Protein AF-0000000087720609 (afdb_homodimer)

Radius of gyration: 38.23 Å; Cα contacts (8 Å, |Δi|>4): 2742; chains: 2; bounding box: 148×110×104 Å

Secondary structure (DSSP, 8-state):
--SHHHHHHHHHHHHHHHHHHHHHHHHHHHHHHHHHHHHHHHHHH--S-HHHHHHHHHHHHHHHHHHHHHHHHHT-GGG-S-SHHHHHHHHTT---GGGGTTTSHHHHHHHHHHHHHHHHSS---BSHHHHHHHHHHHHHHHHTSHHHHHHHHSSS--GGGB--HHHHHHHHHHHHHHHHHHHT-HHHHHHHHHHH-S---HHHHHHHHHHHHHHHHHHHHHHHHHHHTTTTTTHHHHSTT--------TT---S-TT-----HHHHHHHHHHHHHHHHHHHHHHHHHHHHHHHHTTSHHHHHHHHHHHHHHHHHHHHHGGGG--EEE--SS-HHHHHHTT-SS--GGGTT--TTEEETTS---HHHHHHSPTTSS-HHHHHHHHHHHHHHHHHHTTSSS--BSHHHHHHHHHHHHHHHHHHHHHTTSS-TTSTTHHHHHHHHHHHHHHHHHH---HHHHHHHHHHHT-GGGHHHHHHHHHHHHHHHHTT---HHHHHHHHHT------S-HHHHHHTT-BHHHHPBPTT---SS------BPPPEESEE-HHHHHHHHHH-TT--EEEEEPPPSSTTPPPPEEEEEEHHHHHHHHHHH-TT-S-EE-GGGPBPPS-BB-TT-BHHHHHHHHHHHTBSEEEEESTT--EEEEEEHHHHHHHIIIII-TT-HHHHHHHHHHHHHTT-HHHHT-HHHHHHHHHHHHHHHHHHHHHHHHHTT------------------------------------------------------------------------------------------/--SHHHHHHHHHHHHHHHHHHHHHHHHHHHHHHHHHHHHHHHHHH--S-HHHHHHHHHHHHHHHHHHHHHHHHHT-GGG-S-SHHHHHHHHTT---TTHHHHTSHHHHHHHHHHHHHHHHSS---BSHHHHHHHHHHHHHHHHTSHHHHHHHHSSS--GGGB--HHHHHHHHHHHHHHHHHHHT-HHHHHHHHHHH-S---HHHHHHHHHHHHHHHHHHHHHHHHHHHTTTTTTHHHHSS---------TT---S-TT-----HHHHHHHHHHHHHHHHHHHHHHHHHHHHHHHHTTSHHHHHHHHHHHHHHHHHHHHHGGGG--EEE--SS-HHHHHHTT-SS--GGGTT--TTEEETTT---HHHHHHSPTTSS-HHHHHHHHHHHHHHHHHHTTSSS--BSHHHHHHHHHHHHHHHHHHHHHTTSS-TTSTTHHHHHHHHHHHHHHHHHH---HHHHHHHHHHHT-GGGHHHHHHHHHHHHHHHHTT---HHHHHHHHHT------S-HHHHHHTT-BHHHHPBPTT---SS------BPPPEESEE-HHHHHHHHHH-TT--EEEEEPPPSSTTPPPPEEEEEEHHHHHHHHHHH-TT-S-EE-GGGPBPPS-BB-TT-BHHHHHHHHHHHTBSEEEEESTT--EEEEEEHHHHHHHIIIII-TT-HHHHHHHHHHHHHTT-HHHHT-HHHHHHHHHHHHHHHHHHHHHHHHHTT------------------------------------------------------------------------------------------

Solvent-accessible surface area (backbone atoms only — not comparable to full-atom values): 85321 Å² total; per-residue (Å²): 132,77,70,66,64,53,56,52,50,52,45,50,49,40,13,50,51,34,20,52,49,42,51,51,42,48,50,51,26,34,52,45,38,50,55,50,19,52,54,46,42,52,47,39,72,41,84,66,68,66,64,64,43,48,50,50,54,38,47,54,24,31,49,27,32,40,49,12,24,45,36,20,70,73,60,18,64,62,23,40,25,22,41,52,39,58,50,32,31,46,50,42,67,31,82,57,77,70,56,73,52,50,52,34,70,51,16,38,53,20,24,54,53,13,18,31,30,29,52,45,20,53,46,56,44,17,54,44,27,28,35,18,36,42,15,21,23,48,19,44,56,66,49,55,33,71,67,40,42,61,59,55,66,71,48,93,50,61,57,87,37,27,58,72,59,64,63,42,50,37,27,39,35,15,27,8,24,12,32,10,51,52,39,60,11,35,67,16,9,33,38,41,36,47,73,46,33,70,60,58,50,73,68,55,52,50,50,22,47,50,26,11,26,50,15,47,48,50,38,50,50,53,51,48,55,35,35,74,67,64,77,29,63,53,53,66,56,51,47,84,26,80,38,75,44,84,54,62,40,62,72,63,63,88,58,63,102,73,71,74,60,70,59,66,65,58,48,50,50,44,5,47,51,21,0,44,53,16,31,50,46,35,54,51,24,52,49,49,49,56,56,45,60,73,55,47,83,38,65,67,46,37,48,49,50,44,38,52,49,24,48,51,39,36,52,51,64,61,47,44,37,72,73,35,56,68,39,75,49,82,52,87,49,60,66,43,40,46,30,55,74,41,84,52,53,56,51,9,41,40,95,28,59,93,65,25,23,15,45,40,26,51,83,42,73,66,39,56,45,62,44,60,68,76,66,54,52,62,67,44,42,51,53,50,36,52,52,49,52,53,48,26,38,64,46,51,75,38,58,36,26,33,13,55,64,54,43,28,42,48,41,14,19,39,51,14,32,44,53,38,51,51,35,30,73,70,63,74,42,66,60,77,43,72,39,48,39,15,48,31,4,51,50,19,14,42,2,21,36,6,8,26,59,55,46,43,72,21,51,40,38,31,54,32,45,18,29,41,29,57,73,47,45,50,58,42,43,46,24,14,52,45,0,24,56,46,11,59,73,73,42,73,28,44,46,55,51,50,26,56,75,70,64,56,62,48,74,71,92,62,57,66,69,59,47,56,71,62,71,44,27,38,62,76,40,33,27,51,65,64,70,65,59,94,72,67,77,63,50,58,48,69,38,52,63,39,49,38,62,32,31,19,51,58,51,53,49,55,56,64,71,45,81,83,37,51,39,24,40,25,21,39,79,43,91,50,97,92,48,71,22,48,50,58,24,38,30,40,48,68,56,50,50,51,52,36,67,72,61,31,53,84,32,73,69,42,77,42,68,73,62,45,40,66,64,67,50,40,30,30,42,77,38,42,37,56,58,49,50,50,47,30,54,61,66,35,40,46,54,36,44,22,31,49,78,64,41,39,64,59,22,36,33,25,52,61,10,48,37,49,47,38,55,73,73,61,43,88,77,33,56,67,59,51,50,52,51,24,50,51,26,47,72,71,64,37,56,73,69,37,62,44,55,67,60,52,50,49,48,51,49,45,65,56,44,47,56,49,49,49,50,50,46,56,55,49,58,68,64,67,65,76,77,89,77,78,78,81,77,79,81,78,76,82,74,78,87,61,71,75,78,73,82,76,83,75,78,78,80,80,72,91,80,91,83,90,86,93,85,88,84,84,86,84,88,93,84,91,88,89,90,85,95,84,92,86,88,91,81,87,87,85,86,84,93,78,90,76,83,90,79,86,89,77,85,85,79,82,69,80,82,73,89,77,74,89,74,82,113,132,78,71,66,65,53,57,53,49,50,44,50,47,40,14,51,50,32,20,51,49,42,51,51,41,43,49,50,26,33,52,46,39,49,54,50,18,53,53,46,43,51,47,40,72,39,87,63,68,66,64,64,43,47,50,50,54,38,47,55,25,31,51,27,30,41,49,11,25,46,34,19,71,74,60,18,63,62,23,40,25,23,40,51,39,56,50,32,31,48,50,41,67,31,81,58,78,68,56,74,52,49,54,34,70,51,16,39,53,20,24,55,52,13,18,31,29,29,51,44,22,53,47,56,44,16,54,43,27,29,34,17,35,41,15,21,23,48,20,43,55,67,49,55,34,70,66,40,42,62,58,55,69,70,62,84,54,62,58,86,37,28,58,72,60,66,63,44,50,36,28,39,35,15,28,9,25,11,32,9,52,52,50,60,11,34,68,16,10,34,39,40,37,46,73,48,31,69,61,59,50,74,66,55,52,52,51,22,47,50,27,10,24,49,15,46,48,49,38,51,50,53,51,48,55,36,35,75,69,63,77,28,62,56,52,72,56,42,48,75,48,78,38,73,43,80,52,64,40,63,70,60,63,86,60,65,103,73,72,73,60,71,59,66,64,58,48,50,50,43,6,45,52,21,0,45,54,15,32,49,48,34,54,50,24,52,50,49,48,55,57,45,60,73,55,46,83,38,66,69,46,36,49,48,49,46,37,50,48,24,48,51,39,35,52,52,64,61,48,43,37,72,73,35,54,69,38,72,49,82,52,88,49,59,66,44,42,45,29,55,73,42,83,52,56,56,52,9,41,39,95,29,58,94,65,26,23,16,44,39,25,49,84,41,72,66,36,55,46,63,44,59,68,75,65,53,52,62,67,45,42,52,52,51,35,52,52,49,51,52,47,27,37,64,46,52,75,38,57,35,25,32,14,56,63,53,43,28,42,49,43,13,19,38,52,14,32,43,52,38,52,51,35,30,73,70,64,74,43,67,58,78,44,70,39,48,39,14,47,31,5,51,49,18,14,41,2,21,36,6,8,26,59,56,47,43,72,20,52,38,38,31,54,30,46,16,27,42,30,56,71,46,44,48,58,43,42,46,24,15,52,46,0,25,55,44,10,60,73,73,44,72,28,44,46,57,53,50,27,56,73,70,63,56,62,48,73,71,91,64,58,67,68,60,46,55,71,62,71,44,28,38,62,75,41,33,28,52,64,64,70,66,57,95,72,66,78,62,49,58,48,68,36,53,62,38,49,38,63,33,32,19,51,58,52,52,48,54,58,65,72,44,81,83,36,49,38,24,39,26,22,38,78,43,91,52,95,91,47,71,23,49,50,60,26,37,30,40,47,68,57,50,49,51,51,37,67,74,61,30,54,81,31,74,69,42,77,43,65,65,62,44,40,66,62,66,51,40,28,31,42,77,39,43,38,56,59,50,51,49,47,30,52,61,67,34,40,44,52,37,45,23,31,50,79,63,42,40,63,59,20,36,33,25,53,61,10,49,35,49,46,38,56,72,73,60,43,88,76,32,56,68,60,50,50,51,50,26,51,52,27,46,73,71,63,38,57,72,69,35,61,44,55,67,60,53,50,50,50,50,49,45,64,56,44,46,56,50,49,49,51,49,45,56,56,50,59,66,65,70,62,75,79,88,79,76,78,80,75,80,80,76,77,82,59,78,86,64,77,73,80,72,79,78,80,73,82,60,83,76,78,86,81,74,90,76,85,86,79,83,88,87,88,80,89,89,79,91,82,89,87,85,92,76,93,84,85,93,81,84,87,84,87,83,93,82,89,79,84,91,82,89,87,82,90,92,80,87,71,82,80,73,85,77,74,86,73,79,122

Nearest PDB structures (foldseek):
  7cq7-assembly1_D  TM=8.341E-01  e=6.799E-31  Homo sapiens
  7jm7-assembly1_A  TM=8.362E-01  e=2.502E-29  Homo sapiens
  8jpo-assembly1_A  TM=7.755E-01  e=3.001E-30  Homo sapiens
  8ta2-assembly1_A  TM=8.194E-01  e=6.404E-19  Homo sapiens
  8ta2-assembly1_B  TM=8.160E-01  e=5.118E-18  Homo sapiens

Organism: NCBI:txid307507

Structure (mmCIF, N/CA/C/O backbone):
data_AF-0000000087720609-model_v1
#
loop_
_entity.id
_entity.type
_entity.pdbx_description
1 polymer 'Chloride channel protein'
#
loop_
_atom_site.group_PDB
_atom_site.id
_atom_site.type_symbol
_atom_site.label_atom_id
_atom_site.label_alt_id
_atom_site.label_comp_id
_atom_site.label_asym_id
_atom_site.label_entity_id
_atom_site.label_seq_id
_atom_site.pdbx_PDB_ins_code
_atom_site.Cartn_x
_atom_site.Cartn_y
_atom_site.Cartn_z
_atom_site.occupancy
_atom_site.B_iso_or_equiv
_atom_site.auth_seq_id
_atom_site.auth_comp_id
_atom_site.auth_asym_id
_atom_site.auth_atom_id
_atom_site.pdbx_PDB_model_num
ATOM 1 N N . MET A 1 1 ? 3.084 -24.359 23.203 1 22.62 1 MET A N 1
ATOM 2 C CA . MET A 1 1 ? 3.477 -22.969 23.453 1 22.62 1 MET A CA 1
ATOM 3 C C . MET A 1 1 ? 3.33 -22.125 22.188 1 22.62 1 MET A C 1
ATOM 5 O O . MET A 1 1 ? 3.871 -22.484 21.141 1 22.62 1 MET A O 1
ATOM 9 N N . ALA A 1 2 ? 2.441 -21.281 21.969 1 31.5 2 ALA A N 1
ATOM 10 C CA . ALA A 1 2 ? 1.818 -20.703 20.781 1 31.5 2 ALA A CA 1
ATOM 11 C C . ALA A 1 2 ? 2.826 -19.891 19.984 1 31.5 2 ALA A C 1
ATOM 13 O O . ALA A 1 2 ? 3.496 -19.016 20.531 1 31.5 2 ALA A O 1
ATOM 14 N N . PRO A 1 3 ? 3.369 -20.266 18.891 1 38.78 3 PRO A N 1
ATOM 15 C CA . PRO A 1 3 ? 4.445 -19.844 18 1 38.78 3 PRO A CA 1
ATOM 16 C C . PRO A 1 3 ? 4.312 -18.375 17.578 1 38.78 3 PRO A C 1
ATOM 18 O O . PRO A 1 3 ? 5.262 -17.797 17.047 1 38.78 3 PRO A O 1
ATOM 21 N N . LEU A 1 4 ? 3.156 -17.688 17.594 1 44.97 4 LEU A N 1
ATOM 22 C CA . LEU A 1 4 ? 2.896 -16.297 17.203 1 44.97 4 LEU A CA 1
ATOM 23 C C . LEU A 1 4 ? 3.67 -15.328 18.094 1 44.97 4 LEU A C 1
ATOM 25 O O . LEU A 1 4 ? 4.148 -14.297 17.625 1 44.97 4 LEU A O 1
ATOM 29 N N . PRO A 1 5 ? 3.818 -15.625 19.5 1 50.25 5 PRO A N 1
ATOM 30 C CA . PRO A 1 5 ? 4.496 -14.672 20.375 1 50.25 5 PRO A CA 1
ATOM 31 C C . PRO A 1 5 ? 5.957 -14.453 20 1 50.25 5 PRO A C 1
ATOM 33 O O . PRO A 1 5 ? 6.473 -13.344 20.141 1 50.25 5 PRO A O 1
ATOM 36 N N . ARG A 1 6 ? 6.477 -15.383 19.25 1 61.47 6 ARG A N 1
ATOM 37 C CA . ARG A 1 6 ? 7.914 -15.234 19.047 1 61.47 6 ARG A CA 1
ATOM 38 C C . ARG A 1 6 ? 8.203 -14.414 17.797 1 61.47 6 ARG A C 1
ATOM 40 O O . ARG A 1 6 ? 9.109 -13.578 17.797 1 61.47 6 ARG A O 1
ATOM 47 N N . LEU A 1 7 ? 7.336 -14.609 16.719 1 76.31 7 LEU A N 1
ATOM 48 C CA . LEU A 1 7 ? 7.555 -13.766 15.547 1 76.31 7 LEU A CA 1
ATOM 49 C C . LEU A 1 7 ? 7.379 -12.297 15.891 1 76.31 7 LEU A C 1
ATOM 51 O O . LEU A 1 7 ? 8.164 -11.445 15.445 1 76.31 7 LEU A O 1
ATOM 55 N N . PHE A 1 8 ? 6.516 -12.078 16.797 1 78.88 8 PHE A N 1
ATOM 56 C CA . PHE A 1 8 ? 6.246 -10.703 17.188 1 78.88 8 PHE A CA 1
ATOM 57 C C . PHE A 1 8 ? 7.406 -10.125 17.984 1 78.88 8 PHE A C 1
ATOM 59 O O . PHE A 1 8 ? 7.723 -8.938 17.875 1 78.88 8 PHE A O 1
ATOM 66 N N . SER A 1 9 ? 7.992 -11.008 18.734 1 83.12 9 SER A N 1
ATOM 67 C CA . SER A 1 9 ? 9.148 -10.547 19.5 1 83.12 9 SER A CA 1
ATOM 68 C C . SER A 1 9 ? 10.328 -10.227 18.594 1 83.12 9 SER A C 1
ATOM 70 O O . SER A 1 9 ? 11.039 -9.25 18.812 1 83.12 9 SER A O 1
ATOM 72 N N . VAL A 1 10 ? 10.469 -11.039 17.562 1 87.25 10 VAL A N 1
ATOM 73 C CA . VAL A 1 10 ? 11.547 -10.789 16.609 1 87.25 10 VAL A CA 1
ATOM 74 C C . VAL A 1 10 ? 11.289 -9.492 15.852 1 87.25 10 VAL A C 1
ATOM 76 O O . VAL A 1 10 ? 12.203 -8.695 15.641 1 87.25 10 VAL A O 1
ATOM 79 N N . LEU A 1 11 ? 10.055 -9.344 15.492 1 91.31 11 LEU A N 1
ATOM 80 C CA . LEU A 1 11 ? 9.68 -8.133 14.773 1 91.31 11 LEU A CA 1
ATOM 81 C C . LEU A 1 11 ? 9.914 -6.895 15.633 1 91.31 11 LEU A C 1
ATOM 83 O O . LEU A 1 11 ? 10.43 -5.883 15.148 1 91.31 11 LEU A O 1
ATOM 87 N N . LYS A 1 12 ? 9.625 -6.957 16.891 1 90.94 12 LYS A N 1
ATOM 88 C CA . LYS A 1 12 ? 9.852 -5.84 17.797 1 90.94 12 LYS A CA 1
ATOM 89 C C . LYS A 1 12 ? 11.344 -5.551 17.953 1 90.94 12 LYS A C 1
ATOM 91 O O . LYS A 1 12 ? 11.758 -4.391 18 1 90.94 12 LYS A O 1
ATOM 96 N N . CYS A 1 13 ? 12.078 -6.57 18.016 1 93.44 13 CYS A N 1
ATOM 97 C CA . CYS A 1 13 ? 13.516 -6.41 18.156 1 93.44 13 CYS A CA 1
ATOM 98 C C . CYS A 1 13 ? 14.125 -5.754 16.922 1 93.44 13 CYS A C 1
ATOM 100 O O . CYS A 1 13 ? 15.008 -4.898 17.047 1 93.44 13 CYS A O 1
ATOM 102 N N . ILE A 1 14 ? 13.656 -6.168 15.797 1 94.94 14 ILE A N 1
ATOM 103 C CA . ILE A 1 14 ? 14.148 -5.574 14.555 1 94.94 14 ILE A CA 1
ATOM 104 C C . ILE A 1 14 ? 13.828 -4.082 14.531 1 94.94 14 ILE A C 1
ATOM 106 O O . ILE A 1 14 ? 14.672 -3.264 14.18 1 94.94 14 ILE A O 1
ATOM 110 N N . ALA A 1 15 ? 12.633 -3.775 14.914 1 96 15 ALA A N 1
ATOM 111 C CA . ALA A 1 15 ? 12.172 -2.391 14.891 1 96 15 ALA A CA 1
ATOM 112 C C . ALA A 1 15 ? 12.984 -1.528 15.852 1 96 15 ALA A C 1
ATOM 114 O O . ALA A 1 15 ? 13.469 -0.456 15.484 1 96 15 ALA A O 1
ATOM 115 N N . VAL A 1 16 ? 13.188 -1.982 17.047 1 95.56 16 VAL A N 1
ATOM 116 C CA . VAL A 1 16 ? 13.898 -1.227 18.078 1 95.56 16 VAL A CA 1
ATOM 117 C C . VAL A 1 16 ? 15.375 -1.124 17.703 1 95.56 16 VAL A C 1
ATOM 119 O O . VAL A 1 16 ? 15.984 -0.06 17.844 1 95.56 16 VAL A O 1
ATOM 122 N N . ALA A 1 17 ? 15.922 -2.207 17.266 1 96.88 17 ALA A N 1
ATOM 123 C CA . ALA A 1 17 ? 17.344 -2.211 16.891 1 96.88 17 ALA A CA 1
ATOM 124 C C . ALA A 1 17 ? 17.609 -1.242 15.742 1 96.88 17 ALA A C 1
ATOM 126 O O . ALA A 1 17 ? 18.594 -0.51 15.758 1 96.88 17 ALA A O 1
ATOM 127 N N . THR A 1 18 ? 16.766 -1.296 14.758 1 96.81 18 THR A N 1
ATOM 128 C CA . THR A 1 18 ? 16.953 -0.4 13.625 1 96.81 18 THR A CA 1
ATOM 129 C C . THR A 1 18 ? 16.812 1.058 14.055 1 96.81 18 THR A C 1
ATOM 131 O O . THR A 1 18 ? 17.547 1.926 13.578 1 96.81 18 THR A O 1
ATOM 134 N N . ALA A 1 19 ? 15.867 1.325 14.938 1 94.94 19 ALA A N 1
ATOM 135 C CA . ALA A 1 19 ? 15.688 2.676 15.461 1 94.94 19 ALA A CA 1
ATOM 136 C C . ALA A 1 19 ? 16.922 3.146 16.219 1 94.94 19 ALA A C 1
ATOM 138 O O . ALA A 1 19 ? 17.359 4.293 16.062 1 94.94 19 ALA A O 1
ATOM 139 N N . LEU A 1 20 ? 17.5 2.297 16.984 1 94.88 20 LEU A N 1
ATOM 140 C CA . LEU A 1 20 ? 18.688 2.633 17.766 1 94.88 20 LEU A CA 1
ATOM 141 C C . LEU A 1 20 ? 19.875 2.914 16.859 1 94.88 20 LEU A C 1
ATOM 143 O O . LEU A 1 20 ? 20.625 3.869 17.078 1 94.88 20 LEU A O 1
ATOM 147 N N . VAL A 1 21 ? 19.984 2.127 15.867 1 95.19 21 VAL A N 1
ATOM 148 C CA . VAL A 1 21 ? 21.094 2.305 14.93 1 95.19 21 VAL A CA 1
ATOM 149 C C . VAL A 1 21 ? 20.906 3.602 14.141 1 95.19 21 VAL A C 1
ATOM 151 O O . VAL A 1 21 ? 21.859 4.344 13.914 1 95.19 21 VAL A O 1
ATOM 154 N N . GLY A 1 22 ? 19.703 3.758 13.688 1 92 22 GLY A N 1
ATOM 155 C CA . GLY A 1 22 ? 19.422 5 12.984 1 92 22 GLY A CA 1
ATOM 156 C C . GLY A 1 22 ? 19.688 6.234 13.82 1 92 22 GLY A C 1
ATOM 157 O O . GLY A 1 22 ? 20.234 7.219 13.336 1 92 22 GLY A O 1
ATOM 158 N N . PHE A 1 23 ? 19.344 6.219 15.039 1 89.81 23 PHE A N 1
ATOM 159 C CA . PHE A 1 23 ? 19.578 7.328 15.953 1 89.81 23 PHE A CA 1
ATOM 160 C C . PHE A 1 23 ? 21.078 7.535 16.172 1 89.81 23 PHE A C 1
ATOM 162 O O . PHE A 1 23 ? 21.578 8.664 16.109 1 89.81 23 PHE A O 1
ATOM 169 N N . ALA A 1 24 ? 21.766 6.441 16.406 1 90.12 24 ALA A N 1
ATOM 170 C CA . ALA A 1 24 ? 23.203 6.52 16.625 1 90.12 24 ALA A CA 1
ATOM 171 C C . ALA A 1 24 ? 23.922 7.062 15.391 1 90.12 24 ALA A C 1
ATOM 173 O O . ALA A 1 24 ? 24.859 7.855 15.508 1 90.12 24 ALA A O 1
ATOM 174 N N . GLN A 1 25 ? 23.531 6.602 14.273 1 91.75 25 GLN A N 1
ATOM 175 C CA . GLN A 1 25 ? 24.156 7.086 13.039 1 91.75 25 GLN A CA 1
ATOM 176 C C . GLN A 1 25 ? 23.875 8.57 12.828 1 91.75 25 GLN A C 1
ATOM 178 O O . GLN A 1 25 ? 24.75 9.312 12.367 1 91.75 25 GLN A O 1
ATOM 183 N N . SER A 1 26 ? 22.688 8.961 13.062 1 87 26 SER A N 1
ATOM 184 C CA . SER A 1 26 ? 22.344 10.367 12.922 1 87 26 SER A CA 1
ATOM 185 C C . SER A 1 26 ? 23.125 11.234 13.898 1 87 26 SER A C 1
ATOM 187 O O . SER A 1 26 ? 23.5 12.359 13.578 1 87 26 SER A O 1
ATOM 189 N N . MET A 1 27 ? 23.391 10.734 15.07 1 85.25 27 MET A N 1
ATOM 190 C CA . MET A 1 27 ? 24.188 11.453 16.047 1 85.25 27 MET A CA 1
ATOM 191 C C . MET A 1 27 ? 25.641 11.578 15.586 1 85.25 27 MET A C 1
ATOM 193 O O . MET A 1 27 ? 26.281 12.617 15.789 1 85.25 27 MET A O 1
ATOM 197 N N . LEU A 1 28 ? 26.062 10.539 15.023 1 87.62 28 LEU A N 1
ATOM 198 C CA . LEU A 1 28 ? 27.422 10.57 14.508 1 87.62 28 LEU A CA 1
ATOM 199 C C . LEU A 1 28 ? 27.562 11.578 13.367 1 87.62 28 LEU A C 1
ATOM 201 O O . LEU A 1 28 ? 28.5 12.375 13.344 1 87.62 28 LEU A O 1
ATOM 205 N N . VAL A 1 29 ? 26.688 11.555 12.469 1 87.62 29 VAL A N 1
ATOM 206 C CA . VAL A 1 29 ? 26.688 12.484 11.344 1 87.62 29 VAL A CA 1
ATOM 207 C C . VAL A 1 29 ? 26.594 13.914 11.859 1 87.62 29 VAL A C 1
ATOM 209 O O . VAL A 1 29 ? 27.312 14.797 11.406 1 87.62 29 VAL A O 1
ATOM 212 N N . ALA A 1 30 ? 25.688 14.133 12.805 1 81.88 30 ALA A N 1
ATOM 213 C CA . ALA A 1 30 ? 25.484 15.469 13.359 1 81.88 30 ALA A CA 1
ATOM 214 C C . ALA A 1 30 ? 26.75 15.961 14.062 1 81.88 30 ALA A C 1
ATOM 216 O O . ALA A 1 30 ? 27.094 17.141 13.977 1 81.88 30 ALA A O 1
ATOM 217 N N . SER A 1 31 ? 27.406 15.094 14.766 1 83.69 31 SER A N 1
ATOM 218 C CA . SER A 1 31 ? 28.641 15.461 15.453 1 83.69 31 SER A CA 1
ATOM 219 C C . SER A 1 31 ? 29.734 15.82 14.461 1 83.69 31 SER A C 1
ATOM 221 O O . SER A 1 31 ? 30.516 16.75 14.703 1 83.69 31 SER A O 1
ATOM 223 N N . LEU A 1 32 ? 29.812 15.102 13.43 1 87.19 32 LEU A N 1
ATOM 224 C CA . LEU A 1 32 ? 30.812 15.383 12.414 1 87.19 32 LEU A CA 1
ATOM 225 C C . LEU A 1 32 ? 30.469 16.656 11.656 1 87.19 32 LEU A C 1
ATOM 227 O O . LEU A 1 32 ? 31.375 17.422 11.281 1 87.19 32 LEU A O 1
ATOM 231 N N . TYR A 1 33 ? 29.219 16.891 11.406 1 82.56 33 TYR A N 1
ATOM 232 C CA . TYR A 1 33 ? 28.781 18.125 10.773 1 82.56 33 TYR A CA 1
ATOM 233 C C . TYR A 1 33 ? 29.125 19.328 11.641 1 82.56 33 TYR A C 1
ATOM 235 O O . TYR A 1 33 ? 29.484 20.391 11.133 1 82.56 33 TYR A O 1
ATOM 243 N N . LYS A 1 34 ? 28.891 19.141 12.914 1 79.62 34 LYS A N 1
ATOM 244 C CA . LYS A 1 34 ? 29.234 20.219 13.836 1 79.62 34 LYS A CA 1
ATOM 245 C C . LYS A 1 34 ? 30.734 20.547 13.766 1 79.62 34 LYS A C 1
ATOM 247 O O . LYS A 1 34 ? 31.109 21.719 13.75 1 79.62 34 LYS A O 1
ATOM 252 N N . MET A 1 35 ? 31.547 19.578 13.695 1 83.38 35 MET A N 1
ATOM 253 C CA . MET A 1 35 ? 33 19.781 13.57 1 83.38 35 MET A CA 1
ATOM 254 C C . MET A 1 35 ? 33.312 20.5 12.273 1 83.38 35 MET A C 1
ATOM 256 O O . MET A 1 35 ? 34.156 21.422 12.258 1 83.38 35 MET A O 1
ATOM 260 N N . ARG A 1 36 ? 32.688 20.062 11.242 1 84 36 ARG A N 1
ATOM 261 C CA . ARG A 1 36 ? 32.906 20.703 9.945 1 84 36 ARG A CA 1
ATOM 262 C C . ARG A 1 36 ? 32.438 22.156 9.961 1 84 36 ARG A C 1
ATOM 264 O O . ARG A 1 36 ? 33.062 23.031 9.375 1 84 36 ARG A O 1
ATOM 271 N N . SER A 1 37 ? 31.281 22.328 10.602 1 78.44 37 SER A N 1
ATOM 272 C CA . SER A 1 37 ? 30.719 23.672 10.688 1 78.44 37 SER A CA 1
ATOM 273 C C . SER A 1 37 ? 31.656 24.609 11.43 1 78.44 37 SER A C 1
ATOM 275 O O . SER A 1 37 ? 31.766 25.797 11.086 1 78.44 37 SER A O 1
ATOM 277 N N . ASN A 1 38 ? 32.281 24.094 12.406 1 76.5 38 ASN A N 1
ATOM 278 C CA . ASN A 1 38 ? 33.25 24.922 13.125 1 76.5 38 ASN A CA 1
ATOM 279 C C . ASN A 1 38 ? 34.438 25.297 12.242 1 76.5 38 ASN A C 1
ATOM 281 O O . ASN A 1 38 ? 34.969 26.422 12.344 1 76.5 38 ASN A O 1
ATOM 285 N N . LEU A 1 39 ? 34.812 24.438 11.406 1 76.56 39 LEU A N 1
ATOM 286 C CA . LEU A 1 39 ? 35.875 24.734 10.469 1 76.56 39 LEU A CA 1
ATOM 287 C C . LEU A 1 39 ? 35.438 25.797 9.469 1 76.56 39 LEU A C 1
ATOM 289 O O . LEU A 1 39 ? 36.219 26.703 9.141 1 76.56 39 LEU A O 1
ATOM 293 N N . VAL A 1 40 ? 34.25 25.672 8.977 1 75.44 40 VAL A N 1
ATOM 294 C CA . VAL A 1 40 ? 33.719 26.609 8.016 1 75.44 40 VAL A CA 1
ATOM 295 C C . VAL A 1 40 ? 33.562 27.984 8.664 1 75.44 40 VAL A C 1
ATOM 297 O O . VAL A 1 40 ? 33.844 29.016 8.039 1 75.44 40 VAL A O 1
ATOM 300 N N . TYR A 1 41 ? 33.094 28 9.867 1 73.62 41 TYR A N 1
ATOM 301 C CA . TYR A 1 41 ? 32.969 29.25 10.594 1 73.62 41 TYR A CA 1
ATOM 302 C C . TYR A 1 41 ? 34.312 29.969 10.711 1 73.62 41 TYR A C 1
ATOM 304 O O . TYR A 1 41 ? 34.375 31.188 10.555 1 73.62 41 TYR A O 1
ATOM 312 N N . ASN A 1 42 ? 35.25 29.234 10.969 1 73.25 42 ASN A N 1
ATOM 313 C CA . ASN A 1 42 ? 36.594 29.812 11.086 1 73.25 42 ASN A CA 1
ATOM 314 C C . ASN A 1 42 ? 37.062 30.422 9.758 1 73.25 42 ASN A C 1
ATOM 316 O O . ASN A 1 42 ? 37.719 31.438 9.742 1 73.25 42 ASN A O 1
ATOM 320 N N . ILE A 1 43 ? 36.656 29.844 8.734 1 72.06 43 ILE A N 1
ATOM 321 C CA . ILE A 1 43 ? 37 30.328 7.41 1 72.06 43 ILE A CA 1
ATOM 322 C C . ILE A 1 43 ? 36.25 31.625 7.105 1 72.06 43 ILE A C 1
ATOM 324 O O . ILE A 1 43 ? 36.844 32.562 6.574 1 72.06 43 ILE A O 1
ATOM 328 N N . VAL A 1 44 ? 34.969 31.641 7.391 1 70.25 44 VAL A N 1
ATOM 329 C CA . VAL A 1 44 ? 34.094 32.75 7.047 1 70.25 44 VAL A CA 1
ATOM 330 C C . VAL A 1 44 ? 34.375 33.938 7.965 1 70.25 44 VAL A C 1
ATOM 332 O O . VAL A 1 44 ? 34.375 35.094 7.52 1 70.25 44 VAL A O 1
ATOM 335 N N . SER A 1 45 ? 34.5 33.75 9.242 1 66.81 45 SER A N 1
ATOM 336 C CA . SER A 1 45 ? 34.625 34.812 10.195 1 66.81 45 SER A CA 1
ATOM 337 C C . SER A 1 45 ? 36 35.5 10.07 1 66.81 45 SER A C 1
ATOM 339 O O . SER A 1 45 ? 36.125 36.719 10.234 1 66.81 45 SER A O 1
ATOM 341 N N . GLU A 1 46 ? 37 34.625 9.844 1 61.47 46 GLU A N 1
ATOM 342 C CA . GLU A 1 46 ? 38.312 35.219 9.852 1 61.47 46 GLU A CA 1
ATOM 343 C C . GLU A 1 46 ? 38.781 35.562 8.445 1 61.47 46 GLU A C 1
ATOM 345 O O . GLU A 1 46 ? 38.906 34.688 7.586 1 61.47 46 GLU A O 1
ATOM 350 N N . HIS A 1 47 ? 38.188 36.656 7.758 1 57.75 47 HIS A N 1
ATOM 351 C CA . HIS A 1 47 ? 38.5 37.125 6.422 1 57.75 47 HIS A CA 1
ATOM 352 C C . HIS A 1 47 ? 40 36.906 6.105 1 57.75 47 HIS A C 1
ATOM 354 O O . HIS A 1 47 ? 40.469 37.25 5.023 1 57.75 47 HIS A O 1
ATOM 360 N N . SER A 1 48 ? 40.812 36.469 7.047 1 58.88 48 SER A N 1
ATOM 361 C CA . SER A 1 48 ? 42.25 36.438 6.738 1 58.88 48 SER A CA 1
ATOM 362 C C . SER A 1 48 ? 42.688 35 6.363 1 58.88 48 SER A C 1
ATOM 364 O O . SER A 1 48 ? 42.062 34.031 6.797 1 58.88 48 SER A O 1
ATOM 366 N N . ALA A 1 49 ? 43.594 34.719 5.371 1 66.06 49 ALA A N 1
ATOM 367 C CA . ALA A 1 49 ? 44.375 33.594 4.895 1 66.06 49 ALA A CA 1
ATOM 368 C C . ALA A 1 49 ? 43.5 32.469 4.383 1 66.06 49 ALA A C 1
ATOM 370 O O . ALA A 1 49 ? 43.5 31.344 4.93 1 66.06 49 ALA A O 1
ATOM 371 N N . TRP A 1 50 ? 42.656 32.594 3.346 1 72.62 50 TRP A N 1
ATOM 372 C CA . TRP A 1 50 ? 41.656 31.688 2.803 1 72.62 50 TRP A CA 1
ATOM 373 C C . TRP A 1 50 ? 42.312 30.406 2.301 1 72.62 50 TRP A C 1
ATOM 375 O O . TRP A 1 50 ? 41.719 29.328 2.32 1 72.62 50 TRP A O 1
ATOM 385 N N . VAL A 1 51 ? 43.594 30.469 1.959 1 79.81 51 VAL A N 1
ATOM 386 C CA . VAL A 1 51 ? 44.25 29.312 1.336 1 79.81 51 VAL A CA 1
ATOM 387 C C . VAL A 1 51 ? 44.406 28.203 2.363 1 79.81 51 VAL A C 1
ATOM 389 O O . VAL A 1 51 ? 44 27.062 2.129 1 79.81 51 VAL A O 1
ATOM 392 N N . PRO A 1 52 ? 45 28.547 3.512 1 80.5 52 PRO A N 1
ATOM 393 C CA . PRO A 1 52 ? 45.125 27.453 4.488 1 80.5 52 PRO A CA 1
ATOM 394 C C . PRO A 1 52 ? 43.781 26.922 4.977 1 80.5 52 PRO A C 1
ATOM 396 O O . PRO A 1 52 ? 43.656 25.719 5.254 1 80.5 52 PRO A O 1
ATOM 399 N N . LYS A 1 53 ? 42.938 27.797 5.02 1 79.31 53 LYS A N 1
ATOM 400 C CA . LYS A 1 53 ? 41.594 27.375 5.484 1 79.31 53 LYS A CA 1
ATOM 401 C C . LYS A 1 53 ? 40.906 26.5 4.453 1 79.31 53 LYS A C 1
ATOM 403 O O . LYS A 1 53 ? 40.188 25.562 4.809 1 79.31 53 LYS A O 1
ATOM 408 N N . PHE A 1 54 ? 41.125 26.719 3.238 1 84 54 PHE A N 1
ATOM 409 C CA . PHE A 1 54 ? 40.594 25.875 2.172 1 84 54 PHE A CA 1
ATOM 410 C C . PHE A 1 54 ? 41.188 24.469 2.271 1 84 54 PHE A C 1
ATOM 412 O O . PHE A 1 54 ? 40.469 23.484 2.143 1 84 54 PHE A O 1
ATOM 419 N N . PHE A 1 55 ? 42.438 24.484 2.555 1 89.25 55 PHE A N 1
ATOM 420 C CA . PHE A 1 55 ? 43.094 23.172 2.629 1 89.25 55 PHE A CA 1
ATOM 421 C C . PHE A 1 55 ? 42.656 22.422 3.887 1 89.25 55 PHE A C 1
ATOM 423 O O . PHE A 1 55 ? 42.562 21.203 3.885 1 89.25 55 PHE A O 1
ATOM 430 N N . GLN A 1 56 ? 42.344 23.172 4.941 1 87.62 56 GLN A N 1
ATOM 431 C CA . GLN A 1 56 ? 41.812 22.516 6.129 1 87.62 56 GLN A CA 1
ATOM 432 C C . GLN A 1 56 ? 40.406 21.953 5.859 1 87.62 56 GLN A C 1
ATOM 434 O O . GLN A 1 56 ? 40.125 20.828 6.273 1 87.62 56 GLN A O 1
ATOM 439 N N . TYR A 1 57 ? 39.656 22.797 5.203 1 88.44 57 TYR A N 1
ATOM 440 C CA . TYR A 1 57 ? 38.312 22.344 4.82 1 88.44 57 TYR A CA 1
ATOM 441 C C . TYR A 1 57 ? 38.406 21.141 3.902 1 88.44 57 TYR A C 1
ATOM 443 O O . TYR A 1 57 ? 37.719 20.125 4.137 1 88.44 57 TYR A O 1
ATOM 451 N N . MET A 1 58 ? 39.188 21.188 2.922 1 92.94 58 MET A N 1
ATOM 452 C CA . MET A 1 58 ? 39.375 20.094 1.96 1 92.94 58 MET A CA 1
ATOM 453 C C . MET A 1 58 ? 39.938 18.859 2.637 1 92.94 58 MET A C 1
ATOM 455 O O . MET A 1 58 ? 39.531 17.734 2.35 1 92.94 58 MET A O 1
ATOM 459 N N . GLY A 1 59 ? 40.938 19.109 3.523 1 94.56 59 GLY A N 1
ATOM 460 C CA . GLY A 1 59 ? 41.562 18 4.238 1 94.56 59 GLY A CA 1
ATOM 461 C C . GLY A 1 59 ? 40.625 17.25 5.137 1 94.56 59 GLY A C 1
ATOM 462 O O . GLY A 1 59 ? 40.656 16.016 5.223 1 94.56 59 GLY A O 1
ATOM 463 N N . PHE A 1 60 ? 39.812 18 5.84 1 94.25 60 PHE A N 1
ATOM 464 C CA . PHE A 1 60 ? 38.812 17.375 6.703 1 94.25 60 PHE A CA 1
ATOM 465 C C . PHE A 1 60 ? 37.875 16.5 5.891 1 94.25 60 PHE A C 1
ATOM 467 O O . PHE A 1 60 ? 37.594 15.352 6.262 1 94.25 60 PHE A O 1
ATOM 474 N N . ASN A 1 61 ? 37.344 17.031 4.805 1 96 61 ASN A N 1
ATOM 475 C CA . ASN A 1 61 ? 36.438 16.281 3.943 1 96 61 ASN A CA 1
ATOM 476 C C . ASN A 1 61 ? 37.125 15.07 3.33 1 96 61 ASN A C 1
ATOM 478 O O . ASN A 1 61 ? 36.531 14.008 3.205 1 96 61 ASN A O 1
ATOM 482 N N . LEU A 1 62 ? 38.344 15.242 2.934 1 97.25 62 LEU A N 1
ATOM 483 C CA . LEU A 1 62 ? 39.125 14.156 2.342 1 97.25 62 LEU A CA 1
ATOM 484 C C . LEU A 1 62 ? 39.312 13.031 3.35 1 97.25 62 LEU A C 1
ATOM 486 O O . LEU A 1 62 ? 39.25 11.852 2.996 1 97.25 62 LEU A O 1
ATOM 490 N N . LEU A 1 63 ? 39.594 13.398 4.578 1 96.94 63 LEU A N 1
ATOM 491 C CA . LEU A 1 63 ? 39.812 12.398 5.621 1 96.94 63 LEU A CA 1
ATOM 492 C C . LEU A 1 63 ? 38.531 11.57 5.84 1 96.94 63 LEU A C 1
ATOM 494 O O . LEU A 1 63 ? 38.594 10.352 5.984 1 96.94 63 LEU A O 1
ATOM 498 N N . LEU A 1 64 ? 37.469 12.227 5.867 1 97.75 64 LEU A N 1
ATOM 499 C CA . LEU A 1 64 ? 36.188 11.531 6.082 1 97.75 64 LEU A CA 1
ATOM 500 C C . LEU A 1 64 ? 35.875 10.648 4.887 1 97.75 64 LEU A C 1
ATOM 502 O O . LEU A 1 64 ? 35.438 9.5 5.059 1 97.75 64 LEU A O 1
ATOM 506 N N . ALA A 1 65 ? 36 11.164 3.662 1 98 65 ALA A N 1
ATOM 507 C CA . ALA A 1 65 ? 35.719 10.375 2.463 1 98 65 ALA A CA 1
ATOM 508 C C . ALA A 1 65 ? 36.656 9.18 2.365 1 98 65 ALA A C 1
ATOM 510 O O . ALA A 1 65 ? 36.25 8.078 2.016 1 98 65 ALA A O 1
ATOM 511 N N . PHE A 1 66 ? 37.906 9.469 2.678 1 97.06 66 PHE A N 1
ATOM 512 C CA . PHE A 1 66 ? 38.906 8.398 2.691 1 97.06 66 PHE A CA 1
ATOM 513 C C . PHE A 1 66 ? 38.562 7.359 3.754 1 97.06 66 PHE A C 1
ATOM 515 O O . PHE A 1 66 ? 38.656 6.156 3.506 1 97.06 66 PHE A O 1
ATOM 522 N N . GLY A 1 67 ? 38.188 7.793 4.891 1 97.44 67 GLY A N 1
ATOM 523 C CA . GLY A 1 67 ? 37.781 6.891 5.953 1 97.44 67 GLY A CA 1
ATOM 524 C C . GLY A 1 67 ? 36.594 6.016 5.578 1 97.44 67 GLY A C 1
ATOM 525 O O . GLY A 1 67 ? 36.562 4.84 5.941 1 97.44 67 GLY A O 1
ATOM 526 N N . SER A 1 68 ? 35.656 6.59 4.871 1 97.69 68 SER A N 1
ATOM 527 C CA . SER A 1 68 ? 34.5 5.832 4.426 1 97.69 68 SER A CA 1
ATOM 528 C C . SER A 1 68 ? 34.875 4.719 3.465 1 97.69 68 SER A C 1
ATOM 530 O O . SER A 1 68 ? 34.5 3.562 3.65 1 97.69 68 SER A O 1
ATOM 532 N N . SER A 1 69 ? 35.656 5.023 2.469 1 96.69 69 SER A N 1
ATOM 533 C CA . SER A 1 69 ? 36.062 4.031 1.486 1 96.69 69 SER A CA 1
ATOM 534 C C . SER A 1 69 ? 37 2.988 2.115 1 96.69 69 SER A C 1
ATOM 536 O O . SER A 1 69 ? 36.938 1.812 1.751 1 96.69 69 SER A O 1
ATOM 538 N N . LEU A 1 70 ? 37.781 3.438 3.039 1 95 70 LEU A N 1
ATOM 539 C CA . LEU A 1 70 ? 38.688 2.531 3.725 1 95 70 LEU A CA 1
ATOM 540 C C . LEU A 1 70 ? 37.938 1.525 4.574 1 95 70 LEU A C 1
ATOM 542 O O . LEU A 1 70 ? 38.312 0.362 4.676 1 95 70 LEU A O 1
ATOM 546 N N . SER A 1 71 ? 36.938 1.986 5.188 1 95.5 71 SER A N 1
ATOM 547 C CA . SER A 1 71 ? 36.125 1.083 5.996 1 95.5 71 SER A CA 1
ATOM 548 C C . SER A 1 71 ? 35.531 -0.044 5.148 1 95.5 71 SER A C 1
ATOM 550 O O . SER A 1 71 ? 35.438 -1.186 5.605 1 95.5 71 SER A O 1
ATOM 552 N N . LEU A 1 72 ? 35.125 0.269 3.939 1 95.44 72 LEU A N 1
ATOM 553 C CA . LEU A 1 72 ? 34.625 -0.765 3.051 1 95.44 72 LEU A CA 1
ATOM 554 C C . LEU A 1 72 ? 35.719 -1.727 2.631 1 95.44 72 LEU A C 1
ATOM 556 O O . LEU A 1 72 ? 35.5 -2.939 2.568 1 95.44 72 LEU A O 1
ATOM 560 N N . PHE A 1 73 ? 36.844 -1.155 2.449 1 92.81 73 PHE A N 1
ATOM 561 C CA . PHE A 1 73 ? 37.969 -1.961 2.004 1 92.81 73 PHE A CA 1
ATOM 562 C C . PHE A 1 73 ? 38.438 -2.908 3.105 1 92.81 73 PHE A C 1
ATOM 564 O O . PHE A 1 73 ? 38.75 -4.074 2.844 1 92.81 73 PHE A O 1
ATOM 571 N N . LEU A 1 74 ? 38.438 -2.484 4.297 1 93.62 74 LEU A N 1
ATOM 572 C CA . LEU A 1 74 ? 39 -3.246 5.41 1 93.62 74 LEU A CA 1
ATOM 573 C C . LEU A 1 74 ? 37.969 -4.199 5.996 1 93.62 74 LEU A C 1
ATOM 575 O O . LEU A 1 74 ? 38.281 -5.297 6.434 1 93.62 74 LEU A O 1
ATOM 579 N N . ILE A 1 75 ? 36.75 -3.789 5.961 1 95.56 75 ILE A N 1
ATOM 580 C CA . ILE A 1 75 ? 35.75 -4.57 6.695 1 95.56 75 ILE A CA 1
ATOM 581 C C . ILE A 1 75 ? 34.938 -5.414 5.719 1 95.56 75 ILE A C 1
ATOM 583 O O . ILE A 1 75 ? 34.875 -6.641 5.848 1 95.56 75 ILE A O 1
ATOM 587 N N . SER A 1 76 ? 34.188 -4.66 4.766 1 95.06 76 SER A N 1
ATOM 588 C CA . SER A 1 76 ? 33.344 -5.418 3.832 1 95.06 76 SER A CA 1
ATOM 589 C C . SER A 1 76 ? 33.062 -4.609 2.57 1 95.06 76 SER A C 1
ATOM 591 O O . SER A 1 76 ? 32.312 -3.643 2.605 1 95.06 76 SER A O 1
ATOM 593 N N . PRO A 1 77 ? 33.531 -5.004 1.489 1 92.38 77 PRO A N 1
ATOM 594 C CA . PRO A 1 77 ? 33.25 -4.316 0.225 1 92.38 77 PRO A CA 1
ATOM 595 C C . PRO A 1 77 ? 31.781 -4.434 -0.203 1 92.38 77 PRO A C 1
ATOM 597 O O . PRO A 1 77 ? 31.312 -3.645 -1.027 1 92.38 77 PRO A O 1
ATOM 600 N N . ALA A 1 78 ? 31.062 -5.371 0.421 1 93.88 78 ALA A N 1
ATOM 601 C CA . ALA A 1 78 ? 29.656 -5.574 0.078 1 93.88 78 ALA A CA 1
ATOM 602 C C . ALA A 1 78 ? 28.797 -4.398 0.54 1 93.88 78 ALA A C 1
ATOM 604 O O . ALA A 1 78 ? 27.656 -4.254 0.113 1 93.88 78 ALA A O 1
ATOM 605 N N . ALA A 1 79 ? 29.391 -3.564 1.297 1 96.19 79 ALA A N 1
ATOM 606 C CA . ALA A 1 79 ? 28.672 -2.404 1.821 1 96.19 79 ALA A CA 1
ATOM 607 C C . ALA A 1 79 ? 28.625 -1.28 0.791 1 96.19 79 ALA A C 1
ATOM 609 O O . ALA A 1 79 ? 27.938 -0.277 0.993 1 96.19 79 ALA A O 1
ATOM 610 N N . SER A 1 80 ? 29.281 -1.451 -0.335 1 94.31 80 SER A N 1
ATOM 611 C CA . SER A 1 80 ? 29.328 -0.418 -1.365 1 94.31 80 SER A CA 1
ATOM 612 C C . SER A 1 80 ? 27.953 -0.226 -2.014 1 94.31 80 SER A C 1
ATOM 614 O O . SER A 1 80 ? 27.219 -1.193 -2.223 1 94.31 80 SER A O 1
ATOM 616 N N . GLY A 1 81 ? 27.641 1.021 -2.355 1 93.88 81 GLY A N 1
ATOM 617 C CA . GLY A 1 81 ? 26.375 1.323 -3 1 93.88 81 GLY A CA 1
ATOM 618 C C . GLY A 1 81 ? 25.25 1.575 -2.012 1 93.88 81 GLY A C 1
ATOM 619 O O . GLY A 1 81 ? 25.453 1.506 -0.798 1 93.88 81 GLY A O 1
ATOM 620 N N . SER A 1 82 ? 24.125 1.85 -2.52 1 94.75 82 SER A N 1
ATOM 621 C CA . SER A 1 82 ? 22.984 2.168 -1.674 1 94.75 82 SER A CA 1
ATOM 622 C C . SER A 1 82 ? 22.438 0.919 -0.994 1 94.75 82 SER A C 1
ATOM 624 O O . SER A 1 82 ? 21.922 0.987 0.13 1 94.75 82 SER A O 1
ATOM 626 N N . GLY A 1 83 ? 22.469 -0.237 -1.62 1 95.75 83 GLY A N 1
ATOM 627 C CA . GLY A 1 83 ? 21.891 -1.475 -1.114 1 95.75 83 GLY A CA 1
ATOM 628 C C . GLY A 1 83 ? 20.469 -1.708 -1.582 1 95.75 83 GLY A C 1
ATOM 629 O O . GLY A 1 83 ? 19.984 -2.838 -1.55 1 95.75 83 GLY A O 1
ATOM 630 N N . ILE A 1 84 ? 19.781 -0.649 -2.129 1 96.31 84 ILE A N 1
ATOM 631 C CA . ILE A 1 84 ? 18.375 -0.738 -2.502 1 96.31 84 ILE A CA 1
ATOM 632 C C . ILE A 1 84 ? 18.219 -1.68 -3.693 1 96.31 84 ILE A C 1
ATOM 634 O O . ILE A 1 84 ? 17.375 -2.582 -3.672 1 96.31 84 ILE A O 1
ATOM 638 N N . PRO A 1 85 ? 19.078 -1.548 -4.758 1 95.25 85 PRO A N 1
ATOM 639 C CA . PRO A 1 85 ? 18.922 -2.467 -5.891 1 95.25 85 PRO A CA 1
ATOM 640 C C . PRO A 1 85 ? 19.125 -3.928 -5.496 1 95.25 85 PRO A C 1
ATOM 642 O O . PRO A 1 85 ? 18.422 -4.812 -5.988 1 95.25 85 PRO A O 1
ATOM 645 N N . ASP A 1 86 ? 20.031 -4.156 -4.574 1 95.31 86 ASP A N 1
ATOM 646 C CA . ASP A 1 86 ? 20.312 -5.52 -4.133 1 95.31 86 ASP A CA 1
ATOM 647 C C . ASP A 1 86 ? 19.156 -6.086 -3.311 1 95.31 86 ASP A C 1
ATOM 649 O O . ASP A 1 86 ? 18.766 -7.234 -3.504 1 95.31 86 ASP A O 1
ATOM 653 N N . VAL A 1 87 ? 18.688 -5.309 -2.422 1 95.81 87 VAL A N 1
ATOM 654 C CA . VAL A 1 87 ? 17.578 -5.758 -1.604 1 95.81 87 VAL A CA 1
ATOM 655 C C . VAL A 1 87 ? 16.344 -5.973 -2.486 1 95.81 87 VAL A C 1
ATOM 657 O O . VAL A 1 87 ? 15.586 -6.926 -2.287 1 95.81 87 VAL A O 1
ATOM 660 N N . LYS A 1 88 ? 16.125 -5.051 -3.398 1 94.06 88 LYS A N 1
ATOM 661 C CA . LYS A 1 88 ? 15.023 -5.211 -4.348 1 94.06 88 LYS A CA 1
ATOM 662 C C . LYS A 1 88 ? 15.148 -6.523 -5.117 1 94.06 88 LYS A C 1
ATOM 664 O O . LYS A 1 88 ? 14.164 -7.25 -5.277 1 94.06 88 LYS A O 1
ATOM 669 N N . ALA A 1 89 ? 16.312 -6.844 -5.594 1 91.69 89 ALA A N 1
ATOM 670 C CA . ALA A 1 89 ? 16.562 -8.094 -6.309 1 91.69 89 ALA A CA 1
ATOM 671 C C . ALA A 1 89 ? 16.328 -9.297 -5.402 1 91.69 89 ALA A C 1
ATOM 673 O O . ALA A 1 89 ? 15.711 -10.289 -5.809 1 91.69 89 ALA A O 1
ATOM 674 N N . TYR A 1 90 ? 16.828 -9.203 -4.191 1 90.69 90 TYR A N 1
ATOM 675 C CA . TYR A 1 90 ? 16.672 -10.289 -3.229 1 90.69 90 TYR A CA 1
ATOM 676 C C . TYR A 1 90 ? 15.203 -10.547 -2.939 1 90.69 90 TYR A C 1
ATOM 678 O O . TYR A 1 90 ? 14.766 -11.703 -2.893 1 90.69 90 TYR A O 1
ATOM 686 N N . LEU A 1 91 ? 14.438 -9.484 -2.758 1 89.81 91 LEU A N 1
ATOM 687 C CA . LEU A 1 91 ? 13.023 -9.602 -2.428 1 89.81 91 LEU A CA 1
ATOM 688 C C . LEU A 1 91 ? 12.234 -10.172 -3.602 1 89.81 91 LEU A C 1
ATOM 690 O O . LEU A 1 91 ? 11.156 -10.742 -3.412 1 89.81 91 LEU A O 1
ATOM 694 N N . ASN A 1 92 ? 12.766 -10.016 -4.777 1 87 92 ASN A N 1
ATOM 695 C CA . ASN A 1 92 ? 12.055 -10.5 -5.953 1 87 92 ASN A CA 1
ATOM 696 C C . ASN A 1 92 ? 12.625 -11.836 -6.441 1 87 92 ASN A C 1
ATOM 698 O O . ASN A 1 92 ? 12.531 -12.156 -7.625 1 87 92 ASN A O 1
ATOM 702 N N . GLY A 1 93 ? 13.359 -12.57 -5.609 1 79.44 93 GLY A N 1
ATOM 703 C CA . GLY A 1 93 ? 13.672 -13.969 -5.852 1 79.44 93 GLY A CA 1
ATOM 704 C C . GLY A 1 93 ? 15.062 -14.18 -6.43 1 79.44 93 GLY A C 1
ATOM 705 O O . GLY A 1 93 ? 15.445 -15.305 -6.742 1 79.44 93 GLY A O 1
ATOM 706 N N . ALA A 1 94 ? 15.852 -13.164 -6.566 1 80.56 94 ALA A N 1
ATOM 707 C CA . ALA A 1 94 ? 17.188 -13.336 -7.117 1 80.56 94 ALA A CA 1
ATOM 708 C C . ALA A 1 94 ? 18.094 -14.094 -6.141 1 80.56 94 ALA A C 1
ATOM 710 O O . ALA A 1 94 ? 18.031 -13.875 -4.926 1 80.56 94 ALA A O 1
ATOM 711 N N . SER A 1 95 ? 18.734 -15.086 -6.75 1 77.19 95 SER A N 1
ATOM 712 C CA . SER A 1 95 ? 19.75 -15.812 -5.992 1 77.19 95 SER A CA 1
ATOM 713 C C . SER A 1 95 ? 21.141 -15.594 -6.578 1 77.19 95 SER A C 1
ATOM 715 O O . SER A 1 95 ? 21.328 -15.656 -7.793 1 77.19 95 SER A O 1
ATOM 717 N N . SER A 1 96 ? 22 -14.992 -5.867 1 77.88 96 SER A N 1
ATOM 718 C CA . SER A 1 96 ? 23.359 -14.703 -6.301 1 77.88 96 SER A CA 1
ATOM 719 C C . SER A 1 96 ? 24.359 -14.914 -5.164 1 77.88 96 SER A C 1
ATOM 721 O O . SER A 1 96 ? 24.016 -14.727 -3.994 1 77.88 96 SER A O 1
ATOM 723 N N . PRO A 1 97 ? 25.469 -15.336 -5.535 1 76.06 97 PRO A N 1
ATOM 724 C CA . PRO A 1 97 ? 26.5 -15.484 -4.512 1 76.06 97 PRO A CA 1
ATOM 725 C C . PRO A 1 97 ? 26.828 -14.164 -3.807 1 76.06 97 PRO A C 1
ATOM 727 O O . PRO A 1 97 ? 27.375 -14.18 -2.701 1 76.06 97 PRO A O 1
ATOM 730 N N . ILE A 1 98 ? 26.516 -13.109 -4.418 1 76.44 98 ILE A N 1
ATOM 731 C CA . ILE A 1 98 ? 26.766 -11.789 -3.84 1 76.44 98 ILE A CA 1
ATOM 732 C C . ILE A 1 98 ? 26.031 -11.672 -2.5 1 76.44 98 ILE A C 1
ATOM 734 O O . ILE A 1 98 ? 26.484 -10.953 -1.606 1 76.44 98 ILE A O 1
ATOM 738 N N . PHE A 1 99 ? 24.969 -12.398 -2.318 1 81.62 99 PHE A N 1
ATOM 739 C CA . PHE A 1 99 ? 24.125 -12.234 -1.139 1 81.62 99 PHE A CA 1
ATOM 740 C C . PHE A 1 99 ? 24.719 -12.977 0.054 1 81.62 99 PHE A C 1
ATOM 742 O O . PHE A 1 99 ? 24.281 -12.789 1.19 1 81.62 99 PHE A O 1
ATOM 749 N N . ARG A 1 100 ? 25.734 -13.781 -0.196 1 80.06 100 ARG A N 1
ATOM 750 C CA . ARG A 1 100 ? 26.391 -14.5 0.896 1 80.06 100 ARG A CA 1
ATOM 751 C C . ARG A 1 100 ? 27.047 -13.531 1.875 1 80.06 100 ARG A C 1
ATOM 753 O O . ARG A 1 100 ? 26.969 -13.727 3.09 1 80.06 100 ARG A O 1
ATOM 760 N N . ASN A 1 101 ? 27.578 -12.469 1.344 1 88.62 101 ASN A N 1
ATOM 761 C CA . ASN A 1 101 ? 28.266 -11.492 2.189 1 88.62 101 ASN A CA 1
ATOM 762 C C . ASN A 1 101 ? 27.438 -10.219 2.334 1 88.62 101 ASN A C 1
ATOM 764 O O . ASN A 1 101 ? 27.844 -9.289 3.035 1 88.62 101 ASN A O 1
ATOM 768 N N . PHE A 1 102 ? 26.344 -10.219 1.781 1 92.88 102 PHE A N 1
ATOM 769 C CA . PHE A 1 102 ? 25.531 -9.008 1.698 1 92.88 102 PHE A CA 1
ATOM 770 C C . PHE A 1 102 ? 24.75 -8.781 2.99 1 92.88 102 PHE A C 1
ATOM 772 O O . PHE A 1 102 ? 24.531 -7.641 3.396 1 92.88 102 PHE A O 1
ATOM 779 N N . PHE A 1 103 ? 24.375 -9.914 3.672 1 93.31 103 PHE A N 1
ATOM 780 C CA . PHE A 1 103 ? 23.594 -9.828 4.898 1 93.31 103 PHE A CA 1
ATOM 781 C C . PHE A 1 103 ? 24.406 -10.305 6.098 1 93.31 103 PHE A C 1
ATOM 783 O O . PHE A 1 103 ? 24 -11.219 6.812 1 93.31 103 PHE A O 1
ATOM 790 N N . THR A 1 104 ? 25.578 -9.672 6.355 1 93.62 104 THR A N 1
ATOM 791 C CA . THR A 1 104 ? 26.469 -10.07 7.441 1 93.62 104 THR A CA 1
ATOM 792 C C . THR A 1 104 ? 26.703 -8.898 8.398 1 93.62 104 THR A C 1
ATOM 794 O O . THR A 1 104 ? 26.438 -7.746 8.055 1 93.62 104 THR A O 1
ATOM 797 N N . ILE A 1 105 ? 27.203 -9.195 9.547 1 94.62 105 ILE A N 1
ATOM 798 C CA . ILE A 1 105 ? 27.484 -8.195 10.57 1 94.62 105 ILE A CA 1
ATOM 799 C C . ILE A 1 105 ? 28.625 -7.293 10.109 1 94.62 105 ILE A C 1
ATOM 801 O O . ILE A 1 105 ? 28.641 -6.094 10.398 1 94.62 105 ILE A O 1
ATOM 805 N N . LYS A 1 106 ? 29.578 -7.848 9.414 1 96.06 106 LYS A N 1
ATOM 806 C CA . LYS A 1 106 ? 30.672 -7.047 8.891 1 96.06 106 LYS A CA 1
ATOM 807 C C . LYS A 1 106 ? 30.172 -5.988 7.914 1 96.06 106 LYS A C 1
ATOM 809 O O . LYS A 1 106 ? 30.578 -4.824 7.988 1 96.06 106 LYS A O 1
ATOM 814 N N . THR A 1 107 ? 29.344 -6.473 7.031 1 96.94 107 THR A N 1
ATOM 815 C CA . THR A 1 107 ? 28.766 -5.531 6.074 1 96.94 107 THR A CA 1
ATOM 816 C C . THR A 1 107 ? 27.938 -4.469 6.793 1 96.94 107 THR A C 1
ATOM 818 O O . THR A 1 107 ? 27.922 -3.303 6.391 1 96.94 107 THR A O 1
ATOM 821 N N . PHE A 1 108 ? 27.281 -4.875 7.848 1 96.81 108 PHE A N 1
ATOM 822 C CA . PHE A 1 108 ? 26.469 -3.963 8.641 1 96.81 108 PHE A CA 1
ATOM 823 C C . PHE A 1 108 ? 27.312 -2.846 9.227 1 96.81 108 PHE A C 1
ATOM 825 O O . PHE A 1 108 ? 26.984 -1.666 9.094 1 96.81 108 PHE A O 1
ATOM 832 N N . VAL A 1 109 ? 28.328 -3.166 9.82 1 96.94 109 VAL A N 1
ATOM 833 C CA . VAL A 1 109 ? 29.219 -2.207 10.484 1 96.94 109 VAL A CA 1
ATOM 834 C C . VAL A 1 109 ? 29.828 -1.276 9.445 1 96.94 109 VAL A C 1
ATOM 836 O O . VAL A 1 109 ? 29.844 -0.056 9.625 1 96.94 109 VAL A O 1
ATOM 839 N N . ALA A 1 110 ? 30.328 -1.84 8.367 1 97.31 110 ALA A N 1
ATOM 840 C CA . ALA A 1 110 ? 30.922 -1.039 7.297 1 97.31 110 ALA A CA 1
ATOM 841 C C . ALA A 1 110 ? 29.906 -0.083 6.691 1 97.31 110 ALA A C 1
ATOM 843 O O . ALA A 1 110 ? 30.234 1.05 6.336 1 97.31 110 ALA A O 1
ATOM 844 N N . LYS A 1 111 ? 28.688 -0.562 6.551 1 97.12 111 LYS A N 1
ATOM 845 C CA . LYS A 1 111 ? 27.625 0.237 5.953 1 97.12 111 LYS A CA 1
ATOM 846 C C . LYS A 1 111 ? 27.266 1.425 6.84 1 97.12 111 LYS A C 1
ATOM 848 O O . LYS A 1 111 ? 27.125 2.551 6.355 1 97.12 111 LYS A O 1
ATOM 853 N N . VAL A 1 112 ? 27.094 1.222 8.125 1 96.56 112 VAL A N 1
ATOM 854 C CA . VAL A 1 112 ? 26.641 2.244 9.062 1 96.56 112 VAL A CA 1
ATOM 855 C C . VAL A 1 112 ? 27.75 3.283 9.266 1 96.56 112 VAL A C 1
ATOM 857 O O . VAL A 1 112 ? 27.5 4.484 9.148 1 96.56 112 VAL A O 1
ATOM 860 N N . ILE A 1 113 ? 28.938 2.875 9.438 1 96.31 113 ILE A N 1
ATOM 861 C CA . ILE A 1 113 ? 30.047 3.779 9.695 1 96.31 113 ILE A CA 1
ATOM 862 C C . ILE A 1 113 ? 30.469 4.465 8.398 1 96.31 113 ILE A C 1
ATOM 864 O O . ILE A 1 113 ? 30.688 5.68 8.367 1 96.31 113 ILE A O 1
ATOM 868 N N . GLY A 1 114 ? 30.578 3.643 7.355 1 97 114 GLY A N 1
ATOM 869 C CA . GLY A 1 114 ? 30.969 4.211 6.07 1 97 114 GLY A CA 1
ATOM 870 C C . GLY A 1 114 ? 30 5.27 5.582 1 97 114 GLY A C 1
ATOM 871 O O . GLY A 1 114 ? 30.422 6.301 5.051 1 97 114 GLY A O 1
ATOM 872 N N . SER A 1 115 ? 28.75 4.988 5.719 1 95.88 115 SER A N 1
ATOM 873 C CA . SER A 1 115 ? 27.734 5.949 5.273 1 95.88 115 SER A CA 1
ATOM 874 C C . SER A 1 115 ? 27.797 7.23 6.098 1 95.88 115 SER A C 1
ATOM 876 O O . SER A 1 115 ? 27.594 8.328 5.566 1 95.88 115 SER A O 1
ATOM 878 N N . ALA A 1 116 ? 27.984 7.137 7.406 1 94.31 116 ALA A N 1
ATOM 879 C CA . ALA A 1 116 ? 28.078 8.305 8.273 1 94.31 116 ALA A CA 1
ATOM 880 C C . ALA A 1 116 ? 29.266 9.188 7.898 1 94.31 116 ALA A C 1
ATOM 882 O O . ALA A 1 116 ? 29.141 10.414 7.828 1 94.31 116 ALA A O 1
ATOM 883 N N . LEU A 1 117 ? 30.344 8.586 7.621 1 96.31 117 LEU A N 1
ATOM 884 C CA . LEU A 1 117 ? 31.547 9.328 7.262 1 96.31 117 LEU A CA 1
ATOM 885 C C . LEU A 1 117 ? 31.391 9.992 5.895 1 96.31 117 LEU A C 1
ATOM 887 O O . LEU A 1 117 ? 31.766 11.156 5.715 1 96.31 117 LEU A O 1
ATOM 891 N N . ALA A 1 118 ? 30.812 9.273 4.996 1 96.38 118 ALA A N 1
ATOM 892 C CA . ALA A 1 118 ? 30.641 9.797 3.645 1 96.38 118 ALA A CA 1
ATOM 893 C C . ALA A 1 118 ? 29.656 10.969 3.629 1 96.38 118 ALA A C 1
ATOM 895 O O . ALA A 1 118 ? 29.906 11.984 2.971 1 96.38 118 ALA A O 1
ATOM 896 N N . VAL A 1 119 ? 28.609 10.844 4.316 1 92.06 119 VAL A N 1
ATOM 897 C CA . VAL A 1 119 ? 27.578 11.883 4.344 1 92.06 119 VAL A CA 1
ATOM 898 C C . VAL A 1 119 ? 28.125 13.141 5.012 1 92.06 119 VAL A C 1
ATOM 900 O O . VAL A 1 119 ? 27.781 14.258 4.621 1 92.06 119 VAL A O 1
ATOM 903 N N . ALA A 1 120 ? 28.922 12.953 5.992 1 91.38 120 ALA A N 1
ATOM 904 C CA . ALA A 1 120 ? 29.484 14.078 6.734 1 91.38 120 ALA A CA 1
ATOM 905 C C . ALA A 1 120 ? 30.594 14.758 5.934 1 91.38 120 ALA A C 1
ATOM 907 O O . ALA A 1 120 ? 31 15.883 6.25 1 91.38 120 ALA A O 1
ATOM 908 N N . SER A 1 121 ? 31.047 14.109 4.938 1 93.25 121 SER A N 1
ATOM 909 C CA . SER A 1 121 ? 32.062 14.719 4.078 1 93.25 121 SER A CA 1
ATOM 910 C C . SER A 1 121 ? 31.438 15.672 3.07 1 93.25 121 SER A C 1
ATOM 912 O O . SER A 1 121 ? 30.266 16.047 3.211 1 93.25 121 SER A O 1
ATOM 914 N N . SER A 1 122 ? 32.156 16.062 2.027 1 88.88 122 SER A N 1
ATOM 915 C CA . SER A 1 122 ? 31.672 16.984 1.018 1 88.88 122 SER A CA 1
ATOM 916 C C . SER A 1 122 ? 30.953 16.25 -0.108 1 88.88 122 SER A C 1
ATOM 918 O O . SER A 1 122 ? 30.375 16.875 -0.998 1 88.88 122 SER A O 1
ATOM 920 N N . LEU A 1 123 ? 30.891 14.961 -0.063 1 94.69 123 LEU A N 1
ATOM 921 C CA . LEU A 1 123 ? 30.312 14.18 -1.158 1 94.69 123 LEU A CA 1
ATOM 922 C C . LEU A 1 123 ? 28.812 14.406 -1.266 1 94.69 123 LEU A C 1
ATOM 924 O O . LEU A 1 123 ? 28.125 14.547 -0.25 1 94.69 123 LEU A O 1
ATOM 928 N N . VAL A 1 124 ? 28.312 14.453 -2.494 1 94.62 124 VAL A N 1
ATOM 929 C CA . VAL A 1 124 ? 26.891 14.664 -2.756 1 94.62 124 VAL A CA 1
ATOM 930 C C . VAL A 1 124 ? 26.156 13.328 -2.744 1 94.62 124 VAL A C 1
ATOM 932 O O . VAL A 1 124 ? 26.062 12.656 -3.775 1 94.62 124 VAL A O 1
ATOM 935 N N . MET A 1 125 ? 25.641 13.031 -1.615 1 94.12 125 MET A N 1
ATOM 936 C CA . MET A 1 125 ? 24.984 11.734 -1.426 1 94.12 125 MET A CA 1
ATOM 937 C C . MET A 1 125 ? 24.062 11.766 -0.219 1 94.12 125 MET A C 1
ATOM 939 O O . MET A 1 125 ? 23.969 12.781 0.479 1 94.12 125 MET A O 1
ATOM 943 N N . GLY A 1 126 ? 23.266 10.68 -0.083 1 90.94 126 GLY A N 1
ATOM 944 C CA . GLY A 1 126 ? 22.391 10.531 1.064 1 90.94 126 GLY A CA 1
ATOM 945 C C . GLY A 1 126 ? 22.625 9.234 1.826 1 90.94 126 GLY A C 1
ATOM 946 O O . GLY A 1 126 ? 23.281 8.328 1.324 1 90.94 126 GLY A O 1
ATOM 947 N N . LYS A 1 127 ? 22.078 9.156 3.002 1 91.44 127 LYS A N 1
ATOM 948 C CA . LYS A 1 127 ? 22.281 7.984 3.848 1 91.44 127 LYS A CA 1
ATOM 949 C C . LYS A 1 127 ? 21.062 7.082 3.855 1 91.44 127 LYS A C 1
ATOM 951 O O . LYS A 1 127 ? 21.047 6.035 4.508 1 91.44 127 LYS A O 1
ATOM 956 N N . GLU A 1 128 ? 20 7.352 3.152 1 90.75 128 GLU A N 1
ATOM 957 C CA . GLU A 1 128 ? 18.734 6.648 3.223 1 90.75 128 GLU A CA 1
ATOM 958 C C . GLU A 1 128 ? 18.844 5.234 2.664 1 90.75 128 GLU A C 1
ATOM 960 O O . GLU A 1 128 ? 18.328 4.285 3.252 1 90.75 128 GLU A O 1
ATOM 965 N N . GLY A 1 129 ? 19.469 5.117 1.525 1 94.25 129 GLY A N 1
ATOM 966 C CA . GLY A 1 129 ? 19.688 3.793 0.968 1 94.25 129 GLY A CA 1
ATOM 967 C C . GLY A 1 129 ? 20.469 2.875 1.896 1 94.25 129 GLY A C 1
ATOM 968 O O . GLY A 1 129 ? 20 1.784 2.23 1 94.25 129 GLY A O 1
ATOM 969 N N . PRO A 1 130 ? 21.578 3.367 2.307 1 96.06 130 PRO A N 1
ATOM 970 C CA . PRO A 1 130 ? 22.375 2.576 3.242 1 96.06 130 PRO A CA 1
ATOM 971 C C . PRO A 1 130 ? 21.609 2.205 4.508 1 96.06 130 PRO A C 1
ATOM 973 O O . PRO A 1 130 ? 21.781 1.106 5.043 1 96.06 130 PRO A O 1
ATOM 976 N N . MET A 1 131 ? 20.797 3.086 5 1 95.75 131 MET A N 1
ATOM 977 C CA . MET A 1 131 ? 20.016 2.781 6.199 1 95.75 131 MET A CA 1
ATOM 978 C C . MET A 1 131 ? 18.984 1.689 5.914 1 95.75 131 MET A C 1
ATOM 980 O O . MET A 1 131 ? 18.672 0.892 6.797 1 95.75 131 MET A O 1
ATOM 984 N N . LEU A 1 132 ? 18.375 1.749 4.766 1 97.19 132 LEU A N 1
ATOM 985 C CA . LEU A 1 132 ? 17.469 0.675 4.348 1 97.19 132 LEU A CA 1
ATOM 986 C C . LEU A 1 132 ? 18.203 -0.667 4.348 1 97.19 132 LEU A C 1
ATOM 988 O O . LEU A 1 132 ? 17.672 -1.66 4.859 1 97.19 132 LEU A O 1
ATOM 992 N N . HIS A 1 133 ? 19.375 -0.66 3.777 1 97.75 133 HIS A N 1
ATOM 993 C CA . HIS A 1 133 ? 20.188 -1.874 3.748 1 97.75 133 HIS A CA 1
ATOM 994 C C . HIS A 1 133 ? 20.547 -2.33 5.156 1 97.75 133 HIS A C 1
ATOM 996 O O . HIS A 1 133 ? 20.469 -3.521 5.465 1 97.75 133 HIS A O 1
ATOM 1002 N N . ALA A 1 134 ? 20.953 -1.429 5.965 1 97.81 134 ALA A N 1
ATOM 1003 C CA . ALA A 1 134 ? 21.297 -1.758 7.344 1 97.81 134 ALA A CA 1
ATOM 1004 C C . ALA A 1 134 ? 20.109 -2.398 8.062 1 97.81 134 ALA A C 1
ATOM 1006 O O . ALA A 1 134 ? 20.281 -3.369 8.805 1 97.81 134 ALA A O 1
ATOM 1007 N N . GLY A 1 135 ? 18.938 -1.792 7.883 1 97.62 135 GLY A N 1
ATOM 1008 C CA . GLY A 1 135 ? 17.75 -2.393 8.461 1 97.62 135 GLY A CA 1
ATOM 1009 C C . GLY A 1 135 ? 17.5 -3.809 7.984 1 97.62 135 GLY A C 1
ATOM 1010 O O . GLY A 1 135 ? 17.125 -4.68 8.773 1 97.62 135 GLY A O 1
ATOM 1011 N N . SER A 1 136 ? 17.703 -4.078 6.73 1 97.12 136 SER A N 1
ATOM 1012 C CA . SER A 1 136 ? 17.516 -5.406 6.156 1 97.12 136 SER A CA 1
ATOM 1013 C C . SER A 1 136 ? 18.531 -6.398 6.711 1 97.12 136 SER A C 1
ATOM 1015 O O . SER A 1 136 ? 18.203 -7.562 6.941 1 97.12 136 SER A O 1
ATOM 1017 N N . ILE A 1 137 ? 19.781 -5.938 6.883 1 96.88 137 ILE A N 1
ATOM 1018 C CA . ILE A 1 137 ? 20.812 -6.801 7.441 1 96.88 137 ILE A CA 1
ATOM 1019 C C . ILE A 1 137 ? 20.453 -7.195 8.867 1 96.88 137 ILE A C 1
ATOM 1021 O O . ILE A 1 137 ? 20.562 -8.359 9.25 1 96.88 137 ILE A O 1
ATOM 1025 N N . LEU A 1 138 ? 20.031 -6.238 9.633 1 96.25 138 LEU A N 1
ATOM 1026 C CA . LEU A 1 138 ? 19.641 -6.512 11.016 1 96.25 138 LEU A CA 1
ATOM 1027 C C . LEU A 1 138 ? 18.516 -7.531 11.07 1 96.25 138 LEU A C 1
ATOM 1029 O O . LEU A 1 138 ? 18.469 -8.375 11.969 1 96.25 138 LEU A O 1
ATOM 1033 N N . ALA A 1 139 ? 17.578 -7.383 10.164 1 95 139 ALA A N 1
ATOM 1034 C CA . ALA A 1 139 ? 16.469 -8.328 10.109 1 95 139 ALA A CA 1
ATOM 1035 C C . ALA A 1 139 ? 16.984 -9.75 9.875 1 95 139 ALA A C 1
ATOM 1037 O O . ALA A 1 139 ? 16.484 -10.703 10.492 1 95 139 ALA A O 1
ATOM 1038 N N . VAL A 1 140 ? 17.969 -9.891 8.984 1 91.62 140 VAL A N 1
ATOM 1039 C CA . VAL A 1 140 ? 18.5 -11.219 8.688 1 91.62 140 VAL A CA 1
ATOM 1040 C C . VAL A 1 140 ? 19.281 -11.734 9.891 1 91.62 140 VAL A C 1
ATOM 1042 O O . VAL A 1 140 ? 19.156 -12.914 10.25 1 91.62 140 VAL A O 1
ATOM 1045 N N . ILE A 1 141 ? 20.047 -10.945 10.5 1 91.06 141 ILE A N 1
ATOM 1046 C CA . ILE A 1 141 ? 20.859 -11.344 11.641 1 91.06 141 ILE A CA 1
ATOM 1047 C C . ILE A 1 141 ? 19.953 -11.773 12.797 1 91.06 141 ILE A C 1
ATOM 1049 O O . ILE A 1 141 ? 20.172 -12.828 13.398 1 91.06 141 ILE A O 1
ATOM 1053 N N . LEU A 1 142 ? 18.984 -11.031 13.031 1 87.88 142 LEU A N 1
ATOM 1054 C CA . LEU A 1 142 ? 18.094 -11.328 14.148 1 87.88 142 LEU A CA 1
ATOM 1055 C C . LEU A 1 142 ? 17.156 -12.477 13.805 1 87.88 142 LEU A C 1
ATOM 1057 O O . LEU A 1 142 ? 16.734 -13.227 14.688 1 87.88 142 LEU A O 1
ATOM 1061 N N . GLY A 1 143 ? 16.812 -12.539 12.492 1 81.62 143 GLY A N 1
ATOM 1062 C CA . GLY A 1 143 ? 15.945 -13.617 12.047 1 81.62 143 GLY A CA 1
ATOM 1063 C C . GLY A 1 143 ? 16.672 -14.945 11.906 1 81.62 143 GLY A C 1
ATOM 1064 O O . GLY A 1 143 ? 16.031 -15.992 11.797 1 81.62 143 GLY A O 1
ATOM 1065 N N . SER A 1 144 ? 17.938 -14.938 11.688 1 75 144 SER A N 1
ATOM 1066 C CA . SER A 1 144 ? 18.703 -16.156 11.484 1 75 144 SER A CA 1
ATOM 1067 C C . SER A 1 144 ? 19.172 -16.75 12.805 1 75 144 SER A C 1
ATOM 1069 O O . SER A 1 144 ? 19.953 -17.703 12.828 1 75 144 SER A O 1
ATOM 1071 N N . SER A 1 145 ? 18.672 -16.312 13.789 1 63.06 145 SER A N 1
ATOM 1072 C CA . SER A 1 145 ? 19.016 -16.938 15.062 1 63.06 145 SER A CA 1
ATOM 1073 C C . SER A 1 145 ? 18.594 -18.406 15.086 1 63.06 145 SER A C 1
ATOM 1075 O O . SER A 1 145 ? 17.672 -18.812 14.367 1 63.06 145 SER A O 1
ATOM 1077 N N . ARG A 1 146 ? 19.578 -19.281 15.461 1 55.41 146 ARG A N 1
ATOM 1078 C CA . ARG A 1 146 ? 19.359 -20.734 15.531 1 55.41 146 ARG A CA 1
ATOM 1079 C C . ARG A 1 146 ? 17.906 -21.062 15.797 1 55.41 146 ARG A C 1
ATOM 1081 O O . ARG A 1 146 ? 17.375 -22.031 15.242 1 55.41 146 ARG A O 1
ATOM 1088 N N . TRP A 1 147 ? 17.469 -20.312 16.531 1 51.38 147 TRP A N 1
ATOM 1089 C CA . TRP A 1 147 ? 16.062 -20.5 16.891 1 51.38 147 TRP A CA 1
ATOM 1090 C C . TRP A 1 147 ? 15.164 -20.297 15.672 1 51.38 147 TRP A C 1
ATOM 1092 O O . TRP A 1 147 ? 14.281 -21.109 15.398 1 51.38 147 TRP A O 1
ATOM 1102 N N . PHE A 1 148 ? 15.43 -19.188 14.945 1 54.38 148 PHE A N 1
ATOM 1103 C CA . PHE A 1 148 ? 14.562 -18.875 13.812 1 54.38 148 PHE A CA 1
ATOM 1104 C C . PHE A 1 148 ? 14.766 -19.875 12.68 1 54.38 148 PHE A C 1
ATOM 1106 O O . PHE A 1 148 ? 13.797 -20.312 12.047 1 54.38 148 PHE A O 1
ATOM 1113 N N . LYS A 1 149 ? 15.969 -20.25 12.469 1 55.97 149 LYS A N 1
ATOM 1114 C CA . LYS A 1 149 ? 16.281 -21.219 11.43 1 55.97 149 LYS A CA 1
ATOM 1115 C C . LYS A 1 149 ? 15.578 -22.562 11.703 1 55.97 149 LYS A C 1
ATOM 1117 O O . LYS A 1 149 ? 15.102 -23.219 10.781 1 55.97 149 LYS A O 1
ATOM 1122 N N . SER A 1 150 ? 15.695 -22.969 12.922 1 51.34 150 SER A N 1
ATOM 1123 C CA . SER A 1 150 ? 15.055 -24.234 13.266 1 51.34 150 SER A CA 1
ATOM 1124 C C . SER A 1 150 ? 13.555 -24.188 13 1 51.34 150 SER A C 1
ATOM 1126 O O . SER A 1 150 ? 12.969 -25.172 12.555 1 51.34 150 SER A O 1
ATOM 1128 N N . LYS A 1 151 ? 13.055 -23.109 13.25 1 47.44 151 LYS A N 1
ATOM 1129 C CA . LYS A 1 151 ? 11.609 -22.984 13.125 1 47.44 151 LYS A CA 1
ATOM 1130 C C . LYS A 1 151 ? 11.203 -22.766 11.672 1 47.44 151 LYS A C 1
ATOM 1132 O O . LYS A 1 151 ? 10.141 -23.203 11.234 1 47.44 151 LYS A O 1
ATOM 1137 N N . THR A 1 152 ? 12.031 -21.984 11.016 1 48.53 152 THR A N 1
ATOM 1138 C CA . THR A 1 152 ? 11.688 -21.672 9.625 1 48.53 152 THR A CA 1
ATOM 1139 C C . THR A 1 152 ? 12.109 -22.812 8.703 1 48.53 152 THR A C 1
ATOM 1141 O O . THR A 1 152 ? 11.633 -22.906 7.57 1 48.53 152 THR A O 1
ATOM 1144 N N . ALA A 1 153 ? 13.18 -23.625 9.016 1 45.88 153 ALA A N 1
ATOM 1145 C CA . ALA A 1 153 ? 13.562 -24.75 8.172 1 45.88 153 ALA A CA 1
ATOM 1146 C C . ALA A 1 153 ? 12.367 -25.656 7.891 1 45.88 153 ALA A C 1
ATOM 1148 O O . ALA A 1 153 ? 12.281 -26.266 6.82 1 45.88 153 ALA A O 1
ATOM 1149 N N . ALA A 1 154 ? 11.57 -25.984 8.93 1 43.16 154 ALA A N 1
ATOM 1150 C CA . ALA A 1 154 ? 10.469 -26.922 8.727 1 43.16 154 ALA A CA 1
ATOM 1151 C C . ALA A 1 154 ? 9.445 -26.359 7.75 1 43.16 154 ALA A C 1
ATOM 1153 O O . ALA A 1 154 ? 8.656 -27.094 7.156 1 43.16 154 ALA A O 1
ATOM 1154 N N . ALA A 1 155 ? 9.297 -25.156 7.863 1 45.25 155 ALA A N 1
ATOM 1155 C CA . ALA A 1 155 ? 8.055 -24.688 7.254 1 45.25 155 ALA A CA 1
ATOM 1156 C C . ALA A 1 155 ? 8.055 -24.938 5.75 1 45.25 155 ALA A C 1
ATOM 1158 O O . ALA A 1 155 ? 9 -25.516 5.207 1 45.25 155 ALA A O 1
ATOM 1159 N N . SER A 1 156 ? 7.547 -23.812 4.766 1 49.22 156 SER A N 1
ATOM 1160 C CA . SER A 1 156 ? 6.766 -23.781 3.533 1 49.22 156 SER A CA 1
ATOM 1161 C C . SER A 1 156 ? 7.645 -24.031 2.312 1 49.22 156 SER A C 1
ATOM 1163 O O . SER A 1 156 ? 7.238 -23.75 1.182 1 49.22 156 SER A O 1
ATOM 1165 N N . HIS A 1 157 ? 8.953 -24.484 2.424 1 55.19 157 HIS A N 1
ATOM 1166 C CA . HIS A 1 157 ? 9.664 -24.469 1.149 1 55.19 157 HIS A CA 1
ATOM 1167 C C . HIS A 1 157 ? 9.602 -25.812 0.458 1 55.19 157 HIS A C 1
ATOM 1169 O O . HIS A 1 157 ? 9.555 -26.859 1.121 1 55.19 157 HIS A O 1
ATOM 1175 N N . TRP A 1 158 ? 8.898 -25.75 -0.679 1 57.84 158 TRP A N 1
ATOM 1176 C CA . TRP A 1 158 ? 8.922 -26.906 -1.576 1 57.84 158 TRP A CA 1
ATOM 1177 C C . TRP A 1 158 ? 10.336 -27.172 -2.076 1 57.84 158 TRP A C 1
ATOM 1179 O O . TRP A 1 158 ? 10.586 -27.188 -3.285 1 57.84 158 TRP A O 1
ATOM 1189 N N . GLY A 1 159 ? 11.188 -27.172 -0.993 1 58.38 159 GLY A N 1
ATOM 1190 C CA . GLY A 1 159 ? 12.555 -27.547 -1.289 1 58.38 159 GLY A CA 1
ATOM 1191 C C . GLY A 1 159 ? 13.211 -26.656 -2.322 1 58.38 159 GLY A C 1
ATOM 1192 O O . GLY A 1 159 ? 13.195 -25.422 -2.186 1 58.38 159 GLY A O 1
ATOM 1193 N N . ILE A 1 160 ? 13.57 -27.375 -3.43 1 54.47 160 ILE A N 1
ATOM 1194 C CA . ILE A 1 160 ? 14.391 -26.75 -4.461 1 54.47 160 ILE A CA 1
ATOM 1195 C C . ILE A 1 160 ? 13.516 -25.875 -5.363 1 54.47 160 ILE A C 1
ATOM 1197 O O . ILE A 1 160 ? 14.023 -25 -6.066 1 54.47 160 ILE A O 1
ATOM 1201 N N . TYR A 1 161 ? 12.234 -26.172 -5.195 1 64.88 161 TYR A N 1
ATOM 1202 C CA . TYR A 1 161 ? 11.359 -25.516 -6.16 1 64.88 161 TYR A CA 1
ATOM 1203 C C . TYR A 1 161 ? 11.062 -24.078 -5.746 1 64.88 161 TYR A C 1
ATOM 1205 O O . TYR A 1 161 ? 10.633 -23.266 -6.566 1 64.88 161 TYR A O 1
ATOM 1213 N N . THR A 1 162 ? 11.195 -23.797 -4.34 1 64.88 162 THR A N 1
ATOM 1214 C CA . THR A 1 162 ? 10.812 -22.469 -3.865 1 64.88 162 THR A CA 1
ATOM 1215 C C . THR A 1 162 ? 11.922 -21.844 -3.025 1 64.88 162 THR A C 1
ATOM 1217 O O . THR A 1 162 ? 12.859 -22.531 -2.615 1 64.88 162 THR A O 1
ATOM 1220 N N . HIS A 1 163 ? 11.859 -20.531 -3.002 1 64.12 163 HIS A N 1
ATOM 1221 C CA . HIS A 1 163 ? 12.789 -19.828 -2.113 1 64.12 163 HIS A CA 1
ATOM 1222 C C . HIS A 1 163 ? 12.148 -19.562 -0.756 1 64.12 163 HIS A C 1
ATOM 1224 O O . HIS A 1 163 ? 10.93 -19.672 -0.604 1 64.12 163 HIS A O 1
ATOM 1230 N N . ASN A 1 164 ? 13.047 -19.312 0.145 1 69 164 ASN A N 1
ATOM 1231 C CA . ASN A 1 164 ? 12.602 -19.094 1.515 1 69 164 ASN A CA 1
ATOM 1232 C C . ASN A 1 164 ? 11.828 -17.781 1.639 1 69 164 ASN A C 1
ATOM 1234 O O . ASN A 1 164 ? 12.414 -16.703 1.549 1 69 164 ASN A O 1
ATOM 1238 N N . ARG A 1 165 ? 10.625 -17.828 1.921 1 74.31 165 ARG A N 1
ATOM 1239 C CA . ARG A 1 165 ? 9.727 -16.688 1.969 1 74.31 165 ARG A CA 1
ATOM 1240 C C . ARG A 1 165 ? 9.805 -15.977 3.318 1 74.31 165 ARG A C 1
ATOM 1242 O O . ARG A 1 165 ? 9.641 -14.758 3.398 1 74.31 165 ARG A O 1
ATOM 1249 N N . ASP A 1 166 ? 10.086 -16.594 4.363 1 77.5 166 ASP A N 1
ATOM 1250 C CA . ASP A 1 166 ? 10.023 -16.016 5.699 1 77.5 166 ASP A CA 1
ATOM 1251 C C . ASP A 1 166 ? 11.164 -15.023 5.918 1 77.5 166 ASP A C 1
ATOM 1253 O O . ASP A 1 166 ? 10.961 -13.938 6.469 1 77.5 166 ASP A O 1
ATOM 1257 N N . ILE A 1 167 ? 12.305 -15.453 5.469 1 83.69 167 ILE A N 1
ATOM 1258 C CA . ILE A 1 167 ? 13.438 -14.555 5.656 1 83.69 167 ILE A CA 1
ATOM 1259 C C . ILE A 1 167 ? 13.273 -13.32 4.77 1 83.69 167 ILE A C 1
ATOM 1261 O O . ILE A 1 167 ? 13.656 -12.211 5.152 1 83.69 167 ILE A O 1
ATOM 1265 N N . ARG A 1 168 ? 12.781 -13.5 3.625 1 87.5 168 ARG A N 1
ATOM 1266 C CA . ARG A 1 168 ? 12.562 -12.375 2.719 1 87.5 168 ARG A CA 1
ATOM 1267 C C . ARG A 1 168 ? 11.516 -11.414 3.277 1 87.5 168 ARG A C 1
ATOM 1269 O O . ARG A 1 168 ? 11.602 -10.203 3.072 1 87.5 168 ARG A O 1
ATOM 1276 N N . ASP A 1 169 ? 10.523 -11.961 3.982 1 88 169 ASP A N 1
ATOM 1277 C CA . ASP A 1 169 ? 9.555 -11.109 4.656 1 88 169 ASP A CA 1
ATOM 1278 C C . ASP A 1 169 ? 10.227 -10.258 5.73 1 88 169 ASP A C 1
ATOM 1280 O O . ASP A 1 169 ? 9.898 -9.078 5.891 1 88 169 ASP A O 1
ATOM 1284 N N . LEU A 1 170 ? 11.109 -10.914 6.465 1 91.81 170 LEU A N 1
ATOM 1285 C CA . LEU A 1 170 ? 11.812 -10.172 7.5 1 91.81 170 LEU A CA 1
ATOM 1286 C C . LEU A 1 170 ? 12.688 -9.086 6.883 1 91.81 170 LEU A C 1
ATOM 1288 O O . LEU A 1 170 ? 12.812 -7.988 7.438 1 91.81 170 LEU A O 1
ATOM 1292 N N . VAL A 1 171 ? 13.289 -9.422 5.766 1 94.38 171 VAL A N 1
ATOM 1293 C CA . VAL A 1 171 ? 14.133 -8.453 5.07 1 94.38 171 VAL A CA 1
ATOM 1294 C C . VAL A 1 171 ? 13.281 -7.258 4.637 1 94.38 171 VAL A C 1
ATOM 1296 O O . VAL A 1 171 ? 13.727 -6.109 4.742 1 94.38 171 VAL A O 1
ATOM 1299 N N . ALA A 1 172 ? 12.109 -7.539 4.172 1 96 172 ALA A N 1
ATOM 1300 C CA . ALA A 1 172 ? 11.195 -6.461 3.799 1 96 172 ALA A CA 1
ATOM 1301 C C . ALA A 1 172 ? 10.836 -5.602 5.008 1 96 172 ALA A C 1
ATOM 1303 O O . ALA A 1 172 ? 10.758 -4.375 4.906 1 96 172 ALA A O 1
ATOM 1304 N N . CYS A 1 173 ? 10.586 -6.227 6.141 1 96.25 173 CYS A N 1
ATOM 1305 C CA . CYS A 1 173 ? 10.305 -5.5 7.375 1 96.25 173 CYS A CA 1
ATOM 1306 C C . CYS A 1 173 ? 11.492 -4.637 7.785 1 96.25 173 CYS A C 1
ATOM 1308 O O . CYS A 1 173 ? 11.32 -3.486 8.188 1 96.25 173 CYS A O 1
ATOM 1310 N N . GLY A 1 174 ? 12.633 -5.234 7.68 1 97.69 174 GLY A N 1
ATOM 1311 C CA . GLY A 1 174 ? 13.836 -4.473 7.969 1 97.69 174 GLY A CA 1
ATOM 1312 C C . GLY A 1 174 ? 14.023 -3.281 7.047 1 97.69 174 GLY A C 1
ATOM 1313 O O . GLY A 1 174 ? 14.438 -2.207 7.488 1 97.69 174 GLY A O 1
ATOM 1314 N N . ALA A 1 175 ? 13.781 -3.488 5.793 1 97.88 175 ALA A N 1
ATOM 1315 C CA . ALA A 1 175 ? 13.875 -2.402 4.824 1 97.88 175 ALA A CA 1
ATOM 1316 C C . ALA A 1 175 ? 12.914 -1.271 5.172 1 97.88 175 ALA A C 1
ATOM 1318 O O . ALA A 1 175 ? 13.273 -0.094 5.102 1 97.88 175 ALA A O 1
ATOM 1319 N N . ALA A 1 176 ? 11.695 -1.618 5.543 1 97.38 176 ALA A N 1
ATOM 1320 C CA . ALA A 1 176 ? 10.695 -0.623 5.934 1 97.38 176 ALA A CA 1
ATOM 1321 C C . ALA A 1 176 ? 11.164 0.176 7.145 1 97.38 176 ALA A C 1
ATOM 1323 O O . ALA A 1 176 ? 11.008 1.398 7.191 1 97.38 176 ALA A O 1
ATOM 1324 N N . CYS A 1 177 ? 11.758 -0.49 8.109 1 97.38 177 CYS A N 1
ATOM 1325 C CA . CYS A 1 177 ? 12.281 0.175 9.305 1 97.38 177 CYS A CA 1
ATOM 1326 C C . CYS A 1 177 ? 13.414 1.125 8.945 1 97.38 177 CYS A C 1
ATOM 1328 O O . CYS A 1 177 ? 13.516 2.221 9.5 1 97.38 177 CYS A O 1
ATOM 1330 N N . GLY A 1 178 ? 14.25 0.627 8.109 1 96.69 178 GLY A N 1
ATOM 1331 C CA . GLY A 1 178 ? 15.359 1.468 7.684 1 96.69 178 GLY A CA 1
ATOM 1332 C C . GLY A 1 178 ? 14.906 2.768 7.039 1 96.69 178 GLY A C 1
ATOM 1333 O O . GLY A 1 178 ? 15.398 3.842 7.387 1 96.69 178 GLY A O 1
ATOM 1334 N N . VAL A 1 179 ? 13.992 2.684 6.109 1 94.62 179 VAL A N 1
ATOM 1335 C CA . VAL A 1 179 ? 13.461 3.873 5.453 1 94.62 179 VAL A CA 1
ATOM 1336 C C . VAL A 1 179 ? 12.734 4.746 6.473 1 94.62 179 VAL A C 1
ATOM 1338 O O . VAL A 1 179 ? 12.859 5.973 6.445 1 94.62 179 VAL A O 1
ATOM 1341 N N . CYS A 1 180 ? 11.977 4.145 7.355 1 93.31 180 CYS A N 1
ATOM 1342 C CA . CYS A 1 180 ? 11.25 4.844 8.414 1 93.31 180 CYS A CA 1
ATOM 1343 C C . CYS A 1 180 ? 12.203 5.68 9.258 1 93.31 180 CYS A C 1
ATOM 1345 O O . CYS A 1 180 ? 11.922 6.844 9.555 1 93.31 180 CYS A O 1
ATOM 1347 N N . THR A 1 181 ? 13.305 5.102 9.617 1 91 181 THR A N 1
ATOM 1348 C CA . THR A 1 181 ? 14.266 5.785 10.469 1 91 181 THR A CA 1
ATOM 1349 C C . THR A 1 181 ? 14.977 6.898 9.703 1 91 181 THR A C 1
ATOM 1351 O O . THR A 1 181 ? 15.242 7.969 10.258 1 91 181 THR A O 1
ATOM 1354 N N . ALA A 1 182 ? 15.227 6.664 8.484 1 89.62 182 ALA A N 1
ATOM 1355 C CA . ALA A 1 182 ? 15.977 7.629 7.676 1 89.62 182 ALA A CA 1
ATOM 1356 C C . ALA A 1 182 ? 15.125 8.859 7.371 1 89.62 182 ALA A C 1
ATOM 1358 O O . ALA A 1 182 ? 15.625 9.984 7.375 1 89.62 182 ALA A O 1
ATOM 1359 N N . PHE A 1 183 ? 13.852 8.664 7.133 1 86.31 183 PHE A N 1
ATOM 1360 C CA . PHE A 1 183 ? 13.008 9.758 6.68 1 86.31 183 PHE A CA 1
ATOM 1361 C C . PHE A 1 183 ? 11.992 10.141 7.746 1 86.31 183 PHE A C 1
ATOM 1363 O O . PHE A 1 183 ? 11.273 11.133 7.602 1 86.31 183 PHE A O 1
ATOM 1370 N N . LYS A 1 184 ? 11.953 9.359 8.789 1 85.56 184 LYS A N 1
ATOM 1371 C CA . LYS A 1 184 ? 10.891 9.523 9.781 1 85.56 184 LYS A CA 1
ATOM 1372 C C . LYS A 1 184 ? 9.516 9.406 9.133 1 85.56 184 LYS A C 1
ATOM 1374 O O . LYS A 1 184 ? 8.633 10.227 9.383 1 85.56 184 LYS A O 1
ATOM 1379 N N . ALA A 1 185 ? 9.469 8.562 8.211 1 90.75 185 ALA A N 1
ATOM 1380 C CA . ALA A 1 185 ? 8.242 8.312 7.457 1 90.75 185 ALA A CA 1
ATOM 1381 C C . ALA A 1 185 ? 7.812 6.852 7.582 1 90.75 185 ALA A C 1
ATOM 1383 O O . ALA A 1 185 ? 8.141 6.027 6.727 1 90.75 185 ALA A O 1
ATOM 1384 N N . PRO A 1 186 ? 7.047 6.574 8.586 1 92.5 186 PRO A N 1
ATOM 1385 C CA . PRO A 1 186 ? 6.699 5.176 8.844 1 92.5 186 PRO A CA 1
ATOM 1386 C C . PRO A 1 186 ? 5.836 4.57 7.738 1 92.5 186 PRO A C 1
ATOM 1388 O O . PRO A 1 186 ? 6.102 3.457 7.281 1 92.5 186 PRO A O 1
ATOM 1391 N N . VAL A 1 187 ? 4.809 5.25 7.301 1 92.44 187 VAL A N 1
ATOM 1392 C CA . VAL A 1 187 ? 3.949 4.699 6.258 1 92.44 187 VAL A CA 1
ATOM 1393 C C . VAL A 1 187 ? 4.688 4.707 4.922 1 92.44 187 VAL A C 1
ATOM 1395 O O . VAL A 1 187 ? 4.527 3.793 4.109 1 92.44 187 VAL A O 1
ATOM 1398 N N . GLY A 1 188 ? 5.488 5.773 4.734 1 93.19 188 GLY A N 1
ATOM 1399 C CA . GLY A 1 188 ? 6.328 5.797 3.547 1 93.19 188 GLY A CA 1
ATOM 1400 C C . GLY A 1 188 ? 7.27 4.613 3.457 1 93.19 188 GLY A C 1
ATOM 1401 O O . GLY A 1 188 ? 7.492 4.07 2.371 1 93.19 188 GLY A O 1
ATOM 1402 N N . GLY A 1 189 ? 7.789 4.234 4.574 1 94.81 189 GLY A N 1
ATOM 1403 C CA . GLY A 1 189 ? 8.656 3.066 4.605 1 94.81 189 GLY A CA 1
ATOM 1404 C C . GLY A 1 189 ? 7.941 1.779 4.246 1 94.81 189 GLY A C 1
ATOM 1405 O O . GLY A 1 189 ? 8.492 0.936 3.533 1 94.81 189 GLY A O 1
ATOM 1406 N N . VAL A 1 190 ? 6.75 1.627 4.711 1 93.94 190 VAL A N 1
ATOM 1407 C CA . VAL A 1 190 ? 5.953 0.442 4.402 1 93.94 190 VAL A CA 1
ATOM 1408 C C . VAL A 1 190 ? 5.688 0.372 2.902 1 93.94 190 VAL A C 1
ATOM 1410 O O . VAL A 1 190 ? 5.871 -0.677 2.281 1 93.94 190 VAL A O 1
ATOM 1413 N N . LEU A 1 191 ? 5.281 1.488 2.354 1 93.19 191 LEU A N 1
ATOM 1414 C CA . LEU A 1 191 ? 4.941 1.508 0.934 1 93.19 191 LEU A CA 1
ATOM 1415 C C . LEU A 1 191 ? 6.191 1.341 0.075 1 93.19 191 LEU A C 1
ATOM 1417 O O . LEU A 1 191 ? 6.133 0.751 -1.007 1 93.19 191 LEU A O 1
ATOM 1421 N N . PHE A 1 192 ? 7.281 1.817 0.594 1 94.88 192 PHE A N 1
ATOM 1422 C CA . PHE A 1 192 ? 8.531 1.632 -0.141 1 94.88 192 PHE A CA 1
ATOM 1423 C C . PHE A 1 192 ? 8.875 0.152 -0.249 1 94.88 192 PHE A C 1
ATOM 1425 O O . PHE A 1 192 ? 9.242 -0.327 -1.324 1 94.88 192 PHE A O 1
ATOM 1432 N N . ALA A 1 193 ? 8.805 -0.526 0.85 1 95.19 193 ALA A N 1
ATOM 1433 C CA . ALA A 1 193 ? 9.039 -1.967 0.848 1 95.19 193 ALA A CA 1
ATOM 1434 C C . ALA A 1 193 ? 8.055 -2.686 -0.068 1 95.19 193 ALA A C 1
ATOM 1436 O O . ALA A 1 193 ? 8.422 -3.639 -0.759 1 95.19 193 ALA A O 1
ATOM 1437 N N . MET A 1 194 ? 6.867 -2.25 -0.054 1 91.69 194 MET A N 1
ATOM 1438 C CA . MET A 1 194 ? 5.836 -2.859 -0.888 1 91.69 194 MET A CA 1
ATOM 1439 C C . MET A 1 194 ? 6.148 -2.666 -2.367 1 91.69 194 MET A C 1
ATOM 1441 O O . MET A 1 194 ? 6.031 -3.604 -3.158 1 91.69 194 MET A O 1
ATOM 1445 N N . GLU A 1 195 ? 6.555 -1.483 -2.783 1 90.06 195 GLU A N 1
ATOM 1446 C CA . GLU A 1 195 ? 6.809 -1.202 -4.191 1 90.06 195 GLU A CA 1
ATOM 1447 C C . GLU A 1 195 ? 8.086 -1.891 -4.672 1 90.06 195 GLU A C 1
ATOM 1449 O O . GLU A 1 195 ? 8.25 -2.137 -5.867 1 90.06 195 GLU A O 1
ATOM 1454 N N . MET A 1 196 ? 8.914 -2.25 -3.758 1 90.75 196 MET A N 1
ATOM 1455 C CA . MET A 1 196 ? 10.141 -2.949 -4.125 1 90.75 196 MET A CA 1
ATOM 1456 C C . MET A 1 196 ? 9.883 -4.441 -4.301 1 90.75 196 MET A C 1
ATOM 1458 O O . MET A 1 196 ? 10.688 -5.145 -4.922 1 90.75 196 MET A O 1
ATOM 1462 N N . SER A 1 197 ? 8.758 -4.871 -3.746 1 86.06 197 SER A N 1
ATOM 1463 C CA . SER A 1 197 ? 8.508 -6.309 -3.736 1 86.06 197 SER A CA 1
ATOM 1464 C C . SER A 1 197 ? 7.371 -6.676 -4.684 1 86.06 197 SER A C 1
ATOM 1466 O O . SER A 1 197 ? 6.414 -5.918 -4.836 1 86.06 197 SER A O 1
ATOM 1468 N N . THR A 1 198 ? 7.523 -7.801 -5.293 1 73.75 198 THR A N 1
ATOM 1469 C CA . THR A 1 198 ? 6.453 -8.281 -6.16 1 73.75 198 THR A CA 1
ATOM 1470 C C . THR A 1 198 ? 5.527 -9.234 -5.406 1 73.75 198 THR A C 1
ATOM 1472 O O . THR A 1 198 ? 4.387 -9.453 -5.816 1 73.75 198 THR A O 1
ATOM 1475 N N . ARG A 1 199 ? 6.043 -9.836 -4.438 1 76.44 199 ARG A N 1
ATOM 1476 C CA . ARG A 1 199 ? 5.254 -10.75 -3.615 1 76.44 199 ARG A CA 1
ATOM 1477 C C . ARG A 1 199 ? 4.754 -10.055 -2.355 1 76.44 199 ARG A C 1
ATOM 1479 O O . ARG A 1 199 ? 5.383 -10.141 -1.299 1 76.44 199 ARG A O 1
ATOM 1486 N N . TRP A 1 200 ? 3.73 -9.344 -2.482 1 81.44 200 TRP A N 1
ATOM 1487 C CA . TRP A 1 200 ? 3.229 -8.617 -1.322 1 81.44 200 TRP A CA 1
ATOM 1488 C C . TRP A 1 200 ? 1.87 -9.156 -0.886 1 81.44 200 TRP A C 1
ATOM 1490 O O . TRP A 1 200 ? 0.956 -9.281 -1.703 1 81.44 200 TRP A O 1
ATOM 1500 N N . ARG A 1 201 ? 1.765 -9.539 0.31 1 79.62 201 ARG A N 1
ATOM 1501 C CA . ARG A 1 201 ? 0.549 -10.102 0.896 1 79.62 201 ARG A CA 1
ATOM 1502 C C . ARG A 1 201 ? 0.024 -9.203 2.016 1 79.62 201 ARG A C 1
ATOM 1504 O O . ARG A 1 201 ? 0.754 -8.359 2.539 1 79.62 201 ARG A O 1
ATOM 1511 N N . LYS A 1 202 ? -1.191 -9.445 2.395 1 77.81 202 LYS A N 1
ATOM 1512 C CA . LYS A 1 202 ? -1.833 -8.68 3.461 1 77.81 202 LYS A CA 1
ATOM 1513 C C . LYS A 1 202 ? -1.081 -8.844 4.781 1 77.81 202 LYS A C 1
ATOM 1515 O O . LYS A 1 202 ? -0.956 -7.887 5.547 1 77.81 202 LYS A O 1
ATOM 1520 N N . GLU A 1 203 ? -0.612 -9.992 5.031 1 79.81 203 GLU A N 1
ATOM 1521 C CA . GLU A 1 203 ? 0.102 -10.258 6.277 1 79.81 203 GLU A CA 1
ATOM 1522 C C . GLU A 1 203 ? 1.402 -9.461 6.344 1 79.81 203 GLU A C 1
ATOM 1524 O O . GLU A 1 203 ? 1.774 -8.961 7.406 1 79.81 203 GLU A O 1
ATOM 1529 N N . LEU A 1 204 ? 2.023 -9.438 5.25 1 86.75 204 LEU A N 1
ATOM 1530 C CA . LEU A 1 204 ? 3.27 -8.68 5.215 1 86.75 204 LEU A CA 1
ATOM 1531 C C . LEU A 1 204 ? 3.01 -7.191 5.418 1 86.75 204 LEU A C 1
ATOM 1533 O O . LEU A 1 204 ? 3.822 -6.492 6.027 1 86.75 204 LEU A O 1
ATOM 1537 N N . THR A 1 205 ? 1.904 -6.695 4.914 1 85.69 205 THR A N 1
ATOM 1538 C CA . THR A 1 205 ? 1.529 -5.301 5.117 1 85.69 205 THR A CA 1
ATOM 1539 C C . THR A 1 205 ? 1.386 -4.992 6.605 1 85.69 205 THR A C 1
ATOM 1541 O O . THR A 1 205 ? 1.896 -3.979 7.09 1 85.69 205 THR A O 1
ATOM 1544 N N . TRP A 1 206 ? 0.782 -5.828 7.281 1 83.12 206 TRP A N 1
ATOM 1545 C CA . TRP A 1 206 ? 0.564 -5.629 8.711 1 83.12 206 TRP A CA 1
ATOM 1546 C C . TRP A 1 206 ? 1.881 -5.699 9.477 1 83.12 206 TRP A C 1
ATOM 1548 O O . TRP A 1 206 ? 2.105 -4.922 10.406 1 83.12 206 TRP A O 1
ATOM 1558 N N . ARG A 1 207 ? 2.676 -6.602 9.117 1 88.25 207 ARG A N 1
ATOM 1559 C CA . ARG A 1 207 ? 3.963 -6.73 9.789 1 88.25 207 ARG A CA 1
ATOM 1560 C C . ARG A 1 207 ? 4.82 -5.488 9.57 1 88.25 207 ARG A C 1
ATOM 1562 O O . ARG A 1 207 ? 5.441 -4.988 10.516 1 88.25 207 ARG A O 1
ATOM 1569 N N . CYS A 1 208 ? 4.855 -5.059 8.328 1 92.88 208 CYS A N 1
ATOM 1570 C CA . CYS A 1 208 ? 5.629 -3.857 8.023 1 92.88 208 CYS A CA 1
ATOM 1571 C C . CYS A 1 208 ? 5.043 -2.639 8.727 1 92.88 208 CYS A C 1
ATOM 1573 O O . CYS A 1 208 ? 5.781 -1.768 9.188 1 92.88 208 CYS A O 1
ATOM 1575 N N . PHE A 1 209 ? 3.738 -2.67 8.812 1 90.75 209 PHE A N 1
ATOM 1576 C CA . PHE A 1 209 ? 3.057 -1.573 9.492 1 90.75 209 PHE A CA 1
ATOM 1577 C C . PHE A 1 209 ? 3.387 -1.568 10.977 1 90.75 209 PHE A C 1
ATOM 1579 O O . PHE A 1 209 ? 3.637 -0.511 11.562 1 90.75 209 PHE A O 1
ATOM 1586 N N . LEU A 1 210 ? 3.41 -2.631 11.586 1 88.5 210 LEU A N 1
ATOM 1587 C CA . LEU A 1 210 ? 3.721 -2.775 13.008 1 88.5 210 LEU A CA 1
ATOM 1588 C C . LEU A 1 210 ? 5.152 -2.34 13.297 1 88.5 210 LEU A C 1
ATOM 1590 O O . LEU A 1 210 ? 5.395 -1.541 14.203 1 88.5 210 LEU A O 1
ATOM 1594 N N . VAL A 1 211 ? 6.059 -2.879 12.562 1 94.38 211 VAL A N 1
ATOM 1595 C CA . VAL A 1 211 ? 7.461 -2.592 12.844 1 94.38 211 VAL A CA 1
ATOM 1596 C C . VAL A 1 211 ? 7.746 -1.114 12.586 1 94.38 211 VAL A C 1
ATOM 1598 O O . VAL A 1 211 ? 8.555 -0.501 13.289 1 94.38 211 VAL A O 1
ATOM 1601 N N . SER A 1 212 ? 7.164 -0.56 11.547 1 94.12 212 SER A N 1
ATOM 1602 C CA . SER A 1 212 ? 7.375 0.856 11.273 1 94.12 212 SER A CA 1
ATOM 1603 C C . SER A 1 212 ? 6.785 1.731 12.375 1 94.12 212 SER A C 1
ATOM 1605 O O . SER A 1 212 ? 7.348 2.771 12.719 1 94.12 212 SER A O 1
ATOM 1607 N N . ALA A 1 213 ? 5.637 1.32 12.922 1 88.25 213 ALA A N 1
ATOM 1608 C CA . ALA A 1 213 ? 5.023 2.055 14.023 1 88.25 213 ALA A CA 1
ATOM 1609 C C . ALA A 1 213 ? 5.934 2.07 15.25 1 88.25 213 ALA A C 1
ATOM 1611 O O . ALA A 1 213 ? 6.129 3.115 15.875 1 88.25 213 ALA A O 1
ATOM 1612 N N . ILE A 1 214 ? 6.492 0.968 15.539 1 89.12 214 ILE A N 1
ATOM 1613 C CA . ILE A 1 214 ? 7.387 0.858 16.688 1 89.12 214 ILE A CA 1
ATOM 1614 C C . ILE A 1 214 ? 8.656 1.668 16.438 1 89.12 214 ILE A C 1
ATOM 1616 O O . ILE A 1 214 ? 9.117 2.396 17.312 1 89.12 214 ILE A O 1
ATOM 1620 N N . THR A 1 215 ? 9.156 1.52 15.273 1 93.12 215 THR A N 1
ATOM 1621 C CA . THR A 1 215 ? 10.398 2.197 14.922 1 93.12 215 THR A CA 1
ATOM 1622 C C . THR A 1 215 ? 10.258 3.707 15.094 1 93.12 215 THR A C 1
ATOM 1624 O O . THR A 1 215 ? 11.117 4.348 15.703 1 93.12 215 THR A O 1
ATOM 1627 N N . ILE A 1 216 ? 9.211 4.25 14.57 1 88.31 216 ILE A N 1
ATOM 1628 C CA . ILE A 1 216 ? 9.07 5.703 14.586 1 88.31 216 ILE A CA 1
ATOM 1629 C C . ILE A 1 216 ? 8.844 6.184 16.016 1 88.31 216 ILE A C 1
ATOM 1631 O O . ILE A 1 216 ? 9.297 7.27 16.391 1 88.31 216 ILE A O 1
ATOM 1635 N N . VAL A 1 217 ? 8.125 5.477 16.812 1 80.62 217 VAL A N 1
ATOM 1636 C CA . VAL A 1 217 ? 7.898 5.852 18.203 1 80.62 217 VAL A CA 1
ATOM 1637 C C . VAL A 1 217 ? 9.227 5.844 18.969 1 80.62 217 VAL A C 1
ATOM 1639 O O . VAL A 1 217 ? 9.508 6.758 19.734 1 80.62 217 VAL A O 1
ATOM 1642 N N . VAL A 1 218 ? 10.031 4.828 18.734 1 86.25 218 VAL A N 1
ATOM 1643 C CA . VAL A 1 218 ? 11.312 4.719 19.422 1 86.25 218 VAL A CA 1
ATOM 1644 C C . VAL A 1 218 ? 12.234 5.852 18.984 1 86.25 218 VAL A C 1
ATOM 1646 O O . VAL A 1 218 ? 12.898 6.484 19.812 1 86.25 218 VAL A O 1
ATOM 1649 N N . VAL A 1 219 ? 12.305 6.078 17.719 1 85.5 219 VAL A N 1
ATOM 1650 C CA . VAL A 1 219 ? 13.156 7.148 17.203 1 85.5 219 VAL A CA 1
ATOM 1651 C C . VAL A 1 219 ? 12.719 8.484 17.797 1 85.5 219 VAL A C 1
ATOM 1653 O O . VAL A 1 219 ? 13.555 9.289 18.219 1 85.5 219 VAL A O 1
ATOM 1656 N N . ARG A 1 220 ? 11.477 8.75 17.797 1 77.88 220 ARG A N 1
ATOM 1657 C CA . ARG A 1 220 ? 10.961 10.008 18.312 1 77.88 220 ARG A CA 1
ATOM 1658 C C . ARG A 1 220 ? 11.266 10.141 19.812 1 77.88 220 ARG A C 1
ATOM 1660 O O . ARG A 1 220 ? 11.578 11.227 20.297 1 77.88 220 ARG A O 1
ATOM 1667 N N . TYR A 1 221 ? 11.133 9.062 20.531 1 76.5 221 TYR A N 1
ATOM 1668 C CA . TYR A 1 221 ? 11.445 9.078 21.953 1 76.5 221 TYR A CA 1
ATOM 1669 C C . TYR A 1 221 ? 12.93 9.367 22.188 1 76.5 221 TYR A C 1
ATOM 1671 O O . TYR A 1 221 ? 13.281 10.148 23.062 1 76.5 221 TYR A O 1
ATOM 1679 N N . LEU A 1 222 ? 13.75 8.758 21.469 1 81.62 222 LEU A N 1
ATOM 1680 C CA . LEU A 1 222 ? 15.188 8.953 21.609 1 81.62 222 LEU A CA 1
ATOM 1681 C C . LEU A 1 222 ? 15.578 10.383 21.266 1 81.62 222 LEU A C 1
ATOM 1683 O O . LEU A 1 222 ? 16.391 10.992 21.969 1 81.62 222 LEU A O 1
ATOM 1687 N N . VAL A 1 223 ? 15.031 10.906 20.25 1 77.75 223 VAL A N 1
ATOM 1688 C CA . VAL A 1 223 ? 15.344 12.266 19.828 1 77.75 223 VAL A CA 1
ATOM 1689 C C . VAL A 1 223 ? 14.828 13.258 20.875 1 77.75 223 VAL A C 1
ATOM 1691 O O . VAL A 1 223 ? 15.523 14.219 21.234 1 77.75 223 VAL A O 1
ATOM 1694 N N . SER A 1 224 ? 13.617 13.055 21.375 1 72 224 SER A N 1
ATOM 1695 C CA . SER A 1 224 ? 13.039 13.953 22.375 1 72 224 SER A CA 1
ATOM 1696 C C . SER A 1 224 ? 13.852 13.938 23.672 1 72 224 SER A C 1
ATOM 1698 O O . SER A 1 224 ? 14.078 14.984 24.281 1 72 224 SER A O 1
ATOM 1700 N N . THR A 1 225 ? 14.344 12.789 24.078 1 74.31 225 THR A N 1
ATOM 1701 C CA . THR A 1 225 ? 15.148 12.672 25.297 1 74.31 225 THR A CA 1
ATOM 1702 C C . THR A 1 225 ? 16.516 13.328 25.094 1 74.31 225 THR A C 1
ATOM 1704 O O . THR A 1 225 ? 17.047 13.945 26.031 1 74.31 225 THR A O 1
ATOM 1707 N N . CYS A 1 226 ? 16.953 13.195 23.922 1 75.25 226 CYS A N 1
ATOM 1708 C CA . CYS A 1 226 ? 18.25 13.781 23.641 1 75.25 226 CYS A CA 1
ATOM 1709 C C . CYS A 1 226 ? 18.172 15.305 23.609 1 75.25 226 CYS A C 1
ATOM 1711 O O . CYS A 1 226 ? 19.062 15.992 24.109 1 75.25 226 CYS A O 1
ATOM 1713 N N . VAL A 1 227 ? 17.141 15.852 23.078 1 70.06 227 VAL A N 1
ATOM 1714 C CA . VAL A 1 227 ? 16.969 17.297 23.016 1 70.06 227 VAL A CA 1
ATOM 1715 C C . VAL A 1 227 ? 16.688 17.859 24.406 1 70.06 227 VAL A C 1
ATOM 1717 O O . VAL A 1 227 ? 17.188 18.938 24.75 1 70.06 227 VAL A O 1
ATOM 1720 N N . ALA A 1 228 ? 15.883 17.188 25.172 1 66.44 228 ALA A N 1
ATOM 1721 C CA . ALA A 1 228 ? 15.555 17.641 26.516 1 66.44 228 ALA A CA 1
ATOM 1722 C C . ALA A 1 228 ? 16.812 17.75 27.375 1 66.44 228 ALA A C 1
ATOM 1724 O O . ALA A 1 228 ? 16.891 18.625 28.25 1 66.44 228 ALA A O 1
ATOM 1725 N N . HIS A 1 229 ? 17.781 17 27.047 1 66.69 229 HIS A N 1
ATOM 1726 C CA . HIS A 1 229 ? 19 17.047 27.844 1 66.69 229 HIS A CA 1
ATOM 1727 C C . HIS A 1 229 ? 20.031 17.984 27.234 1 66.69 229 HIS A C 1
ATOM 1729 O O . HIS A 1 229 ? 21.141 18.109 27.75 1 66.69 229 HIS A O 1
ATOM 1735 N N . GLY A 1 230 ? 19.641 18.703 26.219 1 59.38 230 GLY A N 1
ATOM 1736 C CA . GLY A 1 230 ? 20.469 19.766 25.656 1 59.38 230 GLY A CA 1
ATOM 1737 C C . GLY A 1 230 ? 21.531 19.25 24.688 1 59.38 230 GLY A C 1
ATOM 1738 O O . GLY A 1 230 ? 22.266 20.047 24.094 1 59.38 230 GLY A O 1
ATOM 1739 N N . HIS A 1 231 ? 21.766 18.062 24.594 1 57.78 231 HIS A N 1
ATOM 1740 C CA . HIS A 1 231 ? 22.906 17.531 23.859 1 57.78 231 HIS A CA 1
ATOM 1741 C C . HIS A 1 231 ? 22.594 17.406 22.359 1 57.78 231 HIS A C 1
ATOM 1743 O O . HIS A 1 231 ? 23.5 17.25 21.547 1 57.78 231 HIS A O 1
ATOM 1749 N N . CYS A 1 232 ? 21.297 17.422 21.984 1 62.97 232 CYS A N 1
ATOM 1750 C CA . CYS A 1 232 ? 21 17.016 20.609 1 62.97 232 CYS A CA 1
ATOM 1751 C C . CYS A 1 232 ? 20.203 18.094 19.875 1 62.97 232 CYS A C 1
ATOM 1753 O O . CYS A 1 232 ? 19.375 17.781 19.016 1 62.97 232 CYS A O 1
ATOM 1755 N N . ALA A 1 233 ? 20.484 19.25 20.297 1 57.56 233 ALA A N 1
ATOM 1756 C CA . ALA A 1 233 ? 19.75 20.312 19.625 1 57.56 233 ALA A CA 1
ATOM 1757 C C . ALA A 1 233 ? 20 20.297 18.125 1 57.56 233 ALA A C 1
ATOM 1759 O O . ALA A 1 233 ? 19.141 20.703 17.344 1 57.56 233 ALA A O 1
ATOM 1760 N N . TYR A 1 234 ? 21.25 19.766 17.859 1 56.66 234 TYR A N 1
ATOM 1761 C CA . TYR A 1 234 ? 21.672 19.766 16.469 1 56.66 234 TYR A CA 1
ATOM 1762 C C . TYR A 1 234 ? 20.984 18.625 15.703 1 56.66 234 TYR A C 1
ATOM 1764 O O . TYR A 1 234 ? 20.969 18.625 14.469 1 56.66 234 TYR A O 1
ATOM 1772 N N . LEU A 1 235 ? 20.5 17.719 16.531 1 55.34 235 LEU A N 1
ATOM 1773 C CA . LEU A 1 235 ? 19.859 16.578 15.891 1 55.34 235 LEU A CA 1
ATOM 1774 C C . LEU A 1 235 ? 18.578 17 15.188 1 55.34 235 LEU A C 1
ATOM 1776 O O . LEU A 1 235 ? 18.062 16.266 14.336 1 55.34 235 LEU A O 1
ATOM 1780 N N . GLN A 1 236 ? 17.984 18.094 15.773 1 48.25 236 GLN A N 1
ATOM 1781 C CA . GLN A 1 236 ? 16.766 18.547 15.102 1 48.25 236 GLN A CA 1
ATOM 1782 C C . GLN A 1 236 ? 17.016 18.766 13.617 1 48.25 236 GLN A C 1
ATOM 1784 O O . GLN A 1 236 ? 16.078 18.719 12.812 1 48.25 236 GLN A O 1
ATOM 1789 N N . TRP A 1 237 ? 18.312 19.141 13.266 1 41.5 237 TRP A N 1
ATOM 1790 C CA . TRP A 1 237 ? 18.688 19.5 11.898 1 41.5 237 TRP A CA 1
ATOM 1791 C C . TRP A 1 237 ? 19.141 18.281 11.109 1 41.5 237 TRP A C 1
ATOM 1793 O O . TRP A 1 237 ? 19.188 18.312 9.875 1 41.5 237 TRP A O 1
ATOM 1803 N N . GLY A 1 238 ? 19.891 17.531 11.766 1 39.84 238 GLY A N 1
ATOM 1804 C CA . GLY A 1 238 ? 20.562 16.562 10.906 1 39.84 238 GLY A CA 1
ATOM 1805 C C . GLY A 1 238 ? 19.609 15.852 9.961 1 39.84 238 GLY A C 1
ATOM 1806 O O . GLY A 1 238 ? 20.031 15.352 8.914 1 39.84 238 GLY A O 1
ATOM 1807 N N . SER A 1 239 ? 18.844 15.094 10.414 1 43 239 SER A N 1
ATOM 1808 C CA . SER A 1 239 ? 18 14.414 9.43 1 43 239 SER A CA 1
ATOM 1809 C C . SER A 1 239 ? 17.016 15.391 8.781 1 43 239 SER A C 1
ATOM 1811 O O . SER A 1 239 ? 16.531 16.312 9.438 1 43 239 SER A O 1
ATOM 1813 N N . LEU A 1 240 ? 17.062 15.555 7.441 1 40.72 240 LEU A N 1
ATOM 1814 C CA . LEU A 1 240 ? 16.188 16.391 6.621 1 40.72 240 LEU A CA 1
ATOM 1815 C C . LEU A 1 240 ? 14.891 16.688 7.355 1 40.72 240 LEU A C 1
ATOM 1817 O O . LEU A 1 240 ? 14.055 17.453 6.859 1 40.72 240 LEU A O 1
ATOM 1821 N N . ALA A 1 241 ? 14.336 15.781 8.062 1 43.06 241 ALA A N 1
ATOM 1822 C CA . ALA A 1 241 ? 12.938 15.352 7.969 1 43.06 241 ALA A CA 1
ATOM 1823 C C . ALA A 1 241 ? 12.008 16.391 8.586 1 43.06 241 ALA A C 1
ATOM 1825 O O . ALA A 1 241 ? 10.789 16.344 8.375 1 43.06 241 ALA A O 1
ATOM 1826 N N . TRP A 1 242 ? 12.25 17 9.953 1 44.88 242 TRP A N 1
ATOM 1827 C CA . TRP A 1 242 ? 10.953 17.406 10.477 1 44.88 242 TRP A CA 1
ATOM 1828 C C . TRP A 1 242 ? 10.586 18.797 9.977 1 44.88 242 TRP A C 1
ATOM 1830 O O . TRP A 1 242 ? 10.945 19.812 10.586 1 44.88 242 TRP A O 1
ATOM 1840 N N . PHE A 1 243 ? 10.531 18.891 8.578 1 43.19 243 PHE A N 1
ATOM 1841 C CA . PHE A 1 243 ? 10.109 20.156 7.977 1 43.19 243 PHE A CA 1
ATOM 1842 C C . PHE A 1 243 ? 8.625 20.391 8.211 1 43.19 243 PHE A C 1
ATOM 1844 O O . PHE A 1 243 ? 7.781 19.844 7.488 1 43.19 243 PHE A O 1
ATOM 1851 N N . GLN A 1 244 ? 8.18 20.516 9.453 1 45.12 244 GLN A N 1
ATOM 1852 C CA . GLN A 1 244 ? 6.742 20.766 9.539 1 45.12 244 GLN A CA 1
ATOM 1853 C C . GLN A 1 244 ? 6.383 22.125 8.953 1 45.12 244 GLN A C 1
ATOM 1855 O O . GLN A 1 244 ? 6.859 23.156 9.43 1 45.12 244 GLN A O 1
ATOM 1860 N N . GLN A 1 245 ? 6.32 22.328 7.555 1 43.59 245 GLN A N 1
ATOM 1861 C CA . GLN A 1 245 ? 5.902 23.594 6.938 1 43.59 245 GLN A CA 1
ATOM 1862 C C . GLN A 1 245 ? 4.426 23.547 6.547 1 43.59 245 GLN A C 1
ATOM 1864 O O . GLN A 1 245 ? 3.932 22.516 6.082 1 43.59 245 GLN A O 1
ATOM 1869 N N . ALA A 1 246 ? 3.77 24.469 7.012 1 42.16 246 ALA A N 1
ATOM 1870 C CA . ALA A 1 246 ? 2.42 24.672 6.492 1 42.16 246 ALA A CA 1
ATOM 1871 C C . ALA A 1 246 ? 2.453 25.234 5.078 1 42.16 246 ALA A C 1
ATOM 1873 O O . ALA A 1 246 ? 3.166 26.203 4.812 1 42.16 246 ALA A O 1
ATOM 1874 N N . TYR A 1 247 ? 2.311 24.516 4.035 1 40.31 247 TYR A N 1
ATOM 1875 C CA . TYR A 1 247 ? 2.227 25.016 2.67 1 40.31 247 TYR A CA 1
ATOM 1876 C C . TYR A 1 247 ? 0.826 25.547 2.365 1 40.31 247 TYR A C 1
ATOM 1878 O O . TYR A 1 247 ? -0.162 25.031 2.896 1 40.31 247 TYR A O 1
ATOM 1886 N N . PRO A 1 248 ? 0.708 26.781 1.8 1 37.44 248 PRO A N 1
ATOM 1887 C CA . PRO A 1 248 ? -0.635 27.203 1.394 1 37.44 248 PRO A CA 1
ATOM 1888 C C . PRO A 1 248 ? -1.345 26.156 0.535 1 37.44 248 PRO A C 1
ATOM 1890 O O . PRO A 1 248 ? -0.7 25.453 -0.242 1 37.44 248 PRO A O 1
ATOM 1893 N N . SER A 1 249 ? -2.396 25.594 1.102 1 44.38 249 SER A N 1
ATOM 1894 C CA . SER A 1 249 ? -3.186 24.688 0.262 1 44.38 249 SER A CA 1
ATOM 1895 C C . SER A 1 249 ? -3.715 25.422 -0.973 1 44.38 249 SER A C 1
ATOM 1897 O O . SER A 1 249 ? -4.195 26.547 -0.879 1 44.38 249 SER A O 1
ATOM 1899 N N . PRO A 1 250 ? -3.207 25.031 -2.109 1 38.62 250 PRO A N 1
ATOM 1900 C CA . PRO A 1 250 ? -3.738 25.719 -3.295 1 38.62 250 PRO A CA 1
ATOM 1901 C C . PRO A 1 250 ? -5.246 25.938 -3.217 1 38.62 250 PRO A C 1
ATOM 1903 O O . PRO A 1 250 ? -5.801 26.703 -4.008 1 38.62 250 PRO A O 1
ATOM 1906 N N . TYR A 1 251 ? -5.91 25.078 -2.451 1 38.53 251 TYR A N 1
ATOM 1907 C CA . TYR A 1 251 ? -7.367 25.156 -2.447 1 38.53 251 TYR A CA 1
ATOM 1908 C C . TYR A 1 251 ? -7.855 26.078 -1.334 1 38.53 251 TYR A C 1
ATOM 1910 O O . TYR A 1 251 ? -9.055 26.172 -1.078 1 38.53 251 TYR A O 1
ATOM 1918 N N . SER A 1 252 ? -6.977 26.562 -0.516 1 40.78 252 SER A N 1
ATOM 1919 C CA . SER A 1 252 ? -7.461 27.406 0.573 1 40.78 252 SER A CA 1
ATOM 1920 C C . SER A 1 252 ? -8.109 28.672 0.041 1 40.78 252 SER A C 1
ATOM 1922 O O . SER A 1 252 ? -7.496 29.422 -0.722 1 40.78 252 SER A O 1
ATOM 1924 N N . GLN A 1 253 ? -9.359 28.719 -0.028 1 37.16 253 GLN A N 1
ATOM 1925 C CA . GLN A 1 253 ? -10.312 29.781 -0.341 1 37.16 253 GLN A CA 1
ATOM 1926 C C . GLN A 1 253 ? -10.039 31.031 0.5 1 37.16 253 GLN A C 1
ATOM 1928 O O . GLN A 1 253 ? -10.648 32.062 0.284 1 37.16 253 GLN A O 1
ATOM 1933 N N . ALA A 1 254 ? -9.742 30.953 1.828 1 35.91 254 ALA A N 1
ATOM 1934 C CA . ALA A 1 254 ? -9.977 32.219 2.529 1 35.91 254 ALA A CA 1
ATOM 1935 C C . ALA A 1 254 ? -9.18 33.344 1.89 1 35.91 254 ALA A C 1
ATOM 1937 O O . ALA A 1 254 ? -8.992 34.406 2.502 1 35.91 254 ALA A O 1
ATOM 1938 N N . ARG A 1 255 ? -8.461 33.062 0.93 1 40.72 255 ARG A N 1
ATOM 1939 C CA . ARG A 1 255 ? -7.801 34.312 0.544 1 40.72 255 ARG A CA 1
ATOM 1940 C C . ARG A 1 255 ? -8.758 35.219 -0.218 1 40.72 255 ARG A C 1
ATOM 1942 O O . ARG A 1 255 ? -9.703 34.75 -0.852 1 40.72 255 ARG A O 1
ATOM 1949 N N . GLY A 1 256 ? -8.633 36.312 -0.122 1 35.38 256 GLY A N 1
ATOM 1950 C CA . GLY A 1 256 ? -9.258 37.469 -0.744 1 35.38 256 GLY A CA 1
ATOM 1951 C C . GLY A 1 256 ? -9.438 37.312 -2.242 1 35.38 256 GLY A C 1
ATOM 1952 O O . GLY A 1 256 ? -8.898 36.406 -2.846 1 35.38 256 GLY A O 1
ATOM 1953 N N . ARG A 1 257 ? -10.422 38.125 -2.936 1 40.22 257 ARG A N 1
ATOM 1954 C CA . ARG A 1 257 ? -10.961 38.375 -4.266 1 40.22 257 ARG A CA 1
ATOM 1955 C C . ARG A 1 257 ? -9.93 38.062 -5.344 1 40.22 257 ARG A C 1
ATOM 1957 O O . ARG A 1 257 ? -10.289 37.812 -6.504 1 40.22 257 ARG A O 1
ATOM 1964 N N . GLY A 1 258 ? -8.602 38.094 -5.16 1 37.41 258 GLY A N 1
ATOM 1965 C CA . GLY A 1 258 ? -7.629 38.125 -6.242 1 37.41 258 GLY A CA 1
ATOM 1966 C C . GLY A 1 258 ? -6.75 36.906 -6.293 1 37.41 258 GLY A C 1
ATOM 1967 O O . GLY A 1 258 ? -5.758 36.875 -7.027 1 37.41 258 GLY A O 1
ATOM 1968 N N . GLU A 1 259 ? -6.727 36.094 -5.398 1 44.56 259 GLU A N 1
ATOM 1969 C CA . GLU A 1 259 ? -5.625 35.156 -5.344 1 44.56 259 GLU A CA 1
ATOM 1970 C C . GLU A 1 259 ? -5.883 33.938 -6.25 1 44.56 259 GLU A C 1
ATOM 1972 O O . GLU A 1 259 ? -6.926 33.281 -6.145 1 44.56 259 GLU A O 1
ATOM 1977 N N . ARG A 1 260 ? -5.348 34.062 -7.379 1 45.16 260 ARG A N 1
ATOM 1978 C CA . ARG A 1 260 ? -5.328 33.094 -8.477 1 45.16 260 ARG A CA 1
ATOM 1979 C C . ARG A 1 260 ? -4.91 31.719 -7.988 1 45.16 260 ARG A C 1
ATOM 1981 O O . ARG A 1 260 ? -3.98 31.594 -7.191 1 45.16 260 ARG A O 1
ATOM 1988 N N . ALA A 1 261 ? -5.715 30.625 -7.855 1 51.19 261 ALA A N 1
ATOM 1989 C CA . ALA A 1 261 ? -5.465 29.203 -7.625 1 51.19 261 ALA A CA 1
ATOM 1990 C C . ALA A 1 261 ? -4.137 28.766 -8.242 1 51.19 261 ALA A C 1
ATOM 1992 O O . ALA A 1 261 ? -3.727 29.297 -9.281 1 51.19 261 ALA A O 1
ATOM 1993 N N . PRO A 1 262 ? -3.158 28.188 -7.402 1 55.84 262 PRO A N 1
ATOM 1994 C CA . PRO A 1 262 ? -1.934 27.734 -8.062 1 55.84 262 PRO A CA 1
ATOM 1995 C C . PRO A 1 262 ? -2.213 26.969 -9.352 1 55.84 262 PRO A C 1
ATOM 1997 O O . PRO A 1 262 ? -3.236 26.281 -9.453 1 55.84 262 PRO A O 1
ATOM 2000 N N . ASP A 1 263 ? -1.601 27.359 -10.453 1 65.38 263 ASP A N 1
ATOM 2001 C CA . ASP A 1 263 ? -1.837 26.922 -11.828 1 65.38 263 ASP A CA 1
ATOM 2002 C C . ASP A 1 263 ? -1.396 25.469 -12.023 1 65.38 263 ASP A C 1
ATOM 2004 O O . ASP A 1 263 ? -0.207 25.156 -11.922 1 65.38 263 ASP A O 1
ATOM 2008 N N . VAL A 1 264 ? -2.283 24.438 -11.867 1 75.19 264 VAL A N 1
ATOM 2009 C CA . VAL A 1 264 ? -2.104 23 -12.117 1 75.19 264 VAL A CA 1
ATOM 2010 C C . VAL A 1 264 ? -1.226 22.797 -13.344 1 75.19 264 VAL A C 1
ATOM 2012 O O . VAL A 1 264 ? -0.432 21.859 -13.398 1 75.19 264 VAL A O 1
ATOM 2015 N N . TRP A 1 265 ? -1.278 23.766 -14.242 1 82.94 265 TRP A N 1
ATOM 2016 C CA . TRP A 1 265 ? -0.506 23.578 -15.469 1 82.94 265 TRP A CA 1
ATOM 2017 C C . TRP A 1 265 ? 0.989 23.703 -15.195 1 82.94 265 TRP A C 1
ATOM 2019 O O . TRP A 1 265 ? 1.799 23.016 -15.828 1 82.94 265 TRP A O 1
ATOM 2029 N N . ALA A 1 266 ? 1.327 24.562 -14.273 1 87.56 266 ALA A N 1
ATOM 2030 C CA . ALA A 1 266 ? 2.734 24.734 -13.93 1 87.56 266 ALA A CA 1
ATOM 2031 C C . ALA A 1 266 ? 3.289 23.484 -13.25 1 87.56 266 ALA A C 1
ATOM 2033 O O . ALA A 1 266 ? 4.453 23.125 -13.453 1 87.56 266 ALA A O 1
ATOM 2034 N N . PHE A 1 267 ? 2.484 22.828 -12.484 1 88.62 267 PHE A N 1
ATOM 2035 C CA . PHE A 1 267 ? 2.904 21.594 -11.828 1 88.62 267 PHE A CA 1
ATOM 2036 C C . PHE A 1 267 ? 3.053 20.469 -12.844 1 88.62 267 PHE A C 1
ATOM 2038 O O . PHE A 1 267 ? 3.932 19.609 -12.703 1 88.62 267 PHE A O 1
ATOM 2045 N N . VAL A 1 268 ? 2.16 20.469 -13.797 1 88 268 VAL A N 1
ATOM 2046 C CA . VAL A 1 268 ? 2.262 19.469 -14.852 1 88 268 VAL A CA 1
ATOM 2047 C C . VAL A 1 268 ? 3.551 19.672 -15.641 1 88 268 VAL A C 1
ATOM 2049 O O . VAL A 1 268 ? 4.25 18.703 -15.961 1 88 268 VAL A O 1
ATOM 2052 N N . LEU A 1 269 ? 3.814 20.875 -15.938 1 88.81 269 LEU A N 1
ATOM 2053 C CA . LEU A 1 269 ? 5.047 21.188 -16.656 1 88.81 269 LEU A CA 1
ATOM 2054 C C . LEU A 1 269 ? 6.27 20.766 -15.844 1 88.81 269 LEU A C 1
ATOM 2056 O O . LEU A 1 269 ? 7.211 20.188 -16.375 1 88.81 269 LEU A O 1
ATOM 2060 N N . LEU A 1 270 ? 6.223 21.109 -14.617 1 93.12 270 LEU A N 1
ATOM 2061 C CA . LEU A 1 270 ? 7.305 20.719 -13.719 1 93.12 270 LEU A CA 1
ATOM 2062 C C . LEU A 1 270 ? 7.465 19.203 -13.688 1 93.12 270 LEU A C 1
ATOM 2064 O O . LEU A 1 270 ? 8.586 18.703 -13.68 1 93.12 270 LEU A O 1
ATOM 2068 N N . ALA A 1 271 ? 6.371 18.5 -13.664 1 94.69 271 ALA A N 1
ATOM 2069 C CA . ALA A 1 271 ? 6.383 17.047 -13.609 1 94.69 271 ALA A CA 1
ATOM 2070 C C . ALA A 1 271 ? 7.004 16.453 -14.875 1 94.69 271 ALA A C 1
ATOM 2072 O O . ALA A 1 271 ? 7.797 15.508 -14.797 1 94.69 271 ALA A O 1
ATOM 2073 N N . VAL A 1 272 ? 6.668 17 -15.992 1 93.19 272 VAL A N 1
ATOM 2074 C CA . VAL A 1 272 ? 7.188 16.516 -17.266 1 93.19 272 VAL A CA 1
ATOM 2075 C C . VAL A 1 272 ? 8.688 16.797 -17.359 1 93.19 272 VAL A C 1
ATOM 2077 O O . VAL A 1 272 ? 9.469 15.898 -17.672 1 93.19 272 VAL A O 1
ATOM 2080 N N . LEU A 1 273 ? 9.07 17.953 -17.016 1 94.38 273 LEU A N 1
ATOM 2081 C CA . LEU A 1 273 ? 10.484 18.328 -17.094 1 94.38 273 LEU A CA 1
ATOM 2082 C C . LEU A 1 273 ? 11.305 17.562 -16.062 1 94.38 273 LEU A C 1
ATOM 2084 O O . LEU A 1 273 ? 12.398 17.078 -16.375 1 94.38 273 LEU A O 1
ATOM 2088 N N . GLY A 1 274 ? 10.758 17.516 -14.898 1 96.19 274 GLY A N 1
ATOM 2089 C CA . GLY A 1 274 ? 11.461 16.766 -13.859 1 96.19 274 GLY A CA 1
ATOM 2090 C C . GLY A 1 274 ? 11.617 15.297 -14.188 1 96.19 274 GLY A C 1
ATOM 2091 O O . GLY A 1 274 ? 12.664 14.703 -13.906 1 96.19 274 GLY A O 1
ATOM 2092 N N . GLY A 1 275 ? 10.531 14.68 -14.695 1 95.69 275 GLY A N 1
ATOM 2093 C CA . GLY A 1 275 ? 10.625 13.297 -15.117 1 95.69 275 GLY A CA 1
ATOM 2094 C C . GLY A 1 275 ? 11.688 13.062 -16.172 1 95.69 275 GLY A C 1
ATOM 2095 O O . GLY A 1 275 ? 12.414 12.07 -16.125 1 95.69 275 GLY A O 1
ATOM 2096 N N . TYR A 1 276 ? 11.812 13.969 -17.047 1 93.44 276 TYR A N 1
ATOM 2097 C CA . TYR A 1 276 ? 12.805 13.867 -18.109 1 93.44 276 TYR A CA 1
ATOM 2098 C C . TYR A 1 276 ? 14.219 14.055 -17.562 1 93.44 276 TYR A C 1
ATOM 2100 O O . TYR A 1 276 ? 15.117 13.273 -17.891 1 93.44 276 TYR A O 1
ATOM 2108 N N . ILE A 1 277 ? 14.398 15.055 -16.766 1 95.31 277 ILE A N 1
ATOM 2109 C CA . ILE A 1 277 ? 15.703 15.32 -16.172 1 95.31 277 ILE A CA 1
ATOM 2110 C C . ILE A 1 277 ? 16.125 14.125 -15.328 1 95.31 277 ILE A C 1
ATOM 2112 O O . ILE A 1 277 ? 17.312 13.773 -15.289 1 95.31 277 ILE A O 1
ATOM 2116 N N . GLY A 1 278 ? 15.172 13.539 -14.633 1 96.5 278 GLY A N 1
ATOM 2117 C CA . GLY A 1 278 ? 15.461 12.336 -13.875 1 96.5 278 GLY A CA 1
ATOM 2118 C C . GLY A 1 278 ? 15.922 11.18 -14.734 1 96.5 278 GLY A C 1
ATOM 2119 O O . GLY A 1 278 ? 16.844 10.453 -14.375 1 96.5 278 GLY A O 1
ATOM 2120 N N . SER A 1 279 ? 15.305 10.977 -15.883 1 94.44 279 SER A N 1
ATOM 2121 C CA . SER A 1 279 ? 15.703 9.906 -16.797 1 94.44 279 SER A CA 1
ATOM 2122 C C . SER A 1 279 ? 17.094 10.156 -17.359 1 94.44 279 SER A C 1
ATOM 2124 O O . SER A 1 279 ? 17.859 9.211 -17.594 1 94.44 279 SER A O 1
ATOM 2126 N N . LEU A 1 280 ? 17.438 11.406 -17.578 1 93.19 280 LEU A N 1
ATOM 2127 C CA . LEU A 1 280 ? 18.781 11.75 -18.047 1 93.19 280 LEU A CA 1
ATOM 2128 C C . LEU A 1 280 ? 19.812 11.461 -16.969 1 93.19 280 LEU A C 1
ATOM 2130 O O . LEU A 1 280 ? 20.938 11.07 -17.281 1 93.19 280 LEU A O 1
ATOM 2134 N N . PHE A 1 281 ? 19.422 11.758 -15.789 1 96.25 281 PHE A N 1
ATOM 2135 C CA . PHE A 1 281 ? 20.312 11.438 -14.672 1 96.25 281 PHE A CA 1
ATOM 2136 C C . PHE A 1 281 ? 20.641 9.953 -14.648 1 96.25 281 PHE A C 1
ATOM 2138 O O . PHE A 1 281 ? 21.812 9.578 -14.469 1 96.25 281 PHE A O 1
ATOM 2145 N N . THR A 1 282 ? 19.641 9.109 -14.828 1 95.19 282 THR A N 1
ATOM 2146 C CA . THR A 1 282 ? 19.828 7.664 -14.812 1 95.19 282 THR A CA 1
ATOM 2147 C C . THR A 1 282 ? 20.75 7.23 -15.953 1 95.19 282 THR A C 1
ATOM 2149 O O . THR A 1 282 ? 21.641 6.398 -15.758 1 95.19 282 THR A O 1
ATOM 2152 N N . ALA A 1 283 ? 20.531 7.766 -17.109 1 92 283 ALA A N 1
ATOM 2153 C CA . ALA A 1 283 ? 21.359 7.426 -18.266 1 92 283 ALA A CA 1
ATOM 2154 C C . ALA A 1 283 ? 22.812 7.836 -18.047 1 92 283 ALA A C 1
ATOM 2156 O O . ALA A 1 283 ? 23.734 7.074 -18.344 1 92 283 ALA A O 1
ATOM 2157 N N . PHE A 1 284 ? 22.984 9.023 -17.547 1 93.19 284 PHE A N 1
ATOM 2158 C CA . PHE A 1 284 ? 24.328 9.539 -17.297 1 93.19 284 PHE A CA 1
ATOM 2159 C C . PHE A 1 284 ? 25.031 8.734 -16.219 1 93.19 284 PHE A C 1
ATOM 2161 O O . PHE A 1 284 ? 26.203 8.383 -16.359 1 93.19 284 PHE A O 1
ATOM 2168 N N . ASN A 1 285 ? 24.375 8.484 -15.156 1 95.5 285 ASN A N 1
ATOM 2169 C CA . ASN A 1 285 ? 24.969 7.703 -14.078 1 95.5 285 ASN A CA 1
ATOM 2170 C C . ASN A 1 285 ? 25.344 6.297 -14.539 1 95.5 285 ASN A C 1
ATOM 2172 O O . ASN A 1 285 ? 26.359 5.742 -14.125 1 95.5 285 ASN A O 1
ATOM 2176 N N . THR A 1 286 ? 24.438 5.684 -15.336 1 93.25 286 THR A N 1
ATOM 2177 C CA . THR A 1 286 ? 24.719 4.355 -15.867 1 93.25 286 THR A CA 1
ATOM 2178 C C . THR A 1 286 ? 26.016 4.363 -16.688 1 93.25 286 THR A C 1
ATOM 2180 O O . THR A 1 286 ? 26.812 3.438 -16.578 1 93.25 286 THR A O 1
ATOM 2183 N N . TRP A 1 287 ? 26.172 5.383 -17.438 1 91.5 287 TRP A N 1
ATOM 2184 C CA . TRP A 1 287 ? 27.391 5.527 -18.25 1 91.5 287 TRP A CA 1
ATOM 2185 C C . TRP A 1 287 ? 28.609 5.672 -17.359 1 91.5 287 TRP A C 1
ATOM 2187 O O . TRP A 1 287 ? 29.656 5.062 -17.625 1 91.5 287 TRP A O 1
ATOM 2197 N N . VAL A 1 288 ? 28.516 6.449 -16.344 1 92.88 288 VAL A N 1
ATOM 2198 C CA . VAL A 1 288 ? 29.625 6.652 -15.406 1 92.88 288 VAL A CA 1
ATOM 2199 C C . VAL A 1 288 ? 29.984 5.328 -14.75 1 92.88 288 VAL A C 1
ATOM 2201 O O . VAL A 1 288 ? 31.172 5.023 -14.57 1 92.88 288 VAL A O 1
ATOM 2204 N N . CYS A 1 289 ? 29 4.582 -14.383 1 92.5 289 CYS A N 1
ATOM 2205 C CA . CYS A 1 289 ? 29.25 3.299 -13.734 1 92.5 289 CYS A CA 1
ATOM 2206 C C . CYS A 1 289 ? 29.953 2.336 -14.68 1 92.5 289 CYS A C 1
ATOM 2208 O O . CYS A 1 289 ? 30.781 1.531 -14.258 1 92.5 289 CYS A O 1
ATOM 2210 N N . LEU A 1 290 ? 29.641 2.395 -15.938 1 90 290 LEU A N 1
ATOM 2211 C CA . LEU A 1 290 ? 30.312 1.557 -16.938 1 90 290 LEU A CA 1
ATOM 2212 C C . LEU A 1 290 ? 31.781 1.954 -17.078 1 90 290 LEU A C 1
ATOM 2214 O O . LEU A 1 290 ? 32.656 1.093 -17.219 1 90 290 LEU A O 1
ATOM 2218 N N . LEU A 1 291 ? 31.984 3.213 -17.094 1 87.56 291 LEU A N 1
ATOM 2219 C CA . LEU A 1 291 ? 33.344 3.711 -17.156 1 87.56 291 LEU A CA 1
ATOM 2220 C C . LEU A 1 291 ? 34.156 3.254 -15.953 1 87.56 291 LEU A C 1
ATOM 2222 O O . LEU A 1 291 ? 35.344 2.895 -16.094 1 87.56 291 LEU A O 1
ATOM 2226 N N . ARG A 1 292 ? 33.531 3.305 -14.844 1 88.81 292 ARG A N 1
ATOM 2227 C CA . ARG A 1 292 ? 34.156 2.906 -13.594 1 88.81 292 ARG A CA 1
ATOM 2228 C C . ARG A 1 292 ? 34.562 1.432 -13.617 1 88.81 292 ARG A C 1
ATOM 2230 O O . ARG A 1 292 ? 35.562 1.041 -13.039 1 88.81 292 ARG A O 1
ATOM 2237 N N . LYS A 1 293 ? 33.75 0.639 -14.188 1 83.94 293 LYS A N 1
ATOM 2238 C CA . LYS A 1 293 ? 34 -0.796 -14.25 1 83.94 293 LYS A CA 1
ATOM 2239 C C . LYS A 1 293 ? 35.281 -1.091 -14.992 1 83.94 293 LYS A C 1
ATOM 2241 O O . LYS A 1 293 ? 35.938 -2.1 -14.727 1 83.94 293 LYS A O 1
ATOM 2246 N N . ARG A 1 294 ? 35.625 -0.26 -15.844 1 77.88 294 ARG A N 1
ATOM 2247 C CA . ARG A 1 294 ? 36.844 -0.451 -16.625 1 77.88 294 ARG A CA 1
ATOM 2248 C C . ARG A 1 294 ? 38.094 -0.296 -15.75 1 77.88 294 ARG A C 1
ATOM 2250 O O . ARG A 1 294 ? 39.094 -0.985 -15.961 1 77.88 294 ARG A O 1
ATOM 2257 N N . TRP A 1 295 ? 37.938 0.542 -14.875 1 73.88 295 TRP A N 1
ATOM 2258 C CA . TRP A 1 295 ? 39.125 0.864 -14.086 1 73.88 295 TRP A CA 1
ATOM 2259 C C . TRP A 1 295 ? 39.062 0.2 -12.719 1 73.88 295 TRP A C 1
ATOM 2261 O O . TRP A 1 295 ? 40 0.323 -11.922 1 73.88 295 TRP A O 1
ATOM 2271 N N . SER A 1 296 ? 38.031 -0.456 -12.43 1 68.12 296 SER A N 1
ATOM 2272 C CA . SER A 1 296 ? 37.719 -0.927 -11.086 1 68.12 296 SER A CA 1
ATOM 2273 C C . SER A 1 296 ? 38.531 -2.184 -10.75 1 68.12 296 SER A C 1
ATOM 2275 O O . SER A 1 296 ? 38.5 -2.645 -9.602 1 68.12 296 SER A O 1
ATOM 2277 N N . ARG A 1 297 ? 39.312 -2.652 -11.617 1 63.59 297 ARG A N 1
ATOM 2278 C CA . ARG A 1 297 ? 40.031 -3.895 -11.344 1 63.59 297 ARG A CA 1
ATOM 2279 C C . ARG A 1 297 ? 41.062 -3.703 -10.234 1 63.59 297 ARG A C 1
ATOM 2281 O O . ARG A 1 297 ? 41.406 -4.656 -9.539 1 63.59 297 ARG A O 1
ATOM 2288 N N . TRP A 1 298 ? 41.312 -2.531 -10.094 1 66.81 298 TRP A N 1
ATOM 2289 C CA . TRP A 1 298 ? 42.281 -2.283 -9.031 1 66.81 298 TRP A CA 1
ATOM 2290 C C . TRP A 1 298 ? 41.656 -1.541 -7.867 1 66.81 298 TRP A C 1
ATOM 2292 O O . TRP A 1 298 ? 41.031 -0.479 -8.055 1 66.81 298 TRP A O 1
ATOM 2302 N N . PHE A 1 299 ? 41.625 -2.154 -6.691 1 68.75 299 PHE A N 1
ATOM 2303 C CA . PHE A 1 299 ? 40.969 -1.638 -5.488 1 68.75 299 PHE A CA 1
ATOM 2304 C C . PHE A 1 299 ? 41.531 -0.269 -5.121 1 68.75 299 PHE A C 1
ATOM 2306 O O . PHE A 1 299 ? 40.781 0.61 -4.672 1 68.75 299 PHE A O 1
ATOM 2313 N N . SER A 1 300 ? 42.688 -0.169 -5.344 1 77.75 300 SER A N 1
ATOM 2314 C CA . SER A 1 300 ? 43.312 1.109 -5.035 1 77.75 300 SER A CA 1
ATOM 2315 C C . SER A 1 300 ? 42.719 2.236 -5.875 1 77.75 300 SER A C 1
ATOM 2317 O O . SER A 1 300 ? 42.594 3.367 -5.406 1 77.75 300 SER A O 1
ATOM 2319 N N . PHE A 1 301 ? 42.281 1.815 -6.93 1 85.06 301 PHE A N 1
ATOM 2320 C CA . PHE A 1 301 ? 41.688 2.834 -7.801 1 85.06 301 PHE A CA 1
ATOM 2321 C C . PHE A 1 301 ? 40.312 3.248 -7.316 1 85.06 301 PHE A C 1
ATOM 2323 O O . PHE A 1 301 ? 39.906 4.391 -7.512 1 85.06 301 PHE A O 1
ATOM 2330 N N . ARG A 1 302 ? 39.719 2.346 -6.715 1 90.44 302 ARG A N 1
ATOM 2331 C CA . ARG A 1 302 ? 38.375 2.656 -6.223 1 90.44 302 ARG A CA 1
ATOM 2332 C C . ARG A 1 302 ? 38.438 3.658 -5.074 1 90.44 302 ARG A C 1
ATOM 2334 O O . ARG A 1 302 ? 37.625 4.578 -5.004 1 90.44 302 ARG A O 1
ATOM 2341 N N . VAL A 1 303 ? 39.375 3.479 -4.207 1 93.38 303 VAL A N 1
ATOM 2342 C CA . VAL A 1 303 ? 39.562 4.395 -3.082 1 93.38 303 VAL A CA 1
ATOM 2343 C C . VAL A 1 303 ? 40.031 5.746 -3.59 1 93.38 303 VAL A C 1
ATOM 2345 O O . VAL A 1 303 ? 39.594 6.793 -3.107 1 93.38 303 VAL A O 1
ATOM 2348 N N . LEU A 1 304 ? 40.938 5.695 -4.562 1 93.06 304 LEU A N 1
ATOM 2349 C CA . LEU A 1 304 ? 41.469 6.926 -5.141 1 93.06 304 LEU A CA 1
ATOM 2350 C C . LEU A 1 304 ? 40.375 7.738 -5.801 1 93.06 304 LEU A C 1
ATOM 2352 O O . LEU A 1 304 ? 40.344 8.969 -5.719 1 93.06 304 LEU A O 1
ATOM 2356 N N . GLU A 1 305 ? 39.531 7.02 -6.457 1 94.38 305 GLU A N 1
ATOM 2357 C CA . GLU A 1 305 ? 38.406 7.719 -7.102 1 94.38 305 GLU A CA 1
ATOM 2358 C C . GLU A 1 305 ? 37.594 8.516 -6.086 1 94.38 305 GLU A C 1
ATOM 2360 O O . GLU A 1 305 ? 37.219 9.664 -6.344 1 94.38 305 GLU A O 1
ATOM 2365 N N . VAL A 1 306 ? 37.312 7.914 -4.953 1 96.44 306 VAL A N 1
ATOM 2366 C CA . VAL A 1 306 ? 36.531 8.562 -3.912 1 96.44 306 VAL A CA 1
ATOM 2367 C C . VAL A 1 306 ? 37.281 9.789 -3.383 1 96.44 306 VAL A C 1
ATOM 2369 O O . VAL A 1 306 ? 36.688 10.828 -3.131 1 96.44 306 VAL A O 1
ATOM 2372 N N . CYS A 1 307 ? 38.531 9.672 -3.264 1 96 307 CYS A N 1
ATOM 2373 C CA . CYS A 1 307 ? 39.375 10.789 -2.801 1 96 307 CYS A CA 1
ATOM 2374 C C . CYS A 1 307 ? 39.344 11.93 -3.809 1 96 307 CYS A C 1
ATOM 2376 O O . CYS A 1 307 ? 39.219 13.094 -3.428 1 96 307 CYS A O 1
ATOM 2378 N N . VAL A 1 308 ? 39.469 11.609 -5.055 1 95.88 308 VAL A N 1
ATOM 2379 C CA . VAL A 1 308 ? 39.438 12.625 -6.105 1 95.88 308 VAL A CA 1
ATOM 2380 C C . VAL A 1 308 ? 38.062 13.328 -6.121 1 95.88 308 VAL A C 1
ATOM 2382 O O . VAL A 1 308 ? 38 14.547 -6.281 1 95.88 308 VAL A O 1
ATOM 2385 N N . LEU A 1 309 ? 37.031 12.539 -5.984 1 97 309 LEU A N 1
ATOM 2386 C CA . LEU A 1 309 ? 35.719 13.125 -5.949 1 97 309 LEU A CA 1
ATOM 2387 C C . LEU A 1 309 ? 35.562 14.062 -4.758 1 97 309 LEU A C 1
ATOM 2389 O O . LEU A 1 309 ? 34.906 15.109 -4.863 1 97 309 LEU A O 1
ATOM 2393 N N . SER A 1 310 ? 36.094 13.656 -3.619 1 97.44 310 SER A N 1
ATOM 2394 C CA . SER A 1 310 ? 36.031 14.5 -2.434 1 97.44 310 SER A CA 1
ATOM 2395 C C . SER A 1 310 ? 36.781 15.82 -2.656 1 97.44 310 SER A C 1
ATOM 2397 O O . SER A 1 310 ? 36.281 16.875 -2.262 1 97.44 310 SER A O 1
ATOM 2399 N N . VAL A 1 311 ? 37.906 15.797 -3.279 1 96.69 311 VAL A N 1
ATOM 2400 C CA . VAL A 1 311 ? 38.688 17 -3.564 1 96.69 311 VAL A CA 1
ATOM 2401 C C . VAL A 1 311 ? 37.938 17.875 -4.551 1 96.69 311 VAL A C 1
ATOM 2403 O O . VAL A 1 311 ? 37.844 19.094 -4.367 1 96.69 311 VAL A O 1
ATOM 2406 N N . LEU A 1 312 ? 37.406 17.25 -5.531 1 96.31 312 LEU A N 1
ATOM 2407 C CA . LEU A 1 312 ? 36.656 17.984 -6.547 1 96.31 312 LEU A CA 1
ATOM 2408 C C . LEU A 1 312 ? 35.406 18.656 -5.938 1 96.31 312 LEU A C 1
ATOM 2410 O O . LEU A 1 312 ? 35.156 19.828 -6.199 1 96.31 312 LEU A O 1
ATOM 2414 N N . THR A 1 313 ? 34.688 17.938 -5.176 1 95.44 313 THR A N 1
ATOM 2415 C CA . THR A 1 313 ? 33.469 18.469 -4.566 1 95.44 313 THR A CA 1
ATOM 2416 C C . THR A 1 313 ? 33.812 19.594 -3.59 1 95.44 313 THR A C 1
ATOM 2418 O O . THR A 1 313 ? 33.125 20.609 -3.547 1 95.44 313 THR A O 1
ATOM 2421 N N . SER A 1 314 ? 34.875 19.438 -2.793 1 93.06 314 SER A N 1
ATOM 2422 C CA . SER A 1 314 ? 35.281 20.484 -1.854 1 93.06 314 SER A CA 1
ATOM 2423 C C . SER A 1 314 ? 35.688 21.75 -2.588 1 93.06 314 SER A C 1
ATOM 2425 O O . SER A 1 314 ? 35.344 22.859 -2.168 1 93.06 314 SER A O 1
ATOM 2427 N N . ALA A 1 315 ? 36.375 21.594 -3.643 1 92.25 315 ALA A N 1
ATOM 2428 C CA . ALA A 1 315 ? 36.844 22.734 -4.422 1 92.25 315 ALA A CA 1
ATOM 2429 C C . ALA A 1 315 ? 35.688 23.484 -5.051 1 92.25 315 ALA A C 1
ATOM 2431 O O . ALA A 1 315 ? 35.625 24.719 -5.016 1 92.25 315 ALA A O 1
ATOM 2432 N N . LEU A 1 316 ? 34.781 22.75 -5.605 1 91.12 316 LEU A N 1
ATOM 2433 C CA . LEU A 1 316 ? 33.656 23.375 -6.297 1 91.12 316 LEU A CA 1
ATOM 2434 C C . LEU A 1 316 ? 32.719 24.062 -5.309 1 91.12 316 LEU A C 1
ATOM 2436 O O . LEU A 1 316 ? 32.219 25.156 -5.574 1 91.12 316 LEU A O 1
ATOM 2440 N N . PHE A 1 317 ? 32.5 23.422 -4.148 1 86.88 317 PHE A N 1
ATOM 2441 C CA . PHE A 1 317 ? 31.594 24.016 -3.166 1 86.88 317 PHE A CA 1
ATOM 2442 C C . PHE A 1 317 ? 32.25 25.219 -2.482 1 86.88 317 PHE A C 1
ATOM 2444 O O . PHE A 1 317 ? 31.547 26.109 -1.988 1 86.88 317 PHE A O 1
ATOM 2451 N N . PHE A 1 318 ? 33.531 25.219 -2.453 1 83.62 318 PHE A N 1
ATOM 2452 C CA . PHE A 1 318 ? 34.219 26.391 -1.933 1 83.62 318 PHE A CA 1
ATOM 2453 C C . PHE A 1 318 ? 34.219 27.516 -2.947 1 83.62 318 PHE A C 1
ATOM 2455 O O . PHE A 1 318 ? 34.156 28.688 -2.57 1 83.62 318 PHE A O 1
ATOM 2462 N N . ALA A 1 319 ? 34.188 27.203 -4.203 1 83.19 319 ALA A N 1
ATOM 2463 C CA . ALA A 1 319 ? 34.281 28.203 -5.27 1 83.19 319 ALA A CA 1
ATOM 2464 C C . ALA A 1 319 ? 32.906 28.797 -5.582 1 83.19 319 ALA A C 1
ATOM 2466 O O . ALA A 1 319 ? 32.812 29.953 -5.996 1 83.19 319 ALA A O 1
ATOM 2467 N N . LEU A 1 320 ? 31.906 28.109 -5.383 1 83.5 320 LEU A N 1
ATOM 2468 C CA . LEU A 1 320 ? 30.562 28.547 -5.773 1 83.5 320 LEU A CA 1
ATOM 2469 C C . LEU A 1 320 ? 30.172 29.828 -5.055 1 83.5 320 LEU A C 1
ATOM 2471 O O . LEU A 1 320 ? 29.625 30.75 -5.672 1 83.5 320 LEU A O 1
ATOM 2475 N N . PRO A 1 321 ? 30.453 29.922 -3.742 1 78.81 321 PRO A N 1
ATOM 2476 C CA . PRO A 1 321 ? 30.109 31.188 -3.078 1 78.81 321 PRO A CA 1
ATOM 2477 C C . PRO A 1 321 ? 30.875 32.375 -3.635 1 78.81 321 PRO A C 1
ATOM 2479 O O . PRO A 1 321 ? 30.438 33.531 -3.49 1 78.81 321 PRO A O 1
ATOM 2482 N N . LEU A 1 322 ? 31.953 32.094 -4.254 1 74.62 322 LEU A N 1
ATOM 2483 C CA . LEU A 1 322 ? 32.719 33.188 -4.852 1 74.62 322 LEU A CA 1
ATOM 2484 C C . LEU A 1 322 ? 31.984 33.781 -6.035 1 74.62 322 LEU A C 1
ATOM 2486 O O . LEU A 1 322 ? 32.219 34.969 -6.375 1 74.62 322 LEU A O 1
ATOM 2490 N N . ALA A 1 323 ? 31.109 33.031 -6.555 1 74.12 323 ALA A N 1
ATOM 2491 C CA . ALA A 1 323 ? 30.328 33.5 -7.695 1 74.12 323 ALA A CA 1
ATOM 2492 C C . ALA A 1 323 ? 29 34.094 -7.246 1 74.12 323 ALA A C 1
ATOM 2494 O O . ALA A 1 323 ? 28.25 34.625 -8.055 1 74.12 323 ALA A O 1
ATOM 2495 N N . GLY A 1 324 ? 28.797 34.062 -5.934 1 76.62 324 GLY A N 1
ATOM 2496 C CA . GLY A 1 324 ? 27.516 34.531 -5.422 1 76.62 324 GLY A CA 1
ATOM 2497 C C . GLY A 1 324 ? 27.484 36.031 -5.203 1 76.62 324 GLY A C 1
ATOM 2498 O O . GLY A 1 324 ? 28.484 36.719 -5.383 1 76.62 324 GLY A O 1
ATOM 2499 N N . ARG A 1 325 ? 26.203 36.594 -5.02 1 76.56 325 ARG A N 1
ATOM 2500 C CA . ARG A 1 325 ? 25.969 38 -4.73 1 76.56 325 ARG A CA 1
ATOM 2501 C C . ARG A 1 325 ? 25.516 38.188 -3.287 1 76.56 325 ARG A C 1
ATOM 2503 O O . ARG A 1 325 ? 24.812 37.344 -2.732 1 76.56 325 ARG A O 1
ATOM 2510 N N . CYS A 1 326 ? 26.031 39.219 -2.68 1 79.88 326 CYS A N 1
ATOM 2511 C CA . CYS A 1 326 ? 25.609 39.531 -1.321 1 79.88 326 CYS A CA 1
ATOM 2512 C C . CYS A 1 326 ? 24.25 40.219 -1.321 1 79.88 326 CYS A C 1
ATOM 2514 O O . CYS A 1 326 ? 24.062 41.219 -2.027 1 79.88 326 CYS A O 1
ATOM 2516 N N . ARG A 1 327 ? 23.359 39.625 -0.711 1 79.31 327 ARG A N 1
ATOM 2517 C CA . ARG A 1 327 ? 22.016 40.188 -0.618 1 79.31 327 ARG A CA 1
ATOM 2518 C C . ARG A 1 327 ? 21.688 40.594 0.817 1 79.31 327 ARG A C 1
ATOM 2520 O O . ARG A 1 327 ? 22.25 40.031 1.765 1 79.31 327 ARG A O 1
ATOM 2527 N N . ALA A 1 328 ? 20.719 41.531 0.923 1 75.94 328 ALA A N 1
ATOM 2528 C CA . ALA A 1 328 ? 20.312 42.031 2.238 1 75.94 328 ALA A CA 1
ATOM 2529 C C . ALA A 1 328 ? 19.375 41.062 2.928 1 75.94 328 ALA A C 1
ATOM 2531 O O . ALA A 1 328 ? 18.531 40.438 2.275 1 75.94 328 ALA A O 1
ATOM 2532 N N . CYS A 1 329 ? 19.609 40.688 4.176 1 69.19 329 CYS A N 1
ATOM 2533 C CA . CYS A 1 329 ? 18.781 39.781 4.961 1 69.19 329 CYS A CA 1
ATOM 2534 C C . CYS A 1 329 ? 17.375 40.375 5.145 1 69.19 329 CYS A C 1
ATOM 2536 O O . CYS A 1 329 ? 17.219 41.562 5.438 1 69.19 329 CYS A O 1
ATOM 2538 N N . THR A 1 330 ? 16.391 39.812 4.578 1 59.38 330 THR A N 1
ATOM 2539 C CA . THR A 1 330 ? 15.016 40.281 4.773 1 59.38 330 THR A CA 1
ATOM 2540 C C . THR A 1 330 ? 14.547 39.969 6.191 1 59.38 330 THR A C 1
ATOM 2542 O O . THR A 1 330 ? 13.484 40.438 6.609 1 59.38 330 THR A O 1
ATOM 2545 N N . SER A 1 331 ? 15.016 38.969 6.809 1 56 331 SER A N 1
ATOM 2546 C CA . SER A 1 331 ? 14.469 38.625 8.117 1 56 331 SER A CA 1
ATOM 2547 C C . SER A 1 331 ? 15.039 39.5 9.219 1 56 331 SER A C 1
ATOM 2549 O O . SER A 1 331 ? 16.172 39.969 9.117 1 56 331 SER A O 1
ATOM 2551 N N . THR A 1 332 ? 14.18 40.031 10.047 1 51.12 332 THR A N 1
ATOM 2552 C CA . THR A 1 332 ? 14.477 40.875 11.195 1 51.12 332 THR A CA 1
ATOM 2553 C C . THR A 1 332 ? 15.5 40.219 12.109 1 51.12 332 THR A C 1
ATOM 2555 O O . THR A 1 332 ? 16.094 40.875 12.969 1 51.12 332 THR A O 1
ATOM 2558 N N . ASP A 1 333 ? 15.531 38.969 12.211 1 50.06 333 ASP A N 1
ATOM 2559 C CA . ASP A 1 333 ? 16.5 38.375 13.117 1 50.06 333 ASP A CA 1
ATOM 2560 C C . ASP A 1 333 ? 17.828 38.125 12.406 1 50.06 333 ASP A C 1
ATOM 2562 O O . ASP A 1 333 ? 17.906 37.281 11.523 1 50.06 333 ASP A O 1
ATOM 2566 N N . PRO A 1 334 ? 18.75 38.969 12.555 1 51.19 334 PRO A N 1
ATOM 2567 C CA . PRO A 1 334 ? 20.047 38.906 11.883 1 51.19 334 PRO A CA 1
ATOM 2568 C C . PRO A 1 334 ? 20.688 37.531 11.969 1 51.19 334 PRO A C 1
ATOM 2570 O O . PRO A 1 334 ? 21.297 37.062 11.008 1 51.19 334 PRO A O 1
ATOM 2573 N N . GLU A 1 335 ? 20.625 36.906 13.078 1 53.53 335 GLU A N 1
ATOM 2574 C CA . GLU A 1 335 ? 21.25 35.594 13.25 1 53.53 335 GLU A CA 1
ATOM 2575 C C . GLU A 1 335 ? 20.562 34.531 12.383 1 53.53 335 GLU A C 1
ATOM 2577 O O . GLU A 1 335 ? 21.234 33.656 11.828 1 53.53 335 GLU A O 1
ATOM 2582 N N . HIS A 1 336 ? 19.359 34.719 12.32 1 56.47 336 HIS A N 1
ATOM 2583 C CA . HIS A 1 336 ? 18.609 33.812 11.477 1 56.47 336 HIS A CA 1
ATOM 2584 C C . HIS A 1 336 ? 18.922 34 10 1 56.47 336 HIS A C 1
ATOM 2586 O O . HIS A 1 336 ? 18.922 33.062 9.219 1 56.47 336 HIS A O 1
ATOM 2592 N N . CYS A 1 337 ? 19.141 35.312 9.719 1 55.47 337 CYS A N 1
ATOM 2593 C CA . CYS A 1 337 ? 19.453 35.656 8.336 1 55.47 337 CYS A CA 1
ATOM 2594 C C . CYS A 1 337 ? 20.75 35 7.883 1 55.47 337 CYS A C 1
ATOM 2596 O O . CYS A 1 337 ? 20.812 34.438 6.777 1 55.47 337 CYS A O 1
ATOM 2598 N N . VAL A 1 338 ? 21.781 35.188 8.734 1 51.03 338 VAL A N 1
ATOM 2599 C CA . VAL A 1 338 ? 23.094 34.688 8.352 1 51.03 338 VAL A CA 1
ATOM 2600 C C . VAL A 1 338 ? 23.125 33.156 8.531 1 51.03 338 VAL A C 1
ATOM 2602 O O . VAL A 1 338 ? 23.719 32.438 7.715 1 51.03 338 VAL A O 1
ATOM 2605 N N . SER A 1 339 ? 22.469 32.75 9.547 1 54.06 339 SER A N 1
ATOM 2606 C CA . SER A 1 339 ? 22.578 31.328 9.836 1 54.06 339 SER A CA 1
ATOM 2607 C C . SER A 1 339 ? 21.531 30.531 9.078 1 54.06 339 SER A C 1
ATOM 2609 O O . SER A 1 339 ? 21.672 29.312 8.906 1 54.06 339 SER A O 1
ATOM 2611 N N . GLY A 1 340 ? 20.688 31.422 8.211 1 48.5 340 GLY A N 1
ATOM 2612 C CA . GLY A 1 340 ? 19.625 30.812 7.441 1 48.5 340 GLY A CA 1
ATOM 2613 C C . GLY A 1 340 ? 18.828 29.781 8.242 1 48.5 340 GLY A C 1
ATOM 2614 O O . GLY A 1 340 ? 18.312 28.812 7.676 1 48.5 340 GLY A O 1
ATOM 2615 N N . GLY A 1 341 ? 18.734 29.984 9.594 1 49.41 341 GLY A N 1
ATOM 2616 C CA . GLY A 1 341 ? 18 29.047 10.43 1 49.41 341 GLY A CA 1
ATOM 2617 C C . GLY A 1 341 ? 18.672 27.703 10.547 1 49.41 341 GLY A C 1
ATOM 2618 O O . GLY A 1 341 ? 18.094 26.75 11.102 1 49.41 341 GLY A O 1
ATOM 2619 N N . ALA A 1 342 ? 19.859 27.625 9.812 1 51.34 342 ALA A N 1
ATOM 2620 C CA . ALA A 1 342 ? 20.578 26.359 9.852 1 51.34 342 ALA A CA 1
ATOM 2621 C C . ALA A 1 342 ? 21.344 26.203 11.172 1 51.34 342 ALA A C 1
ATOM 2623 O O . ALA A 1 342 ? 21.828 27.188 11.742 1 51.34 342 ALA A O 1
ATOM 2624 N N . ALA A 1 343 ? 21.078 25.141 11.82 1 53.59 343 ALA A N 1
ATOM 2625 C CA . ALA A 1 343 ? 21.828 24.844 13.039 1 53.59 343 ALA A CA 1
ATOM 2626 C C . ALA A 1 343 ? 23.328 24.844 12.773 1 53.59 343 ALA A C 1
ATOM 2628 O O . ALA A 1 343 ? 24.125 25.172 13.656 1 53.59 343 ALA A O 1
ATOM 2629 N N . PHE A 1 344 ? 23.688 24.531 11.5 1 57.16 344 PHE A N 1
ATOM 2630 C CA . PHE A 1 344 ? 25.109 24.469 11.188 1 57.16 344 PHE A CA 1
ATOM 2631 C C . PHE A 1 344 ? 25.531 25.688 10.352 1 57.16 344 PHE A C 1
ATOM 2633 O O . PHE A 1 344 ? 24.766 26.156 9.508 1 57.16 344 PHE A O 1
ATOM 2640 N N . ARG A 1 345 ? 26.453 26.25 10.742 1 59.97 345 ARG A N 1
ATOM 2641 C CA . ARG A 1 345 ? 26.984 27.438 10.055 1 59.97 345 ARG A CA 1
ATOM 2642 C C . ARG A 1 345 ? 27.422 27.078 8.641 1 59.97 345 ARG A C 1
ATOM 2644 O O . ARG A 1 345 ? 27.969 26 8.398 1 59.97 345 ARG A O 1
ATOM 2651 N N . THR A 1 346 ? 26.906 27.797 7.711 1 63.94 346 THR A N 1
ATOM 2652 C CA . THR A 1 346 ? 27.234 27.594 6.305 1 63.94 346 THR A CA 1
ATOM 2653 C C . THR A 1 346 ? 28.078 28.75 5.777 1 63.94 346 THR A C 1
ATOM 2655 O O . THR A 1 346 ? 28.516 29.609 6.547 1 63.94 346 THR A O 1
ATOM 2658 N N . PHE A 1 347 ? 28.484 28.734 4.559 1 62.25 347 PHE A N 1
ATOM 2659 C CA . PHE A 1 347 ? 29.281 29.766 3.895 1 62.25 347 PHE A CA 1
ATOM 2660 C C . PHE A 1 347 ? 28.453 31 3.584 1 62.25 347 PHE A C 1
ATOM 2662 O O . PHE A 1 347 ? 28.828 31.812 2.748 1 62.25 347 PHE A O 1
ATOM 2669 N N . ARG A 1 348 ? 27.359 31.109 4.277 1 68.62 348 ARG A N 1
ATOM 2670 C CA . ARG A 1 348 ? 26.422 32.188 3.959 1 68.62 348 ARG A CA 1
ATOM 2671 C C . ARG A 1 348 ? 27.031 33.562 4.258 1 68.62 348 ARG A C 1
ATOM 2673 O O . ARG A 1 348 ? 26.688 34.531 3.615 1 68.62 348 ARG A O 1
ATOM 2680 N N . GLY A 1 349 ? 27.938 33.625 5.121 1 67.25 349 GLY A N 1
ATOM 2681 C CA . GLY A 1 349 ? 28.562 34.906 5.461 1 67.25 349 GLY A CA 1
ATOM 2682 C C . GLY A 1 349 ? 29.891 35.125 4.766 1 67.25 349 GLY A C 1
ATOM 2683 O O . GLY A 1 349 ? 30.578 36.125 5.035 1 67.25 349 GLY A O 1
ATOM 2684 N N . TYR A 1 350 ? 30.109 34.281 3.789 1 71.5 350 TYR A N 1
ATOM 2685 C CA . TYR A 1 350 ? 31.422 34.375 3.148 1 71.5 350 TYR A CA 1
ATOM 2686 C C . TYR A 1 350 ? 31.531 35.625 2.287 1 71.5 350 TYR A C 1
ATOM 2688 O O . TYR A 1 350 ? 30.703 35.844 1.396 1 71.5 350 TYR A O 1
ATOM 2696 N N . ARG A 1 351 ? 32.438 36.469 2.566 1 72.5 351 ARG A N 1
ATOM 2697 C CA . ARG A 1 351 ? 32.781 37.688 1.847 1 72.5 351 ARG A CA 1
ATOM 2698 C C . ARG A 1 351 ? 31.656 38.719 1.863 1 72.5 351 ARG A C 1
ATOM 2700 O O . ARG A 1 351 ? 31.5 39.5 0.925 1 72.5 351 ARG A O 1
ATOM 2707 N N . CYS A 1 352 ? 30.719 38.5 2.641 1 75.38 352 CYS A N 1
ATOM 2708 C CA . CYS A 1 352 ? 29.625 39.438 2.744 1 75.38 352 CYS A CA 1
ATOM 2709 C C . CYS A 1 352 ? 29.656 40.188 4.082 1 75.38 352 CYS A C 1
ATOM 2711 O O . CYS A 1 352 ? 30.188 39.656 5.066 1 75.38 352 CYS A O 1
ATOM 2713 N N . GLY A 1 353 ? 29.281 41.438 4.035 1 69.56 353 GLY A N 1
ATOM 2714 C CA . GLY A 1 353 ? 29.281 42.281 5.23 1 69.56 353 GLY A CA 1
ATOM 2715 C C . GLY A 1 353 ? 28.172 41.938 6.195 1 69.56 353 GLY A C 1
ATOM 2716 O O . GLY A 1 353 ? 27.406 41 5.965 1 69.56 353 GLY A O 1
ATOM 2717 N N . ALA A 1 354 ? 28.188 42.688 7.34 1 66.12 354 ALA A N 1
ATOM 2718 C CA . ALA A 1 354 ? 27.188 42.5 8.375 1 66.12 354 ALA A CA 1
ATOM 2719 C C . ALA A 1 354 ? 25.781 42.75 7.832 1 66.12 354 ALA A C 1
ATOM 2721 O O . ALA A 1 354 ? 25.547 43.719 7.113 1 66.12 354 ALA A O 1
ATOM 2722 N N . GLY A 1 355 ? 24.828 41.875 7.926 1 69.38 355 GLY A N 1
ATOM 2723 C CA . GLY A 1 355 ? 23.453 42.031 7.508 1 69.38 355 GLY A CA 1
ATOM 2724 C C . GLY A 1 355 ? 23.172 41.5 6.105 1 69.38 355 GLY A C 1
ATOM 2725 O O . GLY A 1 355 ? 22.078 41.656 5.582 1 69.38 355 GLY A O 1
ATOM 2726 N N . THR A 1 356 ? 24.312 41.125 5.5 1 76.44 356 THR A N 1
ATOM 2727 C CA . THR A 1 356 ? 24.141 40.594 4.156 1 76.44 356 THR A CA 1
ATOM 2728 C C . THR A 1 356 ? 24.547 39.125 4.105 1 76.44 356 THR A C 1
ATOM 2730 O O . THR A 1 356 ? 25.266 38.656 4.992 1 76.44 356 THR A O 1
ATOM 2733 N N . TYR A 1 357 ? 24.016 38.344 3.184 1 76.88 357 TYR A N 1
ATOM 2734 C CA . TYR A 1 357 ? 24.359 36.938 3.045 1 76.88 357 TYR A CA 1
ATOM 2735 C C . TYR A 1 357 ? 24.656 36.594 1.592 1 76.88 357 TYR A C 1
ATOM 2737 O O . TYR A 1 357 ? 24.172 37.281 0.676 1 76.88 357 TYR A O 1
ATOM 2745 N N . ASN A 1 358 ? 25.531 35.688 1.401 1 77.06 358 ASN A N 1
ATOM 2746 C CA . ASN A 1 358 ? 25.859 35.156 0.08 1 77.06 358 ASN A CA 1
ATOM 2747 C C . ASN A 1 358 ? 24.812 34.188 -0.4 1 77.06 358 ASN A C 1
ATOM 2749 O O . ASN A 1 358 ? 24.609 33.125 0.214 1 77.06 358 ASN A O 1
ATOM 2753 N N . ASP A 1 359 ? 24.156 34.469 -1.463 1 74.88 359 ASP A N 1
ATOM 2754 C CA . ASP A 1 359 ? 23.031 33.656 -1.914 1 74.88 359 ASP A CA 1
ATOM 2755 C C . ASP A 1 359 ? 23.5 32.344 -2.518 1 74.88 359 ASP A C 1
ATOM 2757 O O . ASP A 1 359 ? 22.703 31.422 -2.717 1 74.88 359 ASP A O 1
ATOM 2761 N N . ALA A 1 360 ? 24.781 32.219 -2.82 1 73.19 360 ALA A N 1
ATOM 2762 C CA . ALA A 1 360 ? 25.297 30.984 -3.383 1 73.19 360 ALA A CA 1
ATOM 2763 C C . ALA A 1 360 ? 25.781 30.047 -2.281 1 73.19 360 ALA A C 1
ATOM 2765 O O . ALA A 1 360 ? 26.125 28.891 -2.551 1 73.19 360 ALA A O 1
ATOM 2766 N N . ALA A 1 361 ? 25.891 30.453 -1.113 1 62.72 361 ALA A N 1
ATOM 2767 C CA . ALA A 1 361 ? 26.453 29.656 -0.032 1 62.72 361 ALA A CA 1
ATOM 2768 C C . ALA A 1 361 ? 25.359 29.172 0.917 1 62.72 361 ALA A C 1
ATOM 2770 O O . ALA A 1 361 ? 25.641 28.438 1.867 1 62.72 361 ALA A O 1
ATOM 2771 N N . GLY A 1 362 ? 24.25 29.422 0.647 1 56.31 362 GLY A N 1
ATOM 2772 C CA . GLY A 1 362 ? 23.234 29.219 1.665 1 56.31 362 GLY A CA 1
ATOM 2773 C C . GLY A 1 362 ? 22.219 28.156 1.285 1 56.31 362 GLY A C 1
ATOM 2774 O O . GLY A 1 362 ? 21.047 28.25 1.637 1 56.31 362 GLY A O 1
ATOM 2775 N N . PHE A 1 363 ? 22.703 27.141 0.649 1 60.09 363 PHE A N 1
ATOM 2776 C CA . PHE A 1 363 ? 21.672 26.203 0.234 1 60.09 363 PHE A CA 1
ATOM 2777 C C . PHE A 1 363 ? 21.453 25.125 1.291 1 60.09 363 PHE A C 1
ATOM 2779 O O . PHE A 1 363 ? 22.188 24.125 1.32 1 60.09 363 PHE A O 1
ATOM 2786 N N . VAL A 1 364 ? 20.891 25.562 2.381 1 60.25 364 VAL A N 1
ATOM 2787 C CA . VAL A 1 364 ? 20.438 24.562 3.352 1 60.25 364 VAL A CA 1
ATOM 2788 C C . VAL A 1 364 ? 19.078 24.016 2.941 1 60.25 364 VAL A C 1
ATOM 2790 O O . VAL A 1 364 ? 18.219 24.766 2.453 1 60.25 364 VAL A O 1
ATOM 2793 N N . ILE A 1 365 ? 18.953 22.766 3.014 1 63.25 365 ILE A N 1
ATOM 2794 C CA . ILE A 1 365 ? 17.734 22.062 2.602 1 63.25 365 ILE A CA 1
ATOM 2795 C C . ILE A 1 365 ? 16.5 22.781 3.137 1 63.25 365 ILE A C 1
ATOM 2797 O O . ILE A 1 365 ? 15.531 23 2.406 1 63.25 365 ILE A O 1
ATOM 2801 N N . GLN A 1 366 ? 16.594 23.25 4.328 1 63.78 366 GLN A N 1
ATOM 2802 C CA . GLN A 1 366 ? 15.43 23.859 4.949 1 63.78 366 GLN A CA 1
ATOM 2803 C C . GLN A 1 366 ? 15.094 25.203 4.289 1 63.78 366 GLN A C 1
ATOM 2805 O O . GLN A 1 366 ? 13.922 25.547 4.113 1 63.78 366 GLN A O 1
ATOM 2810 N N . ALA A 1 367 ? 16.125 25.859 3.904 1 68.44 367 ALA A N 1
ATOM 2811 C CA . ALA A 1 367 ? 15.922 27.172 3.279 1 68.44 367 ALA A CA 1
ATOM 2812 C C . ALA A 1 367 ? 15.297 27.016 1.896 1 68.44 367 ALA A C 1
ATOM 2814 O O . ALA A 1 367 ? 14.516 27.875 1.464 1 68.44 367 ALA A O 1
ATOM 2815 N N . LEU A 1 368 ? 15.562 25.953 1.318 1 74.94 368 LEU A N 1
ATOM 2816 C CA . LEU A 1 368 ? 15.047 25.719 -0.025 1 74.94 368 LEU A CA 1
ATOM 2817 C C . LEU A 1 368 ? 13.523 25.609 -0.009 1 74.94 368 LEU A C 1
ATOM 2819 O O . LEU A 1 368 ? 12.859 26.047 -0.949 1 74.94 368 LEU A O 1
ATOM 2823 N N . PHE A 1 369 ? 12.969 25.203 1.101 1 77.25 369 PHE A N 1
ATOM 2824 C CA . PHE A 1 369 ? 11.539 24.906 1.133 1 77.25 369 PHE A CA 1
ATOM 2825 C C . PHE A 1 369 ? 10.773 25.984 1.878 1 77.25 369 PHE A C 1
ATOM 2827 O O . PHE A 1 369 ? 9.555 26.109 1.733 1 77.25 369 PHE A O 1
ATOM 2834 N N . VAL A 1 370 ? 11.531 26.828 2.617 1 72.19 370 VAL A N 1
ATOM 2835 C CA . VAL A 1 370 ? 10.82 27.75 3.498 1 72.19 370 VAL A CA 1
ATOM 2836 C C . VAL A 1 370 ? 11.078 29.188 3.059 1 72.19 370 VAL A C 1
ATOM 2838 O O . VAL A 1 370 ? 10.219 30.062 3.219 1 72.19 370 VAL A O 1
ATOM 2841 N N . ALA A 1 371 ? 12.227 29.422 2.482 1 74.31 371 ALA A N 1
ATOM 2842 C CA . ALA A 1 371 ? 12.609 30.797 2.174 1 74.31 371 ALA A CA 1
ATOM 2843 C C . ALA A 1 371 ? 11.672 31.406 1.138 1 74.31 371 ALA A C 1
ATOM 2845 O O . ALA A 1 371 ? 11.227 30.734 0.212 1 74.31 371 ALA A O 1
ATOM 2846 N N . PRO A 1 372 ? 11.32 32.625 1.357 1 78.44 372 PRO A N 1
ATOM 2847 C CA . PRO A 1 372 ? 10.43 33.344 0.421 1 78.44 372 PRO A CA 1
ATOM 2848 C C . PRO A 1 372 ? 11.078 33.562 -0.943 1 78.44 372 PRO A C 1
ATOM 2850 O O . PRO A 1 372 ? 12.266 33.281 -1.123 1 78.44 372 PRO A O 1
ATOM 2853 N N . SER A 1 373 ? 10.203 34.062 -1.809 1 83.56 373 SER A N 1
ATOM 2854 C CA . SER A 1 373 ? 10.68 34.375 -3.154 1 83.56 373 SER A CA 1
ATOM 2855 C C . SER A 1 373 ? 11.75 35.438 -3.129 1 83.56 373 SER A C 1
ATOM 2857 O O . SER A 1 373 ? 11.664 36.406 -2.35 1 83.56 373 SER A O 1
ATOM 2859 N N . GLY A 1 374 ? 12.781 35.312 -3.895 1 78.88 374 GLY A N 1
ATOM 2860 C CA . GLY A 1 374 ? 13.812 36.312 -4.02 1 78.88 374 GLY A CA 1
ATOM 2861 C C . GLY A 1 374 ? 15.016 36.062 -3.127 1 78.88 374 GLY A C 1
ATOM 2862 O O . GLY A 1 374 ? 16.047 36.719 -3.252 1 78.88 374 GLY A O 1
ATOM 2863 N N . GLU A 1 375 ? 14.898 35.125 -2.209 1 78.31 375 GLU A N 1
ATOM 2864 C CA . GLU A 1 375 ? 16.016 34.812 -1.321 1 78.31 375 GLU A CA 1
ATOM 2865 C C . GLU A 1 375 ? 17.219 34.312 -2.109 1 78.31 375 GLU A C 1
ATOM 2867 O O . GLU A 1 375 ? 18.359 34.594 -1.738 1 78.31 375 GLU A O 1
ATOM 2872 N N . PHE A 1 376 ? 16.984 33.562 -3.125 1 81.5 376 PHE A N 1
ATOM 2873 C CA . PHE A 1 376 ? 18.031 33.062 -3.99 1 81.5 376 PHE A CA 1
ATOM 2874 C C . PHE A 1 376 ? 17.875 33.562 -5.41 1 81.5 376 PHE A C 1
ATOM 2876 O O . PHE A 1 376 ? 16.75 33.656 -5.926 1 81.5 376 PHE A O 1
ATOM 2883 N N . SER A 1 377 ? 18.969 34 -5.977 1 84.06 377 SER A N 1
ATOM 2884 C CA . SER A 1 377 ? 18.906 34.438 -7.375 1 84.06 377 SER A CA 1
ATOM 2885 C C . SER A 1 377 ? 18.781 33.219 -8.305 1 84.06 377 SER A C 1
ATOM 2887 O O . SER A 1 377 ? 19.281 32.125 -8 1 84.06 377 SER A O 1
ATOM 2889 N N . VAL A 1 378 ? 18.141 33.375 -9.422 1 88.81 378 VAL A N 1
ATOM 2890 C CA . VAL A 1 378 ? 17.938 32.312 -10.398 1 88.81 378 VAL A CA 1
ATOM 2891 C C . VAL A 1 378 ? 19.281 31.828 -10.922 1 88.81 378 VAL A C 1
ATOM 2893 O O . VAL A 1 378 ? 19.469 30.641 -11.141 1 88.81 378 VAL A O 1
ATOM 2896 N N . ARG A 1 379 ? 20.234 32.688 -11.086 1 87.19 379 ARG A N 1
ATOM 2897 C CA . ARG A 1 379 ? 21.547 32.344 -11.602 1 87.19 379 ARG A CA 1
ATOM 2898 C C . ARG A 1 379 ? 22.281 31.422 -10.617 1 87.19 379 ARG A C 1
ATOM 2900 O O . ARG A 1 379 ? 22.906 30.438 -11.031 1 87.19 379 ARG A O 1
ATOM 2907 N N . THR A 1 380 ? 22.203 31.797 -9.422 1 85.25 380 THR A N 1
ATOM 2908 C CA . THR A 1 380 ? 22.875 31 -8.406 1 85.25 380 THR A CA 1
ATOM 2909 C C . THR A 1 380 ? 22.219 29.641 -8.266 1 85.25 380 THR A C 1
ATOM 2911 O O . THR A 1 380 ? 22.891 28.625 -8.078 1 85.25 380 THR A O 1
ATOM 2914 N N . LEU A 1 381 ? 20.922 29.625 -8.359 1 88.5 381 LEU A N 1
ATOM 2915 C CA . LEU A 1 381 ? 20.188 28.359 -8.242 1 88.5 381 LEU A CA 1
ATOM 2916 C C . LEU A 1 381 ? 20.531 27.422 -9.391 1 88.5 381 LEU A C 1
ATOM 2918 O O . LEU A 1 381 ? 20.719 26.219 -9.188 1 88.5 381 LEU A O 1
ATOM 2922 N N . VAL A 1 382 ? 20.609 27.922 -10.516 1 91.12 382 VAL A N 1
ATOM 2923 C CA . VAL A 1 382 ? 20.891 27.109 -11.695 1 91.12 382 VAL A CA 1
ATOM 2924 C C . VAL A 1 382 ? 22.328 26.594 -11.625 1 91.12 382 VAL A C 1
ATOM 2926 O O . VAL A 1 382 ? 22.594 25.422 -11.922 1 91.12 382 VAL A O 1
ATOM 2929 N N . ALA A 1 383 ? 23.25 27.453 -11.258 1 89.06 383 ALA A N 1
ATOM 2930 C CA . ALA A 1 383 ? 24.656 27.062 -11.156 1 89.06 383 ALA A CA 1
ATOM 2931 C C . ALA A 1 383 ? 24.844 25.984 -10.086 1 89.06 383 ALA A C 1
ATOM 2933 O O . ALA A 1 383 ? 25.516 24.984 -10.32 1 89.06 383 ALA A O 1
ATOM 2934 N N . TYR A 1 384 ? 24.281 26.234 -8.984 1 88.12 384 TYR A N 1
ATOM 2935 C CA . TYR A 1 384 ? 24.391 25.266 -7.895 1 88.12 384 TYR A CA 1
ATOM 2936 C C . TYR A 1 384 ? 23.766 23.938 -8.281 1 88.12 384 TYR A C 1
ATOM 2938 O O . TYR A 1 384 ? 24.344 22.875 -8.023 1 88.12 384 TYR A O 1
ATOM 2946 N N . SER A 1 385 ? 22.594 23.984 -8.867 1 91.62 385 SER A N 1
ATOM 2947 C CA . SER A 1 385 ? 21.875 22.766 -9.25 1 91.62 385 SER A CA 1
ATOM 2948 C C . SER A 1 385 ? 22.672 21.969 -10.289 1 91.62 385 SER A C 1
ATOM 2950 O O . SER A 1 385 ? 22.688 20.734 -10.25 1 91.62 385 SER A O 1
ATOM 2952 N N . ALA A 1 386 ? 23.234 22.625 -11.172 1 92.31 386 ALA A N 1
ATOM 2953 C CA . ALA A 1 386 ? 24.016 21.938 -12.211 1 92.31 386 ALA A CA 1
ATOM 2954 C C . ALA A 1 386 ? 25.219 21.219 -11.609 1 92.31 386 ALA A C 1
ATOM 2956 O O . ALA A 1 386 ? 25.484 20.062 -11.938 1 92.31 386 ALA A O 1
ATOM 2957 N N . VAL A 1 387 ? 25.906 21.922 -10.766 1 91.88 387 VAL A N 1
ATOM 2958 C CA . VAL A 1 387 ? 27.078 21.328 -10.133 1 91.88 387 VAL A CA 1
ATOM 2959 C C . VAL A 1 387 ? 26.656 20.172 -9.234 1 91.88 387 VAL A C 1
ATOM 2961 O O . VAL A 1 387 ? 27.281 19.094 -9.258 1 91.88 387 VAL A O 1
ATOM 2964 N N . TYR A 1 388 ? 25.609 20.438 -8.508 1 93.06 388 TYR A N 1
ATOM 2965 C CA . TYR A 1 388 ? 25.109 19.406 -7.594 1 93.06 388 TYR A CA 1
ATOM 2966 C C . TYR A 1 388 ? 24.656 18.172 -8.359 1 93.06 388 TYR A C 1
ATOM 2968 O O . TYR A 1 388 ? 24.969 17.047 -7.961 1 93.06 388 TYR A O 1
ATOM 2976 N N . TYR A 1 389 ? 23.969 18.359 -9.461 1 95.88 389 TYR A N 1
ATOM 2977 C CA . TYR A 1 389 ? 23.469 17.297 -10.328 1 95.88 389 TYR A CA 1
ATOM 2978 C C . TYR A 1 389 ? 24.625 16.469 -10.883 1 95.88 389 TYR A C 1
ATOM 2980 O O . TYR A 1 389 ? 24.594 15.234 -10.805 1 95.88 389 TYR A O 1
ATOM 2988 N N . LEU A 1 390 ? 25.625 17.062 -11.344 1 95.94 390 LEU A N 1
ATOM 2989 C CA . LEU A 1 390 ? 26.75 16.375 -11.961 1 95.94 390 LEU A CA 1
ATOM 2990 C C . LEU A 1 390 ? 27.578 15.625 -10.922 1 95.94 390 LEU A C 1
ATOM 2992 O O . LEU A 1 390 ? 27.969 14.477 -11.133 1 95.94 390 LEU A O 1
ATOM 2996 N N . LEU A 1 391 ? 27.828 16.281 -9.805 1 96.31 391 LEU A N 1
ATOM 2997 C CA . LEU A 1 391 ? 28.609 15.641 -8.758 1 96.31 391 LEU A CA 1
ATOM 2998 C C . LEU A 1 391 ? 27.875 14.445 -8.164 1 96.31 391 LEU A C 1
ATOM 3000 O O . LEU A 1 391 ? 28.484 13.438 -7.812 1 96.31 391 LEU A O 1
ATOM 3004 N N . ALA A 1 392 ? 26.578 14.594 -8.062 1 96.5 392 ALA A N 1
ATOM 3005 C CA . ALA A 1 392 ? 25.781 13.484 -7.562 1 96.5 392 ALA A CA 1
ATOM 3006 C C . ALA A 1 392 ? 25.844 12.289 -8.508 1 96.5 392 ALA A C 1
ATOM 3008 O O . ALA A 1 392 ? 25.969 11.141 -8.055 1 96.5 392 ALA A O 1
ATOM 3009 N N . ALA A 1 393 ? 25.75 12.531 -9.797 1 96.62 393 ALA A N 1
ATOM 3010 C CA . ALA A 1 393 ? 25.797 11.469 -10.805 1 96.62 393 ALA A CA 1
ATOM 3011 C C . ALA A 1 393 ? 27.156 10.781 -10.805 1 96.62 393 ALA A C 1
ATOM 3013 O O . ALA A 1 393 ? 27.234 9.57 -11.047 1 96.62 393 ALA A O 1
ATOM 3014 N N . LEU A 1 394 ? 28.172 11.531 -10.461 1 96.19 394 LEU A N 1
ATOM 3015 C CA . LEU A 1 394 ? 29.516 10.969 -10.43 1 96.19 394 LEU A CA 1
ATOM 3016 C C . LEU A 1 394 ? 29.75 10.188 -9.141 1 96.19 394 LEU A C 1
ATOM 3018 O O . LEU A 1 394 ? 30.484 9.195 -9.141 1 96.19 394 LEU A O 1
ATOM 3022 N N . THR A 1 395 ? 29.125 10.617 -8.117 1 97 395 THR A N 1
ATOM 3023 C CA . THR A 1 395 ? 29.359 10.031 -6.809 1 97 395 THR A CA 1
ATOM 3024 C C . THR A 1 395 ? 28.594 8.719 -6.652 1 97 395 THR A C 1
ATOM 3026 O O . THR A 1 395 ? 29.109 7.758 -6.074 1 97 395 THR A O 1
ATOM 3029 N N . TYR A 1 396 ? 27.375 8.688 -7.176 1 96.56 396 TYR A N 1
ATOM 3030 C CA . TYR A 1 396 ? 26.562 7.488 -7.008 1 96.56 396 TYR A CA 1
ATOM 3031 C C . TYR A 1 396 ? 27.172 6.305 -7.75 1 96.56 396 TYR A C 1
ATOM 3033 O O . TYR A 1 396 ? 27.438 6.387 -8.953 1 96.56 396 TYR A O 1
ATOM 3041 N N . GLY A 1 397 ? 27.469 5.266 -7.074 1 94 397 GLY A N 1
ATOM 3042 C CA . GLY A 1 397 ? 28.094 4.082 -7.641 1 94 397 GLY A CA 1
ATOM 3043 C C . GLY A 1 397 ? 29.547 3.93 -7.242 1 94 397 GLY A C 1
ATOM 3044 O O . GLY A 1 397 ? 30.141 2.875 -7.461 1 94 397 GLY A O 1
ATOM 3045 N N . ALA A 1 398 ? 30.109 4.949 -6.664 1 95 398 ALA A N 1
ATOM 3046 C CA . ALA A 1 398 ? 31.5 4.883 -6.199 1 95 398 ALA A CA 1
ATOM 3047 C C . ALA A 1 398 ? 31.641 3.922 -5.02 1 95 398 ALA A C 1
ATOM 3049 O O . ALA A 1 398 ? 30.641 3.391 -4.527 1 95 398 ALA A O 1
ATOM 3050 N N . PHE A 1 399 ? 32.844 3.691 -4.617 1 95.12 399 PHE A N 1
ATOM 3051 C CA . PHE A 1 399 ? 33.156 2.697 -3.596 1 95.12 399 PHE A CA 1
ATOM 3052 C C . PHE A 1 399 ? 32.875 3.252 -2.203 1 95.12 399 PHE A C 1
ATOM 3054 O O . PHE A 1 399 ? 33.781 3.271 -1.354 1 95.12 399 PHE A O 1
ATOM 3061 N N . ILE A 1 400 ? 31.703 3.686 -1.955 1 97 400 ILE A N 1
ATOM 3062 C CA . ILE A 1 400 ? 31.156 4.199 -0.702 1 97 400 ILE A CA 1
ATOM 3063 C C . ILE A 1 400 ? 29.688 3.828 -0.588 1 97 400 ILE A C 1
ATOM 3065 O O . ILE A 1 400 ? 29.016 3.559 -1.596 1 97 400 ILE A O 1
ATOM 3069 N N . PRO A 1 401 ? 29.141 3.703 0.667 1 97.31 401 PRO A N 1
ATOM 3070 C CA . PRO A 1 401 ? 27.688 3.588 0.799 1 97.31 401 PRO A CA 1
ATOM 3071 C C . PRO A 1 401 ? 26.969 4.895 0.488 1 97.31 401 PRO A C 1
ATOM 3073 O O . PRO A 1 401 ? 27.078 5.863 1.244 1 97.31 401 PRO A O 1
ATOM 3076 N N . SER A 1 402 ? 26.297 4.918 -0.632 1 95.25 402 SER A N 1
ATOM 3077 C CA . SER A 1 402 ? 25.734 6.191 -1.069 1 95.25 402 SER A CA 1
ATOM 3078 C C . SER A 1 402 ? 24.266 6.031 -1.472 1 95.25 402 SER A C 1
ATOM 3080 O O . SER A 1 402 ? 23.906 5.074 -2.154 1 95.25 402 SER A O 1
ATOM 3082 N N . GLY A 1 403 ? 23.422 6.898 -0.981 1 93.56 403 GLY A N 1
ATOM 3083 C CA . GLY A 1 403 ? 22.016 6.992 -1.369 1 93.56 403 GLY A CA 1
ATOM 3084 C C . GLY A 1 403 ? 21.719 8.211 -2.223 1 93.56 403 GLY A C 1
ATOM 3085 O O . GLY A 1 403 ? 22.531 9.133 -2.305 1 93.56 403 GLY A O 1
ATOM 3086 N N . LEU A 1 404 ? 20.531 8.227 -2.816 1 93.75 404 LEU A N 1
ATOM 3087 C CA . LEU A 1 404 ? 20.203 9.273 -3.779 1 93.75 404 LEU A CA 1
ATOM 3088 C C . LEU A 1 404 ? 19 10.078 -3.322 1 93.75 404 LEU A C 1
ATOM 3090 O O . LEU A 1 404 ? 18.641 11.094 -3.939 1 93.75 404 LEU A O 1
ATOM 3094 N N . PHE A 1 405 ? 18.375 9.742 -2.273 1 91 405 PHE A N 1
ATOM 3095 C CA . PHE A 1 405 ? 17.125 10.391 -1.902 1 91 405 PHE A CA 1
ATOM 3096 C C . PHE A 1 405 ? 17.359 11.852 -1.539 1 91 405 PHE A C 1
ATOM 3098 O O . PHE A 1 405 ? 16.656 12.734 -2.031 1 91 405 PHE A O 1
ATOM 3105 N N . THR A 1 406 ? 18.312 12.094 -0.704 1 88.56 406 THR A N 1
ATOM 3106 C CA . THR A 1 406 ? 18.625 13.461 -0.301 1 88.56 406 THR A CA 1
ATOM 3107 C C . THR A 1 406 ? 19.062 14.297 -1.505 1 88.56 406 THR A C 1
ATOM 3109 O O . THR A 1 406 ? 18.672 15.461 -1.626 1 88.56 406 THR A O 1
ATOM 3112 N N . VAL A 1 407 ? 19.75 13.688 -2.322 1 91.12 407 VAL A N 1
ATOM 3113 C CA . VAL A 1 407 ? 20.219 14.336 -3.545 1 91.12 407 VAL A CA 1
ATOM 3114 C C . VAL A 1 407 ? 19.016 14.742 -4.395 1 91.12 407 VAL A C 1
ATOM 3116 O O . VAL A 1 407 ? 18.969 15.844 -4.938 1 91.12 407 VAL A O 1
ATOM 3119 N N . GLY A 1 408 ? 18.062 13.812 -4.461 1 92.88 408 GLY A N 1
ATOM 3120 C CA . GLY A 1 408 ? 16.875 14.094 -5.234 1 92.88 408 GLY A CA 1
ATOM 3121 C C . GLY A 1 408 ? 16.047 15.227 -4.664 1 92.88 408 GLY A C 1
ATOM 3122 O O . GLY A 1 408 ? 15.477 16.031 -5.41 1 92.88 408 GLY A O 1
ATOM 3123 N N . ILE A 1 409 ? 16.047 15.312 -3.389 1 90.44 409 ILE A N 1
ATOM 3124 C CA . ILE A 1 409 ? 15.258 16.344 -2.723 1 90.44 409 ILE A CA 1
ATOM 3125 C C . ILE A 1 409 ? 15.93 17.703 -2.922 1 90.44 409 ILE A C 1
ATOM 3127 O O . ILE A 1 409 ? 15.258 18.703 -3.221 1 90.44 409 ILE A O 1
ATOM 3131 N N . ILE A 1 410 ? 17.266 17.766 -2.818 1 89.19 410 ILE A N 1
ATOM 3132 C CA . ILE A 1 410 ? 17.984 19.031 -2.914 1 89.19 410 ILE A CA 1
ATOM 3133 C C . ILE A 1 410 ? 17.984 19.516 -4.359 1 89.19 410 ILE A C 1
ATOM 3135 O O . ILE A 1 410 ? 17.594 20.656 -4.637 1 89.19 410 ILE A O 1
ATOM 3139 N N . PHE A 1 411 ? 18.391 18.703 -5.234 1 93.81 411 PHE A N 1
ATOM 3140 C CA . PHE A 1 411 ? 18.391 19.125 -6.633 1 93.81 411 PHE A CA 1
ATOM 3141 C C . PHE A 1 411 ? 16.969 19.422 -7.109 1 93.81 411 PHE A C 1
ATOM 3143 O O . PHE A 1 411 ? 16.734 20.453 -7.758 1 93.81 411 PHE A O 1
ATOM 3150 N N . GLY A 1 412 ? 16.078 18.453 -6.844 1 94.06 412 GLY A N 1
ATOM 3151 C CA . GLY A 1 412 ? 14.688 18.672 -7.246 1 94.06 412 GLY A CA 1
ATOM 3152 C C . GLY A 1 412 ? 14.086 19.922 -6.648 1 94.06 412 GLY A C 1
ATOM 3153 O O . GLY A 1 412 ? 13.305 20.609 -7.309 1 94.06 412 GLY A O 1
ATOM 3154 N N . GLY A 1 413 ? 14.422 20.125 -5.375 1 91.62 413 GLY A N 1
ATOM 3155 C CA . GLY A 1 413 ? 13.969 21.344 -4.738 1 91.62 413 GLY A CA 1
ATOM 3156 C C . GLY A 1 413 ? 14.5 22.594 -5.406 1 91.62 413 GLY A C 1
ATOM 3157 O O . GLY A 1 413 ? 13.773 23.578 -5.582 1 91.62 413 GLY A O 1
ATOM 3158 N N . CYS A 1 414 ? 15.766 22.578 -5.77 1 92 414 CYS A N 1
ATOM 3159 C CA . CYS A 1 414 ? 16.359 23.703 -6.488 1 92 414 CYS A CA 1
ATOM 3160 C C . CYS A 1 414 ? 15.703 23.891 -7.848 1 92 414 CYS A C 1
ATOM 3162 O O . CYS A 1 414 ? 15.398 25.016 -8.242 1 92 414 CYS A O 1
ATOM 3164 N N . PHE A 1 415 ? 15.484 22.844 -8.461 1 94.44 415 PHE A N 1
ATOM 3165 C CA . PHE A 1 415 ? 14.828 22.875 -9.766 1 94.44 415 PHE A CA 1
ATOM 3166 C C . PHE A 1 415 ? 13.438 23.484 -9.656 1 94.44 415 PHE A C 1
ATOM 3168 O O . PHE A 1 415 ? 13.078 24.344 -10.461 1 94.44 415 PHE A O 1
ATOM 3175 N N . GLY A 1 416 ? 12.688 23.016 -8.703 1 93.69 416 GLY A N 1
ATOM 3176 C CA . GLY A 1 416 ? 11.359 23.578 -8.484 1 93.69 416 GLY A CA 1
ATOM 3177 C C . GLY A 1 416 ? 11.383 25.062 -8.18 1 93.69 416 GLY A C 1
ATOM 3178 O O . GLY A 1 416 ? 10.523 25.812 -8.656 1 93.69 416 GLY A O 1
ATOM 3179 N N . ARG A 1 417 ? 12.328 25.5 -7.422 1 91.19 417 ARG A N 1
ATOM 3180 C CA . ARG A 1 417 ? 12.445 26.906 -7.066 1 91.19 417 ARG A CA 1
ATOM 3181 C C . ARG A 1 417 ? 12.82 27.75 -8.281 1 91.19 417 ARG A C 1
ATOM 3183 O O . ARG A 1 417 ? 12.367 28.875 -8.43 1 91.19 417 ARG A O 1
ATOM 3190 N N . VAL A 1 418 ? 13.688 27.266 -9.094 1 93.31 418 VAL A N 1
ATOM 3191 C CA . VAL A 1 418 ? 14.062 27.969 -10.312 1 93.31 418 VAL A CA 1
ATOM 3192 C C . VAL A 1 418 ? 12.82 28.234 -11.156 1 93.31 418 VAL A C 1
ATOM 3194 O O . VAL A 1 418 ? 12.609 29.344 -11.641 1 93.31 418 VAL A O 1
ATOM 3197 N N . VAL A 1 419 ? 12.039 27.219 -11.281 1 92.5 419 VAL A N 1
ATOM 3198 C CA . VAL A 1 419 ? 10.828 27.344 -12.086 1 92.5 419 VAL A CA 1
ATOM 3199 C C . VAL A 1 419 ? 9.883 28.359 -11.438 1 92.5 419 VAL A C 1
ATOM 3201 O O . VAL A 1 419 ? 9.273 29.188 -12.125 1 92.5 419 VAL A O 1
ATOM 3204 N N . ALA A 1 420 ? 9.781 28.266 -10.156 1 90.69 420 ALA A N 1
ATOM 3205 C CA . ALA A 1 420 ? 8.914 29.188 -9.43 1 90.69 420 ALA A CA 1
ATOM 3206 C C . ALA A 1 420 ? 9.359 30.641 -9.617 1 90.69 420 ALA A C 1
ATOM 3208 O O . ALA A 1 420 ? 8.539 31.531 -9.852 1 90.69 420 ALA A O 1
ATOM 3209 N N . GLU A 1 421 ? 10.664 30.875 -9.523 1 90.94 421 GLU A N 1
ATOM 3210 C CA . GLU A 1 421 ? 11.211 32.219 -9.664 1 90.94 421 GLU A CA 1
ATOM 3211 C C . GLU A 1 421 ? 11.039 32.75 -11.094 1 90.94 421 GLU A C 1
ATOM 3213 O O . GLU A 1 421 ? 10.797 33.938 -11.297 1 90.94 421 GLU A O 1
ATOM 3218 N N . LEU A 1 422 ? 11.164 31.906 -12.016 1 91.88 422 LEU A N 1
ATOM 3219 C CA . LEU A 1 422 ? 10.969 32.312 -13.406 1 91.88 422 LEU A CA 1
ATOM 3220 C C . LEU A 1 422 ? 9.508 32.656 -13.672 1 91.88 422 LEU A C 1
ATOM 3222 O O . LEU A 1 422 ? 9.219 33.625 -14.367 1 91.88 422 LEU A O 1
ATOM 3226 N N . LEU A 1 423 ? 8.672 31.859 -13.148 1 89.25 423 LEU A N 1
ATOM 3227 C CA . LEU A 1 423 ? 7.25 32.125 -13.328 1 89.25 423 LEU A CA 1
ATOM 3228 C C . LEU A 1 423 ? 6.832 33.406 -12.578 1 89.25 423 LEU A C 1
ATOM 3230 O O . LEU A 1 423 ? 5.98 34.156 -13.055 1 89.25 423 LEU A O 1
ATOM 3234 N N . ALA A 1 424 ? 7.367 33.531 -11.422 1 87.5 424 ALA A N 1
ATOM 3235 C CA . ALA A 1 424 ? 7.105 34.781 -10.672 1 87.5 424 ALA A CA 1
ATOM 3236 C C . ALA A 1 424 ? 7.613 36 -11.422 1 87.5 424 ALA A C 1
ATOM 3238 O O . ALA A 1 424 ? 6.949 37.031 -11.445 1 87.5 424 ALA A O 1
ATOM 3239 N N . GLY A 1 425 ? 8.781 35.906 -11.969 1 87.44 425 GLY A N 1
ATOM 3240 C CA . GLY A 1 425 ? 9.336 36.969 -12.766 1 87.44 425 GLY A CA 1
ATOM 3241 C C . GLY A 1 425 ? 8.5 37.312 -13.992 1 87.44 425 GLY A C 1
ATOM 3242 O O . GLY A 1 425 ? 8.422 38.469 -14.406 1 87.44 425 GLY A O 1
ATOM 3243 N N . ALA A 1 426 ? 7.852 36.312 -14.516 1 88.44 426 ALA A N 1
ATOM 3244 C CA . ALA A 1 426 ? 7 36.5 -15.688 1 88.44 426 ALA A CA 1
ATOM 3245 C C . ALA A 1 426 ? 5.602 36.969 -15.281 1 88.44 426 ALA A C 1
ATOM 3247 O O . ALA A 1 426 ? 4.754 37.219 -16.141 1 88.44 426 ALA A O 1
ATOM 3248 N N . GLY A 1 427 ? 5.332 37.031 -14.047 1 84 427 GLY A N 1
ATOM 3249 C CA . GLY A 1 427 ? 4.055 37.5 -13.531 1 84 427 GLY A CA 1
ATOM 3250 C C . GLY A 1 427 ? 2.969 36.438 -13.586 1 84 427 GLY A C 1
ATOM 3251 O O . GLY A 1 427 ? 1.779 36.75 -13.5 1 84 427 GLY A O 1
ATOM 3252 N N . LEU A 1 428 ? 3.373 35.281 -13.695 1 83.31 428 LEU A N 1
ATOM 3253 C CA . LEU A 1 428 ? 2.391 34.219 -13.859 1 83.31 428 LEU A CA 1
ATOM 3254 C C . LEU A 1 428 ? 1.967 33.656 -12.508 1 83.31 428 LEU A C 1
ATOM 3256 O O . LEU A 1 428 ? 0.905 33.031 -12.398 1 83.31 428 LEU A O 1
ATOM 3260 N N . ILE A 1 429 ? 2.834 33.781 -11.5 1 80.31 429 ILE A N 1
ATOM 3261 C CA . ILE A 1 429 ? 2.48 33.375 -10.148 1 80.31 429 ILE A CA 1
ATOM 3262 C C . ILE A 1 429 ? 2.676 34.531 -9.172 1 80.31 429 ILE A C 1
ATOM 3264 O O . ILE A 1 429 ? 3.449 35.438 -9.445 1 80.31 429 ILE A O 1
ATOM 3268 N N . ASP A 1 430 ? 1.865 34.438 -8.07 1 77.19 430 ASP A N 1
ATOM 3269 C CA . ASP A 1 430 ? 1.999 35.469 -7.035 1 77.19 430 ASP A CA 1
ATOM 3270 C C . ASP A 1 430 ? 3.158 35.125 -6.094 1 77.19 430 ASP A C 1
ATOM 3272 O O . ASP A 1 430 ? 3.012 34.312 -5.176 1 77.19 430 ASP A O 1
ATOM 3276 N N . ALA A 1 431 ? 4.211 35.844 -6.332 1 75.62 431 ALA A N 1
ATOM 3277 C CA . ALA A 1 431 ? 5.422 35.594 -5.547 1 75.62 431 ALA A CA 1
ATOM 3278 C C . ALA A 1 431 ? 5.195 35.938 -4.078 1 75.62 431 ALA A C 1
ATOM 3280 O O . ALA A 1 431 ? 5.922 35.469 -3.205 1 75.62 431 ALA A O 1
ATOM 3281 N N . GLY A 1 432 ? 4.152 36.75 -3.82 1 69 432 GLY A N 1
ATOM 3282 C CA . GLY A 1 432 ? 3.898 37.188 -2.461 1 69 432 GLY A CA 1
ATOM 3283 C C . GLY A 1 432 ? 3.07 36.219 -1.653 1 69 432 GLY A C 1
ATOM 3284 O O . GLY A 1 432 ? 2.982 36.312 -0.429 1 69 432 GLY A O 1
ATOM 3285 N N . ALA A 1 433 ? 2.578 35.312 -2.314 1 70.81 433 ALA A N 1
ATOM 3286 C CA . ALA A 1 433 ? 1.79 34.312 -1.576 1 70.81 433 ALA A CA 1
ATOM 3287 C C . ALA A 1 433 ? 2.682 33.469 -0.695 1 70.81 433 ALA A C 1
ATOM 3289 O O . ALA A 1 433 ? 3.682 32.906 -1.163 1 70.81 433 ALA A O 1
ATOM 3290 N N . PRO A 1 434 ? 2.318 33.5 0.586 1 70.31 434 PRO A N 1
ATOM 3291 C CA . PRO A 1 434 ? 3.182 32.75 1.506 1 70.31 434 PRO A CA 1
ATOM 3292 C C . PRO A 1 434 ? 3.295 31.266 1.143 1 70.31 434 PRO A C 1
ATOM 3294 O O . PRO A 1 434 ? 2.279 30.609 0.906 1 70.31 434 PRO A O 1
ATOM 3297 N N . GLY A 1 435 ? 4.52 30.766 0.947 1 75.25 435 GLY A N 1
ATOM 3298 C CA . GLY A 1 435 ? 4.801 29.344 0.8 1 75.25 435 GLY A CA 1
ATOM 3299 C C . GLY A 1 435 ? 4.715 28.859 -0.636 1 75.25 435 GLY A C 1
ATOM 3300 O O . GLY A 1 435 ? 4.934 27.688 -0.916 1 75.25 435 GLY A O 1
ATOM 3301 N N . ILE A 1 436 ? 4.418 29.766 -1.543 1 80 436 ILE A N 1
ATOM 3302 C CA . ILE A 1 436 ? 4.207 29.344 -2.924 1 80 436 ILE A CA 1
ATOM 3303 C C . ILE A 1 436 ? 5.516 28.812 -3.506 1 80 436 ILE A C 1
ATOM 3305 O O . ILE A 1 436 ? 5.523 27.797 -4.199 1 80 436 ILE A O 1
ATOM 3309 N N . VAL A 1 437 ? 6.594 29.531 -3.244 1 83.06 437 VAL A N 1
ATOM 3310 C CA . VAL A 1 437 ? 7.883 29.094 -3.773 1 83.06 437 VAL A CA 1
ATOM 3311 C C . VAL A 1 437 ? 8.281 27.766 -3.145 1 83.06 437 VAL A C 1
ATOM 3313 O O . VAL A 1 437 ? 8.859 26.906 -3.814 1 83.06 437 VAL A O 1
ATOM 3316 N N . GLY A 1 438 ? 7.984 27.594 -1.877 1 83.25 438 GLY A N 1
ATOM 3317 C CA . GLY A 1 438 ? 8.234 26.328 -1.203 1 83.25 438 GLY A CA 1
ATOM 3318 C C . GLY A 1 438 ? 7.441 25.172 -1.79 1 83.25 438 GLY A C 1
ATOM 3319 O O . GLY A 1 438 ? 7.938 24.047 -1.86 1 83.25 438 GLY A O 1
ATOM 3320 N N . MET A 1 439 ? 6.285 25.484 -2.209 1 85.62 439 MET A N 1
ATOM 3321 C CA . MET A 1 439 ? 5.445 24.469 -2.83 1 85.62 439 MET A CA 1
ATOM 3322 C C . MET A 1 439 ? 6.039 24 -4.156 1 85.62 439 MET A C 1
ATOM 3324 O O . MET A 1 439 ? 6.055 22.812 -4.449 1 85.62 439 MET A O 1
ATOM 3328 N N . TYR A 1 440 ? 6.492 24.906 -4.867 1 89.5 440 TYR A N 1
ATOM 3329 C CA . TYR A 1 440 ? 7.125 24.547 -6.129 1 89.5 440 TYR A CA 1
ATOM 3330 C C . TYR A 1 440 ? 8.414 23.75 -5.891 1 89.5 440 TYR A C 1
ATOM 3332 O O . TYR A 1 440 ? 8.75 22.859 -6.664 1 89.5 440 TYR A O 1
ATOM 3340 N N . ALA A 1 441 ? 9.141 24.141 -4.875 1 90.5 441 ALA A N 1
ATOM 3341 C CA . ALA A 1 441 ? 10.344 23.375 -4.523 1 90.5 441 ALA A CA 1
ATOM 3342 C C . ALA A 1 441 ? 9.992 21.938 -4.188 1 90.5 441 ALA A C 1
ATOM 3344 O O . ALA A 1 441 ? 10.695 21.016 -4.609 1 90.5 441 ALA A O 1
ATOM 3345 N N . LEU A 1 442 ? 8.945 21.781 -3.455 1 90.56 442 LEU A N 1
ATOM 3346 C CA . LEU A 1 442 ? 8.508 20.438 -3.082 1 90.56 442 LEU A CA 1
ATOM 3347 C C . LEU A 1 442 ? 8.07 19.641 -4.312 1 90.56 442 LEU A C 1
ATOM 3349 O O . LEU A 1 442 ? 8.414 18.469 -4.453 1 90.56 442 LEU A O 1
ATOM 3353 N N . MET A 1 443 ? 7.324 20.281 -5.18 1 93.25 443 MET A N 1
ATOM 3354 C CA . MET A 1 443 ? 6.883 19.625 -6.406 1 93.25 443 MET A CA 1
ATOM 3355 C C . MET A 1 443 ? 8.07 19.297 -7.309 1 93.25 443 MET A C 1
ATOM 3357 O O . MET A 1 443 ? 8.062 18.297 -8.023 1 93.25 443 MET A O 1
ATOM 3361 N N . GLY A 1 444 ? 9 20.188 -7.289 1 95.38 444 GLY A N 1
ATOM 3362 C CA . GLY A 1 444 ? 10.227 19.891 -8.023 1 95.38 444 GLY A CA 1
ATOM 3363 C C . GLY A 1 444 ? 10.969 18.688 -7.5 1 95.38 444 GLY A C 1
ATOM 3364 O O . GLY A 1 444 ? 11.445 17.859 -8.273 1 95.38 444 GLY A O 1
ATOM 3365 N N . ALA A 1 445 ? 11.086 18.594 -6.234 1 94.5 445 ALA A N 1
ATOM 3366 C CA . ALA A 1 445 ? 11.703 17.422 -5.617 1 94.5 445 ALA A CA 1
ATOM 3367 C C . ALA A 1 445 ? 10.953 16.141 -6.004 1 94.5 445 ALA A C 1
ATOM 3369 O O . ALA A 1 445 ? 11.578 15.141 -6.375 1 94.5 445 ALA A O 1
ATOM 3370 N N . ALA A 1 446 ?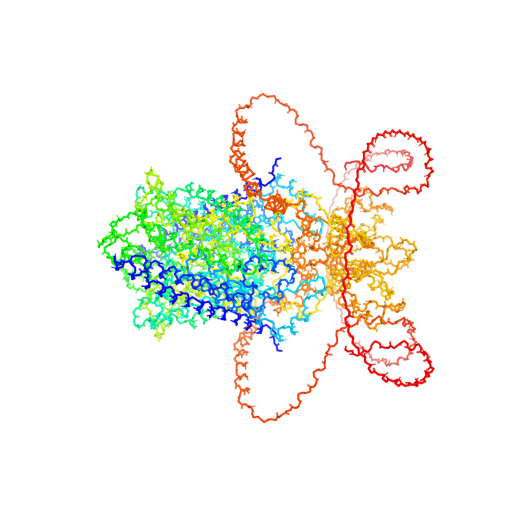 9.641 16.234 -5.93 1 96.19 446 ALA A N 1
ATOM 3371 C CA . ALA A 1 446 ? 8.812 15.078 -6.277 1 96.19 446 ALA A CA 1
ATOM 3372 C C . ALA A 1 446 ? 9.008 14.68 -7.738 1 96.19 446 ALA A C 1
ATOM 3374 O O . ALA A 1 446 ? 9.102 13.5 -8.062 1 96.19 446 ALA A O 1
ATOM 3375 N N . SER A 1 447 ? 9.039 15.633 -8.594 1 97.06 447 SER A N 1
ATOM 3376 C CA . SER A 1 447 ? 9.148 15.359 -10.023 1 97.06 447 SER A CA 1
ATOM 3377 C C . SER A 1 447 ? 10.484 14.695 -10.359 1 97.06 447 SER A C 1
ATOM 3379 O O . SER A 1 447 ? 10.516 13.711 -11.102 1 97.06 447 SER A O 1
ATOM 3381 N N . PHE A 1 448 ? 11.523 15.219 -9.852 1 96.94 448 PHE A N 1
ATOM 3382 C CA . PHE A 1 448 ? 12.836 14.633 -10.117 1 96.94 448 PHE A CA 1
ATOM 3383 C C . PHE A 1 448 ? 12.93 13.227 -9.523 1 96.94 448 PHE A C 1
ATOM 3385 O O . PHE A 1 448 ? 13.398 12.305 -10.188 1 96.94 448 PHE A O 1
ATOM 3392 N N . LEU A 1 449 ? 12.5 13.047 -8.32 1 96.62 449 LEU A N 1
ATOM 3393 C CA . LEU A 1 449 ? 12.539 11.742 -7.672 1 96.62 449 LEU A CA 1
ATOM 3394 C C . LEU A 1 449 ? 11.672 10.742 -8.422 1 96.62 449 LEU A C 1
ATOM 3396 O O . LEU A 1 449 ? 12.039 9.57 -8.562 1 96.62 449 LEU A O 1
ATOM 3400 N N . GLY A 1 450 ? 10.508 11.195 -8.828 1 95.56 450 GLY A N 1
ATOM 3401 C CA . GLY A 1 450 ? 9.664 10.336 -9.641 1 95.56 450 GLY A CA 1
ATOM 3402 C C . GLY A 1 450 ? 10.328 9.883 -10.922 1 95.56 450 GLY A C 1
ATOM 3403 O O . GLY A 1 450 ? 10.117 8.75 -11.375 1 95.56 450 GLY A O 1
ATOM 3404 N N . GLY A 1 451 ? 11.133 10.719 -11.508 1 95.5 451 GLY A N 1
ATOM 3405 C CA . GLY A 1 451 ? 11.828 10.398 -12.742 1 95.5 451 GLY A CA 1
ATOM 3406 C C . GLY A 1 451 ? 13.016 9.477 -12.539 1 95.5 451 GLY A C 1
ATOM 3407 O O . GLY A 1 451 ? 13.352 8.688 -13.422 1 95.5 451 GLY A O 1
ATOM 3408 N N . VAL A 1 452 ? 13.594 9.555 -11.422 1 96.56 452 VAL A N 1
ATOM 3409 C CA . VAL A 1 452 ? 14.812 8.789 -11.172 1 96.56 452 VAL A CA 1
ATOM 3410 C C . VAL A 1 452 ? 14.461 7.43 -10.578 1 96.56 452 VAL A C 1
ATOM 3412 O O . VAL A 1 452 ? 14.93 6.395 -11.047 1 96.56 452 VAL A O 1
ATOM 3415 N N . MET A 1 453 ? 13.633 7.426 -9.57 1 95.38 453 MET A N 1
ATOM 3416 C CA . MET A 1 453 ? 13.375 6.207 -8.812 1 95.38 453 MET A CA 1
ATOM 3417 C C . MET A 1 453 ? 12.18 5.457 -9.383 1 95.38 453 MET A C 1
ATOM 3419 O O . MET A 1 453 ? 12.016 4.258 -9.148 1 95.38 453 MET A O 1
ATOM 3423 N N . ARG A 1 454 ? 11.305 6.086 -10.094 1 93.19 454 ARG A N 1
ATOM 3424 C CA . ARG A 1 454 ? 10.102 5.52 -10.695 1 93.19 454 ARG A CA 1
ATOM 3425 C C . ARG A 1 454 ? 9.219 4.859 -9.641 1 93.19 454 ARG A C 1
ATOM 3427 O O . ARG A 1 454 ? 8.703 3.762 -9.852 1 93.19 454 ARG A O 1
ATOM 3434 N N . MET A 1 455 ? 9.234 5.367 -8.453 1 91.56 455 MET A N 1
ATOM 3435 C CA . MET A 1 455 ? 8.328 5.004 -7.371 1 91.56 455 MET A CA 1
ATOM 3436 C C . MET A 1 455 ? 7.328 6.125 -7.105 1 91.56 455 MET A C 1
ATOM 3438 O O . MET A 1 455 ? 7.676 7.305 -7.168 1 91.56 455 MET A O 1
ATOM 3442 N N . SER A 1 456 ? 6.086 5.789 -6.875 1 89.06 456 SER A N 1
ATOM 3443 C CA . SER A 1 456 ? 5.062 6.832 -6.801 1 89.06 456 SER A CA 1
ATOM 3444 C C . SER A 1 456 ? 4.473 6.922 -5.398 1 89.06 456 SER A C 1
ATOM 3446 O O . SER A 1 456 ? 4.797 7.84 -4.641 1 89.06 456 SER A O 1
ATOM 3448 N N . ALA A 1 457 ? 3.795 5.832 -4.93 1 90 457 ALA A N 1
ATOM 3449 C CA . ALA A 1 457 ? 3.07 5.867 -3.662 1 90 457 ALA A CA 1
ATOM 3450 C C . ALA A 1 457 ? 4.023 6.078 -2.49 1 90 457 ALA A C 1
ATOM 3452 O O . ALA A 1 457 ? 3.738 6.863 -1.582 1 90 457 ALA A O 1
ATOM 3453 N N . SER A 1 458 ? 5.102 5.414 -2.529 1 93.12 458 SER A N 1
ATOM 3454 C CA . SER A 1 458 ? 6.059 5.539 -1.436 1 93.12 458 SER A CA 1
ATOM 3455 C C . SER A 1 458 ? 6.668 6.934 -1.39 1 93.12 458 SER A C 1
ATOM 3457 O O . SER A 1 458 ? 6.762 7.543 -0.321 1 93.12 458 SER A O 1
ATOM 3459 N N . MET A 1 459 ? 7.039 7.453 -2.531 1 94.38 459 MET A N 1
ATOM 3460 C CA . MET A 1 459 ? 7.633 8.789 -2.58 1 94.38 459 MET A CA 1
ATOM 3461 C C . MET A 1 459 ? 6.629 9.852 -2.137 1 94.38 459 MET A C 1
ATOM 3463 O O . MET A 1 459 ? 7 10.82 -1.48 1 94.38 459 MET A O 1
ATOM 3467 N N . CYS A 1 460 ? 5.445 9.633 -2.543 1 93.06 460 CYS A N 1
ATOM 3468 C CA . CYS A 1 460 ? 4.379 10.555 -2.172 1 93.06 460 CYS A CA 1
ATOM 3469 C C . CYS A 1 460 ? 4.25 10.656 -0.657 1 93.06 460 CYS A C 1
ATOM 3471 O O . CYS A 1 460 ? 4.25 11.758 -0.104 1 93.06 460 CYS A O 1
ATOM 3473 N N . LEU A 1 461 ? 4.215 9.555 -0.024 1 92.5 461 LEU A N 1
ATOM 3474 C CA . LEU A 1 461 ? 4.004 9.555 1.42 1 92.5 461 LEU A CA 1
ATOM 3475 C C . LEU A 1 461 ? 5.27 9.977 2.152 1 92.5 461 LEU A C 1
ATOM 3477 O O . LEU A 1 461 ? 5.199 10.641 3.189 1 92.5 461 LEU A O 1
ATOM 3481 N N . ILE A 1 462 ? 6.414 9.586 1.661 1 92.19 462 ILE A N 1
ATOM 3482 C CA . ILE A 1 462 ? 7.66 10 2.293 1 92.19 462 ILE A CA 1
ATOM 3483 C C . ILE A 1 462 ? 7.77 11.523 2.266 1 92.19 462 ILE A C 1
ATOM 3485 O O . ILE A 1 462 ? 8.055 12.148 3.291 1 92.19 462 ILE A O 1
ATOM 3489 N N . LEU A 1 463 ? 7.52 12.125 1.136 1 91.19 463 LEU A N 1
ATOM 3490 C CA . LEU A 1 463 ? 7.621 13.578 1.009 1 91.19 463 LEU A CA 1
ATOM 3491 C C . LEU A 1 463 ? 6.566 14.273 1.861 1 91.19 463 LEU A C 1
ATOM 3493 O O . LEU A 1 463 ? 6.844 15.297 2.484 1 91.19 463 LEU A O 1
ATOM 3497 N N . MET A 1 464 ? 5.367 13.742 1.89 1 88.06 464 MET A N 1
ATOM 3498 C CA . MET A 1 464 ? 4.305 14.336 2.695 1 88.06 464 MET A CA 1
ATOM 3499 C C . MET A 1 464 ? 4.617 14.219 4.184 1 88.06 464 MET A C 1
ATOM 3501 O O . MET A 1 464 ? 4.418 15.172 4.941 1 88.06 464 MET A O 1
ATOM 3505 N N . GLU A 1 465 ? 5.09 13.047 4.621 1 85.94 465 GLU A N 1
ATOM 3506 C CA . GLU A 1 465 ? 5.395 12.828 6.031 1 85.94 465 GLU A CA 1
ATOM 3507 C C . GLU A 1 465 ? 6.594 13.664 6.473 1 85.94 465 GLU A C 1
ATOM 3509 O O . GLU A 1 465 ? 6.633 14.156 7.602 1 85.94 465 GLU A O 1
ATOM 3514 N N . MET A 1 466 ? 7.488 13.836 5.613 1 82.12 466 MET A N 1
ATOM 3515 C CA . MET A 1 466 ? 8.672 14.625 5.941 1 82.12 466 MET A CA 1
ATOM 3516 C C . MET A 1 466 ? 8.328 16.109 6.07 1 82.12 466 MET A C 1
ATOM 3518 O O . MET A 1 466 ? 8.906 16.812 6.898 1 82.12 466 MET A O 1
ATOM 3522 N N . THR A 1 467 ? 7.43 16.562 5.23 1 78.19 467 THR A N 1
ATOM 3523 C CA . THR A 1 467 ? 7.082 17.984 5.238 1 78.19 467 THR A CA 1
ATOM 3524 C C . THR A 1 467 ? 5.93 18.25 6.203 1 78.19 467 THR A C 1
ATOM 3526 O O . THR A 1 467 ? 5.699 19.391 6.598 1 78.19 467 THR A O 1
ATOM 3529 N N . GLY A 1 468 ? 5.172 17.219 6.527 1 77.19 468 GLY A N 1
ATOM 3530 C CA . GLY A 1 468 ? 4.02 17.391 7.398 1 77.19 468 GLY A CA 1
ATOM 3531 C C . GLY A 1 468 ? 2.898 18.188 6.766 1 77.19 468 GLY A C 1
ATOM 3532 O O . GLY A 1 468 ? 2.189 18.922 7.457 1 77.19 468 GLY A O 1
ATOM 3533 N N . ALA A 1 469 ? 2.818 18.156 5.422 1 78.44 469 ALA A N 1
ATOM 3534 C CA . ALA A 1 469 ? 1.818 18.953 4.715 1 78.44 469 ALA A CA 1
ATOM 3535 C C . ALA A 1 469 ? 0.859 18.062 3.936 1 78.44 469 ALA A C 1
ATOM 3537 O O . ALA A 1 469 ? 0.97 17.938 2.713 1 78.44 469 ALA A O 1
ATOM 3538 N N . PRO A 1 470 ? -0.121 17.578 4.609 1 77.56 470 PRO A N 1
ATOM 3539 C CA . PRO A 1 470 ? -1.046 16.656 3.928 1 77.56 470 PRO A CA 1
ATOM 3540 C C . PRO A 1 470 ? -1.856 17.359 2.834 1 77.56 470 PRO A C 1
ATOM 3542 O O . PRO A 1 470 ? -2.326 16.703 1.9 1 77.56 470 PRO A O 1
ATOM 3545 N N . GLY A 1 471 ? -1.984 18.688 2.902 1 75.44 471 GLY A N 1
ATOM 3546 C CA . GLY A 1 471 ? -2.711 19.422 1.887 1 75.44 471 GLY A CA 1
ATOM 3547 C C . GLY A 1 471 ? -2.066 19.359 0.516 1 75.44 471 GLY A C 1
ATOM 3548 O O . GLY A 1 471 ? -2.719 19.609 -0.497 1 75.44 471 GLY A O 1
ATOM 3549 N N . THR A 1 472 ? -0.832 18.953 0.482 1 81.56 472 THR A N 1
ATOM 3550 C CA . THR A 1 472 ? -0.106 18.906 -0.783 1 81.56 472 THR A CA 1
ATOM 3551 C C . THR A 1 472 ? -0.254 17.531 -1.439 1 81.56 472 THR A C 1
ATOM 3553 O O . THR A 1 472 ? 0.139 17.344 -2.594 1 81.56 472 THR A O 1
ATOM 3556 N N . LEU A 1 473 ? -0.907 16.656 -0.835 1 85.62 473 LEU A N 1
ATOM 3557 C CA . LEU A 1 473 ? -0.939 15.258 -1.252 1 85.62 473 LEU A CA 1
ATOM 3558 C C . LEU A 1 473 ? -1.517 15.125 -2.658 1 85.62 473 LEU A C 1
ATOM 3560 O O . LEU A 1 473 ? -0.968 14.398 -3.492 1 85.62 473 LEU A O 1
ATOM 3564 N N . PRO A 1 474 ? -2.598 15.812 -2.98 1 80.75 474 PRO A N 1
ATOM 3565 C CA . PRO A 1 474 ? -3.146 15.641 -4.328 1 80.75 474 PRO A CA 1
ATOM 3566 C C . PRO A 1 474 ? -2.168 16.062 -5.422 1 80.75 474 PRO A C 1
ATOM 3568 O O . PRO A 1 474 ? -2.068 15.398 -6.457 1 80.75 474 PRO A O 1
ATOM 3571 N N . PHE A 1 475 ? -1.45 17.078 -5.168 1 84.44 475 PHE A N 1
ATOM 3572 C CA . PHE A 1 475 ? -0.495 17.562 -6.16 1 84.44 475 PHE A CA 1
ATOM 3573 C C . PHE A 1 475 ? 0.73 16.656 -6.215 1 84.44 475 PHE A C 1
ATOM 3575 O O . PHE A 1 475 ? 1.271 16.406 -7.297 1 84.44 475 PHE A O 1
ATOM 3582 N N . LEU A 1 476 ? 1.118 16.219 -5.047 1 91.44 476 LEU A N 1
ATOM 3583 C CA . LEU A 1 476 ? 2.232 15.281 -5.016 1 91.44 476 LEU A CA 1
ATOM 3584 C C . LEU A 1 476 ? 1.906 14.031 -5.816 1 91.44 476 LEU A C 1
ATOM 3586 O O . LEU A 1 476 ? 2.748 13.531 -6.57 1 91.44 476 LEU A O 1
ATOM 3590 N N . MET A 1 477 ? 0.714 13.562 -5.621 1 91.5 477 MET A N 1
ATOM 3591 C CA . MET A 1 477 ? 0.292 12.359 -6.336 1 91.5 477 MET A CA 1
ATOM 3592 C C . MET A 1 477 ? 0.295 12.594 -7.844 1 91.5 477 MET A C 1
ATOM 3594 O O . MET A 1 477 ? 0.807 11.773 -8.602 1 91.5 477 MET A O 1
ATOM 3598 N N . MET A 1 478 ? -0.227 13.68 -8.211 1 85.31 478 MET A N 1
ATOM 3599 C CA . MET A 1 478 ? -0.315 13.992 -9.633 1 85.31 478 MET A CA 1
ATOM 3600 C C . MET A 1 478 ? 1.074 14.133 -10.25 1 85.31 478 MET A C 1
ATOM 3602 O O . MET A 1 478 ? 1.354 13.547 -11.297 1 85.31 478 MET A O 1
ATOM 3606 N N . VAL A 1 479 ? 1.927 14.883 -9.602 1 92.06 479 VAL A N 1
ATOM 3607 C CA . VAL A 1 479 ? 3.262 15.164 -10.117 1 92.06 479 VAL A CA 1
ATOM 3608 C C . VAL A 1 479 ? 4.059 13.859 -10.219 1 92.06 479 VAL A C 1
ATOM 3610 O O . VAL A 1 479 ? 4.758 13.633 -11.211 1 92.06 479 VAL A O 1
ATOM 3613 N N . LEU A 1 480 ? 3.938 13.016 -9.289 1 94.75 480 LEU A N 1
ATOM 3614 C CA . LEU A 1 480 ? 4.715 11.781 -9.266 1 94.75 480 LEU A CA 1
ATOM 3615 C C . LEU A 1 480 ? 4.238 10.82 -10.352 1 94.75 480 LEU A C 1
ATOM 3617 O O . LEU A 1 480 ? 5.051 10.148 -10.992 1 94.75 480 LEU A O 1
ATOM 3621 N N . VAL A 1 481 ? 2.973 10.742 -10.562 1 87.75 481 VAL A N 1
ATOM 3622 C CA . VAL A 1 481 ? 2.438 9.852 -11.586 1 87.75 481 VAL A CA 1
ATOM 3623 C C . VAL A 1 481 ? 2.893 10.312 -12.961 1 87.75 481 VAL A C 1
ATOM 3625 O O . VAL A 1 481 ? 3.301 9.5 -13.797 1 87.75 481 VAL A O 1
ATOM 3628 N N . ILE A 1 482 ? 2.844 11.578 -13.18 1 89.06 482 ILE A N 1
ATOM 3629 C CA . ILE A 1 482 ? 3.236 12.125 -14.477 1 89.06 482 ILE A CA 1
ATOM 3630 C C . ILE A 1 482 ? 4.746 11.969 -14.664 1 89.06 482 ILE A C 1
ATOM 3632 O O . ILE A 1 482 ? 5.203 11.547 -15.727 1 89.06 482 ILE A O 1
ATOM 3636 N N . ALA A 1 483 ? 5.48 12.32 -13.664 1 95 483 ALA A N 1
ATOM 3637 C CA . ALA A 1 483 ? 6.938 12.227 -13.75 1 95 483 ALA A CA 1
ATOM 3638 C C . ALA A 1 483 ? 7.383 10.797 -14.008 1 95 483 ALA A C 1
ATOM 3640 O O . ALA A 1 483 ? 8.273 10.547 -14.828 1 95 483 ALA A O 1
ATOM 3641 N N . LYS A 1 484 ? 6.82 9.891 -13.305 1 92.31 484 LYS A N 1
ATOM 3642 C CA . LYS A 1 484 ? 7.133 8.484 -13.531 1 92.31 484 LYS A CA 1
ATOM 3643 C C . LYS A 1 484 ? 6.781 8.07 -14.961 1 92.31 484 LYS A C 1
ATOM 3645 O O . LYS A 1 484 ? 7.555 7.367 -15.617 1 92.31 484 LYS A O 1
ATOM 3650 N N . GLY A 1 485 ? 5.586 8.453 -15.414 1 86.62 485 GLY A N 1
ATOM 3651 C CA . GLY A 1 485 ? 5.172 8.141 -16.766 1 86.62 485 GLY A CA 1
ATOM 3652 C C . GLY A 1 485 ? 6.137 8.664 -17.828 1 86.62 485 GLY A C 1
ATOM 3653 O O . GLY A 1 485 ? 6.422 7.977 -18.812 1 86.62 485 GLY A O 1
ATOM 3654 N N . VAL A 1 486 ? 6.625 9.82 -17.578 1 90.25 486 VAL A N 1
ATOM 3655 C CA . VAL A 1 486 ? 7.578 10.414 -18.516 1 90.25 486 VAL A CA 1
ATOM 3656 C C . VAL A 1 486 ? 8.898 9.656 -18.453 1 90.25 486 VAL A C 1
ATOM 3658 O O . VAL A 1 486 ? 9.477 9.32 -19.5 1 90.25 486 VAL A O 1
ATOM 3661 N N . GLY A 1 487 ? 9.359 9.414 -17.266 1 91.31 487 GLY A N 1
ATOM 3662 C CA . GLY A 1 487 ? 10.594 8.656 -17.125 1 91.31 487 GLY A CA 1
ATOM 3663 C C . GLY A 1 487 ? 10.531 7.285 -17.766 1 91.31 487 GLY A C 1
ATOM 3664 O O . GLY A 1 487 ? 11.484 6.859 -18.422 1 91.31 487 GLY A O 1
ATOM 3665 N N . ASP A 1 488 ? 9.422 6.621 -17.656 1 87.19 488 ASP A N 1
ATOM 3666 C CA . ASP A 1 488 ? 9.25 5.266 -18.172 1 87.19 488 ASP A CA 1
ATOM 3667 C C . ASP A 1 488 ? 9.305 5.238 -19.688 1 87.19 488 ASP A C 1
ATOM 3669 O O . ASP A 1 488 ? 9.5 4.18 -20.297 1 87.19 488 ASP A O 1
ATOM 3673 N N . ARG A 1 489 ? 9.195 6.309 -20.297 1 83.88 489 ARG A N 1
ATOM 3674 C CA . ARG A 1 489 ? 9.234 6.359 -21.766 1 83.88 489 ARG A CA 1
ATOM 3675 C C . ARG A 1 489 ? 10.672 6.383 -22.266 1 83.88 489 ARG A C 1
ATOM 3677 O O . ARG A 1 489 ? 10.93 6.09 -23.438 1 83.88 489 ARG A O 1
ATOM 3684 N N . PHE A 1 490 ? 11.562 6.688 -21.375 1 86.19 490 PHE A N 1
ATOM 3685 C CA . PHE A 1 490 ? 12.922 6.887 -21.859 1 86.19 490 PHE A CA 1
ATOM 3686 C C . PHE A 1 490 ? 13.828 5.754 -21.391 1 86.19 490 PHE A C 1
ATOM 3688 O O . PHE A 1 490 ? 14.711 5.309 -22.125 1 86.19 490 PHE A O 1
ATOM 3695 N N . ASN A 1 491 ? 13.727 5.398 -20.219 1 89.94 491 ASN A N 1
ATOM 3696 C CA . ASN A 1 491 ? 14.492 4.289 -19.672 1 89.94 491 ASN A CA 1
ATOM 3697 C C . ASN A 1 491 ? 13.852 3.738 -18.406 1 89.94 491 ASN A C 1
ATOM 3699 O O . ASN A 1 491 ? 12.68 3.998 -18.125 1 89.94 491 ASN A O 1
ATOM 3703 N N . TYR A 1 492 ? 14.609 2.822 -17.766 1 90.94 492 TYR A N 1
ATOM 3704 C CA . TYR A 1 492 ? 14.109 2.24 -16.516 1 90.94 492 TYR A CA 1
ATOM 3705 C C . TYR A 1 492 ? 14.602 3.025 -15.312 1 90.94 492 TYR A C 1
ATOM 3707 O O . TYR A 1 492 ? 15.305 4.023 -15.461 1 90.94 492 TYR A O 1
ATOM 3715 N N . SER A 1 493 ? 14.195 2.701 -14.125 1 93.19 493 SER A N 1
ATOM 3716 C CA . SER A 1 493 ? 14.617 3.373 -12.898 1 93.19 493 SER A CA 1
ATOM 3717 C C . SER A 1 493 ? 16.109 3.184 -12.648 1 93.19 493 SER A C 1
ATOM 3719 O O . SER A 1 493 ? 16.719 2.254 -13.18 1 93.19 493 SER A O 1
ATOM 3721 N N . ILE A 1 494 ? 16.656 4.008 -11.867 1 95.81 494 ILE A N 1
ATOM 3722 C CA . ILE A 1 494 ? 18.078 3.932 -11.547 1 95.81 494 ILE A CA 1
ATOM 3723 C C . ILE A 1 494 ? 18.375 2.611 -10.836 1 95.81 494 ILE A C 1
ATOM 3725 O O . ILE A 1 494 ? 19.453 2.039 -11.008 1 95.81 494 ILE A O 1
ATOM 3729 N N . PHE A 1 495 ? 17.469 2.074 -10.078 1 94.38 495 PHE A N 1
ATOM 3730 C CA . PHE A 1 495 ? 17.656 0.814 -9.367 1 94.38 495 PHE A CA 1
ATOM 3731 C C . PHE A 1 495 ? 17.703 -0.356 -10.344 1 94.38 495 PHE A C 1
ATOM 3733 O O . PHE A 1 495 ? 18.5 -1.274 -10.188 1 94.38 495 PHE A O 1
ATOM 3740 N N . ASP A 1 496 ? 16.844 -0.297 -11.336 1 91.12 496 ASP A N 1
ATOM 3741 C CA . ASP A 1 496 ? 16.844 -1.353 -12.344 1 91.12 496 ASP A CA 1
ATOM 3742 C C . ASP A 1 496 ? 18.141 -1.354 -13.141 1 91.12 496 ASP A C 1
ATOM 3744 O O . ASP A 1 496 ? 18.672 -2.416 -13.484 1 91.12 496 ASP A O 1
ATOM 3748 N N . HIS A 1 497 ? 18.594 -0.16 -13.461 1 92 497 HIS A N 1
ATOM 3749 C CA . HIS A 1 497 ? 19.859 -0.07 -14.164 1 92 497 HIS A CA 1
ATOM 3750 C C . HIS A 1 497 ? 21 -0.657 -13.336 1 92 497 HIS A C 1
ATOM 3752 O O . HIS A 1 497 ? 21.859 -1.367 -13.859 1 92 497 HIS A O 1
ATOM 3758 N N . GLN A 1 498 ? 20.984 -0.369 -12.078 1 92.94 498 GLN A N 1
ATOM 3759 C CA . GLN A 1 498 ? 22.031 -0.911 -11.211 1 92.94 498 GLN A CA 1
ATOM 3760 C C . GLN A 1 498 ? 21.922 -2.43 -11.102 1 92.94 498 GLN A C 1
ATOM 3762 O O . GLN A 1 498 ? 22.938 -3.125 -11.023 1 92.94 498 GLN A O 1
ATOM 3767 N N . ILE A 1 499 ? 20.719 -2.971 -11.047 1 91.38 499 ILE A N 1
ATOM 3768 C CA . ILE A 1 499 ? 20.484 -4.41 -11.008 1 91.38 499 ILE A CA 1
ATOM 3769 C C . ILE A 1 499 ? 21.047 -5.059 -12.266 1 91.38 499 ILE A C 1
ATOM 3771 O O . ILE A 1 499 ? 21.719 -6.098 -12.195 1 91.38 499 ILE A O 1
ATOM 3775 N N . MET A 1 500 ? 20.828 -4.441 -13.375 1 86.69 500 MET A N 1
ATOM 3776 C CA . MET A 1 500 ? 21.312 -4.965 -14.648 1 86.69 500 MET A CA 1
ATOM 3777 C C . MET A 1 500 ? 22.828 -4.871 -14.734 1 86.69 500 MET A C 1
ATOM 3779 O O . MET A 1 500 ? 23.484 -5.777 -15.258 1 86.69 500 MET A O 1
ATOM 3783 N N . LEU A 1 501 ? 23.375 -3.787 -14.242 1 88.06 501 LEU A N 1
ATOM 3784 C CA . LEU A 1 501 ? 24.828 -3.6 -14.25 1 88.06 501 LEU A CA 1
ATOM 3785 C C . LEU A 1 501 ? 25.516 -4.652 -13.383 1 88.06 501 LEU A C 1
ATOM 3787 O O . LEU A 1 501 ? 26.625 -5.078 -13.688 1 88.06 501 LEU A O 1
ATOM 3791 N N . LYS A 1 502 ? 24.828 -5.105 -12.312 1 88.19 502 LYS A N 1
ATOM 3792 C CA . LYS A 1 502 ? 25.375 -6.109 -11.406 1 88.19 502 LYS A CA 1
ATOM 3793 C C . LYS A 1 502 ? 25.094 -7.52 -11.906 1 88.19 502 LYS A C 1
ATOM 3795 O O . LYS A 1 502 ? 25.578 -8.5 -11.336 1 88.19 502 LYS A O 1
ATOM 3800 N N . GLY A 1 503 ? 24.25 -7.648 -12.891 1 81.69 503 GLY A N 1
ATOM 3801 C CA . GLY A 1 503 ? 23.938 -8.938 -13.477 1 81.69 503 GLY A CA 1
ATOM 3802 C C . GLY A 1 503 ? 22.969 -9.758 -12.633 1 81.69 503 GLY A C 1
ATOM 3803 O O . GLY A 1 503 ? 22.969 -10.992 -12.703 1 81.69 503 GLY A O 1
ATOM 3804 N N . LEU A 1 504 ? 22.234 -9.109 -11.789 1 85.56 504 LEU A N 1
ATOM 3805 C CA . LEU A 1 504 ? 21.266 -9.82 -10.961 1 85.56 504 LEU A CA 1
ATOM 3806 C C . LEU A 1 504 ? 20.031 -10.211 -11.781 1 85.56 504 LEU A C 1
ATOM 3808 O O . LEU A 1 504 ? 19.562 -9.43 -12.602 1 85.56 504 LEU A O 1
ATOM 3812 N N . GLN A 1 505 ? 19.625 -11.398 -11.539 1 79.88 505 GLN A N 1
ATOM 3813 C CA . GLN A 1 505 ? 18.5 -11.93 -12.312 1 79.88 505 GLN A CA 1
ATOM 3814 C C . GLN A 1 505 ? 17.172 -11.641 -11.625 1 79.88 505 GLN A C 1
ATOM 3816 O O . GLN A 1 505 ? 16.766 -12.359 -10.703 1 79.88 505 GLN A O 1
ATOM 3821 N N . VAL A 1 506 ? 16.5 -10.656 -12.094 1 83.25 506 VAL A N 1
ATOM 3822 C CA . VAL A 1 506 ? 15.219 -10.297 -11.523 1 83.25 506 VAL A CA 1
ATOM 3823 C C . VAL A 1 506 ? 14.125 -10.398 -12.586 1 83.25 506 VAL A C 1
ATOM 3825 O O . VAL A 1 506 ? 14.305 -9.945 -13.719 1 83.25 506 VAL A O 1
ATOM 3828 N N . ILE A 1 507 ? 13.133 -11.219 -12.133 1 77 507 ILE A N 1
ATOM 3829 C CA . ILE A 1 507 ? 11.961 -11.297 -12.992 1 77 507 ILE A CA 1
ATOM 3830 C C . ILE A 1 507 ? 11.039 -10.109 -12.711 1 77 507 ILE A C 1
ATOM 3832 O O . ILE A 1 507 ? 10.734 -9.805 -11.555 1 77 507 ILE A O 1
ATOM 3836 N N . GLY A 1 508 ? 10.789 -9.375 -13.719 1 71.75 508 GLY A N 1
ATOM 3837 C CA . GLY A 1 508 ? 9.828 -8.305 -13.523 1 71.75 508 GLY A CA 1
ATOM 3838 C C . GLY A 1 508 ? 10.32 -6.965 -14.039 1 71.75 508 GLY A C 1
ATOM 3839 O O . GLY A 1 508 ? 11.32 -6.895 -14.75 1 71.75 508 GLY A O 1
ATOM 3840 N N . GLY A 1 509 ? 9.633 -5.965 -13.938 1 66.12 509 GLY A N 1
ATOM 3841 C CA . GLY A 1 509 ? 9.984 -4.617 -14.375 1 66.12 509 GLY A CA 1
ATOM 3842 C C . GLY A 1 509 ? 9.391 -4.25 -15.719 1 66.12 509 GLY A C 1
ATOM 3843 O O . GLY A 1 509 ? 9.492 -3.102 -16.156 1 66.12 509 GLY A O 1
ATOM 3844 N N . ILE A 1 510 ? 8.859 -5.293 -16.297 1 74 510 ILE A N 1
ATOM 3845 C CA . ILE A 1 510 ? 8.242 -5.039 -17.594 1 74 510 ILE A CA 1
ATOM 3846 C C . ILE A 1 510 ? 6.727 -4.934 -17.422 1 74 510 ILE A C 1
ATOM 3848 O O . ILE A 1 510 ? 6.105 -5.777 -16.781 1 74 510 ILE A O 1
ATOM 3852 N N . PRO A 1 511 ? 6.285 -3.889 -17.969 1 71.06 511 PRO A N 1
ATOM 3853 C CA . PRO A 1 511 ? 4.832 -3.729 -17.859 1 71.06 511 PRO A CA 1
ATOM 3854 C C . PRO A 1 511 ? 4.062 -4.922 -18.422 1 71.06 511 PRO A C 1
ATOM 3856 O O . PRO A 1 511 ? 4.469 -5.504 -19.422 1 71.06 511 PRO A O 1
ATOM 3859 N N . GLU A 1 512 ? 2.967 -5.223 -17.812 1 72.69 512 GLU A N 1
ATOM 3860 C CA . GLU A 1 512 ? 2.162 -6.395 -18.156 1 72.69 512 GLU A CA 1
ATOM 3861 C C . GLU A 1 512 ? 1.68 -6.328 -19.594 1 72.69 512 GLU A C 1
ATOM 3863 O O . GLU A 1 512 ? 1.603 -7.355 -20.281 1 72.69 512 GLU A O 1
ATOM 3868 N N . HIS A 1 513 ? 1.405 -5.137 -20.047 1 72.19 513 HIS A N 1
ATOM 3869 C CA . HIS A 1 513 ? 0.871 -5.023 -21.391 1 72.19 513 HIS A CA 1
ATOM 3870 C C . HIS A 1 513 ? 1.925 -5.383 -22.438 1 72.19 513 HIS A C 1
ATOM 3872 O O . HIS A 1 513 ? 1.595 -5.895 -23.516 1 72.19 513 HIS A O 1
ATOM 3878 N N . VAL A 1 514 ? 3.154 -5.145 -22.141 1 76.19 514 VAL A N 1
ATOM 3879 C CA . VAL A 1 514 ? 4.242 -5.496 -23.047 1 76.19 514 VAL A CA 1
ATOM 3880 C C . VAL A 1 514 ? 4.402 -7.016 -23.094 1 76.19 514 VAL A C 1
ATOM 3882 O O . VAL A 1 514 ? 4.602 -7.586 -24.172 1 76.19 514 VAL A O 1
ATOM 3885 N N . VAL A 1 515 ? 4.277 -7.625 -22 1 81.69 515 VAL A N 1
ATOM 3886 C CA . VAL A 1 515 ? 4.414 -9.078 -21.938 1 81.69 515 VAL A CA 1
ATOM 3887 C C . VAL A 1 515 ? 3.254 -9.742 -22.672 1 81.69 515 VAL A C 1
ATOM 3889 O O . VAL A 1 515 ? 3.445 -10.727 -23.391 1 81.69 515 VAL A O 1
ATOM 3892 N N . ARG A 1 516 ? 2.104 -9.25 -22.516 1 77.06 516 ARG A N 1
ATOM 3893 C CA . ARG A 1 516 ? 0.919 -9.812 -23.156 1 77.06 516 ARG A CA 1
ATOM 3894 C C . ARG A 1 516 ? 0.987 -9.664 -24.672 1 77.06 516 ARG A C 1
ATOM 3896 O O . ARG A 1 516 ? 0.562 -10.555 -25.422 1 77.06 516 ARG A O 1
ATOM 3903 N N . ARG A 1 517 ? 1.513 -8.57 -25.156 1 78.12 517 ARG A N 1
ATOM 3904 C CA . ARG A 1 517 ? 1.582 -8.273 -26.594 1 78.12 517 ARG A CA 1
ATOM 3905 C C . ARG A 1 517 ? 2.625 -9.148 -27.281 1 78.12 517 ARG A C 1
ATOM 3907 O O . ARG A 1 517 ? 2.568 -9.352 -28.484 1 78.12 517 ARG A O 1
ATOM 3914 N N . ALA A 1 518 ? 3.547 -9.617 -26.469 1 84.31 518 ALA A N 1
ATOM 3915 C CA . ALA A 1 518 ? 4.602 -10.438 -27.062 1 84.31 518 ALA A CA 1
ATOM 3916 C C . ALA A 1 518 ? 4.074 -11.812 -27.438 1 84.31 518 ALA A C 1
ATOM 3918 O O . ALA A 1 518 ? 4.699 -12.531 -28.234 1 84.31 518 ALA A O 1
ATOM 3919 N N . HIS A 1 519 ? 2.936 -12.273 -26.938 1 84.69 519 HIS A N 1
ATOM 3920 C CA . HIS A 1 519 ? 2.295 -13.547 -27.234 1 84.69 519 HIS A CA 1
ATOM 3921 C C . HIS A 1 519 ? 3.273 -14.711 -27.094 1 84.69 519 HIS A C 1
ATOM 3923 O O . HIS A 1 519 ? 3.396 -15.539 -28 1 84.69 519 HIS A O 1
ATOM 3929 N N . LEU A 1 520 ? 4.035 -14.672 -26.062 1 89.56 520 LEU A N 1
ATOM 3930 C CA . LEU A 1 520 ? 4.941 -15.766 -25.734 1 89.56 520 LEU A CA 1
ATOM 3931 C C . LEU A 1 520 ? 4.285 -16.734 -24.75 1 89.56 520 LEU A C 1
ATOM 3933 O O . LEU A 1 520 ? 3.432 -16.344 -23.953 1 89.56 520 LEU A O 1
ATOM 3937 N N . ASP A 1 521 ? 4.648 -17.969 -24.906 1 90.62 521 ASP A N 1
ATOM 3938 C CA . ASP A 1 521 ? 4.133 -19 -24.031 1 90.62 521 ASP A CA 1
ATOM 3939 C C . ASP A 1 521 ? 5.27 -19.766 -23.344 1 90.62 521 ASP A C 1
ATOM 3941 O O . ASP A 1 521 ? 6.445 -19.484 -23.594 1 90.62 521 ASP A O 1
ATOM 3945 N N . ALA A 1 522 ? 4.914 -20.656 -22.5 1 90.75 522 ALA A N 1
ATOM 3946 C CA . ALA A 1 522 ? 5.898 -21.453 -21.781 1 90.75 522 ALA A CA 1
ATOM 3947 C C . ALA A 1 522 ? 6.809 -22.219 -22.734 1 90.75 522 ALA A C 1
ATOM 3949 O O . ALA A 1 522 ? 7.996 -22.406 -22.469 1 90.75 522 ALA A O 1
ATOM 3950 N N . ALA A 1 523 ? 6.285 -22.625 -23.859 1 88.75 523 ALA A N 1
ATOM 3951 C CA . ALA A 1 523 ? 7.047 -23.375 -24.859 1 88.75 523 ALA A CA 1
ATOM 3952 C C . ALA A 1 523 ? 8.18 -22.531 -25.438 1 88.75 523 ALA A C 1
ATOM 3954 O O . ALA A 1 523 ? 9.219 -23.062 -25.844 1 88.75 523 ALA A O 1
ATOM 3955 N N . ASP A 1 524 ? 7.973 -21.25 -25.422 1 88.44 524 ASP A N 1
ATOM 3956 C CA . ASP A 1 524 ? 8.961 -20.344 -26 1 88.44 524 ASP A CA 1
ATOM 3957 C C . ASP A 1 524 ? 10.102 -20.078 -25.016 1 88.44 524 ASP A C 1
ATOM 3959 O O . ASP A 1 524 ? 11.172 -19.609 -25.406 1 88.44 524 ASP A O 1
ATOM 3963 N N . VAL A 1 525 ? 9.898 -20.391 -23.781 1 89.75 525 VAL A N 1
ATOM 3964 C CA . VAL A 1 525 ? 10.875 -20 -22.781 1 89.75 525 VAL A CA 1
ATOM 3965 C C . VAL A 1 525 ? 11.492 -21.25 -22.141 1 89.75 525 VAL A C 1
ATOM 3967 O O . VAL A 1 525 ? 12.594 -21.188 -21.594 1 89.75 525 VAL A O 1
ATOM 3970 N N . MET A 1 526 ? 10.906 -22.328 -22.281 1 88 526 MET A N 1
ATOM 3971 C CA . MET A 1 526 ? 11.344 -23.547 -21.578 1 88 526 MET A CA 1
ATOM 3972 C C . MET A 1 526 ? 12.648 -24.062 -22.172 1 88 526 MET A C 1
ATOM 3974 O O . MET A 1 526 ? 12.945 -23.812 -23.344 1 88 526 MET A O 1
ATOM 3978 N N . ALA A 1 527 ? 13.359 -24.719 -21.297 1 82.44 527 ALA A N 1
ATOM 3979 C CA . ALA A 1 527 ? 14.547 -25.469 -21.719 1 82.44 527 ALA A CA 1
ATOM 3980 C C . ALA A 1 527 ? 14.227 -26.953 -21.859 1 82.44 527 ALA A C 1
ATOM 3982 O O . ALA A 1 527 ? 13.641 -27.562 -20.969 1 82.44 527 ALA A O 1
ATOM 3983 N N . ARG A 1 528 ? 14.445 -27.531 -22.984 1 76.19 528 ARG A N 1
ATOM 3984 C CA . ARG A 1 528 ? 14.18 -28.953 -23.219 1 76.19 528 ARG A CA 1
ATOM 3985 C C . ARG A 1 528 ? 15.289 -29.812 -22.625 1 76.19 528 ARG A C 1
ATOM 3987 O O . ARG A 1 528 ? 16.469 -29.469 -22.703 1 76.19 528 ARG A O 1
ATOM 3994 N N . PRO A 1 529 ? 14.789 -30.828 -21.922 1 61 529 PRO A N 1
ATOM 3995 C CA . PRO A 1 529 ? 15.789 -31.719 -21.328 1 61 529 PRO A CA 1
ATOM 3996 C C . PRO A 1 529 ? 16.688 -32.375 -22.375 1 61 529 PRO A C 1
ATOM 3998 O O . PRO A 1 529 ? 16.219 -32.75 -23.453 1 61 529 PRO A O 1
ATOM 4001 N N . GLY A 1 530 ? 18.109 -32.406 -22.359 1 53.5 530 GLY A N 1
ATOM 4002 C CA . GLY A 1 530 ? 19.078 -33.031 -23.234 1 53.5 530 GLY A CA 1
ATOM 4003 C C . GLY A 1 530 ? 19.688 -32.094 -24.25 1 53.5 530 GLY A C 1
ATOM 4004 O O . GLY A 1 530 ? 20.594 -32.469 -25 1 53.5 530 GLY A O 1
ATOM 4005 N N . SER A 1 531 ? 18.938 -31.188 -24.719 1 44.97 531 SER A N 1
ATOM 4006 C CA . SER A 1 531 ? 19.531 -30.375 -25.781 1 44.97 531 SER A CA 1
ATOM 4007 C C . SER A 1 531 ? 20.828 -29.719 -25.297 1 44.97 531 SER A C 1
ATOM 4009 O O . SER A 1 531 ? 20.891 -28.5 -25.188 1 44.97 531 SER A O 1
ATOM 4011 N N . GLY A 1 532 ? 21.484 -30.25 -24.484 1 36.72 532 GLY A N 1
ATOM 4012 C CA . GLY A 1 532 ? 22.766 -29.688 -24.109 1 36.72 532 GLY A CA 1
ATOM 4013 C C . GLY A 1 532 ? 23.734 -29.594 -25.281 1 36.72 532 GLY A C 1
ATOM 4014 O O . GLY A 1 532 ? 24.906 -29.938 -25.156 1 36.72 532 GLY A O 1
ATOM 4015 N N . GLY A 1 533 ? 23.469 -29.656 -26.594 1 32.81 533 GLY A N 1
ATOM 4016 C CA . GLY A 1 533 ? 24.719 -29.344 -27.266 1 32.81 533 GLY A CA 1
ATOM 4017 C C . GLY A 1 533 ? 25.391 -28.078 -26.75 1 32.81 533 GLY A C 1
ATOM 4018 O O . GLY A 1 533 ? 24.734 -27.25 -26.109 1 32.81 533 GLY A O 1
ATOM 4019 N N . PRO A 1 534 ? 26.891 -28.094 -26.875 1 32.94 534 PRO A N 1
ATOM 4020 C CA . PRO A 1 534 ? 27.641 -26.922 -26.406 1 32.94 534 PRO A CA 1
ATOM 4021 C C . PRO A 1 534 ? 26.891 -25.609 -26.625 1 32.94 534 PRO A C 1
ATOM 4023 O O . PRO A 1 534 ? 26.969 -24.703 -25.781 1 32.94 534 PRO A O 1
ATOM 4026 N N . GLY A 1 535 ? 26.641 -25.219 -27.875 1 29.55 535 GLY A N 1
ATOM 4027 C CA . GLY A 1 535 ? 26.438 -23.922 -28.5 1 29.55 535 GLY A CA 1
ATOM 4028 C C . GLY A 1 535 ? 25.047 -23.344 -28.25 1 29.55 535 GLY A C 1
ATOM 4029 O O . GLY A 1 535 ? 24.734 -22.234 -28.688 1 29.55 535 GLY A O 1
ATOM 4030 N N . CYS A 1 536 ? 24.094 -24.188 -28.562 1 30.23 536 CYS A N 1
ATOM 4031 C CA . CYS A 1 536 ? 22.828 -23.453 -28.656 1 30.23 536 CYS A CA 1
ATOM 4032 C C . CYS A 1 536 ? 22.484 -22.781 -27.344 1 30.23 536 CYS A C 1
ATOM 4034 O O . CYS A 1 536 ? 22.562 -23.406 -26.281 1 30.23 536 CYS A O 1
ATOM 4036 N N . GLY A 1 537 ? 22.719 -21.594 -27.219 1 31.56 537 GLY A N 1
ATOM 4037 C CA . GLY A 1 537 ? 22.359 -20.594 -26.219 1 31.56 537 GLY A CA 1
ATOM 4038 C C . GLY A 1 537 ? 21 -20.844 -25.609 1 31.56 537 GLY A C 1
ATOM 4039 O O . GLY A 1 537 ? 20.156 -19.922 -25.562 1 31.56 537 GLY A O 1
ATOM 4040 N N . GLY A 1 538 ? 20.375 -21.953 -25.906 1 36.22 538 GLY A N 1
ATOM 4041 C CA . GLY A 1 538 ? 19.062 -22.016 -25.266 1 36.22 538 GLY A CA 1
ATOM 4042 C C . GLY A 1 538 ? 19.125 -21.75 -23.766 1 36.22 538 GLY A C 1
ATOM 4043 O O . GLY A 1 538 ? 20.203 -21.812 -23.172 1 36.22 538 GLY A O 1
ATOM 4044 N N . PRO A 1 539 ? 17.984 -21.172 -23.156 1 41.81 539 PRO A N 1
ATOM 4045 C CA . PRO A 1 539 ? 17.953 -20.625 -21.797 1 41.81 539 PRO A CA 1
ATOM 4046 C C . PRO A 1 539 ? 18.469 -21.625 -20.75 1 41.81 539 PRO A C 1
ATOM 4048 O O . PRO A 1 539 ? 18.188 -22.812 -20.844 1 41.81 539 PRO A O 1
ATOM 4051 N N . ALA A 1 540 ? 19.562 -21.5 -20.062 1 47.59 540 ALA A N 1
ATOM 4052 C CA . ALA A 1 540 ? 20.406 -21.859 -18.922 1 47.59 540 ALA A CA 1
ATOM 4053 C C . ALA A 1 540 ? 19.547 -22.188 -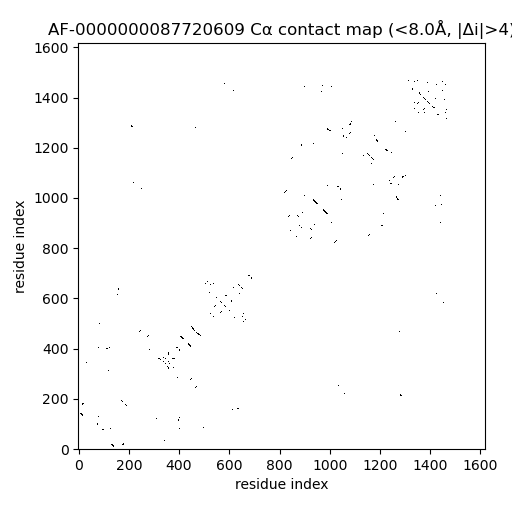17.688 1 47.59 540 ALA A C 1
ATOM 4055 O O . ALA A 1 540 ? 18.562 -21.5 -17.406 1 47.59 540 ALA A O 1
ATOM 4056 N N . GLY A 1 541 ? 19.422 -23.484 -17.266 1 58.25 541 GLY A N 1
ATOM 4057 C CA . GLY A 1 541 ? 19.047 -23.547 -15.859 1 58.25 541 GLY A CA 1
ATOM 4058 C C . GLY A 1 541 ? 18.812 -24.969 -15.367 1 58.25 541 GLY A C 1
ATOM 4059 O O . GLY A 1 541 ? 19.109 -25.297 -14.219 1 58.25 541 GLY A O 1
ATOM 4060 N N . ALA A 1 542 ? 18.031 -25.766 -16.281 1 64.69 542 ALA A N 1
ATOM 4061 C CA . ALA A 1 542 ? 17.828 -27.094 -15.727 1 64.69 542 ALA A CA 1
ATOM 4062 C C . ALA A 1 542 ? 18.812 -28.094 -16.312 1 64.69 542 ALA A C 1
ATOM 4064 O O . ALA A 1 542 ? 19.188 -28 -17.484 1 64.69 542 ALA A O 1
ATOM 4065 N N . GLY A 1 543 ? 19.406 -28.938 -15.547 1 70.31 543 GLY A N 1
ATOM 4066 C CA . GLY A 1 543 ? 20.344 -29.969 -15.961 1 70.31 543 GLY A CA 1
ATOM 4067 C C . GLY A 1 543 ? 19.703 -31.062 -16.797 1 70.31 543 GLY A C 1
ATOM 4068 O O . GLY A 1 543 ? 18.516 -31 -17.094 1 70.31 543 GLY A O 1
ATOM 4069 N N . PRO A 1 544 ? 20.484 -31.922 -17.312 1 79.19 544 PRO A N 1
ATOM 4070 C CA . PRO A 1 544 ? 19.953 -33.062 -18.062 1 79.19 544 PRO A CA 1
ATOM 4071 C C . PRO A 1 544 ? 19.016 -33.938 -17.234 1 79.19 544 PRO A C 1
ATOM 4073 O O . PRO A 1 544 ? 19.156 -34 -16.016 1 79.19 544 PRO A O 1
ATOM 4076 N N . ALA A 1 545 ? 18.125 -34.5 -17.906 1 84.88 545 ALA A N 1
ATOM 4077 C CA . ALA A 1 545 ? 17.172 -35.375 -17.234 1 84.88 545 ALA A CA 1
ATOM 4078 C C . ALA A 1 545 ? 17.859 -36.688 -16.812 1 84.88 545 ALA A C 1
ATOM 4080 O O . ALA A 1 545 ? 18.688 -37.219 -17.547 1 84.88 545 ALA A O 1
ATOM 4081 N N . LEU A 1 546 ? 17.594 -37.094 -15.625 1 88.06 546 LEU A N 1
ATOM 4082 C CA . LEU A 1 546 ? 18.125 -38.344 -15.086 1 88.06 546 LEU A CA 1
ATOM 4083 C C . LEU A 1 546 ? 17 -39.344 -14.891 1 88.06 546 LEU A C 1
ATOM 4085 O O . LEU A 1 546 ? 15.836 -38.969 -14.75 1 88.06 546 LEU A O 1
ATOM 4089 N N . ARG A 1 547 ? 17.406 -40.594 -14.922 1 88.56 547 ARG A N 1
ATOM 4090 C CA . ARG A 1 547 ? 16.438 -41.656 -14.609 1 88.56 547 ARG A CA 1
ATOM 4091 C C . ARG A 1 547 ? 16.359 -41.875 -13.109 1 88.56 547 ARG A C 1
ATOM 4093 O O . ARG A 1 547 ? 17.312 -41.625 -12.375 1 88.56 547 ARG A O 1
ATOM 4100 N N . ILE A 1 548 ? 15.234 -42.281 -12.711 1 89 548 ILE A N 1
ATOM 4101 C CA . ILE A 1 548 ? 15.008 -42.5 -11.289 1 89 548 ILE A CA 1
ATOM 4102 C C . ILE A 1 548 ? 16.078 -43.438 -10.734 1 89 548 ILE A C 1
ATOM 4104 O O . ILE A 1 548 ? 16.469 -43.312 -9.57 1 89 548 ILE A O 1
ATOM 4108 N N . VAL A 1 549 ? 16.469 -44.438 -11.516 1 90.5 549 VAL A N 1
ATOM 4109 C CA . VAL A 1 549 ? 17.625 -45.281 -11.211 1 90.5 549 VAL A CA 1
ATOM 4110 C C . VAL A 1 549 ? 18.703 -45.062 -12.266 1 90.5 549 VAL A C 1
ATOM 4112 O O . VAL A 1 549 ? 18.484 -45.281 -13.453 1 90.5 549 VAL A O 1
ATOM 4115 N N . GLU A 1 550 ? 19.797 -44.562 -11.875 1 91.12 550 GLU A N 1
ATOM 4116 C CA . GLU A 1 550 ? 20.844 -44.156 -12.812 1 91.12 550 GLU A CA 1
ATOM 4117 C C . GLU A 1 550 ? 22.219 -44.688 -12.359 1 91.12 550 GLU A C 1
ATOM 4119 O O . GLU A 1 550 ? 22.438 -44.875 -11.172 1 91.12 550 GLU A O 1
ATOM 4124 N N . GLY A 1 551 ? 23.078 -44.906 -13.32 1 91.69 551 GLY A N 1
ATOM 4125 C CA . GLY A 1 551 ? 24.438 -45.281 -13 1 91.69 551 GLY A CA 1
ATOM 4126 C C . GLY A 1 551 ? 25.266 -44.156 -12.406 1 91.69 551 GLY A C 1
ATOM 4127 O O . GLY A 1 551 ? 25.062 -43 -12.734 1 91.69 551 GLY A O 1
ATOM 4128 N N . GLY A 1 552 ? 26.109 -44.5 -11.594 1 92.12 552 GLY A N 1
ATOM 4129 C CA . GLY A 1 552 ? 26.984 -43.531 -10.953 1 92.12 552 GLY A CA 1
ATOM 4130 C C . GLY A 1 552 ? 27.781 -42.719 -11.945 1 92.12 552 GLY A C 1
ATOM 4131 O O . GLY A 1 552 ? 27.984 -41.5 -11.742 1 92.12 552 GLY A O 1
ATOM 4132 N N . ALA A 1 553 ? 28.188 -43.344 -12.992 1 91.12 553 ALA A N 1
ATOM 4133 C CA . ALA A 1 553 ? 28.953 -42.625 -14.016 1 91.12 553 ALA A CA 1
ATOM 4134 C C . ALA A 1 553 ? 28.094 -41.594 -14.703 1 91.12 553 ALA A C 1
ATOM 4136 O O . ALA A 1 553 ? 28.578 -40.5 -15.016 1 91.12 553 ALA A O 1
ATOM 4137 N N . ALA A 1 554 ? 26.953 -41.938 -14.961 1 90 554 ALA A N 1
ATOM 4138 C CA . ALA A 1 554 ? 26.047 -41 -15.602 1 90 554 ALA A CA 1
ATOM 4139 C C . ALA A 1 554 ? 25.766 -39.812 -14.703 1 90 554 ALA A C 1
ATOM 4141 O O . ALA A 1 554 ? 25.625 -38.656 -15.18 1 90 554 ALA A O 1
ATOM 4142 N N . ILE A 1 555 ? 25.609 -40.031 -13.477 1 92.25 555 ILE A N 1
ATOM 4143 C CA . ILE A 1 555 ? 25.359 -38.969 -12.508 1 92.25 555 ILE A CA 1
ATOM 4144 C C . ILE A 1 555 ? 26.578 -38.031 -12.445 1 92.25 555 ILE A C 1
ATOM 4146 O O . ILE A 1 555 ? 26.422 -36.812 -12.414 1 92.25 555 ILE A O 1
ATOM 4150 N N . ALA A 1 556 ? 27.703 -38.625 -12.422 1 91.38 556 ALA A N 1
ATOM 4151 C CA . ALA A 1 556 ? 28.938 -37.844 -12.406 1 91.38 556 ALA A CA 1
ATOM 4152 C C . ALA A 1 556 ? 29.047 -36.969 -13.656 1 91.38 556 ALA A C 1
ATOM 4154 O O . ALA A 1 556 ? 29.453 -35.812 -13.578 1 91.38 556 ALA A O 1
ATOM 4155 N N . ASP A 1 557 ? 28.719 -37.531 -14.75 1 88.31 557 ASP A N 1
ATOM 4156 C CA . ASP A 1 557 ? 28.734 -36.781 -16 1 88.31 557 ASP A CA 1
ATOM 4157 C C . ASP A 1 557 ? 27.75 -35.594 -15.969 1 88.31 557 ASP A C 1
ATOM 4159 O O . ASP A 1 557 ? 28.062 -34.531 -16.469 1 88.31 557 ASP A O 1
ATOM 4163 N N . ALA A 1 558 ? 26.578 -35.844 -15.469 1 86.81 558 ALA A N 1
ATOM 4164 C CA . ALA A 1 558 ? 25.562 -34.781 -15.375 1 86.81 558 ALA A CA 1
ATOM 4165 C C . ALA A 1 558 ? 26.031 -33.656 -14.477 1 86.81 558 ALA A C 1
ATOM 4167 O O . ALA A 1 558 ? 25.766 -32.469 -14.758 1 86.81 558 ALA A O 1
ATOM 4168 N N . LEU A 1 559 ? 26.641 -33.938 -13.391 1 87.62 559 LEU A N 1
ATOM 4169 C CA . LEU A 1 559 ? 27.125 -32.938 -12.445 1 87.62 559 LEU A CA 1
ATOM 4170 C C . LEU A 1 559 ? 28.266 -32.125 -13.047 1 87.62 559 LEU A C 1
ATOM 4172 O O . LEU A 1 559 ? 28.422 -30.938 -12.734 1 87.62 559 LEU A O 1
ATOM 4176 N N . ASP A 1 560 ? 28.984 -32.75 -13.898 1 83.06 560 ASP A N 1
ATOM 4177 C CA . ASP A 1 560 ? 30.156 -32.094 -14.469 1 83.06 560 ASP A CA 1
ATOM 4178 C C . ASP A 1 560 ? 29.797 -31.312 -15.727 1 83.06 560 ASP A C 1
ATOM 4180 O O . ASP A 1 560 ? 30.531 -30.422 -16.141 1 83.06 560 ASP A O 1
ATOM 4184 N N . ALA A 1 561 ? 28.719 -31.672 -16.406 1 77.62 561 ALA A N 1
ATOM 4185 C CA . ALA A 1 561 ? 28.328 -31.031 -17.656 1 77.62 561 ALA A CA 1
ATOM 4186 C C . ALA A 1 561 ? 28.109 -29.531 -17.453 1 77.62 561 ALA A C 1
ATOM 4188 O O . ALA A 1 561 ? 28.516 -28.734 -18.297 1 77.62 561 ALA A O 1
ATOM 4189 N N . ASP A 1 562 ? 27.453 -29.094 -16.438 1 73.56 562 ASP A N 1
ATOM 4190 C CA . ASP A 1 562 ? 27.219 -27.688 -16.141 1 73.56 562 ASP A CA 1
ATOM 4191 C C . ASP A 1 562 ? 27.234 -27.438 -14.633 1 73.56 562 ASP A C 1
ATOM 4193 O O . ASP A 1 562 ? 26.328 -27.875 -13.914 1 73.56 562 ASP A O 1
ATOM 4197 N N . ARG A 1 563 ? 28.109 -26.703 -14.195 1 69.44 563 ARG A N 1
ATOM 4198 C CA . ARG A 1 563 ? 28.328 -26.484 -12.773 1 69.44 563 ARG A CA 1
ATOM 4199 C C . ARG A 1 563 ? 27.375 -25.438 -12.227 1 69.44 563 ARG A C 1
ATOM 4201 O O . ARG A 1 563 ? 27.266 -25.25 -11.008 1 69.44 563 ARG A O 1
ATOM 4208 N N . THR A 1 564 ? 26.625 -24.859 -13.164 1 68.75 564 THR A N 1
ATOM 4209 C CA . THR A 1 564 ? 25.766 -23.781 -12.703 1 68.75 564 THR A CA 1
ATOM 4210 C C . THR A 1 564 ? 24.344 -24.281 -12.477 1 68.75 564 THR A C 1
ATOM 4212 O O . THR A 1 564 ? 23.516 -23.578 -11.891 1 68.75 564 THR A O 1
ATOM 4215 N N . VAL A 1 565 ? 24.172 -25.516 -12.867 1 76.25 565 VAL A N 1
ATOM 4216 C CA . VAL A 1 565 ? 22.812 -26.062 -12.75 1 76.25 565 VAL A CA 1
ATOM 4217 C C . VAL A 1 565 ? 22.625 -26.672 -11.367 1 76.25 565 VAL A C 1
ATOM 4219 O O . VAL A 1 565 ? 23.5 -27.406 -10.875 1 76.25 565 VAL A O 1
ATOM 4222 N N . ASN A 1 566 ? 21.547 -26.375 -10.734 1 79.38 566 ASN A N 1
ATOM 4223 C CA . ASN A 1 566 ? 21.328 -26.859 -9.383 1 79.38 566 ASN A CA 1
ATOM 4224 C C . ASN A 1 566 ? 20.156 -27.828 -9.32 1 79.38 566 ASN A C 1
ATOM 4226 O O . ASN A 1 566 ? 19.891 -28.438 -8.281 1 79.38 566 ASN A O 1
ATOM 4230 N N . ALA A 1 567 ? 19.469 -27.953 -10.414 1 84.31 567 ALA A N 1
ATOM 4231 C CA . ALA A 1 567 ? 18.281 -28.797 -10.422 1 84.31 567 ALA A CA 1
ATOM 4232 C C . ALA A 1 567 ? 18.297 -29.734 -11.625 1 84.31 567 ALA A C 1
ATOM 4234 O O . ALA A 1 567 ? 18.625 -29.328 -12.742 1 84.31 567 ALA A O 1
ATOM 4235 N N . PHE A 1 568 ? 18 -30.984 -11.383 1 86.25 568 PHE A N 1
ATOM 4236 C CA . PHE A 1 568 ? 18 -32 -12.422 1 86.25 568 PHE A CA 1
ATOM 4237 C C . PHE A 1 568 ? 16.656 -32.719 -12.469 1 86.25 568 PHE A C 1
ATOM 4239 O O . PHE A 1 568 ? 16.234 -33.312 -11.477 1 86.25 568 PHE A O 1
ATOM 4246 N N . PRO A 1 569 ? 15.984 -32.625 -13.586 1 86.75 569 PRO A N 1
ATOM 4247 C CA . PRO A 1 569 ? 14.727 -33.375 -13.695 1 86.75 569 PRO A CA 1
ATOM 4248 C C . PRO A 1 569 ? 14.93 -34.875 -13.656 1 86.75 569 PRO A C 1
ATOM 4250 O O . PRO A 1 569 ? 15.914 -35.375 -14.211 1 86.75 569 PRO A O 1
ATOM 4253 N N . VAL A 1 570 ? 14.07 -35.594 -13.039 1 86.62 570 VAL A N 1
ATOM 4254 C CA . VAL A 1 570 ? 14.141 -37.031 -12.914 1 86.62 570 VAL A CA 1
ATOM 4255 C C . VAL A 1 570 ? 12.938 -37.656 -13.609 1 86.62 570 VAL A C 1
ATOM 4257 O O . VAL A 1 570 ? 11.797 -37.25 -13.391 1 86.62 570 VAL A O 1
ATOM 4260 N N . LEU A 1 571 ? 13.266 -38.656 -14.438 1 83.81 571 LEU A N 1
ATOM 4261 C CA . LEU A 1 571 ? 12.219 -39.312 -15.203 1 83.81 571 LEU A CA 1
ATOM 4262 C C . LEU A 1 571 ? 12.094 -40.781 -14.797 1 83.81 571 LEU A C 1
ATOM 4264 O O . LEU A 1 571 ? 13.086 -41.406 -14.406 1 83.81 571 LEU A O 1
ATOM 4268 N N . ALA A 1 572 ? 10.883 -41.25 -14.836 1 81.94 572 ALA A N 1
ATOM 4269 C CA . ALA A 1 572 ? 10.648 -42.688 -14.648 1 81.94 572 ALA A CA 1
ATOM 4270 C C . ALA A 1 572 ? 11.094 -43.469 -15.867 1 81.94 572 ALA A C 1
ATOM 4272 O O . ALA A 1 572 ? 11.297 -42.906 -16.938 1 81.94 572 ALA A O 1
ATOM 4273 N N . PRO A 1 573 ? 11.383 -44.75 -15.633 1 76.75 573 PRO A N 1
ATOM 4274 C CA . PRO A 1 573 ? 11.734 -45.562 -16.781 1 76.75 573 PRO A CA 1
ATOM 4275 C C . PRO A 1 573 ? 10.641 -45.594 -17.859 1 76.75 573 PRO A C 1
ATOM 4277 O O . PRO A 1 573 ? 9.453 -45.594 -17.531 1 76.75 573 PRO A O 1
ATOM 4280 N N . ALA A 1 574 ? 11.047 -45.344 -19.078 1 71.31 574 ALA A N 1
ATOM 4281 C CA . ALA A 1 574 ? 10.094 -45.344 -20.188 1 71.31 574 ALA A CA 1
ATOM 4282 C C . ALA A 1 574 ? 9.391 -46.688 -20.328 1 71.31 574 ALA A C 1
ATOM 4284 O O . ALA A 1 574 ? 10 -47.719 -20.109 1 71.31 574 ALA A O 1
ATOM 4285 N N . ALA A 1 575 ? 8.031 -46.719 -20.406 1 63.91 575 ALA A N 1
ATOM 4286 C CA . ALA A 1 575 ? 7.285 -47.969 -20.609 1 63.91 575 ALA A CA 1
ATOM 4287 C C . ALA A 1 575 ? 7.699 -48.656 -21.906 1 63.91 575 ALA A C 1
ATOM 4289 O O . ALA A 1 575 ? 7.773 -49.875 -21.953 1 63.91 575 ALA A O 1
ATOM 4290 N N . ALA A 1 576 ? 7.773 -47.938 -23.016 1 60.94 576 ALA A N 1
ATOM 4291 C CA . ALA A 1 576 ? 8.164 -48.531 -24.297 1 60.94 576 ALA A CA 1
ATOM 4292 C C . ALA A 1 576 ? 9.43 -47.875 -24.828 1 60.94 576 ALA A C 1
ATOM 4294 O O . ALA A 1 576 ? 9.773 -46.75 -24.438 1 60.94 576 ALA A O 1
ATOM 4295 N N . ALA A 1 577 ? 10.227 -48.688 -25.672 1 58.62 577 ALA A N 1
ATOM 4296 C CA . ALA A 1 577 ? 11.453 -48.188 -26.297 1 58.62 577 ALA A CA 1
ATOM 4297 C C . ALA A 1 577 ? 11.195 -46.938 -27.125 1 58.62 577 ALA A C 1
ATOM 4299 O O . ALA A 1 577 ? 10.281 -46.906 -27.953 1 58.62 577 ALA A O 1
ATOM 4300 N N . GLY A 1 578 ? 11.789 -45.625 -26.906 1 56.81 578 GLY A N 1
ATOM 4301 C CA . GLY A 1 578 ? 11.664 -44.375 -27.656 1 56.81 578 GLY A CA 1
ATOM 4302 C C . GLY A 1 578 ? 10.797 -43.344 -26.953 1 56.81 578 GLY A C 1
ATOM 4303 O O . GLY A 1 578 ? 10.711 -42.219 -27.391 1 56.81 578 GLY A O 1
ATOM 4304 N N . GLU A 1 579 ? 10.062 -43.844 -25.922 1 61.44 579 GLU A N 1
ATOM 4305 C CA . GLU A 1 579 ? 9.172 -42.906 -25.234 1 61.44 579 GLU A CA 1
ATOM 4306 C C . GLU A 1 579 ? 9.836 -42.312 -24 1 61.44 579 GLU A C 1
ATOM 4308 O O . GLU A 1 579 ? 10.727 -42.906 -23.422 1 61.44 579 GLU A O 1
ATOM 4313 N N . ALA A 1 580 ? 9.617 -41 -23.859 1 67.12 580 ALA A N 1
ATOM 4314 C CA . ALA A 1 580 ? 10.141 -40.375 -22.656 1 67.12 580 ALA A CA 1
ATOM 4315 C C . ALA A 1 580 ? 9.367 -40.781 -21.406 1 67.12 580 ALA A C 1
ATOM 4317 O O . ALA A 1 580 ? 8.148 -41 -21.469 1 67.12 580 ALA A O 1
ATOM 4318 N N . GLY A 1 581 ? 10.078 -41.188 -20.328 1 71.38 581 GLY A N 1
ATOM 4319 C CA . GLY A 1 581 ? 9.453 -41.562 -19.062 1 71.38 581 GLY A CA 1
ATOM 4320 C C . G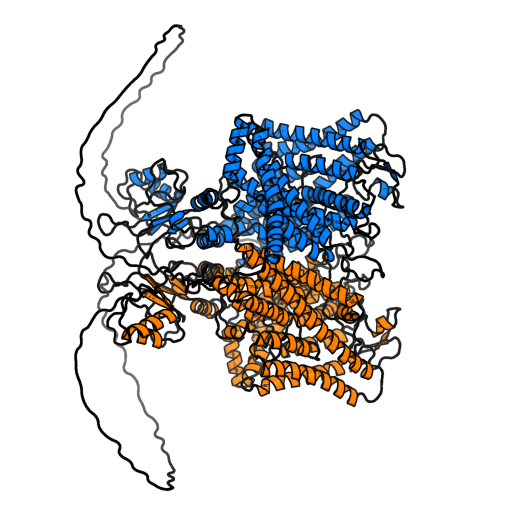LY A 1 581 ? 8.703 -40.406 -18.406 1 71.38 581 GLY A C 1
ATOM 4321 O O . GLY A 1 581 ? 8.867 -39.25 -18.797 1 71.38 581 GLY A O 1
ATOM 4322 N N . ASP A 1 582 ? 7.82 -40.781 -17.484 1 75.38 582 ASP A N 1
ATOM 4323 C CA . ASP A 1 582 ? 7.031 -39.781 -16.734 1 75.38 582 ASP A CA 1
ATOM 4324 C C . ASP A 1 582 ? 7.926 -38.938 -15.844 1 75.38 582 ASP A C 1
ATOM 4326 O O . ASP A 1 582 ? 8.906 -39.406 -15.289 1 75.38 582 ASP A O 1
ATOM 4330 N N . PHE A 1 583 ? 7.602 -37.719 -15.789 1 81.62 583 PHE A N 1
ATOM 4331 C CA . PHE A 1 583 ? 8.312 -36.781 -14.922 1 81.62 583 PHE A CA 1
ATOM 4332 C C . PHE A 1 583 ? 8.039 -37.094 -13.453 1 81.62 583 PHE A C 1
ATOM 4334 O O . PHE A 1 583 ? 6.887 -37.125 -13.023 1 81.62 583 PHE A O 1
ATOM 4341 N N . MET A 1 584 ? 9.109 -37.312 -12.664 1 78.94 584 MET A N 1
ATOM 4342 C CA . MET A 1 584 ? 8.945 -37.688 -11.266 1 78.94 584 MET A CA 1
ATOM 4343 C C . MET A 1 584 ? 9.25 -36.531 -10.344 1 78.94 584 MET A C 1
ATOM 4345 O O . MET A 1 584 ? 8.859 -36.531 -9.172 1 78.94 584 MET A O 1
ATOM 4349 N N . GLY A 1 585 ? 9.93 -35.531 -10.82 1 83 585 GLY A N 1
ATOM 4350 C CA . GLY A 1 585 ? 10.344 -34.406 -10.008 1 83 585 GLY A CA 1
ATOM 4351 C C . GLY A 1 585 ? 11.742 -33.906 -10.328 1 83 585 GLY A C 1
ATOM 4352 O O . GLY A 1 585 ? 12.234 -34.125 -11.445 1 83 585 GLY A O 1
ATOM 4353 N N . VAL A 1 586 ? 12.227 -33.188 -9.352 1 86.25 586 VAL A N 1
ATOM 4354 C CA . VAL A 1 586 ? 13.562 -32.625 -9.539 1 86.25 586 VAL A CA 1
ATOM 4355 C C . VAL A 1 586 ? 14.445 -33 -8.344 1 86.25 586 VAL A C 1
ATOM 4357 O O . VAL A 1 586 ? 13.953 -33.094 -7.215 1 86.25 586 VAL A O 1
ATOM 4360 N N . ILE A 1 587 ? 15.695 -33.312 -8.625 1 85.38 587 ILE A N 1
ATOM 4361 C CA . ILE A 1 587 ? 16.672 -33.562 -7.574 1 85.38 587 ILE A CA 1
ATOM 4362 C C . ILE A 1 587 ? 17.734 -32.469 -7.57 1 85.38 587 ILE A C 1
ATOM 4364 O O . ILE A 1 587 ? 18.172 -32 -8.633 1 85.38 587 ILE A O 1
ATOM 4368 N N . SER A 1 588 ? 18.031 -32.062 -6.406 1 86.25 588 SER A N 1
ATOM 4369 C CA . SER A 1 588 ? 19.016 -30.984 -6.27 1 86.25 588 SER A CA 1
ATOM 4370 C C . SER A 1 588 ? 20.438 -31.5 -6.477 1 86.25 588 SER A C 1
ATOM 4372 O O . SER A 1 588 ? 20.703 -32.688 -6.277 1 86.25 588 SER A O 1
ATOM 4374 N N . ARG A 1 589 ? 21.297 -30.609 -6.863 1 86.31 589 ARG A N 1
ATOM 4375 C CA . ARG A 1 589 ? 22.719 -30.922 -7.027 1 86.31 589 ARG A CA 1
ATOM 4376 C C . ARG A 1 589 ? 23.312 -31.453 -5.727 1 86.31 589 ARG A C 1
ATOM 4378 O O . ARG A 1 589 ? 24.094 -32.406 -5.738 1 86.31 589 ARG A O 1
ATOM 4385 N N . VAL A 1 590 ? 22.938 -30.891 -4.641 1 84.69 590 VAL A N 1
ATOM 4386 C CA . VAL A 1 590 ? 23.469 -31.281 -3.336 1 84.69 590 VAL A CA 1
ATOM 4387 C C . VAL A 1 590 ? 23.062 -32.719 -3.031 1 84.69 590 VAL A C 1
ATOM 4389 O O . VAL A 1 590 ? 23.875 -33.531 -2.586 1 84.69 590 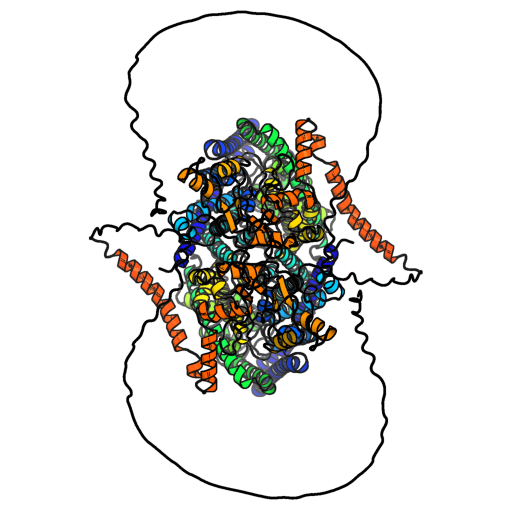VAL A O 1
ATOM 4392 N N . SER A 1 591 ? 21.812 -33 -3.279 1 87.5 591 SER A N 1
ATOM 4393 C CA . SER A 1 591 ? 21.312 -34.344 -3.023 1 87.5 591 SER A CA 1
ATOM 4394 C C . SER A 1 591 ? 21.969 -35.375 -3.957 1 87.5 591 SER A C 1
ATOM 4396 O O . SER A 1 591 ? 22.25 -36.5 -3.553 1 87.5 591 SER A O 1
ATOM 4398 N N . LEU A 1 592 ? 22.172 -35 -5.152 1 89.38 592 LEU A N 1
ATOM 4399 C CA . LEU A 1 592 ? 22.812 -35.875 -6.129 1 89.38 592 LEU A CA 1
ATOM 4400 C C . LEU A 1 592 ? 24.25 -36.188 -5.734 1 89.38 592 LEU A C 1
ATOM 4402 O O . LEU A 1 592 ? 24.703 -37.312 -5.871 1 89.38 592 LEU A O 1
ATOM 4406 N N . ARG A 1 593 ? 24.906 -35.156 -5.293 1 90.81 593 ARG A N 1
ATOM 4407 C CA . ARG A 1 593 ? 26.297 -35.344 -4.852 1 90.81 593 ARG A CA 1
ATOM 4408 C C . ARG A 1 593 ? 26.375 -36.25 -3.637 1 90.81 593 ARG A C 1
ATOM 4410 O O . ARG A 1 593 ? 27.312 -37.031 -3.504 1 90.81 593 ARG A O 1
ATOM 4417 N N . GLU A 1 594 ? 25.484 -36.062 -2.814 1 91.06 594 GLU A N 1
ATOM 4418 C CA . GLU A 1 594 ? 25.422 -36.906 -1.63 1 91.06 594 GLU A CA 1
ATOM 4419 C C . GLU A 1 594 ? 25.219 -38.375 -2.01 1 91.06 594 GLU A C 1
ATOM 4421 O O . GLU A 1 594 ? 25.859 -39.25 -1.448 1 91.06 594 GLU A O 1
ATOM 4426 N N . LEU A 1 595 ? 24.328 -38.625 -2.895 1 91.81 595 LEU A N 1
ATOM 4427 C CA . LEU A 1 595 ? 24.047 -40 -3.328 1 91.81 595 LEU A CA 1
ATOM 4428 C C . LEU A 1 595 ? 25.25 -40.562 -4.066 1 91.81 595 LEU A C 1
ATOM 4430 O O . LEU A 1 595 ? 25.562 -41.75 -3.91 1 91.81 595 LEU A O 1
ATOM 4434 N N . LEU A 1 596 ? 25.891 -39.781 -4.875 1 92.25 596 LEU A N 1
ATOM 4435 C CA . LEU A 1 596 ? 27.078 -40.25 -5.605 1 92.25 596 LEU A CA 1
ATOM 4436 C C . LEU A 1 596 ? 28.219 -40.562 -4.648 1 92.25 596 LEU A C 1
ATOM 4438 O O . LEU A 1 596 ? 28.953 -41.531 -4.863 1 92.25 596 LEU A O 1
ATOM 4442 N N . ALA A 1 597 ? 28.328 -39.75 -3.646 1 92.5 597 ALA A N 1
ATOM 4443 C CA . ALA A 1 597 ? 29.375 -39.969 -2.652 1 92.5 597 ALA A CA 1
ATOM 4444 C C . ALA A 1 597 ? 29.109 -41.25 -1.859 1 92.5 597 ALA A C 1
ATOM 4446 O O . ALA A 1 597 ? 30.047 -41.969 -1.484 1 92.5 597 ALA A O 1
ATOM 4447 N N . LYS A 1 598 ? 27.922 -41.469 -1.585 1 91.69 598 LYS A N 1
ATOM 4448 C CA . LYS A 1 598 ? 27.547 -42.625 -0.787 1 91.69 598 LYS A CA 1
ATOM 4449 C C . LYS A 1 598 ? 27.719 -43.906 -1.578 1 91.69 598 LYS A C 1
ATOM 4451 O O . LYS A 1 598 ? 28.156 -44.938 -1.033 1 91.69 598 LYS A O 1
ATOM 4456 N N . HIS A 1 599 ? 27.344 -43.969 -2.854 1 92.38 599 HIS A N 1
ATOM 4457 C CA . HIS A 1 599 ? 27.297 -45.219 -3.629 1 92.38 599 HIS A CA 1
ATOM 4458 C C . HIS A 1 599 ? 28.516 -45.344 -4.543 1 92.38 599 HIS A C 1
ATOM 4460 O O . HIS A 1 599 ? 28.859 -46.438 -4.98 1 92.38 599 HIS A O 1
ATOM 4466 N N . GLY A 1 600 ? 29.078 -44.188 -4.852 1 89.38 600 GLY A N 1
ATOM 4467 C CA . GLY A 1 600 ? 30.297 -44.188 -5.66 1 89.38 600 GLY A CA 1
ATOM 4468 C C . GLY A 1 600 ? 30.016 -44 -7.141 1 89.38 600 GLY A C 1
ATOM 4469 O O . GLY A 1 600 ? 28.922 -44.344 -7.613 1 89.38 600 GLY A O 1
ATOM 4470 N N . GLU A 1 601 ? 30.938 -43.625 -7.926 1 89.69 601 GLU A N 1
ATOM 4471 C CA . GLU A 1 601 ? 30.828 -43.406 -9.359 1 89.69 601 GLU A CA 1
ATOM 4472 C C . GLU A 1 601 ? 30.766 -44.688 -10.141 1 89.69 601 GLU A C 1
ATOM 4474 O O . GLU A 1 601 ? 30.25 -44.75 -11.258 1 89.69 601 GLU A O 1
ATOM 4479 N N . SER A 1 602 ? 31.297 -45.75 -9.547 1 90.06 602 SER A N 1
ATOM 4480 C CA . SER A 1 602 ? 31.344 -47.062 -10.234 1 90.06 602 SER A CA 1
ATOM 4481 C C . SER A 1 602 ? 30.078 -47.844 -10.023 1 90.06 602 SER A C 1
ATOM 4483 O O . SER A 1 602 ? 29.875 -48.906 -10.641 1 90.06 602 SER A O 1
ATOM 4485 N N . ALA A 1 603 ? 29.188 -47.312 -9.219 1 90.81 603 ALA A N 1
ATOM 4486 C CA . ALA A 1 603 ? 27.938 -48.031 -8.969 1 90.81 603 ALA A CA 1
ATOM 4487 C C . ALA A 1 603 ? 27.094 -48.125 -10.242 1 90.81 603 ALA A C 1
ATOM 4489 O O . ALA A 1 603 ? 27 -47.188 -11.008 1 90.81 603 ALA A O 1
ATOM 4490 N N . THR A 1 604 ? 26.594 -49.281 -10.531 1 88.94 604 THR A N 1
ATOM 4491 C CA . THR A 1 604 ? 25.828 -49.531 -11.758 1 88.94 604 THR A CA 1
ATOM 4492 C C . THR A 1 604 ? 24.422 -48.969 -11.648 1 88.94 604 THR A C 1
ATOM 4494 O O . THR A 1 604 ? 23.797 -48.656 -12.664 1 88.94 604 THR A O 1
ATOM 4497 N N . ALA A 1 605 ? 23.844 -48.938 -10.438 1 90.19 605 ALA A N 1
ATOM 4498 C CA . ALA A 1 605 ? 22.484 -48.469 -10.266 1 90.19 605 ALA A CA 1
ATOM 4499 C C . ALA A 1 605 ? 22.312 -47.781 -8.922 1 90.19 605 ALA A C 1
ATOM 4501 O O . ALA A 1 605 ? 22.516 -48.375 -7.871 1 90.19 605 ALA A O 1
ATOM 4502 N N . ILE A 1 606 ? 22.078 -46.5 -8.969 1 92.19 606 ILE A N 1
ATOM 4503 C CA . ILE A 1 606 ? 21.781 -45.719 -7.781 1 92.19 606 ILE A CA 1
ATOM 4504 C C . ILE A 1 606 ? 20.312 -45.25 -7.812 1 92.19 606 ILE A C 1
ATOM 4506 O O . ILE A 1 606 ? 19.859 -44.656 -8.789 1 92.19 606 ILE A O 1
ATOM 4510 N N . ASP A 1 607 ? 19.547 -45.531 -6.816 1 89.88 607 ASP A N 1
ATOM 4511 C CA . ASP A 1 607 ? 18.141 -45.125 -6.703 1 89.88 607 ASP A CA 1
ATOM 4512 C C . ASP A 1 607 ? 18.047 -43.688 -6.195 1 89.88 607 ASP A C 1
ATOM 4514 O O . ASP A 1 607 ? 18.406 -43.406 -5.055 1 89.88 607 ASP A O 1
ATOM 4518 N N . LEU A 1 608 ? 17.453 -42.812 -6.992 1 91 608 LEU A N 1
ATOM 4519 C CA . LEU A 1 608 ? 17.344 -41.406 -6.652 1 91 608 LEU A CA 1
ATOM 4520 C C . LEU A 1 608 ? 16.016 -41.094 -5.984 1 91 608 LEU A C 1
ATOM 4522 O O . LEU A 1 608 ? 15.781 -40 -5.523 1 91 608 LEU A O 1
ATOM 4526 N N . SER A 1 609 ? 15.078 -42 -5.852 1 84.12 609 SER A N 1
ATOM 4527 C CA . SER A 1 609 ? 13.68 -41.781 -5.477 1 84.12 609 SER A CA 1
ATOM 4528 C C . SER A 1 609 ? 13.57 -41.125 -4.113 1 84.12 609 SER A C 1
ATOM 4530 O O . SER A 1 609 ? 12.672 -40.312 -3.887 1 84.12 609 SER A O 1
ATOM 4532 N N . CYS A 1 610 ? 14.492 -41.312 -3.229 1 80.31 610 CYS A N 1
ATOM 4533 C CA . CYS A 1 610 ? 14.375 -40.844 -1.859 1 80.31 610 CYS A CA 1
ATOM 4534 C C . CYS A 1 610 ? 14.688 -39.344 -1.784 1 80.31 610 CYS A C 1
ATOM 4536 O O . CYS A 1 610 ? 14.289 -38.656 -0.833 1 80.31 610 CYS A O 1
ATOM 4538 N N . LYS A 1 611 ? 15.336 -38.875 -2.748 1 86.56 611 LYS A N 1
ATOM 4539 C CA . LYS A 1 611 ? 15.758 -37.469 -2.658 1 86.56 611 LYS A CA 1
ATOM 4540 C C . LYS A 1 611 ? 15.07 -36.625 -3.725 1 86.56 611 LYS A C 1
ATOM 4542 O O . LYS A 1 611 ? 15.312 -35.406 -3.82 1 86.56 611 LYS A O 1
ATOM 4547 N N . VAL A 1 612 ? 14.227 -37.281 -4.5 1 85.44 612 VAL A N 1
ATOM 4548 C CA . VAL A 1 612 ? 13.523 -36.562 -5.543 1 85.44 612 VAL A CA 1
ATOM 4549 C C . VAL A 1 612 ? 12.391 -35.719 -4.93 1 85.44 612 VAL A C 1
ATOM 4551 O O . VAL A 1 612 ? 11.625 -36.219 -4.102 1 85.44 612 VAL A O 1
ATOM 4554 N N . GLU A 1 613 ? 12.359 -34.469 -5.238 1 81.88 613 GLU A N 1
ATOM 4555 C CA . GLU A 1 613 ? 11.305 -33.594 -4.773 1 81.88 613 GLU A CA 1
ATOM 4556 C C . GLU A 1 613 ? 10.203 -33.438 -5.824 1 81.88 613 GLU A C 1
ATOM 4558 O O . GLU A 1 613 ? 10.492 -33.156 -6.992 1 81.88 613 GLU A O 1
ATOM 4563 N N . VAL A 1 614 ? 9.047 -33.594 -5.422 1 77 614 VAL A N 1
ATOM 4564 C CA . VAL A 1 614 ? 7.91 -33.531 -6.332 1 77 614 VAL A CA 1
ATOM 4565 C C . VAL A 1 614 ? 7.605 -32.062 -6.637 1 77 614 VAL A C 1
ATOM 4567 O O . VAL A 1 614 ? 7.734 -31.188 -5.766 1 77 614 VAL A O 1
ATOM 4570 N N . ALA A 1 615 ? 7.227 -31.859 -7.902 1 74.12 615 ALA A N 1
ATOM 4571 C CA . ALA A 1 615 ? 6.906 -30.5 -8.305 1 74.12 615 ALA A CA 1
ATOM 4572 C C . ALA A 1 615 ? 5.578 -30.047 -7.711 1 74.12 615 ALA A C 1
ATOM 4574 O O . ALA A 1 615 ? 4.566 -30.734 -7.836 1 74.12 615 ALA A O 1
ATOM 4575 N N . PRO A 1 616 ? 5.676 -28.906 -7.188 1 74.5 616 PRO A N 1
ATOM 4576 C CA . PRO A 1 616 ? 4.418 -28.406 -6.625 1 74.5 616 PRO A CA 1
ATOM 4577 C C . PRO A 1 616 ? 3.428 -27.953 -7.699 1 74.5 616 PRO A C 1
ATOM 4579 O O . PRO A 1 616 ? 2.215 -28.047 -7.5 1 74.5 616 PRO A O 1
ATOM 4582 N N . ILE A 1 617 ? 3.936 -27.391 -8.805 1 83.94 617 ILE A N 1
ATOM 4583 C CA . ILE A 1 617 ? 3.096 -26.828 -9.859 1 83.94 617 ILE A CA 1
ATOM 4584 C C . ILE A 1 617 ? 3.66 -27.219 -11.227 1 83.94 617 ILE A C 1
ATOM 4586 O O . ILE A 1 617 ? 4.871 -27.141 -11.445 1 83.94 617 ILE A O 1
ATOM 4590 N N . ALA A 1 618 ? 2.861 -27.688 -12.07 1 84.31 618 ALA A N 1
ATOM 4591 C CA . ALA A 1 618 ? 3.199 -27.953 -13.469 1 84.31 618 ALA A CA 1
ATOM 4592 C C . ALA A 1 618 ? 2.281 -27.172 -14.406 1 84.31 618 ALA A C 1
ATOM 4594 O O . ALA A 1 618 ? 1.111 -26.953 -14.094 1 84.31 618 ALA A O 1
ATOM 4595 N N . VAL A 1 619 ? 2.881 -26.781 -15.531 1 87.06 619 VAL A N 1
ATOM 4596 C CA . VAL A 1 619 ? 2.102 -25.953 -16.453 1 87.06 619 VAL A CA 1
ATOM 4597 C C . VAL A 1 619 ? 2.16 -26.547 -17.859 1 87.06 619 VAL A C 1
ATOM 4599 O O . VAL A 1 619 ? 3.096 -27.281 -18.188 1 87.06 619 VAL A O 1
ATOM 4602 N N . PRO A 1 620 ? 1.185 -26.281 -18.672 1 84.75 620 PRO A N 1
ATOM 4603 C CA . PRO A 1 620 ? 1.225 -26.703 -20.062 1 84.75 620 PRO A CA 1
ATOM 4604 C C . PRO A 1 620 ? 2.104 -25.812 -20.938 1 84.75 620 PRO A C 1
ATOM 4606 O O . PRO A 1 620 ? 2.395 -24.672 -20.562 1 84.75 620 PRO A O 1
ATOM 4609 N N . PRO A 1 621 ? 2.5 -26.328 -22.062 1 86.62 621 PRO A N 1
ATOM 4610 C CA . PRO A 1 621 ? 3.334 -25.516 -22.953 1 86.62 621 PRO A CA 1
ATOM 4611 C C . PRO A 1 621 ? 2.613 -24.281 -23.469 1 86.62 621 PRO A C 1
ATOM 4613 O O . PRO A 1 621 ? 3.258 -23.297 -23.828 1 86.62 621 PRO A O 1
ATOM 4616 N N . SER A 1 622 ? 1.346 -24.266 -23.453 1 85.12 622 SER A N 1
ATOM 4617 C CA . SER A 1 622 ? 0.562 -23.156 -24 1 85.12 622 SER A CA 1
ATOM 4618 C C . SER A 1 622 ? 0.324 -22.078 -22.938 1 85.12 622 SER A C 1
ATOM 4620 O O . SER A 1 622 ? -0.298 -21.047 -23.219 1 85.12 622 SER A O 1
ATOM 4622 N N . MET A 1 623 ? 0.892 -22.266 -21.766 1 87.19 623 MET A N 1
ATOM 4623 C CA . MET A 1 623 ? 0.733 -21.266 -20.719 1 87.19 623 MET A CA 1
ATOM 4624 C C . MET A 1 623 ? 1.339 -19.938 -21.156 1 87.19 623 MET A C 1
ATOM 4626 O O . MET A 1 623 ? 2.529 -19.859 -21.469 1 87.19 623 MET A O 1
ATOM 4630 N N . PRO A 1 624 ? 0.449 -18.922 -21.203 1 85.25 624 PRO A N 1
ATOM 4631 C CA . PRO A 1 624 ? 0.997 -17.609 -21.578 1 85.25 624 PRO A CA 1
ATOM 4632 C C . PRO A 1 624 ? 2.08 -17.125 -20.625 1 85.25 624 PRO A C 1
ATOM 4634 O O . PRO A 1 624 ? 1.966 -17.328 -19.406 1 85.25 624 PRO A O 1
ATOM 4637 N N . LEU A 1 625 ? 2.988 -16.484 -21.141 1 87.25 625 LEU A N 1
ATOM 4638 C CA . LEU A 1 625 ? 4.148 -16.047 -20.359 1 87.25 625 LEU A CA 1
ATOM 4639 C C . LEU A 1 625 ? 3.729 -15.102 -19.25 1 87.25 625 LEU A C 1
ATOM 4641 O O . LEU A 1 625 ? 4.309 -15.125 -18.156 1 87.25 625 LEU A O 1
ATOM 4645 N N . HIS A 1 626 ? 2.785 -14.188 -19.516 1 82.38 626 HIS A N 1
ATOM 4646 C CA . HIS A 1 626 ? 2.379 -13.227 -18.5 1 82.38 626 HIS A CA 1
ATOM 4647 C C . HIS A 1 626 ? 1.844 -13.93 -17.25 1 82.38 626 HIS A C 1
ATOM 4649 O O . HIS A 1 626 ? 2.076 -13.484 -16.125 1 82.38 626 HIS A O 1
ATOM 4655 N N . THR A 1 627 ? 1.145 -15.016 -17.438 1 82.25 627 THR A N 1
ATOM 4656 C CA . THR A 1 627 ? 0.634 -15.789 -16.312 1 82.25 627 THR A CA 1
ATOM 4657 C C . THR A 1 627 ? 1.76 -16.562 -15.633 1 82.25 627 THR A C 1
ATOM 4659 O O . THR A 1 627 ? 1.779 -16.703 -14.406 1 82.25 627 THR A O 1
ATOM 4662 N N . LEU A 1 628 ? 2.566 -17.078 -16.469 1 87 628 LEU A N 1
ATOM 4663 C CA . LEU A 1 628 ? 3.703 -17.828 -15.945 1 87 628 LEU A CA 1
ATOM 4664 C C . LEU A 1 628 ? 4.59 -16.938 -15.078 1 87 628 LEU A C 1
ATOM 4666 O O . LEU A 1 628 ? 5.059 -17.375 -14.023 1 87 628 LEU A O 1
ATOM 4670 N N . LEU A 1 629 ? 4.832 -15.789 -15.562 1 84.19 629 LEU A N 1
ATOM 4671 C CA . LEU A 1 629 ? 5.648 -14.844 -14.797 1 84.19 629 LEU A CA 1
ATOM 4672 C C . LEU A 1 629 ? 4.996 -14.523 -13.461 1 84.19 629 LEU A C 1
ATOM 4674 O O . LEU A 1 629 ? 5.676 -14.469 -12.43 1 84.19 629 LEU A O 1
ATOM 4678 N N . ALA A 1 630 ? 3.773 -14.258 -13.5 1 79.88 630 ALA A N 1
ATOM 4679 C CA . ALA A 1 630 ? 3.039 -13.977 -12.273 1 79.88 630 ALA A CA 1
ATOM 4680 C C . ALA A 1 630 ? 3.107 -15.156 -11.305 1 79.88 630 ALA A C 1
ATOM 4682 O O . ALA A 1 630 ? 3.279 -14.969 -10.094 1 79.88 630 ALA A O 1
ATOM 4683 N N . LEU A 1 631 ? 2.973 -16.281 -11.844 1 82.88 631 LEU A N 1
ATOM 4684 C CA . LEU A 1 631 ? 3.021 -17.5 -11.047 1 82.88 631 LEU A CA 1
ATOM 4685 C C . LEU A 1 631 ? 4.387 -17.656 -10.383 1 82.88 631 LEU A C 1
ATOM 4687 O O . LEU A 1 631 ? 4.469 -17.953 -9.188 1 82.88 631 LEU A O 1
ATOM 4691 N N . MET A 1 632 ? 5.387 -17.484 -11.141 1 83 632 MET A N 1
ATOM 4692 C CA . MET A 1 632 ? 6.742 -17.672 -10.625 1 83 632 MET A CA 1
ATOM 4693 C C . MET A 1 632 ? 7.066 -16.609 -9.578 1 83 632 MET A C 1
ATOM 4695 O O . MET A 1 632 ? 7.699 -16.922 -8.562 1 83 632 MET A O 1
ATOM 4699 N N . ASN A 1 633 ? 6.645 -15.477 -9.836 1 78.94 633 ASN A N 1
ATOM 4700 C CA . ASN A 1 633 ? 6.941 -14.391 -8.906 1 78.94 633 ASN A CA 1
ATOM 4701 C C . ASN A 1 633 ? 6.117 -14.5 -7.629 1 78.94 633 ASN A C 1
ATOM 4703 O O . ASN A 1 633 ? 6.648 -14.344 -6.531 1 78.94 633 ASN A O 1
ATOM 4707 N N . GLU A 1 634 ? 4.898 -14.703 -7.777 1 77 634 GLU A N 1
ATOM 4708 C CA . GLU A 1 634 ? 4.004 -14.695 -6.625 1 77 634 GLU A CA 1
ATOM 4709 C C . GLU A 1 634 ? 4.215 -15.922 -5.746 1 77 634 GLU A C 1
ATOM 4711 O O . GLU A 1 634 ? 4.059 -15.852 -4.523 1 77 634 GLU A O 1
ATOM 4716 N N . GLN A 1 635 ? 4.543 -17.031 -6.391 1 77.75 635 GLN A N 1
ATOM 4717 C CA . GLN A 1 635 ? 4.723 -18.25 -5.617 1 77.75 635 GLN A CA 1
ATOM 4718 C C . GLN A 1 635 ? 6.199 -18.516 -5.32 1 77.75 635 GLN A C 1
ATOM 4720 O O . GLN A 1 635 ? 6.539 -19.438 -4.582 1 77.75 635 GLN A O 1
ATOM 4725 N N . GLY A 1 636 ? 7.043 -17.672 -5.875 1 78 636 GLY A N 1
ATOM 4726 C CA . GLY A 1 636 ? 8.469 -17.812 -5.629 1 78 636 GLY A CA 1
ATOM 4727 C C . GLY A 1 636 ? 9.062 -19.062 -6.25 1 78 636 GLY A C 1
ATOM 4728 O O . GLY A 1 636 ? 9.875 -19.75 -5.629 1 78 636 GLY A O 1
ATOM 4729 N N . LEU A 1 637 ? 8.633 -19.422 -7.418 1 81.38 637 LEU A N 1
ATOM 4730 C CA . LEU A 1 637 ? 9.102 -20.625 -8.086 1 81.38 637 LEU A CA 1
ATOM 4731 C C . LEU A 1 637 ? 10.383 -20.359 -8.859 1 81.38 637 LEU A C 1
ATOM 4733 O O . LEU A 1 637 ? 10.484 -19.375 -9.586 1 81.38 637 LEU A O 1
ATOM 4737 N N . ASP A 1 638 ? 11.305 -21.25 -8.664 1 82.19 638 ASP A N 1
ATOM 4738 C CA . ASP A 1 638 ? 12.547 -21.156 -9.422 1 82.19 638 ASP A CA 1
ATOM 4739 C C . ASP A 1 638 ? 12.508 -22.047 -10.656 1 82.19 638 ASP A C 1
ATOM 4741 O O . ASP A 1 638 ? 13.203 -21.781 -11.648 1 82.19 638 ASP A O 1
ATOM 4745 N N . TYR A 1 639 ? 11.703 -23.125 -10.531 1 84.94 639 TYR A N 1
ATOM 4746 C CA . TYR A 1 639 ? 11.578 -24.094 -11.609 1 84.94 639 TYR A CA 1
ATOM 4747 C C . TYR A 1 639 ? 10.125 -24.5 -11.82 1 84.94 639 TYR A C 1
ATOM 4749 O O . TYR A 1 639 ? 9.398 -24.75 -10.852 1 84.94 639 TYR A O 1
ATOM 4757 N N . VAL A 1 640 ? 9.727 -24.5 -13.062 1 88.19 640 VAL A N 1
ATOM 4758 C CA . VAL A 1 640 ? 8.367 -24.922 -13.383 1 88.19 640 VAL A CA 1
ATOM 4759 C C . VAL A 1 640 ? 8.391 -25.922 -14.531 1 88.19 640 VAL A C 1
ATOM 4761 O O . VAL A 1 640 ? 8.719 -25.578 -15.672 1 88.19 640 VAL A O 1
ATOM 4764 N N . PRO A 1 641 ? 8.062 -27.141 -14.242 1 87.62 641 PRO A N 1
ATOM 4765 C CA . PRO A 1 641 ? 8.008 -28.141 -15.32 1 87.62 641 PRO A CA 1
ATOM 4766 C C . PRO A 1 641 ? 6.871 -27.891 -16.312 1 87.62 641 PRO A C 1
ATOM 4768 O O . PRO A 1 641 ? 5.777 -27.484 -15.898 1 87.62 641 PRO A O 1
ATOM 4771 N N . VAL A 1 642 ? 7.199 -28.047 -17.516 1 87.94 642 VAL A N 1
ATOM 4772 C CA . VAL A 1 642 ? 6.215 -27.922 -18.594 1 87.94 642 VAL A CA 1
ATOM 4773 C C . VAL A 1 642 ? 5.824 -29.312 -19.094 1 87.94 642 VAL A C 1
ATOM 4775 O O . VAL A 1 642 ? 6.652 -30.031 -19.656 1 87.94 642 VAL A O 1
ATOM 4778 N N . ILE A 1 643 ? 4.594 -29.656 -18.891 1 80.81 643 ILE A N 1
ATOM 4779 C CA . ILE A 1 643 ? 4.094 -30.984 -19.234 1 80.81 643 ILE A CA 1
ATOM 4780 C C . ILE A 1 643 ? 2.809 -30.859 -20.047 1 80.81 643 ILE A C 1
ATOM 4782 O O . ILE A 1 643 ? 1.916 -30.078 -19.703 1 80.81 643 ILE A O 1
ATOM 4786 N N . ARG A 1 644 ? 2.818 -31.484 -21.172 1 73.19 644 ARG A N 1
ATOM 4787 C CA . ARG A 1 644 ? 1.61 -31.5 -21.984 1 73.19 644 ARG A CA 1
ATOM 4788 C C . ARG A 1 644 ? 0.68 -32.625 -21.578 1 73.19 644 ARG A C 1
ATOM 4790 O O . ARG A 1 644 ? 1.022 -33.812 -21.734 1 73.19 644 ARG A O 1
ATOM 4797 N N . ARG A 1 645 ? -0.51 -32.438 -21.25 1 61.22 645 ARG A N 1
ATOM 4798 C CA . ARG A 1 645 ? -1.601 -33.406 -21.062 1 61.22 645 ARG A CA 1
ATOM 4799 C C . ARG A 1 645 ? -1.113 -34.656 -20.328 1 61.22 645 ARG A C 1
ATOM 4801 O O . ARG A 1 645 ? -1.353 -35.781 -20.797 1 61.22 645 ARG A O 1
ATOM 4808 N N . HIS A 1 646 ? -0.4 -34.562 -19.281 1 59.88 646 HIS A N 1
ATOM 4809 C CA . HIS A 1 646 ? 0.114 -35.688 -18.484 1 59.88 646 HIS A CA 1
ATOM 4810 C C . HIS A 1 646 ? 1.161 -36.469 -19.266 1 59.88 646 HIS A C 1
ATOM 4812 O O . HIS A 1 646 ? 1.327 -37.688 -19.047 1 59.88 646 HIS A O 1
ATOM 4818 N N . GLY A 1 647 ? 1.543 -35.875 -20.297 1 63.41 647 GLY A N 1
ATOM 4819 C CA . GLY A 1 647 ? 2.6 -36.5 -21.078 1 63.41 647 GLY A CA 1
ATOM 4820 C C . GLY A 1 647 ? 3.977 -36.312 -20.469 1 63.41 647 GLY A C 1
ATOM 4821 O O . GLY A 1 647 ? 4.105 -36.125 -19.25 1 63.41 647 GLY A O 1
ATOM 4822 N N . PRO A 1 648 ? 4.879 -36.625 -21.312 1 69.38 648 PRO A N 1
ATOM 4823 C CA . PRO A 1 648 ? 6.273 -36.469 -20.891 1 69.38 648 PRO A CA 1
ATOM 4824 C C . PRO A 1 648 ? 6.66 -35.031 -20.625 1 69.38 648 PRO A C 1
ATOM 4826 O O . PRO A 1 648 ? 5.969 -34.125 -21.078 1 69.38 648 PRO A O 1
ATOM 4829 N N . LEU A 1 649 ? 7.648 -34.906 -19.828 1 78.81 649 LEU A N 1
ATOM 4830 C CA . LEU A 1 649 ? 8.234 -33.562 -19.609 1 78.81 649 LEU A CA 1
ATOM 4831 C C . LEU A 1 649 ? 8.734 -32.969 -20.906 1 78.81 649 LEU A C 1
ATOM 4833 O O . LEU A 1 649 ? 9.586 -33.562 -21.578 1 78.81 649 LEU A O 1
ATOM 4837 N N . GLU A 1 650 ? 8.195 -31.906 -21.312 1 82.75 650 GLU A N 1
ATOM 4838 C CA . GLU A 1 650 ? 8.617 -31.234 -22.531 1 82.75 650 GLU A CA 1
ATOM 4839 C C . GLU A 1 650 ? 9.766 -30.266 -22.266 1 82.75 650 GLU A C 1
ATOM 4841 O O . GLU A 1 650 ? 10.57 -30 -23.156 1 82.75 650 GLU A O 1
ATOM 4846 N N . GLY A 1 651 ? 9.75 -29.781 -21.078 1 85.56 651 GLY A N 1
ATOM 4847 C CA . GLY A 1 651 ? 10.797 -28.828 -20.719 1 85.56 651 GLY A CA 1
ATOM 4848 C C . GLY A 1 651 ? 10.641 -28.281 -19.312 1 85.56 651 GLY A C 1
ATOM 4849 O O . GLY A 1 651 ? 9.742 -28.688 -18.578 1 85.56 651 GLY A O 1
ATOM 4850 N N . MET A 1 652 ? 11.672 -27.469 -18.984 1 87.81 652 MET A N 1
ATOM 4851 C CA . MET A 1 652 ? 11.672 -26.812 -17.688 1 87.81 652 MET A CA 1
ATOM 4852 C C . MET A 1 652 ? 11.852 -25.312 -17.844 1 87.81 652 MET A C 1
ATOM 4854 O O . MET A 1 652 ? 12.758 -24.859 -18.547 1 87.81 652 MET A O 1
ATOM 4858 N N . VAL A 1 653 ? 10.938 -24.609 -17.266 1 88.94 653 VAL A N 1
ATOM 4859 C CA . VAL A 1 653 ? 11.102 -23.172 -17.219 1 88.94 653 VAL A CA 1
ATOM 4860 C C . VAL A 1 653 ? 11.891 -22.781 -15.969 1 88.94 653 VAL A C 1
ATOM 4862 O O . VAL A 1 653 ? 11.539 -23.172 -14.859 1 88.94 653 VAL A O 1
ATOM 4865 N N . THR A 1 654 ? 12.945 -22.109 -16.141 1 84.38 654 THR A N 1
ATOM 4866 C CA . THR A 1 654 ? 13.773 -21.641 -15.031 1 84.38 654 THR A CA 1
ATOM 4867 C C . THR A 1 654 ? 13.75 -20.125 -14.945 1 84.38 654 THR A C 1
ATOM 4869 O O . THR A 1 654 ? 13.406 -19.453 -15.914 1 84.38 654 THR A O 1
ATOM 4872 N N . ARG A 1 655 ? 14.055 -19.609 -13.812 1 82.38 655 ARG A N 1
ATOM 4873 C CA . ARG A 1 655 ? 14.109 -18.156 -13.641 1 82.38 655 ARG A CA 1
ATOM 4874 C C . ARG A 1 655 ? 15.133 -17.531 -14.578 1 82.38 655 ARG A C 1
ATOM 4876 O O . ARG A 1 655 ? 14.906 -16.453 -15.125 1 82.38 655 ARG A O 1
ATOM 4883 N N . ALA A 1 656 ? 16.266 -18.172 -14.648 1 78.5 656 ALA A N 1
ATOM 4884 C CA . ALA A 1 656 ? 17.312 -17.688 -15.547 1 78.5 656 ALA A CA 1
ATOM 4885 C C . ALA A 1 656 ? 16.812 -17.641 -16.984 1 78.5 656 ALA A C 1
ATOM 4887 O O . ALA A 1 656 ? 17.141 -16.719 -17.75 1 78.5 656 ALA A O 1
ATOM 4888 N N . GLY A 1 657 ? 16.047 -18.656 -17.328 1 81.75 657 GLY A N 1
ATOM 4889 C CA . GLY A 1 657 ? 15.508 -18.703 -18.688 1 81.75 657 GLY A CA 1
ATOM 4890 C C . GLY A 1 657 ? 14.523 -17.578 -18.953 1 81.75 657 GLY A C 1
ATOM 4891 O O . GLY A 1 657 ? 14.523 -17 -20.047 1 81.75 657 GLY A O 1
ATOM 4892 N N . VAL A 1 658 ? 13.75 -17.312 -18.031 1 86.75 658 VAL A N 1
ATOM 4893 C CA . VAL A 1 658 ? 12.758 -16.266 -18.172 1 86.75 658 VAL A CA 1
ATOM 4894 C C . VAL A 1 658 ? 13.453 -14.898 -18.266 1 86.75 658 VAL A C 1
ATOM 4896 O O . VAL A 1 658 ? 13.047 -14.047 -19.062 1 86.75 658 VAL A O 1
ATOM 4899 N N . VAL A 1 659 ? 14.484 -14.672 -17.453 1 82.38 659 VAL A N 1
ATOM 4900 C CA . VAL A 1 659 ? 15.227 -13.414 -17.469 1 82.38 659 VAL A CA 1
ATOM 4901 C C . VAL A 1 659 ? 15.906 -13.227 -18.812 1 82.38 659 VAL A C 1
ATOM 4903 O O . VAL A 1 659 ? 15.969 -12.109 -19.328 1 82.38 659 VAL A O 1
ATOM 4906 N N . ALA A 1 660 ? 16.344 -14.305 -19.359 1 82.06 660 ALA A N 1
ATOM 4907 C CA . ALA A 1 660 ? 17 -14.234 -20.672 1 82.06 660 ALA A CA 1
ATOM 4908 C C . ALA A 1 660 ? 16 -13.828 -21.75 1 82.06 660 ALA A C 1
ATOM 4910 O O . ALA A 1 660 ? 16.328 -13.031 -22.625 1 82.06 660 ALA A O 1
ATOM 4911 N N . VAL A 1 661 ? 14.906 -14.398 -21.703 1 84.38 661 VAL A N 1
ATOM 4912 C CA . VAL A 1 661 ? 13.891 -14.078 -22.688 1 84.38 661 VAL A CA 1
ATOM 4913 C C . VAL A 1 661 ? 13.406 -12.641 -22.484 1 84.38 661 VAL A C 1
ATOM 4915 O O . VAL A 1 661 ? 13.125 -11.93 -23.453 1 84.38 661 VAL A O 1
ATOM 4918 N N . GLN A 1 662 ? 13.305 -12.281 -21.281 1 84.19 662 GLN A N 1
ATOM 4919 C CA . GLN A 1 662 ? 12.93 -10.906 -20.969 1 84.19 662 GLN A CA 1
ATOM 4920 C C . GLN A 1 662 ? 13.93 -9.914 -21.562 1 84.19 662 GLN A C 1
ATOM 4922 O O . GLN A 1 662 ? 13.547 -8.891 -22.125 1 84.19 662 GLN A O 1
ATOM 4927 N N . ALA A 1 663 ? 15.125 -10.188 -21.406 1 79.19 663 ALA A N 1
ATOM 4928 C CA . ALA A 1 663 ? 16.188 -9.297 -21.875 1 79.19 663 ALA A CA 1
ATOM 4929 C C . ALA A 1 663 ? 16.234 -9.25 -23.406 1 79.19 663 ALA A C 1
ATOM 4931 O O . ALA A 1 663 ? 16.484 -8.195 -24 1 79.19 663 ALA A O 1
ATOM 4932 N N . SER A 1 664 ? 15.867 -10.32 -24 1 81.44 664 SER A N 1
ATOM 4933 C CA . SER A 1 664 ? 16.047 -10.406 -25.453 1 81.44 664 SER A CA 1
ATOM 4934 C C . SER A 1 664 ? 14.766 -10 -26.188 1 81.44 664 SER A C 1
ATOM 4936 O O . SER A 1 664 ? 14.828 -9.352 -27.234 1 81.44 664 SER A O 1
ATOM 4938 N N . ARG A 1 665 ? 13.68 -10.312 -25.594 1 82.75 665 ARG A N 1
ATOM 4939 C CA . ARG A 1 665 ? 12.469 -10.164 -26.391 1 82.75 665 ARG A CA 1
ATOM 4940 C C . ARG A 1 665 ? 11.539 -9.117 -25.797 1 82.75 665 ARG A C 1
ATOM 4942 O O . ARG A 1 665 ? 10.688 -8.562 -26.484 1 82.75 665 ARG A O 1
ATOM 4949 N N . LEU A 1 666 ? 11.703 -8.875 -24.594 1 84.56 666 LEU A N 1
ATOM 4950 C CA . LEU A 1 666 ? 10.695 -8.039 -23.953 1 84.56 666 LEU A CA 1
ATOM 4951 C C . LEU A 1 666 ? 11.273 -6.684 -23.562 1 84.56 666 LEU A C 1
ATOM 4953 O O . LEU A 1 666 ? 10.531 -5.738 -23.297 1 84.56 666 LEU A O 1
ATOM 4957 N N . ASP A 1 667 ? 12.594 -6.547 -23.453 1 81.44 667 ASP A N 1
ATOM 4958 C CA . ASP A 1 667 ? 13.219 -5.285 -23.062 1 81.44 667 ASP A CA 1
ATOM 4959 C C . ASP A 1 667 ? 13.039 -4.23 -24.156 1 81.44 667 ASP A C 1
ATOM 4961 O O . ASP A 1 667 ? 13.789 -4.207 -25.141 1 81.44 667 ASP A O 1
ATOM 4965 N N . ARG A 1 668 ? 12.156 -3.326 -24 1 76.56 668 ARG A N 1
ATOM 4966 C CA . ARG A 1 668 ? 11.82 -2.281 -24.953 1 76.56 668 ARG A CA 1
ATOM 4967 C C . ARG A 1 668 ? 13.023 -1.405 -25.266 1 76.56 668 ARG A C 1
ATOM 4969 O O . ARG A 1 668 ? 13.164 -0.897 -26.375 1 76.56 668 ARG A O 1
ATOM 4976 N N . PHE A 1 669 ? 13.883 -1.174 -24.266 1 79.44 669 PHE A N 1
ATOM 4977 C CA . PHE A 1 669 ? 14.992 -0.246 -24.422 1 79.44 669 PHE A CA 1
ATOM 4978 C C . PHE A 1 669 ? 16.281 -0.996 -24.75 1 79.44 669 PHE A C 1
ATOM 4980 O O . PHE A 1 669 ? 17.297 -0.38 -25.062 1 79.44 669 PHE A O 1
ATOM 4987 N N . HIS A 1 670 ? 16.156 -2.311 -24.719 1 78.44 670 HIS A N 1
ATOM 4988 C CA . HIS A 1 670 ? 17.328 -3.143 -24.969 1 78.44 670 HIS A CA 1
ATOM 4989 C C . HIS A 1 670 ? 18.531 -2.658 -24.172 1 78.44 670 HIS A C 1
ATOM 4991 O O . HIS A 1 670 ? 19.609 -2.445 -24.75 1 78.44 670 HIS A O 1
ATOM 4997 N N . VAL A 1 671 ? 18.312 -2.422 -22.953 1 79.44 671 VAL A N 1
ATOM 4998 C CA . VAL A 1 671 ? 19.297 -1.803 -22.078 1 79.44 671 VAL A CA 1
ATOM 4999 C C . VAL A 1 671 ? 20.547 -2.68 -22.016 1 79.44 671 VAL A C 1
ATOM 5001 O O . VAL A 1 671 ? 21.672 -2.172 -22.047 1 79.44 671 VAL A O 1
ATOM 5004 N N . ARG A 1 672 ? 20.422 -3.939 -21.938 1 76.25 672 ARG A N 1
ATOM 5005 C CA . ARG A 1 672 ? 21.578 -4.828 -21.844 1 76.25 672 ARG A CA 1
ATOM 5006 C C . ARG A 1 672 ? 22.438 -4.723 -23.094 1 76.25 672 ARG A C 1
ATOM 5008 O O . ARG A 1 672 ? 23.672 -4.711 -23 1 76.25 672 ARG A O 1
ATOM 5015 N N . ASP A 1 673 ? 21.719 -4.723 -24.172 1 78.69 673 ASP A N 1
ATOM 5016 C CA . ASP A 1 673 ? 22.469 -4.57 -25.422 1 78.69 673 ASP A CA 1
ATOM 5017 C C . ASP A 1 673 ? 23.156 -3.211 -25.5 1 78.69 673 ASP A C 1
ATOM 5019 O O . ASP A 1 673 ? 24.281 -3.102 -25.984 1 78.69 673 ASP A O 1
ATOM 5023 N N . ALA A 1 674 ? 22.469 -2.26 -25.047 1 81.5 674 ALA A N 1
ATOM 5024 C CA . ALA A 1 674 ? 23.031 -0.912 -25.047 1 81.5 674 ALA A CA 1
ATOM 5025 C C . ALA A 1 674 ? 24.234 -0.825 -24.125 1 81.5 674 ALA A C 1
ATOM 5027 O O . ALA A 1 674 ? 25.219 -0.14 -24.438 1 81.5 674 ALA A O 1
ATOM 5028 N N . LEU A 1 675 ? 24.125 -1.476 -23.062 1 83.38 675 LEU A N 1
ATOM 5029 C CA . LEU A 1 675 ? 25.234 -1.488 -22.125 1 83.38 675 LEU A CA 1
ATOM 5030 C C . LEU A 1 675 ? 26.438 -2.223 -22.703 1 83.38 675 LEU A C 1
ATOM 5032 O O . LEU A 1 675 ? 27.578 -1.795 -22.516 1 83.38 675 LEU A O 1
ATOM 5036 N N . ALA A 1 676 ? 26.156 -3.307 -23.391 1 82.44 676 ALA A N 1
ATOM 5037 C CA . ALA A 1 676 ? 27.234 -4.07 -24.016 1 82.44 676 ALA A CA 1
ATOM 5038 C C . ALA A 1 676 ? 27.922 -3.252 -25.109 1 82.44 676 ALA A C 1
ATOM 5040 O O . ALA A 1 676 ? 29.141 -3.277 -25.234 1 82.44 676 ALA A O 1
ATOM 5041 N N . ARG A 1 677 ? 27.172 -2.582 -25.844 1 85.19 677 ARG A N 1
ATOM 5042 C CA . ARG A 1 677 ? 27.734 -1.73 -26.891 1 85.19 677 ARG A CA 1
ATOM 5043 C C . ARG A 1 677 ? 28.562 -0.597 -26.297 1 85.19 677 ARG A C 1
ATOM 5045 O O . ARG A 1 677 ? 29.625 -0.265 -26.812 1 85.19 677 ARG A O 1
ATOM 5052 N N . ALA A 1 678 ? 28.016 0.019 -25.297 1 87.75 678 ALA A N 1
ATOM 5053 C CA . ALA A 1 678 ? 28.75 1.096 -24.625 1 87.75 678 ALA A CA 1
ATOM 5054 C C . ALA A 1 678 ? 30.062 0.59 -24.031 1 87.75 678 ALA A C 1
ATOM 5056 O O . ALA A 1 678 ? 31.078 1.292 -24.078 1 87.75 678 ALA A O 1
ATOM 5057 N N . ASP A 1 679 ? 30 -0.534 -23.484 1 86.69 679 ASP A N 1
ATOM 5058 C CA . ASP A 1 679 ? 31.203 -1.134 -22.922 1 86.69 679 ASP A CA 1
ATOM 5059 C C . ASP A 1 679 ? 32.25 -1.371 -24 1 86.69 679 ASP A C 1
ATOM 5061 O O . ASP A 1 679 ? 33.438 -1.157 -23.781 1 86.69 679 ASP A O 1
ATOM 5065 N N . GLU A 1 680 ? 31.781 -1.859 -25.141 1 87.56 680 GLU A N 1
ATOM 5066 C CA . GLU A 1 680 ? 32.688 -2.068 -26.281 1 87.56 680 GLU A CA 1
ATOM 5067 C C . GLU A 1 680 ? 33.281 -0.752 -26.75 1 87.56 680 GLU A C 1
ATOM 5069 O O . GLU A 1 680 ? 34.469 -0.691 -27.078 1 87.56 680 GLU A O 1
ATOM 5074 N N . ASP A 1 681 ? 32.469 0.242 -26.797 1 88.94 681 ASP A N 1
ATOM 5075 C CA . ASP A 1 681 ? 32.969 1.559 -27.203 1 88.94 681 ASP A CA 1
ATOM 5076 C C . ASP A 1 681 ? 33.969 2.115 -26.203 1 88.94 681 ASP A C 1
ATOM 5078 O O . ASP A 1 681 ? 34.969 2.742 -26.594 1 88.94 681 ASP A O 1
ATOM 5082 N N . ILE A 1 682 ? 33.719 1.956 -25 1 87.62 682 ILE A N 1
ATOM 5083 C CA . ILE A 1 682 ? 34.625 2.432 -23.969 1 87.62 682 ILE A CA 1
ATOM 5084 C C . ILE A 1 682 ? 35.969 1.702 -24.078 1 87.62 682 ILE A C 1
ATOM 5086 O O . ILE A 1 682 ? 37.031 2.32 -23.969 1 87.62 682 ILE A O 1
ATOM 5090 N N . ARG A 1 683 ? 35.875 0.443 -24.297 1 86 683 ARG A N 1
ATOM 5091 C CA . ARG A 1 683 ? 37.094 -0.349 -24.453 1 86 683 ARG A CA 1
ATOM 5092 C C . ARG A 1 683 ? 37.875 0.077 -25.688 1 86 683 ARG A C 1
ATOM 5094 O O . ARG A 1 683 ? 39.094 0.057 -25.688 1 86 683 ARG A O 1
ATOM 5101 N N . ALA A 1 684 ? 37.156 0.449 -26.656 1 89.31 684 ALA A N 1
ATOM 5102 C CA . ALA A 1 684 ? 37.75 0.891 -27.906 1 89.31 684 ALA A CA 1
ATOM 5103 C C . ALA A 1 684 ? 38.219 2.342 -27.797 1 89.31 684 ALA A C 1
ATOM 5105 O O . ALA A 1 684 ? 38.844 2.873 -28.734 1 89.31 684 ALA A O 1
ATOM 5106 N N . GLY A 1 685 ? 37.906 3.008 -26.719 1 83.44 685 GLY A N 1
ATOM 5107 C CA . GLY A 1 685 ? 38.375 4.371 -26.484 1 83.44 685 GLY A CA 1
ATOM 5108 C C . GLY A 1 685 ? 37.406 5.414 -27.016 1 83.44 685 GLY A C 1
ATOM 5109 O O . GLY A 1 685 ? 37.719 6.609 -27.016 1 83.44 685 GLY A O 1
ATOM 5110 N N . ARG A 1 686 ? 36.344 5.082 -27.531 1 86.88 686 ARG A N 1
ATOM 5111 C CA . ARG A 1 686 ? 35.344 6 -28.047 1 86.88 686 ARG A CA 1
ATOM 5112 C C . ARG A 1 686 ? 34.375 6.441 -26.953 1 86.88 686 ARG A C 1
ATOM 5114 O O . ARG A 1 686 ? 33.219 6.027 -26.922 1 86.88 686 ARG A O 1
ATOM 5121 N N . LEU A 1 687 ? 34.75 7.293 -26.172 1 84 687 LEU A N 1
ATOM 5122 C CA . LEU A 1 687 ? 34.031 7.676 -24.969 1 84 687 LEU A CA 1
ATOM 5123 C C . LEU A 1 687 ? 32.75 8.461 -25.344 1 84 687 LEU A C 1
ATOM 5125 O O . LEU A 1 687 ? 31.703 8.242 -24.766 1 84 687 LEU A O 1
ATOM 5129 N N . ILE A 1 688 ? 32.844 9.328 -26.234 1 82 688 ILE A N 1
ATOM 5130 C CA . ILE A 1 688 ? 31.703 10.148 -26.609 1 82 688 ILE A CA 1
ATOM 5131 C C . ILE A 1 688 ? 30.641 9.289 -27.281 1 82 688 ILE A C 1
ATOM 5133 O O . ILE A 1 688 ? 29.438 9.438 -27.016 1 82 688 ILE A O 1
ATOM 5137 N N . ALA A 1 689 ? 31.047 8.453 -28.094 1 77.75 689 ALA A N 1
ATOM 5138 C CA . ALA A 1 689 ? 30.125 7.551 -28.766 1 77.75 689 ALA A CA 1
ATOM 5139 C C . ALA A 1 689 ? 29.406 6.645 -27.766 1 77.75 689 ALA A C 1
ATOM 5141 O O . ALA A 1 689 ? 28.25 6.262 -27.984 1 77.75 689 ALA A O 1
ATOM 5142 N N . SER A 1 690 ? 30.078 6.41 -26.688 1 83.38 690 SER A N 1
ATOM 5143 C CA . SER A 1 690 ? 29.547 5.48 -25.688 1 83.38 690 SER A CA 1
ATOM 5144 C C . SER A 1 690 ? 28.391 6.113 -24.922 1 83.38 690 SER A C 1
ATOM 5146 O O . SER A 1 690 ? 27.594 5.406 -24.281 1 83.38 690 SER A O 1
ATOM 5148 N N . MET A 1 691 ? 28.281 7.328 -24.984 1 79.5 691 MET A N 1
ATOM 5149 C CA . MET A 1 691 ? 27.203 8.016 -24.281 1 79.5 691 MET A CA 1
ATOM 5150 C C . MET A 1 691 ? 25.891 7.938 -25.062 1 79.5 691 MET A C 1
ATOM 5152 O O . MET A 1 691 ? 24.828 8.195 -24.516 1 79.5 691 MET A O 1
ATOM 5156 N N . ALA A 1 692 ? 25.844 7.402 -26.172 1 74.88 692 ALA A N 1
ATOM 5157 C CA . ALA A 1 692 ? 24.688 7.227 -27.047 1 74.88 692 ALA A CA 1
ATOM 5158 C C . ALA A 1 692 ? 23.797 8.477 -27.047 1 74.88 692 ALA A C 1
ATOM 5160 O O . ALA A 1 692 ? 22.594 8.383 -26.859 1 74.88 692 ALA A O 1
ATOM 5161 N N . LEU A 1 693 ? 24.391 9.648 -27.094 1 76.81 693 LEU A N 1
ATOM 5162 C CA . LEU A 1 693 ? 23.703 10.93 -27.016 1 76.81 693 LEU A CA 1
ATOM 5163 C C . LEU A 1 693 ? 22.703 11.07 -28.156 1 76.81 693 LEU A C 1
ATOM 5165 O O . LEU A 1 693 ? 21.594 11.57 -27.969 1 76.81 693 LEU A O 1
ATOM 5169 N N . PRO A 1 694 ? 23.031 10.586 -29.344 1 71.88 694 PRO A N 1
ATOM 5170 C CA . PRO A 1 694 ? 22.062 10.711 -30.422 1 71.88 694 PRO A CA 1
ATOM 5171 C C . PRO A 1 694 ? 20.781 9.914 -30.172 1 71.88 694 PRO A C 1
ATOM 5173 O O . PRO A 1 694 ? 19.688 10.375 -30.516 1 71.88 694 PRO A O 1
ATOM 5176 N N . GLN A 1 695 ? 20.984 8.781 -29.594 1 72.75 695 GLN A N 1
ATOM 5177 C CA . GLN A 1 695 ? 19.797 7.977 -29.297 1 72.75 695 GLN A CA 1
ATOM 5178 C C . GLN A 1 695 ? 18.938 8.648 -28.234 1 72.75 695 GLN A C 1
ATOM 5180 O O . GLN A 1 695 ? 17.703 8.602 -28.312 1 72.75 695 GLN A O 1
ATOM 5185 N N . GLN A 1 696 ? 19.578 9.266 -27.344 1 73.75 696 GLN A N 1
ATOM 5186 C CA . GLN A 1 696 ? 18.844 9.953 -26.281 1 73.75 696 GLN A CA 1
ATOM 5187 C C . GLN A 1 696 ? 18.125 11.188 -26.844 1 73.75 696 GLN A C 1
ATOM 5189 O O . GLN A 1 696 ? 16.984 11.469 -26.453 1 73.75 696 GLN A O 1
ATOM 5194 N N . THR A 1 697 ? 18.797 11.852 -27.688 1 73.44 697 THR A N 1
ATOM 5195 C CA . THR A 1 697 ? 18.188 13.023 -28.312 1 73.44 697 THR A CA 1
ATOM 5196 C C . THR A 1 697 ? 17.047 12.617 -29.219 1 73.44 697 THR A C 1
ATOM 5198 O O . THR A 1 697 ? 16.016 13.305 -29.297 1 73.44 697 THR A O 1
ATOM 5201 N N . ALA A 1 698 ? 17.203 11.562 -29.906 1 74.44 698 ALA A N 1
ATOM 5202 C CA . ALA A 1 698 ? 16.141 11.062 -30.766 1 74.44 698 ALA A CA 1
ATOM 5203 C C . ALA A 1 698 ? 14.914 10.648 -29.938 1 74.44 698 ALA A C 1
ATOM 5205 O O . ALA A 1 698 ? 13.773 10.883 -30.359 1 74.44 698 ALA A O 1
ATOM 5206 N N . ALA A 1 699 ? 15.219 10.07 -28.844 1 71.38 699 ALA A N 1
ATOM 5207 C CA . ALA A 1 699 ? 14.125 9.672 -27.969 1 71.38 699 ALA A CA 1
ATOM 5208 C C . ALA A 1 699 ? 13.367 10.891 -27.453 1 71.38 699 ALA A C 1
ATOM 5210 O O . ALA A 1 699 ? 12.141 10.867 -27.328 1 71.38 699 ALA A O 1
ATOM 5211 N N . LEU A 1 700 ? 14.078 11.883 -27.125 1 71.38 700 LEU A N 1
ATOM 5212 C CA . LEU A 1 700 ? 13.469 13.125 -26.672 1 71.38 700 LEU A CA 1
ATOM 5213 C C . LEU A 1 700 ? 12.625 13.742 -27.781 1 71.38 700 LEU A C 1
ATOM 5215 O O . LEU A 1 700 ? 11.516 14.227 -27.531 1 71.38 700 LEU A O 1
ATOM 5219 N N . ARG A 1 701 ? 13.195 13.797 -28.906 1 71.06 701 ARG A N 1
ATOM 5220 C CA . ARG A 1 701 ? 12.477 14.344 -30.062 1 71.06 701 ARG A CA 1
ATOM 5221 C C . ARG A 1 701 ? 11.188 13.562 -30.312 1 71.06 701 ARG A C 1
ATOM 5223 O O . ARG A 1 701 ? 10.133 14.156 -30.562 1 71.06 701 ARG A O 1
ATOM 5230 N N . ASP A 1 702 ? 11.273 12.297 -30.172 1 70.12 702 ASP A N 1
ATOM 5231 C CA . ASP A 1 702 ? 10.102 11.453 -30.406 1 70.12 702 ASP A CA 1
ATOM 5232 C C . ASP A 1 702 ? 9.055 11.656 -29.312 1 70.12 702 ASP A C 1
ATOM 5234 O O . ASP A 1 702 ? 7.855 11.641 -29.578 1 70.12 702 ASP A O 1
ATOM 5238 N N . ALA A 1 703 ? 9.516 11.836 -28.172 1 66.12 703 ALA A N 1
ATOM 5239 C CA . ALA A 1 703 ? 8.609 12.016 -27.031 1 66.12 703 ALA A CA 1
ATOM 5240 C C . ALA A 1 703 ? 7.844 13.336 -27.156 1 66.12 703 ALA A C 1
ATOM 5242 O O . ALA A 1 703 ? 6.699 13.438 -26.703 1 66.12 703 ALA A O 1
ATOM 5243 N N . VAL A 1 704 ? 8.5 14.281 -27.703 1 64.38 704 VAL A N 1
ATOM 5244 C CA . VAL A 1 704 ? 7.895 15.602 -27.812 1 64.38 704 VAL A CA 1
ATOM 5245 C C . VAL A 1 704 ? 7.082 15.695 -29.109 1 64.38 704 VAL A C 1
ATOM 5247 O O . VAL A 1 704 ? 5.957 16.203 -29.109 1 64.38 704 VAL A O 1
ATOM 5250 N N . VAL A 1 705 ? 7.691 15.148 -30.125 1 62.94 705 VAL A N 1
ATOM 5251 C CA . VAL A 1 705 ? 7.102 15.352 -31.438 1 62.94 705 VAL A CA 1
ATOM 5252 C C . VAL A 1 705 ? 5.949 14.367 -31.641 1 62.94 705 VAL A C 1
ATOM 5254 O O . VAL A 1 705 ? 4.938 14.711 -32.25 1 62.94 705 VAL A O 1
ATOM 5257 N N . ALA A 1 706 ? 6.074 13.219 -31.109 1 62.81 706 ALA A N 1
ATOM 5258 C CA . ALA A 1 706 ? 5.074 12.195 -31.391 1 62.81 706 ALA A CA 1
ATOM 5259 C C . ALA A 1 706 ? 3.709 12.594 -30.844 1 62.81 706 ALA A C 1
ATOM 5261 O O . ALA A 1 706 ? 2.707 12.547 -31.562 1 62.81 706 ALA A O 1
ATOM 5262 N N . PRO A 1 707 ? 3.691 12.992 -29.641 1 60.41 707 PRO A N 1
ATOM 5263 C CA . PRO A 1 707 ? 2.363 13.406 -29.172 1 60.41 707 PRO A CA 1
ATOM 5264 C C . PRO A 1 707 ? 1.838 14.641 -29.906 1 60.41 707 PRO A C 1
ATOM 5266 O O . PRO A 1 707 ? 0.634 14.75 -30.156 1 60.41 707 PRO A O 1
ATOM 5269 N N . LEU A 1 708 ? 2.73 15.523 -30.219 1 58.19 708 LEU A N 1
ATOM 5270 C CA . LEU A 1 708 ? 2.328 16.703 -30.969 1 58.19 708 LEU A CA 1
ATOM 5271 C C . LEU A 1 708 ? 1.855 16.328 -32.375 1 58.19 708 LEU A C 1
ATOM 5273 O O . LEU A 1 708 ? 0.878 16.891 -32.875 1 58.19 708 LEU A O 1
ATOM 5277 N N . ALA A 1 709 ? 2.543 15.438 -32.844 1 60.88 709 ALA A N 1
ATOM 5278 C CA . ALA A 1 709 ? 2.137 14.953 -34.188 1 60.88 709 ALA A CA 1
ATOM 5279 C C . ALA A 1 709 ? 0.798 14.227 -34.094 1 60.88 709 ALA A C 1
ATOM 5281 O O . ALA A 1 709 ? -0.048 14.383 -35 1 60.88 709 ALA A O 1
ATOM 5282 N N . ARG A 1 710 ? 0.611 13.539 -33.125 1 60.88 710 ARG A N 1
ATOM 5283 C CA . ARG A 1 710 ? -0.659 12.844 -32.938 1 60.88 710 ARG A CA 1
ATOM 5284 C C . ARG A 1 710 ? -1.791 13.828 -32.656 1 60.88 710 ARG A C 1
ATOM 5286 O O . ARG A 1 710 ? -2.896 13.664 -33.188 1 60.88 710 ARG A O 1
ATOM 5293 N N . ALA A 1 711 ? -1.478 14.789 -31.812 1 56.94 711 ALA A N 1
ATOM 5294 C CA . ALA A 1 711 ? -2.457 15.844 -31.562 1 56.94 711 ALA A CA 1
ATOM 5295 C C . ALA A 1 711 ? -2.764 16.625 -32.844 1 56.94 711 ALA A C 1
ATOM 5297 O O . ALA A 1 711 ? -3.922 16.953 -33.125 1 56.94 711 ALA A O 1
ATOM 5298 N N . ALA A 1 712 ? -1.757 16.891 -33.562 1 59.59 712 ALA A N 1
ATOM 5299 C CA . ALA A 1 712 ? -1.94 17.578 -34.812 1 59.59 712 ALA A CA 1
ATOM 5300 C C . ALA A 1 712 ? -2.736 16.719 -35.812 1 59.59 712 ALA A C 1
ATOM 5302 O O . ALA A 1 712 ? -3.568 17.219 -36.562 1 59.59 712 ALA A O 1
ATOM 5303 N N . GLY A 1 713 ? -2.477 15.453 -35.719 1 59.25 713 GLY A N 1
ATOM 5304 C CA . GLY A 1 713 ? -3.248 14.539 -36.531 1 59.25 713 GLY A CA 1
ATOM 5305 C C . GLY A 1 713 ? -4.711 14.477 -36.125 1 59.25 713 GLY A C 1
ATOM 5306 O O . GLY A 1 713 ? -5.586 14.398 -37 1 59.25 713 GLY A O 1
ATOM 5307 N N . LEU A 1 714 ? -4.902 14.492 -34.875 1 56.16 714 LEU A N 1
ATOM 5308 C CA . LEU A 1 714 ? -6.277 14.484 -34.406 1 56.16 714 LEU A CA 1
ATOM 5309 C C . LEU A 1 714 ? -6.988 15.781 -34.75 1 56.16 714 LEU A C 1
ATOM 5311 O O . LEU A 1 714 ? -8.18 15.781 -35.094 1 56.16 714 LEU A O 1
ATOM 5315 N N . LEU A 1 715 ? -6.242 16.844 -34.719 1 53.03 715 LEU A N 1
ATOM 5316 C CA . LEU A 1 715 ? -6.789 18.125 -35.125 1 53.03 715 LEU A CA 1
ATOM 5317 C C . LEU A 1 715 ? -6.996 18.188 -36.625 1 53.03 715 LEU A C 1
ATOM 5319 O O . LEU A 1 715 ? -7.938 18.828 -37.094 1 53.03 715 LEU A O 1
ATOM 5323 N N . ARG A 1 716 ? -6.141 17.672 -37.344 1 51.5 716 ARG A N 1
ATOM 5324 C CA . ARG A 1 716 ? -6.293 17.656 -38.781 1 51.5 716 ARG A CA 1
ATOM 5325 C C . ARG A 1 716 ? -7.426 16.719 -39.219 1 51.5 716 ARG A C 1
ATOM 5327 O O . ARG A 1 716 ? -8.094 16.953 -40.219 1 51.5 716 ARG A O 1
ATOM 5334 N N . ARG A 1 717 ? -7.527 15.609 -38.562 1 50.44 717 ARG A N 1
ATOM 5335 C CA . ARG A 1 717 ? -8.625 14.711 -38.938 1 50.44 717 ARG A CA 1
ATOM 5336 C C . ARG A 1 717 ? -9.977 15.391 -38.75 1 50.44 717 ARG A C 1
ATOM 5338 O O . ARG A 1 717 ? -10.953 15.039 -39.406 1 50.44 717 ARG A O 1
ATOM 5345 N N . ASP A 1 718 ? -10.062 16.312 -37.812 1 42.53 718 ASP A N 1
ATOM 5346 C CA . ASP A 1 718 ? -11.352 17 -37.625 1 42.53 718 ASP A CA 1
ATOM 5347 C C . ASP A 1 718 ? -11.617 17.953 -38.812 1 42.53 718 ASP A C 1
ATOM 5349 O O . ASP A 1 718 ? -12.711 18.516 -38.906 1 42.53 718 ASP A O 1
ATOM 5353 N N . GLY A 1 719 ? -10.617 18.438 -39.562 1 39.06 719 GLY A N 1
ATOM 5354 C CA . GLY A 1 719 ? -11.008 19.266 -40.688 1 39.06 719 GLY A CA 1
ATOM 5355 C C . GLY A 1 719 ? -11.586 18.469 -41.844 1 39.06 719 GLY A C 1
ATOM 5356 O O . GLY A 1 719 ? -12.125 19.047 -42.781 1 39.06 719 GLY A O 1
ATOM 5357 N N . GLY A 1 720 ? -11 17.406 -42.281 1 35.66 720 GLY A N 1
ATOM 5358 C CA . GLY A 1 720 ? -11.461 16.844 -43.531 1 35.66 720 GLY A CA 1
ATOM 5359 C C . GLY A 1 720 ? -12.719 16.016 -43.406 1 35.66 720 GLY A C 1
ATOM 5360 O O . GLY A 1 720 ? -12.648 14.781 -43.375 1 35.66 720 GLY A O 1
ATOM 5361 N N . GLY A 1 721 ? -13.703 16.453 -42.75 1 30.19 721 GLY A N 1
ATOM 5362 C CA . GLY A 1 721 ? -14.945 15.703 -42.594 1 30.19 721 GLY A CA 1
ATOM 5363 C C . GLY A 1 721 ? -15.648 15.438 -43.906 1 30.19 721 GLY A C 1
ATOM 5364 O O . GLY A 1 721 ? -16.828 15.109 -43.938 1 30.19 721 GLY A O 1
ATOM 5365 N N . ALA A 1 722 ? -15.125 16.062 -45.094 1 26.38 722 ALA A N 1
ATOM 5366 C CA . ALA A 1 722 ? -16.25 15.883 -46 1 26.38 722 ALA A CA 1
ATOM 5367 C C . ALA A 1 722 ? -16.594 14.406 -46.156 1 26.38 722 ALA A C 1
ATOM 5369 O O . ALA A 1 722 ? -17.734 14 -45.938 1 26.38 722 ALA A O 1
ATOM 5370 N N . GLY A 1 723 ? -16.562 13.82 -47.531 1 24.67 723 GLY A N 1
ATOM 5371 C CA . GLY A 1 723 ? -17.562 13.078 -48.25 1 24.67 723 GLY A CA 1
ATOM 5372 C C . GLY A 1 723 ? -17.562 11.594 -47.938 1 24.67 723 GLY A C 1
ATOM 5373 O O . GLY A 1 723 ? -18.625 11 -47.719 1 24.67 723 GLY A O 1
ATOM 5374 N N . SER A 1 724 ? -16.516 10.773 -48.5 1 23.72 724 SER A N 1
ATOM 5375 C CA . SER A 1 724 ? -16.938 9.562 -49.188 1 23.72 724 SER A CA 1
ATOM 5376 C C . SER A 1 724 ? -17.266 8.445 -48.188 1 23.72 724 SER A C 1
ATOM 5378 O O . SER A 1 724 ? -16.656 8.352 -47.125 1 23.72 724 SER A O 1
ATOM 5380 N N . GLY A 1 725 ? -18.516 7.844 -48.188 1 24.55 725 GLY A N 1
ATOM 5381 C CA . GLY A 1 725 ? -19.359 6.832 -47.594 1 24.55 725 GLY A CA 1
ATOM 5382 C C . GLY A 1 725 ? -18.703 5.461 -47.531 1 24.55 725 GLY A C 1
ATOM 5383 O O . GLY A 1 725 ? -19.141 4.539 -48.219 1 24.55 725 GLY A O 1
ATOM 5384 N N . ASP A 1 726 ? -17.344 5.32 -47.625 1 22.12 726 ASP A N 1
ATOM 5385 C CA . ASP A 1 726 ? -16.969 3.945 -47.938 1 22.12 726 ASP A CA 1
ATOM 5386 C C . ASP A 1 726 ? -17.516 2.971 -46.906 1 22.12 726 ASP A C 1
ATOM 5388 O O . ASP A 1 726 ? -17.625 3.311 -45.719 1 22.12 726 ASP A O 1
ATOM 5392 N N . SER A 1 727 ? -18.266 1.949 -47.438 1 21.5 727 SER A N 1
ATOM 5393 C CA . SER A 1 727 ? -19 0.781 -46.969 1 21.5 727 SER A CA 1
ATOM 5394 C C . SER A 1 727 ? -18.172 -0.085 -46.031 1 21.5 727 SER A C 1
ATOM 5396 O O . SER A 1 727 ? -17.016 -0.383 -46.344 1 21.5 727 SER A O 1
ATOM 5398 N N . ASP A 1 728 ? -18.406 0.056 -44.75 1 20.48 728 ASP A N 1
ATOM 5399 C CA . ASP A 1 728 ? -17.844 -0.571 -43.562 1 20.48 728 ASP A CA 1
ATOM 5400 C C . ASP A 1 728 ? -17.859 -2.094 -43.688 1 20.48 728 ASP A C 1
ATOM 5402 O O . ASP A 1 728 ? -18.922 -2.701 -43.812 1 20.48 728 ASP A O 1
ATOM 5406 N N . ASP A 1 729 ? -16.797 -2.629 -44.469 1 19.95 729 ASP A N 1
ATOM 5407 C CA . ASP A 1 729 ? -16.609 -4.066 -44.656 1 19.95 729 ASP A CA 1
ATOM 5408 C C . ASP A 1 729 ? -16.672 -4.797 -43.312 1 19.95 729 ASP A C 1
ATOM 5410 O O . ASP A 1 729 ? -16.375 -4.215 -42.281 1 19.95 729 ASP A O 1
ATOM 5414 N N . GLY A 1 730 ? -17.391 -5.953 -43.344 1 20.45 730 GLY A N 1
ATOM 5415 C CA . GLY A 1 730 ? -17.906 -7.02 -42.5 1 20.45 730 GLY A CA 1
ATOM 5416 C C . GLY A 1 730 ? -16.828 -7.664 -41.656 1 20.45 730 GLY A C 1
ATOM 5417 O O . GLY A 1 730 ? -15.719 -7.926 -42.125 1 20.45 730 GLY A O 1
ATOM 5418 N N . GLU A 1 731 ? -16.797 -7.262 -40.438 1 20.83 731 GLU A N 1
ATOM 5419 C CA . GLU A 1 731 ? -15.961 -7.625 -39.281 1 20.83 731 GLU A CA 1
ATOM 5420 C C . GLU A 1 731 ? -15.922 -9.141 -39.094 1 20.83 731 GLU A C 1
ATOM 5422 O O . GLU A 1 731 ? -16.953 -9.766 -38.812 1 20.83 731 GLU A O 1
ATOM 5427 N N . GLU A 1 732 ? -15.094 -9.828 -39.969 1 20.08 732 GLU A N 1
ATOM 5428 C CA . GLU A 1 732 ? -14.93 -11.273 -39.906 1 20.08 732 GLU A CA 1
ATOM 5429 C C . GLU A 1 732 ? -14.438 -11.695 -38.5 1 20.08 732 GLU A C 1
ATOM 5431 O O . GLU A 1 732 ? -13.492 -11.117 -37.969 1 20.08 732 GLU A O 1
ATOM 5436 N N . GLY A 1 733 ? -15.336 -12.227 -37.719 1 21.38 733 GLY A N 1
ATOM 5437 C CA . GLY A 1 733 ? -15.344 -12.812 -36.375 1 21.38 733 GLY A CA 1
ATOM 5438 C C . GLY A 1 733 ? -14.289 -13.891 -36.219 1 21.38 733 GLY A C 1
ATOM 5439 O O . GLY A 1 733 ? -14.297 -14.906 -36.906 1 21.38 733 GLY A O 1
ATOM 5440 N N . GLU A 1 734 ? -13.047 -13.406 -36 1 21.59 734 GLU A N 1
ATOM 5441 C CA . GLU A 1 734 ? -11.953 -14.367 -35.875 1 21.59 734 GLU A CA 1
ATOM 5442 C C . GLU A 1 734 ? -12.227 -15.367 -34.75 1 21.59 734 GLU A C 1
ATOM 5444 O O . GLU A 1 734 ? -12.445 -14.984 -33.594 1 21.59 734 GLU A O 1
ATOM 5449 N N . ARG A 1 735 ? -12.711 -16.578 -35 1 21.62 735 ARG A N 1
ATOM 5450 C CA . ARG A 1 735 ? -13.039 -17.828 -34.344 1 21.62 735 ARG A CA 1
ATOM 5451 C C . ARG A 1 735 ? -11.836 -18.375 -33.594 1 21.62 735 ARG A C 1
ATOM 5453 O O . ARG A 1 735 ? -10.695 -18.25 -34.031 1 21.62 735 ARG A O 1
ATOM 5460 N N . ALA A 1 736 ? -12.016 -18.609 -32.281 1 25.06 736 ALA A N 1
ATOM 5461 C CA . ALA A 1 736 ? -11.164 -19.219 -31.266 1 25.06 736 ALA A CA 1
ATOM 5462 C C . ALA A 1 736 ? -10.562 -20.531 -31.766 1 25.06 736 ALA A C 1
ATOM 5464 O O . ALA A 1 736 ? -11.211 -21.281 -32.5 1 25.06 736 ALA A O 1
ATOM 5465 N N . PRO A 1 737 ? -9.211 -20.719 -31.719 1 24.45 737 PRO A N 1
ATOM 5466 C CA . PRO A 1 737 ? -8.508 -21.844 -32.312 1 24.45 737 PRO A CA 1
ATOM 5467 C C . PRO A 1 737 ? -8.945 -23.188 -31.734 1 24.45 737 PRO A C 1
ATOM 5469 O O . PRO A 1 737 ? -9.062 -23.328 -30.516 1 24.45 737 PRO A O 1
ATOM 5472 N N . MET A 1 738 ? -9.891 -23.812 -32.406 1 25.03 738 MET A N 1
ATOM 5473 C CA . MET A 1 738 ? -10.32 -25.188 -32.156 1 25.03 738 MET A CA 1
ATOM 5474 C C . MET A 1 738 ? -9.141 -26.156 -32.281 1 25.03 738 MET A C 1
ATOM 5476 O O . MET A 1 738 ? -8.234 -25.938 -33.094 1 25.03 738 MET A O 1
ATOM 5480 N N . ILE A 1 739 ? -8.992 -27.031 -31.359 1 24.58 739 ILE A N 1
ATOM 5481 C CA . ILE A 1 739 ? -8 -28.094 -31.297 1 24.58 739 ILE A CA 1
ATOM 5482 C C . ILE A 1 739 ? -8.188 -29.047 -32.469 1 24.58 739 ILE A C 1
ATOM 5484 O O . ILE A 1 739 ? -9.234 -29.688 -32.594 1 24.58 739 ILE A O 1
ATOM 5488 N N . TYR A 1 740 ? -7.766 -28.578 -33.781 1 21.75 740 TYR A N 1
ATOM 5489 C CA . TYR A 1 740 ? -7.812 -29.562 -34.844 1 21.75 740 TYR A CA 1
ATOM 5490 C C . TYR A 1 740 ? -6.918 -30.75 -34.531 1 21.75 740 TYR A C 1
ATOM 5492 O O . TYR A 1 740 ? -5.707 -30.609 -34.375 1 21.75 740 TYR A O 1
ATOM 5500 N N . LEU A 1 741 ? -7.535 -31.781 -34.031 1 21.14 741 LEU A N 1
ATOM 5501 C CA . LEU A 1 741 ? -6.883 -33.062 -33.875 1 21.14 741 LEU A CA 1
ATOM 5502 C C . LEU A 1 741 ? -6.535 -33.688 -35.219 1 21.14 741 LEU A C 1
ATOM 5504 O O . LEU A 1 741 ? -7.43 -34.062 -35.969 1 21.14 741 LEU A O 1
ATOM 5508 N N . GLY A 1 742 ? -5.613 -33.062 -36 1 20.03 742 GLY A N 1
ATOM 5509 C CA . GLY A 1 742 ? -5.254 -33.594 -37.312 1 20.03 742 GLY A CA 1
ATOM 5510 C C . GLY A 1 742 ? -4.93 -35.094 -37.25 1 20.03 742 GLY A C 1
ATOM 5511 O O . GLY A 1 742 ? -4.457 -35.594 -36.25 1 20.03 742 GLY A O 1
ATOM 5512 N N . PRO A 1 743 ? -5.477 -35.875 -38.25 1 20.11 743 PRO A N 1
ATOM 5513 C CA . PRO A 1 743 ? -5.348 -37.344 -38.5 1 20.11 743 PRO A CA 1
ATOM 5514 C C . PRO A 1 743 ? -3.895 -37.812 -38.469 1 20.11 743 PRO A C 1
ATOM 5516 O O . PRO A 1 743 ? -2.975 -36.969 -38.5 1 20.11 743 PRO A O 1
ATOM 5519 N N . GLY A 1 744 ? -3.635 -39.188 -38.688 1 19.03 744 GLY A N 1
ATOM 5520 C CA . GLY A 1 744 ? -2.637 -40.25 -38.625 1 19.03 744 GLY A CA 1
ATOM 5521 C C . GLY A 1 744 ? -1.558 -40.125 -39.688 1 19.03 744 GLY A C 1
ATOM 5522 O O . GLY A 1 744 ? -0.772 -41.031 -39.906 1 19.03 744 GLY A O 1
ATOM 5523 N N . GLN A 1 745 ? -1.356 -39 -40.375 1 18.2 745 GLN A N 1
ATOM 5524 C CA . GLN A 1 745 ? -0.572 -39.344 -41.562 1 18.2 745 GLN A CA 1
ATOM 5525 C C . GLN A 1 745 ? 0.682 -40.125 -41.188 1 18.2 745 GLN A C 1
ATOM 5527 O O . GLN A 1 745 ? 1.322 -39.844 -40.188 1 18.2 745 GLN A O 1
ATOM 5532 N N . ALA A 1 746 ? 0.866 -41.312 -41.875 1 19.06 746 ALA A N 1
ATOM 5533 C CA . ALA A 1 746 ? 1.799 -42.406 -42.094 1 19.06 746 ALA A CA 1
ATOM 5534 C C . ALA A 1 746 ? 3.215 -41.906 -42.312 1 19.06 746 ALA A C 1
ATOM 5536 O O . ALA A 1 746 ? 3.398 -40.812 -42.844 1 19.06 746 ALA A O 1
ATOM 5537 N N . TRP A 1 747 ? 4.211 -42.469 -41.625 1 17.75 747 TRP A N 1
ATOM 5538 C CA . TRP A 1 747 ? 5.66 -42.344 -41.531 1 17.75 747 TRP A CA 1
ATOM 5539 C C . TRP A 1 747 ? 6.324 -42.594 -42.875 1 17.75 747 TRP A C 1
ATOM 5541 O O . TRP A 1 747 ? 7.543 -42.75 -42.969 1 17.75 747 TRP A O 1
ATOM 5551 N N . SER A 1 748 ? 5.66 -42.312 -44 1 16.59 748 SER A N 1
ATOM 5552 C CA . SER A 1 748 ? 6.41 -42.969 -45.062 1 16.59 748 SER A CA 1
ATOM 5553 C C . SER A 1 748 ? 7.844 -42.469 -45.125 1 16.59 748 SER A C 1
ATOM 5555 O O . SER A 1 748 ? 8.109 -41.312 -44.812 1 16.59 748 SER A O 1
ATOM 5557 N N . HIS A 1 749 ? 8.93 -43.375 -45.281 1 17.31 749 HIS A N 1
ATOM 5558 C CA . HIS A 1 749 ? 10.375 -43.562 -45.312 1 17.31 749 HIS A CA 1
ATOM 5559 C C . HIS A 1 749 ? 10.984 -42.781 -46.469 1 17.31 749 HIS A C 1
ATOM 5561 O O . HIS A 1 749 ? 12.203 -42.656 -46.562 1 17.31 749 HIS A O 1
ATOM 5567 N N . GLN A 1 750 ? 10.195 -42.188 -47.438 1 15.52 750 GLN A N 1
ATOM 5568 C CA . GLN A 1 750 ? 10.812 -42.406 -48.75 1 15.52 750 GLN A CA 1
ATOM 5569 C C . GLN A 1 750 ? 12.156 -41.688 -48.844 1 15.52 750 GLN A C 1
ATOM 5571 O O . GLN A 1 750 ? 12.398 -40.719 -48.125 1 15.52 750 GLN A O 1
ATOM 5576 N N . GLN A 1 751 ? 12.914 -41.938 -50.062 1 16.61 751 GLN A N 1
ATOM 5577 C CA . GLN A 1 751 ? 14.164 -42.219 -50.75 1 16.61 751 GLN A CA 1
ATOM 5578 C C . GLN A 1 751 ? 14.773 -40.938 -51.344 1 16.61 751 GLN A C 1
ATOM 5580 O O . GLN A 1 751 ? 15.844 -41 -51.938 1 16.61 751 GLN A O 1
ATOM 5585 N N . HIS A 1 752 ? 14.586 -39.75 -50.906 1 15.45 752 HIS A N 1
ATOM 5586 C CA . HIS A 1 752 ? 14.945 -38.875 -52.031 1 15.45 752 HIS A CA 1
ATOM 5587 C C . HIS A 1 752 ? 16.406 -39.062 -52.438 1 15.45 752 HIS A C 1
ATOM 5589 O O . HIS A 1 752 ? 17.281 -39.125 -51.562 1 15.45 752 HIS A O 1
ATOM 5595 N N . PRO A 1 753 ? 16.734 -39.219 -53.75 1 15.77 753 PRO A N 1
ATOM 5596 C CA . PRO A 1 753 ? 17.891 -39.719 -54.531 1 15.77 753 PRO A CA 1
ATOM 5597 C C . PRO A 1 753 ? 19.031 -38.688 -54.531 1 15.77 753 PRO A C 1
ATOM 5599 O O . PRO A 1 753 ? 20.188 -39.062 -54.281 1 15.77 753 PRO A O 1
ATOM 5602 N N . ASP A 1 754 ? 18.984 -37.562 -55.312 1 14.75 754 ASP A N 1
ATOM 5603 C CA . ASP A 1 754 ? 19.844 -37.375 -56.469 1 14.75 754 ASP A CA 1
ATOM 5604 C C . ASP A 1 754 ? 21.219 -36.844 -56.094 1 14.75 754 ASP A C 1
ATOM 5606 O O . ASP A 1 754 ? 21.359 -36.219 -55.031 1 14.75 754 ASP A O 1
ATOM 5610 N N . ALA A 1 755 ? 22.297 -36.656 -57.219 1 15.19 755 ALA A N 1
ATOM 5611 C CA . ALA A 1 755 ? 23.672 -36.812 -57.688 1 15.19 755 ALA A CA 1
ATOM 5612 C C . ALA A 1 755 ? 24.453 -35.531 -57.531 1 15.19 755 ALA A C 1
ATOM 5614 O O . ALA A 1 755 ? 25.578 -35.531 -57.031 1 15.19 755 ALA A O 1
ATOM 5615 N N . GLY A 1 756 ? 24.328 -34.438 -58.406 1 14.34 756 GLY A N 1
ATOM 5616 C CA . GLY A 1 756 ? 25.453 -34.188 -59.281 1 14.34 756 GLY A CA 1
ATOM 5617 C C . GLY A 1 756 ? 26.516 -33.312 -58.625 1 14.34 756 GLY A C 1
ATOM 5618 O O . GLY A 1 756 ? 26.328 -32.844 -57.5 1 14.34 756 GLY A O 1
ATOM 5619 N N . GLY A 1 757 ? 27.109 -32.125 -59.375 1 14.55 757 GLY A N 1
ATOM 5620 C CA . GLY A 1 757 ? 28.375 -31.938 -60.062 1 14.55 757 GLY A CA 1
ATOM 5621 C C . GLY A 1 757 ? 29.312 -31 -59.312 1 14.55 757 GLY A C 1
ATOM 5622 O O . GLY A 1 757 ? 30.312 -31.453 -58.75 1 14.55 757 GLY A O 1
ATOM 5623 N N . GLY A 1 758 ? 29.484 -29.625 -59.719 1 14.25 758 GLY A N 1
ATOM 5624 C CA . GLY A 1 758 ? 30.641 -29.109 -60.438 1 14.25 758 GLY A CA 1
ATOM 5625 C C . GLY A 1 758 ? 31.641 -28.422 -59.531 1 14.25 758 GLY A C 1
ATOM 5626 O O . GLY A 1 758 ? 31.375 -28.188 -58.375 1 14.25 758 GLY A O 1
ATOM 5627 N N . ALA A 1 759 ? 32.406 -27.188 -60.062 1 14.54 759 ALA A N 1
ATOM 5628 C CA . ALA A 1 759 ? 33.719 -26.891 -60.594 1 14.54 759 ALA A CA 1
ATOM 5629 C C . ALA A 1 759 ? 34.531 -26.031 -59.625 1 14.54 759 ALA A C 1
ATOM 5631 O O . ALA A 1 759 ? 35.656 -26.391 -59.281 1 14.54 759 ALA A O 1
ATOM 5632 N N . GLY A 1 760 ? 34.719 -24.672 -59.844 1 14.17 760 GLY A N 1
ATOM 5633 C CA . GLY A 1 760 ? 35.969 -24.125 -60.375 1 14.17 760 GLY A CA 1
ATOM 5634 C C . GLY A 1 760 ? 36.875 -23.562 -59.344 1 14.17 760 GLY A C 1
ATOM 5635 O O . GLY A 1 760 ? 36.531 -23.484 -58.156 1 14.17 760 GLY A O 1
ATOM 5636 N N . GLY A 1 761 ? 37.438 -22.25 -59.438 1 14.35 761 GLY A N 1
ATOM 5637 C CA . GLY A 1 761 ? 38.75 -21.828 -59.875 1 14.35 761 GLY A CA 1
ATOM 5638 C C . GLY A 1 761 ? 39.625 -21.328 -58.75 1 14.35 761 GLY A C 1
ATOM 5639 O O . GLY A 1 761 ? 40.438 -22.094 -58.219 1 14.35 761 GLY A O 1
ATOM 5640 N N . GLY A 1 762 ? 40.125 -20.016 -58.719 1 14.45 762 GLY A N 1
ATOM 5641 C CA . GLY A 1 762 ? 41.469 -19.641 -59.062 1 14.45 762 GLY A CA 1
ATOM 5642 C C . GLY A 1 762 ? 42.375 -19.359 -57.875 1 14.45 762 GLY A C 1
ATOM 5643 O O . GLY A 1 762 ? 43.188 -20.203 -57.5 1 14.45 762 GLY A O 1
ATOM 5644 N N . GLY A 1 763 ? 42.75 -18.062 -57.531 1 14.52 763 GLY A N 1
ATOM 5645 C CA . GLY A 1 763 ? 44.094 -17.594 -57.812 1 14.52 763 GLY A CA 1
ATOM 5646 C C . GLY A 1 763 ? 45 -17.609 -56.562 1 14.52 763 GLY A C 1
ATOM 5647 O O . GLY A 1 763 ? 44.531 -17.859 -55.469 1 14.52 763 GLY A O 1
ATOM 5648 N N . GLY A 1 764 ? 45.875 -16.562 -56.25 1 14.57 764 GLY A N 1
ATOM 5649 C CA . GLY A 1 764 ? 47.312 -16.5 -56.406 1 14.57 764 GLY A CA 1
ATOM 5650 C C . GLY A 1 764 ? 48.031 -16.578 -55.094 1 14.57 764 GLY A C 1
ATOM 5651 O O . GLY A 1 764 ? 48.281 -17.672 -54.562 1 14.57 764 GLY A O 1
ATOM 5652 N N . PRO A 1 765 ? 48.812 -15.484 -54.562 1 14.66 765 PRO A N 1
ATOM 5653 C CA . PRO A 1 765 ? 50.281 -15.617 -54.531 1 14.66 765 PRO A CA 1
ATOM 5654 C C . PRO A 1 765 ? 50.844 -15.984 -53.156 1 14.66 765 PRO A C 1
ATOM 5656 O O . PRO A 1 765 ? 51.25 -17.125 -52.938 1 14.66 765 PRO A O 1
ATOM 5659 N N . PRO A 1 766 ? 51.594 -15.008 -52.312 1 14.44 766 PRO A N 1
ATOM 5660 C CA . PRO A 1 766 ? 53.062 -15.102 -52.25 1 14.44 766 PRO A CA 1
ATOM 5661 C C . PRO A 1 766 ? 53.562 -15.672 -50.938 1 14.44 766 PRO A C 1
ATOM 5663 O O . PRO A 1 766 ? 52.812 -15.742 -49.938 1 14.44 766 PRO A O 1
ATOM 5666 N N . ARG A 1 767 ? 54.938 -15.383 -50.438 1 14.62 767 ARG A N 1
ATOM 5667 C CA . ARG A 1 767 ? 56.188 -16.094 -50.188 1 14.62 767 ARG A CA 1
ATOM 5668 C C . ARG A 1 767 ? 56.562 -16.031 -48.719 1 14.62 767 ARG A C 1
ATOM 5670 O O . ARG A 1 767 ? 56.938 -17.047 -48.094 1 14.62 767 ARG A O 1
ATOM 5677 N N . SER A 1 768 ? 56.906 -14.883 -47.969 1 13.29 768 SER A N 1
ATOM 5678 C CA . SER A 1 768 ? 58.312 -14.781 -47.625 1 13.29 768 SER A CA 1
ATOM 5679 C C . SER A 1 768 ? 58.594 -15.461 -46.281 1 13.29 768 SER A C 1
ATOM 5681 O O . SER A 1 768 ? 57.688 -15.625 -45.438 1 13.29 768 SER A O 1
ATOM 5683 N N . PRO A 1 769 ? 59.875 -15.258 -45.531 1 14.44 769 PRO A N 1
ATOM 5684 C CA . PRO A 1 769 ? 61.062 -16.078 -45.188 1 14.44 769 PRO A CA 1
ATOM 5685 C C . PRO A 1 769 ? 61.188 -16.375 -43.719 1 14.44 769 PRO A C 1
ATOM 5687 O O . PRO A 1 769 ? 61.281 -17.531 -43.312 1 14.44 769 PRO A O 1
ATOM 5690 N N . PRO A 1 770 ? 62 -15.562 -42.781 1 13.94 770 PRO A N 1
ATOM 5691 C CA . PRO A 1 770 ? 63.344 -16.016 -42.375 1 13.94 770 PRO A CA 1
ATOM 5692 C C . PRO A 1 770 ? 63.375 -16.594 -40.969 1 13.94 770 PRO A C 1
ATOM 5694 O O . PRO A 1 770 ? 62.375 -16.469 -40.219 1 13.94 770 PRO A O 1
ATOM 5697 N N . LEU A 1 771 ? 64.312 -16.031 -39.938 1 14.01 771 LEU A N 1
ATOM 5698 C CA . LEU A 1 771 ? 65.625 -16.578 -39.438 1 14.01 771 LEU A CA 1
ATOM 5699 C C . LEU A 1 771 ? 65.5 -17.062 -38 1 14.01 771 LEU A C 1
ATOM 5701 O O . LEU A 1 771 ? 64.5 -16.781 -37.344 1 14.01 771 LEU A O 1
ATOM 5705 N N . SER A 1 772 ? 66.375 -16.594 -36.844 1 14 772 SER A N 1
ATOM 5706 C CA . SER A 1 772 ? 67.562 -17.25 -36.375 1 14 772 SER A CA 1
ATOM 5707 C C . SER A 1 772 ? 67.375 -17.781 -34.938 1 14 772 SER A C 1
ATOM 5709 O O . SER A 1 772 ? 67.625 -18.953 -34.688 1 14 772 SER A O 1
ATOM 5711 N N . PRO A 1 773 ? 68.062 -17.141 -33.688 1 14.1 773 PRO A N 1
ATOM 5712 C CA . PRO A 1 773 ? 69.188 -17.703 -33 1 14.1 773 PRO A CA 1
ATOM 5713 C C . PRO A 1 773 ? 68.812 -18.5 -31.734 1 14.1 773 PRO A C 1
ATOM 5715 O O . PRO A 1 773 ? 67.75 -18.344 -31.219 1 14.1 773 PRO A O 1
ATOM 5718 N N . ARG A 1 774 ? 69.875 -18.984 -30.672 1 14.17 774 ARG A N 1
ATOM 5719 C CA . ARG A 1 774 ? 70.562 -20.141 -30.094 1 14.17 774 ARG A CA 1
ATOM 5720 C C . ARG A 1 774 ? 70.312 -20.219 -28.594 1 14.17 774 ARG A C 1
ATOM 5722 O O . ARG A 1 774 ? 70.125 -21.312 -28.062 1 14.17 774 ARG A O 1
ATOM 5729 N N . SER A 1 775 ? 70.625 -19.328 -27.609 1 13.28 775 SER A N 1
ATOM 5730 C CA . SER A 1 775 ? 71.688 -19.656 -26.672 1 13.28 775 SER A CA 1
ATOM 5731 C C . SER A 1 775 ? 71.188 -20.547 -25.547 1 13.28 775 SER A C 1
ATOM 5733 O O . SER A 1 775 ? 70 -20.594 -25.266 1 13.28 775 SER A O 1
ATOM 5735 N N . ALA A 1 776 ? 72.062 -20.797 -24.266 1 13.84 776 ALA A N 1
ATOM 5736 C CA . ALA A 1 776 ? 72.938 -21.797 -23.609 1 13.84 776 ALA A CA 1
ATOM 5737 C C . ALA A 1 776 ? 72.312 -22.234 -22.281 1 13.84 776 ALA A C 1
ATOM 5739 O O . ALA A 1 776 ? 72.188 -23.438 -22.016 1 13.84 776 ALA A O 1
ATOM 5740 N N . ALA A 1 777 ? 72.5 -21.594 -21.016 1 13.59 777 ALA A N 1
ATOM 5741 C CA . ALA A 1 777 ? 73.5 -22.078 -20.047 1 13.59 777 ALA A CA 1
ATOM 5742 C C . ALA A 1 777 ? 72.812 -23.047 -19.047 1 13.59 777 ALA A C 1
ATOM 5744 O O . ALA A 1 777 ? 71.625 -23.078 -18.906 1 13.59 777 ALA A O 1
ATOM 5745 N N . LEU A 1 778 ? 73.125 -22.906 -17.609 1 13.78 778 LEU A N 1
ATOM 5746 C CA . LEU A 1 778 ? 74 -23.656 -16.703 1 13.78 778 LEU A CA 1
ATOM 5747 C C . LEU A 1 778 ? 73.188 -24.562 -15.797 1 13.78 778 LEU A C 1
ATOM 5749 O O . LEU A 1 778 ? 72 -24.344 -15.602 1 13.78 778 LEU A O 1
ATOM 5753 N N . ALA A 1 779 ? 73.75 -25.188 -14.547 1 13.48 779 ALA A N 1
ATOM 5754 C CA . ALA A 1 779 ? 74.25 -26.438 -14.023 1 13.48 779 ALA A CA 1
ATOM 5755 C C . ALA A 1 779 ? 73.438 -26.969 -12.859 1 13.48 779 ALA A C 1
ATOM 5757 O O . ALA A 1 779 ? 73.188 -28.172 -12.781 1 13.48 779 ALA A O 1
ATOM 5758 N N . ALA A 1 780 ? 73.25 -26.359 -11.641 1 13.89 780 ALA A N 1
ATOM 5759 C CA . ALA A 1 780 ? 74 -26.984 -10.516 1 13.89 780 ALA A CA 1
ATOM 5760 C C . ALA A 1 780 ? 73.188 -28.172 -9.961 1 13.89 780 ALA A C 1
ATOM 5762 O O . ALA A 1 780 ? 72 -28.281 -10.219 1 13.89 780 ALA A O 1
ATOM 5763 N N . GLY A 1 781 ? 73.25 -28.5 -8.609 1 13.55 781 GLY A N 1
ATOM 5764 C CA . GLY A 1 781 ? 73.812 -29.609 -7.879 1 13.55 781 GLY A CA 1
ATOM 5765 C C . GLY A 1 781 ? 72.812 -30.625 -7.402 1 13.55 781 GLY A C 1
ATOM 5766 O O . GLY A 1 781 ? 71.625 -30.406 -7.516 1 13.55 781 GLY A O 1
ATOM 5767 N N . ALA A 1 782 ? 72.812 -31.047 -6.012 1 14.01 782 ALA A N 1
ATOM 5768 C CA . ALA A 1 782 ? 73.312 -32.312 -5.438 1 14.01 782 ALA A CA 1
ATOM 5769 C C . ALA A 1 782 ? 72.125 -33.25 -5.102 1 14.01 782 ALA A C 1
ATOM 5771 O O . ALA A 1 782 ? 71 -32.812 -5.074 1 14.01 782 ALA A O 1
ATOM 5772 N N . GLY A 1 783 ? 72.25 -33.969 -3.92 1 13.67 783 GLY A N 1
ATOM 5773 C CA . GLY A 1 783 ? 72.5 -35.375 -3.648 1 13.67 783 GLY A CA 1
ATOM 5774 C C . GLY A 1 783 ? 71.188 -36.156 -3.289 1 13.67 783 GLY A C 1
ATOM 5775 O O . GLY A 1 783 ? 70.125 -35.875 -3.814 1 13.67 783 GLY A O 1
ATOM 5776 N N . GLU A 1 784 ? 71.062 -36.781 -1.985 1 13.92 784 GLU A N 1
ATOM 5777 C CA . GLU A 1 784 ? 71.25 -38.219 -1.738 1 13.92 784 GLU A CA 1
ATOM 5778 C C . GLU A 1 784 ? 69.938 -38.906 -1.496 1 13.92 784 GLU A C 1
ATOM 5780 O O . GLU A 1 784 ? 69.625 -39.938 -2.115 1 13.92 784 GLU A O 1
ATOM 5785 N N . ARG A 1 785 ? 69.312 -38.844 -0.147 1 14.83 785 ARG A N 1
ATOM 5786 C CA . ARG A 1 785 ? 69.312 -40.062 0.676 1 14.83 785 ARG A CA 1
ATOM 5787 C C . ARG A 1 785 ? 68.188 -41 0.315 1 14.83 785 ARG A C 1
ATOM 5789 O O . ARG A 1 785 ? 67.125 -40.562 -0.193 1 14.83 785 ARG A O 1
ATOM 5796 N N . GLY A 1 786 ? 68.125 -42.375 0.668 1 13.78 786 GLY A N 1
ATOM 5797 C CA . GLY A 1 786 ? 67.938 -43.75 0.254 1 13.78 786 GLY A CA 1
ATOM 5798 C C . GLY A 1 786 ? 66.562 -44.281 0.606 1 13.78 786 GLY A C 1
ATOM 5799 O O . GLY A 1 786 ? 65.875 -44.938 -0.225 1 13.78 786 GLY A O 1
ATOM 5800 N N . GLU A 1 787 ? 66 -44.312 1.852 1 14.92 787 GLU A N 1
ATOM 5801 C CA . GLU A 1 787 ? 65.812 -45.688 2.354 1 14.92 787 GLU A CA 1
ATOM 5802 C C . GLU A 1 787 ? 64.5 -46.281 1.85 1 14.92 787 GLU A C 1
ATOM 5804 O O . GLU A 1 787 ? 63.531 -45.594 1.556 1 14.92 787 GLU A O 1
ATOM 5809 N N . ALA A 1 788 ? 64.312 -47.75 1.895 1 14.94 788 ALA A N 1
ATOM 5810 C CA . ALA A 1 788 ? 63.75 -48.812 1.088 1 14.94 788 ALA A CA 1
ATOM 5811 C C . ALA A 1 788 ? 62.375 -49.25 1.604 1 14.94 788 ALA A C 1
ATOM 5813 O O . ALA A 1 788 ? 61.5 -49.688 0.832 1 14.94 788 ALA A O 1
ATOM 5814 N N . PRO A 1 789 ? 61.875 -49.062 2.793 1 15.41 789 PRO A N 1
ATOM 5815 C CA . PRO A 1 789 ? 61.531 -50.406 3.242 1 15.41 789 PRO A CA 1
ATOM 5816 C C . PRO A 1 789 ? 60.312 -51 2.525 1 15.41 789 PRO A C 1
ATOM 5818 O O . PRO A 1 789 ? 59.531 -50.25 1.948 1 15.41 789 PRO A O 1
ATOM 5821 N N . ALA A 1 790 ? 59.875 -52.281 2.98 1 15.27 790 ALA A N 1
ATOM 5822 C CA . ALA A 1 790 ? 59.469 -53.562 2.396 1 15.27 790 ALA A CA 1
ATOM 5823 C C . ALA A 1 790 ? 57.938 -53.625 2.203 1 15.27 790 ALA A C 1
ATOM 5825 O O . ALA A 1 790 ? 57.219 -52.781 2.742 1 15.27 790 ALA A O 1
ATOM 5826 N N . GLN A 1 791 ? 57.25 -54.844 2.588 1 14.93 791 GLN A N 1
ATOM 5827 C CA . GLN A 1 791 ? 56.688 -55.906 1.758 1 14.93 791 GLN A CA 1
ATOM 5828 C C . GLN A 1 791 ? 55.156 -55.938 1.876 1 14.93 791 GLN A C 1
ATOM 5830 O O . GLN A 1 791 ? 54.469 -56.125 0.881 1 14.93 791 GLN A O 1
ATOM 5835 N N . PRO A 1 792 ? 54.406 -55.844 3.051 1 16.83 792 PRO A N 1
ATOM 5836 C CA . PRO A 1 792 ? 53.656 -57.094 3.295 1 16.83 792 PRO A CA 1
ATOM 5837 C C . PRO A 1 792 ? 52.406 -57.188 2.449 1 16.83 792 PRO A C 1
ATOM 5839 O O . PRO A 1 792 ? 51.906 -56.156 1.949 1 16.83 792 PRO A O 1
ATOM 5842 N N . SER A 1 793 ? 51.531 -58.375 2.609 1 15.93 793 SER A N 1
ATOM 5843 C CA . SER A 1 793 ? 50.781 -59.375 1.852 1 15.93 793 SER A CA 1
ATOM 5844 C C . SER A 1 793 ? 49.312 -59 1.799 1 15.93 793 SER A C 1
ATOM 5846 O O . SER A 1 793 ? 48.781 -58.406 2.729 1 15.93 793 SER A O 1
ATOM 5848 N N . ARG A 1 794 ? 48.375 -59.531 0.771 1 16.62 794 ARG A N 1
ATOM 5849 C CA . ARG A 1 794 ? 47.219 -59.125 -0.022 1 16.62 794 ARG A CA 1
ATOM 5850 C C . ARG A 1 794 ? 45.969 -59.812 0.468 1 16.62 794 ARG A C 1
ATOM 5852 O O . ARG A 1 794 ? 44.906 -59.719 -0.153 1 16.62 794 ARG A O 1
ATOM 5859 N N . ALA A 1 795 ? 45.781 -60.156 1.661 1 17.89 795 ALA A N 1
ATOM 5860 C CA . ALA A 1 795 ? 44.844 -61.281 1.51 1 17.89 795 ALA A CA 1
ATOM 5861 C C . ALA A 1 795 ? 43.531 -60.844 0.876 1 17.89 795 ALA A C 1
ATOM 5863 O O . ALA A 1 795 ? 43.188 -59.656 0.925 1 17.89 795 ALA A O 1
ATOM 5864 N N . PRO A 1 796 ? 42.469 -61.875 0.66 1 18.05 796 PRO A N 1
ATOM 5865 C CA . PRO A 1 796 ? 41.469 -62.281 -0.33 1 18.05 796 PRO A CA 1
ATOM 5866 C C . PRO A 1 796 ? 40.125 -61.625 -0.106 1 18.05 796 PRO A C 1
ATOM 5868 O O . PRO A 1 796 ? 39.781 -61.281 1.03 1 18.05 796 PRO A O 1
ATOM 5871 N N . GLY A 1 797 ? 39.375 -61 -1.078 1 16.23 797 GLY A N 1
ATOM 5872 C CA . GLY A 1 797 ? 38.312 -60.031 -1.262 1 16.23 797 GLY A CA 1
ATOM 5873 C C . GLY A 1 797 ? 36.906 -60.594 -1.132 1 16.23 797 GLY A C 1
ATOM 5874 O O . GLY A 1 797 ? 36.281 -60.938 -2.135 1 16.23 797 GLY A O 1
ATOM 5875 N N . ASP A 1 798 ? 36.625 -61.5 -0.202 1 18.3 798 ASP A N 1
ATOM 5876 C CA . ASP 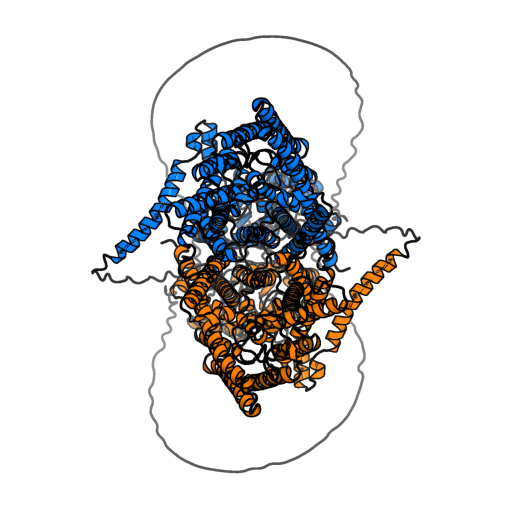A 1 798 ? 35.344 -62.156 -0.431 1 18.3 798 ASP A CA 1
ATOM 5877 C C . ASP A 1 798 ? 34.188 -61.188 -0.429 1 18.3 798 ASP A C 1
ATOM 5879 O O . ASP A 1 798 ? 34.031 -60.406 0.518 1 18.3 798 ASP A O 1
ATOM 5883 N N . HIS A 1 799 ? 33.594 -60.781 -1.551 1 16.97 799 HIS A N 1
ATOM 5884 C CA . HIS A 1 799 ? 32.719 -59.688 -1.972 1 16.97 799 HIS A CA 1
ATOM 5885 C C . HIS A 1 799 ? 31.297 -59.875 -1.501 1 16.97 799 HIS A C 1
ATOM 5887 O O . HIS A 1 799 ? 30.375 -59.219 -1.964 1 16.97 799 HIS A O 1
ATOM 5893 N N . PRO A 1 800 ? 30.984 -60.5 -0.384 1 19.64 800 PRO A N 1
ATOM 5894 C CA . PRO A 1 800 ? 29.547 -60.812 -0.395 1 19.64 800 PRO A CA 1
ATOM 5895 C C . PRO A 1 800 ? 28.656 -59.594 -0.482 1 19.64 800 PRO A C 1
ATOM 5897 O O . PRO A 1 800 ? 29.016 -58.531 0.036 1 19.64 800 PRO A O 1
ATOM 5900 N N . GLN A 1 801 ? 27.703 -59.438 -1.476 1 17.34 801 GLN A N 1
ATOM 5901 C CA . GLN A 1 801 ? 26.859 -58.375 -2.039 1 17.34 801 GLN A CA 1
ATOM 5902 C C . GLN A 1 801 ? 25.75 -58 -1.062 1 17.34 801 GLN A C 1
ATOM 5904 O O . GLN A 1 801 ? 24.609 -58.406 -1.209 1 17.34 801 GLN A O 1
ATOM 5909 N N . GLN A 1 802 ? 25.891 -57.938 0.269 1 17.72 802 GLN A N 1
ATOM 5910 C CA . GLN A 1 802 ? 24.719 -57.719 1.119 1 17.72 802 GLN A CA 1
ATOM 5911 C C . GLN A 1 802 ? 24.125 -56.344 0.912 1 17.72 802 GLN A C 1
ATOM 5913 O O . GLN A 1 802 ? 24.844 -55.344 1.004 1 17.72 802 GLN A O 1
ATOM 5918 N N . LEU A 1 803 ? 22.969 -56.188 0.149 1 18.83 803 LEU A N 1
ATOM 5919 C CA . LEU A 1 803 ? 22.172 -55 -0.129 1 18.83 803 LEU A CA 1
ATOM 5920 C C . LEU A 1 803 ? 21.734 -54.312 1.165 1 18.83 803 LEU A C 1
ATOM 5922 O O . LEU A 1 803 ? 20.953 -54.875 1.939 1 18.83 803 LEU A O 1
ATOM 5926 N N . ARG A 1 804 ? 22.656 -53.625 1.907 1 18.12 804 ARG A N 1
ATOM 5927 C CA . ARG A 1 804 ? 22.453 -53.031 3.217 1 18.12 804 ARG A CA 1
ATOM 5928 C C . ARG A 1 804 ? 21.375 -51.938 3.166 1 18.12 804 ARG A C 1
ATOM 5930 O O . ARG A 1 804 ? 21.188 -51.281 2.137 1 18.12 804 ARG A O 1
ATOM 5937 N N . ALA A 1 805 ? 20.594 -51.844 4.234 1 20.33 805 ALA A N 1
ATOM 5938 C CA . ALA A 1 805 ? 19.484 -51.188 4.906 1 20.33 805 ALA A CA 1
ATOM 5939 C C . ALA A 1 805 ? 19.75 -49.688 5.031 1 20.33 805 ALA A C 1
ATOM 5941 O O . ALA A 1 805 ? 20.875 -49.281 5.32 1 20.33 805 ALA A O 1
ATOM 5942 N N . CYS A 1 806 ? 19.062 -48.875 4.309 1 21.91 806 CYS A N 1
ATOM 5943 C CA . CYS A 1 806 ? 19.031 -47.406 4.387 1 21.91 806 CYS A CA 1
ATOM 5944 C C . CYS A 1 806 ? 19.062 -46.938 5.836 1 21.91 806 CYS A C 1
ATOM 5946 O O . CYS A 1 806 ? 18.156 -47.25 6.613 1 21.91 806 CYS A O 1
ATOM 5948 N N . ASP A 1 807 ? 20.25 -46.969 6.578 1 17.55 807 ASP A N 1
ATOM 5949 C CA . ASP A 1 807 ? 20.531 -46.594 7.953 1 17.55 807 ASP A CA 1
ATOM 5950 C C . ASP A 1 807 ? 19.828 -45.281 8.305 1 17.55 807 ASP A C 1
ATOM 5952 O O . ASP A 1 807 ? 19.484 -44.5 7.414 1 17.55 807 ASP A O 1
ATOM 5956 N N . SER A 1 808 ? 19.844 -44.969 9.734 1 19.59 808 SER A N 1
ATOM 5957 C CA . SER A 1 808 ? 19.203 -44.219 10.797 1 19.59 808 SER A CA 1
ATOM 5958 C C . SER A 1 808 ? 19.516 -42.719 10.672 1 19.59 808 SER A C 1
ATOM 5960 O O . SER A 1 808 ? 18.938 -41.906 11.391 1 19.59 808 SER A O 1
ATOM 5962 N N . VAL A 1 809 ? 20.109 -42.094 9.68 1 20.73 809 VAL A N 1
ATOM 5963 C CA . VAL A 1 809 ? 20.359 -40.844 10.391 1 20.73 809 VAL A CA 1
ATOM 5964 C C . VAL A 1 809 ? 19.078 -40 10.477 1 20.73 809 VAL A C 1
ATOM 5966 O O . VAL A 1 809 ? 18.312 -39.938 9.523 1 20.73 809 VAL A O 1
ATOM 5969 N N . MET B 1 1 ? -2.621 0.75 -33.406 1 22.06 1 MET B N 1
ATOM 5970 C CA . MET B 1 1 ? -3.088 1.821 -32.531 1 22.06 1 MET B CA 1
ATOM 5971 C C . MET B 1 1 ? -2.918 1.438 -31.047 1 22.06 1 MET B C 1
ATOM 5973 O O . MET B 1 1 ? -3.416 0.399 -30.609 1 22.06 1 MET B O 1
ATOM 5977 N N . ALA B 1 2 ? -2.084 1.864 -30.266 1 31.55 2 ALA B N 1
ATOM 5978 C CA . ALA B 1 2 ? -1.461 1.392 -29.031 1 31.55 2 ALA B CA 1
ATOM 5979 C C . ALA B 1 2 ? -2.48 1.307 -27.891 1 31.55 2 ALA B C 1
ATOM 5981 O O . ALA B 1 2 ? -3.182 2.279 -27.609 1 31.55 2 ALA B O 1
ATOM 5982 N N . PRO B 1 3 ? -2.965 0.222 -27.391 1 38.97 3 PRO B N 1
ATOM 5983 C CA . PRO B 1 3 ? -4.035 -0.187 -26.484 1 38.97 3 PRO B CA 1
ATOM 5984 C C . PRO B 1 3 ? -3.932 0.49 -25.109 1 38.97 3 PRO B C 1
ATOM 5986 O O . PRO B 1 3 ? -4.883 0.455 -24.328 1 38.97 3 PRO B O 1
ATOM 5989 N N . LEU B 1 4 ? -2.822 1.028 -24.625 1 44.97 4 LEU B N 1
ATOM 5990 C CA . LEU B 1 4 ? -2.598 1.677 -23.344 1 44.97 4 LEU B CA 1
ATOM 5991 C C . LEU B 1 4 ? -3.418 2.959 -23.219 1 44.97 4 LEU B C 1
ATOM 5993 O O . LEU B 1 4 ? -3.922 3.285 -22.156 1 44.97 4 LEU B O 1
ATOM 5997 N N . PRO B 1 5 ? -3.57 3.799 -24.375 1 50.16 5 PRO B N 1
ATOM 5998 C CA . PRO B 1 5 ? -4.285 5.074 -24.281 1 50.16 5 PRO B CA 1
ATOM 5999 C C . PRO B 1 5 ? -5.746 4.898 -23.875 1 50.16 5 PRO B C 1
ATOM 6001 O O . PRO B 1 5 ? -6.297 5.734 -23.156 1 50.16 5 PRO B O 1
ATOM 6004 N N . ARG B 1 6 ? -6.238 3.73 -24.078 1 61.16 6 ARG B N 1
ATOM 6005 C CA . ARG B 1 6 ? -7.676 3.637 -23.844 1 61.16 6 ARG B CA 1
ATOM 6006 C C . ARG B 1 6 ? -7.98 3.234 -22.406 1 61.16 6 ARG B C 1
ATOM 6008 O O . ARG B 1 6 ? -8.906 3.762 -21.797 1 61.16 6 ARG B O 1
ATOM 6015 N N . LEU B 1 7 ? -7.074 2.33 -21.828 1 76.25 7 LEU B N 1
ATOM 6016 C CA . LEU B 1 7 ? -7.309 2.014 -20.422 1 76.25 7 LEU B CA 1
ATOM 6017 C C . LEU B 1 7 ? -7.184 3.264 -19.562 1 76.25 7 LEU B C 1
ATOM 6019 O O . LEU B 1 7 ? -7.98 3.473 -18.641 1 76.25 7 LEU B O 1
ATOM 6023 N N . PHE B 1 8 ? -6.336 4.094 -19.984 1 78.69 8 PHE B N 1
ATOM 6024 C CA . PHE B 1 8 ? -6.113 5.312 -19.219 1 78.69 8 PHE B CA 1
ATOM 6025 C C . PHE B 1 8 ? -7.305 6.254 -19.344 1 78.69 8 PHE B C 1
ATOM 6027 O O . PHE B 1 8 ? -7.652 6.953 -18.391 1 78.69 8 PHE B O 1
ATOM 6034 N N . SER B 1 9 ? -7.875 6.207 -20.516 1 83 9 SER B N 1
ATOM 6035 C CA . SER B 1 9 ? -9.055 7.047 -20.703 1 83 9 SER B CA 1
ATOM 6036 C C . SER B 1 9 ? -10.227 6.551 -19.859 1 83 9 SER B C 1
ATOM 6038 O O . SER B 1 9 ? -10.977 7.348 -19.297 1 83 9 SER B O 1
ATOM 6040 N N . VAL B 1 10 ? -10.336 5.246 -19.781 1 87.25 10 VAL B N 1
ATOM 6041 C CA . VAL B 1 10 ? -11.414 4.672 -18.984 1 87.25 10 VAL B CA 1
ATOM 6042 C C . VAL B 1 10 ? -11.18 4.984 -17.5 1 87.25 10 VAL B C 1
ATOM 6044 O O . VAL B 1 10 ? -12.117 5.34 -16.781 1 87.25 10 VAL B O 1
ATOM 6047 N N . LEU B 1 11 ? -9.945 4.855 -17.141 1 91.25 11 LEU B N 1
ATOM 6048 C CA . LEU B 1 11 ? -9.602 5.141 -15.758 1 91.25 11 LEU B CA 1
ATOM 6049 C C . LEU B 1 11 ? -9.883 6.602 -15.414 1 91.25 11 LEU B C 1
ATOM 6051 O O . LEU B 1 11 ? -10.422 6.898 -14.344 1 91.25 11 LEU B O 1
ATOM 6055 N N . LYS B 1 12 ? -9.609 7.504 -16.312 1 90.88 12 LYS B N 1
ATOM 6056 C CA . LYS B 1 12 ? -9.875 8.922 -16.094 1 90.88 12 LYS B CA 1
ATOM 6057 C C . LYS B 1 12 ? -11.375 9.188 -16 1 90.88 12 LYS B C 1
ATOM 6059 O O . LYS B 1 12 ? -11.82 9.984 -15.172 1 90.88 12 LYS B O 1
ATOM 6064 N N . CYS B 1 13 ? -12.078 8.516 -16.797 1 93.38 13 CYS B N 1
ATOM 6065 C CA . CYS B 1 13 ? -13.523 8.695 -16.781 1 93.38 13 CYS B CA 1
ATOM 6066 C C . CYS B 1 13 ? -14.141 8.203 -15.484 1 93.38 13 CYS B C 1
ATOM 6068 O O . CYS B 1 13 ? -15.039 8.836 -14.938 1 93.38 13 CYS B O 1
ATOM 6070 N N . ILE B 1 14 ? -13.648 7.094 -15.031 1 94.94 14 ILE B N 1
ATOM 6071 C CA . ILE B 1 14 ? -14.141 6.551 -13.766 1 94.94 14 ILE B CA 1
ATOM 6072 C C . ILE B 1 14 ? -13.859 7.543 -12.641 1 94.94 14 ILE B C 1
ATOM 6074 O O . ILE B 1 14 ? -14.727 7.805 -11.805 1 94.94 14 ILE B O 1
ATOM 6078 N N . ALA B 1 15 ? -12.68 8.07 -12.648 1 96 15 ALA B N 1
ATOM 6079 C CA . ALA B 1 15 ? -12.258 8.992 -11.602 1 96 15 ALA B CA 1
ATOM 6080 C C . ALA B 1 15 ? -13.102 10.266 -11.617 1 96 15 ALA B C 1
ATOM 6082 O O . ALA B 1 15 ? -13.617 10.695 -10.578 1 96 15 ALA B O 1
ATOM 6083 N N . VAL B 1 16 ? -13.305 10.836 -12.758 1 95.56 16 VAL B N 1
ATOM 6084 C CA . VAL B 1 16 ? -14.047 12.086 -12.891 1 95.56 16 VAL B CA 1
ATOM 6085 C C . VAL B 1 16 ? -15.523 11.844 -12.586 1 95.56 16 VAL B C 1
ATOM 6087 O O . VAL B 1 16 ? -16.156 12.641 -11.898 1 95.56 16 VAL B O 1
ATOM 6090 N N . ALA B 1 17 ? -16.031 10.773 -13.102 1 96.88 17 ALA B N 1
ATOM 6091 C CA . ALA B 1 17 ? -17.438 10.461 -12.875 1 96.88 17 ALA B CA 1
ATOM 6092 C C . ALA B 1 17 ? -17.719 10.242 -11.391 1 96.88 17 ALA B C 1
ATOM 6094 O O . ALA B 1 17 ? -18.734 10.719 -10.867 1 96.88 17 ALA B O 1
ATOM 6095 N N . THR B 1 18 ? -16.875 9.5 -10.766 1 96.88 18 THR B N 1
ATOM 6096 C CA . THR B 1 18 ? -17.078 9.25 -9.344 1 96.88 18 THR B CA 1
ATOM 6097 C C . THR B 1 18 ? -16.984 10.547 -8.547 1 96.88 18 THR B C 1
ATOM 6099 O O . THR B 1 18 ? -17.734 10.75 -7.59 1 96.88 18 THR B O 1
ATOM 6102 N N . ALA B 1 19 ? -16.047 11.406 -8.922 1 94.94 19 ALA B N 1
ATOM 6103 C CA . ALA B 1 19 ? -15.906 12.703 -8.258 1 94.94 19 ALA B CA 1
ATOM 6104 C C . ALA B 1 19 ? -17.172 13.547 -8.43 1 94.94 19 ALA B C 1
ATOM 6106 O O . ALA B 1 19 ? -17.625 14.188 -7.484 1 94.94 19 ALA B O 1
ATOM 6107 N N . LEU B 1 20 ? -17.734 13.531 -9.586 1 94.75 20 LEU B N 1
ATOM 6108 C CA . LEU B 1 20 ? -18.938 14.305 -9.875 1 94.75 20 LEU B CA 1
ATOM 6109 C C . LEU B 1 20 ? -20.125 13.781 -9.07 1 94.75 20 LEU B C 1
ATOM 6111 O O . LEU B 1 20 ? -20.891 14.57 -8.523 1 94.75 20 LEU B O 1
ATOM 6115 N N . VAL B 1 21 ? -20.203 12.516 -8.992 1 95.12 21 VAL B N 1
ATOM 6116 C CA . VAL B 1 21 ? -21.297 11.906 -8.242 1 95.12 21 VAL B CA 1
ATOM 6117 C C . VAL B 1 21 ? -21.141 12.195 -6.754 1 95.12 21 VAL B C 1
ATOM 6119 O O . VAL B 1 21 ? -22.109 12.5 -6.062 1 95.12 21 VAL B O 1
ATOM 6122 N N . GLY B 1 22 ? -19.938 12 -6.324 1 91.81 22 GLY B N 1
ATOM 6123 C CA . GLY B 1 22 ? -19.688 12.32 -4.93 1 91.81 22 GLY B CA 1
ATOM 6124 C C . GLY B 1 22 ? -20 13.766 -4.578 1 91.81 22 GLY B C 1
ATOM 6125 O O . GLY B 1 22 ? -20.562 14.039 -3.525 1 91.81 22 GLY B O 1
ATOM 6126 N N . PHE B 1 23 ? -19.656 14.664 -5.406 1 89.56 23 PHE B N 1
ATOM 6127 C CA . PHE B 1 23 ? -19.953 16.078 -5.199 1 89.56 23 PHE B CA 1
ATOM 6128 C C . PHE B 1 23 ? -21.453 16.328 -5.203 1 89.56 23 PHE B C 1
ATOM 6130 O O . PHE B 1 23 ? -21.969 17.016 -4.336 1 89.56 23 PHE B O 1
ATOM 6137 N N . ALA B 1 24 ? -22.109 15.758 -6.18 1 90 24 ALA B N 1
ATOM 6138 C CA . ALA B 1 24 ? -23.562 15.93 -6.289 1 90 24 ALA B CA 1
ATOM 6139 C C . ALA B 1 24 ? -24.266 15.359 -5.066 1 90 24 ALA B C 1
ATOM 6141 O O . ALA B 1 24 ? -25.234 15.945 -4.566 1 90 24 ALA B O 1
ATOM 6142 N N . GLN B 1 25 ? -23.859 14.227 -4.656 1 91.69 25 GLN B N 1
ATOM 6143 C CA . GLN B 1 25 ? -24.484 13.617 -3.48 1 91.69 25 GLN B CA 1
ATOM 6144 C C . GLN B 1 25 ? -24.234 14.461 -2.232 1 91.69 25 GLN B C 1
ATOM 6146 O O . GLN B 1 25 ? -25.125 14.586 -1.384 1 91.69 25 GLN B O 1
ATOM 6151 N N . SER B 1 26 ? -23.047 14.922 -2.086 1 86.69 26 SER B N 1
ATOM 6152 C CA . SER B 1 26 ? -22.734 15.773 -0.94 1 86.69 26 SER B CA 1
ATOM 6153 C C . SER B 1 26 ? -23.562 17.062 -0.962 1 86.69 26 SER B C 1
ATOM 6155 O O . SER B 1 26 ? -23.969 17.562 0.088 1 86.69 26 SER B O 1
ATOM 6157 N N . MET B 1 27 ? -23.844 17.578 -2.121 1 85.06 27 MET B N 1
ATOM 6158 C CA . MET B 1 27 ? -24.672 18.766 -2.256 1 85.06 27 MET B CA 1
ATOM 6159 C C . MET B 1 27 ? -26.125 18.469 -1.869 1 85.06 27 MET B C 1
ATOM 6161 O O . MET B 1 27 ? -26.781 19.281 -1.234 1 85.06 27 MET B O 1
ATOM 6165 N N . LEU B 1 28 ? -26.516 17.344 -2.27 1 87.56 28 LEU B N 1
ATOM 6166 C CA . LEU B 1 28 ? -27.859 16.938 -1.917 1 87.56 28 LEU B CA 1
ATOM 6167 C C . LEU B 1 28 ? -28 16.766 -0.408 1 87.56 28 LEU B C 1
ATOM 6169 O O . LEU B 1 28 ? -28.969 17.25 0.191 1 87.56 28 LEU B O 1
ATOM 6173 N N . VAL B 1 29 ? -27.125 16.094 0.189 1 87.62 29 VAL B N 1
ATOM 6174 C CA . VAL B 1 29 ? -27.141 15.883 1.633 1 87.62 29 VAL B CA 1
ATOM 6175 C C . VAL B 1 29 ? -27.078 17.219 2.357 1 87.62 29 VAL B C 1
ATOM 6177 O O . VAL B 1 29 ? -27.844 17.453 3.303 1 87.62 29 VAL B O 1
ATOM 6180 N N . ALA B 1 30 ? -26.188 18.094 1.893 1 81.81 30 ALA B N 1
ATOM 6181 C CA . ALA B 1 30 ? -26.031 19.406 2.52 1 81.81 30 ALA B CA 1
ATOM 6182 C C . ALA B 1 30 ? -27.328 20.219 2.4 1 81.81 30 ALA B C 1
ATOM 6184 O O . ALA B 1 30 ? -27.703 20.938 3.33 1 81.81 30 ALA B O 1
ATOM 6185 N N . SER B 1 31 ? -27.953 20.156 1.278 1 83.69 31 SER B N 1
ATOM 6186 C CA . SER B 1 31 ? -29.203 20.875 1.072 1 83.69 31 SER B CA 1
ATOM 6187 C C . SER B 1 31 ? -30.312 20.344 1.986 1 83.69 31 SER B C 1
ATOM 6189 O O . SER B 1 31 ? -31.125 21.125 2.498 1 83.69 31 SER B O 1
ATOM 6191 N N . LEU B 1 32 ? -30.359 19.094 2.141 1 87.25 32 LEU B N 1
ATOM 6192 C CA . LEU B 1 32 ? -31.359 18.484 3.018 1 87.25 32 LEU B CA 1
ATOM 6193 C C . LEU B 1 32 ? -31.047 18.797 4.48 1 87.25 32 LEU B C 1
ATOM 6195 O O . LEU B 1 32 ? -31.969 19 5.281 1 87.25 32 LEU B O 1
ATOM 6199 N N . TYR B 1 33 ? -29.781 18.781 4.824 1 82.56 33 TYR B N 1
ATOM 6200 C CA . TYR B 1 33 ? -29.391 19.156 6.176 1 82.56 33 TYR B CA 1
ATOM 6201 C C . TYR B 1 33 ? -29.781 20.609 6.48 1 82.56 33 TYR B C 1
ATOM 6203 O O . TYR B 1 33 ? -30.156 20.922 7.605 1 82.56 33 TYR B O 1
ATOM 6211 N N . LYS B 1 34 ? -29.547 21.438 5.48 1 79.75 34 LYS B N 1
ATOM 6212 C CA . LYS B 1 34 ? -29.938 22.828 5.656 1 79.75 34 LYS B CA 1
ATOM 6213 C C . LYS B 1 34 ? -31.438 22.953 5.926 1 79.75 34 LYS B C 1
ATOM 6215 O O . LYS B 1 34 ? -31.859 23.719 6.801 1 79.75 34 LYS B O 1
ATOM 6220 N N . MET B 1 35 ? -32.219 22.234 5.242 1 83.62 35 MET B N 1
ATOM 6221 C CA . MET B 1 35 ? -33.656 22.25 5.449 1 83.62 35 MET B CA 1
ATOM 6222 C C . MET B 1 35 ? -34 21.75 6.848 1 83.62 35 MET B C 1
ATOM 6224 O O . MET B 1 35 ? -34.875 22.328 7.527 1 83.62 35 MET B O 1
ATOM 6228 N N . ARG B 1 36 ? -33.344 20.703 7.23 1 83.94 36 ARG B N 1
ATOM 6229 C CA . ARG B 1 36 ? -33.594 20.156 8.562 1 83.94 36 ARG B CA 1
ATOM 6230 C C . ARG B 1 36 ? -33.156 21.156 9.641 1 83.94 36 ARG B C 1
ATOM 6232 O O . ARG B 1 36 ? -33.812 21.281 10.672 1 83.94 36 ARG B O 1
ATOM 6239 N N . SER B 1 37 ? -32 21.781 9.352 1 78.5 37 SER B N 1
ATOM 6240 C CA . SER B 1 37 ? -31.484 22.75 10.305 1 78.5 37 SER B CA 1
ATOM 6241 C C . SER B 1 37 ? -32.469 23.922 10.492 1 78.5 37 SER B C 1
ATOM 6243 O O . SER B 1 37 ? -32.594 24.453 11.594 1 78.5 37 SER B O 1
ATOM 6245 N N . ASN B 1 38 ? -33.094 24.281 9.438 1 76.88 38 ASN B N 1
ATOM 6246 C CA . ASN B 1 38 ? -34.094 25.344 9.539 1 76.88 38 ASN B CA 1
ATOM 6247 C C . ASN B 1 38 ? -35.281 24.922 10.391 1 76.88 38 ASN B C 1
ATOM 6249 O O . ASN B 1 38 ? -35.844 25.719 11.141 1 76.88 38 ASN B O 1
ATOM 6253 N N . LEU B 1 39 ? -35.594 23.703 10.289 1 76.69 39 LEU B N 1
ATOM 6254 C CA . LEU B 1 39 ? -36.688 23.188 11.117 1 76.69 39 LEU B CA 1
ATOM 6255 C C . LEU B 1 39 ? -36.281 23.156 12.586 1 76.69 39 LEU B C 1
ATOM 6257 O O . LEU B 1 39 ? -37.094 23.5 13.461 1 76.69 39 LEU B O 1
ATOM 6261 N N . VAL B 1 40 ? -35.062 22.734 12.852 1 75 40 VAL B N 1
ATOM 6262 C CA . VAL B 1 40 ? -34.562 22.656 14.211 1 75 40 VAL B CA 1
ATOM 6263 C C . VAL B 1 40 ? -34.469 24.062 14.797 1 75 40 VAL B C 1
ATOM 6265 O O . VAL B 1 40 ? -34.781 24.281 15.969 1 75 40 VAL B O 1
ATOM 6268 N N . TYR B 1 41 ? -34 24.969 14.016 1 73.44 41 TYR B N 1
ATOM 6269 C CA . TYR B 1 41 ? -33.906 26.359 14.461 1 73.44 41 TYR B CA 1
ATOM 6270 C C . TYR B 1 41 ? -35.25 26.891 14.898 1 73.44 41 TYR B C 1
ATOM 6272 O O . TYR B 1 41 ? -35.375 27.578 15.906 1 73.44 41 TYR B O 1
ATOM 6280 N N . ASN B 1 42 ? -36.219 26.547 14.156 1 73.19 42 ASN B N 1
ATOM 6281 C CA . ASN B 1 42 ? -37.562 27 14.508 1 73.19 42 ASN B CA 1
ATOM 6282 C C . ASN B 1 42 ? -38.031 26.391 15.828 1 73.19 42 ASN B C 1
ATOM 6284 O O . ASN B 1 42 ? -38.719 27.047 16.594 1 73.19 42 ASN B O 1
ATOM 6288 N N . ILE B 1 43 ? -37.562 25.266 16.078 1 71.75 43 ILE B N 1
ATOM 6289 C CA . ILE B 1 43 ? -37.938 24.578 17.312 1 71.75 43 ILE B CA 1
ATOM 6290 C C . ILE B 1 43 ? -37.219 25.234 18.484 1 71.75 43 ILE B C 1
ATOM 6292 O O . ILE B 1 43 ? -37.812 25.469 19.547 1 71.75 43 ILE B O 1
ATOM 6296 N N . VAL B 1 44 ? -35.938 25.5 18.328 1 69.94 44 VAL B N 1
ATOM 6297 C CA . VAL B 1 44 ? -35.094 25.984 19.391 1 69.94 44 VAL B CA 1
ATOM 6298 C C . VAL B 1 44 ? -35.406 27.453 19.672 1 69.94 44 VAL B C 1
ATOM 6300 O O . VAL B 1 44 ? -35.438 27.891 20.828 1 69.94 44 VAL B O 1
ATOM 6303 N N . SER B 1 45 ? -35.531 28.266 18.672 1 66.69 45 SER B N 1
ATOM 6304 C CA . SER B 1 45 ? -35.719 29.703 18.844 1 66.69 45 SER B CA 1
ATOM 6305 C C . SER B 1 45 ? -37.094 30.016 19.391 1 66.69 45 SER B C 1
ATOM 6307 O O . SER B 1 45 ? -37.281 30.938 20.203 1 66.69 45 SER B O 1
ATOM 6309 N N . GLU B 1 46 ? -38.062 29.266 18.875 1 61.56 46 GLU B N 1
ATOM 6310 C CA . GLU B 1 46 ? -39.406 29.625 19.297 1 61.56 46 GLU B CA 1
ATOM 6311 C C . GLU B 1 46 ? -39.844 28.766 20.484 1 61.56 46 GLU B C 1
ATOM 6313 O O . GLU B 1 46 ? -39.938 27.547 20.375 1 61.56 46 GLU B O 1
ATOM 6318 N N . HIS B 1 47 ? -39.312 29.031 21.766 1 58.03 47 HIS B N 1
ATOM 6319 C CA . HIS B 1 47 ? -39.625 28.344 23.016 1 58.03 47 HIS B CA 1
ATOM 6320 C C . HIS B 1 47 ? -41.094 27.938 23.062 1 58.03 47 HIS B C 1
ATOM 6322 O O . HIS B 1 47 ? -41.562 27.469 24.094 1 58.03 47 HIS B O 1
ATOM 6328 N N . SER B 1 48 ? -41.906 28.203 22.047 1 59.31 48 SER B N 1
ATOM 6329 C CA . SER B 1 48 ? -43.312 27.906 22.219 1 59.31 48 SER B CA 1
ATOM 6330 C C . SER B 1 48 ? -43.719 26.656 21.438 1 59.31 48 SER B C 1
ATOM 6332 O O . SER B 1 48 ? -43.062 26.297 20.453 1 59.31 48 SER B O 1
ATOM 6334 N N . ALA B 1 49 ? -44.625 25.734 21.906 1 66.12 49 ALA B N 1
ATOM 6335 C CA . ALA B 1 49 ? -45.375 24.625 21.344 1 66.12 49 ALA B CA 1
ATOM 6336 C C . ALA B 1 49 ? -44.438 23.5 20.891 1 66.12 49 ALA B C 1
ATOM 6338 O O . ALA B 1 49 ? -44.406 23.172 19.703 1 66.12 49 ALA B O 1
ATOM 6339 N N . TRP B 1 50 ? -43.625 22.859 21.766 1 73 50 TRP B N 1
ATOM 6340 C CA . TRP B 1 50 ? -42.594 21.859 21.484 1 73 50 TRP B CA 1
ATOM 6341 C C . TRP B 1 50 ? -43.219 20.625 20.828 1 73 50 TRP B C 1
ATOM 6343 O O . TRP B 1 50 ? -42.562 19.938 20.047 1 73 50 TRP B O 1
ATOM 6353 N N . VAL B 1 51 ? -44.469 20.359 21.062 1 79.94 51 VAL B N 1
ATOM 6354 C CA . VAL B 1 51 ? -45.094 19.125 20.609 1 79.94 51 VAL B CA 1
ATOM 6355 C C . VAL B 1 51 ? -45.219 19.156 19.078 1 79.94 51 VAL B C 1
ATOM 6357 O O . VAL B 1 51 ? -44.781 18.234 18.391 1 79.94 51 VAL B O 1
ATOM 6360 N N . PRO B 1 52 ? -45.844 20.219 18.562 1 80.5 52 PRO B N 1
ATOM 6361 C CA . PRO B 1 52 ? -45.938 20.234 17.094 1 80.5 52 PRO B CA 1
ATOM 6362 C C . PRO B 1 52 ? -44.562 20.281 16.406 1 80.5 52 PRO B C 1
ATOM 6364 O O . PRO B 1 52 ? -44.406 19.703 15.336 1 80.5 52 PRO B O 1
ATOM 6367 N N . LYS B 1 53 ? -43.75 20.922 17.078 1 79.44 53 LYS B N 1
ATOM 6368 C CA . LYS B 1 53 ? -42.406 21.031 16.5 1 79.44 53 LYS B CA 1
ATOM 6369 C C . LYS B 1 53 ? -41.688 19.703 16.531 1 79.44 53 LYS B C 1
ATOM 6371 O O . LYS B 1 53 ? -40.906 19.375 15.609 1 79.44 53 LYS B O 1
ATOM 6376 N N . PHE B 1 54 ? -41.906 18.922 17.5 1 84 54 PHE B N 1
ATOM 6377 C CA . PHE B 1 54 ? -41.344 17.578 17.578 1 84 54 PHE B CA 1
ATOM 6378 C C . PHE B 1 54 ? -41.906 16.703 16.453 1 84 54 PHE B C 1
ATOM 6380 O O . PHE B 1 54 ? -41.125 15.969 15.805 1 84 54 PHE B O 1
ATOM 6387 N N . PHE B 1 55 ? -43.125 16.875 16.234 1 89.06 55 PHE B N 1
ATOM 6388 C CA . PHE B 1 55 ? -43.75 16.047 15.203 1 89.06 55 PHE B CA 1
ATOM 6389 C C . PHE B 1 55 ? -43.312 16.5 13.812 1 89.06 55 PHE B C 1
ATOM 6391 O O . PHE B 1 55 ? -43.188 15.695 12.898 1 89.06 55 PHE B O 1
ATOM 6398 N N . GLN B 1 56 ? -43.031 17.797 13.664 1 87.31 56 GLN B N 1
ATOM 6399 C CA . GLN B 1 56 ? -42.5 18.281 12.398 1 87.31 56 GLN B CA 1
ATOM 6400 C C . GLN B 1 56 ? -41.094 17.734 12.172 1 87.31 56 GLN B C 1
ATOM 6402 O O . GLN B 1 56 ? -40.75 17.312 11.07 1 87.31 56 GLN B O 1
ATOM 6407 N N . TYR B 1 57 ? -40.312 17.828 13.258 1 88.12 57 TYR B N 1
ATOM 6408 C CA . TYR B 1 57 ? -38.969 17.281 13.203 1 88.12 57 TYR B CA 1
ATOM 6409 C C . TYR B 1 57 ? -39 15.781 12.906 1 88.12 57 TYR B C 1
ATOM 6411 O O . TYR B 1 57 ? -38.312 15.305 12.008 1 88.12 57 TYR B O 1
ATOM 6419 N N . MET B 1 58 ? -39.781 15.055 13.578 1 92.81 58 MET B N 1
ATOM 6420 C CA . MET B 1 58 ? -39.938 13.609 13.414 1 92.81 58 MET B CA 1
ATOM 6421 C C . MET B 1 58 ? -40.5 13.273 12.031 1 92.81 58 MET B C 1
ATOM 6423 O O . MET B 1 58 ? -40.031 12.32 11.391 1 92.81 58 MET B O 1
ATOM 6427 N N . GLY B 1 59 ? -41.469 14.078 11.609 1 94.44 59 GLY B N 1
ATOM 6428 C CA . GLY B 1 59 ? -42.094 13.852 10.305 1 94.44 59 GLY B CA 1
ATOM 6429 C C . GLY B 1 59 ? -41.125 14.047 9.156 1 94.44 59 GLY B C 1
ATOM 6430 O O . GLY B 1 59 ? -41.125 13.297 8.18 1 94.44 59 GLY B O 1
ATOM 6431 N N . PHE B 1 60 ? -40.344 15.094 9.25 1 94.12 60 PHE B N 1
ATOM 6432 C CA . PHE B 1 60 ? -39.344 15.344 8.219 1 94.12 60 PHE B CA 1
ATOM 6433 C C . PHE B 1 60 ? -38.344 14.188 8.125 1 94.12 60 PHE B C 1
ATOM 6435 O O . PHE B 1 60 ? -38.062 13.711 7.027 1 94.12 60 PHE B O 1
ATOM 6442 N N . ASN B 1 61 ? -37.844 13.742 9.266 1 95.88 61 ASN B N 1
ATOM 6443 C CA . ASN B 1 61 ? -36.906 12.625 9.289 1 95.88 61 ASN B CA 1
ATOM 6444 C C . ASN B 1 61 ? -37.562 11.344 8.781 1 95.88 61 ASN B C 1
ATOM 6446 O O . ASN B 1 61 ? -36.938 10.555 8.086 1 95.88 61 ASN B O 1
ATOM 6450 N N . LEU B 1 62 ? -38.75 11.133 9.156 1 97.19 62 LEU B N 1
ATOM 6451 C CA . LEU B 1 62 ? -39.5 9.945 8.727 1 97.19 62 LEU B CA 1
ATOM 6452 C C . LEU B 1 62 ? -39.688 9.938 7.215 1 97.19 62 LEU B C 1
ATOM 6454 O O . LEU B 1 62 ? -39.562 8.891 6.574 1 97.19 62 LEU B O 1
ATOM 6458 N N . LEU B 1 63 ? -39.969 11.094 6.664 1 96.88 63 LEU B N 1
ATOM 6459 C CA . LEU B 1 63 ? -40.188 11.195 5.223 1 96.88 63 LEU B CA 1
ATOM 6460 C C . LEU B 1 63 ? -38.875 10.844 4.477 1 96.88 63 LEU B C 1
ATOM 6462 O O . LEU B 1 63 ? -38.938 10.133 3.469 1 96.88 63 LEU B O 1
ATOM 6466 N N . LEU B 1 64 ? -37.844 11.336 4.973 1 97.69 64 LEU B N 1
ATOM 6467 C CA . LEU B 1 64 ? -36.562 11.062 4.328 1 97.69 64 LEU B CA 1
ATOM 6468 C C . LEU B 1 64 ? -36.188 9.594 4.469 1 97.69 64 LEU B C 1
ATOM 6470 O O . LEU B 1 64 ? -35.719 8.969 3.502 1 97.69 64 LEU B O 1
ATOM 6474 N N . ALA B 1 65 ? -36.312 9.023 5.66 1 97.94 65 ALA B N 1
ATOM 6475 C CA . ALA B 1 65 ? -36 7.613 5.879 1 97.94 65 ALA B CA 1
ATOM 6476 C C . ALA B 1 65 ? -36.906 6.715 5.043 1 97.94 65 ALA B C 1
ATOM 6478 O O . ALA B 1 65 ? -36.438 5.73 4.457 1 97.94 65 ALA B O 1
ATOM 6479 N N . PHE B 1 66 ? -38.156 7.102 5.035 1 97.19 66 PHE B N 1
ATOM 6480 C CA . PHE B 1 66 ? -39.094 6.371 4.219 1 97.19 66 PHE B CA 1
ATOM 6481 C C . PHE B 1 66 ? -38.75 6.48 2.74 1 97.19 66 PHE B C 1
ATOM 6483 O O . PHE B 1 66 ? -38.812 5.488 2.008 1 97.19 66 PHE B O 1
ATOM 6490 N N . GLY B 1 67 ? -38.438 7.629 2.299 1 97.44 67 GLY B N 1
ATOM 6491 C CA . GLY B 1 67 ? -38 7.828 0.92 1 97.44 67 GLY B CA 1
ATOM 6492 C C . GLY B 1 67 ? -36.812 7 0.536 1 97.44 67 GLY B C 1
ATOM 6493 O O . GLY B 1 67 ? -36.719 6.488 -0.583 1 97.44 67 GLY B O 1
ATOM 6494 N N . SER B 1 68 ? -35.875 6.871 1.455 1 97.69 68 SER B N 1
ATOM 6495 C CA . SER B 1 68 ? -34.656 6.066 1.205 1 97.69 68 SER B CA 1
ATOM 6496 C C . SER B 1 68 ? -35.031 4.594 1.011 1 97.69 68 SER B C 1
ATOM 6498 O O . SER B 1 68 ? -34.625 3.975 0.03 1 97.69 68 SER B O 1
ATOM 6500 N N . SER B 1 69 ? -35.781 4.039 1.895 1 96.69 69 SER B N 1
ATOM 6501 C CA . SER B 1 69 ? -36.156 2.635 1.808 1 96.69 69 SER B CA 1
ATOM 6502 C C . SER B 1 69 ? -37.062 2.385 0.599 1 96.69 69 SER B C 1
ATOM 6504 O O . SER B 1 69 ? -36.969 1.33 -0.035 1 96.69 69 SER B O 1
ATOM 6506 N N . LEU B 1 70 ? -37.875 3.354 0.304 1 94.94 70 LEU B N 1
ATOM 6507 C CA . LEU B 1 70 ? -38.781 3.236 -0.841 1 94.94 70 LEU B CA 1
ATOM 6508 C C . LEU B 1 70 ? -37.969 3.221 -2.146 1 94.94 70 LEU B C 1
ATOM 6510 O O . LEU B 1 70 ? -38.344 2.512 -3.088 1 94.94 70 LEU B O 1
ATOM 6514 N N . SER B 1 71 ? -37 4.008 -2.197 1 95.5 71 SER B N 1
ATOM 6515 C CA . SER B 1 71 ? -36.156 4.031 -3.398 1 95.5 71 SER B CA 1
ATOM 6516 C C . SER B 1 71 ? -35.531 2.664 -3.664 1 95.5 71 SER B C 1
ATOM 6518 O O . SER B 1 71 ? -35.438 2.242 -4.816 1 95.5 71 SER B O 1
ATOM 6520 N N . LEU B 1 72 ? -35.156 1.988 -2.615 1 95.44 72 LEU B N 1
ATOM 6521 C CA . LEU B 1 72 ? -34.594 0.651 -2.783 1 95.44 72 LEU B CA 1
ATOM 6522 C C . LEU B 1 72 ? -35.656 -0.335 -3.23 1 95.44 72 LEU B C 1
ATOM 6524 O O . LEU B 1 72 ? -35.406 -1.184 -4.09 1 95.44 72 LEU B O 1
ATOM 6528 N N . PHE B 1 73 ? -36.812 -0.121 -2.699 1 92.88 73 PHE B N 1
ATOM 6529 C CA . PHE B 1 73 ? -37.906 -1.022 -3.014 1 92.88 73 PHE B CA 1
ATOM 6530 C C . PHE B 1 73 ? -38.344 -0.848 -4.461 1 92.88 73 PHE B C 1
ATOM 6532 O O . PHE B 1 73 ? -38.625 -1.83 -5.156 1 92.88 73 PHE B O 1
ATOM 6539 N N . LEU B 1 74 ? -38.375 0.327 -4.945 1 93.62 74 LEU B N 1
ATOM 6540 C CA . LEU B 1 74 ? -38.938 0.629 -6.262 1 93.62 74 LEU B CA 1
ATOM 6541 C C . LEU B 1 74 ? -37.875 0.457 -7.348 1 93.62 74 LEU B C 1
ATOM 6543 O O . LEU B 1 74 ? -38.188 0.042 -8.469 1 93.62 74 LEU B O 1
ATOM 6547 N N . ILE B 1 75 ? -36.656 0.734 -7.004 1 95.62 75 ILE B N 1
ATOM 6548 C CA . ILE B 1 75 ? -35.656 0.786 -8.062 1 95.62 75 ILE B CA 1
ATOM 6549 C C . ILE B 1 75 ? -34.812 -0.483 -8.031 1 95.62 75 ILE B C 1
ATOM 6551 O O . ILE B 1 75 ? -34.719 -1.203 -9.023 1 95.62 75 ILE B O 1
ATOM 6555 N N . SER B 1 76 ? -34.062 -0.668 -6.824 1 95.06 76 SER B N 1
ATOM 6556 C CA . SER B 1 76 ? -33.219 -1.846 -6.75 1 95.06 76 SER B CA 1
ATOM 6557 C C . SER B 1 76 ? -32.938 -2.238 -5.301 1 95.06 76 SER B C 1
ATOM 6559 O O . SER B 1 76 ? -32.219 -1.543 -4.594 1 95.06 76 SER B O 1
ATOM 6561 N N . PRO B 1 77 ? -33.344 -3.324 -4.883 1 92.38 77 PRO B N 1
ATOM 6562 C CA . PRO B 1 77 ? -33.094 -3.797 -3.523 1 92.38 77 PRO B CA 1
ATOM 6563 C C . PRO B 1 77 ? -31.609 -4.148 -3.305 1 92.38 77 PRO B C 1
ATOM 6565 O O . PRO B 1 77 ? -31.156 -4.223 -2.16 1 92.38 77 PRO B O 1
ATOM 6568 N N . ALA B 1 78 ? -30.875 -4.281 -4.406 1 93.88 78 ALA B N 1
ATOM 6569 C CA . ALA B 1 78 ? -29.453 -4.637 -4.309 1 93.88 78 ALA B CA 1
ATOM 6570 C C . ALA B 1 78 ? -28.641 -3.484 -3.73 1 93.88 78 ALA B C 1
ATOM 6572 O O . ALA B 1 78 ? -27.484 -3.672 -3.322 1 93.88 78 ALA B O 1
ATOM 6573 N N . ALA B 1 79 ? -29.266 -2.377 -3.627 1 96.25 79 ALA B N 1
ATOM 6574 C CA . ALA B 1 79 ? -28.594 -1.192 -3.105 1 96.25 79 ALA B CA 1
ATOM 6575 C C . ALA B 1 79 ? -28.562 -1.207 -1.58 1 96.25 79 ALA B C 1
ATOM 6577 O O . ALA B 1 79 ? -27.906 -0.369 -0.96 1 96.25 79 ALA B O 1
ATOM 6578 N N . SER B 1 80 ? -29.203 -2.189 -0.961 1 94.31 80 SER B N 1
ATOM 6579 C CA . SER B 1 80 ? -29.266 -2.266 0.495 1 94.31 80 SER B CA 1
ATOM 6580 C C . SER B 1 80 ? -27.891 -2.582 1.09 1 94.31 80 SER B C 1
ATOM 6582 O O . SER B 1 80 ? -27.125 -3.363 0.519 1 94.31 80 SER B O 1
ATOM 6584 N N . GLY B 1 81 ? -27.594 -1.998 2.254 1 93.88 81 GLY B N 1
ATOM 6585 C CA . GLY B 1 81 ? -26.328 -2.244 2.926 1 93.88 81 GLY B CA 1
ATOM 6586 C C . GLY B 1 81 ? -25.234 -1.311 2.473 1 93.88 81 GLY B C 1
ATOM 6587 O O . GLY B 1 81 ? -25.438 -0.462 1.604 1 93.88 81 GLY B O 1
ATOM 6588 N N . SER B 1 82 ? -24.109 -1.475 3.027 1 94.75 82 SER B N 1
ATOM 6589 C CA . SER B 1 82 ? -22.984 -0.6 2.719 1 94.75 82 SER B CA 1
ATOM 6590 C C . SER B 1 82 ? -22.406 -0.907 1.342 1 94.75 82 SER B C 1
ATOM 6592 O O . SER B 1 82 ? -21.922 -0.008 0.652 1 94.75 82 SER B O 1
ATOM 6594 N N . GLY B 1 83 ? -22.391 -2.148 0.894 1 95.81 83 GLY B N 1
ATOM 6595 C CA . GLY B 1 83 ? -21.797 -2.574 -0.357 1 95.81 83 GLY B CA 1
ATOM 6596 C C . GLY B 1 83 ? -20.359 -3.037 -0.198 1 95.81 83 GLY B C 1
ATOM 6597 O O . GLY B 1 83 ? -19.828 -3.754 -1.052 1 95.81 83 GLY B O 1
ATOM 6598 N N . ILE B 1 84 ? -19.688 -2.703 0.97 1 96.31 84 ILE B N 1
ATOM 6599 C CA . ILE B 1 84 ? -18.281 -3 1.174 1 96.31 84 ILE B CA 1
ATOM 6600 C C . ILE B 1 84 ? -18.078 -4.512 1.271 1 96.31 84 ILE B C 1
ATOM 6602 O O . ILE B 1 84 ? -17.203 -5.07 0.596 1 96.31 84 ILE B O 1
ATOM 6606 N N . PRO B 1 85 ? -18.922 -5.242 2.061 1 95.31 85 PRO B N 1
ATOM 6607 C CA . PRO B 1 85 ? -18.734 -6.691 2.135 1 95.31 85 PRO B CA 1
ATOM 6608 C C . PRO B 1 85 ? -18.906 -7.379 0.783 1 95.31 85 PRO B C 1
ATOM 6610 O O . PRO B 1 85 ? -18.172 -8.32 0.466 1 95.31 85 PRO B O 1
ATOM 6613 N N . ASP B 1 86 ? -19.797 -6.879 -0.013 1 95.38 86 ASP B N 1
ATOM 6614 C CA . ASP B 1 86 ? -20.062 -7.465 -1.324 1 95.38 86 ASP B CA 1
ATOM 6615 C C . ASP B 1 86 ? -18.891 -7.203 -2.281 1 95.38 86 ASP B C 1
ATOM 6617 O O . ASP B 1 86 ? -18.469 -8.102 -3 1 95.38 86 ASP B O 1
ATOM 6621 N N . VAL B 1 87 ? -18.469 -6.008 -2.297 1 95.88 87 VAL B N 1
ATOM 6622 C CA . VAL B 1 87 ? -17.344 -5.668 -3.16 1 95.88 87 VAL B CA 1
ATOM 6623 C C . VAL B 1 87 ? -16.094 -6.434 -2.715 1 95.88 87 VAL B C 1
ATOM 6625 O O . VAL B 1 87 ? -15.32 -6.902 -3.547 1 95.88 87 VAL B O 1
ATOM 6628 N N . LYS B 1 88 ? -15.898 -6.492 -1.413 1 94.12 88 LYS B N 1
ATOM 6629 C CA . LYS B 1 88 ? -14.781 -7.273 -0.88 1 94.12 88 LYS B CA 1
ATOM 6630 C C . LYS B 1 88 ? -14.859 -8.727 -1.345 1 94.12 88 LYS B C 1
ATOM 6632 O O . LYS B 1 88 ? -13.852 -9.305 -1.765 1 94.12 88 LYS B O 1
ATOM 6637 N N . ALA B 1 89 ? -16.016 -9.32 -1.287 1 91.75 89 ALA B N 1
ATOM 6638 C CA . ALA B 1 89 ? -16.203 -10.695 -1.741 1 91.75 89 ALA B CA 1
ATOM 6639 C C . ALA B 1 89 ? -15.953 -10.82 -3.242 1 91.75 89 ALA B C 1
ATOM 6641 O O . ALA B 1 89 ? -15.305 -11.766 -3.695 1 91.75 89 ALA B O 1
ATOM 6642 N N . TYR B 1 90 ? -16.484 -9.867 -3.982 1 90.81 90 TYR B N 1
ATOM 6643 C CA . TYR B 1 90 ? -16.297 -9.875 -5.43 1 90.81 90 TYR B CA 1
ATOM 6644 C C . TYR B 1 90 ? -14.828 -9.789 -5.801 1 90.81 90 TYR B C 1
ATOM 6646 O O . TYR B 1 90 ? -14.359 -10.516 -6.684 1 90.81 90 TYR B O 1
ATOM 6654 N N . LEU B 1 91 ? -14.094 -8.93 -5.125 1 89.94 91 LEU B N 1
ATOM 6655 C CA . LEU B 1 91 ? -12.68 -8.719 -5.414 1 89.94 91 LEU B CA 1
ATOM 6656 C C . LEU B 1 91 ? -11.859 -9.953 -5.047 1 89.94 91 LEU B C 1
ATOM 6658 O O . LEU B 1 91 ? -10.766 -10.156 -5.582 1 89.94 91 LEU B O 1
ATOM 6662 N N . ASN B 1 92 ? -12.383 -10.734 -4.152 1 87.19 92 ASN B N 1
ATOM 6663 C CA . ASN B 1 92 ? -11.641 -11.914 -3.721 1 87.19 92 ASN B CA 1
ATOM 6664 C C . ASN B 1 92 ? -12.164 -13.18 -4.391 1 87.19 92 ASN B C 1
ATOM 6666 O O . ASN B 1 92 ? -12.047 -14.273 -3.838 1 87.19 92 ASN B O 1
ATOM 6670 N N . GLY B 1 93 ? -12.883 -13.078 -5.5 1 79.44 93 GLY B N 1
ATOM 6671 C CA . GLY B 1 93 ? -13.156 -14.203 -6.383 1 79.44 93 GLY B CA 1
ATOM 6672 C C . GLY B 1 93 ? -14.531 -14.812 -6.168 1 79.44 93 GLY B C 1
ATOM 6673 O O . GLY B 1 93 ? -14.875 -15.812 -6.801 1 79.44 93 GLY B O 1
ATOM 6674 N N . ALA B 1 94 ? -15.344 -14.25 -5.34 1 80.62 94 ALA B N 1
ATOM 6675 C CA . ALA B 1 94 ? -16.672 -14.82 -5.117 1 80.62 94 ALA B CA 1
ATOM 6676 C C . ALA B 1 94 ? -17.562 -14.625 -6.344 1 80.62 94 ALA B C 1
ATOM 6678 O O . ALA B 1 94 ? -17.516 -13.578 -6.992 1 80.62 94 ALA B O 1
ATOM 6679 N N . SER B 1 95 ? -18.172 -15.773 -6.676 1 77.12 95 SER B N 1
ATOM 6680 C CA . SER B 1 95 ? -19.172 -15.719 -7.734 1 77.12 95 SER B CA 1
ATOM 6681 C C . SER B 1 95 ? -20.562 -16.047 -7.199 1 77.12 95 SER B C 1
ATOM 6683 O O . SER B 1 95 ? -20.734 -17 -6.434 1 77.12 95 SER B O 1
ATOM 6685 N N . SER B 1 96 ? -21.453 -15.141 -7.242 1 78.06 96 SER B N 1
ATOM 6686 C CA . SER B 1 96 ? -22.812 -15.32 -6.758 1 78.06 96 SER B CA 1
ATOM 6687 C C . SER B 1 96 ? -23.812 -14.633 -7.68 1 78.06 96 SER B C 1
ATOM 6689 O O . SER B 1 96 ? -23.5 -13.633 -8.32 1 78.06 96 SER B O 1
ATOM 6691 N N . PRO B 1 97 ? -24.922 -15.219 -7.754 1 76.31 97 PRO B N 1
ATOM 6692 C CA . PRO B 1 97 ? -25.969 -14.586 -8.562 1 76.31 97 PRO B CA 1
ATOM 6693 C C . PRO B 1 97 ? -26.344 -13.195 -8.055 1 76.31 97 PRO B C 1
ATOM 6695 O O . PRO B 1 97 ? -26.906 -12.391 -8.805 1 76.31 97 PRO B O 1
ATOM 6698 N N . ILE B 1 98 ? -26.031 -12.93 -6.867 1 76.69 98 ILE B N 1
ATOM 6699 C CA . ILE B 1 98 ? -26.328 -11.633 -6.273 1 76.69 98 ILE B CA 1
ATOM 6700 C C . ILE B 1 98 ? -25.625 -10.531 -7.066 1 76.69 98 ILE B C 1
ATOM 6702 O O . ILE B 1 98 ? -26.109 -9.398 -7.133 1 76.69 98 ILE B O 1
ATOM 6706 N N . PHE B 1 99 ? -24.531 -10.852 -7.719 1 82.12 99 PHE B N 1
ATOM 6707 C CA . PHE B 1 99 ? -23.719 -9.836 -8.375 1 82.12 99 PHE B CA 1
ATOM 6708 C C . PHE B 1 99 ? -24.312 -9.469 -9.734 1 82.12 99 PHE B C 1
ATOM 6710 O O . PHE B 1 99 ? -23.891 -8.477 -10.344 1 82.12 99 PHE B O 1
ATOM 6717 N N . ARG B 1 100 ? -25.297 -10.219 -10.164 1 80.31 100 ARG B N 1
ATOM 6718 C CA . ARG B 1 100 ? -25.938 -9.906 -11.438 1 80.31 100 ARG B CA 1
ATOM 6719 C C . ARG B 1 100 ? -26.641 -8.547 -11.375 1 80.31 100 ARG B C 1
ATOM 6721 O O . ARG B 1 100 ? -26.578 -7.77 -12.336 1 80.31 100 ARG B O 1
ATOM 6728 N N . ASN B 1 101 ? -27.203 -8.25 -10.25 1 88.81 101 ASN B N 1
ATOM 6729 C CA . ASN B 1 101 ? -27.922 -6.984 -10.094 1 88.81 101 ASN B CA 1
ATOM 6730 C C . ASN B 1 101 ? -27.141 -6 -9.227 1 88.81 101 ASN B C 1
ATOM 6732 O O . ASN B 1 101 ? -27.578 -4.871 -9.016 1 88.81 101 ASN B O 1
ATOM 6736 N N . PHE B 1 102 ? -26.031 -6.383 -8.844 1 93 102 PHE B N 1
ATOM 6737 C CA . PHE B 1 102 ? -25.25 -5.613 -7.879 1 93 102 PHE B CA 1
ATOM 6738 C C . PHE B 1 102 ? -24.5 -4.477 -8.562 1 93 102 PHE B C 1
ATOM 6740 O O . PHE B 1 102 ? -24.328 -3.406 -7.98 1 93 102 PHE B O 1
ATOM 6747 N N . PHE B 1 103 ? -24.109 -4.715 -9.859 1 93.44 103 PHE B N 1
ATOM 6748 C CA . PHE B 1 103 ? -23.328 -3.723 -10.602 1 93.44 103 PHE B CA 1
ATOM 6749 C C . PHE B 1 103 ? -24.156 -3.164 -11.758 1 93.44 103 PHE B C 1
ATOM 6751 O O . PHE B 1 103 ? -23.703 -3.211 -12.914 1 93.44 103 PHE B O 1
ATOM 6758 N N . THR B 1 104 ? -25.344 -2.6 -11.484 1 93.75 104 THR B N 1
ATOM 6759 C CA . THR B 1 104 ? -26.234 -2.078 -12.516 1 93.75 104 THR B CA 1
ATOM 6760 C C . THR B 1 104 ? -26.516 -0.593 -12.297 1 93.75 104 THR B C 1
ATOM 6762 O O . THR B 1 104 ? -26.266 -0.069 -11.203 1 93.75 104 THR B O 1
ATOM 6765 N N . ILE B 1 105 ? -27.031 0.042 -13.289 1 94.69 105 ILE B N 1
ATOM 6766 C CA . ILE B 1 105 ? -27.344 1.465 -13.227 1 94.69 105 ILE B CA 1
ATOM 6767 C C . ILE B 1 105 ? -28.516 1.693 -12.266 1 94.69 105 ILE B C 1
ATOM 6769 O O . ILE B 1 105 ? -28.562 2.709 -11.57 1 94.69 105 ILE B O 1
ATOM 6773 N N . LYS B 1 106 ? -29.438 0.78 -12.227 1 96.19 106 LYS B N 1
ATOM 6774 C CA . LYS B 1 106 ? -30.562 0.893 -11.297 1 96.19 106 LYS B CA 1
ATOM 6775 C C . LYS B 1 106 ? -30.062 0.888 -9.852 1 96.19 106 LYS B C 1
ATOM 6777 O O . LYS B 1 106 ? -30.5 1.706 -9.039 1 96.19 106 LYS B O 1
ATOM 6782 N N . THR B 1 107 ? -29.203 -0.058 -9.602 1 97 107 THR B N 1
ATOM 6783 C CA . THR B 1 107 ? -28.641 -0.127 -8.258 1 97 107 THR B CA 1
ATOM 6784 C C . THR B 1 107 ? -27.859 1.138 -7.938 1 97 107 THR B C 1
ATOM 6786 O O . THR B 1 107 ? -27.875 1.62 -6.805 1 97 107 THR B O 1
ATOM 6789 N N . PHE B 1 108 ? -27.188 1.65 -8.938 1 96.94 108 PHE B N 1
ATOM 6790 C CA . PHE B 1 108 ? -26.406 2.873 -8.781 1 96.94 108 PHE B CA 1
ATOM 6791 C C . PHE B 1 108 ? -27.297 4.031 -8.352 1 96.94 108 PHE B C 1
ATOM 6793 O O . PHE B 1 108 ? -27 4.727 -7.379 1 96.94 108 PHE B O 1
ATOM 6800 N N . VAL B 1 109 ? -28.328 4.246 -9 1 97 109 VAL B N 1
ATOM 6801 C CA . VAL B 1 109 ? -29.25 5.352 -8.742 1 97 109 VAL B CA 1
ATOM 6802 C C . VAL B 1 109 ? -29.875 5.184 -7.363 1 97 109 VAL B C 1
ATOM 6804 O O . VAL B 1 109 ? -29.922 6.133 -6.578 1 97 109 VAL B O 1
ATOM 6807 N N . ALA B 1 110 ? -30.344 4 -7.074 1 97.38 110 ALA B N 1
ATOM 6808 C CA . ALA B 1 110 ? -30.938 3.729 -5.773 1 97.38 110 ALA B CA 1
ATOM 6809 C C . ALA B 1 110 ? -29.938 3.945 -4.641 1 97.38 110 ALA B C 1
ATOM 6811 O O . ALA B 1 110 ? -30.297 4.426 -3.566 1 97.38 110 ALA B O 1
ATOM 6812 N N . LYS B 1 111 ? -28.719 3.549 -4.883 1 97.19 111 LYS B N 1
ATOM 6813 C CA . LYS B 1 111 ? -27.656 3.67 -3.879 1 97.19 111 LYS B CA 1
ATOM 6814 C C . LYS B 1 111 ? -27.344 5.137 -3.584 1 97.19 111 LYS B C 1
ATOM 6816 O O . LYS B 1 111 ? -27.25 5.531 -2.422 1 97.19 111 LYS B O 1
ATOM 6821 N N . VAL B 1 112 ? -27.188 5.961 -4.602 1 96.5 112 VAL B N 1
ATOM 6822 C CA . VAL B 1 112 ? -26.781 7.355 -4.461 1 96.5 112 VAL B CA 1
ATOM 6823 C C . VAL B 1 112 ? -27.922 8.164 -3.834 1 96.5 112 VAL B C 1
ATOM 6825 O O . VAL B 1 112 ? -27.703 8.891 -2.857 1 96.5 112 VAL B O 1
ATOM 6828 N N . ILE B 1 113 ? -29.094 7.988 -4.27 1 96.38 113 ILE B N 1
ATOM 6829 C CA . ILE B 1 113 ? -30.234 8.75 -3.781 1 96.38 113 ILE B CA 1
ATOM 6830 C C . ILE B 1 113 ? -30.656 8.227 -2.406 1 96.38 113 ILE B C 1
ATOM 6832 O O . ILE B 1 113 ? -30.906 9.016 -1.488 1 96.38 113 ILE B O 1
ATOM 6836 N N . GLY B 1 114 ? -30.734 6.906 -2.326 1 97 114 GLY B N 1
ATOM 6837 C CA . GLY B 1 114 ? -31.109 6.316 -1.052 1 97 114 GLY B CA 1
ATOM 6838 C C . GLY B 1 114 ? -30.172 6.688 0.079 1 97 114 GLY B C 1
ATOM 6839 O O . GLY B 1 114 ? -30.609 6.973 1.193 1 97 114 GLY B O 1
ATOM 6840 N N . SER B 1 115 ? -28.922 6.641 -0.201 1 95.88 115 SER B N 1
ATOM 6841 C CA . SER B 1 115 ? -27.938 6.977 0.825 1 95.88 115 SER B CA 1
ATOM 6842 C C . SER B 1 115 ? -28.031 8.445 1.226 1 95.88 115 SER B C 1
ATOM 6844 O O . SER B 1 115 ? -27.859 8.789 2.396 1 95.88 115 SER B O 1
ATOM 6846 N N . ALA B 1 116 ? -28.25 9.344 0.273 1 94.38 116 ALA B N 1
ATOM 6847 C CA . ALA B 1 116 ? -28.375 10.773 0.564 1 94.38 116 ALA B CA 1
ATOM 6848 C C . ALA B 1 116 ? -29.578 11.047 1.459 1 94.38 116 ALA B C 1
ATOM 6850 O O . ALA B 1 116 ? -29.484 11.812 2.42 1 94.38 116 ALA B O 1
ATOM 6851 N N . LEU B 1 117 ? -30.641 10.414 1.176 1 96.31 117 LEU B N 1
ATOM 6852 C CA . LEU B 1 117 ? -31.859 10.602 1.955 1 96.31 117 LEU B CA 1
ATOM 6853 C C . LEU B 1 117 ? -31.703 10.031 3.359 1 96.31 117 LEU B C 1
ATOM 6855 O O . LEU B 1 117 ? -32.094 10.664 4.34 1 96.31 117 LEU B O 1
ATOM 6859 N N . ALA B 1 118 ? -31.094 8.891 3.438 1 96.38 118 ALA B N 1
ATOM 6860 C CA . ALA B 1 118 ? -30.922 8.242 4.734 1 96.38 118 ALA B CA 1
ATOM 6861 C C . ALA B 1 118 ? -29.984 9.039 5.625 1 96.38 118 ALA B C 1
ATOM 6863 O O . ALA B 1 118 ? -30.234 9.219 6.816 1 96.38 118 ALA B O 1
ATOM 6864 N N . VAL B 1 119 ? -28.922 9.5 5.082 1 92.12 119 VAL B N 1
ATOM 6865 C CA . VAL B 1 119 ? -27.922 10.242 5.848 1 92.12 119 VAL B CA 1
ATOM 6866 C C . VAL B 1 119 ? -28.516 11.562 6.332 1 92.12 119 VAL B C 1
ATOM 6868 O O . VAL B 1 119 ? -28.203 12.023 7.43 1 92.12 119 VAL B O 1
ATOM 6871 N N . ALA B 1 120 ? -29.328 12.141 5.527 1 91.38 120 ALA B N 1
ATOM 6872 C CA . ALA B 1 120 ? -29.922 13.43 5.863 1 91.38 120 ALA B CA 1
ATOM 6873 C C . ALA B 1 120 ? -31.047 13.258 6.891 1 91.38 120 ALA B C 1
ATOM 6875 O O . ALA B 1 120 ? -31.469 14.234 7.516 1 91.38 120 ALA B O 1
ATOM 6876 N N . SER B 1 121 ? -31.469 12.078 7.07 1 93.31 121 SER B N 1
ATOM 6877 C CA . SER B 1 121 ? -32.5 11.812 8.078 1 93.31 121 SER B CA 1
ATOM 6878 C C . SER B 1 121 ? -31.875 11.719 9.477 1 93.31 121 SER B C 1
ATOM 6880 O O . SER B 1 121 ? -30.734 12.125 9.68 1 93.31 121 SER B O 1
ATOM 6882 N N . SER B 1 122 ? -32.594 11.164 10.445 1 89.12 122 SER B N 1
ATOM 6883 C CA . SER B 1 122 ? -32.125 11.047 11.82 1 89.12 122 SER B CA 1
ATOM 6884 C C . SER B 1 122 ? -31.375 9.742 12.031 1 89.12 122 SER B C 1
ATOM 6886 O O . SER B 1 122 ? -30.797 9.523 13.102 1 89.12 122 SER B O 1
ATOM 6888 N N . LEU B 1 123 ? -31.281 8.922 11.039 1 94.75 123 LEU B N 1
ATOM 6889 C CA . LEU B 1 123 ? -30.672 7.602 11.195 1 94.75 123 LEU B CA 1
ATOM 6890 C C . LEU B 1 123 ? -29.172 7.719 11.461 1 94.75 123 LEU B C 1
ATOM 6892 O O . LEU B 1 123 ? -28.516 8.594 10.898 1 94.75 123 LEU B O 1
ATOM 6896 N N . VAL B 1 124 ? -28.656 6.852 12.32 1 94.62 124 VAL B N 1
ATOM 6897 C CA . VAL B 1 124 ? -27.234 6.84 12.672 1 94.62 124 VAL B CA 1
ATOM 6898 C C . VAL B 1 124 ? -26.469 5.977 11.68 1 94.62 124 VAL B C 1
ATOM 6900 O O . VAL B 1 124 ? -26.328 4.77 11.875 1 94.62 124 VAL B O 1
ATOM 6903 N N . MET B 1 125 ? -25.953 6.637 10.711 1 94.19 125 MET B N 1
ATOM 6904 C CA . MET B 1 125 ? -25.266 5.93 9.633 1 94.19 125 MET B CA 1
ATOM 6905 C C . MET B 1 125 ? -24.359 6.875 8.859 1 94.19 125 MET B C 1
ATOM 6907 O O . MET B 1 125 ? -24.312 8.07 9.141 1 94.19 125 MET B O 1
ATOM 6911 N N . GLY B 1 126 ? -23.516 6.27 7.977 1 90.94 126 GLY B N 1
ATOM 6912 C CA . GLY B 1 126 ? -22.656 7.043 7.105 1 90.94 126 GLY B CA 1
ATOM 6913 C C . GLY B 1 126 ? -22.859 6.742 5.633 1 90.94 126 GLY B C 1
ATOM 6914 O O . GLY B 1 126 ? -23.5 5.746 5.281 1 90.94 126 GLY B O 1
ATOM 6915 N N . LYS B 1 127 ? -22.328 7.578 4.797 1 91.5 127 LYS B N 1
ATOM 6916 C CA . LYS B 1 127 ? -22.516 7.422 3.357 1 91.5 127 LYS B CA 1
ATOM 6917 C C . LYS B 1 127 ? -21.266 6.859 2.695 1 91.5 127 LYS B C 1
ATOM 6919 O O . LYS B 1 127 ? -21.234 6.652 1.481 1 91.5 127 LYS B O 1
ATOM 6924 N N . GLU B 1 128 ? -20.219 6.547 3.387 1 90.69 128 GLU B N 1
ATOM 6925 C CA . GLU B 1 128 ? -18.922 6.168 2.832 1 90.69 128 GLU B CA 1
ATOM 6926 C C . GLU B 1 128 ? -18.984 4.805 2.15 1 90.69 128 GLU B C 1
ATOM 6928 O O . GLU B 1 128 ? -18.453 4.621 1.058 1 90.69 128 GLU B O 1
ATOM 6933 N N . GLY B 1 129 ? -19.609 3.863 2.818 1 94.25 129 GLY B N 1
ATOM 6934 C CA . GLY B 1 129 ? -19.781 2.559 2.203 1 94.25 129 GLY B CA 1
ATOM 6935 C C . GLY B 1 129 ? -20.531 2.613 0.89 1 94.25 129 GLY B C 1
ATOM 6936 O O . GLY B 1 129 ? -20.031 2.148 -0.139 1 94.25 129 GLY B O 1
ATOM 6937 N N . PRO B 1 130 ? -21.656 3.217 0.959 1 96.06 130 PRO B N 1
ATOM 6938 C CA . PRO B 1 130 ? -22.438 3.363 -0.267 1 96.06 130 PRO B CA 1
ATOM 6939 C C . PRO B 1 130 ? -21.672 4.082 -1.377 1 96.06 130 PRO B C 1
ATOM 6941 O O . PRO B 1 130 ? -21.828 3.736 -2.553 1 96.06 130 PRO B O 1
ATOM 6944 N N . MET B 1 131 ? -20.906 5.062 -1.038 1 95.75 131 MET B N 1
ATOM 6945 C CA . MET B 1 131 ? -20.141 5.77 -2.055 1 95.75 131 MET B CA 1
ATOM 6946 C C . MET B 1 131 ? -19.078 4.859 -2.666 1 95.75 131 MET B C 1
ATOM 6948 O O . MET B 1 131 ? -18.75 4.984 -3.848 1 95.75 131 MET B O 1
ATOM 6952 N N . LEU B 1 132 ? -18.438 4.051 -1.837 1 97.19 132 LEU B N 1
ATOM 6953 C CA . LEU B 1 132 ? -17.516 3.051 -2.344 1 97.19 132 LEU B CA 1
ATOM 6954 C C . LEU B 1 132 ? -18.203 2.133 -3.352 1 97.19 132 LEU B C 1
ATOM 6956 O O . LEU B 1 132 ? -17.656 1.865 -4.426 1 97.19 132 LEU B O 1
ATOM 6960 N N . HIS B 1 133 ? -19.359 1.679 -2.984 1 97.75 133 HIS B N 1
ATOM 6961 C CA . HIS B 1 133 ? -20.141 0.824 -3.879 1 97.75 133 HIS B CA 1
ATOM 6962 C C . HIS B 1 133 ? -20.5 1.558 -5.164 1 97.75 133 HIS B C 1
ATOM 6964 O O . HIS B 1 133 ? -20.391 0.996 -6.258 1 97.75 133 HIS B O 1
ATOM 6970 N N . ALA B 1 134 ? -20.953 2.748 -5.035 1 97.81 134 ALA B N 1
ATOM 6971 C CA . ALA B 1 134 ? -21.297 3.547 -6.207 1 97.81 134 ALA B CA 1
ATOM 6972 C C . ALA B 1 134 ? -20.109 3.686 -7.152 1 97.81 134 ALA B C 1
ATOM 6974 O O . ALA B 1 134 ? -20.266 3.58 -8.367 1 97.81 134 ALA B O 1
ATOM 6975 N N . GLY B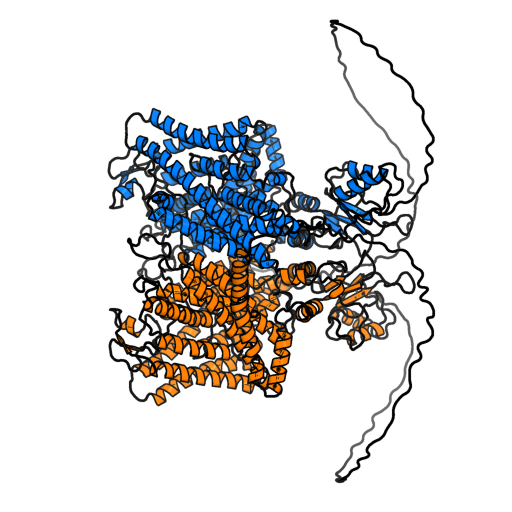 1 135 ? -18.938 3.988 -6.566 1 97.69 135 GLY B N 1
ATOM 6976 C CA . GLY B 1 135 ? -17.734 4.051 -7.383 1 97.69 135 GLY B CA 1
ATOM 6977 C C . GLY B 1 135 ? -17.438 2.756 -8.117 1 97.69 135 GLY B C 1
ATOM 6978 O O . GLY B 1 135 ? -17.062 2.77 -9.281 1 97.69 135 GLY B O 1
ATOM 6979 N N . SER B 1 136 ? -17.625 1.641 -7.477 1 97.19 136 SER B N 1
ATOM 6980 C CA . SER B 1 136 ? -17.391 0.331 -8.078 1 97.19 136 SER B CA 1
ATOM 6981 C C . SER B 1 136 ? -18.391 0.049 -9.195 1 97.19 136 SER B C 1
ATOM 6983 O O . SER B 1 136 ? -18.031 -0.55 -10.211 1 97.19 136 SER B O 1
ATOM 6985 N N . ILE B 1 137 ? -19.656 0.45 -8.992 1 96.88 137 ILE B N 1
ATOM 6986 C CA . ILE B 1 137 ? -20.672 0.26 -10.016 1 96.88 137 ILE B CA 1
ATOM 6987 C C . ILE B 1 137 ? -20.312 1.068 -11.266 1 96.88 137 ILE B C 1
ATOM 6989 O O . ILE B 1 137 ? -20.391 0.566 -12.383 1 96.88 137 ILE B O 1
ATOM 6993 N N . LEU B 1 138 ? -19.922 2.287 -11.062 1 96.25 138 LEU B N 1
ATOM 6994 C CA . LEU B 1 138 ? -19.547 3.143 -12.188 1 96.25 138 LEU B CA 1
ATOM 6995 C C . LEU B 1 138 ? -18.391 2.531 -12.969 1 96.25 138 LEU B C 1
ATOM 6997 O O . LEU B 1 138 ? -18.344 2.633 -14.195 1 96.25 138 LEU B O 1
ATOM 7001 N N . ALA B 1 139 ? -17.469 1.978 -12.227 1 95.06 139 ALA B N 1
ATOM 7002 C CA . ALA B 1 139 ? -16.328 1.335 -12.883 1 95.06 139 ALA B CA 1
ATOM 7003 C C . ALA B 1 139 ? -16.797 0.194 -13.789 1 95.06 139 ALA B C 1
ATOM 7005 O O . ALA B 1 139 ? -16.281 0.028 -14.898 1 95.06 139 ALA B O 1
ATOM 7006 N N . VAL B 1 140 ? -17.75 -0.585 -13.312 1 91.69 140 VAL B N 1
ATOM 7007 C CA . VAL B 1 140 ? -18.266 -1.704 -14.102 1 91.69 140 VAL B CA 1
ATOM 7008 C C . VAL B 1 140 ? -19.031 -1.178 -15.305 1 91.69 140 VAL B C 1
ATOM 7010 O O . VAL B 1 140 ? -18.891 -1.691 -16.422 1 91.69 140 VAL B O 1
ATOM 7013 N N . ILE B 1 141 ? -19.828 -0.226 -15.133 1 91.12 141 ILE B N 1
ATOM 7014 C CA . ILE B 1 141 ? -20.656 0.331 -16.203 1 91.12 141 ILE B CA 1
ATOM 7015 C C . ILE B 1 141 ? -19.75 0.927 -17.281 1 91.12 141 ILE B C 1
ATOM 7017 O O . ILE B 1 141 ? -19.953 0.667 -18.469 1 91.12 141 ILE B O 1
ATOM 7021 N N . LEU B 1 142 ? -18.797 1.63 -16.875 1 87.81 142 LEU B N 1
ATOM 7022 C CA . LEU B 1 142 ? -17.906 2.287 -17.828 1 87.81 142 LEU B CA 1
ATOM 7023 C C . LEU B 1 142 ? -16.938 1.287 -18.438 1 87.81 142 LEU B C 1
ATOM 7025 O O . LEU B 1 142 ? -16.5 1.454 -19.594 1 87.81 142 LEU B O 1
ATOM 7029 N N . GLY B 1 143 ? -16.594 0.271 -17.609 1 81.75 143 GLY B N 1
ATOM 7030 C CA . GLY B 1 143 ? -15.688 -0.758 -18.094 1 81.75 143 GLY B CA 1
ATOM 7031 C C . GLY B 1 143 ? -16.359 -1.771 -19 1 81.75 143 GLY B C 1
ATOM 7032 O O . GLY B 1 143 ? -15.695 -2.531 -19.703 1 81.75 143 GLY B O 1
ATOM 7033 N N . SER B 1 144 ? -17.625 -1.959 -18.859 1 74.94 144 SER B N 1
ATOM 7034 C CA . SER B 1 144 ? -18.359 -2.949 -19.641 1 74.94 144 SER B CA 1
ATOM 7035 C C . SER B 1 144 ? -18.812 -2.379 -20.984 1 74.94 144 SER B C 1
ATOM 7037 O O . SER B 1 144 ? -19.562 -3.023 -21.719 1 74.94 144 SER B O 1
ATOM 7039 N N . SER B 1 145 ? -18.344 -1.342 -21.297 1 63.19 145 SER B N 1
ATOM 7040 C CA . SER B 1 145 ? -18.672 -0.82 -22.625 1 63.19 145 SER B CA 1
ATOM 7041 C C . SER B 1 145 ? -18.203 -1.761 -23.719 1 63.19 145 SER B C 1
ATOM 7043 O O . SER B 1 145 ? -17.25 -2.527 -23.531 1 63.19 145 SER B O 1
ATOM 7045 N N . ARG B 1 146 ? -19.172 -2.109 -24.625 1 55.81 146 ARG B N 1
ATOM 7046 C CA . ARG B 1 146 ? -18.906 -3.008 -25.75 1 55.81 146 ARG B CA 1
ATOM 7047 C C . ARG B 1 146 ? -17.453 -2.965 -26.156 1 55.81 146 ARG B C 1
ATOM 7049 O O . ARG B 1 146 ? -16.859 -3.994 -26.516 1 55.81 146 ARG B O 1
ATOM 7056 N N . TRP B 1 147 ? -17.047 -1.922 -26.078 1 51.78 147 TRP B N 1
ATOM 7057 C CA . TRP B 1 147 ? -15.648 -1.721 -26.453 1 51.78 147 TRP B CA 1
ATOM 7058 C C . TRP B 1 147 ? -14.719 -2.436 -25.484 1 51.78 147 TRP B C 1
ATOM 7060 O O . TRP B 1 147 ? -13.797 -3.139 -25.891 1 51.78 147 TRP B O 1
ATOM 7070 N N . PHE B 1 148 ? -15.008 -2.279 -24.188 1 54.81 148 PHE B N 1
ATOM 7071 C CA . PHE B 1 148 ? -14.117 -2.875 -23.188 1 54.81 148 PHE B CA 1
ATOM 7072 C C . PHE B 1 148 ? -14.25 -4.395 -23.188 1 54.81 148 PHE B C 1
ATOM 7074 O O . PHE B 1 148 ? -13.258 -5.109 -23.094 1 54.81 148 PHE B O 1
ATOM 7081 N N . LYS B 1 149 ? -15.445 -4.855 -23.312 1 56.19 149 LYS B N 1
ATOM 7082 C CA . LYS B 1 149 ? -15.688 -6.293 -23.344 1 56.19 149 LYS B CA 1
ATOM 7083 C C . LYS B 1 149 ? -14.969 -6.945 -24.531 1 56.19 149 LYS B C 1
ATOM 7085 O O . LYS B 1 149 ? -14.438 -8.055 -24.406 1 56.19 149 LYS B O 1
ATOM 7090 N N . SER B 1 150 ? -15.117 -6.344 -25.656 1 51.34 150 SER B N 1
ATOM 7091 C CA . SER B 1 150 ? -14.445 -6.902 -26.828 1 51.34 150 SER B CA 1
ATOM 7092 C C . SER B 1 150 ? -12.938 -6.996 -26.609 1 51.34 150 SER B C 1
ATOM 7094 O O . SER B 1 150 ? -12.305 -7.961 -27.047 1 51.34 150 SER B O 1
ATOM 7096 N N . LYS B 1 151 ? -12.477 -6.125 -25.969 1 47.84 151 LYS B N 1
ATOM 7097 C CA . LYS B 1 151 ? -11.023 -6.078 -25.797 1 47.84 151 LYS B CA 1
ATOM 7098 C C . LYS B 1 151 ? -10.578 -6.98 -24.641 1 47.84 151 LYS B C 1
ATOM 7100 O O . LYS B 1 151 ? -9.492 -7.559 -24.688 1 47.84 151 LYS B O 1
ATOM 7105 N N . THR B 1 152 ? -11.414 -6.98 -23.625 1 48.78 152 THR B N 1
ATOM 7106 C CA . THR B 1 152 ? -11.039 -7.781 -22.469 1 48.78 152 THR B CA 1
ATOM 7107 C C . THR B 1 152 ? -11.406 -9.25 -22.688 1 48.78 152 THR B C 1
ATOM 7109 O O . THR B 1 152 ? -10.891 -10.133 -22 1 48.78 152 THR B O 1
ATOM 7112 N N . ALA B 1 153 ? -12.477 -9.625 -23.438 1 46.16 153 ALA B N 1
ATOM 7113 C CA . ALA B 1 153 ? -12.82 -11.023 -23.688 1 46.16 153 ALA B CA 1
ATOM 7114 C C . ALA B 1 153 ? -11.609 -11.812 -24.172 1 46.16 153 ALA B C 1
ATOM 7116 O O . ALA B 1 153 ? -11.484 -13 -23.875 1 46.16 153 ALA B O 1
ATOM 7117 N N . ALA B 1 154 ? -10.82 -11.242 -25.125 1 43.31 154 ALA B N 1
ATOM 7118 C CA . ALA B 1 154 ? -9.727 -12.023 -25.688 1 43.31 154 ALA B CA 1
ATOM 7119 C C . ALA B 1 154 ? -8.688 -12.352 -24.625 1 43.31 154 ALA B C 1
ATOM 7121 O O . ALA B 1 154 ? -7.938 -13.328 -24.75 1 43.31 154 ALA B O 1
ATOM 7122 N N . ALA B 1 155 ? -8.445 -11.461 -23.859 1 44.12 155 ALA B N 1
ATOM 7123 C CA . ALA B 1 155 ? -7.141 -11.531 -23.203 1 44.12 155 ALA B CA 1
ATOM 7124 C C . ALA B 1 155 ? -7.055 -12.75 -22.297 1 44.12 155 ALA B C 1
ATOM 7126 O O . ALA B 1 155 ? -6.184 -13.602 -22.453 1 44.12 155 ALA B O 1
ATOM 7127 N N . SER B 1 156 ? -7 -12.633 -20.781 1 49.25 156 SER B N 1
ATOM 7128 C CA . SER B 1 156 ? -6.234 -13.367 -19.766 1 49.25 156 SER B CA 1
ATOM 7129 C C . SER B 1 156 ? -7.039 -14.531 -19.203 1 49.25 156 SER B C 1
ATOM 7131 O O . SER B 1 156 ? -6.625 -15.164 -18.234 1 49.25 156 SER B O 1
ATOM 7133 N N . HIS B 1 157 ? -8.289 -14.898 -19.656 1 54.91 157 HIS B N 1
ATOM 7134 C CA . HIS B 1 157 ? -8.977 -15.852 -18.797 1 54.91 157 HIS B CA 1
ATOM 7135 C C . HIS B 1 157 ? -8.875 -17.266 -19.344 1 54.91 157 HIS B C 1
ATOM 7137 O O . HIS B 1 157 ? -8.82 -17.469 -20.562 1 54.91 157 HIS B O 1
ATOM 7143 N N . TRP B 1 158 ? -8.148 -18.062 -18.531 1 58.56 158 TRP B N 1
ATOM 7144 C CA . TRP B 1 158 ? -8.133 -19.5 -18.797 1 58.56 158 TRP B CA 1
ATOM 7145 C C . TRP B 1 158 ? -9.539 -20.078 -18.672 1 58.56 158 TRP B C 1
ATOM 7147 O O . TRP B 1 158 ? -9.773 -20.984 -17.859 1 58.56 158 TRP B O 1
ATOM 7157 N N . GLY B 1 159 ? -10.398 -19.312 -19.406 1 59.06 159 GLY B N 1
ATOM 7158 C CA . GLY B 1 159 ? -11.758 -19.828 -19.5 1 59.06 159 GLY B CA 1
ATOM 7159 C C . GLY B 1 159 ? -12.422 -20.016 -18.141 1 59.06 159 GLY B C 1
ATOM 7160 O O . GLY B 1 159 ? -12.438 -19.109 -17.312 1 59.06 159 GLY B O 1
ATOM 7161 N N . ILE B 1 160 ? -12.742 -21.328 -17.938 1 56.22 160 ILE B N 1
ATOM 7162 C CA . ILE B 1 160 ? -13.562 -21.719 -16.797 1 56.22 160 ILE B CA 1
ATOM 7163 C C . ILE B 1 160 ? -12.703 -21.781 -15.539 1 56.22 160 ILE B C 1
ATOM 7165 O O . ILE B 1 160 ? -13.219 -21.734 -14.414 1 56.22 160 ILE B O 1
ATOM 7169 N N . TYR B 1 161 ? -11.406 -21.828 -15.852 1 66.31 161 TYR B N 1
ATOM 7170 C CA . TYR B 1 161 ? -10.539 -22.078 -14.703 1 66.31 161 TYR B CA 1
ATOM 7171 C C . TYR B 1 161 ? -10.289 -20.812 -13.914 1 66.31 161 TYR B C 1
ATOM 7173 O O . TYR B 1 161 ? -9.867 -20.859 -12.75 1 66.31 161 TYR B O 1
ATOM 7181 N N . THR B 1 162 ? -10.445 -19.578 -14.633 1 64.88 162 THR B N 1
ATOM 7182 C CA . THR B 1 162 ? -10.102 -18.328 -13.961 1 64.88 162 THR B CA 1
ATOM 7183 C C . THR B 1 162 ? -11.25 -17.328 -14.07 1 64.88 162 THR B C 1
ATOM 7185 O O . THR B 1 162 ? -12.18 -17.516 -14.859 1 64.88 162 THR B O 1
ATOM 7188 N N . HIS B 1 163 ? -11.211 -16.422 -13.102 1 64.38 163 HIS B N 1
ATOM 7189 C CA . HIS B 1 163 ? -12.172 -15.328 -13.188 1 64.38 163 HIS B CA 1
ATOM 7190 C C . HIS B 1 163 ? -11.562 -14.117 -13.883 1 64.38 163 HIS B C 1
ATOM 7192 O O . HIS B 1 163 ? -10.344 -14.039 -14.055 1 64.38 163 HIS B O 1
ATOM 7198 N N . ASN B 1 164 ? -12.461 -13.32 -14.336 1 69 164 ASN B N 1
ATOM 7199 C CA . ASN B 1 164 ? -12.039 -12.141 -15.078 1 69 164 ASN B CA 1
ATOM 7200 C C . ASN B 1 164 ? -11.312 -11.141 -14.18 1 69 164 ASN B C 1
ATOM 7202 O O . ASN B 1 164 ? -11.93 -10.508 -13.32 1 69 164 ASN B O 1
ATOM 7206 N N . ARG B 1 165 ? -10.109 -10.922 -14.391 1 74.25 165 ARG B N 1
ATOM 7207 C CA . ARG B 1 165 ? -9.242 -10.086 -13.555 1 74.25 165 ARG B CA 1
ATOM 7208 C C . ARG B 1 165 ? -9.367 -8.617 -13.938 1 74.25 165 ARG B C 1
ATOM 7210 O O . ARG B 1 165 ? -9.234 -7.734 -13.086 1 74.25 165 ARG B O 1
ATOM 7217 N N . ASP B 1 166 ? -9.641 -8.266 -15.102 1 77.44 166 ASP B N 1
ATOM 7218 C CA . ASP B 1 166 ? -9.609 -6.883 -15.562 1 77.44 166 ASP B CA 1
ATOM 7219 C C . ASP B 1 166 ? -10.781 -6.086 -14.984 1 77.44 166 ASP B C 1
ATOM 7221 O O . ASP B 1 166 ? -10.609 -4.949 -14.539 1 77.44 166 ASP B O 1
ATOM 7225 N N . ILE B 1 167 ? -11.906 -6.73 -15.031 1 83.81 167 ILE B N 1
ATOM 7226 C CA . ILE B 1 167 ? -13.062 -6.02 -14.5 1 83.81 167 ILE B CA 1
ATOM 7227 C C . ILE B 1 167 ? -12.922 -5.852 -12.984 1 83.81 167 ILE B C 1
ATOM 7229 O O . ILE B 1 167 ? -13.336 -4.84 -12.422 1 83.81 167 ILE B O 1
ATOM 7233 N N . ARG B 1 168 ? -12.398 -6.805 -12.344 1 87.5 168 ARG B N 1
ATOM 7234 C CA . ARG B 1 168 ? -12.203 -6.727 -10.898 1 87.5 168 ARG B CA 1
ATOM 7235 C C . ARG B 1 168 ? -11.195 -5.641 -10.547 1 87.5 168 ARG B C 1
ATOM 7237 O O . ARG B 1 168 ? -11.312 -4.988 -9.508 1 87.5 168 ARG B O 1
ATOM 7244 N N . ASP B 1 169 ? -10.195 -5.461 -11.406 1 88.06 169 ASP B N 1
ATOM 7245 C CA . ASP B 1 169 ? -9.258 -4.359 -11.211 1 88.06 169 ASP B CA 1
ATOM 7246 C C . ASP B 1 169 ? -9.969 -3.01 -11.305 1 88.06 169 ASP B C 1
ATOM 7248 O O . ASP B 1 169 ? -9.68 -2.096 -10.531 1 88.06 169 ASP B O 1
ATOM 7252 N N . LEU B 1 170 ? -10.844 -2.932 -12.297 1 91.81 170 LEU B N 1
ATOM 7253 C CA . LEU B 1 170 ? -11.586 -1.686 -12.445 1 91.81 170 LEU B CA 1
ATOM 7254 C C . LEU B 1 170 ? -12.492 -1.442 -11.242 1 91.81 170 LEU B C 1
ATOM 7256 O O . LEU B 1 170 ? -12.648 -0.302 -10.805 1 91.81 170 LEU B O 1
ATOM 7260 N N . VAL B 1 171 ? -13.062 -2.518 -10.75 1 94.44 171 VAL B N 1
ATOM 7261 C CA . VAL B 1 171 ? -13.922 -2.412 -9.578 1 94.44 171 VAL B CA 1
ATOM 7262 C C . VAL B 1 171 ? -13.109 -1.908 -8.391 1 94.44 171 VAL B C 1
ATOM 7264 O O . VAL B 1 171 ? -13.578 -1.076 -7.613 1 94.44 171 VAL B O 1
ATOM 7267 N N . ALA B 1 172 ? -11.914 -2.406 -8.266 1 96 172 ALA B N 1
ATOM 7268 C CA . ALA B 1 172 ? -11.031 -1.938 -7.203 1 96 172 ALA B CA 1
ATOM 7269 C C . ALA B 1 172 ? -10.711 -0.456 -7.367 1 96 172 ALA B C 1
ATOM 7271 O O . ALA B 1 172 ? -10.672 0.289 -6.387 1 96 172 ALA B O 1
ATOM 7272 N N . CYS B 1 173 ? -10.453 -0.025 -8.586 1 96.31 173 CYS B N 1
ATOM 7273 C CA . CYS B 1 173 ? -10.211 1.385 -8.859 1 96.31 173 CYS B CA 1
ATOM 7274 C C . CYS B 1 173 ? -11.43 2.232 -8.516 1 96.31 173 CYS B C 1
ATOM 7276 O O . CYS B 1 173 ? -11.289 3.305 -7.922 1 96.31 173 CYS B O 1
ATOM 7278 N N . GLY B 1 174 ? -12.547 1.722 -8.906 1 97.75 174 GLY B N 1
ATOM 7279 C CA . GLY B 1 174 ? -13.773 2.414 -8.547 1 97.75 174 GLY B CA 1
ATOM 7280 C C . GLY B 1 174 ? -13.984 2.518 -7.047 1 97.75 174 GLY B C 1
ATOM 7281 O O . GLY B 1 174 ? -14.438 3.551 -6.551 1 97.75 174 GLY B O 1
ATOM 7282 N N . ALA B 1 175 ? -13.727 1.457 -6.363 1 97.88 175 ALA B N 1
ATOM 7283 C CA . ALA B 1 175 ? -13.844 1.459 -4.906 1 97.88 175 ALA B CA 1
ATOM 7284 C C . ALA B 1 175 ? -12.922 2.502 -4.285 1 97.88 175 ALA B C 1
ATOM 7286 O O . ALA B 1 175 ? -13.32 3.225 -3.367 1 97.88 175 ALA B O 1
ATOM 7287 N N . ALA B 1 176 ? -11.688 2.576 -4.777 1 97.38 176 ALA B N 1
ATOM 7288 C CA . ALA B 1 176 ? -10.727 3.561 -4.281 1 97.38 176 ALA B CA 1
ATOM 7289 C C . ALA B 1 176 ? -11.234 4.98 -4.508 1 97.38 176 ALA B C 1
ATOM 7291 O O . ALA B 1 176 ? -11.109 5.84 -3.629 1 97.38 176 ALA B O 1
ATOM 7292 N N . CYS B 1 177 ? -11.82 5.238 -5.656 1 97.38 177 CYS B N 1
ATOM 7293 C CA . CYS B 1 177 ? -12.375 6.551 -5.965 1 97.38 177 CYS B CA 1
ATOM 7294 C C . CYS B 1 177 ? -13.531 6.887 -5.031 1 97.38 177 CYS B C 1
ATOM 7296 O O . CYS B 1 177 ? -13.672 8.023 -4.586 1 97.38 177 CYS B O 1
ATOM 7298 N N . GLY B 1 178 ? -14.352 5.91 -4.852 1 96.62 178 GLY B N 1
ATOM 7299 C CA . GLY B 1 178 ? -15.477 6.125 -3.955 1 96.62 178 GLY B CA 1
ATOM 7300 C C . GLY B 1 178 ? -15.055 6.527 -2.555 1 96.62 178 GLY B C 1
ATOM 7301 O O . GLY B 1 178 ? -15.578 7.488 -1.994 1 96.62 178 GLY B O 1
ATOM 7302 N N . VAL B 1 179 ? -14.117 5.809 -1.984 1 94.62 179 VAL B N 1
ATOM 7303 C CA . VAL B 1 179 ? -13.609 6.129 -0.652 1 94.62 179 VAL B CA 1
ATOM 7304 C C . VAL B 1 179 ? -12.922 7.488 -0.672 1 94.62 179 VAL B C 1
ATOM 7306 O O . VAL B 1 179 ? -13.078 8.289 0.256 1 94.62 179 VAL B O 1
ATOM 7309 N N . CYS B 1 180 ? -12.156 7.766 -1.706 1 93.19 180 CYS B N 1
ATOM 7310 C CA . CYS B 1 180 ? -11.469 9.039 -1.881 1 93.19 180 CYS B CA 1
ATOM 7311 C C . CYS B 1 180 ? -12.453 10.203 -1.84 1 93.19 180 CYS B C 1
ATOM 7313 O O . CYS B 1 180 ? -12.203 11.211 -1.174 1 93.19 180 CYS B O 1
ATOM 7315 N N . THR B 1 181 ? -13.539 10.055 -2.514 1 91 181 THR B N 1
ATOM 7316 C CA . THR B 1 181 ? -14.531 11.117 -2.588 1 91 181 THR B CA 1
ATOM 7317 C C . THR B 1 181 ? -15.266 11.273 -1.257 1 91 181 THR B C 1
ATOM 7319 O O . THR B 1 181 ? -15.57 12.391 -0.834 1 91 181 THR B O 1
ATOM 7322 N N . ALA B 1 182 ? -15.492 10.195 -0.622 1 89.56 182 ALA B N 1
ATOM 7323 C CA . ALA B 1 182 ? -16.25 10.219 0.625 1 89.56 182 ALA B CA 1
ATOM 7324 C C . ALA B 1 182 ? -15.43 10.836 1.755 1 89.56 182 ALA B C 1
ATOM 7326 O O . ALA B 1 182 ? -15.969 11.578 2.584 1 89.56 182 ALA B O 1
ATOM 7327 N N . PHE B 1 183 ? -14.156 10.57 1.789 1 86.19 183 PHE B N 1
ATOM 7328 C CA . PHE B 1 183 ? -13.344 10.992 2.924 1 86.19 183 PHE B CA 1
ATOM 7329 C C . PHE B 1 183 ? -12.352 12.07 2.506 1 86.19 183 PHE B C 1
ATOM 7331 O O . PHE B 1 183 ? -11.656 12.641 3.35 1 86.19 183 PHE B O 1
ATOM 7338 N N . LYS B 1 184 ? -12.297 12.32 1.222 1 85.31 184 LYS B N 1
ATOM 7339 C CA . LYS B 1 184 ? -11.25 13.195 0.694 1 85.31 184 LYS B CA 1
ATOM 7340 C C . LYS B 1 184 ? -9.859 12.672 1.062 1 85.31 184 LYS B C 1
ATOM 7342 O O . LYS B 1 184 ? -9.008 13.438 1.518 1 85.31 184 LYS B O 1
ATOM 7347 N N . ALA B 1 185 ? -9.789 11.43 1.056 1 90.62 185 ALA B N 1
ATOM 7348 C CA . ALA B 1 185 ? -8.547 10.734 1.392 1 90.62 185 ALA B CA 1
ATOM 7349 C C . ALA B 1 185 ? -8.078 9.867 0.23 1 90.62 185 ALA B C 1
ATOM 7351 O O . ALA B 1 185 ? -8.367 8.664 0.186 1 90.62 185 ALA B O 1
ATOM 7352 N N . PRO B 1 186 ? -7.316 10.453 -0.648 1 92.38 186 PRO B N 1
ATOM 7353 C CA . PRO B 1 186 ? -6.93 9.719 -1.855 1 92.38 186 PRO B CA 1
ATOM 7354 C C . PRO B 1 186 ? -6.035 8.516 -1.556 1 92.38 186 PRO B C 1
ATOM 7356 O O . PRO B 1 186 ? -6.262 7.43 -2.084 1 92.38 186 PRO B O 1
ATOM 7359 N N . VAL B 1 187 ? -5.023 8.68 -0.75 1 92.38 187 VAL B N 1
ATOM 7360 C CA . VAL B 1 187 ? -4.133 7.562 -0.453 1 92.38 187 VAL B CA 1
ATOM 7361 C C . VAL B 1 187 ? -4.852 6.551 0.436 1 92.38 187 VAL B C 1
ATOM 7363 O O . VAL B 1 187 ? -4.652 5.34 0.296 1 92.38 187 VAL B O 1
ATOM 7366 N N . GLY B 1 188 ? -5.676 7.094 1.347 1 93.12 188 GLY B N 1
ATOM 7367 C CA . GLY B 1 188 ? -6.5 6.203 2.148 1 93.12 188 GLY B CA 1
ATOM 7368 C C . GLY B 1 188 ? -7.406 5.316 1.314 1 93.12 188 GLY B C 1
ATOM 7369 O O . GLY B 1 188 ? -7.602 4.141 1.632 1 93.12 188 GLY B O 1
ATOM 7370 N N . GLY B 1 189 ? -7.926 5.883 0.283 1 94.75 189 GLY B N 1
ATOM 7371 C CA . GLY B 1 189 ? -8.766 5.102 -0.614 1 94.75 189 GLY B CA 1
ATOM 7372 C C . GLY B 1 189 ? -8.008 3.994 -1.322 1 94.75 189 GLY B C 1
ATOM 7373 O O . GLY B 1 189 ? -8.523 2.885 -1.479 1 94.75 189 GLY B O 1
ATOM 7374 N N . VAL B 1 190 ? -6.82 4.27 -1.734 1 93.94 190 VAL B N 1
ATOM 7375 C CA . VAL B 1 190 ? -5.988 3.273 -2.402 1 93.94 190 VAL B CA 1
ATOM 7376 C C . VAL B 1 190 ? -5.699 2.117 -1.447 1 93.94 190 VAL B C 1
ATOM 7378 O O . VAL B 1 190 ? -5.852 0.949 -1.812 1 93.94 190 VAL B O 1
ATOM 7381 N N . LEU B 1 191 ? -5.324 2.463 -0.239 1 93.19 191 LEU B N 1
ATOM 7382 C CA . LEU B 1 191 ? -4.969 1.431 0.728 1 93.19 191 LEU B CA 1
ATOM 7383 C C . LEU B 1 191 ? -6.203 0.645 1.161 1 93.19 191 LEU B C 1
ATOM 7385 O O . LEU B 1 191 ? -6.113 -0.551 1.446 1 93.19 191 LEU B O 1
ATOM 7389 N N . PHE B 1 192 ? -7.312 1.32 1.15 1 94.94 192 PHE B N 1
ATOM 7390 C CA . PHE B 1 192 ? -8.539 0.612 1.488 1 94.94 192 PHE B CA 1
ATOM 7391 C C . PHE B 1 192 ? -8.844 -0.468 0.456 1 94.94 192 PHE B C 1
ATOM 7393 O O . PHE B 1 192 ? -9.188 -1.598 0.813 1 94.94 192 PHE B O 1
ATOM 7400 N N . ALA B 1 193 ? -8.766 -0.103 -0.78 1 95.25 193 ALA B N 1
ATOM 7401 C CA . ALA B 1 193 ? -8.961 -1.074 -1.854 1 95.25 193 ALA B CA 1
ATOM 7402 C C . ALA B 1 193 ? -7.945 -2.205 -1.762 1 95.25 193 ALA B C 1
ATOM 7404 O O . ALA B 1 193 ? -8.273 -3.367 -2.014 1 95.25 193 ALA B O 1
ATOM 7405 N N . MET B 1 194 ? -6.773 -1.871 -1.43 1 91.69 194 MET B N 1
ATOM 7406 C CA . MET B 1 194 ? -5.715 -2.867 -1.312 1 91.69 194 MET B CA 1
ATOM 7407 C C . MET B 1 194 ? -6.012 -3.848 -0.182 1 91.69 194 MET B C 1
ATOM 7409 O O . MET B 1 194 ? -5.859 -5.059 -0.348 1 91.69 194 MET B O 1
ATOM 7413 N N . GLU B 1 195 ? -6.445 -3.373 0.968 1 90.06 195 GLU B N 1
ATOM 7414 C CA . GLU B 1 195 ? -6.691 -4.242 2.115 1 90.06 195 GLU B CA 1
ATOM 7415 C C . GLU B 1 195 ? -7.941 -5.094 1.907 1 90.06 195 GLU B C 1
ATOM 7417 O O . GLU B 1 195 ? -8.086 -6.152 2.52 1 90.06 195 GLU B O 1
ATOM 7422 N N . MET B 1 196 ? -8.773 -4.672 1.016 1 90.81 196 MET B N 1
ATOM 7423 C CA . MET B 1 196 ? -9.977 -5.453 0.729 1 90.81 196 MET B CA 1
ATOM 7424 C C . MET B 1 196 ? -9.672 -6.574 -0.261 1 90.81 196 MET B C 1
ATOM 7426 O O . MET B 1 196 ? -10.438 -7.531 -0.372 1 90.81 196 MET B O 1
ATOM 7430 N N . SER B 1 197 ? -8.539 -6.422 -0.935 1 86.12 197 SER B N 1
ATOM 7431 C CA . SER B 1 197 ? -8.242 -7.367 -2.006 1 86.12 197 SER B CA 1
ATOM 7432 C C . SER B 1 197 ? -7.082 -8.281 -1.63 1 86.12 197 SER B C 1
ATOM 7434 O O . SER B 1 197 ? -6.145 -7.859 -0.951 1 86.12 197 SER B O 1
ATOM 7436 N N . THR B 1 198 ? -7.195 -9.492 -2.062 1 73.62 198 THR B N 1
ATOM 7437 C CA . THR B 1 198 ? -6.098 -10.422 -1.824 1 73.62 198 THR B CA 1
ATOM 7438 C C . THR B 1 198 ? -5.16 -10.477 -3.025 1 73.62 198 THR B C 1
ATOM 7440 O O . THR B 1 198 ? -4.004 -10.883 -2.9 1 73.62 198 THR B O 1
ATOM 7443 N N . ARG B 1 199 ? -5.672 -10.172 -4.137 1 76.5 199 ARG B N 1
ATOM 7444 C CA . ARG B 1 199 ? -4.867 -10.148 -5.355 1 76.5 199 ARG B CA 1
ATOM 7445 C C . ARG B 1 199 ? -4.402 -8.734 -5.68 1 76.5 199 ARG B C 1
ATOM 7447 O O . ARG B 1 199 ? -5.043 -8.023 -6.461 1 76.5 199 ARG B O 1
ATOM 7454 N N . TRP B 1 200 ? -3.391 -8.328 -5.051 1 81.56 200 TRP B N 1
ATOM 7455 C CA . TRP B 1 200 ? -2.93 -6.965 -5.281 1 81.56 200 TRP B CA 1
ATOM 7456 C C . TRP B 1 200 ? -1.563 -6.961 -5.957 1 81.56 200 TRP B C 1
ATOM 7458 O O . TRP B 1 200 ? -0.631 -7.621 -5.496 1 81.56 200 TRP B O 1
ATOM 7468 N N . ARG B 1 201 ? -1.476 -6.328 -7.047 1 79.75 201 ARG B N 1
ATOM 7469 C CA . ARG B 1 201 ? -0.252 -6.227 -7.836 1 79.75 201 ARG B CA 1
ATOM 7470 C C . ARG B 1 201 ? 0.233 -4.781 -7.906 1 79.75 201 ARG B C 1
ATOM 7472 O O . ARG B 1 201 ? -0.527 -3.852 -7.633 1 79.75 201 ARG B O 1
ATOM 7479 N N . LYS B 1 202 ? 1.452 -4.625 -8.32 1 78 202 LYS B N 1
ATOM 7480 C CA . LYS B 1 202 ? 2.057 -3.303 -8.453 1 78 202 LYS B CA 1
ATOM 7481 C C . LYS B 1 202 ? 1.295 -2.447 -9.461 1 78 202 LYS B C 1
ATOM 7483 O O . LYS B 1 202 ? 1.135 -1.24 -9.258 1 78 202 LYS B O 1
ATOM 7488 N N . GLU B 1 203 ? 0.854 -3.041 -10.492 1 80 203 GLU B N 1
ATOM 7489 C CA . GLU B 1 203 ? 0.132 -2.309 -11.531 1 80 203 GLU B CA 1
ATOM 7490 C C . GLU B 1 203 ? -1.19 -1.763 -11 1 80 203 GLU B C 1
ATOM 7492 O O . GLU B 1 203 ? -1.59 -0.647 -11.344 1 80 203 GLU B O 1
ATOM 7497 N N . LEU B 1 204 ? -1.794 -2.58 -10.266 1 86.81 204 LEU B N 1
ATOM 7498 C CA . LEU B 1 204 ? -3.061 -2.139 -9.695 1 86.81 204 LEU B CA 1
ATOM 7499 C C . LEU B 1 204 ? -2.846 -0.984 -8.719 1 86.81 204 LEU B C 1
ATOM 7501 O O . LEU B 1 204 ? -3.688 -0.088 -8.617 1 86.81 204 LEU B O 1
ATOM 7505 N N . THR B 1 205 ? -1.754 -1.001 -7.996 1 85.75 205 THR B N 1
ATOM 7506 C CA . THR B 1 205 ? -1.422 0.095 -7.094 1 85.75 205 THR B CA 1
ATOM 7507 C C . THR B 1 205 ? -1.305 1.41 -7.859 1 85.75 205 THR B C 1
ATOM 7509 O O . THR B 1 205 ? -1.85 2.432 -7.434 1 85.75 205 THR B O 1
ATOM 7512 N N . TRP B 1 206 ? -0.683 1.363 -8.93 1 83.25 206 TRP B N 1
ATOM 7513 C CA . TRP B 1 206 ? -0.488 2.564 -9.734 1 83.25 206 TRP B CA 1
ATOM 7514 C C . TRP B 1 206 ? -1.811 3.053 -10.312 1 83.25 206 TRP B C 1
ATOM 7516 O O . TRP B 1 206 ? -2.068 4.258 -10.359 1 83.25 206 TRP B O 1
ATOM 7526 N N . ARG B 1 207 ? -2.57 2.162 -10.758 1 88.25 207 ARG B N 1
ATOM 7527 C CA . ARG B 1 207 ? -3.861 2.541 -11.32 1 88.25 207 ARG B CA 1
ATOM 7528 C C . ARG B 1 207 ? -4.75 3.188 -10.266 1 88.25 207 ARG B C 1
ATOM 7530 O O . ARG B 1 207 ? -5.398 4.203 -10.523 1 88.25 207 ARG B O 1
ATOM 7537 N N . CYS B 1 208 ? -4.781 2.551 -9.117 1 92.94 208 CYS B N 1
ATOM 7538 C CA . CYS B 1 208 ? -5.586 3.109 -8.039 1 92.94 208 CYS B CA 1
ATOM 7539 C C . CYS B 1 208 ? -5.043 4.461 -7.598 1 92.94 208 CYS B C 1
ATOM 7541 O O . CYS B 1 208 ? -5.809 5.359 -7.246 1 92.94 208 CYS B O 1
ATOM 7543 N N . PHE B 1 209 ? -3.748 4.539 -7.621 1 90.31 209 PHE B N 1
ATOM 7544 C CA . PHE B 1 209 ? -3.111 5.797 -7.25 1 90.31 209 PHE B CA 1
ATOM 7545 C C . PHE B 1 209 ? -3.463 6.898 -8.25 1 90.31 209 PHE B C 1
ATOM 7547 O O . PHE B 1 209 ? -3.752 8.031 -7.855 1 90.31 209 PHE B O 1
ATOM 7554 N N . LEU B 1 210 ? -3.453 6.629 -9.461 1 89.12 210 LEU B N 1
ATOM 7555 C CA . LEU B 1 210 ? -3.779 7.57 -10.523 1 89.12 210 LEU B CA 1
ATOM 7556 C C . LEU B 1 210 ? -5.227 8.039 -10.414 1 89.12 210 LEU B C 1
ATOM 7558 O O . LEU B 1 210 ? -5.5 9.242 -10.43 1 89.12 210 LEU B O 1
ATOM 7562 N N . VAL B 1 211 ? -6.098 7.105 -10.312 1 94.44 211 VAL B N 1
ATOM 7563 C CA . VAL B 1 211 ? -7.512 7.469 -10.312 1 94.44 211 VAL B CA 1
ATOM 7564 C C . VAL B 1 211 ? -7.84 8.258 -9.047 1 94.44 211 VAL B C 1
ATOM 7566 O O . VAL B 1 211 ? -8.672 9.164 -9.078 1 94.44 211 VAL B O 1
ATOM 7569 N N . SER B 1 212 ? -7.266 7.879 -7.934 1 94.19 212 SER B N 1
ATOM 7570 C CA . SER B 1 212 ? -7.52 8.609 -6.695 1 94.19 212 SER B CA 1
ATOM 7571 C C . SER B 1 212 ? -6.969 10.031 -6.773 1 94.19 212 SER B C 1
ATOM 7573 O O . SER B 1 212 ? -7.57 10.969 -6.238 1 94.19 212 SER B O 1
ATOM 7575 N N . ALA B 1 213 ? -5.812 10.203 -7.438 1 88.19 213 ALA B N 1
ATOM 7576 C CA . ALA B 1 213 ? -5.234 11.531 -7.621 1 88.19 213 ALA B CA 1
ATOM 7577 C C . ALA B 1 213 ? -6.156 12.422 -8.438 1 88.19 213 ALA B C 1
ATOM 7579 O O . ALA B 1 213 ? -6.391 13.586 -8.086 1 88.19 213 ALA B O 1
ATOM 7580 N N . ILE B 1 214 ? -6.688 11.883 -9.453 1 89.25 214 ILE B N 1
ATOM 7581 C CA . ILE B 1 214 ? -7.59 12.641 -10.32 1 89.25 214 ILE B CA 1
ATOM 7582 C C . ILE B 1 214 ? -8.875 12.953 -9.57 1 89.25 214 ILE B C 1
ATOM 7584 O O . ILE B 1 214 ? -9.375 14.078 -9.625 1 89.25 214 ILE B O 1
ATOM 7588 N N . THR B 1 215 ? -9.367 11.969 -8.906 1 93.19 215 THR B N 1
ATOM 7589 C CA . THR B 1 215 ? -10.625 12.125 -8.18 1 93.19 215 THR B CA 1
ATOM 7590 C C . THR B 1 215 ? -10.531 13.273 -7.18 1 93.19 215 THR B C 1
ATOM 7592 O O . THR B 1 215 ? -11.414 14.133 -7.125 1 93.19 215 THR B O 1
ATOM 7595 N N . ILE B 1 216 ? -9.484 13.281 -6.41 1 88.19 216 ILE B N 1
ATOM 7596 C CA . ILE B 1 216 ? -9.383 14.266 -5.336 1 88.19 216 ILE B CA 1
ATOM 7597 C C . ILE B 1 216 ? -9.195 15.656 -5.934 1 88.19 216 ILE B C 1
ATOM 7599 O O . ILE B 1 216 ? -9.688 16.641 -5.379 1 88.19 216 ILE B O 1
ATOM 7603 N N . VAL B 1 217 ? -8.469 15.797 -6.973 1 80.44 217 VAL B N 1
ATOM 7604 C CA . VAL B 1 217 ? -8.266 17.078 -7.625 1 80.44 217 VAL B CA 1
ATOM 7605 C C . VAL B 1 217 ? -9.602 17.609 -8.156 1 80.44 217 VAL B C 1
ATOM 7607 O O . VAL B 1 217 ? -9.922 18.781 -8.008 1 80.44 217 VAL B O 1
ATOM 7610 N N . VAL B 1 218 ? -10.367 16.734 -8.766 1 86.31 218 VAL B N 1
ATOM 7611 C CA . VAL B 1 218 ? -11.656 17.141 -9.328 1 86.31 218 VAL B CA 1
ATOM 7612 C C . VAL B 1 218 ? -12.609 17.547 -8.203 1 86.31 218 VAL B C 1
ATOM 7614 O O . VAL B 1 218 ? -13.297 18.562 -8.297 1 86.31 218 VAL B O 1
ATOM 7617 N N . VAL B 1 219 ? -12.664 16.75 -7.188 1 85.31 219 VAL B N 1
ATOM 7618 C CA . VAL B 1 219 ? -13.539 17.062 -6.062 1 85.31 219 VAL B CA 1
ATOM 7619 C C . VAL B 1 219 ? -13.156 18.406 -5.461 1 85.31 219 VAL B C 1
ATOM 7621 O O . VAL B 1 219 ? -14.023 19.234 -5.16 1 85.31 219 VAL B O 1
ATOM 7624 N N . ARG B 1 220 ? -11.922 18.609 -5.246 1 77.5 220 ARG B N 1
ATOM 7625 C CA . ARG B 1 220 ? -11.453 19.859 -4.656 1 77.5 220 ARG B CA 1
ATOM 7626 C C . ARG B 1 220 ? -11.773 21.047 -5.559 1 77.5 220 ARG B C 1
ATOM 7628 O O . ARG B 1 220 ? -12.117 22.125 -5.074 1 77.5 220 ARG B O 1
ATOM 7635 N N . TYR B 1 221 ? -11.625 20.875 -6.836 1 76.44 221 TYR B N 1
ATOM 7636 C CA . TYR B 1 221 ? -11.945 21.938 -7.785 1 76.44 221 TYR B CA 1
ATOM 7637 C C . TYR B 1 221 ? -13.438 22.266 -7.75 1 76.44 221 TYR B C 1
ATOM 7639 O O . TYR B 1 221 ? -13.82 23.438 -7.766 1 76.44 221 TYR B O 1
ATOM 7647 N N . LEU B 1 222 ? -14.227 21.297 -7.73 1 81.62 222 LEU B N 1
ATOM 7648 C CA . LEU B 1 222 ? -15.672 21.5 -7.707 1 81.62 222 LEU B CA 1
ATOM 7649 C C . LEU B 1 222 ? -16.109 22.188 -6.418 1 81.62 222 LEU B C 1
ATOM 7651 O O . LEU B 1 222 ? -16.938 23.094 -6.449 1 81.62 222 LEU B O 1
ATOM 7655 N N . VAL B 1 223 ? -15.555 21.797 -5.344 1 77.44 223 VAL B N 1
ATOM 7656 C CA . VAL B 1 223 ? -15.906 22.391 -4.059 1 77.44 223 VAL B CA 1
ATOM 7657 C C . VAL B 1 223 ? -15.43 23.844 -4.02 1 77.44 223 VAL B C 1
ATOM 7659 O O . VAL B 1 223 ? -16.156 24.719 -3.551 1 77.44 223 VAL B O 1
ATOM 7662 N N . SER B 1 224 ? -14.211 24.109 -4.477 1 71.94 224 SER B N 1
ATOM 7663 C CA . SER B 1 224 ? -13.664 25.453 -4.477 1 71.94 224 SER B CA 1
ATOM 7664 C C . SER B 1 224 ? -14.492 26.391 -5.359 1 71.94 224 SER B C 1
ATOM 7666 O O . SER B 1 224 ? -14.75 27.531 -4.996 1 71.94 224 SER B O 1
ATOM 7668 N N . THR B 1 225 ? -14.969 25.922 -6.508 1 74.38 225 THR B N 1
ATOM 7669 C CA . THR B 1 225 ? -15.781 26.719 -7.414 1 74.38 225 THR B CA 1
ATOM 7670 C C . THR B 1 225 ? -17.156 26.984 -6.824 1 74.38 225 THR B C 1
ATOM 7672 O O . THR B 1 225 ? -17.719 28.078 -6.988 1 74.38 225 THR B O 1
ATOM 7675 N N . CYS B 1 226 ? -17.578 26 -6.145 1 75.12 226 CYS B N 1
ATOM 7676 C CA . CYS B 1 226 ? -18.891 26.156 -5.535 1 75.12 226 CYS B CA 1
ATOM 7677 C C . CYS B 1 226 ? -18.859 27.156 -4.391 1 75.12 226 CYS B C 1
ATOM 7679 O O . CYS B 1 226 ? -19.781 27.953 -4.227 1 75.12 226 CYS B O 1
ATOM 7681 N N . VAL B 1 227 ? -17.844 27.172 -3.615 1 70 227 VAL B N 1
ATOM 7682 C CA . VAL B 1 227 ? -17.703 28.078 -2.488 1 70 227 VAL B CA 1
ATOM 7683 C C . VAL B 1 227 ? -17.453 29.5 -3.002 1 70 227 VAL B C 1
ATOM 7685 O O . VAL B 1 227 ? -17.984 30.469 -2.443 1 70 227 VAL B O 1
ATOM 7688 N N . ALA B 1 228 ? -16.625 29.641 -3.988 1 66.62 228 ALA B N 1
ATOM 7689 C CA . ALA B 1 228 ? -16.312 30.953 -4.562 1 66.62 228 ALA B CA 1
ATOM 7690 C C . ALA B 1 228 ? -17.578 31.641 -5.07 1 66.62 228 ALA B C 1
ATOM 7692 O O . ALA B 1 228 ? -17.703 32.875 -5.008 1 66.62 228 ALA B O 1
ATOM 7693 N N . HIS B 1 229 ? -18.531 30.859 -5.441 1 66.81 229 HIS B N 1
ATOM 7694 C CA . HIS B 1 229 ? -19.75 31.453 -5.973 1 66.81 229 HIS B CA 1
ATOM 7695 C C . HIS B 1 229 ? -20.812 31.609 -4.883 1 66.81 229 HIS B C 1
ATOM 7697 O O . HIS B 1 229 ? -21.922 32.062 -5.156 1 66.81 229 HIS B O 1
ATOM 7703 N N . GLY B 1 230 ? -20.438 31.359 -3.646 1 59.53 230 GLY B N 1
ATOM 7704 C CA . GLY B 1 230 ? -21.297 31.641 -2.506 1 59.53 230 GLY B CA 1
ATOM 7705 C C . GLY B 1 230 ? -22.328 30.562 -2.264 1 59.53 230 GLY B C 1
ATOM 7706 O O . GLY B 1 230 ? -23.094 30.641 -1.302 1 59.53 230 GLY B O 1
ATOM 7707 N N . HIS B 1 231 ? -22.547 29.688 -3.107 1 57.94 231 HIS B N 1
ATOM 7708 C CA . HIS B 1 231 ? -23.672 28.781 -3.025 1 57.94 231 HIS B CA 1
ATOM 7709 C C . HIS B 1 231 ? -23.359 27.594 -2.115 1 57.94 231 HIS B C 1
ATOM 7711 O O . HIS B 1 231 ? -24.266 26.859 -1.709 1 57.94 231 HIS B O 1
ATOM 7717 N N . CYS B 1 232 ? -22.062 27.344 -1.814 1 63.25 232 CYS B N 1
ATOM 7718 C CA . CYS B 1 232 ? -21.766 26.062 -1.188 1 63.25 232 CYS B CA 1
ATOM 7719 C C . CYS B 1 232 ? -20.984 26.25 0.101 1 63.25 232 CYS B C 1
ATOM 7721 O O . CYS B 1 232 ? -20.125 25.438 0.438 1 63.25 232 CYS B O 1
ATOM 7723 N N . ALA B 1 233 ? -21.297 27.328 0.685 1 57.84 233 ALA B N 1
ATOM 7724 C CA . ALA B 1 233 ? -20.562 27.562 1.929 1 57.84 233 ALA B CA 1
ATOM 7725 C C . ALA B 1 233 ? -20.766 26.422 2.914 1 57.84 233 ALA B C 1
ATOM 7727 O O . ALA B 1 233 ? -19.891 26.141 3.734 1 57.84 233 ALA B O 1
ATOM 7728 N N . TYR B 1 234 ? -22.031 25.844 2.688 1 56.78 234 TYR B N 1
ATOM 7729 C CA . TYR B 1 234 ? -22.391 24.781 3.617 1 56.78 234 TYR B CA 1
ATOM 7730 C C . TYR B 1 234 ? -21.672 23.484 3.281 1 56.78 234 TYR B C 1
ATOM 7732 O O . TYR B 1 234 ? -21.609 22.562 4.105 1 56.78 234 TYR B O 1
ATOM 7740 N N . LEU B 1 235 ? -21.172 23.531 2.016 1 55.38 235 LEU B N 1
ATOM 7741 C CA . LEU B 1 235 ? -20.484 22.312 1.606 1 55.38 235 LEU B CA 1
ATOM 7742 C C . LEU B 1 235 ? -19.172 22.156 2.365 1 55.38 235 LEU B C 1
ATOM 7744 O O . LEU B 1 235 ? -18.594 21.062 2.398 1 55.38 235 LEU B O 1
ATOM 7748 N N . GLN B 1 236 ? -18.641 23.391 2.686 1 48.38 236 GLN B N 1
ATOM 7749 C CA . GLN B 1 236 ? -17.406 23.266 3.449 1 48.38 236 GLN B CA 1
ATOM 7750 C C . GLN B 1 236 ? -17.578 22.297 4.621 1 48.38 236 GLN B C 1
ATOM 7752 O O . GLN B 1 236 ? -16.594 21.719 5.098 1 48.38 236 GLN B O 1
ATOM 7757 N N . TRP B 1 237 ? -18.938 22.266 5.086 1 41.66 237 TRP B N 1
ATOM 7758 C CA . TRP B 1 237 ? -19.25 21.469 6.273 1 41.66 237 TRP B CA 1
ATOM 7759 C C . TRP B 1 237 ? -19.688 20.062 5.891 1 41.66 237 TRP B C 1
ATOM 7761 O O . TRP B 1 237 ? -19.828 19.188 6.754 1 41.66 237 TRP B O 1
ATOM 7771 N N . GLY B 1 238 ? -20.406 20.031 4.801 1 38.03 238 GLY B N 1
ATOM 7772 C CA . GLY B 1 238 ? -21.109 18.766 4.66 1 38.03 238 GLY B CA 1
ATOM 7773 C C . GLY B 1 238 ? -20.219 17.547 4.82 1 38.03 238 GLY B C 1
ATOM 7774 O O . GLY B 1 238 ? -20.656 16.5 5.273 1 38.03 238 GLY B O 1
ATOM 7775 N N . SER B 1 239 ? -19.625 17.219 3.762 1 42.22 239 SER B N 1
ATOM 7776 C CA . SER B 1 239 ? -18.938 15.969 4.059 1 42.22 239 SER B CA 1
ATOM 7777 C C . SER B 1 239 ? -18 16.125 5.254 1 42.22 239 SER B C 1
ATOM 7779 O O . SER B 1 239 ? -17.516 17.219 5.531 1 42.22 239 SER B O 1
ATOM 7781 N N . LEU B 1 240 ? -17.797 15.031 5.953 1 39.66 240 LEU B N 1
ATOM 7782 C CA . LEU B 1 240 ? -16.984 15.008 7.168 1 39.66 240 LEU B CA 1
ATOM 7783 C C . LEU B 1 240 ? -15.898 16.078 7.117 1 39.66 240 LEU B C 1
ATOM 7785 O O . LEU B 1 240 ? -15.664 16.688 6.066 1 39.66 240 LEU B O 1
ATOM 7789 N N . ALA B 1 241 ? -14.57 15.828 7.574 1 41.22 241 ALA B N 1
ATOM 7790 C CA . ALA B 1 241 ? -13.398 16.219 8.352 1 41.22 241 ALA B CA 1
ATOM 7791 C C . ALA B 1 241 ? -12.438 17.062 7.512 1 41.22 241 ALA B C 1
ATOM 7793 O O . ALA B 1 241 ? -11.609 16.531 6.773 1 41.22 241 ALA B O 1
ATOM 7794 N N . TRP B 1 242 ? -12.883 17.969 6.602 1 43.06 242 TRP B N 1
ATOM 7795 C CA . TRP B 1 242 ? -11.602 18.656 6.465 1 43.06 242 TRP B CA 1
ATOM 7796 C C . TRP B 1 242 ? -11.195 19.312 7.781 1 43.06 242 TRP B C 1
ATOM 7798 O O . TRP B 1 242 ? -11.617 20.422 8.086 1 43.06 242 TRP B O 1
ATOM 7808 N N . PHE B 1 243 ? -11.07 18.453 8.883 1 42.81 243 PHE B N 1
ATOM 7809 C CA . PHE B 1 243 ? -10.633 18.891 10.211 1 42.81 243 PHE B CA 1
ATOM 7810 C C . PHE B 1 243 ? -9.156 19.25 10.195 1 42.81 243 PHE B C 1
ATOM 7812 O O . PHE B 1 243 ? -8.289 18.391 10.336 1 42.81 243 PHE B O 1
ATOM 7819 N N . GLN B 1 244 ? -8.812 20.266 9.289 1 44.66 244 GLN B N 1
ATOM 7820 C CA . GLN B 1 244 ? -7.387 20.547 9.43 1 44.66 244 GLN B CA 1
ATOM 7821 C C . GLN B 1 244 ? -7.062 21.047 10.836 1 44.66 244 GLN B C 1
ATOM 7823 O O . GLN B 1 244 ? -7.594 22.062 11.273 1 44.66 244 GLN B O 1
ATOM 7828 N N . GLN B 1 245 ? -7.004 20.188 11.945 1 43.06 245 GLN B N 1
ATOM 7829 C CA . GLN B 1 245 ? -6.605 20.594 13.289 1 43.06 245 GLN B CA 1
ATOM 7830 C C . GLN B 1 245 ? -5.125 20.312 13.531 1 43.06 245 GLN B C 1
ATOM 7832 O O . GLN B 1 245 ? -4.598 19.281 13.102 1 43.06 245 GLN B O 1
ATOM 7837 N N . ALA B 1 246 ? -4.52 21.312 13.844 1 41.28 246 ALA B N 1
ATOM 7838 C CA . ALA B 1 246 ? -3.168 21.094 14.352 1 41.28 246 ALA B CA 1
ATOM 7839 C C . ALA B 1 246 ? -3.199 20.422 15.719 1 41.28 246 ALA B C 1
ATOM 7841 O O . ALA B 1 246 ? -3.949 20.828 16.609 1 41.28 246 ALA B O 1
ATOM 7842 N N . TYR B 1 247 ? -3.014 19.172 15.867 1 39.47 247 TYR B N 1
ATOM 7843 C CA . TYR B 1 247 ? -2.926 18.5 17.156 1 39.47 247 TYR B CA 1
ATOM 7844 C C . TYR B 1 247 ? -1.536 18.656 17.766 1 39.47 247 TYR B C 1
ATOM 7846 O O . TYR B 1 247 ? -0.543 18.75 17.031 1 39.47 247 TYR B O 1
ATOM 7854 N N . PRO B 1 248 ? -1.437 19.062 19.062 1 36.47 248 PRO B N 1
ATOM 7855 C CA . PRO B 1 248 ? -0.101 19.078 19.672 1 36.47 248 PRO B CA 1
ATOM 7856 C C . PRO B 1 248 ? 0.656 17.766 19.453 1 36.47 248 PRO B C 1
ATOM 7858 O O . PRO B 1 248 ? 0.047 16.688 19.438 1 36.47 248 PRO B O 1
ATOM 7861 N N . SER B 1 249 ? 1.691 17.844 18.656 1 43.53 249 SER B N 1
ATOM 7862 C CA . SER B 1 249 ? 2.527 16.641 18.547 1 43.53 249 SER B CA 1
ATOM 7863 C C . SER B 1 249 ? 3.061 16.219 19.906 1 43.53 249 SER B C 1
ATOM 7865 O O . SER B 1 249 ? 3.506 17.062 20.688 1 43.53 249 SER B O 1
ATOM 7867 N N . PRO B 1 250 ? 2.578 15.094 20.391 1 38.44 250 PRO B N 1
ATOM 7868 C CA . PRO B 1 250 ? 3.111 14.68 21.688 1 38.44 250 PRO B CA 1
ATOM 7869 C C . PRO B 1 250 ? 4.609 14.945 21.828 1 38.44 250 PRO B C 1
ATOM 7871 O O . PRO B 1 250 ? 5.152 14.891 22.922 1 38.44 250 PRO B O 1
ATOM 7874 N N . TYR B 1 251 ? 5.293 14.977 20.672 1 38.16 251 TYR B N 1
ATOM 7875 C CA . TYR B 1 251 ? 6.746 15.078 20.734 1 38.16 251 TYR B CA 1
ATOM 7876 C C . TYR B 1 251 ? 7.195 16.531 20.703 1 38.16 251 TYR B C 1
ATOM 7878 O O . TYR B 1 251 ? 8.398 16.812 20.625 1 38.16 251 TYR B O 1
ATOM 7886 N N . SER B 1 252 ? 6.301 17.438 20.484 1 40.34 252 SER B N 1
ATOM 7887 C CA . SER B 1 252 ? 6.75 18.828 20.406 1 40.34 252 SER B CA 1
ATOM 7888 C C . SER B 1 252 ? 7.34 19.297 21.734 1 40.34 252 SER B C 1
ATOM 7890 O O . SER B 1 252 ? 6.684 19.219 22.766 1 40.34 252 SER B O 1
ATOM 7892 N N . GLN B 1 253 ? 8.586 19.281 21.859 1 36.59 253 GLN B N 1
ATOM 7893 C CA . GLN B 1 253 ? 9.477 19.781 22.906 1 36.59 253 GLN B CA 1
ATOM 7894 C C . GLN B 1 253 ? 9.18 21.234 23.234 1 36.59 253 GLN B C 1
ATOM 7896 O O . GLN B 1 253 ? 9.758 21.797 24.156 1 36.59 253 GLN B O 1
ATOM 7901 N N . ALA B 1 254 ? 8.906 22.141 22.25 1 35.31 254 ALA B N 1
ATOM 7902 C CA . ALA B 1 254 ? 9.133 23.516 22.703 1 35.31 254 ALA B CA 1
ATOM 7903 C C . ALA B 1 254 ? 8.312 23.812 23.953 1 35.31 254 ALA B C 1
ATOM 7905 O O . ALA B 1 254 ? 8.125 24.984 24.312 1 35.31 254 ALA B O 1
ATOM 7906 N N . ARG B 1 255 ? 7.539 22.953 24.344 1 40.47 255 ARG B N 1
ATOM 7907 C CA . ARG B 1 255 ? 6.848 23.531 25.5 1 40.47 255 ARG B CA 1
ATOM 7908 C C . ARG B 1 255 ? 7.75 23.562 26.719 1 40.47 255 ARG B C 1
ATOM 7910 O O . ARG B 1 255 ? 8.68 22.75 26.844 1 40.47 255 ARG B O 1
ATOM 7917 N N . GLY B 1 256 ? 7.594 24.359 27.5 1 34.78 256 GLY B N 1
ATOM 7918 C CA . GLY B 1 256 ? 8.172 24.672 28.797 1 34.78 256 GLY B CA 1
ATOM 7919 C C . GLY B 1 256 ? 8.359 23.453 29.672 1 34.78 256 GLY B C 1
ATOM 7920 O O . GLY B 1 256 ? 7.859 22.375 29.359 1 34.78 256 GLY B O 1
ATOM 7921 N N . ARG B 1 257 ? 9.305 23.469 30.797 1 39.25 257 ARG B N 1
ATOM 7922 C CA . ARG B 1 257 ? 9.852 22.672 31.891 1 39.25 257 ARG B CA 1
ATOM 7923 C C . ARG B 1 257 ? 8.852 21.609 32.344 1 39.25 257 ARG B C 1
ATOM 7925 O O . ARG B 1 257 ? 9.242 20.609 32.969 1 39.25 257 ARG B O 1
ATOM 7932 N N . GLY B 1 258 ? 7.504 21.719 32.188 1 37.5 258 GLY B N 1
ATOM 7933 C CA . GLY B 1 258 ? 6.547 20.906 32.906 1 37.5 258 GLY B CA 1
ATOM 7934 C C . GLY B 1 258 ? 5.711 20.016 32 1 37.5 258 GLY B C 1
ATOM 7935 O O . GLY B 1 258 ? 4.727 19.422 32.438 1 37.5 258 GLY B O 1
ATOM 7936 N N . GLU B 1 259 ? 5.695 20.156 30.812 1 44.56 259 GLU B N 1
ATOM 7937 C CA . GLU B 1 259 ? 4.633 19.531 30.031 1 44.56 259 GLU B CA 1
ATOM 7938 C C . GLU B 1 259 ? 4.941 18.062 29.781 1 44.56 259 GLU B C 1
ATOM 7940 O O . GLU B 1 259 ? 6.004 17.719 29.25 1 44.56 259 GLU B O 1
ATOM 7945 N N . ARG B 1 260 ? 4.391 17.297 30.609 1 45.19 260 ARG B N 1
ATOM 7946 C CA . ARG B 1 260 ? 4.422 15.844 30.641 1 45.19 260 ARG B CA 1
ATOM 7947 C C . ARG B 1 260 ? 4.047 15.258 29.281 1 45.19 260 ARG B C 1
ATOM 7949 O O . ARG B 1 260 ? 3.104 15.727 28.641 1 45.19 260 ARG B O 1
ATOM 7956 N N . ALA B 1 261 ? 4.879 14.641 28.375 1 50.97 261 ALA B N 1
ATOM 7957 C CA . ALA B 1 261 ? 4.676 13.852 27.172 1 50.97 261 ALA B CA 1
ATOM 7958 C C . ALA B 1 261 ? 3.377 13.055 27.234 1 50.97 261 ALA B C 1
ATOM 7960 O O . ALA B 1 261 ? 2.959 12.633 28.328 1 50.97 261 ALA B O 1
ATOM 7961 N N . PRO B 1 262 ? 2.412 13.258 26.219 1 55.81 262 PRO B N 1
ATOM 7962 C CA . PRO B 1 262 ? 1.21 12.422 26.312 1 55.81 262 PRO B CA 1
ATOM 7963 C C . PRO B 1 262 ? 1.527 10.961 26.609 1 55.81 262 PRO B C 1
ATOM 7965 O O . PRO B 1 262 ? 2.576 10.453 26.203 1 55.81 262 PRO B O 1
ATOM 7968 N N . ASP B 1 263 ? 0.924 10.414 27.656 1 65.38 263 ASP B N 1
ATOM 7969 C CA . ASP B 1 263 ? 1.195 9.109 28.25 1 65.38 263 ASP B CA 1
ATOM 7970 C C . ASP B 1 263 ? 0.801 7.977 27.297 1 65.38 263 ASP B C 1
ATOM 7972 O O . ASP B 1 263 ? -0.379 7.809 26.984 1 65.38 263 ASP B O 1
ATOM 7976 N N . VAL B 1 264 ? 1.712 7.418 26.438 1 75.12 264 VAL B N 1
ATOM 7977 C CA . VAL B 1 264 ? 1.58 6.277 25.531 1 75.12 264 VAL B CA 1
ATOM 7978 C C . VAL B 1 264 ? 0.725 5.195 26.188 1 75.12 264 VAL B C 1
ATOM 7980 O O . VAL B 1 264 ? -0.04 4.508 25.516 1 75.12 264 VAL B O 1
ATOM 7983 N N . TRP B 1 265 ? 0.753 5.184 27.516 1 83 265 TRP B N 1
ATOM 7984 C CA . TRP B 1 265 ? 0.001 4.133 28.188 1 83 265 TRP B CA 1
ATOM 7985 C C . TRP B 1 265 ? -1.5 4.375 28.078 1 83 265 TRP B C 1
ATOM 7987 O O . TRP B 1 265 ? -2.281 3.426 27.984 1 83 265 TRP B O 1
ATOM 7997 N N . ALA B 1 266 ? -1.875 5.617 28.094 1 87.5 266 ALA B N 1
ATOM 7998 C CA . ALA B 1 266 ? -3.291 5.953 27.969 1 87.5 266 ALA B CA 1
ATOM 7999 C C . ALA B 1 266 ? -3.816 5.602 26.594 1 87.5 266 ALA B C 1
ATOM 8001 O O . ALA B 1 266 ? -4.965 5.176 26.438 1 87.5 266 ALA B O 1
ATOM 8002 N N . PHE B 1 267 ? -2.994 5.762 25.594 1 88.62 267 PHE B N 1
ATOM 8003 C CA . PHE B 1 267 ? -3.383 5.414 24.234 1 88.62 267 PHE B CA 1
ATOM 8004 C C . PHE B 1 267 ? -3.484 3.902 24.062 1 88.62 267 PHE B C 1
ATOM 8006 O O . PHE B 1 267 ? -4.336 3.41 23.328 1 88.62 267 PHE B O 1
ATOM 8013 N N . VAL B 1 268 ? -2.588 3.219 24.734 1 87.94 268 VAL B N 1
ATOM 8014 C CA . VAL B 1 268 ? -2.645 1.762 24.672 1 87.94 268 VAL B CA 1
ATOM 8015 C C . VAL B 1 268 ? -3.932 1.271 25.328 1 87.94 268 VAL B C 1
ATOM 8017 O O . VAL B 1 268 ? -4.598 0.37 24.812 1 87.94 268 VAL B O 1
ATOM 8020 N N . LEU B 1 269 ? -4.227 1.844 26.438 1 88.69 269 LEU B N 1
ATOM 8021 C CA . LEU B 1 269 ? -5.461 1.484 27.125 1 88.69 269 LEU B CA 1
ATOM 8022 C C . LEU B 1 269 ? -6.676 1.775 26.25 1 88.69 269 LEU B C 1
ATOM 8024 O O . LEU B 1 269 ? -7.594 0.955 26.156 1 88.69 269 LEU B O 1
ATOM 8028 N N . LEU B 1 270 ? -6.652 2.908 25.688 1 93.06 270 LEU B N 1
ATOM 8029 C CA . LEU B 1 270 ? -7.73 3.283 24.781 1 93.06 270 LEU B CA 1
ATOM 8030 C C . LEU B 1 270 ? -7.844 2.289 23.625 1 93.06 270 LEU B C 1
ATOM 8032 O O . LEU B 1 270 ? -8.945 1.922 23.219 1 93.06 270 LEU B O 1
ATOM 8036 N N . ALA B 1 271 ? -6.727 1.881 23.094 1 94.75 271 ALA B N 1
ATOM 8037 C CA . ALA B 1 271 ? -6.695 0.944 21.984 1 94.75 271 ALA B CA 1
ATOM 8038 C C . ALA B 1 271 ? -7.285 -0.407 22.375 1 94.75 271 ALA B C 1
ATOM 8040 O O . ALA B 1 271 ? -8.047 -1.005 21.609 1 94.75 271 ALA B O 1
ATOM 8041 N N . VAL B 1 272 ? -6.953 -0.863 23.547 1 93.25 272 VAL B N 1
ATOM 8042 C CA . VAL B 1 272 ? -7.441 -2.15 24.016 1 93.25 272 VAL B CA 1
ATOM 8043 C C . VAL B 1 272 ? -8.945 -2.076 24.266 1 93.25 272 VAL B C 1
ATOM 8045 O O . VAL B 1 272 ? -9.695 -2.938 23.797 1 93.25 272 VAL B O 1
ATOM 8048 N N . LEU B 1 273 ? -9.375 -1.062 24.906 1 94.31 273 LEU B N 1
ATOM 8049 C CA . LEU B 1 273 ? -10.797 -0.914 25.203 1 94.31 273 LEU B CA 1
ATOM 8050 C C . LEU B 1 273 ? -11.602 -0.687 23.938 1 94.31 273 LEU B C 1
ATOM 8052 O O . LEU B 1 273 ? -12.68 -1.268 23.766 1 94.31 273 LEU B O 1
ATOM 8056 N N . GLY B 1 274 ? -11.078 0.167 23.125 1 96.19 274 GLY B N 1
ATOM 8057 C CA . GLY B 1 274 ? -11.766 0.422 21.859 1 96.19 274 GLY B CA 1
ATOM 8058 C C . GLY B 1 274 ? -11.875 -0.809 20.984 1 96.19 274 GLY B C 1
ATOM 8059 O O . GLY B 1 274 ? -12.898 -1.026 20.344 1 96.19 274 GLY B O 1
ATOM 8060 N N . GLY B 1 275 ? -10.758 -1.567 20.891 1 95.75 275 GLY B N 1
ATOM 8061 C CA . GLY B 1 275 ? -10.805 -2.812 20.141 1 95.75 275 GLY B CA 1
ATOM 8062 C C . GLY B 1 275 ? -11.844 -3.787 20.656 1 95.75 275 GLY B C 1
ATOM 8063 O O . GLY B 1 275 ? -12.547 -4.43 19.875 1 95.75 275 GLY B O 1
ATOM 8064 N N . TYR B 1 276 ? -11.984 -3.84 21.938 1 93.25 276 TYR B N 1
ATOM 8065 C CA . TYR B 1 276 ? -12.961 -4.73 22.547 1 93.25 276 TYR B CA 1
ATOM 8066 C C . TYR B 1 276 ? -14.383 -4.238 22.297 1 93.25 276 TYR B C 1
ATOM 8068 O O . TYR B 1 276 ? -15.266 -5.02 21.922 1 93.25 276 TYR B O 1
ATOM 8076 N N . ILE B 1 277 ? -14.609 -2.973 22.5 1 95.31 277 ILE B N 1
ATOM 8077 C CA . ILE B 1 277 ? -15.93 -2.393 22.281 1 95.31 277 ILE B CA 1
ATOM 8078 C C . ILE B 1 277 ? -16.328 -2.566 20.812 1 95.31 277 ILE B C 1
ATOM 8080 O O . ILE B 1 277 ? -17.5 -2.807 20.516 1 95.31 277 ILE B O 1
ATOM 8084 N N . GLY B 1 278 ? -15.352 -2.42 19.938 1 96.56 278 GLY B N 1
ATOM 8085 C CA . GLY B 1 278 ? -15.617 -2.662 18.531 1 96.56 278 GLY B CA 1
ATOM 8086 C C . GLY B 1 278 ? -16.031 -4.094 18.234 1 96.56 278 GLY B C 1
ATOM 8087 O O . GLY B 1 278 ? -16.938 -4.336 17.438 1 96.56 278 GLY B O 1
ATOM 8088 N N . SER B 1 279 ? -15.391 -5.062 18.875 1 94.5 279 SER B N 1
ATOM 8089 C CA . SER B 1 279 ? -15.75 -6.465 18.688 1 94.5 279 SER B CA 1
ATOM 8090 C C . SER B 1 279 ? -17.141 -6.758 19.219 1 94.5 279 SER B C 1
ATOM 8092 O O . SER B 1 279 ? -17.875 -7.582 18.656 1 94.5 279 SER B O 1
ATOM 8094 N N . LEU B 1 280 ? -17.516 -6.086 20.281 1 93.12 280 LEU B N 1
ATOM 8095 C CA . LEU B 1 280 ? -18.859 -6.242 20.828 1 93.12 280 LEU B CA 1
ATOM 8096 C C . LEU B 1 280 ? -19.906 -5.668 19.875 1 93.12 280 LEU B C 1
ATOM 8098 O O . LEU B 1 280 ? -21.016 -6.199 19.781 1 93.12 280 LEU B O 1
ATOM 8102 N N . PHE B 1 281 ? -19.547 -4.598 19.312 1 96.25 281 PHE B N 1
ATOM 8103 C CA . PHE B 1 281 ? -20.438 -4 18.328 1 96.25 281 PHE B CA 1
ATOM 8104 C C . PHE B 1 281 ? -20.734 -4.988 17.203 1 96.25 281 PHE B C 1
ATOM 8106 O O . PHE B 1 281 ? -21.875 -5.141 16.781 1 96.25 281 PHE B O 1
ATOM 8113 N N . THR B 1 282 ? -19.688 -5.648 16.703 1 95.25 282 THR B N 1
ATOM 8114 C CA . THR B 1 282 ? -19.844 -6.613 15.625 1 95.25 282 THR B CA 1
ATOM 8115 C C . THR B 1 282 ? -20.734 -7.777 16.047 1 95.25 282 THR B C 1
ATOM 8117 O O . THR B 1 282 ? -21.594 -8.211 15.281 1 95.25 282 THR B O 1
ATOM 8120 N N . ALA B 1 283 ? -20.516 -8.273 17.219 1 92.06 283 ALA B N 1
ATOM 8121 C CA . ALA B 1 283 ? -21.312 -9.383 17.734 1 92.06 283 ALA B CA 1
ATOM 8122 C C . ALA B 1 283 ? -22.781 -8.984 17.859 1 92.06 283 ALA B C 1
ATOM 8124 O O . ALA B 1 283 ? -23.672 -9.742 17.484 1 92.06 283 ALA B O 1
ATOM 8125 N N . PHE B 1 284 ? -23 -7.82 18.406 1 93.31 28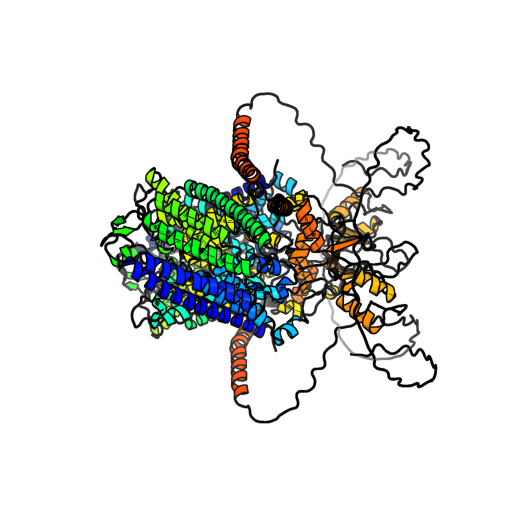4 PHE B N 1
ATOM 8126 C CA . PHE B 1 284 ? -24.359 -7.336 18.609 1 93.31 284 PHE B CA 1
ATOM 8127 C C . PHE B 1 284 ? -25.047 -7.09 17.266 1 93.31 284 PHE B C 1
ATOM 8129 O O . PHE B 1 284 ? -26.203 -7.465 17.078 1 93.31 284 PHE B O 1
ATOM 8136 N N . ASN B 1 285 ? -24.406 -6.445 16.391 1 95.5 285 ASN B N 1
ATOM 8137 C CA . ASN B 1 285 ? -24.984 -6.184 15.07 1 95.5 285 ASN B CA 1
ATOM 8138 C C . ASN B 1 285 ? -25.297 -7.48 14.336 1 95.5 285 ASN B C 1
ATOM 8140 O O . ASN B 1 285 ? -26.312 -7.566 13.625 1 95.5 285 ASN B O 1
ATOM 8144 N N . THR B 1 286 ? -24.375 -8.461 14.422 1 93.25 286 THR B N 1
ATOM 8145 C CA . THR B 1 286 ? -24.609 -9.75 13.781 1 93.25 286 THR B CA 1
ATOM 8146 C C . THR B 1 286 ? -25.891 -10.391 14.312 1 93.25 286 THR B C 1
ATOM 8148 O O . THR B 1 286 ? -26.672 -10.953 13.547 1 93.25 286 THR B O 1
ATOM 8151 N N . TRP B 1 287 ? -26.078 -10.273 15.578 1 91.56 287 TRP B N 1
ATOM 8152 C CA . TRP B 1 287 ? -27.281 -10.805 16.203 1 91.56 287 TRP B CA 1
ATOM 8153 C C . TRP B 1 287 ? -28.516 -10.086 15.703 1 91.56 287 TRP B C 1
ATOM 8155 O O . TRP B 1 287 ? -29.547 -10.719 15.414 1 91.56 287 TRP B O 1
ATOM 8165 N N . VAL B 1 288 ? -28.469 -8.805 15.602 1 92.88 288 VAL B N 1
ATOM 8166 C CA . VAL B 1 288 ? -29.578 -8.008 15.125 1 92.88 288 VAL B CA 1
ATOM 8167 C C . VAL B 1 288 ? -29.922 -8.414 13.688 1 92.88 288 VAL B C 1
ATOM 8169 O O . VAL B 1 288 ? -31.094 -8.523 13.328 1 92.88 288 VAL B O 1
ATOM 8172 N N . CYS B 1 289 ? -28.922 -8.609 12.898 1 92.5 289 CYS B N 1
ATOM 8173 C CA . CYS B 1 289 ? -29.141 -8.992 11.508 1 92.5 289 CYS B CA 1
ATOM 8174 C C . CYS B 1 289 ? -29.797 -10.359 11.422 1 92.5 289 CYS B C 1
ATOM 8176 O O . CYS B 1 289 ? -30.609 -10.602 10.523 1 92.5 289 CYS B O 1
ATOM 8178 N N . LEU B 1 290 ? -29.484 -11.25 12.312 1 90.12 290 LEU B N 1
ATOM 8179 C CA . LEU B 1 290 ? -30.109 -12.562 12.336 1 90.12 290 LEU B CA 1
ATOM 8180 C C . LEU B 1 290 ? -31.578 -12.453 12.719 1 90.12 290 LEU B C 1
ATOM 8182 O O . LEU B 1 290 ? -32.438 -13.156 12.156 1 90.12 290 LEU B O 1
ATOM 8186 N N . LEU B 1 291 ? -31.828 -11.617 13.648 1 87.69 291 LEU B N 1
ATOM 8187 C CA . LEU B 1 291 ? -33.219 -11.383 14.047 1 87.69 291 LEU B CA 1
ATOM 8188 C C . LEU B 1 291 ? -34.031 -10.812 12.891 1 87.69 291 LEU B C 1
ATOM 8190 O O . LEU B 1 291 ? -35.188 -11.188 12.695 1 87.69 291 LEU B O 1
ATOM 8194 N N . ARG B 1 292 ? -33.406 -9.938 12.195 1 88.81 292 ARG B N 1
ATOM 8195 C CA . ARG B 1 292 ? -34.031 -9.289 11.055 1 88.81 292 ARG B CA 1
ATOM 8196 C C . ARG B 1 292 ? -34.375 -10.305 9.969 1 88.81 292 ARG B C 1
ATOM 8198 O O . ARG B 1 292 ? -35.406 -10.164 9.273 1 88.81 292 ARG B O 1
ATOM 8205 N N . LYS B 1 293 ? -33.531 -11.242 9.781 1 83.94 293 LYS B N 1
ATOM 8206 C CA . LYS B 1 293 ? -33.75 -12.25 8.75 1 83.94 293 LYS B CA 1
ATOM 8207 C C . LYS B 1 293 ? -35.031 -13.039 9.008 1 83.94 293 LYS B C 1
ATOM 8209 O O . LYS B 1 293 ? -35.656 -13.531 8.07 1 83.94 293 LYS B O 1
ATOM 8214 N N . ARG B 1 294 ? -35.406 -13.125 10.195 1 78.06 294 ARG B N 1
ATOM 8215 C CA . ARG B 1 294 ? -36.594 -13.867 10.555 1 78.06 294 ARG B CA 1
ATOM 8216 C C . ARG B 1 294 ? -37.844 -13.148 10.062 1 78.06 294 ARG B C 1
ATOM 8218 O O . ARG B 1 294 ? -38.844 -13.797 9.68 1 78.06 294 ARG B O 1
ATOM 8225 N N . TRP B 1 295 ? -37.719 -11.922 10.094 1 74 295 TRP B N 1
ATOM 8226 C CA . TRP B 1 295 ? -38.938 -11.164 9.781 1 74 295 TRP B CA 1
ATOM 8227 C C . TRP B 1 295 ? -38.875 -10.586 8.367 1 74 295 TRP B C 1
ATOM 8229 O O . TRP B 1 295 ? -39.812 -9.93 7.91 1 74 295 TRP B O 1
ATOM 8239 N N . SER B 1 296 ? -37.812 -10.789 7.711 1 67.81 296 SER B N 1
ATOM 8240 C CA . SER B 1 296 ? -37.5 -10.102 6.465 1 67.81 296 SER B CA 1
ATOM 8241 C C . SER B 1 296 ? -38.25 -10.695 5.293 1 67.81 296 SER B C 1
ATOM 8243 O O . SER B 1 296 ? -38.25 -10.133 4.195 1 67.81 296 SER B O 1
ATOM 8245 N N . ARG B 1 297 ? -39.031 -11.688 5.512 1 64.06 297 ARG B N 1
ATOM 8246 C CA . ARG B 1 297 ? -39.719 -12.312 4.391 1 64.06 297 ARG B CA 1
ATOM 8247 C C . ARG B 1 297 ? -40.781 -11.391 3.809 1 64.06 297 ARG B C 1
ATOM 8249 O O . ARG B 1 297 ? -41.125 -11.508 2.633 1 64.06 297 ARG B O 1
ATOM 8256 N N . TRP B 1 298 ? -41.062 -10.523 4.594 1 66.81 298 TRP B N 1
ATOM 8257 C CA . TRP B 1 298 ? -42.062 -9.594 4.086 1 66.81 298 TRP B CA 1
ATOM 8258 C C . TRP B 1 298 ? -41.438 -8.211 3.855 1 66.81 298 TRP B C 1
ATOM 8260 O O . TRP B 1 298 ? -40.875 -7.617 4.773 1 66.81 298 TRP B O 1
ATOM 8270 N N . PHE B 1 299 ? -41.438 -7.742 2.605 1 68.75 299 PHE B N 1
ATOM 8271 C CA . PHE B 1 299 ? -40.812 -6.484 2.188 1 68.75 299 PHE B CA 1
ATOM 8272 C C . PHE B 1 299 ? -41.438 -5.312 2.953 1 68.75 299 PHE B C 1
ATOM 8274 O O . PHE B 1 299 ? -40.719 -4.371 3.312 1 68.75 299 PHE B O 1
ATOM 8281 N N . SER B 1 300 ? -42.594 -5.449 3.158 1 77.81 300 SER B N 1
ATOM 8282 C CA . SER B 1 300 ? -43.25 -4.383 3.893 1 77.81 300 SER B CA 1
ATOM 8283 C C . SER B 1 300 ? -42.688 -4.234 5.301 1 77.81 300 SER B C 1
ATOM 8285 O O . SER B 1 300 ? -42.594 -3.121 5.824 1 77.81 300 SER B O 1
ATOM 8287 N N . PHE B 1 301 ? -42.188 -5.281 5.699 1 85.06 301 PHE B N 1
ATOM 8288 C CA . PHE B 1 301 ? -41.625 -5.238 7.051 1 85.06 301 PHE B CA 1
ATOM 8289 C C . PHE B 1 301 ? -40.281 -4.559 7.051 1 85.06 301 PHE B C 1
ATOM 8291 O O . PHE B 1 301 ? -39.875 -3.922 8.039 1 85.06 301 PHE B O 1
ATOM 8298 N N . ARG B 1 302 ? -39.656 -4.699 5.98 1 90.44 302 ARG B N 1
ATOM 8299 C CA . ARG B 1 302 ? -38.344 -4.086 5.898 1 90.44 302 ARG B CA 1
ATOM 8300 C C . ARG B 1 302 ? -38.438 -2.564 5.875 1 90.44 302 ARG B C 1
ATOM 8302 O O . ARG B 1 302 ? -37.656 -1.873 6.523 1 90.44 302 ARG B O 1
ATOM 8309 N N . VAL B 1 303 ? -39.375 -2.068 5.148 1 93.38 303 VAL B N 1
ATOM 8310 C CA . VAL B 1 303 ? -39.594 -0.628 5.074 1 93.38 303 VAL B CA 1
ATOM 8311 C C . VAL B 1 303 ? -40.125 -0.117 6.414 1 93.38 303 VAL B C 1
ATOM 8313 O O . VAL B 1 303 ? -39.719 0.953 6.879 1 93.38 303 VAL B O 1
ATOM 8316 N N . LEU B 1 304 ? -41 -0.898 7.016 1 93.12 304 LEU B N 1
ATOM 8317 C CA . LEU B 1 304 ? -41.562 -0.523 8.312 1 93.12 304 LEU B CA 1
ATOM 8318 C C . LEU B 1 304 ? -40.469 -0.438 9.375 1 93.12 304 LEU B C 1
ATOM 8320 O O . LEU B 1 304 ? -40.5 0.446 10.234 1 93.12 304 LEU B O 1
ATOM 8324 N N . GLU B 1 305 ? -39.594 -1.38 9.289 1 94.38 305 GLU B N 1
ATOM 8325 C CA . GLU B 1 305 ? -38.5 -1.359 10.25 1 94.38 305 GLU B CA 1
ATOM 8326 C C . GLU B 1 305 ? -37.719 -0.048 10.18 1 94.38 305 GLU B C 1
ATOM 8328 O O . GLU B 1 305 ? -37.375 0.535 11.211 1 94.38 305 GLU B O 1
ATOM 8333 N N . VAL B 1 306 ? -37.438 0.399 8.984 1 96.5 306 VAL B N 1
ATOM 8334 C CA . VAL B 1 306 ? -36.688 1.633 8.781 1 96.5 306 VAL B CA 1
ATOM 8335 C C . VAL B 1 306 ? -37.469 2.818 9.328 1 96.5 306 VAL B C 1
ATOM 8337 O O . VAL B 1 306 ? -36.906 3.721 9.945 1 96.5 306 VAL B O 1
ATOM 8340 N N . CYS B 1 307 ? -38.75 2.795 9.148 1 96 307 CYS B N 1
ATOM 8341 C CA . CYS B 1 307 ? -39.594 3.857 9.656 1 96 307 CYS B CA 1
ATOM 8342 C C . CYS B 1 307 ? -39.594 3.873 11.18 1 96 307 CYS B C 1
ATOM 8344 O O . CYS B 1 307 ? -39.531 4.938 11.797 1 96 307 CYS B O 1
ATOM 8346 N N . VAL B 1 308 ? -39.688 2.729 11.773 1 95.88 308 VAL B N 1
ATOM 8347 C CA . VAL B 1 308 ? -39.656 2.625 13.227 1 95.88 308 VAL B CA 1
ATOM 8348 C C . VAL B 1 308 ? -38.344 3.121 13.773 1 95.88 308 VAL B C 1
ATOM 8350 O O . VAL B 1 308 ? -38.281 3.818 14.789 1 95.88 308 VAL B O 1
ATOM 8353 N N . LEU B 1 309 ? -37.281 2.721 13.117 1 97 309 LEU B N 1
ATOM 8354 C CA . LEU B 1 309 ? -35.969 3.174 13.547 1 97 309 LEU B CA 1
ATOM 8355 C C . LEU B 1 309 ? -35.844 4.691 13.453 1 97 309 LEU B C 1
ATOM 8357 O O . LEU B 1 309 ? -35.25 5.328 14.312 1 97 309 LEU B O 1
ATOM 8361 N N . SER B 1 310 ? -36.406 5.258 12.375 1 97.44 310 SER B N 1
ATOM 8362 C CA . SER B 1 310 ? -36.375 6.707 12.211 1 97.44 310 SER B CA 1
ATOM 8363 C C . SER B 1 310 ? -37.125 7.402 13.336 1 97.44 310 SER B C 1
ATOM 8365 O O . SER B 1 310 ? -36.688 8.414 13.867 1 97.44 310 SER B O 1
ATOM 8367 N N . VAL B 1 311 ? -38.281 6.879 13.719 1 96.69 311 VAL B N 1
ATOM 8368 C CA . VAL B 1 311 ? -39.062 7.449 14.789 1 96.69 311 VAL B CA 1
ATOM 8369 C C . VAL B 1 311 ? -38.344 7.328 16.125 1 96.69 311 VAL B C 1
ATOM 8371 O O . VAL B 1 311 ? -38.281 8.281 16.906 1 96.69 311 VAL B O 1
ATOM 8374 N N . LEU B 1 312 ? -37.781 6.195 16.312 1 96.31 312 LEU B N 1
ATOM 8375 C CA . LEU B 1 312 ? -37.031 5.953 17.547 1 96.31 312 LEU B CA 1
ATOM 8376 C C . LEU B 1 312 ? -35.844 6.887 17.656 1 96.31 312 LEU B C 1
ATOM 8378 O O . LEU B 1 312 ? -35.594 7.484 18.719 1 96.31 312 LEU B O 1
ATOM 8382 N N . THR B 1 313 ? -35.094 6.988 16.625 1 95.38 313 THR B N 1
ATOM 8383 C CA . THR B 1 313 ? -33.906 7.836 16.641 1 95.38 313 THR B CA 1
ATOM 8384 C C . THR B 1 313 ? -34.281 9.305 16.812 1 95.38 313 THR B C 1
ATOM 8386 O O . THR B 1 313 ? -33.625 10.031 17.547 1 95.38 313 THR B O 1
ATOM 8389 N N . SER B 1 314 ? -35.344 9.766 16.141 1 92.88 314 SER B N 1
ATOM 8390 C CA . SER B 1 314 ? -35.812 11.141 16.281 1 92.88 314 SER B CA 1
ATOM 8391 C C . SER B 1 314 ? -36.25 11.43 17.719 1 92.88 314 SER B C 1
ATOM 8393 O O . SER B 1 314 ? -35.969 12.492 18.266 1 92.88 314 SER B O 1
ATOM 8395 N N . ALA B 1 315 ? -36.906 10.516 18.297 1 92.19 315 ALA B N 1
ATOM 8396 C CA . ALA B 1 315 ? -37.406 10.688 19.656 1 92.19 315 ALA B CA 1
ATOM 8397 C C . ALA B 1 315 ? -36.25 10.75 20.656 1 92.19 315 ALA B C 1
ATOM 8399 O O . ALA B 1 315 ? -36.25 11.602 21.547 1 92.19 315 ALA B O 1
ATOM 8400 N N . LEU B 1 316 ? -35.344 9.883 20.5 1 91.06 316 LEU B N 1
ATOM 8401 C CA . LEU B 1 316 ? -34.219 9.82 21.438 1 91.06 316 LEU B CA 1
ATOM 8402 C C . LEU B 1 316 ? -33.312 11.039 21.297 1 91.06 316 LEU B C 1
ATOM 8404 O O . LEU B 1 316 ? -32.844 11.586 22.297 1 91.06 316 LEU B O 1
ATOM 8408 N N . PHE B 1 317 ? -33.094 11.492 20.047 1 86.62 317 PHE B N 1
ATOM 8409 C CA . PHE B 1 317 ? -32.219 12.641 19.844 1 86.62 317 PHE B CA 1
ATOM 8410 C C . PHE B 1 317 ? -32.906 13.93 20.281 1 86.62 317 PHE B C 1
ATOM 8412 O O . PHE B 1 317 ? -32.219 14.906 20.625 1 86.62 317 PHE B O 1
ATOM 8419 N N . PHE B 1 318 ? -34.188 13.922 20.219 1 83.5 318 PHE B N 1
ATOM 8420 C CA . PHE B 1 318 ? -34.938 15.07 20.734 1 83.5 318 PHE B CA 1
ATOM 8421 C C . PHE B 1 318 ? -34.938 15.07 22.266 1 83.5 318 PHE B C 1
ATOM 8423 O O . PHE B 1 318 ? -34.906 16.141 22.891 1 83.5 318 PHE B O 1
ATOM 8430 N N . ALA B 1 319 ? -34.906 13.914 22.875 1 83.06 319 ALA B N 1
ATOM 8431 C CA . ALA B 1 319 ? -35 13.781 24.328 1 83.06 319 ALA B CA 1
ATOM 8432 C C . ALA B 1 319 ? -33.656 13.992 25.016 1 83.06 319 ALA B C 1
ATOM 8434 O O . ALA B 1 319 ? -33.594 14.461 26.141 1 83.06 319 ALA B O 1
ATOM 8435 N N . LEU B 1 320 ? -32.625 13.711 24.375 1 83.44 320 LEU B N 1
ATOM 8436 C CA . LEU B 1 320 ? -31.297 13.75 24.984 1 83.44 320 LEU B CA 1
ATOM 8437 C C . LEU B 1 320 ? -30.969 15.164 25.469 1 83.44 320 LEU B C 1
ATOM 8439 O O . LEU B 1 320 ? -30.453 15.344 26.562 1 83.44 320 LEU B O 1
ATOM 8443 N N . PRO B 1 321 ? -31.25 16.172 24.641 1 78.69 321 PRO B N 1
ATOM 8444 C CA . PRO B 1 321 ? -30.953 17.516 25.125 1 78.69 321 PRO B CA 1
ATOM 8445 C C . PRO B 1 321 ? -31.766 17.891 26.359 1 78.69 321 PRO B C 1
ATOM 8447 O O . PRO B 1 321 ? -31.375 18.781 27.125 1 78.69 321 PRO B O 1
ATOM 8450 N N . LEU B 1 322 ? -32.844 17.219 26.531 1 74.31 322 LEU B N 1
ATOM 8451 C CA . LEU B 1 322 ? -33.656 17.484 27.719 1 74.31 322 LEU B CA 1
ATOM 8452 C C . LEU B 1 322 ? -32.938 17.047 28.984 1 74.31 322 LEU B C 1
ATOM 8454 O O . LEU B 1 322 ? -33.188 17.578 30.062 1 74.31 322 LEU B O 1
ATOM 8458 N N . ALA B 1 323 ? -32.031 16.156 28.766 1 73.75 323 ALA B N 1
ATOM 8459 C CA . ALA B 1 323 ? -31.266 15.656 29.906 1 73.75 323 ALA B CA 1
ATOM 8460 C C . ALA B 1 323 ? -29.953 16.422 30.078 1 73.75 323 ALA B C 1
ATOM 8462 O O . ALA B 1 323 ? -29.219 16.188 31.047 1 73.75 323 ALA B O 1
ATOM 8463 N N . GLY B 1 324 ? -29.75 17.391 29.188 1 76.69 324 GLY B N 1
ATOM 8464 C CA . GLY B 1 324 ? -28.5 18.109 29.219 1 76.69 324 GLY B CA 1
ATOM 8465 C C . GLY B 1 324 ? -28.5 19.281 30.188 1 76.69 324 GLY B C 1
ATOM 8466 O O . GLY B 1 324 ? -29.531 19.578 30.797 1 76.69 324 GLY B O 1
ATOM 8467 N N . ARG B 1 325 ? -27.234 19.812 30.5 1 76.69 325 ARG B N 1
ATOM 8468 C CA . ARG B 1 325 ? -27.047 20.984 31.344 1 76.69 325 ARG B CA 1
ATOM 8469 C C . ARG B 1 325 ? -26.609 22.188 30.531 1 76.69 325 ARG B C 1
ATOM 8471 O O . ARG B 1 325 ? -25.875 22.047 29.547 1 76.69 325 ARG B O 1
ATOM 8478 N N . CYS B 1 326 ? -27.156 23.312 30.859 1 80 326 CYS B N 1
ATOM 8479 C CA . CYS B 1 326 ? -26.75 24.547 30.203 1 80 326 CYS B CA 1
ATOM 8480 C C . CYS B 1 326 ? -25.422 25.047 30.734 1 80 326 CYS B C 1
ATOM 8482 O O . CYS B 1 326 ? -25.25 25.188 31.953 1 80 326 CYS B O 1
ATOM 8484 N N . ARG B 1 327 ? -24.516 25.125 29.906 1 79.44 327 ARG B N 1
ATOM 8485 C CA . ARG B 1 327 ? -23.203 25.609 30.297 1 79.44 327 ARG B CA 1
ATOM 8486 C C . ARG B 1 327 ? -22.891 26.953 29.641 1 79.44 327 ARG B C 1
ATOM 8488 O O . ARG B 1 327 ? -23.438 27.281 28.578 1 79.44 327 ARG B O 1
ATOM 8495 N N . ALA B 1 328 ? -21.953 27.688 30.297 1 76.25 328 ALA B N 1
ATOM 8496 C CA . ALA B 1 328 ? -21.578 29.016 29.781 1 76.25 328 ALA B CA 1
ATOM 8497 C C . ALA B 1 328 ? -20.609 28.891 28.609 1 76.25 328 ALA B C 1
ATOM 8499 O O . ALA B 1 328 ? -19.734 28.016 28.609 1 76.25 328 ALA B O 1
ATOM 8500 N N . CYS B 1 329 ? -20.844 29.562 27.516 1 69.31 329 CYS B N 1
ATOM 8501 C CA . CYS B 1 329 ? -20 29.562 26.344 1 69.31 329 CYS B CA 1
ATOM 8502 C C . CYS B 1 329 ? -18.609 30.141 26.656 1 69.31 329 CYS B C 1
ATOM 8504 O O . CYS B 1 329 ? -18.5 31.156 27.344 1 69.31 329 CYS B O 1
ATOM 8506 N N . THR B 1 330 ? -17.609 29.391 26.641 1 59.47 330 THR B N 1
ATOM 8507 C CA . THR B 1 330 ? -16.25 29.891 26.875 1 59.47 330 THR B CA 1
ATOM 8508 C C . THR B 1 330 ? -15.789 30.766 25.719 1 59.47 330 THR B C 1
ATOM 8510 O O . THR B 1 330 ? -14.75 31.422 25.797 1 59.47 330 THR B O 1
ATOM 8513 N N . SER B 1 331 ? -16.203 30.547 24.547 1 56.06 331 SER B N 1
ATOM 8514 C CA . SER B 1 331 ? -15.68 31.297 23.422 1 56.06 331 SER B CA 1
ATOM 8515 C C . SER B 1 331 ? -16.328 32.688 23.328 1 56.06 331 SER B C 1
ATOM 8517 O O . SER B 1 331 ? -17.484 32.844 23.719 1 56.06 331 SER B O 1
ATOM 8519 N N . THR B 1 332 ? -15.508 33.688 23.188 1 51.19 332 THR B N 1
ATOM 8520 C CA . THR B 1 332 ? -15.867 35.094 23.031 1 51.19 332 THR B CA 1
ATOM 8521 C C . THR B 1 332 ? -16.875 35.281 21.906 1 51.19 332 THR B C 1
ATOM 8523 O O . THR B 1 332 ? -17.516 36.312 21.781 1 51.19 332 THR B O 1
ATOM 8526 N N . ASP B 1 333 ? -16.844 34.531 20.922 1 50.28 333 ASP B N 1
ATOM 8527 C CA . ASP B 1 333 ? -17.797 34.75 19.844 1 50.28 333 ASP B CA 1
ATOM 8528 C C . ASP B 1 333 ? -19.094 34 20.094 1 50.28 333 ASP B C 1
ATOM 8530 O O . ASP B 1 333 ? -19.125 32.75 20.062 1 50.28 333 ASP B O 1
ATOM 8534 N N . PRO B 1 334 ? -20.047 34.625 20.562 1 51.38 334 PRO B N 1
ATOM 8535 C CA . PRO B 1 334 ? -21.328 34.031 20.938 1 51.38 334 PRO B CA 1
ATOM 8536 C C . PRO B 1 334 ? -21.891 33.125 19.844 1 51.38 334 PRO B C 1
ATOM 8538 O O . PRO B 1 334 ? -22.484 32.094 20.141 1 51.38 334 PRO B O 1
ATOM 8541 N N . GLU B 1 335 ? -21.812 33.531 18.625 1 54.06 335 GLU B N 1
ATOM 8542 C CA . GLU B 1 335 ? -22.359 32.719 17.531 1 54.06 335 GLU B CA 1
ATOM 8543 C C . GLU B 1 335 ? -21.609 31.406 17.391 1 54.06 335 GLU B C 1
ATOM 8545 O O . GLU B 1 335 ? -22.219 30.375 17.094 1 54.06 335 GLU B O 1
ATOM 8550 N N . HIS B 1 336 ? -20.422 31.531 17.609 1 56.88 336 HIS B N 1
ATOM 8551 C CA . HIS B 1 336 ? -19.609 30.312 17.531 1 56.88 336 HIS B CA 1
ATOM 8552 C C . HIS B 1 336 ? -19.922 29.375 18.688 1 56.88 336 HIS B C 1
ATOM 8554 O O . HIS B 1 336 ? -19.875 28.156 18.531 1 56.88 336 HIS B O 1
ATOM 8560 N N . CYS B 1 337 ? -20.219 30.031 19.828 1 55.97 337 CYS B N 1
ATOM 8561 C CA . CYS B 1 337 ? -20.562 29.25 21.016 1 55.97 337 CYS B CA 1
ATOM 8562 C C . CYS B 1 337 ? -21.812 28.406 20.781 1 55.97 337 CYS B C 1
ATOM 8564 O O . CYS B 1 337 ? -21.844 27.234 21.141 1 55.97 337 CYS B O 1
ATOM 8566 N N . VAL B 1 338 ? -22.844 29.141 20.266 1 51.5 338 VAL B N 1
ATOM 8567 C CA . VAL B 1 338 ? -24.125 28.453 20.094 1 51.5 338 VAL B CA 1
ATOM 8568 C C . VAL B 1 338 ? -24.062 27.547 18.875 1 51.5 338 VAL B C 1
ATOM 8570 O O . VAL B 1 338 ? -24.625 26.453 18.891 1 51.5 338 VAL B O 1
ATOM 8573 N N . SER B 1 339 ? -23.391 28.031 17.906 1 54.56 339 SER B N 1
ATOM 8574 C CA . SER B 1 339 ? -23.422 27.281 16.672 1 54.56 339 SER B CA 1
ATOM 8575 C C . SER B 1 339 ? -22.328 26.203 16.641 1 54.56 339 SER B C 1
ATOM 8577 O O . SER B 1 339 ? -22.422 25.25 15.875 1 54.56 339 SER B O 1
ATOM 8579 N N . GLY B 1 340 ? -21.531 26.203 17.906 1 48.88 340 GLY B N 1
ATOM 8580 C CA . GLY B 1 340 ? -20.438 25.266 17.984 1 48.88 340 GLY B CA 1
ATOM 8581 C C . GLY B 1 340 ? -19.609 25.188 16.719 1 48.88 340 GLY B C 1
ATOM 8582 O O . GLY B 1 340 ? -19.047 24.141 16.391 1 48.88 340 GLY B O 1
ATOM 8583 N N . GLY B 1 341 ? -19.547 26.312 15.938 1 49.72 341 GLY B N 1
ATOM 8584 C CA . GLY B 1 341 ? -18.797 26.344 14.695 1 49.72 341 GLY B CA 1
ATOM 8585 C C . GLY B 1 341 ? -19.438 25.516 13.594 1 49.72 341 GLY B C 1
ATOM 8586 O O . GLY B 1 341 ? -18.844 25.328 12.531 1 49.72 341 GLY B O 1
ATOM 8587 N N . ALA B 1 342 ? -20.656 24.922 14.016 1 51.91 342 ALA B N 1
ATOM 8588 C CA . ALA B 1 342 ? -21.344 24.109 13.023 1 51.91 342 ALA B CA 1
ATOM 8589 C C . ALA B 1 342 ? -22.094 24.969 12.016 1 51.91 342 ALA B C 1
ATOM 8591 O O . ALA B 1 342 ? -22.594 26.047 12.352 1 51.91 342 ALA B O 1
ATOM 8592 N N . ALA B 1 343 ? -21.844 24.719 10.781 1 53.97 343 ALA B N 1
ATOM 8593 C CA . ALA B 1 343 ? -22.594 25.422 9.734 1 53.97 343 ALA B CA 1
ATOM 8594 C C . ALA B 1 343 ? -24.094 25.203 9.891 1 53.97 343 ALA B C 1
ATOM 8596 O O . ALA B 1 343 ? -24.891 26.078 9.539 1 53.97 343 ALA B O 1
ATOM 8597 N N . PHE B 1 344 ? -24.453 24.062 10.516 1 57.75 344 PHE B N 1
ATOM 8598 C CA . PHE B 1 344 ? -25.875 23.766 10.656 1 57.75 344 PHE B CA 1
ATOM 8599 C C . PHE B 1 344 ? -26.328 23.938 12.109 1 57.75 344 PHE B C 1
ATOM 8601 O O . PHE B 1 344 ? -25.578 23.625 13.031 1 57.75 344 PHE B O 1
ATOM 8608 N N . ARG B 1 345 ? -27.281 24.594 12.258 1 59.84 345 ARG B N 1
ATOM 8609 C CA . ARG B 1 345 ? -27.828 24.844 13.586 1 59.84 345 ARG B CA 1
ATOM 8610 C C . ARG B 1 345 ? -28.25 23.547 14.258 1 59.84 345 ARG B C 1
ATOM 8612 O O . ARG B 1 345 ? -28.75 22.625 13.602 1 59.84 345 ARG B O 1
ATOM 8619 N N . THR B 1 346 ? -27.75 23.359 15.43 1 63.91 346 THR B N 1
ATOM 8620 C CA . THR B 1 346 ? -28.062 22.172 16.219 1 63.91 346 THR B CA 1
ATOM 8621 C C . THR B 1 346 ? -28.922 22.531 17.422 1 63.91 346 THR B C 1
ATOM 8623 O O . THR B 1 346 ? -29.406 23.656 17.531 1 63.91 346 THR B O 1
ATOM 8626 N N . PHE B 1 347 ? -29.328 21.609 18.219 1 61.81 347 PHE B N 1
ATOM 8627 C CA . PHE B 1 347 ? -30.156 21.766 19.406 1 61.81 347 PHE B CA 1
ATOM 8628 C C . PHE B 1 347 ? -29.344 22.391 20.547 1 61.81 347 PHE B C 1
ATOM 8630 O O . PHE B 1 347 ? -29.75 22.312 21.703 1 61.81 347 PHE B O 1
ATOM 8637 N N . ARG B 1 348 ? -28.266 22.984 20.172 1 68.88 348 ARG B N 1
ATOM 8638 C CA . ARG B 1 348 ? -27.359 23.5 21.203 1 68.88 348 ARG B CA 1
ATOM 8639 C C . ARG B 1 348 ? -28 24.625 22 1 68.88 348 ARG B C 1
ATOM 8641 O O . ARG B 1 348 ? -27.688 24.812 23.172 1 68.88 348 ARG B O 1
ATOM 8648 N N . GLY B 1 349 ? -28.938 25.297 21.453 1 67.31 349 GLY B N 1
ATOM 8649 C CA . GLY B 1 349 ? -29.594 26.375 22.156 1 67.31 349 GLY B CA 1
ATOM 8650 C C . GLY B 1 349 ? -30.922 25.984 22.766 1 67.31 349 GLY B C 1
ATOM 8651 O O . GLY B 1 349 ? -31.641 26.828 23.297 1 67.31 349 GLY B O 1
ATOM 8652 N N . TYR B 1 350 ? -31.109 24.688 22.797 1 71.25 350 TYR B N 1
ATOM 8653 C CA . TYR B 1 350 ? -32.406 24.234 23.25 1 71.25 350 TYR B CA 1
ATOM 8654 C C . TYR B 1 350 ? -32.562 24.422 24.766 1 71.25 350 TYR B C 1
ATOM 8656 O O . TYR B 1 350 ? -31.75 23.922 25.531 1 71.25 350 TYR B O 1
ATOM 8664 N N . ARG B 1 351 ? -33.5 25.188 25.203 1 72.38 351 ARG B N 1
ATOM 8665 C CA . ARG B 1 351 ? -33.906 25.453 26.578 1 72.38 351 ARG B CA 1
ATOM 8666 C C . ARG B 1 351 ? -32.781 26.172 27.344 1 72.38 351 ARG B C 1
ATOM 8668 O O . ARG B 1 351 ? -32.656 26.016 28.562 1 72.38 351 ARG B O 1
ATOM 8675 N N . CYS B 1 352 ? -31.875 26.641 26.688 1 75.38 352 CYS B N 1
ATOM 8676 C CA . CYS B 1 352 ? -30.797 27.391 27.344 1 75.38 352 CYS B CA 1
ATOM 8677 C C . CYS B 1 352 ? -30.875 28.875 26.984 1 75.38 352 CYS B C 1
ATOM 8679 O O . CYS B 1 352 ? -31.391 29.234 25.922 1 75.38 352 CYS B O 1
ATOM 8681 N N . GLY B 1 353 ? -30.531 29.703 27.953 1 69.69 353 GLY B N 1
ATOM 8682 C CA . GLY B 1 353 ? -30.578 31.141 27.766 1 69.69 353 GLY B CA 1
ATOM 8683 C C . GLY B 1 353 ? -29.453 31.672 26.906 1 69.69 353 GLY B C 1
ATOM 8684 O O . GLY B 1 353 ? -28.656 30.891 26.359 1 69.69 353 GLY B O 1
ATOM 8685 N N . ALA B 1 354 ? -29.516 33.031 26.688 1 66.12 354 ALA B N 1
ATOM 8686 C CA . ALA B 1 354 ? -28.5 33.688 25.875 1 66.12 354 ALA B CA 1
ATOM 8687 C C . ALA B 1 354 ? -27.109 33.5 26.469 1 66.12 354 ALA B C 1
ATOM 8689 O O . ALA B 1 354 ? -26.906 33.594 27.672 1 66.12 354 ALA B O 1
ATOM 8690 N N . GLY B 1 355 ? -26.109 33 25.781 1 69.44 355 GLY B N 1
ATOM 8691 C CA . GLY B 1 355 ? -24.734 32.844 26.219 1 69.44 355 GLY B CA 1
ATOM 8692 C C . GLY B 1 355 ? -24.438 31.469 26.766 1 69.44 355 GLY B C 1
ATOM 8693 O O . GLY B 1 355 ? -23.344 31.203 27.266 1 69.44 355 GLY B O 1
ATOM 8694 N N . THR B 1 356 ? -25.562 30.719 26.844 1 76.62 356 THR B N 1
ATOM 8695 C CA . THR B 1 356 ? -25.359 29.359 27.359 1 76.62 356 THR B CA 1
ATOM 8696 C C . THR B 1 356 ? -25.719 28.328 26.281 1 76.62 356 THR B C 1
ATOM 8698 O O . THR B 1 356 ? -26.406 28.656 25.312 1 76.62 356 THR B O 1
ATOM 8701 N N . TYR B 1 357 ? -25.156 27.141 26.344 1 77 357 TYR B N 1
ATOM 8702 C CA . TYR B 1 357 ? -25.469 26.094 25.391 1 77 357 TYR B CA 1
ATOM 8703 C C . TYR B 1 357 ? -25.734 24.766 26.094 1 77 357 TYR B C 1
ATOM 8705 O O . TYR B 1 357 ? -25.281 24.547 27.219 1 77 357 TYR B O 1
ATOM 8713 N N . ASN B 1 358 ? -26.578 24 25.531 1 77.19 358 ASN B N 1
ATOM 8714 C CA . ASN B 1 358 ? -26.875 22.656 26.016 1 77.19 358 ASN B CA 1
ATOM 8715 C C . ASN B 1 358 ? -25.797 21.672 25.625 1 77.19 358 ASN B C 1
ATOM 8717 O O . ASN B 1 358 ? -25.562 21.422 24.438 1 77.19 358 ASN B O 1
ATOM 8721 N N . ASP B 1 359 ? -25.141 21.094 26.578 1 74.75 359 ASP B N 1
ATOM 8722 C CA . ASP B 1 359 ? -23.984 20.25 26.297 1 74.75 359 ASP B CA 1
ATOM 8723 C C . ASP B 1 359 ? -24.406 18.906 25.719 1 74.75 359 ASP B C 1
ATOM 8725 O O . ASP B 1 359 ? -23.578 18.156 25.188 1 74.75 359 ASP B O 1
ATOM 8729 N N . ALA B 1 360 ? -25.688 18.578 25.797 1 73.06 360 ALA B N 1
ATOM 8730 C CA . ALA B 1 360 ? -26.156 17.312 25.25 1 73.06 360 ALA B CA 1
ATOM 8731 C C . ALA B 1 360 ? -26.609 17.469 23.797 1 73.06 360 ALA B C 1
ATOM 8733 O O . ALA B 1 360 ? -26.938 16.5 23.125 1 73.06 360 ALA B O 1
ATOM 8734 N N . ALA B 1 361 ? -26.734 18.609 23.266 1 62.84 361 ALA B N 1
ATOM 8735 C CA . ALA B 1 361 ? -27.266 18.844 21.938 1 62.84 361 ALA B CA 1
ATOM 8736 C C . ALA B 1 361 ? -26.156 19.266 20.969 1 62.84 361 ALA B C 1
ATOM 8738 O O . ALA B 1 361 ? -26.391 19.406 19.766 1 62.84 361 ALA B O 1
ATOM 8739 N N . GLY B 1 362 ? -25.062 19.297 21.375 1 56.06 362 GLY B N 1
ATOM 8740 C CA . GLY B 1 362 ? -24.047 19.938 20.562 1 56.06 362 GLY B CA 1
ATOM 8741 C C . GLY B 1 362 ? -23 18.969 20.047 1 56.06 362 GLY B C 1
ATOM 8742 O O . GLY B 1 362 ? -21.828 19.328 19.891 1 56.06 362 GLY B O 1
ATOM 8743 N N . PHE B 1 363 ? -23.484 17.781 19.719 1 60.53 363 PHE B N 1
ATOM 8744 C CA . PHE B 1 363 ? -22.422 16.859 19.328 1 60.53 363 PHE B CA 1
ATOM 8745 C C . PHE B 1 363 ? -22.188 16.922 17.828 1 60.53 363 PHE B C 1
ATOM 8747 O O . PHE B 1 363 ? -22.906 16.266 17.062 1 60.53 363 PHE B O 1
ATOM 8754 N N . VAL B 1 364 ? -21.594 18.016 17.406 1 60.38 364 VAL B N 1
ATOM 8755 C CA . VAL B 1 364 ? -21.141 18.078 16.016 1 60.38 364 VAL B CA 1
ATOM 8756 C C . VAL B 1 364 ? -19.734 17.469 15.914 1 60.38 364 VAL B C 1
ATOM 8758 O O . VAL B 1 364 ? -18.922 17.641 16.812 1 60.38 364 VAL B O 1
ATOM 8761 N N . ILE B 1 365 ? -19.562 16.703 14.922 1 63.19 365 ILE B N 1
ATOM 8762 C CA . ILE B 1 365 ? -18.312 15.992 14.688 1 63.19 365 ILE B CA 1
ATOM 8763 C C . ILE B 1 365 ? -17.125 16.938 14.906 1 63.19 365 ILE B C 1
ATOM 8765 O O . ILE B 1 365 ? -16.156 16.578 15.57 1 63.19 365 ILE B O 1
ATOM 8769 N N . GLN B 1 366 ? -17.266 18.141 14.461 1 63.66 366 GLN B N 1
ATOM 8770 C CA . GLN B 1 366 ? -16.141 19.062 14.531 1 63.66 366 GLN B CA 1
ATOM 8771 C C . GLN B 1 366 ? -15.859 19.469 15.969 1 63.66 366 GLN B C 1
ATOM 8773 O O . GLN B 1 366 ? -14.703 19.609 16.359 1 63.66 366 GLN B O 1
ATOM 8778 N N . ALA B 1 367 ? -16.906 19.578 16.703 1 68.62 367 ALA B N 1
ATOM 8779 C CA . ALA B 1 367 ? -16.734 19.984 18.094 1 68.62 367 ALA B CA 1
ATOM 8780 C C . ALA B 1 367 ? -16.094 18.875 18.922 1 68.62 367 ALA B C 1
ATOM 8782 O O . ALA B 1 367 ? -15.336 19.156 19.844 1 68.62 367 ALA B O 1
ATOM 8783 N N . LEU B 1 368 ? -16.312 17.734 18.5 1 74.94 368 LEU B N 1
ATOM 8784 C CA . LEU B 1 368 ? -15.781 16.594 19.234 1 74.94 368 LEU B CA 1
ATOM 8785 C C . LEU B 1 368 ? -14.258 16.562 19.156 1 74.94 368 LEU B C 1
ATOM 8787 O O . LEU B 1 368 ? -13.586 16.188 20.125 1 74.94 368 LEU B O 1
ATOM 8791 N N . PHE B 1 369 ? -13.695 17.141 18.125 1 77.31 369 PHE B N 1
ATOM 8792 C CA . PHE B 1 369 ? -12.266 17 17.891 1 77.31 369 PHE B CA 1
ATOM 8793 C C . PHE B 1 369 ? -11.539 18.312 18.219 1 77.31 369 PHE B C 1
ATOM 8795 O O . PHE B 1 369 ? -10.32 18.312 18.406 1 77.31 369 PHE B O 1
ATOM 8802 N N . VAL B 1 370 ? -12.336 19.391 18.344 1 72.12 370 VAL B N 1
ATOM 8803 C CA . VAL B 1 370 ? -11.664 20.688 18.453 1 72.12 370 VAL B CA 1
ATOM 8804 C C . VAL B 1 370 ? -11.961 21.312 19.812 1 72.12 370 VAL B C 1
ATOM 8806 O O . VAL B 1 370 ? -11.125 22.031 20.359 1 72.12 370 VAL B O 1
ATOM 8809 N N . ALA B 1 371 ? -13.094 21.016 20.359 1 74.38 371 ALA B N 1
ATOM 8810 C CA . ALA B 1 371 ? -13.523 21.688 21.578 1 74.38 371 ALA B CA 1
ATOM 8811 C C . ALA B 1 371 ? -12.586 21.359 22.75 1 74.38 371 ALA B C 1
ATOM 8813 O O . ALA B 1 371 ? -12.109 20.219 22.859 1 74.38 371 ALA B O 1
ATOM 8814 N N . PRO B 1 372 ? -12.273 22.344 23.516 1 78.38 372 PRO B N 1
ATOM 8815 C CA . PRO B 1 372 ? -11.398 22.141 24.672 1 78.38 372 PRO B CA 1
ATOM 8816 C C . PRO B 1 372 ? -12.031 21.266 25.75 1 78.38 372 PRO B C 1
ATOM 8818 O O . PRO B 1 372 ? -13.203 20.906 25.641 1 78.38 372 PRO B O 1
ATOM 8821 N N . SER B 1 373 ? -11.164 20.969 26.688 1 83.38 373 SER B N 1
ATOM 8822 C CA . SER B 1 373 ? -11.625 20.156 27.812 1 83.38 373 SER B CA 1
ATOM 8823 C C . SER B 1 373 ? -12.734 20.875 28.594 1 83.38 373 SER B C 1
ATOM 8825 O O . SER B 1 373 ? -12.688 22.094 28.781 1 83.38 373 SER B O 1
ATOM 8827 N N . GLY B 1 374 ? -13.742 20.172 28.984 1 78.94 374 GLY B N 1
ATOM 8828 C CA . GLY B 1 374 ? -14.812 20.719 29.797 1 78.94 374 GLY B CA 1
ATOM 8829 C C . GLY B 1 374 ? -16.016 21.172 29 1 78.94 374 GLY B C 1
ATOM 8830 O O . GLY B 1 374 ? -17.062 21.5 29.562 1 78.94 374 GLY B O 1
ATOM 8831 N N . GLU B 1 375 ? -15.891 21.234 27.688 1 78.31 375 GLU B N 1
ATOM 8832 C CA . GLU B 1 375 ? -17 21.656 26.844 1 78.31 375 GLU B CA 1
ATOM 8833 C C . GLU B 1 375 ? -18.188 20.703 27 1 78.31 375 GLU B C 1
ATOM 8835 O O . GLU B 1 375 ? -19.344 21.141 26.953 1 78.31 375 GLU B O 1
ATOM 8840 N N . PHE B 1 376 ? -17.906 19.453 27.109 1 81.44 376 PHE B N 1
ATOM 8841 C CA . PHE B 1 376 ? -18.938 18.438 27.281 1 81.44 376 PHE B CA 1
ATOM 8842 C C . PHE B 1 376 ? -18.781 17.734 28.625 1 81.44 376 PHE B C 1
ATOM 8844 O O . PHE B 1 376 ? -17.656 17.438 29.062 1 81.44 376 PHE B O 1
ATOM 8851 N N . SER B 1 377 ? -19.859 17.578 29.312 1 84 377 SER B N 1
ATOM 8852 C CA . SER B 1 377 ? -19.812 16.812 30.562 1 84 377 SER B CA 1
ATOM 8853 C C . SER B 1 377 ? -19.641 15.328 30.297 1 84 377 SER B C 1
ATOM 8855 O O . SER B 1 377 ? -20.094 14.812 29.281 1 84 377 SER B O 1
ATOM 8857 N N . VAL B 1 378 ? -18.984 14.633 31.188 1 88.75 378 VAL B N 1
ATOM 8858 C CA . VAL B 1 378 ? -18.734 13.203 31.047 1 88.75 378 VAL B CA 1
ATOM 8859 C C . VAL B 1 378 ? -20.062 12.445 31.016 1 88.75 378 VAL B C 1
ATOM 8861 O O . VAL B 1 378 ? -20.219 11.477 30.266 1 88.75 378 VAL B O 1
ATOM 8864 N N . ARG B 1 379 ? -21.031 12.875 31.734 1 87.12 379 ARG B N 1
ATOM 8865 C CA . ARG B 1 379 ? -22.328 12.219 31.797 1 87.12 379 ARG B CA 1
ATOM 8866 C C . ARG B 1 379 ? -23.047 12.312 30.453 1 87.12 379 ARG B C 1
ATOM 8868 O O . ARG B 1 379 ? -23.625 11.328 29.984 1 87.12 379 ARG B O 1
ATOM 8875 N N . THR B 1 380 ? -23 13.453 29.938 1 85.12 380 THR B N 1
ATOM 8876 C CA . THR B 1 380 ? -23.656 13.648 28.641 1 85.12 380 THR B CA 1
ATOM 8877 C C . THR B 1 380 ? -22.953 12.859 27.547 1 85.12 380 THR B C 1
ATOM 8879 O O . THR B 1 380 ? -23.609 12.305 26.656 1 85.12 380 THR B O 1
ATOM 8882 N N . LEU B 1 381 ? -21.656 12.828 27.625 1 88.5 381 LEU B N 1
ATOM 8883 C CA . LEU B 1 381 ? -20.891 12.094 26.625 1 88.5 381 LEU B CA 1
ATOM 8884 C C . LEU B 1 381 ? -21.203 10.602 26.688 1 88.5 381 LEU B C 1
ATOM 8886 O O . LEU B 1 381 ? -21.344 9.945 25.656 1 88.5 381 LEU B O 1
ATOM 8890 N N . VAL B 1 382 ? -21.266 10.094 27.812 1 91.25 382 VAL B N 1
ATOM 8891 C CA . VAL B 1 382 ? -21.516 8.672 27.984 1 91.25 382 VAL B CA 1
ATOM 8892 C C . VAL B 1 382 ? -22.938 8.344 27.531 1 91.25 382 VAL B C 1
ATOM 8894 O O . VAL B 1 382 ? -23.172 7.332 26.859 1 91.25 382 VAL B O 1
ATOM 8897 N N . ALA B 1 383 ? -23.891 9.156 27.906 1 89.12 383 ALA B N 1
ATOM 8898 C CA . ALA B 1 383 ? -25.281 8.93 27.516 1 89.12 383 ALA B CA 1
ATOM 8899 C C . ALA B 1 383 ? -25.453 9 26.016 1 89.12 383 ALA B C 1
ATOM 8901 O O . ALA B 1 383 ? -26.094 8.133 25.406 1 89.12 383 ALA B O 1
ATOM 8902 N N . TYR B 1 384 ? -24.906 9.992 25.453 1 88.25 384 TYR B N 1
ATOM 8903 C CA . TYR B 1 384 ? -25 10.156 24.016 1 88.25 384 TYR B CA 1
ATOM 8904 C C . TYR B 1 384 ? -24.328 9 23.297 1 88.25 384 TYR B C 1
ATOM 8906 O O . TYR B 1 384 ? -24.875 8.461 22.328 1 88.25 384 TYR B O 1
ATOM 8914 N N . SER B 1 385 ? -23.141 8.641 23.75 1 91.62 385 SER B N 1
ATOM 8915 C CA . SER B 1 385 ? -22.391 7.566 23.109 1 91.62 385 SER B CA 1
ATOM 8916 C C . SER B 1 385 ? -23.141 6.238 23.203 1 91.62 385 SER B C 1
ATOM 8918 O O . SER B 1 385 ? -23.125 5.445 22.266 1 91.62 385 SER B O 1
ATOM 8920 N N . ALA B 1 386 ? -23.719 5.996 24.25 1 92.31 386 ALA B N 1
ATOM 8921 C CA . ALA B 1 386 ? -24.453 4.746 24.438 1 92.31 386 ALA B CA 1
ATOM 8922 C C . ALA B 1 386 ? -25.641 4.676 23.484 1 92.31 386 ALA B C 1
ATOM 8924 O O . ALA B 1 386 ? -25.875 3.648 22.828 1 92.31 386 ALA B O 1
ATOM 8925 N N . VAL B 1 387 ? -26.375 5.746 23.422 1 91.88 387 VAL B N 1
ATOM 8926 C CA . VAL B 1 387 ? -27.547 5.793 22.547 1 91.88 387 VAL B CA 1
ATOM 8927 C C . VAL B 1 387 ? -27.094 5.691 21.094 1 91.88 387 VAL B C 1
ATOM 8929 O O . VAL B 1 387 ? -27.672 4.945 20.297 1 91.88 387 VAL B O 1
ATOM 8932 N N . TYR B 1 388 ? -26.062 6.438 20.812 1 93.06 388 TYR B N 1
ATOM 8933 C CA . TYR B 1 388 ? -25.531 6.449 19.453 1 93.06 388 TYR B CA 1
ATOM 8934 C C . TYR B 1 388 ? -25.047 5.062 19.047 1 93.06 388 TYR B C 1
ATOM 8936 O O . TYR B 1 388 ? -25.328 4.602 17.938 1 93.06 388 TYR B O 1
ATOM 8944 N N . TYR B 1 389 ? -24.344 4.398 19.938 1 95.88 389 TYR B N 1
ATOM 8945 C CA . TYR B 1 389 ? -23.812 3.057 19.734 1 95.88 389 TYR B CA 1
ATOM 8946 C C . TYR B 1 389 ? -24.922 2.055 19.469 1 95.88 389 TYR B C 1
ATOM 8948 O O . TYR B 1 389 ? -24.859 1.291 18.5 1 95.88 389 TYR B O 1
ATOM 8956 N N . LEU B 1 390 ? -25.938 2.08 20.188 1 96 390 LEU B N 1
ATOM 8957 C CA . LEU B 1 390 ? -27.031 1.124 20.078 1 96 390 LEU B CA 1
ATOM 8958 C C . LEU B 1 390 ? -27.859 1.381 18.828 1 96 390 LEU B C 1
ATOM 8960 O O . LEU B 1 390 ? -28.203 0.443 18.109 1 96 390 LEU B O 1
ATOM 8964 N N . LEU B 1 391 ? -28.125 2.643 18.562 1 96.38 391 LEU B N 1
ATOM 8965 C CA . LEU B 1 391 ? -28.906 2.973 17.375 1 96.38 391 LEU B CA 1
ATOM 8966 C C . LEU B 1 391 ? -28.141 2.639 16.094 1 96.38 391 LEU B C 1
ATOM 8968 O O . LEU B 1 391 ? -28.734 2.209 15.109 1 96.38 391 LEU B O 1
ATOM 8972 N N . ALA B 1 392 ? -26.859 2.85 16.172 1 96.5 392 ALA B N 1
ATOM 8973 C CA . ALA B 1 392 ? -26.031 2.504 15.016 1 96.5 392 ALA B CA 1
ATOM 8974 C C . ALA B 1 392 ? -26.047 1.002 14.758 1 96.5 392 ALA B C 1
ATOM 8976 O O . ALA B 1 392 ? -26.141 0.567 13.609 1 96.5 392 ALA B O 1
ATOM 8977 N N . ALA B 1 393 ? -25.938 0.204 15.805 1 96.69 393 ALA B N 1
ATOM 8978 C CA . ALA B 1 393 ? -25.938 -1.252 15.688 1 96.69 393 ALA B CA 1
ATOM 8979 C C . ALA B 1 393 ? -27.281 -1.757 15.148 1 96.69 393 ALA B C 1
ATOM 8981 O O . ALA B 1 393 ? -27.328 -2.748 14.414 1 96.69 393 ALA B O 1
ATOM 8982 N N . LEU B 1 394 ? -28.328 -1.029 15.469 1 96.19 394 LEU B N 1
ATOM 8983 C CA . LEU B 1 394 ? -29.656 -1.416 15.008 1 96.19 394 LEU B CA 1
ATOM 8984 C C . LEU B 1 394 ? -29.875 -0.988 13.562 1 96.19 394 LEU B C 1
ATOM 8986 O O . LEU B 1 394 ? -30.594 -1.665 12.812 1 96.19 394 LEU B O 1
ATOM 8990 N N . THR B 1 395 ? -29.281 0.087 13.211 1 97 395 THR B N 1
ATOM 8991 C CA . THR B 1 395 ? -29.531 0.664 11.891 1 97 395 THR B CA 1
ATOM 8992 C C . THR B 1 395 ? -28.734 -0.076 10.82 1 97 395 THR B C 1
ATOM 8994 O O . THR B 1 395 ? -29.219 -0.296 9.711 1 97 395 THR B O 1
ATOM 8997 N N . TYR B 1 396 ? -27.5 -0.456 11.164 1 96.56 396 TYR B N 1
ATOM 8998 C CA . TYR B 1 396 ? -26.656 -1.112 10.172 1 96.56 396 TYR B CA 1
ATOM 8999 C C . TYR B 1 396 ? -27.219 -2.469 9.781 1 96.56 396 TYR B C 1
ATOM 9001 O O . TYR B 1 396 ? -27.484 -3.312 10.641 1 96.56 396 TYR B O 1
ATOM 9009 N N . GLY B 1 397 ? -27.484 -2.666 8.562 1 94 397 GLY B N 1
ATOM 9010 C CA . GLY B 1 397 ? -28.078 -3.895 8.055 1 94 397 GLY B CA 1
ATOM 9011 C C . GLY B 1 397 ? -29.531 -3.742 7.652 1 94 397 GLY B C 1
ATOM 9012 O O . GLY B 1 397 ? -30.094 -4.625 7.012 1 94 397 GLY B O 1
ATOM 9013 N N . ALA B 1 398 ? -30.141 -2.646 8.016 1 95.06 398 ALA B N 1
ATOM 9014 C CA . ALA B 1 398 ? -31.516 -2.381 7.633 1 95.06 398 ALA B CA 1
ATOM 9015 C C . ALA B 1 398 ? -31.641 -2.148 6.133 1 95.06 398 ALA B C 1
ATOM 9017 O O . ALA B 1 398 ? -30.641 -2.098 5.422 1 95.06 398 ALA B O 1
ATOM 9018 N N . PHE B 1 399 ? -32.844 -2.041 5.676 1 95.12 399 PHE B N 1
ATOM 9019 C CA . PHE B 1 399 ? -33.156 -1.951 4.25 1 95.12 399 PHE B CA 1
ATOM 9020 C C . PHE B 1 399 ? -32.906 -0.536 3.736 1 95.12 399 PHE B C 1
ATOM 9022 O O . PHE B 1 399 ? -33.812 0.085 3.17 1 95.12 399 PHE B O 1
ATOM 9029 N N . ILE B 1 400 ? -31.734 -0.031 3.908 1 96.94 400 ILE B N 1
ATOM 9030 C CA . ILE B 1 400 ? -31.219 1.261 3.463 1 96.94 400 ILE B CA 1
ATOM 9031 C C . ILE B 1 400 ? -29.734 1.14 3.133 1 96.94 400 ILE B C 1
ATOM 9033 O O . ILE B 1 400 ? -29.062 0.23 3.617 1 96.94 400 ILE B O 1
ATOM 9037 N N . PRO B 1 401 ? -29.219 1.997 2.203 1 97.38 401 PRO B N 1
ATOM 9038 C CA . PRO B 1 401 ? -27.766 2.059 2.051 1 97.38 401 PRO B CA 1
ATOM 9039 C C . PRO B 1 401 ? -27.062 2.719 3.242 1 97.38 401 PRO B C 1
ATOM 9041 O O . PRO B 1 401 ? -27.219 3.926 3.457 1 97.38 401 PRO B O 1
ATOM 9044 N N . SER B 1 402 ? -26.391 1.924 4.012 1 95.25 402 SER B N 1
ATOM 9045 C CA . SER B 1 402 ? -25.844 2.463 5.258 1 95.25 402 SER B CA 1
ATOM 9046 C C . SER B 1 402 ? -24.375 2.102 5.43 1 95.25 402 SER B C 1
ATOM 9048 O O . SER B 1 402 ? -23.984 0.963 5.18 1 95.25 402 SER B O 1
ATOM 9050 N N . GLY B 1 403 ? -23.562 3.074 5.762 1 93.5 403 GLY B N 1
ATOM 9051 C CA . GLY B 1 403 ? -22.172 2.887 6.105 1 93.5 403 GLY B CA 1
ATOM 9052 C C . GLY B 1 403 ? -21.891 3.072 7.586 1 93.5 403 GLY B C 1
ATOM 9053 O O . GLY B 1 403 ? -22.719 3.604 8.32 1 93.5 403 GLY B O 1
ATOM 9054 N N . LEU B 1 404 ? -20.688 2.68 8.008 1 93.75 404 LEU B N 1
ATOM 9055 C CA . LEU B 1 404 ? -20.391 2.672 9.438 1 93.75 404 LEU B CA 1
ATOM 9056 C C . LEU B 1 404 ? -19.203 3.586 9.75 1 93.75 404 LEU B C 1
ATOM 9058 O O . LEU B 1 404 ? -18.875 3.807 10.914 1 93.75 404 LEU B O 1
ATOM 9062 N N . PHE B 1 405 ? -18.594 4.16 8.805 1 90.88 405 PHE B N 1
ATOM 9063 C CA . PHE B 1 405 ? -17.359 4.906 9.055 1 90.88 405 PHE B CA 1
ATOM 9064 C C . PHE B 1 405 ? -17.641 6.145 9.898 1 90.88 405 PHE B C 1
ATOM 9066 O O . PHE B 1 405 ? -16.969 6.383 10.898 1 90.88 405 PHE B O 1
ATOM 9073 N N . THR B 1 406 ? -18.625 6.902 9.508 1 88.44 406 THR B N 1
ATOM 9074 C CA . THR B 1 406 ? -18.984 8.102 10.25 1 88.44 406 THR B CA 1
ATOM 9075 C C . THR B 1 406 ? -19.422 7.75 11.672 1 88.44 406 THR B C 1
ATOM 9077 O O . THR B 1 406 ? -19.078 8.453 12.625 1 88.44 406 THR B O 1
ATOM 9080 N N . VAL B 1 407 ? -20.094 6.711 11.758 1 91.12 407 VAL B N 1
ATOM 9081 C CA . VAL B 1 407 ? -20.547 6.223 13.055 1 91.12 407 VAL B CA 1
ATOM 9082 C C . VAL B 1 407 ? -19.344 5.891 13.938 1 91.12 407 VAL B C 1
ATOM 9084 O O . VAL B 1 407 ? -19.328 6.234 15.125 1 91.12 407 VAL B O 1
ATOM 9087 N N . GLY B 1 408 ? -18.391 5.25 13.305 1 92.88 408 GLY B N 1
ATOM 9088 C CA . GLY B 1 408 ? -17.188 4.895 14.047 1 92.88 408 GLY B CA 1
ATOM 9089 C C . GLY B 1 408 ? -16.391 6.102 14.523 1 92.88 408 GLY B C 1
ATOM 9090 O O . GLY B 1 408 ? -15.844 6.098 15.625 1 92.88 408 GLY B O 1
ATOM 9091 N N . ILE B 1 409 ? -16.422 7.109 13.734 1 90.31 409 ILE B N 1
ATOM 9092 C CA . ILE B 1 409 ? -15.672 8.32 14.07 1 90.31 409 ILE B CA 1
ATOM 9093 C C . ILE B 1 409 ? -16.375 9.062 15.211 1 90.31 409 ILE B C 1
ATOM 9095 O O . ILE B 1 409 ? -15.734 9.516 16.156 1 90.31 409 ILE B O 1
ATOM 9099 N N . ILE B 1 410 ? -17.719 9.141 15.156 1 89.06 410 ILE B N 1
ATOM 9100 C CA . ILE B 1 410 ? -18.484 9.891 16.156 1 89.06 410 ILE B CA 1
ATOM 9101 C C . ILE B 1 410 ? -18.484 9.148 17.484 1 89.06 410 ILE B C 1
ATOM 9103 O O . ILE B 1 410 ? -18.125 9.711 18.516 1 89.06 410 ILE B O 1
ATOM 9107 N N . PHE B 1 411 ? -18.844 7.938 17.453 1 93.94 411 PHE B N 1
ATOM 9108 C CA . PHE B 1 411 ? -18.828 7.172 18.703 1 93.94 411 PHE B CA 1
ATOM 9109 C C . PHE B 1 411 ? -17.422 7.07 19.266 1 93.94 411 PHE B C 1
ATOM 9111 O O . PHE B 1 411 ? -17.219 7.277 20.469 1 93.94 411 PHE B O 1
ATOM 9118 N N . GLY B 1 412 ? -16.484 6.629 18.359 1 94.06 412 GLY B N 1
ATOM 9119 C CA . GLY B 1 412 ? -15.109 6.52 18.812 1 94.06 412 GLY B CA 1
ATOM 9120 C C . GLY B 1 412 ? -14.555 7.82 19.359 1 94.06 412 GLY B C 1
ATOM 9121 O O . GLY B 1 412 ? -13.789 7.816 20.328 1 94.06 412 GLY B O 1
ATOM 9122 N N . GLY B 1 413 ? -14.914 8.898 18.656 1 91.56 413 GLY B N 1
ATOM 9123 C CA . GLY B 1 413 ? -14.508 10.203 19.141 1 91.56 413 GLY B CA 1
ATOM 9124 C C . GLY B 1 413 ? -15.078 10.523 20.516 1 91.56 413 GLY B C 1
ATOM 9125 O O . GLY B 1 413 ? -14.375 11.07 21.375 1 91.56 413 GLY B O 1
ATOM 9126 N N . CYS B 1 414 ? -16.328 10.203 20.734 1 92 414 CYS B N 1
ATOM 9127 C CA . CYS B 1 414 ? -16.953 10.398 22.047 1 92 414 CYS B CA 1
ATOM 9128 C C . CYS B 1 414 ? -16.281 9.539 23.109 1 92 414 CYS B C 1
ATOM 9130 O O . CYS B 1 414 ? -16 10.008 24.203 1 92 414 CYS B O 1
ATOM 9132 N N . PHE B 1 415 ? -16.031 8.383 22.719 1 94.44 415 PHE B N 1
ATOM 9133 C CA . PHE B 1 415 ? -15.359 7.453 23.625 1 94.44 415 PHE B CA 1
ATOM 9134 C C . PHE B 1 415 ? -13.984 7.977 24.031 1 94.44 415 PHE B C 1
ATOM 9136 O O . PHE B 1 415 ? -13.641 7.969 25.219 1 94.44 415 PHE B O 1
ATOM 9143 N N . GLY B 1 416 ? -13.234 8.398 23.062 1 93.69 416 GLY B N 1
ATOM 9144 C CA . GLY B 1 416 ? -11.93 8.977 23.344 1 93.69 416 GLY B CA 1
ATOM 9145 C C . GLY B 1 416 ? -11.992 10.195 24.25 1 93.69 416 GLY B C 1
ATOM 9146 O O . GLY B 1 416 ? -11.156 10.359 25.141 1 93.69 416 GLY B O 1
ATOM 9147 N N . ARG B 1 417 ? -12.969 11.016 24.047 1 91.12 417 ARG B N 1
ATOM 9148 C CA . ARG B 1 417 ? -13.133 12.219 24.859 1 91.12 417 ARG B CA 1
ATOM 9149 C C . ARG B 1 417 ? -13.516 11.859 26.297 1 91.12 417 ARG B C 1
ATOM 9151 O O . ARG B 1 417 ? -13.094 12.531 27.25 1 91.12 417 ARG B O 1
ATOM 9158 N N . VAL B 1 418 ? -14.352 10.914 26.469 1 93.31 418 VAL B N 1
ATOM 9159 C CA . VAL B 1 418 ? -14.734 10.469 27.797 1 93.31 418 VAL B CA 1
ATOM 9160 C C . VAL B 1 418 ? -13.492 10.047 28.578 1 93.31 418 VAL B C 1
ATOM 9162 O O . VAL B 1 418 ? -13.312 10.445 29.734 1 93.31 418 VAL B O 1
ATOM 9165 N N . VAL B 1 419 ? -12.68 9.297 27.938 1 92.56 419 VAL B N 1
ATOM 9166 C CA . VAL B 1 419 ? -11.469 8.82 28.578 1 92.56 419 VAL B CA 1
ATOM 9167 C C . VAL B 1 419 ? -10.555 10.008 28.906 1 92.56 419 VAL B C 1
ATOM 9169 O O . VAL B 1 419 ? -9.969 10.07 29.984 1 92.56 419 VAL B O 1
ATOM 9172 N N . ALA B 1 420 ? -10.484 10.906 27.984 1 90.62 420 ALA B N 1
ATOM 9173 C CA . ALA B 1 420 ? -9.648 12.086 28.203 1 90.62 420 ALA B CA 1
ATOM 9174 C C . ALA B 1 420 ? -10.141 12.898 29.391 1 90.62 420 ALA B C 1
ATOM 9176 O O . ALA B 1 420 ? -9.344 13.344 30.219 1 90.62 420 ALA B O 1
ATOM 9177 N N . GLU B 1 421 ? -11.445 13.094 29.5 1 91 421 GLU B N 1
ATOM 9178 C CA . GLU B 1 421 ? -12.031 13.875 30.578 1 91 421 GLU B CA 1
ATOM 9179 C C . GLU B 1 421 ? -11.859 13.164 31.922 1 91 421 GLU B C 1
ATOM 9181 O O . GLU B 1 421 ? -11.648 13.812 32.938 1 91 421 GLU B O 1
ATOM 9186 N N . LEU B 1 422 ? -11.945 11.914 31.906 1 91.88 422 LEU B N 1
ATOM 9187 C CA . LEU B 1 422 ? -11.75 11.148 33.125 1 91.88 422 LEU B CA 1
ATOM 9188 C C . LEU B 1 422 ? -10.297 11.227 33.594 1 91.88 422 LEU B C 1
ATOM 9190 O O . LEU B 1 422 ? -10.023 11.383 34.781 1 91.88 422 LEU B O 1
ATOM 9194 N N . LEU B 1 423 ? -9.445 11.117 32.688 1 89.25 423 LEU B N 1
ATOM 9195 C CA . LEU B 1 423 ? -8.023 11.203 33 1 89.25 423 LEU B CA 1
ATOM 9196 C C . LEU B 1 423 ? -7.656 12.609 33.469 1 89.25 423 LEU B C 1
ATOM 9198 O O . LEU B 1 423 ? -6.816 12.781 34.344 1 89.25 423 LEU B O 1
ATOM 9202 N N . ALA B 1 424 ? -8.203 13.562 32.781 1 87.5 424 ALA B N 1
ATOM 9203 C CA . ALA B 1 424 ? -7.984 14.945 33.219 1 87.5 424 ALA B CA 1
ATOM 9204 C C . ALA B 1 424 ? -8.523 15.188 34.625 1 87.5 424 ALA B C 1
ATOM 9206 O O . ALA B 1 424 ? -7.891 15.883 35.406 1 87.5 424 ALA B O 1
ATOM 9207 N N . GLY B 1 425 ? -9.688 14.68 34.875 1 87.56 425 GLY B N 1
ATOM 9208 C CA . GLY B 1 425 ? -10.258 14.797 36.219 1 87.56 425 GLY B CA 1
ATOM 9209 C C . GLY B 1 425 ? -9.422 14.117 37.281 1 87.56 425 GLY B C 1
ATOM 9210 O O . GLY B 1 425 ? -9.375 14.586 38.438 1 87.56 425 GLY B O 1
ATOM 9211 N N . ALA B 1 426 ? -8.742 13.094 36.906 1 88.31 426 ALA B N 1
ATOM 9212 C CA . ALA B 1 426 ? -7.879 12.375 37.844 1 88.31 426 ALA B CA 1
ATOM 9213 C C . ALA B 1 426 ? -6.504 13.023 37.938 1 88.31 426 ALA B C 1
ATOM 9215 O O . ALA B 1 426 ? -5.652 12.586 38.719 1 88.31 426 ALA B O 1
ATOM 9216 N N . GLY B 1 427 ? -6.242 13.992 37.125 1 84.06 427 GLY B N 1
ATOM 9217 C CA . GLY B 1 427 ? -4.984 14.727 37.156 1 84.06 427 GLY B CA 1
ATOM 9218 C C . GLY B 1 427 ? -3.867 14.016 36.438 1 84.06 427 GLY B C 1
ATOM 9219 O O . GLY B 1 427 ? -2.691 14.32 36.625 1 84.06 427 GLY B O 1
ATOM 9220 N N . LEU B 1 428 ? -4.246 13.141 35.656 1 83.25 428 LEU B N 1
ATOM 9221 C CA . LEU B 1 428 ? -3.23 12.336 34.969 1 83.25 428 LEU B CA 1
ATOM 9222 C C . LEU B 1 428 ? -2.805 12.977 33.656 1 83.25 428 LEU B C 1
ATOM 9224 O O . LEU B 1 428 ? -1.728 12.68 33.156 1 83.25 428 LEU B O 1
ATOM 9228 N N . ILE B 1 429 ? -3.682 13.797 33.094 1 80.31 429 ILE B N 1
ATOM 9229 C CA . ILE B 1 429 ? -3.33 14.531 31.875 1 80.31 429 ILE B CA 1
ATOM 9230 C C . ILE B 1 429 ? -3.57 16.016 32.094 1 80.31 429 ILE B C 1
ATOM 9232 O O . ILE B 1 429 ? -4.363 16.422 32.938 1 80.31 429 ILE B O 1
ATOM 9236 N N . ASP B 1 430 ? -2.771 16.812 31.297 1 77.25 430 ASP B N 1
ATOM 9237 C CA . ASP B 1 430 ? -2.947 18.25 31.359 1 77.25 430 ASP B CA 1
ATOM 9238 C C . ASP B 1 430 ? -4.105 18.703 30.469 1 77.25 430 ASP B C 1
ATOM 9240 O O . ASP B 1 430 ? -3.945 18.844 29.25 1 77.25 430 ASP B O 1
ATOM 9244 N N . ALA B 1 431 ? -5.172 18.969 31.125 1 75.62 431 ALA B N 1
ATOM 9245 C CA . ALA B 1 431 ? -6.383 19.359 30.406 1 75.62 431 ALA B CA 1
ATOM 9246 C C . ALA B 1 431 ? -6.188 20.688 29.688 1 75.62 431 ALA B C 1
ATOM 9248 O O . ALA B 1 431 ? -6.906 21 28.734 1 75.62 431 ALA B O 1
ATOM 9249 N N . GLY B 1 432 ? -5.172 21.453 30.125 1 69 432 GLY B N 1
ATOM 9250 C CA . GLY B 1 432 ? -4.941 22.766 29.562 1 69 432 GLY B CA 1
ATOM 9251 C C . GLY B 1 432 ? -4.094 22.734 28.297 1 69 432 GLY B C 1
ATOM 9252 O O . GLY B 1 432 ? -4.027 23.719 27.562 1 69 432 GLY B O 1
ATOM 9253 N N . ALA B 1 433 ? -3.568 21.656 28.078 1 70.88 433 ALA B N 1
ATOM 9254 C CA . ALA B 1 433 ? -2.76 21.578 26.859 1 70.88 433 ALA B CA 1
ATOM 9255 C C . ALA B 1 433 ? -3.637 21.625 25.609 1 70.88 433 ALA B C 1
ATOM 9257 O O . ALA B 1 433 ? -4.605 20.859 25.5 1 70.88 433 ALA B O 1
ATOM 9258 N N . PRO B 1 434 ? -3.295 22.609 24.781 1 70.12 434 PRO B N 1
ATOM 9259 C CA . PRO B 1 434 ? -4.148 22.766 23.609 1 70.12 434 PRO B CA 1
ATOM 9260 C C . PRO B 1 434 ? -4.211 21.5 22.75 1 70.12 434 PRO B C 1
ATOM 9262 O O . PRO B 1 434 ? -3.172 20.922 22.438 1 70.12 434 PRO B O 1
ATOM 9265 N N . GLY B 1 435 ? -5.414 20.984 22.484 1 75.12 435 GLY B N 1
ATOM 9266 C CA . GLY B 1 435 ? -5.648 19.922 21.531 1 75.12 435 GLY B CA 1
ATOM 9267 C C . GLY B 1 435 ? -5.535 18.531 22.141 1 75.12 435 GLY B C 1
ATOM 9268 O O . GLY B 1 435 ? -5.719 17.531 21.438 1 75.12 435 GLY B O 1
ATOM 9269 N N . ILE B 1 436 ? -5.258 18.484 23.422 1 79.88 436 ILE B N 1
ATOM 9270 C CA . ILE B 1 436 ? -5.02 17.172 24.031 1 79.88 436 ILE B CA 1
ATOM 9271 C C . ILE B 1 436 ? -6.301 16.344 24 1 79.88 436 ILE B C 1
ATOM 9273 O O . ILE B 1 436 ? -6.273 15.156 23.703 1 79.88 436 ILE B O 1
ATOM 9277 N N . VAL B 1 437 ? -7.406 16.984 24.344 1 83 437 VAL B N 1
ATOM 9278 C CA . VAL B 1 437 ? -8.68 16.266 24.359 1 83 437 VAL B CA 1
ATOM 9279 C C . VAL B 1 437 ? -9.047 15.836 22.938 1 83 437 VAL B C 1
ATOM 9281 O O . VAL B 1 437 ? -9.594 14.75 22.734 1 83 437 VAL B O 1
ATOM 9284 N N . GLY B 1 438 ? -8.758 16.672 21.969 1 83.31 438 GLY B N 1
ATOM 9285 C CA . GLY B 1 438 ? -8.969 16.328 20.578 1 83.31 438 GLY B CA 1
ATOM 9286 C C . GLY B 1 438 ? -8.141 15.141 20.125 1 83.31 438 GLY B C 1
ATOM 9287 O O . GLY B 1 438 ? -8.602 14.328 19.312 1 83.31 438 GLY B O 1
ATOM 9288 N N . MET B 1 439 ? -6.98 15.07 20.656 1 85.56 439 MET B N 1
ATOM 9289 C CA . MET B 1 439 ? -6.102 13.953 20.312 1 85.56 439 MET B CA 1
ATOM 9290 C C . MET B 1 439 ? -6.668 12.641 20.844 1 85.56 439 MET B C 1
ATOM 9292 O O . MET B 1 439 ? -6.645 11.625 20.156 1 85.56 439 MET B O 1
ATOM 9296 N N . TYR B 1 440 ? -7.145 12.688 21.984 1 89.44 440 TYR B N 1
ATOM 9297 C CA . TYR B 1 440 ? -7.75 11.492 22.547 1 89.44 440 TYR B CA 1
ATOM 9298 C C . TYR B 1 440 ? -9.016 11.109 21.797 1 89.44 440 TYR B C 1
ATOM 9300 O O . TYR B 1 440 ? -9.312 9.922 21.641 1 89.44 440 TYR B O 1
ATOM 9308 N N . ALA B 1 441 ? -9.766 12.102 21.375 1 90.44 441 ALA B N 1
ATOM 9309 C CA . ALA B 1 441 ? -10.945 11.82 20.562 1 90.44 441 ALA B CA 1
ATOM 9310 C C . ALA B 1 441 ? -10.562 11.109 19.266 1 90.44 441 ALA B C 1
ATOM 9312 O O . ALA B 1 441 ? -11.227 10.164 18.859 1 90.44 441 ALA B O 1
ATOM 9313 N N . LEU B 1 442 ? -9.508 11.578 18.672 1 90.5 442 LEU B N 1
ATOM 9314 C CA . LEU B 1 442 ? -9.039 10.977 17.438 1 90.5 442 LEU B CA 1
ATOM 9315 C C . LEU B 1 442 ? -8.562 9.547 17.672 1 90.5 442 LEU B C 1
ATOM 9317 O O . LEU B 1 442 ? -8.867 8.641 16.891 1 90.5 442 LEU B O 1
ATOM 9321 N N . MET B 1 443 ? -7.828 9.352 18.75 1 93.25 443 MET B N 1
ATOM 9322 C CA . MET B 1 443 ? -7.355 8.008 19.078 1 93.25 443 MET B CA 1
ATOM 9323 C C . MET B 1 443 ? -8.516 7.09 19.422 1 93.25 443 MET B C 1
ATOM 9325 O O . MET B 1 443 ? -8.469 5.887 19.156 1 93.25 443 MET B O 1
ATOM 9329 N N . GLY B 1 444 ? -9.477 7.668 20.062 1 95.38 444 GLY B N 1
ATOM 9330 C CA . GLY B 1 444 ? -10.68 6.895 20.312 1 95.38 444 GLY B CA 1
ATOM 9331 C C . GLY B 1 444 ? -11.391 6.453 19.047 1 95.38 444 GLY B C 1
ATOM 9332 O O . GLY B 1 444 ? -11.828 5.305 18.953 1 95.38 444 GLY B O 1
ATOM 9333 N N . ALA B 1 445 ? -11.531 7.328 18.141 1 94.5 445 ALA B N 1
ATOM 9334 C CA . ALA B 1 445 ? -12.109 6.984 16.844 1 94.5 445 ALA B CA 1
ATOM 9335 C C . ALA B 1 445 ? -11.328 5.867 16.172 1 94.5 445 ALA B C 1
ATOM 9337 O O . ALA B 1 445 ? -11.914 4.906 15.656 1 94.5 445 ALA B O 1
ATOM 9338 N N . ALA B 1 446 ? -10.016 6.016 16.203 1 96.25 446 ALA B N 1
ATOM 9339 C CA . ALA B 1 446 ? -9.148 5.016 15.594 1 96.25 446 ALA B CA 1
ATOM 9340 C C . ALA B 1 446 ? -9.312 3.658 16.266 1 96.25 446 ALA B C 1
ATOM 9342 O O . ALA B 1 446 ? -9.367 2.625 15.602 1 96.25 446 ALA B O 1
ATOM 9343 N N . SER B 1 447 ? -9.367 3.65 17.547 1 97.12 447 SER B N 1
ATOM 9344 C CA . SER B 1 447 ? -9.445 2.4 18.297 1 97.12 447 SER B CA 1
ATOM 9345 C C . SER B 1 447 ? -10.75 1.667 18 1 97.12 447 SER B C 1
ATOM 9347 O O . SER B 1 447 ? -10.75 0.456 17.781 1 97.12 447 SER B O 1
ATOM 9349 N N . PHE B 1 448 ? -11.82 2.363 18.031 1 96.94 448 PHE B N 1
ATOM 9350 C CA . PHE B 1 448 ? -13.109 1.736 17.75 1 96.94 448 PHE B CA 1
ATOM 9351 C C . PHE B 1 448 ? -13.164 1.238 16.312 1 96.94 448 PHE B C 1
ATOM 9353 O O . PHE B 1 448 ? -13.602 0.112 16.062 1 96.94 448 PHE B O 1
ATOM 9360 N N . LEU B 1 449 ? -12.75 2.035 15.383 1 96.69 449 LEU B N 1
ATOM 9361 C CA . LEU B 1 449 ? -12.75 1.645 13.977 1 96.69 449 LEU B CA 1
ATOM 9362 C C . LEU B 1 449 ? -11.844 0.44 13.742 1 96.69 449 LEU B C 1
ATOM 9364 O O . LEU B 1 449 ? -12.18 -0.451 12.961 1 96.69 449 LEU B O 1
ATOM 9368 N N . GLY B 1 450 ? -10.695 0.479 14.375 1 95.62 450 GLY B N 1
ATOM 9369 C CA . GLY B 1 450 ? -9.812 -0.674 14.289 1 95.62 450 GLY B CA 1
ATOM 9370 C C . GLY B 1 450 ? -10.445 -1.953 14.797 1 95.62 450 GLY B C 1
ATOM 9371 O O . GLY B 1 450 ? -10.195 -3.033 14.258 1 95.62 450 GLY B O 1
ATOM 9372 N N . GLY B 1 451 ? -11.266 -1.859 15.805 1 95.56 451 GLY B N 1
ATOM 9373 C CA . GLY B 1 451 ? -11.93 -3.016 16.375 1 95.56 451 GLY B CA 1
ATOM 9374 C C . GLY B 1 451 ? -13.094 -3.512 15.539 1 95.56 451 GLY B C 1
ATOM 9375 O O . GLY B 1 451 ? -13.398 -4.707 15.531 1 95.56 451 GLY B O 1
ATOM 9376 N N . VAL B 1 452 ? -13.695 -2.648 14.836 1 96.56 452 VAL B N 1
ATOM 9377 C CA . VAL B 1 452 ? -14.891 -3.008 14.086 1 96.56 452 VAL B CA 1
ATOM 9378 C C . VAL B 1 452 ? -14.508 -3.457 12.68 1 96.56 452 VAL B C 1
ATOM 9380 O O . VAL B 1 452 ? -14.945 -4.512 12.219 1 96.56 452 VAL B O 1
ATOM 9383 N N . MET B 1 453 ? -13.695 -2.684 12.023 1 95.38 453 MET B N 1
ATOM 9384 C CA . MET B 1 453 ? -13.406 -2.93 10.609 1 95.38 453 MET B CA 1
ATOM 9385 C C . MET B 1 453 ? -12.172 -3.814 10.453 1 95.38 453 MET B C 1
ATOM 9387 O O . MET B 1 453 ? -11.977 -4.43 9.398 1 95.38 453 MET B O 1
ATOM 9391 N N . ARG B 1 454 ? -11.32 -3.898 11.406 1 93.38 454 ARG B N 1
ATOM 9392 C CA . ARG B 1 454 ? -10.094 -4.688 11.406 1 93.38 454 ARG B CA 1
ATOM 9393 C C . ARG B 1 454 ? -9.203 -4.316 10.227 1 93.38 454 ARG B C 1
ATOM 9395 O O . ARG B 1 454 ? -8.648 -5.195 9.555 1 93.38 454 ARG B O 1
ATOM 9402 N N . MET B 1 455 ? -9.25 -3.105 9.805 1 91.62 455 MET B N 1
ATOM 9403 C CA . MET B 1 455 ? -8.352 -2.514 8.828 1 91.62 455 MET B CA 1
ATOM 9404 C C . MET B 1 455 ? -7.387 -1.534 9.484 1 91.62 455 MET B C 1
ATOM 9406 O O . MET B 1 455 ? -7.773 -0.797 10.398 1 91.62 455 MET B O 1
ATOM 9410 N N . SER B 1 456 ? -6.141 -1.556 9.109 1 89.19 456 SER B N 1
ATOM 9411 C CA . SER B 1 456 ? -5.156 -0.774 9.852 1 89.19 456 SER B CA 1
ATOM 9412 C C . SER B 1 456 ? -4.578 0.345 8.992 1 89.19 456 SER B C 1
ATOM 9414 O O . SER B 1 456 ? -4.938 1.513 9.164 1 89.19 456 SER B O 1
ATOM 9416 N N . ALA B 1 457 ? -3.869 -0.014 7.887 1 90.06 457 ALA B N 1
ATOM 9417 C CA . ALA B 1 457 ? -3.156 0.971 7.078 1 90.06 457 ALA B CA 1
ATOM 9418 C C . ALA B 1 457 ? -4.129 1.958 6.434 1 90.06 457 ALA B C 1
ATOM 9420 O O . ALA B 1 457 ? -3.871 3.164 6.41 1 90.06 457 ALA B O 1
ATOM 9421 N N . SER B 1 458 ? -5.188 1.46 5.945 1 93.12 458 SER B N 1
ATOM 9422 C CA . SER B 1 458 ? -6.16 2.328 5.293 1 93.12 458 SER B CA 1
ATOM 9423 C C . SER B 1 458 ? -6.812 3.279 6.293 1 93.12 458 SER B C 1
ATOM 9425 O O . SER B 1 458 ? -6.934 4.477 6.027 1 93.12 458 SER B O 1
ATOM 9427 N N . MET B 1 459 ? -7.188 2.77 7.434 1 94.38 459 MET B N 1
ATOM 9428 C CA . MET B 1 459 ? -7.82 3.607 8.453 1 94.38 459 MET B CA 1
ATOM 9429 C C . MET B 1 459 ? -6.852 4.668 8.961 1 94.38 459 MET B C 1
ATOM 9431 O O . MET B 1 459 ? -7.258 5.801 9.242 1 94.38 459 MET B O 1
ATOM 9435 N N . CYS B 1 460 ? -5.66 4.25 9.086 1 93.06 460 CYS B N 1
ATOM 9436 C CA . CYS B 1 460 ? -4.625 5.172 9.539 1 93.06 460 CYS B CA 1
ATOM 9437 C C . CYS B 1 460 ? -4.516 6.375 8.609 1 93.06 460 CYS B C 1
ATOM 9439 O O . CYS B 1 460 ? -4.559 7.52 9.055 1 93.06 460 CYS B O 1
ATOM 9441 N N . LEU B 1 461 ? -4.461 6.109 7.355 1 92.44 461 LEU B N 1
ATOM 9442 C CA . LEU B 1 461 ? -4.27 7.191 6.398 1 92.44 461 LEU B CA 1
ATOM 9443 C C . LEU B 1 461 ? -5.559 7.984 6.211 1 92.44 461 LEU B C 1
ATOM 9445 O O . LEU B 1 461 ? -5.52 9.203 6.012 1 92.44 461 LEU B O 1
ATOM 9449 N N . ILE B 1 462 ? -6.68 7.324 6.23 1 92.19 462 ILE B N 1
ATOM 9450 C CA . ILE B 1 462 ? -7.945 8.031 6.102 1 92.19 462 ILE B CA 1
ATOM 9451 C C . ILE B 1 462 ? -8.102 9.023 7.25 1 92.19 462 ILE B C 1
ATOM 9453 O O . ILE B 1 462 ? -8.414 10.195 7.031 1 92.19 462 ILE B O 1
ATOM 9457 N N . LEU B 1 463 ? -7.852 8.594 8.461 1 91.19 463 LEU B N 1
ATOM 9458 C CA . LEU B 1 463 ? -7.992 9.461 9.625 1 91.19 463 LEU B CA 1
ATOM 9459 C C . LEU B 1 463 ? -6.969 10.594 9.586 1 91.19 463 LEU B C 1
ATOM 9461 O O . LEU B 1 463 ? -7.285 11.734 9.93 1 91.19 463 LEU B O 1
ATOM 9465 N N . MET B 1 464 ? -5.754 10.297 9.188 1 88 464 MET B N 1
ATOM 9466 C CA . MET B 1 464 ? -4.719 11.328 9.109 1 88 464 MET B CA 1
ATOM 9467 C C . MET B 1 464 ? -5.051 12.344 8.023 1 88 464 MET B C 1
ATOM 9469 O O . MET B 1 464 ? -4.887 13.555 8.227 1 88 464 MET B O 1
ATOM 9473 N N . GLU B 1 465 ? -5.492 11.883 6.855 1 85.88 465 GLU B N 1
ATOM 9474 C CA . GLU B 1 465 ? -5.809 12.773 5.746 1 85.88 465 GLU B CA 1
ATOM 9475 C C . GLU B 1 465 ? -7.039 13.625 6.059 1 85.88 465 GLU B C 1
ATOM 9477 O O . GLU B 1 465 ? -7.109 14.789 5.676 1 85.88 465 GLU B O 1
ATOM 9482 N N . MET B 1 466 ? -7.922 13.078 6.742 1 82.19 466 MET B N 1
ATOM 9483 C CA . MET B 1 466 ? -9.133 13.812 7.094 1 82.19 466 MET B CA 1
ATOM 9484 C C . MET B 1 466 ? -8.836 14.906 8.117 1 82.19 466 MET B C 1
ATOM 9486 O O . MET B 1 466 ? -9.445 15.977 8.078 1 82.19 466 MET B O 1
ATOM 9490 N N . THR B 1 467 ? -7.941 14.602 9.023 1 78.12 467 THR B N 1
ATOM 9491 C CA . THR B 1 467 ? -7.637 15.57 10.078 1 78.12 467 THR B CA 1
ATOM 9492 C C . THR B 1 467 ? -6.504 16.5 9.648 1 78.12 467 THR B C 1
ATOM 9494 O O . THR B 1 467 ? -6.309 17.562 10.242 1 78.12 467 THR B O 1
ATOM 9497 N N . GLY B 1 468 ? -5.719 16.078 8.68 1 77.12 468 GLY B N 1
ATOM 9498 C CA . GLY B 1 468 ? -4.582 16.859 8.234 1 77.12 468 GLY B CA 1
ATOM 9499 C C . GLY B 1 468 ? -3.477 16.953 9.266 1 77.12 468 GLY B C 1
ATOM 9500 O O . GLY B 1 468 ? -2.793 17.984 9.359 1 77.12 468 GLY B O 1
ATOM 9501 N N . ALA B 1 469 ? -3.377 15.945 10.141 1 78.5 469 ALA B N 1
ATOM 9502 C CA . ALA B 1 469 ? -2.393 15.977 11.219 1 78.5 469 ALA B CA 1
ATOM 9503 C C . ALA B 1 469 ? -1.397 14.82 11.086 1 78.5 469 ALA B C 1
ATOM 9505 O O . ALA B 1 469 ? -1.485 13.828 11.812 1 78.5 469 ALA B O 1
ATOM 9506 N N . PRO B 1 470 ? -0.422 15.031 10.281 1 77.56 470 PRO B N 1
ATOM 9507 C CA . PRO B 1 470 ? 0.538 13.938 10.07 1 77.56 470 PRO B CA 1
ATOM 9508 C C . PRO B 1 470 ? 1.343 13.617 11.328 1 77.56 470 PRO B C 1
ATOM 9510 O O . PRO B 1 470 ? 1.848 12.5 11.469 1 77.56 470 PRO B O 1
ATOM 9513 N N . GLY B 1 471 ? 1.431 14.555 12.273 1 75.56 471 GLY B N 1
ATOM 9514 C CA . GLY B 1 471 ? 2.148 14.32 13.516 1 75.56 471 GLY B CA 1
ATOM 9515 C C . GLY B 1 471 ? 1.523 13.234 14.375 1 75.56 471 GLY B C 1
ATOM 9516 O O . GLY B 1 471 ? 2.18 12.672 15.258 1 75.56 471 GLY B O 1
ATOM 9517 N N . THR B 1 472 ? 0.3 12.906 14.078 1 81.75 472 THR B N 1
ATOM 9518 C CA . THR B 1 472 ? -0.406 11.914 14.875 1 81.75 472 THR B CA 1
ATOM 9519 C C . THR B 1 472 ? -0.213 10.516 14.297 1 81.75 472 THR B C 1
ATOM 9521 O O . THR B 1 472 ? -0.587 9.523 14.93 1 81.75 472 THR B O 1
ATOM 9524 N N . LEU B 1 473 ? 0.458 10.406 13.258 1 85.88 473 LEU B N 1
ATOM 9525 C CA . LEU B 1 473 ? 0.535 9.164 12.5 1 85.88 473 LEU B CA 1
ATOM 9526 C C . LEU B 1 473 ? 1.131 8.039 13.344 1 85.88 473 LEU B C 1
ATOM 9528 O O . LEU B 1 473 ? 0.613 6.922 13.359 1 85.88 473 LEU B O 1
ATOM 9532 N N . PRO B 1 474 ? 2.195 8.289 14.094 1 80.81 474 PRO B N 1
ATOM 9533 C CA . PRO B 1 474 ? 2.764 7.188 14.875 1 80.81 474 PRO B CA 1
ATOM 9534 C C . PRO B 1 474 ? 1.783 6.629 15.906 1 80.81 474 PRO B C 1
ATOM 9536 O O . PRO B 1 474 ? 1.711 5.414 16.094 1 80.81 474 PRO B O 1
ATOM 9539 N N . PHE B 1 475 ? 1.044 7.477 16.484 1 84.56 475 PHE B N 1
ATOM 9540 C CA . PHE B 1 475 ? 0.085 7.035 17.484 1 84.56 475 PHE B CA 1
ATOM 9541 C C . PHE B 1 475 ? -1.111 6.355 16.828 1 84.56 475 PHE B C 1
ATOM 9543 O O . PHE B 1 475 ? -1.632 5.367 17.359 1 84.56 475 PHE B O 1
ATOM 9550 N N . LEU B 1 476 ? -1.507 6.918 15.727 1 91.56 476 LEU B N 1
ATOM 9551 C CA . LEU B 1 476 ? -2.592 6.281 14.992 1 91.56 476 LEU B CA 1
ATOM 9552 C C . LEU B 1 476 ? -2.217 4.855 14.602 1 91.56 476 LEU B C 1
ATOM 9554 O O . LEU B 1 476 ? -3.035 3.939 14.719 1 91.56 476 LEU B O 1
ATOM 9558 N N . MET B 1 477 ? -1.016 4.723 14.125 1 91.69 477 MET B N 1
ATOM 9559 C CA . MET B 1 477 ? -0.549 3.402 13.719 1 91.69 477 MET B CA 1
ATOM 9560 C C . MET B 1 477 ? -0.541 2.441 14.906 1 91.69 477 MET B C 1
ATOM 9562 O O . MET B 1 477 ? -1.019 1.31 14.797 1 91.69 477 MET B O 1
ATOM 9566 N N . MET B 1 478 ? -0.048 2.902 15.977 1 85.44 478 MET B N 1
ATOM 9567 C CA . MET B 1 478 ? 0.046 2.059 17.172 1 85.44 478 MET B CA 1
ATOM 9568 C C . MET B 1 478 ? -1.34 1.651 17.656 1 85.44 478 MET B C 1
ATOM 9570 O O . MET B 1 478 ? -1.588 0.474 17.922 1 85.44 478 MET B O 1
ATOM 9574 N N . VAL B 1 479 ? -2.227 2.615 17.766 1 92.19 479 VAL B N 1
ATOM 9575 C CA . VAL B 1 479 ? -3.564 2.377 18.297 1 92.19 479 VAL B CA 1
ATOM 9576 C C . VAL B 1 479 ? -4.316 1.411 17.391 1 92.19 479 VAL B C 1
ATOM 9578 O O . VAL B 1 479 ? -5 0.5 17.859 1 92.19 479 VAL B O 1
ATOM 9581 N N . LEU B 1 480 ? -4.188 1.538 16.125 1 94.75 480 LEU B N 1
ATOM 9582 C CA . LEU B 1 480 ? -4.922 0.708 15.188 1 94.75 480 LEU B CA 1
ATOM 9583 C C . LEU B 1 480 ? -4.402 -0.726 15.203 1 94.75 480 LEU B C 1
ATOM 9585 O O . LEU B 1 480 ? -5.188 -1.675 15.117 1 94.75 480 LEU B O 1
ATOM 9589 N N . VAL B 1 481 ? -3.131 -0.896 15.305 1 87.81 481 VAL B N 1
ATOM 9590 C CA . VAL B 1 481 ? -2.557 -2.236 15.336 1 87.81 481 VAL B CA 1
ATOM 9591 C C . VAL B 1 481 ? -3.012 -2.965 16.594 1 87.81 481 VAL B C 1
ATOM 9593 O O . VAL B 1 481 ? -3.389 -4.137 16.547 1 87.81 481 VAL B O 1
ATOM 9596 N N . ILE B 1 482 ? -2.996 -2.287 17.688 1 89.19 482 ILE B N 1
ATOM 9597 C CA . ILE B 1 482 ? -3.393 -2.896 18.953 1 89.19 482 ILE B CA 1
ATOM 9598 C C . ILE B 1 482 ? -4.891 -3.18 18.938 1 89.19 482 ILE B C 1
ATOM 9600 O O . ILE B 1 482 ? -5.328 -4.266 19.328 1 89.19 482 ILE B O 1
ATOM 9604 N N . ALA B 1 483 ? -5.648 -2.219 18.516 1 95.12 483 ALA B N 1
ATOM 9605 C CA . ALA B 1 483 ? -7.102 -2.387 18.484 1 95.12 483 ALA B CA 1
ATOM 9606 C C . ALA B 1 483 ? -7.496 -3.553 17.594 1 95.12 483 ALA B C 1
ATOM 9608 O O . ALA B 1 483 ? -8.367 -4.352 17.938 1 95.12 483 ALA B O 1
ATOM 9609 N N . LYS B 1 484 ? -6.922 -3.615 16.453 1 92.38 484 LYS B N 1
ATOM 9610 C CA . LYS B 1 484 ? -7.184 -4.734 15.555 1 92.38 484 LYS B CA 1
ATOM 9611 C C . LYS B 1 484 ? -6.805 -6.062 16.203 1 92.38 484 LYS B C 1
ATOM 9613 O O . LYS B 1 484 ? -7.551 -7.039 16.109 1 92.38 484 LYS B O 1
ATOM 9618 N N . GLY B 1 485 ? -5.617 -6.105 16.812 1 86.75 485 GLY B N 1
ATOM 9619 C CA . GLY B 1 485 ? -5.18 -7.312 17.5 1 86.75 485 GLY B CA 1
ATOM 9620 C C . GLY B 1 485 ? -6.145 -7.773 18.578 1 86.75 485 GLY B C 1
ATOM 9621 O O . GLY B 1 485 ? -6.398 -8.969 18.719 1 86.75 485 GLY B O 1
ATOM 9622 N N . VAL B 1 486 ? -6.676 -6.84 19.266 1 90.38 486 VAL B N 1
ATOM 9623 C CA . VAL B 1 486 ? -7.637 -7.16 20.328 1 90.38 486 VAL B CA 1
ATOM 9624 C C . VAL B 1 486 ? -8.938 -7.664 19.703 1 90.38 486 VAL B C 1
ATOM 9626 O O . VAL B 1 486 ? -9.484 -8.68 20.141 1 90.38 486 VAL B O 1
ATOM 9629 N N . GLY B 1 487 ? -9.406 -6.957 18.719 1 91.44 487 GLY B N 1
ATOM 9630 C CA . GLY B 1 487 ? -10.609 -7.395 18.031 1 91.44 487 GLY B CA 1
ATOM 9631 C C . GLY B 1 487 ? -10.5 -8.789 17.453 1 91.44 487 GLY B C 1
ATOM 9632 O O . GLY B 1 487 ? -11.43 -9.586 17.547 1 91.44 487 GLY B O 1
ATOM 9633 N N . ASP B 1 488 ? -9.375 -9.117 16.906 1 87.31 488 ASP B N 1
ATOM 9634 C CA . ASP B 1 488 ? -9.148 -10.391 16.234 1 87.31 488 ASP B CA 1
ATOM 9635 C C . ASP B 1 488 ? -9.188 -11.547 17.234 1 87.31 488 ASP B C 1
ATOM 9637 O O . ASP B 1 488 ? -9.336 -12.711 16.859 1 87.31 488 ASP B O 1
ATOM 9641 N N . ARG B 1 489 ? -9.109 -11.281 18.438 1 84.12 489 ARG B N 1
ATOM 9642 C CA . ARG B 1 489 ? -9.133 -12.328 19.453 1 84.12 489 ARG B CA 1
ATOM 9643 C C . ARG B 1 489 ? -10.57 -12.734 19.797 1 84.12 489 ARG B C 1
ATOM 9645 O O . ARG B 1 489 ? -10.797 -13.805 20.359 1 84.12 489 ARG B O 1
ATOM 9652 N N . PHE B 1 490 ? -11.469 -11.898 19.406 1 86.38 490 PHE B N 1
ATOM 9653 C CA . PHE B 1 490 ? -12.836 -12.156 19.844 1 86.38 490 PHE B CA 1
ATOM 9654 C C . PHE B 1 490 ? -13.711 -12.586 18.672 1 86.38 490 PHE B C 1
ATOM 9656 O O . PHE B 1 490 ? -14.578 -13.453 18.812 1 86.38 490 PHE B O 1
ATOM 9663 N N . ASN B 1 491 ? -13.609 -11.969 17.641 1 90 491 ASN B N 1
ATOM 9664 C CA . ASN B 1 491 ? -14.352 -12.32 16.422 1 90 491 ASN B CA 1
ATOM 9665 C C . ASN B 1 491 ? -13.703 -11.727 15.18 1 90 491 ASN B C 1
ATOM 9667 O O . ASN B 1 491 ? -12.547 -11.305 15.211 1 90 491 ASN B O 1
ATOM 9671 N N . TYR B 1 492 ? -14.438 -11.875 14.062 1 91.06 492 TYR B N 1
ATOM 9672 C CA . TYR B 1 492 ? -13.93 -11.328 12.805 1 91.06 492 TYR B CA 1
ATOM 9673 C C . TYR B 1 492 ? -14.461 -9.922 12.578 1 91.06 492 TYR B C 1
ATOM 9675 O O . TYR B 1 492 ? -15.195 -9.383 13.406 1 91.06 492 TYR B O 1
ATOM 9683 N N . SER B 1 493 ? -14.062 -9.242 11.547 1 93.25 493 SER B N 1
ATOM 9684 C CA . SER B 1 493 ? -14.516 -7.898 11.219 1 93.25 493 SER B CA 1
ATOM 9685 C C . SER B 1 493 ? -16 -7.879 10.883 1 93.25 493 SER B C 1
ATOM 9687 O O . SER B 1 493 ? -16.578 -8.914 10.547 1 93.25 493 SER B O 1
ATOM 9689 N N . ILE B 1 494 ? -16.578 -6.766 10.969 1 95.81 494 ILE B N 1
ATOM 9690 C CA . ILE B 1 494 ? -18 -6.617 10.68 1 95.81 494 ILE B CA 1
ATOM 9691 C C . ILE B 1 494 ? -18.281 -6.98 9.219 1 95.81 494 ILE B C 1
ATOM 9693 O O . ILE B 1 494 ? -19.328 -7.523 8.891 1 95.81 494 ILE B O 1
ATOM 9697 N N . PHE B 1 495 ? -17.359 -6.75 8.328 1 94.38 495 PHE B N 1
ATOM 9698 C CA . PHE B 1 495 ? -17.531 -7.066 6.918 1 94.38 495 PHE B CA 1
ATOM 9699 C C . PHE B 1 495 ? -17.516 -8.578 6.695 1 94.38 495 PHE B C 1
ATOM 9701 O O . PHE B 1 495 ? -18.297 -9.094 5.898 1 94.38 495 PHE B O 1
ATOM 9708 N N . ASP B 1 496 ? -16.656 -9.242 7.414 1 91.19 496 ASP B N 1
ATOM 9709 C CA . ASP B 1 496 ? -16.609 -10.695 7.301 1 91.19 496 ASP B CA 1
ATOM 9710 C C . ASP B 1 496 ? -17.906 -11.336 7.816 1 91.19 496 ASP B C 1
ATOM 9712 O O . ASP B 1 496 ? -18.391 -12.312 7.246 1 91.19 496 ASP B O 1
ATOM 9716 N N . HIS B 1 497 ? -18.375 -10.789 8.914 1 92.06 497 HIS B N 1
ATOM 9717 C CA . HIS B 1 497 ? -19.641 -11.289 9.43 1 92.06 497 HIS B CA 1
ATOM 9718 C C . HIS B 1 497 ? -20.781 -11.094 8.422 1 92.06 497 HIS B C 1
ATOM 9720 O O . HIS B 1 497 ? -21.609 -11.992 8.234 1 92.06 497 HIS B O 1
ATOM 9726 N N . GLN B 1 498 ? -20.797 -9.969 7.789 1 92.94 498 GLN B N 1
ATOM 9727 C CA . GLN B 1 498 ? -21.828 -9.711 6.789 1 92.94 498 GLN B CA 1
ATOM 9728 C C . GLN B 1 498 ? -21.672 -10.648 5.59 1 92.94 498 GLN B C 1
ATOM 9730 O O . GLN B 1 498 ? -22.656 -11.078 5.004 1 92.94 498 GLN B O 1
ATOM 9735 N N . ILE B 1 499 ? -20.453 -10.93 5.176 1 91.44 499 ILE B N 1
ATOM 9736 C CA . ILE B 1 499 ? -20.172 -11.852 4.082 1 91.44 499 ILE B CA 1
ATOM 9737 C C . ILE B 1 499 ? -20.703 -13.242 4.434 1 91.44 499 ILE B C 1
ATOM 9739 O O . ILE B 1 499 ? -21.344 -13.898 3.604 1 91.44 499 ILE B O 1
ATOM 9743 N N . MET B 1 500 ? -20.5 -13.648 5.645 1 86.81 500 MET B N 1
ATOM 9744 C CA . MET B 1 500 ? -20.953 -14.961 6.102 1 86.81 500 MET B CA 1
ATOM 9745 C C . MET B 1 500 ? -22.469 -15.008 6.207 1 86.81 500 MET B C 1
ATOM 9747 O O . MET B 1 500 ? -23.078 -16.016 5.879 1 86.81 500 MET B O 1
ATOM 9751 N N . LEU B 1 501 ? -23.031 -13.922 6.664 1 88.19 501 LEU B N 1
ATOM 9752 C CA . LEU B 1 501 ? -24.484 -13.852 6.785 1 88.19 501 LEU B CA 1
ATOM 9753 C C . LEU B 1 501 ? -25.156 -13.93 5.414 1 88.19 501 LEU B C 1
ATOM 9755 O O . LEU B 1 501 ? -26.25 -14.477 5.285 1 88.19 501 LEU B O 1
ATOM 9759 N N . LYS B 1 502 ? -24.469 -13.414 4.367 1 88.19 502 LYS B N 1
ATOM 9760 C CA . LYS B 1 502 ? -25.016 -13.43 3.012 1 88.19 502 LYS B CA 1
ATOM 9761 C C . LYS B 1 502 ? -24.656 -14.734 2.301 1 88.19 502 LYS B C 1
ATOM 9763 O O . LYS B 1 502 ? -25.125 -14.984 1.185 1 88.19 502 LYS B O 1
ATOM 9768 N N . GLY B 1 503 ? -23.812 -15.523 2.879 1 81.75 503 GLY B N 1
ATOM 9769 C CA . GLY B 1 503 ? -23.453 -16.812 2.316 1 81.75 503 GLY B CA 1
ATOM 9770 C C . GLY B 1 503 ? -22.484 -16.703 1.155 1 81.75 503 GLY B C 1
ATOM 9771 O O . GLY B 1 503 ? -22.438 -17.594 0.294 1 81.75 503 GLY B O 1
ATOM 9772 N N . LEU B 1 504 ? -21.766 -15.617 1.081 1 85.62 504 LEU B N 1
ATOM 9773 C CA . LEU B 1 504 ? -20.781 -15.445 0.015 1 85.62 504 LEU B CA 1
ATOM 9774 C C . LEU B 1 504 ? -19.547 -16.281 0.288 1 85.62 504 LEU B C 1
ATOM 9776 O O . LEU B 1 504 ? -19.078 -16.359 1.43 1 85.62 504 LEU B O 1
ATOM 9780 N N . GLN B 1 505 ? -19.094 -16.891 -0.741 1 80.19 505 GLN B N 1
ATOM 9781 C CA . GLN B 1 505 ? -17.953 -17.781 -0.603 1 80.19 505 GLN B CA 1
ATOM 9782 C C . GLN B 1 505 ? -16.641 -17.031 -0.828 1 80.19 505 GLN B C 1
ATOM 9784 O O . GLN B 1 505 ? -16.219 -16.828 -1.97 1 80.19 505 GLN B O 1
ATOM 9789 N N . VAL B 1 506 ? -16 -16.719 0.226 1 83.5 506 VAL B N 1
ATOM 9790 C CA . VAL B 1 506 ? -14.727 -16 0.136 1 83.5 506 VAL B CA 1
ATOM 9791 C C . VAL B 1 506 ? -13.625 -16.828 0.782 1 83.5 506 VAL B C 1
ATOM 9793 O O . VAL B 1 506 ? -13.805 -17.375 1.872 1 83.5 506 VAL B O 1
ATOM 9796 N N . ILE B 1 507 ? -12.617 -17 -0.117 1 76.88 507 ILE B N 1
ATOM 9797 C CA . ILE B 1 507 ? -11.422 -17.656 0.413 1 76.88 507 ILE B CA 1
ATOM 9798 C C . ILE B 1 507 ? -10.539 -16.641 1.122 1 76.88 507 ILE B C 1
ATOM 9800 O O . ILE B 1 507 ? -10.266 -15.57 0.577 1 76.88 507 ILE B O 1
ATOM 9804 N N . GLY B 1 508 ? -10.289 -16.891 2.344 1 72 508 GLY B N 1
ATOM 9805 C CA . GLY B 1 508 ? -9.367 -16 3.023 1 72 508 GLY B CA 1
ATOM 9806 C C . GLY B 1 508 ? -9.883 -15.508 4.355 1 72 508 GLY B C 1
ATOM 9807 O O . GLY B 1 508 ? -10.875 -16.031 4.875 1 72 508 GLY B O 1
ATOM 9808 N N . GLY B 1 509 ? -9.242 -14.742 5.039 1 66.5 509 GLY B N 1
ATOM 9809 C CA . GLY B 1 509 ? -9.625 -14.172 6.324 1 66.5 509 GLY B CA 1
ATOM 9810 C C . GLY B 1 509 ? -9.023 -14.914 7.504 1 66.5 509 GLY B C 1
ATOM 9811 O O . GLY B 1 509 ? -9.148 -14.469 8.648 1 66.5 509 GLY B O 1
ATOM 9812 N N . ILE B 1 510 ? -8.461 -16.016 7.125 1 74.25 510 ILE B N 1
ATOM 9813 C CA . ILE B 1 510 ? -7.832 -16.797 8.188 1 74.25 510 ILE B CA 1
ATOM 9814 C C . ILE B 1 510 ? -6.324 -16.562 8.18 1 74.25 510 ILE B C 1
ATOM 9816 O O . ILE B 1 510 ? -5.684 -16.625 7.125 1 74.25 510 ILE B O 1
ATOM 9820 N N . PRO B 1 511 ? -5.906 -16.25 9.32 1 71.5 511 PRO B N 1
ATOM 9821 C CA . PRO B 1 511 ? -4.461 -16.016 9.391 1 71.5 511 PRO B CA 1
ATOM 9822 C C . PRO B 1 511 ? -3.648 -17.219 8.891 1 71.5 511 PRO B C 1
ATOM 9824 O O . PRO B 1 511 ? -4.023 -18.359 9.125 1 71.5 511 PRO B O 1
ATOM 9827 N N . GLU B 1 512 ? -2.561 -16.922 8.258 1 72.94 512 GLU B N 1
ATOM 9828 C CA . GLU B 1 512 ? -1.717 -17.938 7.633 1 72.94 512 GLU B CA 1
ATOM 9829 C C . GLU B 1 512 ? -1.221 -18.953 8.656 1 72.94 512 GLU B C 1
ATOM 9831 O O . GLU B 1 512 ? -1.104 -20.141 8.352 1 72.94 512 GLU B O 1
ATOM 9836 N N . HIS B 1 513 ? -0.969 -18.484 9.852 1 72.38 513 HIS B N 1
ATOM 9837 C CA . HIS B 1 513 ? -0.423 -19.391 10.852 1 72.38 513 HIS B CA 1
ATOM 9838 C C . HIS B 1 513 ? -1.454 -20.438 11.266 1 72.38 513 HIS B C 1
ATOM 9840 O O . HIS B 1 513 ? -1.098 -21.562 11.609 1 72.38 513 HIS B O 1
ATOM 9846 N N . VAL B 1 514 ? -2.693 -20.094 11.219 1 76.5 514 VAL B N 1
ATOM 9847 C CA . VAL B 1 514 ? -3.762 -21.031 11.547 1 76.5 514 VAL B CA 1
ATOM 9848 C C . VAL B 1 514 ? -3.877 -22.094 10.461 1 76.5 514 VAL B C 1
ATOM 9850 O O . VAL B 1 514 ? -4.047 -23.266 10.75 1 76.5 514 VAL B O 1
ATOM 9853 N N . VAL B 1 515 ? -3.752 -21.688 9.266 1 82 515 VAL B N 1
ATOM 9854 C CA . VAL B 1 515 ? -3.85 -22.625 8.141 1 82 515 VAL B CA 1
ATOM 9855 C C . VAL B 1 515 ? -2.66 -23.578 8.156 1 82 515 VAL B C 1
ATOM 9857 O O . VAL B 1 515 ? -2.816 -24.781 7.91 1 82 515 VAL B O 1
ATOM 9860 N N . ARG B 1 516 ? -1.524 -23.094 8.43 1 77.25 516 ARG B N 1
ATOM 9861 C CA . ARG B 1 516 ? -0.317 -23.906 8.453 1 77.25 516 ARG B CA 1
ATOM 9862 C C . ARG B 1 516 ? -0.373 -24.938 9.586 1 77.25 516 ARG B C 1
ATOM 9864 O O . ARG B 1 516 ? 0.083 -26.062 9.422 1 77.25 516 ARG B O 1
ATOM 9871 N N . ARG B 1 517 ? -0.921 -24.578 10.711 1 78.31 517 ARG B N 1
ATOM 9872 C CA . ARG B 1 517 ? -0.983 -25.453 11.883 1 78.31 517 ARG B CA 1
ATOM 9873 C C . ARG B 1 517 ? -1.995 -26.562 11.68 1 78.31 517 ARG B C 1
ATOM 9875 O O . ARG B 1 517 ? -1.919 -27.609 12.336 1 78.31 517 ARG B O 1
ATOM 9882 N N . ALA B 1 518 ? -2.916 -26.297 10.789 1 84.75 518 ALA B N 1
ATOM 9883 C CA . ALA B 1 518 ? -3.941 -27.312 10.555 1 84.75 518 ALA B CA 1
ATOM 9884 C C . ALA B 1 518 ? -3.369 -28.516 9.789 1 84.75 518 ALA B C 1
ATOM 9886 O O . ALA B 1 518 ? -3.967 -29.594 9.781 1 84.75 518 ALA B O 1
ATOM 9887 N N . HIS B 1 519 ? -2.219 -28.406 9.125 1 85 519 HIS B N 1
ATOM 9888 C CA . HIS B 1 519 ? -1.535 -29.469 8.398 1 85 519 HIS B CA 1
ATOM 9889 C C . HIS B 1 519 ? -2.48 -30.156 7.426 1 85 519 HIS B C 1
ATOM 9891 O O . HIS B 1 519 ? -2.568 -31.391 7.414 1 85 519 HIS B O 1
ATOM 9897 N N . LEU B 1 520 ? -3.254 -29.406 6.754 1 89.69 520 LEU B N 1
ATOM 9898 C CA . LEU B 1 520 ? -4.129 -29.906 5.707 1 89.69 520 LEU B CA 1
ATOM 9899 C C . LEU B 1 520 ? -3.459 -29.812 4.34 1 89.69 520 LEU B C 1
ATOM 9901 O O . LEU B 1 520 ? -2.627 -28.938 4.113 1 89.69 520 LEU B O 1
ATOM 9905 N N . ASP B 1 521 ? -3.783 -30.766 3.531 1 90.75 521 ASP B N 1
ATOM 9906 C CA . ASP B 1 521 ? -3.246 -30.797 2.174 1 90.75 521 ASP B CA 1
ATOM 9907 C C . ASP B 1 521 ? -4.371 -30.828 1.141 1 90.75 521 ASP B C 1
ATOM 9909 O O . ASP B 1 521 ? -5.551 -30.859 1.499 1 90.75 521 ASP B O 1
ATOM 9913 N N . ALA B 1 522 ? -4.008 -30.781 -0.092 1 90.88 522 ALA B N 1
ATOM 9914 C CA . ALA B 1 522 ? -4.98 -30.812 -1.181 1 90.88 522 ALA B CA 1
ATOM 9915 C C . ALA B 1 522 ? -5.855 -32.062 -1.106 1 90.88 522 ALA B C 1
ATOM 9917 O O . ALA B 1 522 ? -7.043 -32 -1.446 1 90.88 522 ALA B O 1
ATOM 9918 N N . ALA B 1 523 ? -5.301 -33.156 -0.654 1 88.81 523 ALA B N 1
ATOM 9919 C CA . ALA B 1 523 ? -6.027 -34.406 -0.551 1 88.81 523 ALA B CA 1
ATOM 9920 C C . ALA B 1 523 ? -7.18 -34.312 0.444 1 88.81 523 ALA B C 1
ATOM 9922 O O . ALA B 1 523 ? -8.188 -35 0.31 1 88.81 523 ALA B O 1
ATOM 9923 N N . ASP B 1 524 ? -7.008 -33.438 1.371 1 88.5 524 ASP B N 1
ATOM 9924 C CA . ASP B 1 524 ? -8.016 -33.281 2.418 1 88.5 524 ASP B CA 1
ATOM 9925 C C . ASP B 1 524 ? -9.172 -32.406 1.947 1 88.5 524 ASP B C 1
ATOM 9927 O O . ASP B 1 524 ? -10.25 -32.406 2.549 1 88.5 524 ASP B O 1
ATOM 9931 N N . VAL B 1 525 ? -8.977 -31.688 0.89 1 89.88 525 VAL B N 1
ATOM 9932 C CA . VAL B 1 525 ? -9.977 -30.703 0.492 1 89.88 525 VAL B CA 1
ATOM 9933 C C . VAL B 1 525 ? -10.57 -31.094 -0.862 1 89.88 525 VAL B C 1
ATOM 9935 O O . VAL B 1 525 ? -11.672 -30.656 -1.204 1 89.88 525 VAL B O 1
ATOM 9938 N N . MET B 1 526 ? -9.945 -31.891 -1.57 1 88.06 526 MET B N 1
ATOM 9939 C CA . MET B 1 526 ? -10.359 -32.219 -2.938 1 88.06 526 MET B CA 1
ATOM 9940 C C . MET B 1 526 ? -11.641 -33.031 -2.945 1 88.06 526 MET B C 1
ATOM 9942 O O . MET B 1 526 ? -11.938 -33.75 -1.98 1 88.06 526 MET B O 1
ATOM 9946 N N . ALA B 1 527 ? -12.352 -32.844 -4.035 1 82.44 527 ALA B N 1
ATOM 9947 C CA . ALA B 1 527 ? -13.508 -33.688 -4.32 1 82.44 527 ALA B CA 1
ATOM 9948 C C . ALA B 1 527 ? -13.148 -34.781 -5.324 1 82.44 527 ALA B C 1
ATOM 9950 O O . ALA B 1 527 ? -12.555 -34.5 -6.367 1 82.44 527 ALA B O 1
ATOM 9951 N N . ARG B 1 528 ? -13.328 -36 -5.012 1 76.31 528 ARG B N 1
ATOM 9952 C CA . ARG B 1 528 ? -13.023 -37.125 -5.902 1 76.31 528 ARG B CA 1
ATOM 9953 C C . ARG B 1 528 ? -14.109 -37.312 -6.957 1 76.31 528 ARG B C 1
ATOM 9955 O O . ARG B 1 528 ? -15.297 -37.125 -6.66 1 76.31 528 ARG B O 1
ATOM 9962 N N . PRO B 1 529 ? -13.578 -37.438 -8.18 1 60.84 529 PRO B N 1
ATOM 9963 C CA . PRO B 1 529 ? -14.555 -37.625 -9.25 1 60.84 529 PRO B CA 1
ATOM 9964 C C . PRO B 1 529 ? -15.422 -38.875 -9.055 1 60.84 529 PRO B C 1
ATOM 9966 O O . PRO B 1 529 ? -14.93 -39.906 -8.586 1 60.84 529 PRO B O 1
ATOM 9969 N N . GLY B 1 530 ? -16.859 -38.906 -9.094 1 53.44 530 GLY B N 1
ATOM 9970 C CA . GLY B 1 530 ? -17.797 -40.031 -9 1 53.44 530 GLY B CA 1
ATOM 9971 C C . GLY B 1 530 ? -18.406 -40.156 -7.621 1 53.44 530 GLY B C 1
ATOM 9972 O O . GLY B 1 530 ? -19.281 -41 -7.41 1 53.44 530 GLY B O 1
ATOM 9973 N N . SER B 1 531 ? -17.672 -39.906 -6.637 1 44.81 531 SER B N 1
ATOM 9974 C CA . SER B 1 531 ? -18.281 -40.156 -5.332 1 44.81 531 SER B CA 1
ATOM 9975 C C . SER B 1 531 ? -19.594 -39.406 -5.18 1 44.81 531 SER B C 1
ATOM 9977 O O . SER B 1 531 ? -19.703 -38.5 -4.352 1 44.81 531 SER B O 1
ATOM 9979 N N . GLY B 1 532 ? -20.234 -39.156 -6.137 1 36.78 532 GLY B N 1
ATOM 9980 C CA . GLY B 1 532 ? -21.547 -38.531 -5.973 1 36.78 532 GLY B CA 1
ATOM 9981 C C . GLY B 1 532 ? -22.516 -39.406 -5.176 1 36.78 532 GLY B C 1
ATOM 9982 O O . GLY B 1 532 ? -23.578 -39.781 -5.672 1 36.78 532 GLY B O 1
ATOM 9983 N N . GLY B 1 533 ? -22.234 -40.438 -4.352 1 32.84 533 GLY B N 1
ATOM 9984 C CA . GLY B 1 533 ? -23.5 -40.75 -3.695 1 32.84 533 GLY B CA 1
ATOM 9985 C C . GLY B 1 533 ? -24.203 -39.562 -3.109 1 32.84 533 GLY B C 1
ATOM 9986 O O . GLY B 1 533 ? -23.594 -38.5 -2.904 1 32.84 533 GLY B O 1
ATOM 9987 N N . PRO B 1 534 ? -25.703 -39.688 -3.059 1 32.91 534 PRO B N 1
ATOM 9988 C CA . PRO B 1 534 ? -26.5 -38.594 -2.502 1 32.91 534 PRO B CA 1
ATOM 9989 C C . PRO B 1 534 ? -25.781 -37.844 -1.375 1 32.91 534 PRO B C 1
ATOM 9991 O O . PRO B 1 534 ? -25.922 -36.625 -1.236 1 32.91 534 PRO B O 1
ATOM 9994 N N . GLY B 1 535 ? -25.516 -38.531 -0.242 1 29.61 535 GLY B N 1
ATOM 9995 C CA . GLY B 1 535 ? -25.328 -38.156 1.146 1 29.61 535 GLY B CA 1
ATOM 9996 C C . GLY B 1 535 ? -23.953 -37.531 1.417 1 29.61 535 GLY B C 1
ATOM 9997 O O . GLY B 1 535 ? -23.656 -37.125 2.543 1 29.61 535 GLY B O 1
ATOM 9998 N N . CYS B 1 536 ? -22.984 -38.25 0.983 1 30.22 536 CYS B N 1
ATOM 9999 C CA . CYS B 1 536 ? -21.734 -37.812 1.601 1 30.22 536 CYS B CA 1
ATOM 10000 C C . CYS B 1 536 ? -21.438 -36.375 1.252 1 30.22 536 CYS B C 1
ATOM 10002 O O . CYS B 1 536 ? -21.531 -35.969 0.087 1 30.22 536 CYS B O 1
ATOM 10004 N N . GLY B 1 537 ? -21.734 -35.5 2.055 1 31.75 537 GLY B N 1
ATOM 10005 C CA . GLY B 1 537 ? -21.438 -34.094 2.16 1 31.75 537 GLY B CA 1
ATOM 10006 C C . GLY B 1 537 ? -20.062 -33.719 1.614 1 31.75 537 GLY B C 1
ATOM 10007 O O . GLY B 1 537 ? -19.312 -33 2.248 1 31.75 537 GLY B O 1
ATOM 10008 N N . GLY B 1 538 ? -19.375 -34.656 0.995 1 36.06 538 GLY B N 1
ATOM 10009 C CA . GLY B 1 538 ? -18.094 -34.156 0.55 1 36.06 538 GLY B CA 1
ATOM 10010 C C . GLY B 1 538 ? -18.188 -32.875 -0.249 1 36.06 538 GLY B C 1
ATOM 10011 O O . GLY B 1 538 ? -19.266 -32.5 -0.722 1 36.06 538 GLY B O 1
ATOM 10012 N N . PRO B 1 539 ? -17.047 -32 -0.208 1 42.03 539 PRO B N 1
ATOM 10013 C CA . PRO B 1 539 ? -17.062 -30.609 -0.7 1 42.03 539 PRO B CA 1
ATOM 10014 C C . PRO B 1 539 ? -17.547 -30.516 -2.145 1 42.03 539 PRO B C 1
ATOM 10016 O O . PRO B 1 539 ? -17.266 -31.391 -2.959 1 42.03 539 PRO B O 1
ATOM 10019 N N . ALA B 1 540 ? -18.672 -29.953 -2.547 1 47.72 540 ALA B N 1
ATOM 10020 C CA . ALA B 1 540 ? -19.516 -29.359 -3.578 1 47.72 540 ALA B CA 1
ATOM 10021 C C . ALA B 1 540 ? -18.688 -28.641 -4.633 1 47.72 540 ALA B C 1
ATOM 10023 O O . ALA B 1 540 ? -17.734 -27.922 -4.305 1 47.72 540 ALA B O 1
ATOM 10024 N N . GLY B 1 541 ? -18.5 -29.188 -5.879 1 58.16 541 GLY B N 1
ATOM 10025 C CA . GLY B 1 541 ? -18.141 -28.188 -6.863 1 58.16 541 GLY B CA 1
ATOM 10026 C C . GLY B 1 541 ? -17.859 -28.766 -8.242 1 58.16 541 GLY B C 1
ATOM 10027 O O . GLY B 1 541 ? -18.156 -28.125 -9.258 1 58.16 541 GLY B O 1
ATOM 10028 N N . ALA B 1 542 ? -17.062 -29.938 -8.211 1 64.69 542 ALA B N 1
ATOM 10029 C CA . ALA B 1 542 ? -16.812 -30.422 -9.57 1 64.69 542 ALA B CA 1
ATOM 10030 C C . ALA B 1 542 ? -17.781 -31.562 -9.93 1 64.69 542 ALA B C 1
ATOM 10032 O O . ALA B 1 542 ? -18.125 -32.375 -9.07 1 64.69 542 ALA B O 1
ATOM 10033 N N . GLY B 1 543 ? -18.359 -31.562 -11.07 1 70.62 543 GLY B N 1
ATOM 10034 C CA . GLY B 1 543 ? -19.266 -32.594 -11.562 1 70.62 543 GLY B CA 1
ATOM 10035 C C . GLY B 1 543 ? -18.578 -33.906 -11.805 1 70.62 543 GLY B C 1
ATOM 10036 O O . GLY B 1 543 ? -17.375 -34.062 -11.555 1 70.62 543 GLY B O 1
ATOM 10037 N N . PRO B 1 544 ? -19.312 -34.906 -12.117 1 79.31 544 PRO B N 1
ATOM 10038 C CA . PRO B 1 544 ? -18.734 -36.219 -12.445 1 79.31 544 PRO B CA 1
ATOM 10039 C C . PRO B 1 544 ? -17.797 -36.156 -13.648 1 79.31 544 PRO B C 1
ATOM 10041 O O . PRO B 1 544 ? -17.969 -35.312 -14.531 1 79.31 544 PRO B O 1
ATOM 10044 N N . ALA B 1 545 ? -16.859 -37 -13.602 1 85 545 ALA B N 1
ATOM 10045 C CA . ALA B 1 545 ? -15.906 -37.062 -14.703 1 85 545 ALA B CA 1
ATOM 10046 C C . ALA B 1 545 ? -16.547 -37.625 -15.961 1 85 545 ALA B C 1
ATOM 10048 O O . ALA B 1 545 ? -17.344 -38.562 -15.883 1 85 545 ALA B O 1
ATOM 10049 N N . LEU B 1 546 ? -16.297 -37.031 -17.047 1 88.06 546 LEU B N 1
ATOM 10050 C CA . LEU B 1 546 ? -16.797 -37.469 -18.344 1 88.06 546 LEU B CA 1
ATOM 10051 C C . LEU B 1 546 ? -15.648 -37.969 -19.219 1 88.06 546 LEU B C 1
ATOM 10053 O O . LEU B 1 546 ? -14.492 -37.594 -19.031 1 88.06 546 LEU B O 1
ATOM 10057 N N . ARG B 1 547 ? -16.016 -38.844 -20.125 1 88.75 547 ARG B N 1
ATOM 10058 C CA . ARG B 1 547 ? -15.031 -39.281 -21.094 1 88.75 547 ARG B CA 1
ATOM 10059 C C . ARG B 1 547 ? -14.953 -38.312 -22.281 1 88.75 547 ARG B C 1
ATOM 10061 O O . ARG B 1 547 ? -15.93 -37.625 -22.594 1 88.75 547 ARG B O 1
ATOM 10068 N N . ILE B 1 548 ? -13.836 -38.25 -22.828 1 89.19 548 ILE B N 1
ATOM 10069 C CA . ILE B 1 548 ? -13.617 -37.344 -23.953 1 89.19 548 ILE B CA 1
ATOM 10070 C C . ILE B 1 548 ? -14.68 -37.562 -25.016 1 89.19 548 ILE B C 1
ATOM 10072 O O . ILE B 1 548 ? -15.086 -36.625 -25.719 1 89.19 548 ILE B O 1
ATOM 10076 N N . VAL B 1 549 ? -15.016 -38.844 -25.25 1 90.62 549 VAL B N 1
ATOM 10077 C CA . VAL B 1 549 ? -16.156 -39.219 -26.094 1 90.62 549 VAL B CA 1
ATOM 10078 C C . VAL B 1 549 ? -17.234 -39.875 -25.234 1 90.62 549 VAL B C 1
ATOM 10080 O O . VAL B 1 549 ? -16.984 -40.906 -24.609 1 90.62 549 VAL B O 1
ATOM 10083 N N . GLU B 1 550 ? -18.344 -39.312 -25.141 1 91.19 550 GLU B N 1
ATOM 10084 C CA . GLU B 1 550 ? -19.391 -39.75 -24.234 1 91.19 550 GLU B CA 1
ATOM 10085 C C . GLU B 1 550 ? -20.75 -39.812 -24.922 1 91.19 550 GLU B C 1
ATOM 10087 O O . GLU B 1 550 ? -20.984 -39.062 -25.891 1 91.19 550 GLU B O 1
ATOM 10092 N N . GLY B 1 551 ? -21.578 -40.688 -24.453 1 91.62 551 GLY B N 1
ATOM 10093 C CA . GLY B 1 551 ? -22.938 -40.75 -24.969 1 91.62 551 GLY B CA 1
ATOM 10094 C C . GLY B 1 551 ? -23.812 -39.594 -24.547 1 91.62 551 GLY B C 1
ATOM 10095 O O . GLY B 1 551 ? -23.625 -39.031 -23.453 1 91.62 551 GLY B O 1
ATOM 10096 N N . GLY B 1 552 ? -24.672 -39.25 -25.375 1 92.19 552 GLY B N 1
ATOM 10097 C CA . GLY B 1 552 ? -25.578 -38.125 -25.078 1 92.19 552 GLY B CA 1
ATOM 10098 C C . GLY B 1 552 ? -26.375 -38.344 -23.812 1 92.19 552 GLY B C 1
ATOM 10099 O O . GLY B 1 552 ? -26.625 -37.406 -23.062 1 92.19 552 GLY B O 1
ATOM 10100 N N . ALA B 1 553 ? -26.766 -39.562 -23.594 1 91.12 553 ALA B N 1
ATOM 10101 C CA . ALA B 1 553 ? -27.531 -39.875 -22.375 1 91.12 553 ALA B CA 1
ATOM 10102 C C . ALA B 1 553 ? -26.703 -39.625 -21.125 1 91.12 553 ALA B C 1
ATOM 10104 O O . ALA B 1 553 ? -27.203 -39.156 -20.109 1 91.12 553 ALA B O 1
ATOM 10105 N N . ALA B 1 554 ? -25.531 -40.031 -21.203 1 90.06 554 ALA B N 1
ATOM 10106 C CA . ALA B 1 554 ? -24.641 -39.875 -20.062 1 90.06 554 ALA B CA 1
ATOM 10107 C C . ALA B 1 554 ? -24.406 -38.375 -19.781 1 90.06 554 ALA B C 1
ATOM 10109 O O . ALA B 1 554 ? -24.297 -37.969 -18.625 1 90.06 554 ALA B O 1
ATOM 10110 N N . ILE B 1 555 ? -24.25 -37.625 -20.781 1 92.31 555 ILE B N 1
ATOM 10111 C CA . ILE B 1 555 ? -24.062 -36.188 -20.641 1 92.31 555 ILE B CA 1
ATOM 10112 C C . ILE B 1 555 ? -25.297 -35.562 -20 1 92.31 555 ILE B C 1
ATOM 10114 O O . ILE B 1 555 ? -25.188 -34.719 -19.109 1 92.31 555 ILE B O 1
ATOM 10118 N N . ALA B 1 556 ? -26.422 -35.969 -20.469 1 91.5 556 ALA B N 1
ATOM 10119 C CA . ALA B 1 556 ? -27.672 -35.438 -19.906 1 91.5 556 ALA B CA 1
ATOM 10120 C C . ALA B 1 556 ? -27.797 -35.812 -18.422 1 91.5 556 ALA B C 1
ATOM 10122 O O . ALA B 1 556 ? -28.234 -34.969 -17.609 1 91.5 556 ALA B O 1
ATOM 10123 N N . ASP B 1 557 ? -27.422 -37 -18.094 1 88.19 557 ASP B N 1
ATOM 10124 C CA . ASP B 1 557 ? -27.453 -37.406 -16.688 1 88.19 557 ASP B CA 1
ATOM 10125 C C . ASP B 1 557 ? -26.5 -36.594 -15.844 1 88.19 557 ASP B C 1
ATOM 10127 O O . ASP B 1 557 ? -26.828 -36.219 -14.703 1 88.19 557 ASP B O 1
ATOM 10131 N N . ALA B 1 558 ? -25.328 -36.312 -16.328 1 86.81 558 ALA B N 1
ATOM 10132 C CA . ALA B 1 558 ? -24.344 -35.531 -15.602 1 86.81 558 ALA B CA 1
ATOM 10133 C C . ALA B 1 558 ? -24.844 -34.125 -15.367 1 86.81 558 ALA B C 1
ATOM 10135 O O . ALA B 1 558 ? -24.609 -33.531 -14.305 1 86.81 558 ALA B O 1
ATOM 10136 N N . LEU B 1 559 ? -25.469 -33.5 -16.328 1 87.62 559 LEU B N 1
ATOM 10137 C CA . LEU B 1 559 ? -25.984 -32.156 -16.219 1 87.62 559 LEU B CA 1
ATOM 10138 C C . LEU B 1 559 ? -27.141 -32.094 -15.227 1 87.62 559 LEU B C 1
ATOM 10140 O O . LEU B 1 559 ? -27.344 -31.078 -14.562 1 87.62 559 LEU B O 1
ATOM 10144 N N . ASP B 1 560 ? -27.828 -33.188 -15.133 1 83.19 560 ASP B N 1
ATOM 10145 C CA . ASP B 1 560 ? -29.016 -33.188 -14.281 1 83.19 560 ASP B CA 1
ATOM 10146 C C . ASP B 1 560 ? -28.656 -33.594 -12.852 1 83.19 560 ASP B C 1
ATOM 10148 O O . ASP B 1 560 ? -29.422 -33.344 -11.914 1 83.19 560 ASP B O 1
ATOM 10152 N N . ALA B 1 561 ? -27.562 -34.312 -12.648 1 77.38 561 ALA B N 1
ATOM 10153 C CA . ALA B 1 561 ? -27.172 -34.781 -11.328 1 77.38 561 ALA B CA 1
ATOM 10154 C C . ALA B 1 561 ? -27.016 -33.656 -10.344 1 77.38 561 ALA B C 1
ATOM 10156 O O . ALA B 1 561 ? -27.422 -33.75 -9.188 1 77.38 561 ALA B O 1
ATOM 10157 N N . ASP B 1 562 ? -26.359 -32.562 -10.695 1 73.44 562 ASP B N 1
ATOM 10158 C CA . ASP B 1 562 ? -26.172 -31.406 -9.852 1 73.44 562 ASP B CA 1
ATOM 10159 C C . ASP B 1 562 ? -26.219 -30.109 -10.672 1 73.44 562 ASP B C 1
ATOM 10161 O O . ASP B 1 562 ? -25.312 -29.844 -11.469 1 73.44 562 ASP B O 1
ATOM 10165 N N . ARG B 1 563 ? -27.125 -29.328 -10.43 1 69.75 563 ARG B N 1
ATOM 10166 C CA . ARG B 1 563 ? -27.359 -28.125 -11.227 1 69.75 563 ARG B CA 1
ATOM 10167 C C . ARG B 1 563 ? -26.453 -26.984 -10.797 1 69.75 563 ARG B C 1
ATOM 10169 O O . ARG B 1 563 ? -26.375 -25.953 -11.469 1 69.75 563 ARG B O 1
ATOM 10176 N N . THR B 1 564 ? -25.703 -27.281 -9.727 1 68.81 564 THR B N 1
ATOM 10177 C CA . THR B 1 564 ? -24.891 -26.188 -9.219 1 68.81 564 THR B CA 1
ATOM 10178 C C . THR B 1 564 ? -23.453 -26.312 -9.734 1 68.81 564 THR B C 1
ATOM 10180 O O . THR B 1 564 ? -22.656 -25.375 -9.602 1 68.81 564 THR B O 1
ATOM 10183 N N . VAL B 1 565 ? -23.234 -27.438 -10.375 1 76.12 565 VAL B N 1
ATOM 10184 C CA . VAL B 1 565 ? -21.875 -27.672 -10.844 1 76.12 565 VAL B CA 1
ATOM 10185 C C . VAL B 1 565 ? -21.688 -27.047 -12.227 1 76.12 565 VAL B C 1
ATOM 10187 O O . VAL B 1 565 ? -22.531 -27.203 -13.102 1 76.12 565 VAL B O 1
ATOM 10190 N N . ASN B 1 566 ? -20.625 -26.344 -12.414 1 79.44 566 ASN B N 1
ATOM 10191 C CA . ASN B 1 566 ? -20.406 -25.656 -13.68 1 79.44 566 ASN B CA 1
ATOM 10192 C C . ASN B 1 566 ? -19.203 -26.219 -14.43 1 79.44 566 ASN B C 1
ATOM 10194 O O . ASN B 1 566 ? -18.953 -25.859 -15.578 1 79.44 566 ASN B O 1
ATOM 10198 N N . ALA B 1 567 ? -18.516 -27.094 -13.781 1 84.25 567 ALA B N 1
ATOM 10199 C CA . ALA B 1 567 ? -17.297 -27.641 -14.391 1 84.25 567 ALA B CA 1
ATOM 10200 C C . ALA B 1 567 ? -17.266 -29.156 -14.289 1 84.25 567 ALA B C 1
ATOM 10202 O O . ALA B 1 567 ? -17.594 -29.719 -13.242 1 84.25 567 ALA B O 1
ATOM 10203 N N . PHE B 1 568 ? -16.938 -29.797 -15.367 1 86.31 568 PHE B N 1
ATOM 10204 C CA . PHE B 1 568 ? -16.891 -31.266 -15.43 1 86.31 568 PHE B CA 1
ATOM 10205 C C . PHE B 1 568 ? -15.523 -31.734 -15.922 1 86.31 568 PHE B C 1
ATOM 10207 O O . PHE B 1 568 ? -15.102 -31.391 -17.031 1 86.31 568 PHE B O 1
ATOM 10214 N N . PRO B 1 569 ? -14.836 -32.469 -15.094 1 86.75 569 PRO B N 1
ATOM 10215 C CA . PRO B 1 569 ? -13.555 -33.031 -15.562 1 86.75 569 PRO B CA 1
ATOM 10216 C C . PRO B 1 569 ? -13.719 -34 -16.703 1 86.75 569 PRO B C 1
ATOM 10218 O O . PRO B 1 569 ? -14.68 -34.781 -16.734 1 86.75 569 PRO B O 1
ATOM 10221 N N . VAL B 1 570 ? -12.852 -34 -17.625 1 86.75 570 VAL B N 1
ATOM 10222 C CA . VAL B 1 570 ? -12.883 -34.875 -18.797 1 86.75 570 VAL B CA 1
ATOM 10223 C C . VAL B 1 570 ? -11.656 -35.781 -18.781 1 86.75 570 VAL B C 1
ATOM 10225 O O . VAL B 1 570 ? -10.531 -35.312 -18.625 1 86.75 570 VAL B O 1
ATOM 10228 N N . LEU B 1 571 ? -11.938 -37.062 -18.953 1 84.06 571 LEU B N 1
ATOM 10229 C CA . LEU B 1 571 ? -10.867 -38.062 -18.922 1 84.06 571 LEU B CA 1
ATOM 10230 C C . LEU B 1 571 ? -10.703 -38.719 -20.281 1 84.06 571 LEU B C 1
ATOM 10232 O O . LEU B 1 571 ? -11.672 -38.875 -21.016 1 84.06 571 LEU B O 1
ATOM 10236 N N . ALA B 1 572 ? -9.477 -39 -20.594 1 82.06 572 ALA B N 1
ATOM 10237 C CA . ALA B 1 572 ? -9.195 -39.812 -21.781 1 82.06 572 ALA B CA 1
ATOM 10238 C C . ALA B 1 572 ? -9.602 -41.281 -21.562 1 82.06 572 ALA B C 1
ATOM 10240 O O . ALA B 1 572 ? -9.812 -41.688 -20.422 1 82.06 572 ALA B O 1
ATOM 10241 N N . PRO B 1 573 ? -9.859 -41.969 -22.672 1 76.81 573 PRO B N 1
ATOM 10242 C CA . PRO B 1 573 ? -10.172 -43.375 -22.516 1 76.81 573 PRO B CA 1
ATOM 10243 C C . PRO B 1 573 ? -9.07 -44.156 -21.797 1 76.81 573 PRO B C 1
ATOM 10245 O O . PRO B 1 573 ? -7.883 -43.906 -22.016 1 76.81 573 PRO B O 1
ATOM 10248 N N . ALA B 1 574 ? -9.461 -44.938 -20.812 1 71.56 574 ALA B N 1
ATOM 10249 C CA . ALA B 1 574 ? -8.484 -45.719 -20.047 1 71.56 574 ALA B CA 1
ATOM 10250 C C . ALA B 1 574 ? -7.742 -46.688 -20.953 1 71.56 574 ALA B C 1
ATOM 10252 O O . ALA B 1 574 ? -8.32 -47.25 -21.891 1 71.56 574 ALA B O 1
ATOM 10253 N N . ALA B 1 575 ? -6.383 -46.719 -20.922 1 63.78 575 ALA B N 1
ATOM 10254 C CA . ALA B 1 575 ? -5.598 -47.656 -21.703 1 63.78 575 ALA B CA 1
ATOM 10255 C C . ALA B 1 575 ? -5.969 -49.094 -21.344 1 63.78 575 ALA B C 1
ATOM 10257 O O . ALA B 1 575 ? -6.012 -49.969 -22.219 1 63.78 575 ALA B O 1
ATOM 10258 N N . ALA B 1 576 ? -6.059 -49.5 -20.094 1 61.09 576 ALA B N 1
ATOM 10259 C CA . ALA B 1 576 ? -6.41 -50.844 -19.656 1 61.09 576 ALA B CA 1
ATOM 10260 C C . ALA B 1 576 ? -7.688 -50.844 -18.828 1 61.09 576 ALA B C 1
ATOM 10262 O O . ALA B 1 576 ? -8.07 -49.781 -18.266 1 61.09 576 ALA B O 1
ATOM 10263 N N . ALA B 1 577 ? -8.438 -52.031 -18.875 1 58.78 577 ALA B N 1
ATOM 10264 C CA . ALA B 1 577 ? -9.672 -52.188 -18.109 1 58.78 577 ALA B CA 1
ATOM 10265 C C . ALA B 1 577 ? -9.438 -51.969 -16.625 1 58.78 577 ALA B C 1
ATOM 10267 O O . ALA B 1 577 ? -8.508 -52.531 -16.031 1 58.78 577 ALA B O 1
ATOM 10268 N N . GLY B 1 578 ? -10.07 -50.969 -15.812 1 57.19 578 GLY B N 1
ATOM 10269 C CA . GLY B 1 578 ? -9.969 -50.688 -14.391 1 57.19 578 GLY B CA 1
ATOM 10270 C C . GLY B 1 578 ? -9.141 -49.438 -14.078 1 57.19 578 GLY B C 1
ATOM 10271 O O . GLY B 1 578 ? -9.094 -49 -12.93 1 57.19 578 GLY B O 1
ATOM 10272 N N . GLU B 1 579 ? -8.406 -48.969 -15.117 1 61.53 579 GLU B N 1
ATOM 10273 C CA . GLU B 1 579 ? -7.551 -47.812 -14.867 1 61.53 579 GLU B CA 1
ATOM 10274 C C . GLU B 1 579 ? -8.25 -46.5 -15.242 1 61.53 579 GLU B C 1
ATOM 10276 O O . GLU B 1 579 ? -9.133 -46.5 -16.094 1 61.53 579 GLU B O 1
ATOM 10281 N N . ALA B 1 580 ? -8.07 -45.531 -14.375 1 67.12 580 ALA B N 1
ATOM 10282 C CA . ALA B 1 580 ? -8.633 -44.219 -14.695 1 67.12 580 ALA B CA 1
ATOM 10283 C C . ALA B 1 580 ? -7.871 -43.562 -15.844 1 67.12 580 ALA B C 1
ATOM 10285 O O . ALA B 1 580 ? -6.652 -43.719 -15.961 1 67.12 580 ALA B O 1
ATOM 10286 N N . GLY B 1 581 ? -8.594 -43.031 -16.859 1 71.5 581 GLY B N 1
ATOM 10287 C CA . GLY B 1 581 ? -7.988 -42.344 -17.984 1 71.5 581 GLY B CA 1
ATOM 10288 C C . GLY B 1 581 ? -7.277 -41.062 -17.562 1 71.5 581 GLY B C 1
ATOM 10289 O O . GLY B 1 581 ? -7.461 -40.562 -16.438 1 71.5 581 GLY B O 1
ATOM 10290 N N . ASP B 1 582 ? -6.398 -40.562 -18.438 1 75.38 582 ASP B N 1
ATOM 10291 C CA . ASP B 1 582 ? -5.648 -39.344 -18.219 1 75.38 582 ASP B CA 1
ATOM 10292 C C . ASP B 1 582 ? -6.578 -38.125 -18.172 1 75.38 582 ASP B C 1
ATOM 10294 O O . ASP B 1 582 ? -7.559 -38.062 -18.922 1 75.38 582 ASP B O 1
ATOM 10298 N N . PHE B 1 583 ? -6.273 -37.25 -17.281 1 81.75 583 PHE B N 1
ATOM 10299 C CA . PHE B 1 583 ? -7.023 -36 -17.188 1 81.75 583 PHE B CA 1
ATOM 10300 C C . PHE B 1 583 ? -6.762 -35.125 -18.391 1 81.75 583 PHE B C 1
ATOM 10302 O O . PHE B 1 583 ? -5.613 -34.781 -18.688 1 81.75 583 PHE B O 1
ATOM 10309 N N . MET B 1 584 ? -7.84 -34.719 -19.109 1 79.12 584 MET B N 1
ATOM 10310 C CA . MET B 1 584 ? -7.688 -33.938 -20.328 1 79.12 584 MET B CA 1
ATOM 10311 C C . MET B 1 584 ? -8.039 -32.469 -20.078 1 79.12 584 MET B C 1
ATOM 10313 O O . MET B 1 584 ? -7.668 -31.594 -20.859 1 79.12 584 MET B O 1
ATOM 10317 N N . GLY B 1 585 ? -8.75 -32.188 -19.031 1 83.25 585 GLY B N 1
ATOM 10318 C CA . GLY B 1 585 ? -9.203 -30.844 -18.734 1 83.25 585 GLY B CA 1
ATOM 10319 C C . GLY B 1 585 ? -10.609 -30.797 -18.172 1 83.25 585 GLY B C 1
ATOM 10320 O O . GLY B 1 585 ? -11.086 -31.766 -17.594 1 83.25 585 GLY B O 1
ATOM 10321 N N . VAL B 1 586 ? -11.133 -29.609 -18.297 1 86.31 586 VAL B N 1
ATOM 10322 C CA . VAL B 1 586 ? -12.477 -29.406 -17.766 1 86.31 586 VAL B CA 1
ATOM 10323 C C . VAL B 1 586 ? -13.367 -28.781 -18.844 1 86.31 586 VAL B C 1
ATOM 10325 O O . VAL B 1 586 ? -12.898 -27.984 -19.656 1 86.31 586 VAL B O 1
ATOM 10328 N N . ILE B 1 587 ? -14.602 -29.234 -18.906 1 85.75 587 ILE B N 1
ATOM 10329 C CA . ILE B 1 587 ? -15.578 -28.656 -19.812 1 85.75 587 ILE B CA 1
ATOM 10330 C C . ILE B 1 587 ? -16.672 -27.953 -19.016 1 85.75 587 ILE B C 1
ATOM 10332 O O . ILE B 1 587 ? -17.109 -28.453 -17.969 1 85.75 587 ILE B O 1
ATOM 10336 N N . SER B 1 588 ? -17.016 -26.828 -19.5 1 86.38 588 SER B N 1
ATOM 10337 C CA . SER B 1 588 ? -18.016 -26.031 -18.797 1 86.38 588 SER B CA 1
ATOM 10338 C C . SER B 1 588 ? -19.422 -26.578 -19.047 1 86.38 588 SER B C 1
ATOM 10340 O O . SER B 1 588 ? -19.672 -27.219 -20.078 1 86.38 588 SER B O 1
ATOM 10342 N N . ARG B 1 589 ? -20.312 -26.281 -18.141 1 86.38 589 ARG B N 1
ATOM 10343 C CA . ARG B 1 589 ? -21.719 -26.672 -18.297 1 86.38 589 ARG B CA 1
ATOM 10344 C C . ARG B 1 589 ? -22.312 -26.078 -19.562 1 86.38 589 ARG B C 1
ATOM 10346 O O . ARG B 1 589 ? -23.062 -26.75 -20.281 1 86.38 589 ARG B O 1
ATOM 10353 N N . VAL B 1 590 ? -21.984 -24.875 -19.875 1 84.81 590 VAL B N 1
ATOM 10354 C CA . VAL B 1 590 ? -22.5 -24.188 -21.047 1 84.81 590 VAL B CA 1
ATOM 10355 C C . VAL B 1 590 ? -22.062 -24.906 -22.312 1 84.81 590 VAL B C 1
ATOM 10357 O O . VAL B 1 590 ? -22.875 -25.141 -23.219 1 84.81 590 VAL B O 1
ATOM 10360 N N . SER B 1 591 ? -20.812 -25.25 -22.328 1 87.5 591 SER B N 1
ATOM 10361 C CA . SER B 1 591 ? -20.281 -25.953 -23.5 1 87.5 591 SER B CA 1
ATOM 10362 C C . SER B 1 591 ? -20.891 -27.344 -23.625 1 87.5 591 SER B C 1
ATOM 10364 O O . SER B 1 591 ? -21.141 -27.812 -24.75 1 87.5 591 SER B O 1
ATOM 10366 N N . LEU B 1 592 ? -21.094 -27.984 -22.547 1 89.44 592 LEU B N 1
ATOM 10367 C CA . LEU B 1 592 ? -21.688 -29.312 -22.562 1 89.44 592 LEU B CA 1
ATOM 10368 C C . LEU B 1 592 ? -23.125 -29.266 -23.062 1 89.44 592 LEU B C 1
ATOM 10370 O O . LEU B 1 592 ? -23.547 -30.141 -23.828 1 89.44 592 LEU B O 1
ATOM 10374 N N . ARG B 1 593 ? -23.828 -28.266 -22.625 1 90.88 593 ARG B N 1
ATOM 10375 C CA . ARG B 1 593 ? -25.203 -28.094 -23.062 1 90.88 593 ARG B CA 1
ATOM 10376 C C . ARG B 1 593 ? -25.266 -27.812 -24.562 1 90.88 593 ARG B C 1
ATOM 10378 O O . ARG B 1 593 ? -26.188 -28.266 -25.234 1 90.88 593 ARG B O 1
ATOM 10385 N N . GLU B 1 594 ? -24.391 -27.047 -24.953 1 91.19 594 GLU B N 1
ATOM 10386 C CA . GLU B 1 594 ? -24.328 -26.734 -26.375 1 91.19 594 GLU B CA 1
ATOM 10387 C C . GLU B 1 594 ? -24.078 -27.984 -27.203 1 91.19 594 GLU B C 1
ATOM 10389 O O . GLU B 1 594 ? -24.703 -28.188 -28.25 1 91.19 594 GLU B O 1
ATOM 10394 N N . LEU B 1 595 ? -23.172 -28.781 -26.797 1 91.88 595 LEU B N 1
ATOM 10395 C CA . LEU B 1 595 ? -22.859 -30.016 -27.516 1 91.88 595 LEU B CA 1
ATOM 10396 C C . LEU B 1 595 ? -24.016 -30.984 -27.469 1 91.88 595 LEU B C 1
ATOM 10398 O O . LEU B 1 595 ? -24.297 -31.672 -28.453 1 91.88 595 LEU B O 1
ATOM 10402 N N . LEU B 1 596 ? -24.688 -31.078 -26.359 1 92.38 596 LEU B N 1
ATOM 10403 C CA . LEU B 1 596 ? -25.844 -31.969 -26.219 1 92.38 596 LEU B CA 1
ATOM 10404 C C . LEU B 1 596 ? -26.984 -31.5 -27.109 1 92.38 596 LEU B C 1
ATOM 10406 O O . LEU B 1 596 ? -27.688 -32.344 -27.688 1 92.38 596 LEU B O 1
ATOM 10410 N N . ALA B 1 597 ? -27.141 -30.219 -27.172 1 92.5 597 ALA B N 1
ATOM 10411 C CA . ALA B 1 597 ? -28.188 -29.656 -28.016 1 92.5 597 ALA B CA 1
ATOM 10412 C C . ALA B 1 597 ? -27.891 -29.922 -29.5 1 92.5 597 ALA B C 1
ATOM 10414 O O . ALA B 1 597 ? -28.812 -30.141 -30.281 1 92.5 597 ALA B O 1
ATOM 10415 N N . LYS B 1 598 ? -26.703 -29.812 -29.828 1 91.75 598 LYS B N 1
ATOM 10416 C CA . LYS B 1 598 ? -26.297 -29.984 -31.219 1 91.75 598 LYS B CA 1
ATOM 10417 C C . LYS B 1 598 ? -26.422 -31.438 -31.656 1 91.75 598 LYS B C 1
ATOM 10419 O O . LYS B 1 598 ? -26.844 -31.734 -32.781 1 91.75 598 LYS B O 1
ATOM 10424 N N . HIS B 1 599 ? -26.047 -32.438 -30.844 1 92.38 599 HIS B N 1
ATOM 10425 C CA . HIS B 1 599 ? -25.953 -33.844 -31.25 1 92.38 599 HIS B CA 1
ATOM 10426 C C . HIS B 1 599 ? -27.156 -34.625 -30.734 1 92.38 599 HIS B C 1
ATOM 10428 O O . HIS B 1 599 ? -27.469 -35.719 -31.25 1 92.38 599 HIS B O 1
ATOM 10434 N N . GLY B 1 600 ? -27.75 -34.094 -29.688 1 89.5 600 GLY B N 1
ATOM 10435 C CA . GLY B 1 600 ? -28.953 -34.719 -29.141 1 89.5 600 GLY B CA 1
ATOM 10436 C C . GLY B 1 600 ? -28.656 -35.719 -28.031 1 89.5 600 GLY B C 1
ATOM 10437 O O . GLY B 1 600 ? -27.547 -36.25 -27.938 1 89.5 600 GLY B O 1
ATOM 10438 N N . GLU B 1 601 ? -29.594 -36.062 -27.219 1 89.88 601 GLU B N 1
ATOM 10439 C CA . GLU B 1 601 ? -29.469 -36.969 -26.078 1 89.88 601 GLU B CA 1
ATOM 10440 C C . GLU B 1 601 ? -29.359 -38.406 -26.531 1 89.88 601 GLU B C 1
ATOM 10442 O O . GLU B 1 601 ? -28.828 -39.25 -25.797 1 89.88 601 GLU B O 1
ATOM 10447 N N . SER B 1 602 ? -29.844 -38.719 -27.719 1 90.25 602 SER B N 1
ATOM 10448 C CA . SER B 1 602 ? -29.844 -40.094 -28.203 1 90.25 602 SER B CA 1
ATOM 10449 C C . SER B 1 602 ? -28.547 -40.438 -28.938 1 90.25 602 SER B C 1
ATOM 10451 O O . SER B 1 602 ? -28.328 -41.594 -29.297 1 90.25 602 SER B O 1
ATOM 10453 N N . ALA B 1 603 ? -27.703 -39.438 -29.062 1 90.88 603 ALA B N 1
ATOM 10454 C CA . ALA B 1 603 ? -26.422 -39.688 -29.75 1 90.88 603 ALA B CA 1
ATOM 10455 C C . ALA B 1 603 ? -25.578 -40.688 -28.984 1 90.88 603 ALA B C 1
ATOM 10457 O O . ALA B 1 603 ? -25.484 -40.594 -27.75 1 90.88 603 ALA B O 1
ATOM 10458 N N . THR B 1 604 ? -25.016 -41.656 -29.641 1 89.06 604 THR B N 1
ATOM 10459 C CA . THR B 1 604 ? -24.234 -42.719 -29 1 89.06 604 THR B CA 1
ATOM 10460 C C . THR B 1 604 ? -22.844 -42.219 -28.625 1 89.06 604 THR B C 1
ATOM 10462 O O . THR B 1 604 ? -22.219 -42.719 -27.703 1 89.06 604 THR B O 1
ATOM 10465 N N . ALA B 1 605 ? -22.281 -41.312 -29.422 1 90.31 605 ALA B N 1
ATOM 10466 C CA . ALA B 1 605 ? -20.938 -40.812 -29.156 1 90.31 605 ALA B CA 1
ATOM 10467 C C . ALA B 1 605 ? -20.812 -39.344 -29.531 1 90.31 605 ALA B C 1
ATOM 10469 O O . ALA B 1 605 ? -21 -38.969 -30.688 1 90.31 605 ALA B O 1
ATOM 10470 N N . ILE B 1 606 ? -20.609 -38.5 -28.562 1 92.31 606 ILE B N 1
ATOM 10471 C CA . ILE B 1 606 ? -20.344 -37.094 -28.766 1 92.31 606 ILE B CA 1
ATOM 10472 C C . ILE B 1 606 ? -18.891 -36.75 -28.391 1 92.31 606 ILE B C 1
ATOM 10474 O O . ILE B 1 606 ? -18.453 -37.062 -27.281 1 92.31 606 ILE B O 1
ATOM 10478 N N . ASP B 1 607 ? -18.125 -36.188 -29.25 1 89.81 607 ASP B N 1
ATOM 10479 C CA . ASP B 1 607 ? -16.75 -35.781 -29 1 89.81 607 ASP B CA 1
ATOM 10480 C C . ASP B 1 607 ? -16.688 -34.438 -28.281 1 89.81 607 ASP B C 1
ATOM 10482 O O . ASP B 1 607 ? -17.078 -33.406 -28.828 1 89.81 607 ASP B O 1
ATOM 10486 N N . LEU B 1 608 ? -16.109 -34.438 -27.094 1 91.12 608 LEU B N 1
ATOM 10487 C CA . LEU B 1 608 ? -16.062 -33.219 -26.266 1 91.12 608 LEU B CA 1
ATOM 10488 C C . LEU B 1 608 ? -14.734 -32.5 -26.469 1 91.12 608 LEU B C 1
ATOM 10490 O O . LEU B 1 608 ? -14.547 -31.391 -25.938 1 91.12 608 LEU B O 1
ATOM 10494 N N . SER B 1 609 ? -13.781 -32.969 -27.203 1 84.31 609 SER B N 1
ATOM 10495 C CA . SER B 1 609 ? -12.398 -32.5 -27.281 1 84.31 609 SER B CA 1
ATOM 10496 C C . SER B 1 609 ? -12.328 -31.047 -27.703 1 84.31 609 SER B C 1
ATOM 10498 O O . SER B 1 609 ? -11.461 -30.297 -27.234 1 84.31 609 SER B O 1
ATOM 10500 N N . CYS B 1 610 ? -13.258 -30.547 -28.453 1 80.38 610 CYS B N 1
ATOM 10501 C CA . CYS B 1 610 ? -13.172 -29.203 -29.016 1 80.38 610 CYS B CA 1
ATOM 10502 C C . CYS B 1 610 ? -13.531 -28.156 -27.953 1 80.38 610 CYS B C 1
ATOM 10504 O O . CYS B 1 610 ? -13.164 -26.984 -28.094 1 80.38 610 CYS B O 1
ATOM 10506 N N . LYS B 1 611 ? -14.188 -28.578 -26.969 1 86.69 611 LYS B N 1
ATOM 10507 C CA . LYS B 1 611 ? -14.648 -27.578 -25.984 1 86.69 611 LYS B CA 1
ATOM 10508 C C . LYS B 1 611 ? -13.969 -27.797 -24.641 1 86.69 611 LYS B C 1
ATOM 10510 O O . LYS B 1 611 ? -14.242 -27.062 -23.688 1 86.69 611 LYS B O 1
ATOM 10515 N N . VAL B 1 612 ? -13.086 -28.781 -24.594 1 85.69 612 VAL B N 1
ATOM 10516 C CA . VAL B 1 612 ? -12.383 -29.047 -23.344 1 85.69 612 VAL B CA 1
ATOM 10517 C C . VAL B 1 612 ? -11.289 -28.016 -23.141 1 85.69 612 VAL B C 1
ATOM 10519 O O . VAL B 1 612 ? -10.523 -27.719 -24.062 1 85.69 612 VAL B O 1
ATOM 10522 N N . GLU B 1 613 ? -11.289 -27.406 -22 1 82.12 613 GLU B N 1
ATOM 10523 C CA . GLU B 1 613 ? -10.266 -26.438 -21.641 1 82.12 613 GLU B CA 1
ATOM 10524 C C . GLU B 1 613 ? -9.164 -27.078 -20.797 1 82.12 613 GLU B C 1
ATOM 10526 O O . GLU B 1 613 ? -9.445 -27.766 -19.812 1 82.12 613 GLU B O 1
ATOM 10531 N N . VAL B 1 614 ? -8 -26.875 -21.203 1 77.06 614 VAL B N 1
ATOM 10532 C CA . VAL B 1 614 ? -6.852 -27.469 -20.516 1 77.06 614 VAL B CA 1
ATOM 10533 C C . VAL B 1 614 ? -6.586 -26.703 -19.219 1 77.06 614 VAL B C 1
ATOM 10535 O O . VAL B 1 614 ? -6.754 -25.484 -19.156 1 77.06 614 VAL B O 1
ATOM 10538 N N . ALA B 1 615 ? -6.195 -27.5 -18.219 1 74.19 615 ALA B N 1
ATOM 10539 C CA . ALA B 1 615 ? -5.91 -26.875 -16.938 1 74.19 615 ALA B CA 1
ATOM 10540 C C . ALA B 1 615 ? -4.598 -26.109 -16.984 1 74.19 615 ALA B C 1
ATOM 10542 O O . ALA B 1 615 ? -3.566 -26.641 -17.391 1 74.19 615 ALA B O 1
ATOM 10543 N N . PRO B 1 616 ? -4.73 -24.953 -16.484 1 74.75 616 PRO B N 1
ATOM 10544 C CA . PRO B 1 616 ? -3.492 -24.172 -16.469 1 74.75 616 PRO B CA 1
ATOM 10545 C C . PRO B 1 616 ? -2.506 -24.641 -15.406 1 74.75 616 PRO B C 1
ATOM 10547 O O . PRO B 1 616 ? -1.291 -24.516 -15.586 1 74.75 616 PRO B O 1
ATOM 10550 N N . ILE B 1 617 ? -3.012 -25.094 -14.25 1 84.12 617 ILE B N 1
ATOM 10551 C CA . ILE B 1 617 ? -2.176 -25.484 -13.117 1 84.12 617 ILE B CA 1
ATOM 10552 C C . ILE B 1 617 ? -2.715 -26.766 -12.484 1 84.12 617 ILE B C 1
ATOM 10554 O O . ILE B 1 617 ? -3.924 -26.906 -12.297 1 84.12 617 ILE B O 1
ATOM 10558 N N . ALA B 1 618 ? -1.889 -27.688 -12.266 1 84.38 618 ALA B N 1
ATOM 10559 C CA . ALA B 1 618 ? -2.203 -28.906 -11.531 1 84.38 618 ALA B CA 1
ATOM 10560 C C . ALA B 1 618 ? -1.296 -29.062 -10.312 1 84.38 618 ALA B C 1
ATOM 10562 O O . ALA B 1 618 ? -0.139 -28.625 -10.336 1 84.38 618 ALA B O 1
ATOM 10563 N N . VAL B 1 619 ? -1.888 -29.641 -9.281 1 87.25 619 VAL B N 1
ATOM 10564 C CA . VAL B 1 619 ? -1.119 -29.75 -8.039 1 87.25 619 VAL B CA 1
ATOM 10565 C C . VAL B 1 619 ? -1.144 -31.188 -7.539 1 87.25 619 VAL B C 1
ATOM 10567 O O . VAL B 1 619 ? -2.051 -31.953 -7.875 1 87.25 619 VAL B O 1
ATOM 10570 N N . PRO B 1 620 ? -0.161 -31.594 -6.773 1 84.94 620 PRO B N 1
ATOM 10571 C CA . PRO B 1 620 ? -0.171 -32.906 -6.156 1 84.94 620 PRO B CA 1
ATOM 10572 C C . PRO B 1 620 ? -1.066 -33 -4.922 1 84.94 620 PRO B C 1
ATOM 10574 O O . PRO B 1 620 ? -1.396 -31.953 -4.332 1 84.94 620 PRO B O 1
ATOM 10577 N N . PRO B 1 621 ? -1.453 -34.188 -4.57 1 86.75 621 PRO B N 1
ATOM 10578 C CA . PRO B 1 621 ? -2.299 -34.312 -3.383 1 86.75 621 PRO B CA 1
ATOM 10579 C C . PRO B 1 621 ? -1.607 -33.875 -2.102 1 86.75 621 PRO B C 1
ATOM 10581 O O . PRO B 1 621 ? -2.275 -33.5 -1.137 1 86.75 621 PRO B O 1
ATOM 10584 N N . SER B 1 622 ? -0.338 -33.812 -2.074 1 85.31 622 SER B N 1
ATOM 10585 C CA . SER B 1 622 ? 0.419 -33.438 -0.881 1 85.31 622 SER B CA 1
ATOM 10586 C C . SER B 1 622 ? 0.613 -31.938 -0.787 1 85.31 622 SER B C 1
ATOM 10588 O O . SER B 1 622 ? 1.204 -31.438 0.174 1 85.31 622 SER B O 1
ATOM 10590 N N . MET B 1 623 ? 0.046 -31.203 -1.727 1 87.31 623 MET B N 1
ATOM 10591 C CA . MET B 1 623 ? 0.165 -29.75 -1.671 1 87.31 623 MET B CA 1
ATOM 10592 C C . MET B 1 623 ? -0.473 -29.203 -0.399 1 87.31 623 MET B C 1
ATOM 10594 O O . MET B 1 623 ? -1.66 -29.422 -0.15 1 87.31 623 MET B O 1
ATOM 10598 N N . PRO B 1 624 ? 0.391 -28.547 0.398 1 85.5 624 PRO B N 1
ATOM 10599 C CA . PRO B 1 624 ? -0.188 -27.953 1.612 1 85.5 624 PRO B CA 1
ATOM 10600 C C . PRO B 1 624 ? -1.298 -26.953 1.313 1 85.5 624 PRO B C 1
ATOM 10602 O O . PRO B 1 624 ? -1.193 -26.172 0.359 1 85.5 624 PRO B O 1
ATOM 10605 N N . LEU B 1 625 ? -2.219 -26.938 2.141 1 87.44 625 LEU B N 1
ATOM 10606 C CA . LEU B 1 625 ? -3.398 -26.109 1.931 1 87.44 625 LEU B CA 1
ATOM 10607 C C . LEU B 1 625 ? -3.023 -24.625 1.891 1 87.44 625 LEU B C 1
ATOM 10609 O O . LEU B 1 625 ? -3.617 -23.844 1.137 1 87.44 625 LEU B O 1
ATOM 10613 N N . HIS B 1 626 ? -2.096 -24.188 2.756 1 82.69 626 HIS B N 1
ATOM 10614 C CA . HIS B 1 626 ? -1.731 -22.781 2.789 1 82.69 626 HIS B CA 1
ATOM 10615 C C . HIS B 1 626 ? -1.193 -22.312 1.439 1 82.69 626 HIS B C 1
ATOM 10617 O O . HIS B 1 626 ? -1.454 -21.188 1.016 1 82.69 626 HIS B O 1
ATOM 10623 N N . THR B 1 627 ? -0.464 -23.141 0.767 1 82.44 627 THR B N 1
ATOM 10624 C CA . THR B 1 627 ? 0.055 -22.812 -0.557 1 82.44 627 THR B CA 1
ATOM 10625 C C . THR B 1 627 ? -1.058 -22.859 -1.601 1 82.44 627 THR B C 1
ATOM 10627 O O . THR B 1 627 ? -1.087 -22.047 -2.521 1 82.44 627 THR B O 1
ATOM 10630 N N . LEU B 1 628 ? -1.841 -23.844 -1.424 1 87.19 628 LEU B N 1
ATOM 10631 C CA . LEU B 1 628 ? -2.963 -23.984 -2.344 1 87.19 628 LEU B CA 1
ATOM 10632 C C . LEU B 1 628 ? -3.887 -22.781 -2.279 1 87.19 628 LEU B C 1
ATOM 10634 O O . LEU B 1 628 ? -4.355 -22.297 -3.312 1 87.19 628 LEU B O 1
ATOM 10638 N N . LEU B 1 629 ? -4.16 -22.375 -1.098 1 84.5 629 LEU B N 1
ATOM 10639 C CA . LEU B 1 629 ? -5.008 -21.203 -0.917 1 84.5 629 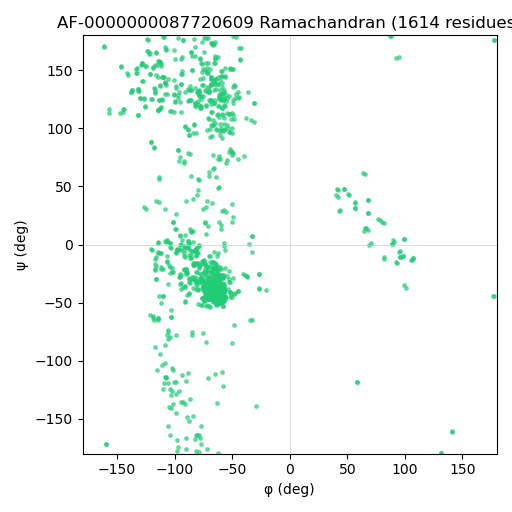LEU B CA 1
ATOM 10640 C C . LEU B 1 629 ? -4.383 -19.984 -1.564 1 84.5 629 LEU B C 1
ATOM 10642 O O . LEU B 1 629 ? -5.078 -19.188 -2.219 1 84.5 629 LEU B O 1
ATOM 10646 N N . ALA B 1 630 ? -3.16 -19.797 -1.328 1 80 630 ALA B N 1
ATOM 10647 C CA . ALA B 1 630 ? -2.451 -18.672 -1.93 1 80 630 ALA B CA 1
ATOM 10648 C C . ALA B 1 630 ? -2.498 -18.734 -3.453 1 80 630 ALA B C 1
ATOM 10650 O O . ALA B 1 630 ? -2.689 -17.719 -4.125 1 80 630 ALA B O 1
ATOM 10651 N N . LEU B 1 631 ? -2.322 -19.891 -3.924 1 83 631 LEU B N 1
ATOM 10652 C CA . LEU B 1 631 ? -2.344 -20.109 -5.367 1 83 631 LEU B CA 1
ATOM 10653 C C . LEU B 1 631 ? -3.709 -19.766 -5.949 1 83 631 LEU B C 1
ATOM 10655 O O . LEU B 1 631 ? -3.799 -19.062 -6.961 1 83 631 LEU B O 1
ATOM 10659 N N . MET B 1 632 ? -4.707 -20.25 -5.336 1 83.19 632 MET B N 1
ATOM 10660 C CA . MET B 1 632 ? -6.062 -20.031 -5.828 1 83.19 632 MET B CA 1
ATOM 10661 C C . MET B 1 632 ? -6.434 -18.547 -5.754 1 83.19 632 MET B C 1
ATOM 10663 O O . MET B 1 632 ? -7.066 -18.016 -6.664 1 83.19 632 MET B O 1
ATOM 10667 N N . ASN B 1 633 ? -6.039 -17.969 -4.734 1 79.12 633 ASN B N 1
ATOM 10668 C CA . ASN B 1 633 ? -6.379 -16.562 -4.551 1 79.12 633 ASN B CA 1
ATOM 10669 C C . ASN B 1 633 ? -5.57 -15.656 -5.477 1 79.12 633 ASN B C 1
ATOM 10671 O O . ASN B 1 633 ? -6.117 -14.75 -6.105 1 79.12 633 ASN B O 1
ATOM 10675 N N . GLU B 1 634 ? -4.344 -15.867 -5.512 1 76.94 634 GLU B N 1
ATOM 10676 C CA . GLU B 1 634 ? -3.463 -14.977 -6.262 1 76.94 634 GLU B CA 1
ATOM 10677 C C . GLU B 1 634 ? -3.652 -15.148 -7.77 1 76.94 634 GLU B C 1
ATOM 10679 O O . GLU B 1 634 ? -3.512 -14.195 -8.531 1 76.94 634 GLU B O 1
ATOM 10684 N N . GLN B 1 635 ? -3.939 -16.391 -8.164 1 77.94 635 GLN B N 1
ATOM 10685 C CA . GLN B 1 635 ? -4.09 -16.641 -9.594 1 77.94 635 GLN B CA 1
ATOM 10686 C C . GLN B 1 635 ? -5.562 -16.625 -10 1 77.94 635 GLN B C 1
ATOM 10688 O O . GLN B 1 635 ? -5.883 -16.703 -11.188 1 77.94 635 GLN B O 1
ATOM 10693 N N . GLY B 1 636 ? -6.426 -16.5 -9.031 1 78.06 636 GLY B N 1
ATOM 10694 C CA . GLY B 1 636 ? -7.848 -16.453 -9.32 1 78.06 636 GLY B CA 1
ATOM 10695 C C . GLY B 1 636 ? -8.398 -17.781 -9.836 1 78.06 636 GLY B C 1
ATOM 10696 O O . GLY B 1 636 ? -9.195 -17.797 -10.773 1 78.06 636 GLY B O 1
ATOM 10697 N N . LEU B 1 637 ? -7.945 -18.859 -9.312 1 81.44 637 LEU B N 1
ATOM 10698 C CA . LEU B 1 637 ? -8.375 -20.188 -9.766 1 81.44 637 LEU B CA 1
ATOM 10699 C C . LEU B 1 637 ? -9.656 -20.609 -9.062 1 81.44 637 LEU B C 1
ATOM 10701 O O . LEU B 1 637 ? -9.766 -20.5 -7.84 1 81.44 637 LEU B O 1
ATOM 10705 N N . ASP B 1 638 ? -10.562 -21.078 -9.859 1 82.12 638 ASP B N 1
ATOM 10706 C CA . ASP B 1 638 ? -11.797 -21.609 -9.305 1 82.12 638 ASP B CA 1
ATOM 10707 C C . ASP B 1 638 ? -11.719 -23.125 -9.141 1 82.12 638 ASP B C 1
ATOM 10709 O O . ASP B 1 638 ? -12.406 -23.703 -8.297 1 82.12 638 ASP B O 1
ATOM 10713 N N . TYR B 1 639 ? -10.883 -23.734 -10.008 1 85.06 639 TYR B N 1
ATOM 10714 C CA . TYR B 1 639 ? -10.719 -25.188 -10.016 1 85.06 639 TYR B CA 1
ATOM 10715 C C . TYR B 1 639 ? -9.25 -25.562 -10.148 1 85.06 639 TYR B C 1
ATOM 10717 O O . TYR B 1 639 ? -8.531 -25 -10.977 1 85.06 639 TYR B O 1
ATOM 10725 N N . VAL B 1 640 ? -8.836 -26.469 -9.32 1 88.19 640 VAL B N 1
ATOM 10726 C CA . VAL B 1 640 ? -7.461 -26.953 -9.398 1 88.19 640 VAL B CA 1
ATOM 10727 C C . VAL B 1 640 ? -7.441 -28.484 -9.375 1 88.19 640 VAL B C 1
ATOM 10729 O O . VAL B 1 640 ? -7.777 -29.094 -8.367 1 88.19 640 VAL B O 1
ATOM 10732 N N . PRO B 1 641 ? -7.082 -29.078 -10.469 1 87.62 641 PRO B N 1
ATOM 10733 C CA . PRO B 1 641 ? -6.988 -30.547 -10.484 1 87.62 641 PRO B CA 1
ATOM 10734 C C . PRO B 1 641 ? -5.848 -31.078 -9.625 1 87.62 641 PRO B C 1
ATOM 10736 O O . PRO B 1 641 ? -4.77 -30.469 -9.586 1 87.62 641 PRO B O 1
ATOM 10739 N N . VAL B 1 642 ? -6.148 -32.094 -8.938 1 88.06 642 VAL B N 1
ATOM 10740 C CA . VAL B 1 642 ? -5.156 -32.781 -8.117 1 88.06 642 VAL B CA 1
ATOM 10741 C C . VAL B 1 642 ? -4.723 -34.062 -8.797 1 88.06 642 VAL B C 1
ATOM 10743 O O . VAL B 1 642 ? -5.523 -35 -8.961 1 88.06 642 VAL B O 1
ATOM 10746 N N . ILE B 1 643 ? -3.482 -34.125 -9.188 1 81 643 ILE B N 1
ATOM 10747 C CA . ILE B 1 643 ? -2.941 -35.25 -9.93 1 81 643 ILE B CA 1
ATOM 10748 C C . ILE B 1 643 ? -1.656 -35.719 -9.266 1 81 643 ILE B C 1
ATOM 10750 O O . ILE B 1 643 ? -0.79 -34.938 -8.914 1 81 643 ILE B O 1
ATOM 10754 N N . ARG B 1 644 ? -1.641 -36.969 -8.977 1 73.62 644 ARG B N 1
ATOM 10755 C CA . ARG B 1 644 ? -0.428 -37.562 -8.414 1 73.62 644 ARG B CA 1
ATOM 10756 C C . ARG B 1 644 ? 0.536 -38 -9.516 1 73.62 644 ARG B C 1
ATOM 10758 O O . ARG B 1 644 ? 0.229 -38.875 -10.297 1 73.62 644 ARG B O 1
ATOM 10765 N N . ARG B 1 645 ? 1.715 -37.594 -9.562 1 61.09 645 ARG B N 1
ATOM 10766 C CA . ARG B 1 645 ? 2.836 -38.062 -10.375 1 61.09 645 ARG B CA 1
ATOM 10767 C C . ARG B 1 645 ? 2.389 -38.375 -11.805 1 61.09 645 ARG B C 1
ATOM 10769 O O . ARG B 1 645 ? 2.666 -39.438 -12.328 1 61.09 645 ARG B O 1
ATOM 10776 N N . HIS B 1 646 ? 1.67 -37.531 -12.445 1 59.62 646 HIS B N 1
ATOM 10777 C CA . HIS B 1 646 ? 1.188 -37.656 -13.812 1 59.62 646 HIS B CA 1
ATOM 10778 C C . HIS B 1 646 ? 0.188 -38.812 -13.922 1 59.62 646 HIS B C 1
ATOM 10780 O O . HIS B 1 646 ? 0.074 -39.438 -14.969 1 59.62 646 HIS B O 1
ATOM 10786 N N . GLY B 1 647 ? -0.215 -39.219 -12.797 1 63.44 647 GLY B N 1
ATOM 10787 C CA . GLY B 1 647 ? -1.239 -40.25 -12.789 1 63.44 647 GLY B CA 1
ATOM 10788 C C . GLY B 1 647 ? -2.631 -39.719 -13.062 1 63.44 647 GLY B C 1
ATOM 10789 O O . GLY B 1 647 ? -2.785 -38.688 -13.734 1 63.44 647 GLY B O 1
ATOM 10790 N N . PRO B 1 648 ? -3.5 -40.562 -12.734 1 69.5 648 PRO B N 1
ATOM 10791 C CA . PRO B 1 648 ? -4.902 -40.188 -12.93 1 69.5 648 PRO B CA 1
ATOM 10792 C C . PRO B 1 648 ? -5.336 -39.031 -12.039 1 69.5 648 PRO B C 1
ATOM 10794 O O . PRO B 1 648 ? -4.672 -38.75 -11.039 1 69.5 648 PRO B O 1
ATOM 10797 N N . LEU B 1 649 ? -6.348 -38.375 -12.484 1 79.25 649 LEU B N 1
ATOM 10798 C CA . LEU B 1 649 ? -6.977 -37.344 -11.672 1 79.25 649 LEU B CA 1
ATOM 10799 C C . LEU B 1 649 ? -7.48 -37.938 -10.352 1 79.25 649 LEU B C 1
ATOM 10801 O O . LEU B 1 649 ? -8.305 -38.844 -10.344 1 79.25 649 LEU B O 1
ATOM 10805 N N . GLU B 1 650 ? -6.969 -37.5 -9.281 1 82.88 650 GLU B N 1
ATOM 10806 C CA . GLU B 1 650 ? -7.402 -37.969 -7.969 1 82.88 650 GLU B CA 1
ATOM 10807 C C . GLU B 1 650 ? -8.586 -37.156 -7.449 1 82.88 650 GLU B C 1
ATOM 10809 O O . GLU B 1 650 ? -9.383 -37.656 -6.656 1 82.88 650 GLU B O 1
ATOM 10814 N N . GLY B 1 651 ? -8.602 -35.938 -7.883 1 85.56 651 GLY B N 1
ATOM 10815 C CA . GLY B 1 651 ? -9.68 -35.062 -7.434 1 85.56 651 GLY B CA 1
ATOM 10816 C C . GLY B 1 651 ? -9.555 -33.656 -7.965 1 85.56 651 GLY B C 1
ATOM 10817 O O . GLY B 1 651 ? -8.656 -33.375 -8.75 1 85.56 651 GLY B O 1
ATOM 10818 N N . MET B 1 652 ? -10.609 -32.906 -7.598 1 87.75 652 MET B N 1
ATOM 10819 C CA . MET B 1 652 ? -10.648 -31.5 -7.98 1 87.75 652 MET B CA 1
ATOM 10820 C C . MET B 1 652 ? -10.867 -30.609 -6.762 1 87.75 652 MET B C 1
ATOM 10822 O O . MET B 1 652 ? -11.766 -30.859 -5.961 1 87.75 652 MET B O 1
ATOM 10826 N N . VAL B 1 653 ? -9.977 -29.703 -6.609 1 88.94 653 VAL B N 1
ATOM 10827 C CA . VAL B 1 653 ? -10.188 -28.703 -5.562 1 88.94 653 VAL B CA 1
ATOM 10828 C C . VAL B 1 653 ? -11.008 -27.547 -6.117 1 88.94 653 VAL B C 1
ATOM 10830 O O . VAL B 1 653 ? -10.648 -26.969 -7.145 1 88.94 653 VAL B O 1
ATOM 10833 N N . THR B 1 654 ? -12.07 -27.25 -5.527 1 84.5 654 THR B N 1
ATOM 10834 C CA . THR B 1 654 ? -12.922 -26.141 -5.93 1 84.5 654 THR B CA 1
ATOM 10835 C C . THR B 1 654 ? -12.945 -25.062 -4.855 1 84.5 654 THR B C 1
ATOM 10837 O O . THR B 1 654 ? -12.609 -25.328 -3.699 1 84.5 654 THR B O 1
ATOM 10840 N N . ARG B 1 655 ? -13.281 -23.891 -5.242 1 82.44 655 ARG B N 1
ATOM 10841 C CA . ARG B 1 655 ? -13.375 -22.797 -4.285 1 82.44 655 ARG B CA 1
ATOM 10842 C C . ARG B 1 655 ? -14.406 -23.094 -3.203 1 82.44 655 ARG B C 1
ATOM 10844 O O . ARG B 1 655 ? -14.203 -22.781 -2.031 1 82.44 655 ARG B O 1
ATOM 10851 N N . ALA B 1 656 ? -15.523 -23.609 -3.645 1 78.5 656 ALA B N 1
ATOM 10852 C CA . ALA B 1 656 ? -16.562 -23.969 -2.689 1 78.5 656 ALA B CA 1
ATOM 10853 C C . ALA B 1 656 ? -16.047 -25 -1.688 1 78.5 656 ALA B C 1
ATOM 10855 O O . ALA B 1 656 ? -16.391 -24.953 -0.506 1 78.5 656 ALA B O 1
ATOM 10856 N N . GLY B 1 657 ? -15.266 -25.922 -2.199 1 81.81 657 GLY B N 1
ATOM 10857 C CA . GLY B 1 657 ? -14.695 -26.938 -1.325 1 81.81 657 GLY B CA 1
ATOM 10858 C C . GLY B 1 657 ? -13.742 -26.359 -0.292 1 81.81 657 GLY B C 1
ATOM 10859 O O . GLY B 1 657 ? -13.75 -26.781 0.866 1 81.81 657 GLY B O 1
ATOM 10860 N N . VAL B 1 658 ? -12.992 -25.484 -0.715 1 86.88 658 VAL B N 1
ATOM 10861 C CA . VAL B 1 658 ? -12.023 -24.859 0.182 1 86.88 658 VAL B CA 1
ATOM 10862 C C . VAL B 1 658 ? -12.758 -24.047 1.245 1 86.88 658 VAL B C 1
ATOM 10864 O O . VAL B 1 658 ? -12.367 -24.047 2.416 1 86.88 658 VAL B O 1
ATOM 10867 N N . VAL B 1 659 ? -13.805 -23.312 0.853 1 82.56 659 VAL B N 1
ATOM 10868 C CA . VAL B 1 659 ? -14.578 -22.5 1.782 1 82.56 659 VAL B CA 1
ATOM 10869 C C . VAL B 1 659 ? -15.25 -23.391 2.82 1 82.56 659 VAL B C 1
ATOM 10871 O O . VAL B 1 659 ? -15.336 -23.031 3.996 1 82.56 659 VAL B O 1
ATOM 10874 N N . ALA B 1 660 ? -15.648 -24.531 2.381 1 82.31 660 ALA B N 1
ATOM 10875 C CA . ALA B 1 660 ? -16.297 -25.469 3.297 1 82.31 660 ALA B CA 1
ATOM 10876 C C . ALA B 1 660 ? -15.297 -25.984 4.34 1 82.31 660 ALA B C 1
ATOM 10878 O O . ALA B 1 660 ? -15.641 -26.109 5.52 1 82.31 660 ALA B O 1
ATOM 10879 N N . VAL B 1 661 ? -14.188 -26.281 3.885 1 84.69 661 VAL B N 1
ATOM 10880 C CA . VAL B 1 661 ? -13.156 -26.781 4.801 1 84.69 661 VAL B CA 1
ATOM 10881 C C . VAL B 1 661 ? -12.727 -25.656 5.742 1 84.69 661 VAL B C 1
ATOM 10883 O O . VAL B 1 661 ? -12.453 -25.891 6.918 1 84.69 661 VAL B O 1
ATOM 10886 N N . GLN B 1 662 ? -12.641 -24.516 5.203 1 84.56 662 GLN B N 1
ATOM 10887 C CA . GLN B 1 662 ? -12.305 -23.359 6.031 1 84.56 662 GLN B CA 1
ATOM 10888 C C . GLN B 1 662 ? -13.336 -23.156 7.145 1 84.56 662 GLN B C 1
ATOM 10890 O O . GLN B 1 662 ? -12.969 -22.891 8.289 1 84.56 662 GLN B O 1
ATOM 10895 N N . ALA B 1 663 ? -14.523 -23.266 6.82 1 79.75 663 ALA B N 1
ATOM 10896 C CA . ALA B 1 663 ? -15.609 -23.047 7.777 1 79.75 663 ALA B CA 1
ATOM 10897 C C . ALA B 1 663 ? -15.633 -24.156 8.836 1 79.75 663 ALA B C 1
ATOM 10899 O O . ALA B 1 663 ? -15.914 -23.891 10.008 1 79.75 663 ALA B O 1
ATOM 10900 N N . SER B 1 664 ? -15.234 -25.312 8.445 1 81.75 664 SER B N 1
ATOM 10901 C CA . SER B 1 664 ? -15.383 -26.438 9.344 1 81.75 664 SER B CA 1
ATOM 10902 C C . SER B 1 664 ? -14.117 -26.688 10.148 1 81.75 664 SER B C 1
ATOM 10904 O O . SER B 1 664 ? -14.18 -27.031 11.336 1 81.75 664 SER B O 1
ATOM 10906 N N . ARG B 1 665 ? -13.016 -26.422 9.539 1 83.25 665 ARG B N 1
ATOM 10907 C CA . ARG B 1 665 ? -11.805 -26.875 10.203 1 83.25 665 ARG B CA 1
ATOM 10908 C C . ARG B 1 665 ? -10.906 -25.703 10.586 1 83.25 665 ARG B C 1
ATOM 10910 O O . ARG B 1 665 ? -10.047 -25.844 11.461 1 83.25 665 ARG B O 1
ATOM 10917 N N . LEU B 1 666 ? -11.102 -24.656 9.961 1 84.94 666 LEU B N 1
ATOM 10918 C CA . LEU B 1 666 ? -10.117 -23.594 10.172 1 84.94 666 LEU B CA 1
ATOM 10919 C C . LEU B 1 666 ? -10.742 -22.422 10.914 1 84.94 666 LEU B C 1
ATOM 10921 O O . LEU B 1 666 ? -10.031 -21.562 11.453 1 84.94 666 LEU B O 1
ATOM 10925 N N . ASP B 1 667 ? -12.055 -22.266 10.906 1 82.19 667 ASP B N 1
ATOM 10926 C CA . ASP B 1 667 ? -12.727 -21.156 11.586 1 82.19 667 ASP B CA 1
ATOM 10927 C C . ASP B 1 667 ? -12.57 -21.266 13.102 1 82.19 667 ASP B C 1
ATOM 10929 O O . ASP B 1 667 ? -13.312 -22 13.758 1 82.19 667 ASP B O 1
ATOM 10933 N N . ARG B 1 668 ? -11.727 -20.531 13.688 1 77.12 668 ARG B N 1
ATOM 10934 C CA . ARG B 1 668 ? -11.406 -20.531 15.109 1 77.12 668 ARG B CA 1
ATOM 10935 C C . ARG B 1 668 ? -12.641 -20.219 15.953 1 77.12 668 ARG B C 1
ATOM 10937 O O . ARG B 1 668 ? -12.781 -20.703 17.078 1 77.12 668 ARG B O 1
ATOM 10944 N N . PHE B 1 669 ? -13.508 -19.344 15.453 1 80.12 669 PHE B N 1
ATOM 10945 C CA . PHE B 1 669 ? -14.648 -18.891 16.234 1 80.12 669 PHE B CA 1
ATOM 10946 C C . PHE B 1 669 ? -15.906 -19.656 15.867 1 80.12 669 PHE B C 1
ATOM 10948 O O . PHE B 1 669 ? -16.953 -19.5 16.5 1 80.12 669 PHE B O 1
ATOM 10955 N N . HIS B 1 670 ? -15.742 -20.516 14.859 1 79 670 HIS B N 1
ATOM 10956 C CA . HIS B 1 670 ? -16.875 -21.297 14.391 1 79 670 HIS B CA 1
ATOM 10957 C C . HIS B 1 670 ? -18.109 -20.422 14.203 1 79 670 HIS B C 1
ATOM 10959 O O . HIS B 1 670 ? -19.188 -20.734 14.719 1 79 670 HIS B O 1
ATOM 10965 N N . VAL B 1 671 ? -17.906 -19.344 13.562 1 79.88 671 VAL B N 1
ATOM 10966 C CA . VAL B 1 671 ? -18.938 -18.312 13.43 1 79.88 671 VAL B CA 1
ATOM 10967 C C . VAL B 1 671 ? -20.156 -18.891 12.719 1 79.88 671 VAL B C 1
ATOM 10969 O O . VAL B 1 671 ? -21.297 -18.609 13.102 1 79.88 671 VAL B O 1
ATOM 10972 N N . ARG B 1 672 ? -20 -19.656 11.719 1 76.62 672 ARG B N 1
ATOM 10973 C CA . ARG B 1 672 ? -21.125 -20.219 10.984 1 76.62 672 ARG B CA 1
ATOM 10974 C C . ARG B 1 672 ? -21.984 -21.109 11.891 1 76.62 672 ARG B C 1
ATOM 10976 O O . ARG B 1 672 ? -23.219 -21.062 11.828 1 76.62 672 ARG B O 1
ATOM 10983 N N . ASP B 1 673 ? -21.25 -21.891 12.617 1 79.06 673 ASP B N 1
ATOM 10984 C CA . ASP B 1 673 ? -21.984 -22.734 13.555 1 79.06 673 ASP B CA 1
ATOM 10985 C C . ASP B 1 673 ? -22.703 -21.906 14.602 1 79.06 673 ASP B C 1
ATOM 10987 O O . ASP B 1 673 ? -23.828 -22.234 15 1 79.06 673 ASP B O 1
ATOM 10991 N N . ALA B 1 674 ? -22.047 -20.922 15.023 1 81.81 674 ALA B N 1
ATOM 10992 C CA . ALA B 1 674 ? -22.641 -20.031 16.016 1 81.81 674 ALA B CA 1
ATOM 10993 C C . ALA B 1 674 ? -23.859 -19.312 15.453 1 81.81 674 ALA B C 1
ATOM 10995 O O . ALA B 1 674 ? -24.859 -19.125 16.156 1 81.81 674 ALA B O 1
ATOM 10996 N N . LEU B 1 675 ? -23.75 -18.969 14.258 1 83.62 675 LEU B N 1
ATOM 10997 C CA . LEU B 1 675 ? -24.875 -18.297 13.602 1 83.62 675 LEU B CA 1
ATOM 10998 C C . LEU B 1 675 ? -26.047 -19.266 13.43 1 83.62 675 LEU B C 1
ATOM 11000 O O . LEU B 1 675 ? -27.203 -18.875 13.617 1 83.62 675 LEU B O 1
ATOM 11004 N N . ALA B 1 676 ? -25.734 -20.5 13.07 1 82.69 676 ALA B N 1
ATOM 11005 C CA . ALA B 1 676 ? -26.766 -21.5 12.914 1 82.69 676 ALA B CA 1
ATOM 11006 C C . ALA B 1 676 ? -27.469 -21.797 14.242 1 82.69 676 ALA B C 1
ATOM 11008 O O . ALA B 1 676 ? -28.688 -21.938 14.289 1 82.69 676 ALA B O 1
ATOM 11009 N N . ARG B 1 677 ? -26.734 -21.859 15.25 1 85.38 677 ARG B N 1
ATOM 11010 C CA . ARG B 1 677 ? -27.297 -22.094 16.578 1 85.38 677 ARG B CA 1
ATOM 11011 C C . ARG B 1 677 ? -28.172 -20.922 17 1 85.38 677 ARG B C 1
ATOM 11013 O O . ARG B 1 677 ? -29.234 -21.109 17.578 1 85.38 677 ARG B O 1
ATOM 11020 N N . ALA B 1 678 ? -27.672 -19.734 16.812 1 87.81 678 ALA B N 1
ATOM 11021 C CA . ALA B 1 678 ? -28.438 -18.547 17.156 1 87.81 678 ALA B CA 1
ATOM 11022 C C . ALA B 1 678 ? -29.734 -18.484 16.375 1 87.81 678 ALA B C 1
ATOM 11024 O O . ALA B 1 678 ? -30.781 -18.078 16.906 1 87.81 678 ALA B O 1
ATOM 11025 N N . ASP B 1 679 ? -29.656 -18.828 15.156 1 86.81 679 ASP B N 1
ATOM 11026 C CA . ASP B 1 679 ? -30.844 -18.844 14.32 1 86.81 679 ASP B CA 1
ATOM 11027 C C . ASP B 1 679 ? -31.875 -19.844 14.859 1 86.81 679 ASP B C 1
ATOM 11029 O O . ASP B 1 679 ? -33.062 -19.562 14.852 1 86.81 679 ASP B O 1
ATOM 11033 N N . GLU B 1 680 ? -31.375 -21 15.266 1 87.69 680 GLU B N 1
ATOM 11034 C CA . GLU B 1 680 ? -32.25 -22.016 15.852 1 87.69 680 GLU B CA 1
ATOM 11035 C C . GLU B 1 680 ? -32.875 -21.5 17.141 1 87.69 680 GLU B C 1
ATOM 11037 O O . GLU B 1 680 ? -34.062 -21.734 17.391 1 87.69 680 GLU B O 1
ATOM 11042 N N . ASP B 1 681 ? -32.094 -20.844 17.922 1 89.06 681 ASP B N 1
ATOM 11043 C CA . ASP B 1 681 ? -32.625 -20.281 19.172 1 89.06 681 ASP B CA 1
ATOM 11044 C C . ASP B 1 681 ? -33.656 -19.203 18.906 1 89.06 681 ASP B C 1
ATOM 11046 O O . ASP B 1 681 ? -34.656 -19.109 19.609 1 89.06 681 ASP B O 1
ATOM 11050 N N . ILE B 1 682 ? -33.406 -18.406 17.984 1 87.69 682 ILE B N 1
ATOM 11051 C CA . ILE B 1 682 ? -34.344 -17.344 17.625 1 87.69 682 ILE B CA 1
ATOM 11052 C C . ILE B 1 682 ? -35.656 -17.953 17.141 1 87.69 682 ILE B C 1
ATOM 11054 O O . ILE B 1 682 ? -36.75 -17.484 17.516 1 87.69 682 ILE B O 1
ATOM 11058 N N . ARG B 1 683 ? -35.531 -18.969 16.359 1 86.12 683 ARG B N 1
ATOM 11059 C CA . ARG B 1 683 ? -36.75 -19.641 15.859 1 86.12 683 ARG B CA 1
ATOM 11060 C C . ARG B 1 683 ? -37.5 -20.297 17 1 86.12 683 ARG B C 1
ATOM 11062 O O . ARG B 1 683 ? -38.75 -20.359 16.969 1 86.12 683 ARG B O 1
ATOM 11069 N N . ALA B 1 684 ? -36.781 -20.75 17.922 1 89.25 684 ALA B N 1
ATOM 11070 C CA . ALA B 1 684 ? -37.375 -21.406 19.078 1 89.25 684 ALA B CA 1
ATOM 11071 C C . ALA B 1 684 ? -37.906 -20.375 20.094 1 89.25 684 ALA B C 1
ATOM 11073 O O . ALA B 1 684 ? -38.5 -20.719 21.109 1 89.25 684 ALA B O 1
ATOM 11074 N N . GLY B 1 685 ? -37.625 -19.109 19.859 1 83.31 685 GLY B N 1
ATOM 11075 C CA . GLY B 1 685 ? -38.125 -18.031 20.703 1 83.31 685 GLY B CA 1
ATOM 11076 C C . GLY B 1 685 ? -37.188 -17.703 21.859 1 83.31 685 GLY B C 1
ATOM 11077 O O . GLY B 1 685 ? -37.531 -16.922 22.734 1 83.31 685 GLY B O 1
ATOM 11078 N N . ARG B 1 686 ? -36.094 -18.281 21.953 1 86.94 686 ARG B N 1
ATOM 11079 C CA . ARG B 1 686 ? -35.125 -18.016 23 1 86.94 686 ARG B CA 1
ATOM 11080 C C . ARG B 1 686 ? -34.188 -16.891 22.609 1 86.94 686 ARG B C 1
ATOM 11082 O O . ARG B 1 686 ? -33 -17.109 22.312 1 86.94 686 ARG B O 1
ATOM 11089 N N . LEU B 1 687 ? -34.594 -15.742 22.719 1 84.12 687 LEU B N 1
ATOM 11090 C CA . LEU B 1 687 ? -33.875 -14.57 22.203 1 84.12 687 LEU B CA 1
ATOM 11091 C C . LEU B 1 687 ? -32.656 -14.281 23.047 1 84.12 687 LEU B C 1
ATOM 11093 O O . LEU B 1 687 ? -31.578 -13.969 22.516 1 84.12 687 LEU B O 1
ATOM 11097 N N . ILE B 1 688 ? -32.75 -14.367 24.297 1 81.88 688 ILE B N 1
ATOM 11098 C CA . ILE B 1 688 ? -31.609 -14.062 25.188 1 81.88 688 ILE B CA 1
ATOM 11099 C C . ILE B 1 688 ? -30.516 -15.109 25 1 81.88 688 ILE B C 1
ATOM 11101 O O . ILE B 1 688 ? -29.328 -14.781 24.953 1 81.88 688 ILE B O 1
ATOM 11105 N N . ALA B 1 689 ? -30.891 -16.281 24.906 1 78.19 689 ALA B N 1
ATOM 11106 C CA . ALA B 1 689 ? -29.938 -17.375 24.703 1 78.19 689 ALA B CA 1
ATOM 11107 C C . ALA B 1 689 ? -29.219 -17.219 23.375 1 78.19 689 ALA B C 1
ATOM 11109 O O . ALA B 1 689 ? -28.047 -17.609 23.234 1 78.19 689 ALA B O 1
ATOM 11110 N N . SER B 1 690 ? -29.891 -16.578 22.469 1 83.44 690 SER B N 1
ATOM 11111 C CA . SER B 1 690 ? -29.344 -16.438 21.125 1 83.44 690 SER B CA 1
ATOM 11112 C C . SER B 1 690 ? -28.219 -15.406 21.078 1 83.44 690 SER B C 1
ATOM 11114 O O . SER B 1 690 ? -27.422 -15.391 20.141 1 83.44 690 SER B O 1
ATOM 11116 N N . MET B 1 691 ? -28.141 -14.648 22.047 1 79.62 691 MET B N 1
ATOM 11117 C CA . MET B 1 691 ? -27.094 -13.633 22.094 1 79.62 691 MET B CA 1
ATOM 11118 C C . MET B 1 691 ? -25.766 -14.234 22.578 1 79.62 691 MET B C 1
ATOM 11120 O O . MET B 1 691 ? -24.719 -13.625 22.406 1 79.62 691 MET B O 1
ATOM 11124 N N . ALA B 1 692 ? -25.703 -15.422 22.922 1 75.19 692 ALA B N 1
ATOM 11125 C CA . ALA B 1 692 ? -24.516 -16.156 23.375 1 75.19 692 ALA B CA 1
ATOM 11126 C C . ALA B 1 692 ? -23.688 -15.297 24.328 1 75.19 692 ALA B C 1
ATOM 11128 O O . ALA B 1 692 ? -22.469 -15.188 24.156 1 75.19 692 ALA B O 1
ATOM 11129 N N . LEU B 1 693 ? -24.312 -14.57 25.219 1 76.56 693 LEU B N 1
ATOM 11130 C CA . LEU B 1 693 ? -23.656 -13.641 26.141 1 76.56 693 LEU B CA 1
ATOM 11131 C C . LEU B 1 693 ? -22.641 -14.367 27.016 1 76.56 693 LEU B C 1
ATOM 11133 O O . LEU B 1 693 ? -21.562 -13.852 27.281 1 76.56 693 LEU B O 1
ATOM 11137 N N . PRO B 1 694 ? -22.953 -15.594 27.438 1 72.25 694 PRO B N 1
ATOM 11138 C CA . PRO B 1 694 ? -21.969 -16.297 28.266 1 72.25 694 PRO B CA 1
ATOM 11139 C C . PRO B 1 694 ? -20.672 -16.578 27.531 1 72.25 694 PRO B C 1
ATOM 11141 O O . PRO B 1 694 ? -19.594 -16.5 28.125 1 72.25 694 PRO B O 1
ATOM 11144 N N . GLN B 1 695 ? -20.844 -16.922 26.297 1 73.06 695 GLN B N 1
ATOM 11145 C CA . GLN B 1 695 ? -19.641 -17.188 25.516 1 73.06 695 GLN B CA 1
ATOM 11146 C C . GLN B 1 695 ? -18.797 -15.93 25.328 1 73.06 695 GLN B C 1
ATOM 11148 O O . GLN B 1 695 ? -17.562 -15.977 25.359 1 73.06 695 GLN B O 1
ATOM 11153 N N . GLN B 1 696 ? -19.469 -14.867 25.172 1 73.94 696 GLN B N 1
ATOM 11154 C CA . GLN B 1 696 ? -18.766 -13.594 25 1 73.94 696 GLN B CA 1
ATOM 11155 C C . GLN B 1 696 ? -18.078 -13.164 26.281 1 73.94 696 GLN B C 1
ATOM 11157 O O . GLN B 1 696 ? -16.969 -12.656 26.266 1 73.94 696 GLN B O 1
ATOM 11162 N N . THR B 1 697 ? -18.781 -13.375 27.359 1 73.56 697 THR B N 1
ATOM 11163 C CA . THR B 1 697 ? -18.203 -13.039 28.656 1 73.56 697 THR B CA 1
ATOM 11164 C C . THR B 1 697 ? -17.031 -13.953 28.969 1 73.56 697 THR B C 1
ATOM 11166 O O . THR B 1 697 ? -16.031 -13.516 29.547 1 73.56 697 THR B O 1
ATOM 11169 N N . ALA B 1 698 ? -17.141 -15.164 28.625 1 74.88 698 ALA B N 1
ATOM 11170 C CA . ALA B 1 698 ? -16.047 -16.109 28.844 1 74.88 698 ALA B CA 1
ATOM 11171 C C . ALA B 1 698 ? -14.82 -15.734 28.016 1 74.88 698 ALA B C 1
ATOM 11173 O O . ALA B 1 698 ? -13.688 -15.844 28.484 1 74.88 698 ALA B O 1
ATOM 11174 N N . ALA B 1 699 ? -15.117 -15.312 26.844 1 71.69 699 ALA B N 1
ATOM 11175 C CA . ALA B 1 699 ? -14.023 -14.883 25.984 1 71.69 699 ALA B CA 1
ATOM 11176 C C . ALA B 1 699 ? -13.312 -13.664 26.562 1 71.69 699 ALA B C 1
ATOM 11178 O O . ALA B 1 699 ? -12.086 -13.562 26.484 1 71.69 699 ALA B O 1
ATOM 11179 N N . LEU B 1 700 ? -14.062 -12.789 27.078 1 72 700 LEU B N 1
ATOM 11180 C CA . LEU B 1 700 ? -13.492 -11.609 27.719 1 72 700 LEU B CA 1
ATOM 11181 C C . LEU B 1 700 ? -12.656 -11.992 28.922 1 72 700 LEU B C 1
ATOM 11183 O O . LEU B 1 700 ? -11.57 -11.453 29.141 1 72 700 LEU B O 1
ATOM 11187 N N . ARG B 1 701 ? -13.219 -12.82 29.703 1 71.31 701 ARG B N 1
ATOM 11188 C CA . ARG B 1 701 ? -12.5 -13.289 30.875 1 71.31 701 ARG B CA 1
ATOM 11189 C C . ARG B 1 701 ? -11.188 -13.961 30.5 1 71.31 701 ARG B C 1
ATOM 11191 O O . ARG B 1 701 ? -10.148 -13.719 31.125 1 71.31 701 ARG B O 1
ATOM 11198 N N . ASP B 1 702 ? -11.234 -14.703 29.453 1 70.56 702 ASP B N 1
ATOM 11199 C CA . ASP B 1 702 ? -10.031 -15.398 29 1 70.56 702 ASP B CA 1
ATOM 11200 C C . ASP B 1 702 ? -9.008 -14.414 28.438 1 70.56 702 ASP B C 1
ATOM 11202 O O . ASP B 1 702 ? -7.801 -14.594 28.625 1 70.56 702 ASP B O 1
ATOM 11206 N N . ALA B 1 703 ? -9.477 -13.461 27.797 1 66.69 703 ALA B N 1
ATOM 11207 C CA . ALA B 1 703 ? -8.594 -12.469 27.203 1 66.69 703 ALA B CA 1
ATOM 11208 C C . ALA B 1 703 ? -7.871 -11.656 28.281 1 66.69 703 ALA B C 1
ATOM 11210 O O . ALA B 1 703 ? -6.738 -11.219 28.078 1 66.69 703 ALA B O 1
ATOM 11211 N N . VAL B 1 704 ? -8.555 -11.461 29.344 1 64.75 704 VAL B N 1
ATOM 11212 C CA . VAL B 1 704 ? -7.988 -10.648 30.422 1 64.75 704 VAL B CA 1
ATOM 11213 C C . VAL B 1 704 ? -7.168 -11.523 31.359 1 64.75 704 VAL B C 1
ATOM 11215 O O . VAL B 1 704 ? -6.059 -11.156 31.75 1 64.75 704 VAL B O 1
ATOM 11218 N N . VAL B 1 705 ? -7.746 -12.656 31.625 1 63.09 705 VAL B N 1
ATOM 11219 C CA . VAL B 1 705 ? -7.148 -13.492 32.656 1 63.09 705 VAL B CA 1
ATOM 11220 C C . VAL B 1 705 ? -5.965 -14.266 32.094 1 63.09 705 VAL B C 1
ATOM 11222 O O . VAL B 1 705 ? -4.961 -14.469 32.75 1 63.09 705 VAL B O 1
ATOM 11225 N N . ALA B 1 706 ? -6.074 -14.633 30.875 1 62.94 706 ALA B N 1
ATOM 11226 C CA . ALA B 1 706 ? -5.043 -15.5 30.297 1 62.94 706 ALA B CA 1
ATOM 11227 C C . ALA B 1 706 ? -3.691 -14.789 30.266 1 62.94 706 ALA B C 1
ATOM 11229 O O . ALA B 1 706 ? -2.684 -15.336 30.719 1 62.94 706 ALA B O 1
ATOM 11230 N N . PRO B 1 707 ? -3.693 -13.617 29.766 1 60.62 707 PRO B N 1
ATOM 11231 C CA . PRO B 1 707 ? -2.381 -12.969 29.781 1 60.62 707 PRO B CA 1
ATOM 11232 C C . PRO B 1 707 ? -1.88 -12.695 31.203 1 60.62 707 PRO B C 1
ATOM 11234 O O . PRO B 1 707 ? -0.678 -12.781 31.453 1 60.62 707 PRO B O 1
ATOM 11237 N N . LEU B 1 708 ? -2.795 -12.352 32.031 1 58.41 708 LEU B N 1
ATOM 11238 C CA . LEU B 1 708 ? -2.416 -12.117 33.438 1 58.41 708 LEU B CA 1
ATOM 11239 C C . LEU B 1 708 ? -1.918 -13.406 34.094 1 58.41 708 LEU B C 1
ATOM 11241 O O . LEU B 1 708 ? -0.949 -13.391 34.844 1 58.41 708 LEU B O 1
ATOM 11245 N N . ALA B 1 709 ? -2.57 -14.383 33.75 1 61.03 709 ALA B N 1
ATOM 11246 C CA . ALA B 1 709 ? -2.141 -15.68 34.281 1 61.03 709 ALA B CA 1
ATOM 11247 C C . ALA B 1 709 ? -0.785 -16.078 33.688 1 61.03 709 ALA B C 1
ATOM 11249 O O . ALA B 1 709 ? 0.068 -16.609 34.406 1 61.03 709 ALA B O 1
ATOM 11250 N N . ARG B 1 710 ? -0.588 -15.797 32.531 1 60.91 710 ARG B N 1
ATOM 11251 C CA . ARG B 1 710 ? 0.695 -16.094 31.891 1 60.91 710 ARG B CA 1
ATOM 11252 C C . ARG B 1 710 ? 1.801 -15.211 32.469 1 60.91 710 ARG B C 1
ATOM 11254 O O . ARG B 1 710 ? 2.916 -15.68 32.688 1 60.91 710 ARG B O 1
ATOM 11261 N N . ALA B 1 711 ? 1.462 -13.945 32.625 1 57 711 ALA B N 1
ATOM 11262 C CA . ALA B 1 711 ? 2.412 -13.031 33.25 1 57 711 ALA B CA 1
ATOM 11263 C C . ALA B 1 711 ? 2.715 -13.453 34.688 1 57 711 ALA B C 1
ATOM 11265 O O . ALA B 1 711 ? 3.867 -13.422 35.125 1 57 711 ALA B O 1
ATOM 11266 N N . ALA B 1 712 ? 1.722 -13.836 35.344 1 59.69 712 ALA B N 1
ATOM 11267 C CA . ALA B 1 712 ? 1.904 -14.328 36.719 1 59.69 712 ALA B CA 1
ATOM 11268 C C . ALA B 1 712 ? 2.736 -15.609 36.719 1 59.69 712 ALA B C 1
ATOM 11270 O O . ALA B 1 712 ? 3.562 -15.812 37.625 1 59.69 712 ALA B O 1
ATOM 11271 N N . GLY B 1 713 ? 2.516 -16.391 35.719 1 59.31 713 GLY B N 1
ATOM 11272 C CA . GLY B 1 713 ? 3.32 -17.594 35.594 1 59.31 713 GLY B CA 1
ATOM 11273 C C . GLY B 1 713 ? 4.781 -17.312 35.312 1 59.31 713 GLY B C 1
ATOM 11274 O O . GLY B 1 713 ? 5.668 -18 35.844 1 59.31 713 GLY B O 1
ATOM 11275 N N . LEU B 1 714 ? 4.969 -16.359 34.5 1 55.94 714 LEU B N 1
ATOM 11276 C CA . LEU B 1 714 ? 6.336 -15.969 34.188 1 55.94 714 LEU B CA 1
ATOM 11277 C C . LEU B 1 714 ? 7.016 -15.359 35.406 1 55.94 714 LEU B C 1
ATOM 11279 O O . LEU B 1 714 ? 8.211 -15.578 35.656 1 55.94 714 LEU B O 1
ATOM 11283 N N . LEU B 1 715 ? 6.242 -14.664 36.188 1 52.88 715 LEU B N 1
ATOM 11284 C CA . LEU B 1 715 ? 6.762 -14.086 37.406 1 52.88 715 LEU B CA 1
ATOM 11285 C C . LEU B 1 715 ? 6.988 -15.172 38.469 1 52.88 715 LEU B C 1
ATOM 11287 O O . LEU B 1 715 ? 7.914 -15.07 39.281 1 52.88 715 LEU B O 1
ATOM 11291 N N . ARG B 1 716 ? 6.168 -16.078 38.562 1 52.03 716 ARG B N 1
ATOM 11292 C CA . ARG B 1 716 ? 6.332 -17.188 39.5 1 52.03 716 ARG B CA 1
ATOM 11293 C C . ARG B 1 716 ? 7.496 -18.078 39.094 1 52.03 716 ARG B C 1
ATOM 11295 O O . ARG B 1 716 ? 8.172 -18.656 39.969 1 52.03 716 ARG B O 1
ATOM 11302 N N . ARG B 1 717 ? 7.633 -18.359 37.875 1 50.5 717 ARG B N 1
ATOM 11303 C CA . ARG B 1 717 ? 8.75 -19.188 37.438 1 50.5 717 ARG B CA 1
ATOM 11304 C C . ARG B 1 717 ? 10.086 -18.562 37.812 1 50.5 717 ARG B C 1
ATOM 11306 O O . ARG B 1 717 ? 11.078 -19.266 38.031 1 50.5 717 ARG B O 1
ATOM 11313 N N . ASP B 1 718 ? 10.141 -17.266 37.906 1 42.81 718 ASP B N 1
ATOM 11314 C CA . ASP B 1 718 ? 11.406 -16.656 38.312 1 42.81 718 ASP B CA 1
ATOM 11315 C C . ASP B 1 718 ? 11.68 -16.859 39.812 1 42.81 718 ASP B C 1
ATOM 11317 O O . ASP B 1 718 ? 12.758 -16.531 40.281 1 42.81 718 ASP B O 1
ATOM 11321 N N . GLY B 1 719 ? 10.68 -17.141 40.656 1 39.25 719 GLY B N 1
ATOM 11322 C CA . GLY B 1 719 ? 11.07 -17.391 42.031 1 39.25 719 GLY B CA 1
ATOM 11323 C C . GLY B 1 719 ? 11.719 -18.75 42.219 1 39.25 719 GLY B C 1
ATOM 11324 O O . GLY B 1 719 ? 12.273 -19.031 43.312 1 39.25 719 GLY B O 1
ATOM 11325 N N . GLY B 1 720 ? 11.203 -19.812 41.75 1 36.44 720 GLY B N 1
ATOM 11326 C CA . GLY B 1 720 ? 11.711 -21.109 42.188 1 36.44 720 GLY B CA 1
ATOM 11327 C C . GLY B 1 720 ? 12.992 -21.516 41.469 1 36.44 720 GLY B C 1
ATOM 11328 O O . GLY B 1 720 ? 12.984 -22.438 40.656 1 36.44 720 GLY B O 1
ATOM 11329 N N . GLY B 1 721 ? 13.891 -20.656 41.281 1 30.36 721 GLY B N 1
ATOM 11330 C CA . GLY B 1 721 ? 15.109 -21 40.562 1 30.36 721 GLY B CA 1
ATOM 11331 C C . GLY B 1 721 ? 15.969 -22.016 41.281 1 30.36 721 GLY B C 1
ATOM 11332 O O . GLY B 1 721 ? 17.156 -22.172 40.969 1 30.36 721 GLY B O 1
ATOM 11333 N N . ALA B 1 722 ? 15.586 -22.406 42.594 1 26.12 722 ALA B N 1
ATOM 11334 C CA . ALA B 1 722 ? 16.828 -23.031 43.031 1 26.12 722 ALA B CA 1
ATOM 11335 C C . ALA B 1 722 ? 17.219 -24.188 42.125 1 26.12 722 ALA B C 1
ATOM 11337 O O . ALA B 1 722 ? 18.344 -24.25 41.625 1 26.12 722 ALA B O 1
ATOM 11338 N N . GLY B 1 723 ? 17.125 -25.562 42.656 1 24.77 723 GLY B N 1
ATOM 11339 C CA . GLY B 1 723 ? 18.188 -26.562 42.688 1 24.77 723 GLY B CA 1
ATOM 11340 C C . GLY B 1 723 ? 18.297 -27.344 41.406 1 24.77 723 GLY B C 1
ATOM 11341 O O . GLY B 1 723 ? 19.391 -27.531 40.875 1 24.77 723 GLY B O 1
ATOM 11342 N N . SER B 1 724 ? 17.344 -28.406 41.156 1 23.72 724 SER B N 1
ATOM 11343 C CA . SER B 1 724 ? 17.859 -29.719 40.75 1 23.72 724 SER B CA 1
ATOM 11344 C C . SER B 1 724 ? 18.203 -29.75 39.281 1 23.72 724 SER B C 1
ATOM 11346 O O . SER B 1 724 ? 17.516 -29.109 38.469 1 23.72 724 SER B O 1
ATOM 11348 N N . GLY B 1 725 ? 19.484 -30.047 38.844 1 25.11 725 GLY B N 1
ATOM 11349 C CA . GLY B 1 725 ? 20.344 -30.25 37.688 1 25.11 725 GLY B CA 1
ATOM 11350 C C . GLY B 1 725 ? 19.75 -31.203 36.656 1 25.11 725 GLY B C 1
ATOM 11351 O O . GLY B 1 725 ? 20.203 -32.344 36.531 1 25.11 725 GLY B O 1
ATOM 11352 N N . ASP B 1 726 ? 18.391 -31.391 36.594 1 22.17 726 ASP B N 1
ATOM 11353 C CA . ASP B 1 726 ? 18.031 -32.594 35.844 1 22.17 726 ASP B CA 1
ATOM 11354 C C . ASP B 1 726 ? 18.609 -32.531 34.406 1 22.17 726 ASP B C 1
ATOM 11356 O O . ASP B 1 726 ? 18.703 -31.453 33.844 1 22.17 726 ASP B O 1
ATOM 11360 N N . SER B 1 727 ? 19.359 -33.625 34.094 1 21.92 727 SER B N 1
ATOM 11361 C CA . SER B 1 727 ? 20.141 -34.094 32.938 1 21.92 727 SER B CA 1
ATOM 11362 C C . SER B 1 727 ? 19.328 -34.062 31.656 1 21.92 727 SER B C 1
ATOM 11364 O O . SER B 1 727 ? 18.203 -34.531 31.609 1 21.92 727 SER B O 1
ATOM 11366 N N . ASP B 1 728 ? 19.5 -33 30.906 1 20.7 728 ASP B N 1
ATOM 11367 C CA . ASP B 1 728 ? 18.891 -32.594 29.641 1 20.7 728 ASP B CA 1
ATOM 11368 C C . ASP B 1 728 ? 18.984 -33.688 28.609 1 20.7 728 ASP B C 1
ATOM 11370 O O . ASP B 1 728 ? 20.078 -34.156 28.25 1 20.7 728 ASP B O 1
ATOM 11374 N N . ASP B 1 729 ? 17.953 -34.688 28.75 1 20.23 729 ASP B N 1
ATOM 11375 C CA . ASP B 1 729 ? 17.797 -35.812 27.828 1 20.23 729 ASP B CA 1
ATOM 11376 C C . ASP B 1 729 ? 17.844 -35.312 26.375 1 20.23 729 ASP B C 1
ATOM 11378 O O . ASP B 1 729 ? 17.531 -34.188 26.078 1 20.23 729 ASP B O 1
ATOM 11382 N N . GLY B 1 730 ? 18.609 -36.125 25.578 1 20.62 730 GLY B N 1
ATOM 11383 C CA . GLY B 1 730 ? 19.141 -36.219 24.219 1 20.62 730 GLY B CA 1
ATOM 11384 C C . GLY B 1 730 ? 18.062 -36.062 23.172 1 20.62 730 GLY B C 1
ATOM 11385 O O . GLY B 1 730 ? 16.984 -36.656 23.281 1 20.62 730 GLY B O 1
ATOM 11386 N N . GLU B 1 731 ? 17.953 -34.875 22.688 1 20.83 731 GLU B N 1
ATOM 11387 C CA . GLU B 1 731 ? 17.062 -34.344 21.656 1 20.83 731 GLU B CA 1
ATOM 11388 C C . GLU B 1 731 ? 17.078 -35.219 20.406 1 20.83 731 GLU B C 1
ATOM 11390 O O . GLU B 1 731 ? 18.125 -35.344 19.766 1 20.83 731 GLU B O 1
ATOM 11395 N N . GLU B 1 732 ? 16.328 -36.375 20.469 1 20.16 732 GLU B N 1
ATOM 11396 C CA . GLU B 1 732 ? 16.188 -37.281 19.344 1 20.16 732 GLU B CA 1
ATOM 11397 C C . GLU B 1 732 ? 15.68 -36.562 18.109 1 20.16 732 GLU B C 1
ATOM 11399 O O . GLU B 1 732 ? 14.711 -35.812 18.172 1 20.16 732 GLU B O 1
ATOM 11404 N N . GLY B 1 733 ? 16.578 -36.281 17.172 1 21.56 733 GLY B N 1
ATOM 11405 C CA . GLY B 1 733 ? 16.562 -35.688 15.852 1 21.56 733 GLY B CA 1
ATOM 11406 C C . GLY B 1 733 ? 15.516 -36.312 14.938 1 21.56 733 GLY B C 1
ATOM 11407 O O . GLY B 1 733 ? 15.555 -37.5 14.656 1 21.56 733 GLY B O 1
ATOM 11408 N N . GLU B 1 734 ? 14.258 -35.844 15.156 1 21.48 734 GLU B N 1
ATOM 11409 C CA . GLU B 1 734 ? 13.18 -36.406 14.359 1 21.48 734 GLU B CA 1
ATOM 11410 C C . GLU B 1 734 ? 13.453 -36.25 12.867 1 21.48 734 GLU B C 1
ATOM 11412 O O . GLU B 1 734 ? 13.656 -35.156 12.383 1 21.48 734 GLU B O 1
ATOM 11417 N N . ARG B 1 735 ? 13.938 -37.25 12.164 1 21.33 735 ARG B N 1
ATOM 11418 C CA . ARG B 1 735 ? 14.258 -37.594 10.789 1 21.33 735 ARG B CA 1
ATOM 11419 C C . ARG B 1 735 ? 13.055 -37.406 9.875 1 21.33 735 ARG B C 1
ATOM 11421 O O . ARG B 1 735 ? 11.914 -37.625 10.281 1 21.33 735 ARG B O 1
ATOM 11428 N N . ALA B 1 736 ? 13.258 -36.625 8.797 1 23.53 736 ALA B N 1
ATOM 11429 C CA . ALA B 1 736 ? 12.43 -36.25 7.645 1 23.53 736 ALA B CA 1
ATOM 11430 C C . ALA B 1 736 ? 11.805 -37.5 7.008 1 23.53 736 ALA B C 1
ATOM 11432 O O . ALA B 1 736 ? 12.43 -38.562 6.961 1 23.53 736 ALA B O 1
ATOM 11433 N N . PRO B 1 737 ? 10.469 -37.562 6.871 1 24.56 737 PRO B N 1
ATOM 11434 C CA . PRO B 1 737 ? 9.727 -38.75 6.402 1 24.56 737 PRO B CA 1
ATOM 11435 C C . PRO B 1 737 ? 10.156 -39.188 5.008 1 24.56 737 PRO B C 1
ATOM 11437 O O . PRO B 1 737 ? 10.273 -38.375 4.098 1 24.56 737 PRO B O 1
ATOM 11440 N N . MET B 1 738 ? 11.109 -40.062 4.957 1 25.05 738 MET B N 1
ATOM 11441 C CA . MET B 1 738 ? 11.531 -40.812 3.766 1 25.05 738 MET B CA 1
ATOM 11442 C C . MET B 1 738 ? 10.359 -41.562 3.145 1 25.05 738 MET B C 1
ATOM 11444 O O . MET B 1 738 ? 9.484 -42.062 3.859 1 25.05 738 MET B O 1
ATOM 11448 N N . ILE B 1 739 ? 10.188 -41.375 1.89 1 24.27 739 ILE B N 1
ATOM 11449 C CA . ILE B 1 739 ? 9.188 -42.062 1.069 1 24.27 739 ILE B CA 1
ATOM 11450 C C . ILE B 1 739 ? 9.43 -43.562 1.089 1 24.27 739 ILE B C 1
ATOM 11452 O O . ILE B 1 739 ? 10.469 -44.031 0.629 1 24.27 739 ILE B O 1
ATOM 11456 N N . TYR B 1 740 ? 9.078 -44.25 2.287 1 22.12 740 TYR B N 1
ATOM 11457 C CA . TYR B 1 740 ? 9.148 -45.688 2.252 1 22.12 740 TYR B CA 1
ATOM 11458 C C . TYR B 1 740 ? 8.25 -46.25 1.156 1 22.12 740 TYR B C 1
ATOM 11460 O O . TYR B 1 740 ? 7.031 -46.062 1.178 1 22.12 740 TYR B O 1
ATOM 11468 N N . LEU B 1 741 ? 8.875 -46.531 0.054 1 21.78 741 LEU B N 1
ATOM 11469 C CA . LEU B 1 741 ? 8.227 -47.281 -1.016 1 21.78 741 LEU B CA 1
ATOM 11470 C C . LEU B 1 741 ? 7.941 -48.688 -0.578 1 21.78 741 LEU B C 1
ATOM 11472 O O . LEU B 1 741 ? 8.867 -49.5 -0.365 1 21.78 741 LEU B O 1
ATOM 11476 N N . GLY B 1 742 ? 7.051 -48.906 0.446 1 20.72 742 GLY B N 1
ATOM 11477 C CA . GLY B 1 742 ? 6.73 -50.219 0.932 1 20.72 742 GLY B CA 1
ATOM 11478 C C . GLY B 1 742 ? 6.445 -51.219 -0.183 1 20.72 742 GLY B C 1
ATOM 11479 O O . GLY B 1 742 ? 5.965 -50.844 -1.253 1 20.72 742 GLY B O 1
ATOM 11480 N N . PRO B 1 743 ? 7.121 -52.438 -0.125 1 21.14 743 PRO B N 1
ATOM 11481 C CA . PRO B 1 743 ? 7.008 -53.625 -0.972 1 21.14 743 PRO B CA 1
ATOM 11482 C C . PRO B 1 743 ? 5.555 -54 -1.271 1 21.14 743 PRO B C 1
ATOM 11484 O O . PRO B 1 743 ? 4.641 -53.5 -0.606 1 21.14 743 PRO B O 1
ATOM 11487 N N . GLY B 1 744 ? 5.305 -54.969 -2.248 1 19.7 744 GLY B N 1
ATOM 11488 C CA . GLY B 1 744 ? 4.254 -55.688 -2.932 1 19.7 744 GLY B CA 1
ATOM 11489 C C . GLY B 1 744 ? 3.389 -56.5 -1.991 1 19.7 744 GLY B C 1
ATOM 11490 O O . GLY B 1 744 ? 2.623 -57.375 -2.434 1 19.7 744 GLY B O 1
ATOM 11491 N N . GLN B 1 745 ? 3.455 -56.312 -0.656 1 18.78 745 GLN B N 1
ATOM 11492 C CA . GLN B 1 745 ? 2.793 -57.438 0.005 1 18.78 745 GLN B CA 1
ATOM 11493 C C . GLN B 1 745 ? 1.416 -57.719 -0.597 1 18.78 745 GLN B C 1
ATOM 11495 O O . GLN B 1 745 ? 0.705 -56.75 -0.96 1 18.78 745 GLN B O 1
ATOM 11500 N N . ALA B 1 746 ? 1.233 -58.969 -1.092 1 19.8 746 ALA B N 1
ATOM 11501 C CA . ALA B 1 746 ? 0.19 -59.906 -1.536 1 19.8 746 ALA B CA 1
ATOM 11502 C C . ALA B 1 746 ? -1.047 -59.781 -0.648 1 19.8 746 ALA B C 1
ATOM 11504 O O . ALA B 1 746 ? -0.934 -59.688 0.575 1 19.8 746 ALA B O 1
ATOM 11505 N N . TRP B 1 747 ? -2.084 -59.25 -1.161 1 18.12 747 TRP B N 1
ATOM 11506 C CA . TRP B 1 747 ? -3.41 -59.031 -0.594 1 18.12 747 TRP B CA 1
ATOM 11507 C C . TRP B 1 747 ? -3.955 -60.312 0.027 1 18.12 747 TRP B C 1
ATOM 11509 O O . TRP B 1 747 ? -4.664 -61.062 -0.632 1 18.12 747 TRP B O 1
ATOM 11519 N N . SER B 1 748 ? -3.062 -61.125 0.616 1 17.58 748 SER B N 1
ATOM 11520 C CA . SER B 1 748 ? -3.791 -62.375 0.927 1 17.58 748 SER B CA 1
ATOM 11521 C C . SER B 1 748 ? -4.84 -62.125 2.006 1 17.58 748 SER B C 1
ATOM 11523 O O . SER B 1 748 ? -5.438 -63.062 2.521 1 17.58 748 SER B O 1
ATOM 11525 N N . HIS B 1 749 ? -5.531 -61.062 2.148 1 17.16 749 HIS B N 1
ATOM 11526 C CA . HIS B 1 749 ? -6.289 -61 3.393 1 17.16 749 HIS B CA 1
ATOM 11527 C C . HIS B 1 749 ? -7.094 -62.281 3.607 1 17.16 749 HIS B C 1
ATOM 11529 O O . HIS B 1 749 ? -7.91 -62.656 2.76 1 17.16 749 HIS B O 1
ATOM 11535 N N . GLN B 1 750 ? -6.551 -63.156 4.348 1 16.39 750 GLN B N 1
ATOM 11536 C CA . GLN B 1 750 ? -7.09 -64.375 4.895 1 16.39 750 GLN B CA 1
ATOM 11537 C C . GLN B 1 750 ? -8.461 -64.188 5.527 1 16.39 750 GLN B C 1
ATOM 11539 O O . GLN B 1 750 ? -8.812 -63.062 5.867 1 16.39 750 GLN B O 1
ATOM 11544 N N . GLN B 1 751 ? -9.125 -65.375 6.086 1 17.22 751 GLN B N 1
ATOM 11545 C CA . GLN B 1 751 ? -10.344 -66.062 6.359 1 17.22 751 GLN B CA 1
ATOM 11546 C C . GLN B 1 751 ? -10.922 -65.75 7.727 1 17.22 751 GLN B C 1
ATOM 11548 O O . GLN B 1 751 ? -12.039 -66.125 8.062 1 17.22 751 GLN B O 1
ATOM 11553 N N . HIS B 1 752 ? -10.453 -64.812 8.547 1 16.09 752 HIS B N 1
ATOM 11554 C CA . HIS B 1 752 ? -10.695 -65.25 9.914 1 16.09 752 HIS B CA 1
ATOM 11555 C C . HIS B 1 752 ? -12.18 -65.438 10.18 1 16.09 752 HIS B C 1
ATOM 11557 O O . HIS B 1 752 ? -13.016 -64.688 9.68 1 16.09 752 HIS B O 1
ATOM 11563 N N . PRO B 1 753 ? -12.57 -66.5 10.961 1 16.75 753 PRO B N 1
ATOM 11564 C CA . PRO B 1 753 ? -13.734 -67.375 11.234 1 16.75 753 PRO B CA 1
ATOM 11565 C C . PRO B 1 753 ? -14.828 -66.625 12.008 1 16.75 753 PRO B C 1
ATOM 11567 O O . PRO B 1 753 ? -15.992 -66.625 11.602 1 16.75 753 PRO B O 1
ATOM 11570 N N . ASP B 1 754 ? -14.773 -66.5 13.383 1 15.22 754 ASP B N 1
ATOM 11571 C CA . ASP B 1 754 ? -15.656 -67.25 14.266 1 15.22 754 ASP B CA 1
ATOM 11572 C C . ASP B 1 754 ? -16.719 -66.375 14.875 1 15.22 754 ASP B C 1
ATOM 11574 O O . ASP B 1 754 ? -17.609 -66.812 15.602 1 15.22 754 ASP B O 1
ATOM 11578 N N . ALA B 1 755 ? -16.797 -65.062 14.828 1 15.52 755 ALA B N 1
ATOM 11579 C CA . ALA B 1 755 ? -17.234 -64.562 16.125 1 15.52 755 ALA B CA 1
ATOM 11580 C C . ALA B 1 755 ? -18.672 -64.938 16.422 1 15.52 755 ALA B C 1
ATOM 11582 O O . ALA B 1 755 ? -19.516 -64.938 15.516 1 15.52 755 ALA B O 1
ATOM 11583 N N . GLY B 1 756 ? -19.062 -65.375 17.672 1 15.13 756 GLY B N 1
ATOM 11584 C CA . GLY B 1 756 ? -20.078 -66.125 18.438 1 15.13 756 GLY B CA 1
ATOM 11585 C C . GLY B 1 756 ? -21.328 -65.25 18.688 1 15.13 756 GLY B C 1
ATOM 11586 O O . GLY B 1 756 ? -22.438 -65.75 18.641 1 15.13 756 GLY B O 1
ATOM 11587 N N . GLY B 1 757 ? -21.281 -64 19.203 1 15.28 757 GLY B N 1
ATOM 11588 C CA . GLY B 1 757 ? -22.094 -63.906 20.406 1 15.28 757 GLY B CA 1
ATOM 11589 C C . GLY B 1 757 ? -23.578 -63.812 20.094 1 15.28 757 GLY B C 1
ATOM 11590 O O . GLY B 1 757 ? -23.969 -63.531 18.969 1 15.28 757 GLY B O 1
ATOM 11591 N N . GLY B 1 758 ? -24.453 -63.531 21.234 1 15.27 758 GLY B N 1
ATOM 11592 C CA . GLY B 1 758 ? -25.703 -63.969 21.844 1 15.27 758 GLY B CA 1
ATOM 11593 C C . GLY B 1 758 ? -26.906 -63.156 21.391 1 15.27 758 GLY B C 1
ATOM 11594 O O . GLY B 1 758 ? -26.766 -62 20.953 1 15.27 758 GLY B O 1
ATOM 11595 N N . ALA B 1 759 ? -28.172 -63.688 21.297 1 15.7 759 ALA B N 1
ATOM 11596 C CA . ALA B 1 759 ? -29.516 -63.688 20.734 1 15.7 759 ALA B CA 1
ATOM 11597 C C . ALA B 1 759 ? -30.438 -62.75 21.516 1 15.7 759 ALA B C 1
ATOM 11599 O O . ALA B 1 759 ? -31.609 -62.625 21.188 1 15.7 759 ALA B O 1
ATOM 11600 N N . GLY B 1 760 ? -30.078 -61.812 22.484 1 14.17 760 GLY B N 1
ATOM 11601 C CA . GLY B 1 760 ? -31.188 -61.938 23.391 1 14.17 760 GLY B CA 1
ATOM 11602 C C . GLY B 1 760 ? -32.5 -61.375 22.828 1 14.17 760 GLY B C 1
ATOM 11603 O O . GLY B 1 760 ? -33.406 -62.156 22.484 1 14.17 760 GLY B O 1
ATOM 11604 N N . GLY B 1 761 ? -33.094 -60.219 23.484 1 14.74 761 GLY B N 1
ATOM 11605 C CA . GLY B 1 761 ? -34.312 -60.188 24.25 1 14.74 761 GLY B CA 1
ATOM 11606 C C . GLY B 1 761 ? -35.5 -59.719 23.453 1 14.74 761 GLY B C 1
ATOM 11607 O O . GLY B 1 761 ? -35.344 -59.125 22.375 1 14.74 761 GLY B O 1
ATOM 11608 N N . GLY B 1 762 ? -36.719 -59.531 24.141 1 14.68 762 GLY B N 1
ATOM 11609 C CA . GLY B 1 762 ? -38.125 -59.875 24.094 1 14.68 762 GLY B CA 1
ATOM 11610 C C . GLY B 1 762 ? -38.969 -58.844 23.406 1 14.68 762 GLY B C 1
ATOM 11611 O O . GLY B 1 762 ? -38.438 -57.938 22.75 1 14.68 762 GLY B O 1
ATOM 11612 N N . GLY B 1 763 ? -39.875 -58.125 24.172 1 14.56 763 GLY B N 1
ATOM 11613 C CA . GLY B 1 763 ? -41.312 -58.25 24.203 1 14.56 763 GLY B CA 1
ATOM 11614 C C . GLY B 1 763 ? -42.062 -57.188 23.438 1 14.56 763 GLY B C 1
ATOM 11615 O O . GLY B 1 763 ? -41.438 -56.25 22.922 1 14.56 763 GLY B O 1
ATOM 11616 N N . GLY B 1 764 ? -43.094 -56.375 24.016 1 14.72 764 GLY B N 1
ATOM 11617 C CA . GLY B 1 764 ? -44.531 -56.5 23.844 1 14.72 764 GLY B CA 1
ATOM 11618 C C . GLY B 1 764 ? -45.156 -55.344 23.125 1 14.72 764 GLY B C 1
ATOM 11619 O O . GLY B 1 764 ? -45.844 -55.5 22.125 1 14.72 764 GLY B O 1
ATOM 11620 N N . PRO B 1 765 ? -45.219 -53.906 23.656 1 14.83 765 PRO B N 1
ATOM 11621 C CA . PRO B 1 765 ? -46.656 -53.688 23.906 1 14.83 765 PRO B CA 1
ATOM 11622 C C . PRO B 1 765 ? -47.375 -53.125 22.672 1 14.83 765 PRO B C 1
ATOM 11624 O O . PRO B 1 765 ? -46.719 -52.781 21.672 1 14.83 765 PRO B O 1
ATOM 11627 N N . PRO B 1 766 ? -48.031 -51.75 22.734 1 15.19 766 PRO B N 1
ATOM 11628 C CA . PRO B 1 766 ? -49.5 -51.594 22.797 1 15.19 766 PRO B CA 1
ATOM 11629 C C . PRO B 1 766 ? -50.094 -51.062 21.5 1 15.19 766 PRO B C 1
ATOM 11631 O O . PRO B 1 766 ? -49.375 -50.469 20.688 1 15.19 766 PRO B O 1
ATOM 11634 N N . ARG B 1 767 ? -51.438 -51.031 21.266 1 14.99 767 ARG B N 1
ATOM 11635 C CA . ARG B 1 767 ? -52.531 -51.25 20.344 1 14.99 767 ARG B CA 1
ATOM 11636 C C . ARG B 1 767 ? -53.062 -49.938 19.812 1 14.99 767 ARG B C 1
ATOM 11638 O O . ARG B 1 767 ? -53.625 -49.875 18.703 1 14.99 767 ARG B O 1
ATOM 11645 N N . SER B 1 768 ? -52.969 -48.719 20.406 1 13.98 768 SER B N 1
ATOM 11646 C CA . SER B 1 768 ? -54.344 -48.188 20.484 1 13.98 768 SER B CA 1
ATOM 11647 C C . SER B 1 768 ? -54.812 -47.688 19.125 1 13.98 768 SER B C 1
ATOM 11649 O O . SER B 1 768 ? -54 -47.312 18.266 1 13.98 768 SER B O 1
ATOM 11651 N N . PRO B 1 769 ? -56.156 -47.25 18.953 1 14.93 769 PRO B N 1
ATOM 11652 C CA . PRO B 1 769 ? -57.375 -47.531 18.172 1 14.93 769 PRO B CA 1
ATOM 11653 C C . PRO B 1 769 ? -57.625 -46.469 17.094 1 14.93 769 PRO B C 1
ATOM 11655 O O . PRO B 1 769 ? -57.844 -46.812 15.93 1 14.93 769 PRO B O 1
ATOM 11658 N N . PRO B 1 770 ? -58.094 -45.156 17.391 1 14.15 770 PRO B N 1
ATOM 11659 C CA . PRO B 1 770 ? -59.5 -44.875 17.078 1 14.15 770 PRO B CA 1
ATOM 11660 C C . PRO B 1 770 ? -59.688 -44.312 15.68 1 14.15 770 PRO B C 1
ATOM 11662 O O . PRO B 1 770 ? -58.719 -43.906 15.031 1 14.15 770 PRO B O 1
ATOM 11665 N N . LEU B 1 771 ? -60.625 -43.188 15.516 1 14.44 771 LEU B N 1
ATOM 11666 C CA . LEU B 1 771 ? -62 -43.125 14.984 1 14.44 771 LEU B CA 1
ATOM 11667 C C . LEU B 1 771 ? -62.031 -42.438 13.633 1 14.44 771 LEU B C 1
ATOM 11669 O O . LEU B 1 771 ? -61 -41.938 13.156 1 14.44 771 LEU B O 1
ATOM 11673 N N . SER B 1 772 ? -62.688 -41.156 13.414 1 14.16 772 SER B N 1
ATOM 11674 C CA . SER B 1 772 ? -64.062 -41.062 12.836 1 14.16 772 SER B CA 1
ATOM 11675 C C . SER B 1 772 ? -64 -40.531 11.406 1 14.16 772 SER B C 1
ATOM 11677 O O . SER B 1 772 ? -64.5 -41.156 10.484 1 14.16 772 SER B O 1
ATOM 11679 N N . PRO B 1 773 ? -64.625 -39.125 11.047 1 14.57 773 PRO B N 1
ATOM 11680 C CA . PRO B 1 773 ? -65.875 -39 10.305 1 14.57 773 PRO B CA 1
ATOM 11681 C C . PRO B 1 773 ? -65.625 -38.688 8.82 1 14.57 773 PRO B C 1
ATOM 11683 O O . PRO B 1 773 ? -64.562 -38.219 8.438 1 14.57 773 PRO B O 1
ATOM 11686 N N . ARG B 1 774 ? -66.688 -38.781 7.836 1 14.27 774 ARG B N 1
ATOM 11687 C CA . ARG B 1 774 ? -67.188 -39.219 6.531 1 14.27 774 ARG B CA 1
ATOM 11688 C C . ARG B 1 774 ? -67.312 -38.062 5.559 1 14.27 774 ARG B C 1
ATOM 11690 O O . ARG B 1 774 ? -67.188 -38.219 4.344 1 14.27 774 ARG B O 1
ATOM 11697 N N . SER B 1 775 ? -67.625 -36.812 5.777 1 13.75 775 SER B N 1
ATOM 11698 C CA . SER B 1 775 ? -68.812 -36.406 5.023 1 13.75 775 SER B CA 1
ATOM 11699 C C . SER B 1 775 ? -68.5 -36.219 3.545 1 13.75 775 SER B C 1
ATOM 11701 O O . SER B 1 775 ? -67.312 -35.938 3.188 1 13.75 775 SER B O 1
ATOM 11703 N N . ALA B 1 776 ? -69.562 -36.125 2.529 1 14.08 776 ALA B N 1
ATOM 11704 C CA . ALA B 1 776 ? -70.188 -36.594 1.291 1 14.08 776 ALA B CA 1
ATOM 11705 C C . ALA B 1 776 ? -69.938 -35.594 0.154 1 14.08 776 ALA B C 1
ATOM 11707 O O . ALA B 1 776 ? -69.5 -36 -0.938 1 14.08 776 ALA B O 1
ATOM 11708 N N . ALA B 1 777 ? -70.625 -34.375 -0.026 1 13.8 777 ALA B N 1
ATOM 11709 C CA . ALA B 1 777 ? -71.688 -34.281 -0.993 1 13.8 777 ALA B CA 1
ATOM 11710 C C . ALA B 1 777 ? -71.188 -33.906 -2.371 1 13.8 777 ALA B C 1
ATOM 11712 O O . ALA B 1 777 ? -71.5 -34.562 -3.367 1 13.8 777 ALA B O 1
ATOM 11713 N N . LEU B 1 778 ? -71.5 -32.594 -2.943 1 13.91 778 LEU B N 1
ATOM 11714 C CA . LEU B 1 778 ? -72.5 -32.281 -3.951 1 13.91 778 LEU B CA 1
ATOM 11715 C C . LEU B 1 778 ? -71.875 -32.188 -5.34 1 13.91 778 LEU B C 1
ATOM 11717 O O . LEU B 1 778 ? -70.625 -31.969 -5.469 1 13.91 778 LEU B O 1
ATOM 11721 N N . ALA B 1 779 ? -72.625 -31.828 -6.574 1 13.61 779 ALA B N 1
ATOM 11722 C CA . ALA B 1 779 ? -73.25 -32.312 -7.812 1 13.61 779 ALA B CA 1
ATOM 11723 C C . ALA B 1 779 ? -72.562 -31.656 -9.031 1 13.61 779 ALA B C 1
ATOM 11725 O O . ALA B 1 779 ? -72.312 -32.344 -10.031 1 13.61 779 ALA B O 1
ATOM 11726 N N . ALA B 1 780 ? -72.562 -30.312 -9.289 1 14.09 780 ALA B N 1
ATOM 11727 C CA . ALA B 1 780 ? -73.375 -29.906 -10.414 1 14.09 780 ALA B CA 1
ATOM 11728 C C . ALA B 1 780 ? -72.688 -30.203 -11.742 1 14.09 780 ALA B C 1
ATOM 11730 O O . ALA B 1 780 ? -71.5 -30.391 -11.781 1 14.09 780 ALA B O 1
ATOM 11731 N N . GLY B 1 781 ? -73 -29.5 -12.883 1 13.77 781 GLY B N 1
ATOM 11732 C CA . GLY B 1 781 ? -73.688 -29.734 -14.156 1 13.77 781 GLY B CA 1
ATOM 11733 C C . GLY B 1 781 ? -72.688 -29.875 -15.312 1 13.77 781 GLY B C 1
ATOM 11734 O O . GLY B 1 781 ? -71.5 -29.625 -15.164 1 13.77 781 GLY B O 1
ATOM 11735 N N . ALA B 1 782 ? -73 -29.266 -16.594 1 14.27 782 ALA B N 1
ATOM 11736 C CA . ALA B 1 782 ? -73.5 -29.797 -17.859 1 14.27 782 ALA B CA 1
ATOM 11737 C C . ALA B 1 782 ? -72.375 -29.859 -18.906 1 14.27 782 ALA B C 1
ATOM 11739 O O . ALA B 1 782 ? -71.25 -29.438 -18.641 1 14.27 782 ALA B O 1
ATOM 11740 N N . GLY B 1 783 ? -72.562 -29.109 -20.047 1 13.78 783 GLY B N 1
ATOM 11741 C CA . GLY B 1 783 ? -72.938 -29.625 -21.359 1 13.78 783 GLY B CA 1
ATOM 11742 C C . GLY B 1 783 ? -71.75 -29.844 -22.266 1 13.78 783 GLY B C 1
ATOM 11743 O O . GLY B 1 783 ? -70.625 -29.516 -21.906 1 13.78 783 GLY B O 1
ATOM 11744 N N . GLU B 1 784 ? -71.688 -29.25 -23.578 1 14.07 784 GLU B N 1
ATOM 11745 C CA . GLU B 1 784 ? -71.938 -29.922 -24.859 1 14.07 784 GLU B CA 1
ATOM 11746 C C . GLU B 1 784 ? -70.625 -30.109 -25.641 1 14.07 784 GLU B C 1
ATOM 11748 O O . GLU B 1 784 ? -70.375 -31.219 -26.094 1 14.07 784 GLU B O 1
ATOM 11753 N N . ARG B 1 785 ? -70.188 -29 -26.484 1 14.9 785 ARG B N 1
ATOM 11754 C CA . ARG B 1 785 ? -70.312 -29.109 -27.938 1 14.9 785 ARG B CA 1
ATOM 11755 C C . ARG B 1 785 ? -69.125 -29.906 -28.531 1 14.9 785 ARG B C 1
ATOM 11757 O O . ARG B 1 785 ? -68.062 -30 -27.922 1 14.9 785 ARG B O 1
ATOM 11764 N N . GLY B 1 786 ? -69.062 -30.359 -29.859 1 13.81 786 GLY B N 1
ATOM 11765 C CA . GLY B 1 786 ? -68.938 -31.469 -30.797 1 13.81 786 GLY B CA 1
ATOM 11766 C C . GLY B 1 786 ? -67.562 -31.562 -31.422 1 13.81 786 GLY B C 1
ATOM 11767 O O . GLY B 1 786 ? -66.938 -32.625 -31.375 1 13.81 786 GLY B O 1
ATOM 11768 N N . GLU B 1 787 ? -67.125 -30.75 -32.5 1 14.77 787 GLU B N 1
ATOM 11769 C CA . GLU B 1 787 ? -67 -31.406 -33.781 1 14.77 787 GLU B CA 1
ATOM 11770 C C . GLU B 1 787 ? -65.625 -31.984 -33.969 1 14.77 787 GLU B C 1
ATOM 11772 O O . GLU B 1 787 ? -64.688 -31.547 -33.281 1 14.77 787 GLU B O 1
ATOM 11777 N N . ALA B 1 788 ? -65.25 -32.625 -35.281 1 14.97 788 ALA B N 1
ATOM 11778 C CA . ALA B 1 788 ? -64.75 -33.875 -35.844 1 14.97 788 ALA B CA 1
ATOM 11779 C C . ALA B 1 788 ? -63.312 -33.688 -36.344 1 14.97 788 ALA B C 1
ATOM 11781 O O . ALA B 1 788 ? -62.531 -34.656 -36.312 1 14.97 788 ALA B O 1
ATOM 11782 N N . PRO B 1 789 ? -62.688 -32.594 -36.656 1 15.21 789 PRO B N 1
ATOM 11783 C CA . PRO B 1 789 ? -62.25 -32.812 -38.031 1 15.21 789 PRO B CA 1
ATOM 11784 C C . PRO B 1 789 ? -61.125 -33.844 -38.156 1 15.21 789 PRO B C 1
ATOM 11786 O O . PRO B 1 789 ? -60.438 -34.094 -37.156 1 15.21 789 PRO B O 1
ATOM 11789 N N . ALA B 1 790 ? -60.719 -34.125 -39.438 1 15.11 790 ALA B N 1
ATOM 11790 C CA . ALA B 1 790 ? -60.344 -35.312 -40.25 1 15.11 790 ALA B CA 1
ATOM 11791 C C . ALA B 1 790 ? -58.844 -35.625 -40.094 1 15.11 790 ALA B C 1
ATOM 11793 O O . ALA B 1 790 ? -58.062 -34.781 -39.625 1 15.11 790 ALA B O 1
ATOM 11794 N N . GLN B 1 791 ? -58.219 -36.281 -41.219 1 14.72 791 GLN B N 1
ATOM 11795 C CA . GLN B 1 791 ? -57.656 -37.594 -41.438 1 14.72 791 GLN B CA 1
ATOM 11796 C C . GLN B 1 791 ? -56.125 -37.531 -41.625 1 14.72 791 GLN B C 1
ATOM 11798 O O . GLN B 1 791 ? -55.406 -38.375 -41.062 1 14.72 791 GLN B O 1
ATOM 11803 N N . PRO B 1 792 ? -55.438 -36.688 -42.5 1 15.87 792 PRO B N 1
ATOM 11804 C CA . PRO B 1 792 ? -54.812 -37.469 -43.562 1 15.87 792 PRO B CA 1
ATOM 11805 C C . PRO B 1 792 ? -53.5 -38.094 -43.125 1 15.87 792 PRO B C 1
ATOM 11807 O O . PRO B 1 792 ? -52.906 -37.656 -42.125 1 15.87 792 PRO B O 1
ATOM 11810 N N . SER B 1 793 ? -52.75 -38.844 -44.062 1 15.26 793 SER B N 1
ATOM 11811 C CA . SER B 1 793 ? -52.062 -40.125 -44.219 1 15.26 793 SER B CA 1
ATOM 11812 C C . SER B 1 793 ? -50.562 -39.969 -44 1 15.26 793 SER B C 1
ATOM 11814 O O . SER B 1 793 ? -50 -40.656 -43.156 1 15.26 793 SER B O 1
ATOM 11816 N N . ARG B 1 794 ? -49.625 -40.281 -45.125 1 15.76 794 ARG B N 1
ATOM 11817 C CA . ARG B 1 794 ? -48.781 -41.469 -45.25 1 15.76 794 ARG B CA 1
ATOM 11818 C C . ARG B 1 794 ? -47.312 -41.156 -44.969 1 15.76 794 ARG B C 1
ATOM 11820 O O . ARG B 1 794 ? -46.656 -41.812 -44.156 1 15.76 794 ARG B O 1
ATOM 11827 N N . ALA B 1 795 ? -46.438 -40.469 -45.875 1 16.3 795 ALA B N 1
ATOM 11828 C CA . ALA B 1 795 ? -45.5 -41.312 -46.625 1 16.3 795 ALA B CA 1
ATOM 11829 C C . ALA B 1 795 ? -44.188 -41.5 -45.844 1 16.3 795 ALA B C 1
ATOM 11831 O O . ALA B 1 795 ? -43.906 -40.719 -44.938 1 16.3 795 ALA B O 1
ATOM 11832 N N . PRO B 1 796 ? -42.906 -41.656 -46.688 1 17.52 796 PRO B N 1
ATOM 11833 C CA . PRO B 1 796 ? -41.875 -42.688 -46.844 1 17.52 796 PRO B CA 1
ATOM 11834 C C . PRO B 1 796 ? -40.625 -42.406 -46 1 17.52 796 PRO B C 1
ATOM 11836 O O . PRO B 1 796 ? -40.406 -41.281 -45.562 1 17.52 796 PRO B O 1
ATOM 11839 N N . GLY B 1 797 ? -39.562 -43.375 -46.031 1 16.48 797 GLY B N 1
ATOM 11840 C CA . GLY B 1 797 ? -38.594 -44.031 -45.156 1 16.48 797 GLY B CA 1
ATOM 11841 C C . GLY B 1 797 ? -37.25 -43.344 -45.125 1 16.48 797 GLY B C 1
ATOM 11842 O O . GLY B 1 797 ? -36.5 -43.469 -44.125 1 16.48 797 GLY B O 1
ATOM 11843 N N . ASP B 1 798 ? -36.656 -42.781 -46.219 1 18.52 798 ASP B N 1
ATOM 11844 C CA . ASP B 1 798 ? -35.312 -43.25 -46.562 1 18.52 798 ASP B CA 1
ATOM 11845 C C . ASP B 1 798 ? -34.25 -42.594 -45.656 1 18.52 798 ASP B C 1
ATOM 11847 O O . ASP B 1 798 ? -34.312 -41.375 -45.406 1 18.52 798 ASP B O 1
ATOM 11851 N N . HIS B 1 799 ? -33.375 -43.344 -45 1 17.19 799 HIS B N 1
ATOM 11852 C CA . HIS B 1 799 ? -32.5 -43.281 -43.812 1 17.19 799 HIS B CA 1
ATOM 11853 C C . HIS B 1 799 ? -31.188 -42.594 -44.156 1 17.19 799 HIS B C 1
ATOM 11855 O O . HIS B 1 799 ? -30.281 -42.562 -43.312 1 17.19 799 HIS B O 1
ATOM 11861 N N . PRO B 1 800 ? -30.859 -42.062 -45.344 1 20.11 800 PRO B N 1
ATOM 11862 C CA . PRO B 1 800 ? -29.422 -42.156 -45.531 1 20.11 800 PRO B CA 1
ATOM 11863 C C . PRO B 1 800 ? -28.625 -41.312 -44.531 1 20.11 800 PRO B C 1
ATOM 11865 O O . PRO B 1 800 ? -29.078 -40.25 -44.125 1 20.11 800 PRO B O 1
ATOM 11868 N N . GLN B 1 801 ? -27.656 -41.906 -43.75 1 17.48 801 GLN B N 1
ATOM 11869 C CA . GLN B 1 801 ? -26.875 -41.531 -42.594 1 17.48 801 GLN B CA 1
ATOM 11870 C C . GLN B 1 801 ? -25.797 -40.531 -42.906 1 17.48 801 GLN B C 1
ATOM 11872 O O . GLN B 1 801 ? -24.625 -40.875 -43.031 1 17.48 801 GLN B O 1
ATOM 11877 N N . GLN B 1 802 ? -25.953 -39.594 -43.875 1 18.16 802 GLN B N 1
ATOM 11878 C CA . GLN B 1 802 ? -24.75 -38.844 -44.25 1 18.16 802 GLN B CA 1
ATOM 11879 C C . GLN B 1 802 ? -24.188 -38.062 -43.094 1 18.16 802 GLN B C 1
ATOM 11881 O O . GLN B 1 802 ? -24.922 -37.312 -42.438 1 18.16 802 GLN B O 1
ATOM 11886 N N . LEU B 1 803 ? -22.969 -38.5 -42.531 1 19.3 803 LEU B N 1
ATOM 11887 C CA . LEU B 1 803 ? -22.141 -37.969 -41.469 1 19.3 803 LEU B CA 1
ATOM 11888 C C . LEU B 1 803 ? -21.766 -36.5 -41.75 1 19.3 803 LEU B C 1
ATOM 11890 O O . LEU B 1 803 ? -21.031 -36.219 -42.688 1 19.3 803 LEU B O 1
ATOM 11894 N N . ARG B 1 804 ? -22.672 -35.531 -41.688 1 18.91 804 ARG B N 1
ATOM 11895 C CA . ARG B 1 804 ? -22.484 -34.125 -42.062 1 18.91 804 ARG B CA 1
ATOM 11896 C C . ARG B 1 804 ? -21.359 -33.5 -41.25 1 18.91 804 ARG B C 1
ATOM 11898 O O . ARG B 1 804 ? -21.156 -33.844 -40.094 1 18.91 804 ARG B O 1
ATOM 11905 N N . ALA B 1 805 ? -20.516 -32.656 -41.969 1 20.12 805 ALA B N 1
ATOM 11906 C CA . ALA B 1 805 ? -19.359 -31.766 -41.875 1 20.12 805 ALA B CA 1
ATOM 11907 C C . ALA B 1 805 ? -19.547 -30.719 -40.781 1 20.12 805 ALA B C 1
ATOM 11909 O O . ALA B 1 805 ? -20.641 -30.172 -40.625 1 20.12 805 ALA B O 1
ATOM 11910 N N . CYS B 1 806 ? -18.781 -30.828 -39.781 1 21.81 806 CYS B N 1
ATOM 11911 C CA . CYS B 1 806 ? -18.672 -29.859 -38.688 1 21.81 806 CYS B CA 1
ATOM 11912 C C . CYS B 1 806 ? -18.609 -28.438 -39.25 1 21.81 806 CYS B C 1
ATOM 11914 O O . CYS B 1 806 ? -17.703 -28.109 -40.031 1 21.81 806 CYS B O 1
ATOM 11916 N N . ASP B 1 807 ? -19.75 -27.812 -39.781 1 18.16 807 ASP B N 1
ATOM 11917 C CA . ASP B 1 807 ? -19.875 -26.469 -40.312 1 18.16 807 ASP B CA 1
ATOM 11918 C C . ASP B 1 807 ? -19.016 -25.469 -39.531 1 18.16 807 ASP B C 1
ATOM 11920 O O . ASP B 1 807 ? -18.922 -25.578 -38.312 1 18.16 807 ASP B O 1
ATOM 11924 N N . SER B 1 808 ? -18.188 -24.594 -40.312 1 18.7 808 SER B N 1
ATOM 11925 C CA . SER B 1 808 ? -17.188 -23.562 -40.125 1 18.7 808 SER B CA 1
ATOM 11926 C C . SER B 1 808 ? -17.703 -22.422 -39.281 1 18.7 808 SER B C 1
ATOM 11928 O O . SER B 1 808 ? -16.938 -21.578 -38.812 1 18.7 808 SER B O 1
ATOM 11930 N N . VAL B 1 809 ? -18.812 -22.344 -38.781 1 17.41 809 VAL B N 1
ATOM 11931 C CA . VAL B 1 809 ? -18.719 -21.016 -38.188 1 17.41 809 VAL B CA 1
ATOM 11932 C C . VAL B 1 809 ? -17.844 -21.047 -36.969 1 17.41 809 VAL B C 1
ATOM 11934 O O . VAL B 1 809 ? -17.969 -21.938 -36.125 1 17.41 809 VAL B O 1
#

Foldseek 3Di:
DDPVVVVVVLLLVLLLVLLVLLLVLLVLLLVLLQVLLVLLCVLFVVVPDNVVSLVVSLVSLLVLLLVLLVLCVPQNLLLFFLCLLVLLLVQQQFDDPSVVRQLDVSSLVSLSSSLSSNSSHLFQFANLSSLLSNLLSSLLVSCPDPVNCVVQVPDDDLPPFFDRNVSSLSSLLSSLSSNCSLLVFNVLSLVSSVVSHPADDPVSSVSSNVSSVSNSVSNVVVQVVCVVVVNCPSSVQRRLFQQQDAAPLLPPPPPDPDADRPDLVLLLVLLLVLLLVQLLLLLLLLLLLLLCVVVPPDSVVLSVLSSVLSSVSSVVLVCLLVVFDKAAQPDPPQCCSQCVVNPRHWCQSHPYDRRIGTLLTDQRLSCLQAPAAPSHDLVSLVVNLVVLSVSNSNNRNGSTNGHCLVSLLSSLSSSLLSSVNVCVVVVNHDSPPHRPSSLSSLSSSLSNCLNAAVDAPSSLSSSCNRNVHVSCSVSSNVSSVSSSVSNVLQDAHSSVSVCVVVPTQGQDPFDLVLLVVLQAFQLNQFDFAPPPDPDDPRQDEEWHEAEQKAALQVLVCRCPSDVRYFKHWYFYPDPDDPFTGFTAAIATSVLSVVQCVVQHSRGGITGNNVRGRGDPAEAARSHRVSVVSSCCSNRRTQKHFHDHPSGHTGGIHGSSSSSVCCLVRRRPNNVSVLSVVLSVCVVVVNSVVSSVVVVSVVSVCCVVVVVVVVVVVVVVVVPPPDDDPPDPPDPPPPDDDDPPPDDDPDPDPDDDDDDDDDDYYDDYDDDDDYYDDDDDDDDDYDDDDDDDDDDDDDDDCPPPPPPDDPDDD/DDPVVVVVVLLLCLLLVLLVLLLVLLVLLLVLLQVLLVLLCCLFVVVPDNPVSLVVSLVSLLVLLLVLLVLCVPQNLLLFFLCLLVLLLVQQQFDDPSVVRQLDVSSLVSLSSSLSSNSSHLFQFANLSSLLSNLLSSLLVSCPPPVNCVVQVPDDDLPPFFDRNVSSLSSLLSSLSSNCSQLVFNVLSLVSSVVSHPADDPVSSVSSNVSSVSNSVSNVVVQVVCVVVVNCPSSVPRRDFVQQDAAPLLPPPPDDPDADRPDLVLLLVLLLVLLLVLLVLLLLLLLLLLLCVVVPPDSVVLSVLSSVLSSVSSVCLVCLLVVFDKDAQPDPPQCCSQCVVNPRGWCQSHPYDRRIGTLLTPQDLSCLQAPAAPSHDLVSLVVNLVVLSVSNSNSRNGSTNGHCLVSLLSSLSSSLLSSVNVCVVVVNHDSPPHRPSSLSSLSSSLSNCLNAAVDAPSSLSSSCSSNVHVSCSVSSNVSSVSSSVSNVLQDAHSSVSVCVVVPTQGQDPFDLVLLVVLQAFQLNLFDFAPPPDPDDPRQDEEWHEAEQKAALQVLVCRCPSDVRYFKHWYFYPDPDDPFTGFTAAIATSVLSVVQCVVQHSHGGITGSNVRGRGDPAEAARSHRPSVVSSCCSNRRTQKHFHDHPSGHTGGIHGSSSNSVCCLVRRRPNNVSVLSVVLSVCVVVVNSVVSSVVVVSVVSVCCVVVVVVVVVVVVVVVVPPPDDDPPDPPDPPPPDDDDPPPDDDPDPPPDDDDDDDDDDDDDDDDDDDDDYDDDDDDDDDYYDDDDDDDDDDDDDDDDDPPPPDDPDDD

Sequence (1618 aa):
MAPLPRLFSVLKCIAVATALVGFAQSMLVASLYKMRSNLVYNIVSEHSAWVPKFFQYMGFNLLLAFGSSLSLFLISPAASGSGIPDVKAYLNGASSPIFRNFFTIKTFVAKVIGSALAVASSLVMGKEGPMLHAGSILAVILGSSRWFKSKTAAASHWGIYTHNRDIRDLVACGAACGVCTAFKAPVGGVLFAMEMSTRWRKELTWRCFLVSAITIVVVRYLVSTCVAHGHCAYLQWGSLAWFQQAYPSPYSQARGRGERAPDVWAFVLLAVLGGYIGSLFTAFNTWVCLLRKRWSRWFSFRVLEVCVLSVLTSALFFALPLAGRCRACTSTDPEHCVSGGAAFRTFRGYRCGAGTYNDAAGFVIQALFVAPSGEFSVRTLVAYSAVYYLLAALTYGAFIPSGLFTVGIIFGGCFGRVVAELLAGAGLIDAGAPGIVGMYALMGAASFLGGVMRMSASMCLILMEMTGAPGTLPFLMMVLVIAKGVGDRFNYSIFDHQIMLKGLQVIGGIPEHVVRRAHLDAADVMARPGSGGPGCGGPAGAGPALRIVEGGAAIADALDADRTVNAFPVLAPAAAAGEAGDFMGVISRVSLRELLAKHGESATAIDLSCKVEVAPIAVPPSMPLHTLLALMNEQGLDYVPVIRRHGPLEGMVTRAGVVAVQASRLDRFHVRDALARADEDIRAGRLIASMALPQQTAALRDAVVAPLARAAGLLRRDGGGAGSGDSDDGEEGERAPMIYLGPGQAWSHQQHPDAGGGAGGGGGPPRSPPLSPRSAALAAGAGERGEAPAQPSRAPGDHPQQLRACDSVMAPLPRLFSVLKCIAVATALVGFAQSMLVASLYKMRSNLVYNIVSEHSAWVPKFFQYMGFNLLLAFGSSLSLFLISPAASGSGIPDVKAYLNGASSPIFRNFFTIKTFVAKVIGSALAVASSLVMGKEGPMLHAGSILAVILGSSRWFKSKTAAASHWGIYTHNRDIRDLVACGAACGVCTAFKAPVGGVLFAMEMSTRWRKELTWRCFLVSAITIVVVRYLVSTCVAHGHCAYLQWGSLAWFQQAYPSPYSQARGRGERAPDVWAFVLLAVLGGYIGSLFTAFNTWVCLLRKRWSRWFSFRVLEVCVLSVLTSALFFALPLAGRCRACTSTDPEHCVSGGAAFRTFRGYRCGAGTYNDAAGFVIQALFVAPSGEFSVRTLVAYSAVYYLLAALTYGAFIPSGLFTVGIIFGGCFGRVVAELLAGAGLIDAGAPGIVGMYALMGAASFLGGVMRMSASMCLILMEMTGAPGTLPFLMMVLVIAKGVGDRFNYSIFDHQIMLKGLQVIGGIPEHVVRRAHLDAADVMARPGSGGPGCGGPAGAGPALRIVEGGAAIADALDADRTVNAFPVLAPAAAAGEAGDFMGVISRVSLRELLAKHGESATAIDLSCKVEVAPIAVPPSMPLHTLLALMNEQGLDYVPVIRRHGPLEGMVTRAGVVAVQASRLDRFHVRDALARADEDIRAGRLIASMALPQQTAALRDAVVAPLARAAGLLRRDGGGAGSGDSDDGEEGERAPMIYLGPGQAWSHQQHPDAGGGAGGGGGPPRSPPLSPRSAALAAGAGERGEAPAQPSRAPGDHPQQLRACDSV

pLDDT: mean 73.36, std 24.67, range [13.28, 98.0]

InterPro domains:
  IPR000644 CBS domain [PF00571] (616-659)
  IPR000644 CBS domain [PS51371] (612-668)
  IPR001807 Chloride channel [PF00654] (69-487)
  IPR001807 Chloride channel [PR00762] (77-94)
  IPR001807 Chloride channel [PR00762] (111-130)
  IPR001807 Chloride channel [PR00762] (176-195)
  IPR001807 Chloride channel [PR00762] (400-420)
  IPR001807 Chloride channel [PR00762] (438-454)
  IPR001807 Chloride channel [PR00762] (456-475)
  IPR001807 Chloride channel [PR00762] (494-508)
  IPR014743 Chloride channel, core [SSF81340] (6-506)
  IPR046342 CBS domain superfamily [G3DSA:3.10.580.10] (549-660)
  IPR046342 CBS domain superfamily [SSF54631] (562-661)
  IPR051280 Voltage-gated chloride channel/antiporter [PTHR11689] (11-599)